Protein 8BC3 (pdb70)

Nearest PDB structures (foldseek):
  8bc3-assembly1_A  TM=1.005E+00  e=1.094E-44  Priestia aryabhattai
  8c4i-assembly1_C  TM=1.002E+00  e=1.422E-41  Priestia aryabhattai
  1vpx-assembly2_Q  TM=9.343E-01  e=5.515E-22  Thermotoga maritima
  1vpx-assembly2_T  TM=9.384E-01  e=2.258E-21  Thermotoga maritima
  3s1w-assembly1_A  TM=9.104E-01  e=4.167E-21  Thermoplasma acidophilum DSM 1728

Radius of gyration: 39.33 Å; Cα contacts (8 Å, |Δi|>4): 4937; chains: 10; bounding box: 100×106×69 Å

Solvent-accessible surface area: 70096 Å² total; per-residue (Å²): 38,62,4,0,0,22,8,5,60,28,71,61,2,118,82,0,84,67,31,8,32,6,43,0,2,2,1,18,7,108,26,6,58,86,32,75,33,52,21,124,68,6,3,67,44,6,21,78,65,3,73,72,41,86,101,5,20,2,0,0,8,2,32,5,76,41,84,51,19,82,43,2,41,69,33,0,65,59,17,21,88,92,17,117,14,10,4,0,10,0,10,1,23,41,33,0,9,37,0,0,45,47,1,42,93,82,65,30,34,0,0,0,0,0,0,0,0,7,0,0,0,2,2,0,6,36,16,43,2,74,4,0,3,0,11,9,2,34,17,11,44,6,2,19,86,47,39,16,73,62,1,2,76,2,3,103,72,30,130,44,142,4,42,0,0,3,7,9,8,109,21,0,36,16,0,15,66,2,7,68,18,4,3,44,1,9,3,1,26,38,97,20,1,17,78,0,2,84,9,6,7,2,80,102,0,15,80,40,4,71,72,4,78,87,103,34,150,38,60,4,0,0,23,8,5,60,26,69,61,2,118,83,0,83,66,32,8,31,6,43,0,1,2,1,16,7,110,26,7,59,82,31,74,34,53,22,125,67,6,3,64,44,4,23,80,63,3,74,71,41,87,100,6,20,1,0,0,9,2,32,6,77,42,85,51,18,80,43,2,42,67,31,0,64,58,17,22,87,92,17,116,13,9,4,0,10,0,10,0,23,42,33,0,7,37,0,0,48,46,1,41,93,82,65,31,34,0,0,0,0,0,0,0,0,7,0,0,0,1,4,0,5,35,15,42,2,74,4,0,2,0,11,9,2,35,17,11,46,6,3,19,86,48,39,15,72,61,0,2,76,3,3,100,73,29,130,42,144,4,42,0,0,3,7,9,7,111,20,0,36,16,0,14,66,2,6,68,18,4,4,41,1,9,3,1,26,39,96,21,1,17,77,0,2,84,8,6,8,2,79,100,0,14,80,39,5,72,70,4,78,88,104,34,149,37,63,3,1,0,22,8,5,62,27,70,61,1,119,82,0,84,66,31,7,32,7,43,0,1,2,2,17,7,109,27,6,59,83,32,73,33,53,24,124,67,7,2,65,45,5,23,78,65,2,74,71,41,88,101,6,19,1,0,0,7,2,31,5,75,39,84,51,18,81,43,2,43,68,32,0,64,59,17,22,88,93,16,116,14,10,4,0,11,0,10,1,22,42,32,0,8,37,0,0,47,45,1,41,92,82,65,30,34,0,0,0,0,0,0,0,0,8,0,0,0,1,4,0,5,34,16,42,2,75,4,0,3,0,11,8,2,34,17,11,45,6,3,20,86,47,38,16,71,61,0,2,76,3,3,100,72,29,130,43,143,5,43,0,0,2,7,9,7,112,20,0,35,15,1,13,66,2,6,69,18,3,3,45,1,9,4,1,26,39,96,20,0,16,76,1,2,82,8,6,8,2,78,100,0,16,80,39,5,71,70,4,78,88,103,35,150,38,62,4,0,0,23,7,5,60,27,69,60,1,119,83,0,86,68,32,8,33,7,43,0,2,2,1,18,6,107,26,6,61,84,32,74,33,53,25,122,66,6,2,67,44,6,22,79,66,2,73,70,43,86,100,6,20,1,0,0,7,2,31,6,75,43,84,52,18,81,43,3,42,69,33,0,64,58,16,23,88,93,16,116,13,10,4,0,11,0,10,0,23,42,33,0,9,38,0,0,47,46,1,43,93,82,65,31,34,0,0,0,0,1,0,0,0,8,1,0,0,2,3,0,5,36,16,42,2,74,4,0,3,0,11,8,1,35,17,10,46,6,3,20,85,48,39,17,71,61,1,1,78,2,3,99,72,30,129,44,143,4,41,0,0,2,7,8,7,111,22,0,34,16,0,14,66,1,6,69,17,4,4,43,0,9,4,1,25,39,97,20,0,17,77,1,2,84,10,5,8,2,80,100,0,15,80,40,5,70,71,4,78,87,103,35,148,38,60,4,0,0,23,8,5,60,27,69,62,2,120,82,0,85,66,32,8,33,6,43,0,2,1,1,17,7,110,27,6,60,83,32,73,33,53,24,124,66,6,3,64,45,5,22,79,66,3,72,70,42,86,100,6,20,1,1,0,8,1,31,6,75,42,85,52,19,80,44,2,42,68,33,0,65,58,17,22,89,92,16,117,12,10,4,0,10,0,10,0,23,41,33,0,7,37,0,0,46,46,1,43,94,83,65,31,33,0,0,0,0,0,0,0,0,8,1,0,0,1,2,0,5,35,16,43,2,73,4,0,3,0,11,8,2,35,17,10,46,6,3,19,86,48,38,16,72,61,0,1,75,3,3,98,71,30,129,43,144,5,43,0,0,2,6,9,7,111,22,0,36,14,0,14,66,2,7,68,17,4,4,43,0,8,4,1,25,38,97,20,1,18,77,1,2,84,9,5,8,2,80,102,0,15,79,39,5,71,71,4,78,88,105,34,152,38,60,4,0,0,23,8,6,60,26,68,61,2,118,82,0,83,66,32,8,32,6,43,0,1,2,1,16,7,111,27,7,59,82,31,73,34,53,22,124,67,6,3,64,44,4,22,80,63,3,73,72,41,87,99,6,20,1,0,0,8,2,32,6,78,42,84,52,18,80,43,2,42,67,31,0,64,58,17,21,87,93,18,116,14,9,4,0,10,0,10,0,23,42,33,0,7,37,0,0,48,46,1,41,93,82,65,32,33,0,0,0,0,0,0,0,0,8,0,0,0,1,4,0,5,36,15,42,2,74,4,0,2,0,11,9,2,35,17,11,46,7,3,19,86,48,39,15,72,61,0,2,76,3,3,100,72,29,130,42,143,4,42,0,0,3,7,9,7,112,20,0,36,16,1,14,66,2,6,68,18,4,4,41,1,9,3,1,26,39,96,20,1,17,77,0,2,83,9,6,8,1,80,100,0,15,80,39,5,71,70,4,78,89,104,34,150,37,62,3,1,0,22,8,5,63,27,69,61,1,120,83,0,83,67,31,7,33,6,43,0,1,2,1,17,7,109,28,7,58,84,32,73,34,53,24,123,68,7,3,66,46,5,23,78,65,2,74,71,41,87,100,6,19,1,0,0,7,2,31,5,75,40,85,51,18,81,43,2,42,68,32,0,64,59,17,21,88,92,16,116,14,10,4,0,11,0,11,1,23,42,32,0,9,37,0,0,46,45,1,41,92,83,66,30,33,0,0,0,0,0,0,0,0,8,0,0,0,2,4,0,5,34,16,43,2,76,4,0,3,0,11,8,2,34,17,11,45,6,2,20,86,47,39,16,72,61,0,2,76,3,3,100,72,29,129,42,144,5,43,0,0,2,7,9,7,112,20,0,35,15,1,12,66,2,7,69,18,3,3,45,1,9,4,1,26,39,97,20,0,16,76,1,2,82,8,5,8,2,79,101,0,16,80,39,4,70,71,4,79,87,103,35,150,38,62,4,0,0,22,8,5,61,28,70,61,2,118,82,0,84,67,31,8,32,6,43,0,1,2,1,18,7,109,26,6,59,86,32,75,33,51,22,123,68,6,3,66,45,6,21,78,65,3,72,71,42,86,101,5,20,2,0,0,7,2,32,5,76,41,85,51,19,82,43,2,42,69,32,0,65,58,17,21,88,93,17,117,14,10,4,0,10,0,10,1,22,41,33,0,8,36,0,0,45,47,1,42,94,82,66,31,34,0,0,0,0,0,0,0,0,7,0,0,0,2,2,0,6,36,16,44,2,73,4,0,3,0,10,9,2,34,17,11,44,6,2,19,86,47,39,16,73,61,1,2,77,3,3,102,72,29,130,44,142,4,42,0,0,3,7,9,7,110,21,0,35,16,0,15,65,2,7,67,18,4,3,44,1,9,4,1,26,38,97,20,1,17,78,0,2,83,9,6,7,2,80,102,0,15,79,41,4,71,73,4,78,87,103,34,150,38,62,4,0,0,23,7,5,60,26,69,60,2,118,82,0,86,67,32,8,33,7,43,0,2,2,1,18,7,108,26,6,61,85,32,74,33,52,25,123,66,7,2,67,44,6,22,79,66,2,73,71,42,86,101,6,20,1,1,0,8,2,31,6,75,43,85,52,18,80,44,3,43,69,33,0,64,58,16,22,88,92,16,115,13,10,4,0,10,0,10,0,23,42,32,0,9,37,0,0,48,46,1,43,94,82,66,30,34,0,0,0,0,1,0,0,0,9,1,0,0,2,3,0,5,36,16,42,2,74,4,0,3,0,11,9,1,35,18,10,45,6,2,20,85,48,39,17,70,62,1,1,78,2,3,99,72,30,128,44,143,4,42,0,0,2,7,9,7,112,22,0,34,15,0,14,66,1,6,69,17,4,3,43,0,9,4,1,25,39,98,20,0,17,77,0,2,84,9,5,8,2,80,101,0,15,79,40,4,70,71,4,78,87,103,35,148,38,60,4,0,0,23,8,5,60,28,69,62,2,120,82,0,85,66,32,8,33,7,43,0,2,1,1,17,7,110,27,6,60,84,32,73,33,53,24,124,66,7,3,64,45,6,23,79,66,2,72,71,42,86,99,6,20,1,1,0,8,1,31,6,75,42,85,52,18,80,43,2,42,68,32,0,65,58,17,22,88,92,17,117,12,10,4,0,10,0,10,0,23,41,33,0,7,37,0,0,46,45,1,43,94,83,66,31,33,0,0,0,0,0,0,0,0,8,1,0,0,1,2,0,5,35,16,42,2,73,4,0,3,0,11,8,2,35,17,10,46,6,3,19,86,49,39,16,72,62,0,2,75,2,3,98,72,30,130,43,144,5,42,0,0,2,7,9,7,111,21,0,36,15,0,14,66,2,6,68,17,4,4,43,0,8,4,1,25,38,96,20,1,18,77,1,2,83,9,5,8,2,80,102,0,15,79,38,5,71,71,4,78,88,104,34,151

Foldseek 3Di:
DAEAAAALAVVLVVCCCVPVVHQEYEYDPVRCVVNVDDLVVSLLCVCVVCVPPPSHAYEDEFDPVDDALVVLLVRLVVSCVSHVNYAYEFELDPSRLVNQLVCVVVVRAYEHEPAAALVSLVSCQVSQHQEYEHEAQVCVVVVHHGNLLVNLVVCVVVVGNHAYEHENDDALVVVVVNVVSPHRYYYYHSVRVVVNVDDVVVVVVVVVVVVVVVVDD/DAEAAAALAVVLVVCCCVPVVHQEYEYDPVRCVVNVDDLVVSLLCVCVVCVPPPSHAYEDEFDPVDDALVVLLVRLVVSCVSHVNYAYEFELDPSRLVNQLVCVVVVRAYEHEPAAALVSLVSCQVSQHQEYEHEAQVCVVVVHHGNLLVNLVVCVVVVGNHAYEHENDDALVVVVVNVVSPHRYYYYHSVRVVVNVDDVVVVVVVVVVVVVVVVDD/DAEAAAALAVVLVVCCCVPVVHQEYEYDPVRCVVNVDDLVVSLLCVCVVCVPPPSHAYEDEFDPVDDALVVLLVRLVVSCVSHVNYAYEFELDPSRLVNQLVCVVVVRAYEHEPAAALVSLVSCQVSQHQEYEHEAQVCVVVVHHGNLLVNLVVCVVVVGNHAYEHENDDALVVVVVNVVSPHRYYYYHSVRVVVNVDDVVVVVVVVVVVVVVVVDD/DAEAAAALAVVLVVCCCVPVVHQEYEYDPVRCVVNVDDLVVSLLCVCVVCVPPPSHAYEDEFDPVDDALVVLLVRLVVSCVSHVNYAYEFELDPSRLVNQLVCVVVVRAYEHEPAAALVSLVSCQVSQHQEYEHEAQVCVVVVHHGNLLVNLVVCVVVVGNHAYEHENDDALVVVVVNVVSPHRYYYYHSVRVVVNVDDVVVVVVVVVVVVVVVVDD/DAEAAAALAVVLVVCCCVPVVHQEYEYDPVRCVVNVDDLVVSLLCVCVVCVPPPSHAYEDEFDPVDDALVVLLVRLVVSCVSHVNYAYEFELDPSRLVNQLVCVVVVRAYEHEPAAALVSLVSCQVSQHQEYEHEAQVCVVVVHHGNLLVNLVVCVVVVGNHAYEHENDDALVVVVVNVVSPHRYYYYHSVRVVVNVDDVVVVVVVVVVVVVVVVDD/DAEAAAALAVVLVVCCCVPVVHQEYEYDPVRCVVNVDDLVVSLLCVCVVCVPPPSHAYEDEFDPVDDALVVLLVRLVVSCVSHVNYAYEFELDPSRLVNQLVCVVVVRAYEHEPAAALVSLVSCQVSQHQEYEHEAQVCVVVVHHGNLLVNLVVCVVVVGNHAYEHENDDALVVVVVNVVSPHRYYYYHSVRVVVNVDDVVVVVVVVVVVVVVVVDD/DAEAAAALAVVLVVCCCVPVVHQEYEYDPVRCVVNVDDLVVSLLCVCVVCVPPPSHAYEDEFDPVDDALVVLLVRLVVSCVSHVNYAYEFELDPSRLVNQLVCVVVVRAYEHEPAAALVSLVSCQVSQHQEYEHEAQVCVVVVHHGNLLVNLVVCVVVVGNHAYEHENDDALVVVVVNVVSPHRYYYYHSVRVVVNVDDVVVVVVVVVVVVVVVVDD/DAEAAAALAVVLVVCCCVPVVHQEYEYDPVRCVVNVDDLVVSLLCVCVVCVPPPSHAYEDEFDPVDDALVVLLVRLVVSCVSHVNYAYEFELDPSRLVNQLVCVVVVRAYEHEPAAALVSLVSCQVSQHQEYEHEAQVCVVVVHHGNLLVNLVVCVVVVGNHAYEHENDDALVVVVVNVVSPHRYYYYHSVRVVVNVDDVVVVVVVVVVVVVVVVDD/DAEAAAALAVVLVVCCCVPVVHQEYEYDPVRCVVNVDDLVVSLLCVCVVCVPPPSHAYEDEFDPVDDALVVLLVRLVVSCVSHVNYAYEFELDPSRLVNQLVCVVVVRAYEHEPAAALVSLVSCQVSQHQEYEHEAQVCVVVVHHGNLLVNLVVCVVVVGNHAYEHENDDALVVVVVNVVSPHRYYYYHSVRVVVNVDDVVVVVVVVVVVVVVVVDD/DAEAAAALAVVLVVCCCVPVVHQEYEYDPVRCVVNVDDLVVSLLCVCVVCVPPPSHAYEDEFDPVDDALVVLLVRLVVSCVSHVNYAYEFELDPSRLVNQLVCVVVVRAYEHEPAAALVSLVSCQVSQHQEYEHEAQVCVVVVHHGNLLVNLVVCVVVVGNHAYEHENDDALVVVVVNVVSPHRYYYYHSVRVVVNVDDVVVVVVVVVVVVVVVVDD

InterPro domains:
  IPR001585 Transaldolase/Fructose-6-phosphate aldolase [PF00923] (4-204)
  IPR001585 Transaldolase/Fructose-6-phosphate aldolase [PTHR10683] (17-210)
  IPR013785 Aldolase-type TIM barrel [G3DSA:3.20.20.70] (1-223)
  IPR033919 Transaldolase/Fructose-6-phosphate aldolase, archaeal/bacterial [cd00956] (2-215)

Sequence (2170 aa):
MKYFLDSAILEEIRYAYENWAIDGVTTNPRHIMNSGKPFLTVLDEFASEFKGVENFPISVEINPHLDNAKDMVEEGTKIAKLSSNFVIKIPCTEPGLIAAKEFEKQGISTNVTLVFSPSQALQPARIGAKFVSPFVGWKENSGDDTYIQDIVNIYKNYNYNTEIIVAALRNGKQIVDAAKAGAHIVTCGFDVYKESFQHAFTDYGLNKFRNAWDNTVMKYFLDSAILEEIRYAYENWAIDGVTTNPRHIMNSGKPFLTVLDEFASEFKGVENFPISVEINPHLDNAKDMVEEGTKIAKLSSNFVIKIPCTEPGLIAAKEFEKQGISTNVTLVFSPSQALQPARIGAKFVSPFVGWKENSGDDTYIQDIVNIYKNYNYNTEIIVAALRNGKQIVDAAKAGAHIVTCGFDVYKESFQHAFTDYGLNKFRNAWDNTVMKYFLDSAILEEIRYAYENWAIDGVTTNPRHIMNSGKPFLTVLDEFASEFKGVENFPISVEINPHLDNAKDMVEEGTKIAKLSSNFVIKIPCTEPGLIAAKEFEKQGISTNVTLVFSPSQALQPARIGAKFVSPFVGWKENSGDDTYIQDIVNIYKNYNYNTEIIVAALRNGKQIVDAAKAGAHIVTCGFDVYKESFQHAFTDYGLNKFRNAWDNTVMKYFLDSAILEEIRYAYENWAIDGVTTNPRHIMNSGKPFLTVLDEFASEFKGVENFPISVEINPHLDNAKDMVEEGTKIAKLSSNFVIKIPCTEPGLIAAKEFEKQGISTNVTLVFSPSQALQPARIGAKFVSPFVGWKENSGDDTYIQDIVNIYKNYNYNTEIIVAALRNGKQIVDAAKAGAHIVTCGFDVYKESFQHAFTDYGLNKFRNAWDNTVMKYFLDSAILEEIRYAYENWAIDGVTTNPRHIMNSGKPFLTVLDEFASEFKGVENFPISVEINPHLDNAKDMVEEGTKIAKLSSNFVIKIPCTEPGLIAAKEFEKQGISTNVTLVFSPSQALQPARIGAKFVSPFVGWKENSGDDTYIQDIVNIYKNYNYNTEIIVAALRNGKQIVDAAKAGAHIVTCGFDVYKESFQHAFTDYGLNKFRNAWDNTVMKYFLDSAILEEIRYAYENWAIDGVTTNPRHIMNSGKPFLTVLDEFASEFKGVENFPISVEINPHLDNAKDMVEEGTKIAKLSSNFVIKIPCTEPGLIAAKEFEKQGISTNVTLVFSPSQALQPARIGAKFVSPFVGWKENSGDDTYIQDIVNIYKNYNYNTEIIVAALRNGKQIVDAAKAGAHIVTCGFDVYKESFQHAFTDYGLNKFRNAWDNTVMKYFLDSAILEEIRYAYENWAIDGVTTNPRHIMNSGKPFLTVLDEFASEFKGVENFPISVEINPHLDNAKDMVEEGTKIAKLSSNFVIKIPCTEPGLIAAKEFEKQGISTNVTLVFSPSQALQPARIGAKFVSPFVGWKENSGDDTYIQDIVNIYKNYNYNTEIIVAALRNGKQIVDAAKAGAHIVTCGFDVYKESFQHAFTDYGLNKFRNAWDNTVMKYFLDSAILEEIRYAYENWAIDGVTTNPRHIMNSGKPFLTVLDEFASEFKGVENFPISVEINPHLDNAKDMVEEGTKIAKLSSNFVIKIPCTEPGLIAAKEFEKQGISTNVTLVFSPSQALQPARIGAKFVSPFVGWKENSGDDTYIQDIVNIYKNYNYNTEIIVAALRNGKQIVDAAKAGAHIVTCGFDVYKESFQHAFTDYGLNKFRNAWDNTVMKYFLDSAILEEIRYAYENWAIDGVTTNPRHIMNSGKPFLTVLDEFASEFKGVENFPISVEINPHLDNAKDMVEEGTKIAKLSSNFVIKIPCTEPGLIAAKEFEKQGISTNVTLVFSPSQALQPARIGAKFVSPFVGWKENSGDDTYIQDIVNIYKNYNYNTEIIVAALRNGKQIVDAAKAGAHIVTCGFDVYKESFQHAFTDYGLNKFRNAWDNTVMKYFLDSAILEEIRYAYENWAIDGVTTNPRHIMNSGKPFLTVLDEFASEFKGVENFPISVEINPHLDNAKDMVEEGTKIAKLSSNFVIKIPCTEPGLIAAKEFEKQGISTNVTLVFSPSQALQPARIGAKFVSPFVGWKENSGDDTYIQDIVNIYKNYNYNTEIIVAALRNGKQIVDAAKAGAHIVTCGFDVYKESFQHAFTDYGLNKFRNAWDNTV

Secondary structure (DSSP, 8-state):
-EEEEE---HHHHHHHHHHS---EEE--HHHHHHH-S-HHHHHHHHHHHTSS--S--EEEE--TT--SHHHHHHHHHHHHTT-TTEEEEEESSHHHHHHHHHHHHTT--EEEEEE-SHHHHHHHHHTT-SEEEEB-HHHHHTT----HHHHHHHHHHTT--PEEEEBS--SHHHHHHHHHHT-SEEEE-HHHHHHHT--HHHHHHHHHHHHHHHT--/-EEEEE---HHHHHHHHHHS---EEE--HHHHHHH-S-HHHHHHHHHHHTSS--S--EEEE--TT--SHHHHHHHHHHHHTT-TTEEEEEESSHHHHHHHHHHHHTT--EEEEEE-SHHHHHHHHHTT-SEEEEB-HHHHHTT----HHHHHHHHHHTT--PEEEEBS--SHHHHHHHHHHT-SEEEE-HHHHHHHT--HHHHHHHHHHHHHHHT--/-EEEEE---HHHHHHHHHHS---EEE--HHHHHHH-S-HHHHHHHHHHHTSS--S--EEEE--TT--SHHHHHHHHHHHHTT-TTEEEEEESSHHHHHHHHHHHHTT--EEEEEE-SHHHHHHHHHTT-SEEEEB-HHHHHTT----HHHHHHHHHHTT--PEEEEBS--SHHHHHHHHHHT-SEEEE-HHHHHHHT--HHHHHHHHHHHHHHHT--/-EEEEE---HHHHHHHHHHS---EEE--HHHHHHH-S-HHHHHHHHHHHTSS--S--EEEE--TT--SHHHHHHHHHHHHTT-TTEEEEEESSHHHHHHHHHHHHTT--EEEEEE-SHHHHHHHHHTT-SEEEEB-HHHHHTT----HHHHHHHHHHTT--PEEEEBS--SHHHHHHHHHHT-SEEEE-HHHHHHHT--HHHHHHHHHHHHHHHT--/-EEEEE---HHHHHHHHHHS---EEE--HHHHHHH-S-HHHHHHHHHHHTSS--S--EEEE--TT--SHHHHHHHHHHHHTT-TTEEEEEESSHHHHHHHHHHHHTT--EEEEEE-SHHHHHHHHHTT-SEEEEB-HHHHHTT----HHHHHHHHHHTT--PEEEEBS--SHHHHHHHHHHT-SEEEE-HHHHHHHT--HHHHHHHHHHHHHHHT--/-EEEEE---HHHHHHHHHHS---EEE--HHHHHHH-S-HHHHHHHHHHHTSS--S--EEEE--TT--SHHHHHHHHHHHHTT-TTEEEEEESSHHHHHHHHHHHHTT--EEEEEE-SHHHHHHHHHTT-SEEEEB-HHHHHTT----HHHHHHHHHHTT--PEEEEBS--SHHHHHHHHHHT-SEEEE-HHHHHHHT--HHHHHHHHHHHHHHHT--/-EEEEE---HHHHHHHHHHS---EEE--HHHHHHH-S-HHHHHHHHHHHTSS--S--EEEE--TT--SHHHHHHHHHHHHTT-TTEEEEEESSHHHHHHHHHHHHTT--EEEEEE-SHHHHHHHHHTT-SEEEEB-HHHHHTT----HHHHHHHHHHTT--PEEEEBS--SHHHHHHHHHHT-SEEEE-HHHHHHHT--HHHHHHHHHHHHHHHT--/-EEEEE---HHHHHHHHHHS---EEE--HHHHHHH-S-HHHHHHHHHHHTSS--S--EEEE--TT--SHHHHHHHHHHHHTT-TTEEEEEESSHHHHHHHHHHHHTT--EEEEEE-SHHHHHHHHHTT-SEEEEB-HHHHHTT----HHHHHHHHHHTT--PEEEEBS--SHHHHHHHHHHT-SEEEE-HHHHHHHT--HHHHHHHHHHHHHHHT--/-EEEEE---HHHHHHHHHHS---EEE--HHHHHHH-S-HHHHHHHHHHHTSS--S--EEEE--TT--SHHHHHHHHHHHHTT-TTEEEEEESSHHHHHHHHHHHHTT--EEEEEE-SHHHHHHHHHTT-SEEEEB-HHHHHTT----HHHHHHHHHHTT--PEEEEBS--SHHHHHHHHHHT-SEEEE-HHHHHHHT--HHHHHHHHHHHHHHHT--/-EEEEE---HHHHHHHHHHS---EEE--HHHHHHH-S-HHHHHHHHHHHTSS--S--EEEE--TT--SHHHHHHHHHHHHTT-TTEEEEEESSHHHHHHHHHHHHTT--EEEEEE-SHHHHHHHHHTT-SEEEEB-HHHHHTT----HHHHHHHHHHTT--PEEEEBS--SHHHHHHHHHHT-SEEEE-HHHHHHHT--HHHHHHHHHHHHHHHT--

CATH classification: 3.20.20.70

Organism: Priestia megaterium (strain ATCC 12872 / QMB1551) (NCBI:txid545693)

Structure (mmCIF, N/CA/C/O backbone):
data_8BC3
#
_entry.id   8BC3
#
_cell.length_a   1.00
_cell.length_b   1.00
_cell.length_c   1.00
_cell.angle_alpha   90.00
_cell.angle_beta   90.00
_cell.angle_gamma   90.00
#
_symmetry.space_group_name_H-M   'P 1'
#
loop_
_entity.id
_entity.type
_entity.pdbx_description
1 polymer BmSF-TAL
2 non-polymer '(2~{R},3~{S},4~{S})-2,3,4,6-tetrakis(oxidanyl)hexane-1-sulfonic acid'
3 water water
#
loop_
_atom_site.group_PDB
_atom_site.id
_atom_site.type_symbol
_atom_site.label_atom_id
_atom_site.label_alt_id
_atom_site.label_comp_id
_atom_site.label_asym_id
_atom_site.label_entity_id
_atom_site.label_seq_id
_atom_site.pdbx_PDB_ins_code
_atom_site.Cartn_x
_atom_site.Cartn_y
_atom_site.Cartn_z
_atom_site.occupancy
_atom_site.B_iso_or_equiv
_atom_site.auth_seq_id
_atom_site.auth_comp_id
_atom_site.auth_asym_id
_atom_site.auth_atom_id
_atom_site.pdbx_PDB_model_num
ATOM 1 N N . MET A 1 1 ? 160.296 169.945 129.938 1.00 62.99 1 MET A N 1
ATOM 2 C CA . MET A 1 1 ? 160.122 170.737 131.187 1.00 62.99 1 MET A CA 1
ATOM 3 C C . MET A 1 1 ? 160.536 172.181 130.913 1.00 62.99 1 MET A C 1
ATOM 4 O O . MET A 1 1 ? 161.719 172.398 130.624 1.00 62.99 1 MET A O 1
ATOM 6 N N . LYS A 1 2 ? 159.603 173.125 130.997 1.00 30.00 2 LYS A N 1
ATOM 7 C CA . LYS A 1 2 ? 159.876 174.550 130.699 1.00 30.00 2 LYS A CA 1
ATOM 8 C C . LYS A 1 2 ? 160.169 175.298 131.995 1.00 30.00 2 LYS A C 1
ATOM 9 O O . LYS A 1 2 ? 159.517 174.979 132.988 1.00 30.00 2 LYS A O 1
ATOM 15 N N . TYR A 1 3 ? 161.124 176.224 131.989 1.00 30.00 3 TYR A N 1
ATOM 16 C CA . TYR A 1 3 ? 161.471 177.065 133.153 1.00 30.00 3 TYR A CA 1
ATOM 17 C C . TYR A 1 3 ? 161.157 178.508 132.774 1.00 30.00 3 TYR A C 1
ATOM 18 O O . TYR A 1 3 ? 161.969 179.099 132.060 1.00 30.00 3 TYR A O 1
ATOM 27 N N . PHE A 1 4 ? 160.029 179.055 133.222 1.00 30.00 4 PHE A N 1
ATOM 28 C CA . PHE A 1 4 ? 159.664 180.466 132.955 1.00 30.00 4 PHE A CA 1
ATOM 29 C C . PHE A 1 4 ? 160.189 181.342 134.089 1.00 30.00 4 PHE A C 1
ATOM 30 O O . PHE A 1 4 ? 160.015 180.985 135.230 1.00 30.00 4 PHE A O 1
ATOM 38 N N . LEU A 1 5 ? 160.777 182.487 133.783 1.00 30.00 5 LEU A N 1
ATOM 39 C CA . LEU A 1 5 ? 161.300 183.428 134.802 1.00 30.00 5 LEU A CA 1
ATOM 40 C C . LEU A 1 5 ? 160.151 184.304 135.296 1.00 30.00 5 LEU A C 1
ATOM 41 O O . LEU A 1 5 ? 159.601 185.054 134.481 1.00 30.00 5 LEU A O 1
ATOM 46 N N . ASP A 1 6 ? 159.817 184.186 136.571 1.00 30.00 6 ASP A N 1
ATOM 47 C CA . ASP A 1 6 ? 158.757 184.994 137.199 1.00 30.00 6 ASP A CA 1
ATOM 48 C C . ASP A 1 6 ? 159.369 186.339 137.574 1.00 30.00 6 ASP A C 1
ATOM 49 O O . ASP A 1 6 ? 159.639 186.536 138.766 1.00 30.00 6 ASP A O 1
ATOM 54 N N . SER A 1 7 ? 159.603 187.222 136.605 1.00 30.00 7 SER A N 1
ATOM 55 C CA . SER A 1 7 ? 160.285 188.517 136.838 1.00 30.00 7 SER A CA 1
ATOM 56 C C . SER A 1 7 ? 159.829 189.549 135.813 1.00 30.00 7 SER A C 1
ATOM 57 O O . SER A 1 7 ? 159.419 189.132 134.719 1.00 30.00 7 SER A O 1
ATOM 60 N N . ALA A 1 8 ? 159.888 190.837 136.152 1.00 30.00 8 ALA A N 1
ATOM 61 C CA . ALA A 1 8 ? 159.553 191.944 135.233 1.00 30.00 8 ALA A CA 1
ATOM 62 C C . ALA A 1 8 ? 160.820 192.774 135.016 1.00 30.00 8 ALA A C 1
ATOM 63 O O . ALA A 1 8 ? 160.706 193.875 134.459 1.00 30.00 8 ALA A O 1
ATOM 65 N N . ILE A 1 9 ? 161.978 192.281 135.458 1.00 30.00 9 ILE A N 1
ATOM 66 C CA . ILE A 1 9 ? 163.286 192.983 135.312 1.00 30.00 9 ILE A CA 1
ATOM 67 C C . ILE A 1 9 ? 163.959 192.423 134.063 1.00 30.00 9 ILE A C 1
ATOM 68 O O . ILE A 1 9 ? 164.172 191.209 134.040 1.00 30.00 9 ILE A O 1
ATOM 73 N N . LEU A 1 10 ? 164.297 193.259 133.080 1.00 30.00 10 LEU A N 1
ATOM 74 C CA . LEU A 1 10 ? 164.835 192.774 131.782 1.00 30.00 10 LEU A CA 1
ATOM 75 C C . LEU A 1 10 ? 166.322 192.439 131.884 1.00 30.00 10 LEU A C 1
ATOM 76 O O . LEU A 1 10 ? 166.814 191.829 130.955 1.00 30.00 10 LEU A O 1
ATOM 78 N N . GLU A 1 11 ? 167.021 192.827 132.943 1.00 30.00 11 GLU A N 1
ATOM 79 C CA . GLU A 1 11 ? 168.439 192.427 133.119 1.00 30.00 11 GLU A CA 1
ATOM 80 C C . GLU A 1 11 ? 168.450 190.948 133.504 1.00 30.00 11 GLU A C 1
ATOM 81 O O . GLU A 1 11 ? 169.376 190.247 133.081 1.00 30.00 11 GLU A O 1
ATOM 83 N N . GLU A 1 12 ? 167.448 190.494 134.254 1.00 30.00 12 GLU A N 1
ATOM 84 C CA . GLU A 1 12 ? 167.354 189.092 134.725 1.00 30.00 12 GLU A CA 1
ATOM 85 C C . GLU A 1 12 ? 166.712 188.243 133.635 1.00 30.00 12 GLU A C 1
ATOM 86 O O . GLU A 1 12 ? 167.016 187.057 133.586 1.00 30.00 12 GLU A O 1
ATOM 92 N N . ILE A 1 13 ? 165.817 188.824 132.838 1.00 30.00 13 ILE A N 1
ATOM 93 C CA . ILE A 1 13 ? 165.138 188.092 131.736 1.00 30.00 13 ILE A CA 1
ATOM 94 C C . ILE A 1 13 ? 166.175 187.861 130.638 1.00 30.00 13 ILE A C 1
ATOM 95 O O . ILE A 1 13 ? 166.168 186.770 130.063 1.00 30.00 13 ILE A O 1
ATOM 100 N N . ARG A 1 14 ? 167.047 188.834 130.382 1.00 30.00 14 ARG A N 1
ATOM 101 C CA . ARG A 1 14 ? 168.064 188.729 129.306 1.00 30.00 14 ARG A CA 1
ATOM 102 C C . ARG A 1 14 ? 169.095 187.681 129.708 1.00 30.00 14 ARG A C 1
ATOM 103 O O . ARG A 1 14 ? 169.396 186.821 128.873 1.00 30.00 14 ARG A O 1
ATOM 111 N N . TYR A 1 15 ? 169.599 187.745 130.938 1.00 30.00 15 TYR A N 1
ATOM 112 C CA . TYR A 1 15 ? 170.601 186.784 131.451 1.00 30.00 15 TYR A CA 1
ATOM 113 C C . TYR A 1 15 ? 170.032 185.369 131.397 1.00 30.00 15 TYR A C 1
ATOM 114 O O . TYR A 1 15 ? 170.660 184.525 130.784 1.00 30.00 15 TYR A O 1
ATOM 123 N N . ALA A 1 16 ? 168.883 185.116 132.014 1.00 30.00 16 ALA A N 1
ATOM 124 C CA . ALA A 1 16 ? 168.285 183.765 132.095 1.00 30.00 16 ALA A CA 1
ATOM 125 C C . ALA A 1 16 ? 168.031 183.200 130.697 1.00 30.00 16 ALA A C 1
ATOM 126 O O . ALA A 1 16 ? 168.069 181.983 130.558 1.00 30.00 16 ALA A O 1
ATOM 128 N N . TYR A 1 17 ? 167.713 184.033 129.711 1.00 30.00 17 TYR A N 1
ATOM 129 C CA . TYR A 1 17 ? 167.417 183.595 128.327 1.00 30.00 17 TYR A CA 1
ATOM 130 C C . TYR A 1 17 ? 168.710 183.181 127.626 1.00 30.00 17 TYR A C 1
ATOM 131 O O . TYR A 1 17 ? 168.674 182.226 126.837 1.00 30.00 17 TYR A O 1
ATOM 140 N N . GLU A 1 18 ? 169.817 183.861 127.916 1.00 30.00 18 GLU A N 1
ATOM 141 C CA . GLU A 1 18 ? 171.086 183.581 127.197 1.00 30.00 18 GLU A CA 1
ATOM 142 C C . GLU A 1 18 ? 171.921 182.524 127.920 1.00 30.00 18 GLU A C 1
ATOM 143 O O . GLU A 1 18 ? 172.768 181.911 127.257 1.00 30.00 18 GLU A O 1
ATOM 145 N N . ASN A 1 19 ? 171.698 182.308 129.213 1.00 30.00 19 ASN A N 1
ATOM 146 C CA . ASN A 1 19 ? 172.588 181.394 129.973 1.00 30.00 19 ASN A CA 1
ATOM 147 C C . ASN A 1 19 ? 171.814 180.189 130.512 1.00 30.00 19 ASN A C 1
ATOM 148 O O . ASN A 1 19 ? 172.417 179.112 130.601 1.00 30.00 19 ASN A O 1
ATOM 153 N N . TRP A 1 20 ? 170.538 180.357 130.854 1.00 30.00 20 TRP A N 1
ATOM 154 C CA . TRP A 1 20 ? 169.778 179.247 131.487 1.00 30.00 20 TRP A CA 1
ATOM 155 C C . TRP A 1 20 ? 168.777 178.668 130.489 1.00 30.00 20 TRP A C 1
ATOM 156 O O . TRP A 1 20 ? 168.133 177.667 130.828 1.00 30.00 20 TRP A O 1
ATOM 167 N N . ALA A 1 21 ? 168.642 179.294 129.323 1.00 30.00 21 ALA A N 1
ATOM 168 C CA . ALA A 1 21 ? 167.672 178.838 128.303 1.00 30.00 21 ALA A CA 1
ATOM 169 C C . ALA A 1 21 ? 166.253 178.852 128.875 1.00 30.00 21 ALA A C 1
ATOM 170 O O . ALA A 1 21 ? 165.567 177.829 128.746 1.00 30.00 21 ALA A O 1
ATOM 172 N N . ILE A 1 22 ? 165.824 179.968 129.469 1.00 30.00 22 ILE A N 1
ATOM 173 C CA . ILE A 1 22 ? 164.414 180.057 129.949 1.00 30.00 22 ILE A CA 1
ATOM 174 C C . ILE A 1 22 ? 163.488 179.925 128.740 1.00 30.00 22 ILE A C 1
ATOM 175 O O . ILE A 1 22 ? 163.884 180.352 127.647 1.00 30.00 22 ILE A O 1
ATOM 180 N N . ASP A 1 23 ? 162.298 179.363 128.936 1.00 30.00 23 ASP A N 1
ATOM 181 C CA . ASP A 1 23 ? 161.396 179.088 127.792 1.00 30.00 23 ASP A CA 1
ATOM 182 C C . ASP A 1 23 ? 160.256 180.107 127.762 1.00 30.00 23 ASP A C 1
ATOM 183 O O . ASP A 1 23 ? 159.411 180.010 126.863 1.00 30.00 23 ASP A O 1
ATOM 188 N N . GLY A 1 24 ? 160.246 181.045 128.705 1.00 30.00 24 GLY A N 1
ATOM 189 C CA . GLY A 1 24 ? 159.155 182.030 128.774 1.00 30.00 24 GLY A CA 1
ATOM 190 C C . GLY A 1 24 ? 159.292 182.935 129.978 1.00 30.00 24 GLY A C 1
ATOM 191 O O . GLY A 1 24 ? 160.232 182.730 130.755 1.00 30.00 24 GLY A O 1
ATOM 192 N N . VAL A 1 25 ? 158.399 183.908 130.145 1.00 30.00 25 VAL A N 1
ATOM 193 C CA . VAL A 1 25 ? 158.460 184.885 131.269 1.00 30.00 25 VAL A CA 1
ATOM 194 C C . VAL A 1 25 ? 157.040 185.152 131.760 1.00 30.00 25 VAL A C 1
ATOM 195 O O . VAL A 1 25 ? 156.179 185.421 130.921 1.00 30.00 25 VAL A O 1
ATOM 199 N N . THR A 1 26 ? 156.805 185.062 133.064 1.00 30.00 26 THR A N 1
ATOM 200 C CA . THR A 1 26 ? 155.486 185.353 133.675 1.00 30.00 26 THR A CA 1
ATOM 201 C C . THR A 1 26 ? 155.654 186.591 134.551 1.00 30.00 26 THR A C 1
ATOM 202 O O . THR A 1 26 ? 156.717 186.718 135.172 1.00 30.00 26 THR A O 1
ATOM 206 N N . THR A 1 27 ? 154.671 187.483 134.564 1.00 30.00 27 THR A N 1
ATOM 207 C CA . THR A 1 27 ? 154.704 188.724 135.374 1.00 30.00 27 THR A CA 1
ATOM 208 C C . THR A 1 27 ? 153.355 188.901 136.060 1.00 30.00 27 THR A C 1
ATOM 209 O O . THR A 1 27 ? 152.370 188.357 135.543 1.00 30.00 27 THR A O 1
ATOM 213 N N . ASN A 1 28 ? 153.314 189.609 137.182 1.00 30.00 28 ASN A N 1
ATOM 214 C CA . ASN A 1 28 ? 152.049 189.912 137.894 1.00 30.00 28 ASN A CA 1
ATOM 215 C C . ASN A 1 28 ? 152.111 191.382 138.305 1.00 30.00 28 ASN A C 1
ATOM 216 O O . ASN A 1 28 ? 153.211 191.949 138.277 1.00 30.00 28 ASN A O 1
ATOM 221 N N . PRO A 1 29 ? 150.981 192.025 138.651 1.00 30.00 29 PRO A N 1
ATOM 222 C CA . PRO A 1 29 ? 150.988 193.444 138.987 1.00 30.00 29 PRO A CA 1
ATOM 223 C C . PRO A 1 29 ? 152.040 193.807 140.046 1.00 30.00 29 PRO A C 1
ATOM 224 O O . PRO A 1 29 ? 152.458 194.934 140.050 1.00 30.00 29 PRO A O 1
ATOM 228 N N . ARG A 1 30 ? 152.443 192.862 140.895 1.00 30.00 30 ARG A N 1
ATOM 229 C CA . ARG A 1 30 ? 153.427 193.111 141.979 1.00 30.00 30 ARG A CA 1
ATOM 230 C C . ARG A 1 30 ? 154.843 193.096 141.411 1.00 30.00 30 ARG A C 1
ATOM 231 O O . ARG A 1 30 ? 155.672 193.829 141.946 1.00 30.00 30 ARG A O 1
ATOM 239 N N . HIS A 1 31 ? 155.120 192.286 140.391 1.00 30.00 31 HIS A N 1
ATOM 240 C CA . HIS A 1 31 ? 156.451 192.213 139.740 1.00 30.00 31 HIS A CA 1
ATOM 241 C C . HIS A 1 31 ? 156.678 193.491 138.935 1.00 30.00 31 HIS A C 1
ATOM 242 O O . HIS A 1 31 ? 157.833 193.930 138.857 1.00 30.00 31 HIS A O 1
ATOM 249 N N . ILE A 1 32 ? 155.617 194.067 138.373 1.00 30.00 32 ILE A N 1
ATOM 250 C CA . ILE A 1 32 ? 155.713 195.306 137.551 1.00 30.00 32 ILE A CA 1
ATOM 251 C C . ILE A 1 32 ? 155.890 196.482 138.508 1.00 30.00 32 ILE A C 1
ATOM 252 O O . ILE A 1 32 ? 156.633 197.406 138.158 1.00 30.00 32 ILE A O 1
ATOM 257 N N . MET A 1 33 ? 155.225 196.460 139.660 1.00 30.00 33 MET A N 1
ATOM 258 C CA . MET A 1 33 ? 155.392 197.507 140.695 1.00 30.00 33 MET A CA 1
ATOM 259 C C . MET A 1 33 ? 156.848 197.489 141.150 1.00 30.00 33 MET A C 1
ATOM 260 O O . MET A 1 33 ? 157.428 198.574 141.279 1.00 30.00 33 MET A O 1
ATOM 265 N N . ASN A 1 34 ? 157.416 196.307 141.380 1.00 30.00 34 ASN A N 1
ATOM 266 C CA . ASN A 1 34 ? 158.806 196.190 141.889 1.00 30.00 34 ASN A CA 1
ATOM 267 C C . ASN A 1 34 ? 159.791 196.539 140.769 1.00 30.00 34 ASN A C 1
ATOM 268 O O . ASN A 1 34 ? 160.953 196.828 141.091 1.00 30.00 34 ASN A O 1
ATOM 273 N N . SER A 1 35 ? 159.341 196.518 139.512 1.00 30.00 35 SER A N 1
ATOM 274 C CA . SER A 1 35 ? 160.213 196.916 138.376 1.00 30.00 35 SER A CA 1
ATOM 275 C C . SER A 1 35 ? 160.629 198.376 138.547 1.00 30.00 35 SER A C 1
ATOM 276 O O . SER A 1 35 ? 161.772 198.707 138.196 1.00 30.00 35 SER A O 1
ATOM 279 N N . GLY A 1 36 ? 159.732 199.228 139.042 1.00 30.00 36 GLY A N 1
ATOM 280 C CA . GLY A 1 36 ? 160.008 200.667 139.200 1.00 30.00 36 GLY A CA 1
ATOM 281 C C . GLY A 1 36 ? 159.684 201.435 137.934 1.00 30.00 36 GLY A C 1
ATOM 282 O O . GLY A 1 36 ? 159.713 202.673 137.989 1.00 30.00 36 GLY A O 1
ATOM 283 N N . LYS A 1 37 ? 159.386 200.739 136.836 1.00 30.00 37 LYS A N 1
ATOM 284 C CA . LYS A 1 37 ? 159.042 201.370 135.536 1.00 30.00 37 LYS A CA 1
ATOM 285 C C . LYS A 1 37 ? 157.521 201.325 135.377 1.00 30.00 37 LYS A C 1
ATOM 286 O O . LYS A 1 37 ? 156.896 200.464 136.014 1.00 30.00 37 LYS A O 1
ATOM 288 N N . PRO A 1 38 ? 156.897 202.194 134.556 1.00 30.00 38 PRO A N 1
ATOM 289 C CA . PRO A 1 38 ? 155.456 202.130 134.343 1.00 30.00 38 PRO A CA 1
ATOM 290 C C . PRO A 1 38 ? 155.095 200.848 133.583 1.00 30.00 38 PRO A C 1
ATOM 291 O O . PRO A 1 38 ? 155.932 200.361 132.889 1.00 30.00 38 PRO A O 1
ATOM 295 N N . PHE A 1 39 ? 153.882 200.328 133.748 1.00 30.00 39 PHE A N 1
ATOM 296 C CA . PHE A 1 39 ? 153.448 199.054 133.125 1.00 30.00 39 PHE A CA 1
ATOM 297 C C . PHE A 1 39 ? 153.689 199.095 131.621 1.00 30.00 39 PHE A C 1
ATOM 298 O O . PHE A 1 39 ? 154.336 198.179 131.136 1.00 30.00 39 PHE A O 1
ATOM 306 N N . LEU A 1 40 ? 153.204 200.121 130.927 1.00 30.00 40 LEU A N 1
ATOM 307 C CA . LEU A 1 40 ? 153.302 200.217 129.451 1.00 30.00 40 LEU A CA 1
ATOM 308 C C . LEU A 1 40 ? 154.774 200.229 129.032 1.00 30.00 40 LEU A C 1
ATOM 309 O O . LEU A 1 40 ? 155.082 199.673 127.964 1.00 30.00 40 LEU A O 1
ATOM 314 N N . THR A 1 41 ? 155.642 200.822 129.849 1.00 30.00 41 THR A N 1
ATOM 315 C CA . THR A 1 41 ? 157.094 200.848 129.538 1.00 30.00 41 THR A CA 1
ATOM 316 C C . THR A 1 41 ? 157.640 199.422 129.586 1.00 30.00 41 THR A C 1
ATOM 317 O O . THR A 1 41 ? 158.270 198.997 128.604 1.00 30.00 41 THR A O 1
ATOM 321 N N . VAL A 1 42 ? 157.401 198.720 130.692 1.00 30.00 42 VAL A N 1
ATOM 322 C CA . VAL A 1 42 ? 157.857 197.309 130.823 1.00 30.00 42 VAL A CA 1
ATOM 323 C C . VAL A 1 42 ? 157.385 196.533 129.591 1.00 30.00 42 VAL A C 1
ATOM 324 O O . VAL A 1 42 ? 158.187 195.764 129.042 1.00 30.00 42 VAL A O 1
ATOM 328 N N . LEU A 1 43 ? 156.147 196.761 129.155 1.00 30.00 43 LEU A N 1
ATOM 329 C CA . LEU A 1 43 ? 155.585 195.999 128.010 1.00 30.00 43 LEU A CA 1
ATOM 330 C C . LEU A 1 43 ? 156.344 196.344 126.726 1.00 30.00 43 LEU A C 1
ATOM 331 O O . LEU A 1 43 ? 156.700 195.410 125.992 1.00 30.00 43 LEU A O 1
ATOM 336 N N . ASP A 1 44 ? 156.573 197.632 126.469 1.00 30.00 44 ASP A N 1
ATOM 337 C CA . ASP A 1 44 ? 157.293 198.064 125.243 1.00 30.00 44 ASP A CA 1
ATOM 338 C C . ASP A 1 44 ? 158.672 197.405 125.209 1.00 30.00 44 ASP A C 1
ATOM 339 O O . ASP A 1 44 ? 159.067 196.921 124.137 1.00 30.00 44 ASP A O 1
ATOM 341 N N . GLU A 1 45 ? 159.368 197.393 126.345 1.00 30.00 45 GLU A N 1
ATOM 342 C CA . GLU A 1 45 ? 160.724 196.793 126.412 1.00 30.00 45 GLU A CA 1
ATOM 343 C C . GLU A 1 45 ? 160.625 195.295 126.120 1.00 30.00 45 GLU A C 1
ATOM 344 O O . GLU A 1 45 ? 161.438 194.797 125.328 1.00 30.00 45 GLU A O 1
ATOM 346 N N . PHE A 1 46 ? 159.659 194.613 126.734 1.00 30.00 46 PHE A N 1
ATOM 347 C CA . PHE A 1 46 ? 159.504 193.149 126.545 1.00 30.00 46 PHE A CA 1
ATOM 348 C C . PHE A 1 46 ? 159.137 192.864 125.088 1.00 30.00 46 PHE A C 1
ATOM 349 O O . PHE A 1 46 ? 159.578 191.837 124.550 1.00 30.00 46 PHE A O 1
ATOM 357 N N . ALA A 1 47 ? 158.350 193.749 124.476 1.00 30.00 47 ALA A N 1
ATOM 358 C CA . ALA A 1 47 ? 157.903 193.538 123.082 1.00 30.00 47 ALA A CA 1
ATOM 359 C C . ALA A 1 47 ? 159.096 193.656 122.133 1.00 30.00 47 ALA A C 1
ATOM 360 O O . ALA A 1 47 ? 159.159 192.876 121.171 1.00 30.00 47 ALA A O 1
ATOM 362 N N . SER A 1 48 ? 159.999 194.600 122.397 1.00 30.00 48 SER A N 1
ATOM 363 C CA . SER A 1 48 ? 161.166 194.817 121.507 1.00 30.00 48 SER A CA 1
ATOM 364 C C . SER A 1 48 ? 162.232 193.753 121.776 1.00 30.00 48 SER A C 1
ATOM 365 O O . SER A 1 48 ? 162.791 193.222 120.805 1.00 30.00 48 SER A O 1
ATOM 368 N N . GLU A 1 49 ? 162.503 193.468 123.047 1.00 30.00 49 GLU A N 1
ATOM 369 C CA . GLU A 1 49 ? 163.533 192.480 123.445 1.00 30.00 49 GLU A CA 1
ATOM 370 C C . GLU A 1 49 ? 163.277 191.166 122.719 1.00 30.00 49 GLU A C 1
ATOM 371 O O . GLU A 1 49 ? 164.261 190.545 122.293 1.00 30.00 49 GLU A O 1
ATOM 377 N N . PHE A 1 50 ? 162.018 190.753 122.592 1.00 30.00 50 PHE A N 1
ATOM 378 C CA . PHE A 1 50 ? 161.702 189.429 122.005 1.00 30.00 50 PHE A CA 1
ATOM 379 C C . PHE A 1 50 ? 160.848 189.618 120.752 1.00 30.00 50 PHE A C 1
ATOM 380 O O . PHE A 1 50 ? 160.038 188.730 120.447 1.00 30.00 50 PHE A O 1
ATOM 388 N N . LYS A 1 51 ? 161.041 190.733 120.047 1.00 30.00 51 LYS A N 1
ATOM 389 C CA . LYS A 1 51 ? 160.242 191.024 118.828 1.00 30.00 51 LYS A CA 1
ATOM 390 C C . LYS A 1 51 ? 160.153 189.769 117.956 1.00 30.00 51 LYS A C 1
ATOM 391 O O . LYS A 1 51 ? 159.027 189.295 117.729 1.00 30.00 51 LYS A O 1
ATOM 393 N N . GLY A 1 52 ? 161.290 189.254 117.488 1.00 30.00 52 GLY A N 1
ATOM 394 C CA . GLY A 1 52 ? 161.263 188.097 116.573 1.00 30.00 52 GLY A CA 1
ATOM 395 C C . GLY A 1 52 ? 161.168 186.771 117.305 1.00 30.00 52 GLY A C 1
ATOM 396 O O . GLY A 1 52 ? 160.545 185.847 116.755 1.00 30.00 52 GLY A O 1
ATOM 397 N N . VAL A 1 53 ? 161.759 186.677 118.498 1.00 30.00 53 VAL A N 1
ATOM 398 C CA . VAL A 1 53 ? 161.781 185.391 119.253 1.00 30.00 53 VAL A CA 1
ATOM 399 C C . VAL A 1 53 ? 160.408 184.726 119.146 1.00 30.00 53 VAL A C 1
ATOM 400 O O . VAL A 1 53 ? 159.410 185.377 119.490 1.00 30.00 53 VAL A O 1
ATOM 404 N N . GLU A 1 54 ? 160.375 183.481 118.675 1.00 30.00 54 GLU A N 1
ATOM 405 C CA . GLU A 1 54 ? 159.099 182.728 118.598 1.00 30.00 54 GLU A CA 1
ATOM 406 C C . GLU A 1 54 ? 159.066 181.716 119.743 1.00 30.00 54 GLU A C 1
ATOM 407 O O . GLU A 1 54 ? 160.141 181.418 120.293 1.00 30.00 54 GLU A O 1
ATOM 409 N N . ASN A 1 55 ? 157.877 181.226 120.091 1.00 30.00 55 ASN A N 1
ATOM 410 C CA . ASN A 1 55 ? 157.732 180.241 121.194 1.00 30.00 55 ASN A CA 1
ATOM 411 C C . ASN A 1 55 ? 158.319 180.805 122.494 1.00 30.00 55 ASN A C 1
ATOM 412 O O . ASN A 1 55 ? 158.863 180.007 123.274 1.00 30.00 55 ASN A O 1
ATOM 414 N N . PHE A 1 56 ? 158.230 182.118 122.715 1.00 30.00 56 PHE A N 1
ATOM 415 C CA . PHE A 1 56 ? 158.664 182.691 124.015 1.00 30.00 56 PHE A CA 1
ATOM 416 C C . PHE A 1 56 ? 157.464 183.398 124.640 1.00 30.00 56 PHE A C 1
ATOM 417 O O . PHE A 1 56 ? 157.317 184.615 124.466 1.00 30.00 56 PHE A O 1
ATOM 425 N N . PRO A 1 57 ? 156.594 182.664 125.360 1.00 30.00 57 PRO A N 1
ATOM 426 C CA . PRO A 1 57 ? 155.400 183.255 125.955 1.00 30.00 57 PRO A CA 1
ATOM 427 C C . PRO A 1 57 ? 155.729 184.305 127.022 1.00 30.00 57 PRO A C 1
ATOM 428 O O . PRO A 1 57 ? 156.584 184.047 127.835 1.00 30.00 57 PRO A O 1
ATOM 432 N N . ILE A 1 58 ? 155.066 185.460 127.021 1.00 30.00 58 ILE A N 1
ATOM 433 C CA . ILE A 1 58 ? 155.282 186.524 128.046 1.00 30.00 58 ILE A CA 1
ATOM 434 C C . ILE A 1 58 ? 153.940 186.828 128.713 1.00 30.00 58 ILE A C 1
ATOM 435 O O . ILE A 1 58 ? 153.251 187.731 128.232 1.00 30.00 58 ILE A O 1
ATOM 440 N N . SER A 1 59 ? 153.597 186.127 129.795 1.00 30.00 59 SER A N 1
ATOM 441 C CA . SER A 1 59 ? 152.302 186.286 130.505 1.00 30.00 59 SER A CA 1
ATOM 442 C C . SER A 1 59 ? 152.210 187.678 131.127 1.00 30.00 59 SER A C 1
ATOM 443 O O . SER A 1 59 ? 153.115 188.034 131.892 1.00 30.00 59 SER A O 1
ATOM 446 N N . VAL A 1 60 ? 151.153 188.422 130.814 1.00 30.00 60 VAL A N 1
ATOM 447 C CA . VAL A 1 60 ? 150.962 189.817 131.299 1.00 30.00 60 VAL A CA 1
ATOM 448 C C . VAL A 1 60 ? 149.548 189.929 131.868 1.00 30.00 60 VAL A C 1
ATOM 449 O O . VAL A 1 60 ? 148.599 189.734 131.099 1.00 30.00 60 VAL A O 1
ATOM 453 N N . GLU A 1 61 ? 149.409 190.202 133.164 1.00 30.00 61 GLU A N 1
ATOM 454 C CA . GLU A 1 61 ? 148.086 190.304 133.833 1.00 30.00 61 GLU A CA 1
ATOM 455 C C . GLU A 1 61 ? 147.401 191.628 133.498 1.00 30.00 61 GLU A C 1
ATOM 456 O O . GLU A 1 61 ? 148.084 192.659 133.521 1.00 30.00 61 GLU A O 1
ATOM 462 N N . ILE A 1 62 ? 146.100 191.592 133.213 1.00 30.00 62 ILE A N 1
ATOM 463 C CA . ILE A 1 62 ? 145.291 192.805 132.899 1.00 30.00 62 ILE A CA 1
ATOM 464 C C . ILE A 1 62 ? 144.943 193.508 134.210 1.00 30.00 62 ILE A C 1
ATOM 465 O O . ILE A 1 62 ? 145.292 192.966 135.270 1.00 30.00 62 ILE A O 1
ATOM 470 N N . ASN A 1 63 ? 144.260 194.652 134.143 1.00 30.00 63 ASN A N 1
ATOM 471 C CA . ASN A 1 63 ? 143.861 195.444 135.334 1.00 30.00 63 ASN A CA 1
ATOM 472 C C . ASN A 1 63 ? 143.190 194.523 136.352 1.00 30.00 63 ASN A C 1
ATOM 473 O O . ASN A 1 63 ? 142.205 193.873 135.985 1.00 30.00 63 ASN A O 1
ATOM 478 N N . PRO A 1 64 ? 143.680 194.428 137.606 1.00 30.00 64 PRO A N 1
ATOM 479 C CA . PRO A 1 64 ? 143.112 193.499 138.578 1.00 30.00 64 PRO A CA 1
ATOM 480 C C . PRO A 1 64 ? 141.780 194.017 139.133 1.00 30.00 64 PRO A C 1
ATOM 481 O O . PRO A 1 64 ? 141.125 193.273 139.818 1.00 30.00 64 PRO A O 1
ATOM 485 N N . HIS A 1 65 ? 141.413 195.258 138.821 1.00 30.00 65 HIS A N 1
ATOM 486 C CA . HIS A 1 65 ? 140.145 195.873 139.288 1.00 30.00 65 HIS A CA 1
ATOM 487 C C . HIS A 1 65 ? 139.004 195.512 138.335 1.00 30.00 65 HIS A C 1
ATOM 488 O O . HIS A 1 65 ? 137.846 195.650 138.751 1.00 30.00 65 HIS A O 1
ATOM 495 N N . LEU A 1 66 ? 139.309 195.083 137.109 1.00 30.00 66 LEU A N 1
ATOM 496 C CA . LEU A 1 66 ? 138.290 194.654 136.114 1.00 30.00 66 LEU A CA 1
ATOM 497 C C . LEU A 1 66 ? 137.345 193.654 136.778 1.00 30.00 66 LEU A C 1
ATOM 498 O O . LEU A 1 66 ? 137.852 192.653 137.306 1.00 30.00 66 LEU A O 1
ATOM 503 N N . ASP A 1 67 ? 136.033 193.900 136.746 1.00 30.00 67 ASP A N 1
ATOM 504 C CA . ASP A 1 67 ? 135.032 193.011 137.393 1.00 30.00 67 ASP A CA 1
ATOM 505 C C . ASP A 1 67 ? 134.095 192.394 136.354 1.00 30.00 67 ASP A C 1
ATOM 506 O O . ASP A 1 67 ? 133.349 191.481 136.736 1.00 30.00 67 ASP A O 1
ATOM 508 N N . ASN A 1 68 ? 134.110 192.868 135.107 1.00 30.00 68 ASN A N 1
ATOM 509 C CA . ASN A 1 68 ? 133.197 192.385 134.038 1.00 30.00 68 ASN A CA 1
ATOM 510 C C . ASN A 1 68 ? 134.023 191.662 132.978 1.00 30.00 68 ASN A C 1
ATOM 511 O O . ASN A 1 68 ? 135.118 192.155 132.658 1.00 30.00 68 ASN A O 1
ATOM 513 N N . ALA A 1 69 ? 133.514 190.554 132.446 1.00 30.00 69 ALA A N 1
ATOM 514 C CA . ALA A 1 69 ? 134.213 189.754 131.422 1.00 30.00 69 ALA A CA 1
ATOM 515 C C . ALA A 1 69 ? 134.319 190.561 130.129 1.00 30.00 69 ALA A C 1
ATOM 516 O O . ALA A 1 69 ? 135.207 190.245 129.331 1.00 30.00 69 ALA A O 1
ATOM 518 N N . LYS A 1 70 ? 133.458 191.558 129.932 1.00 30.00 70 LYS A N 1
ATOM 519 C CA . LYS A 1 70 ? 133.467 192.413 128.716 1.00 30.00 70 LYS A CA 1
ATOM 520 C C . LYS A 1 70 ? 134.601 193.428 128.834 1.00 30.00 70 LYS A C 1
ATOM 521 O O . LYS A 1 70 ? 135.274 193.671 127.820 1.00 30.00 70 LYS A O 1
ATOM 523 N N . ASP A 1 71 ? 134.808 193.987 130.023 1.00 30.00 71 ASP A N 1
ATOM 524 C CA . ASP A 1 71 ? 135.868 194.995 130.264 1.00 30.00 71 ASP A CA 1
ATOM 525 C C . ASP A 1 71 ? 137.223 194.294 130.202 1.00 30.00 71 ASP A C 1
ATOM 526 O O . ASP A 1 71 ? 138.171 194.927 129.732 1.00 30.00 71 ASP A O 1
ATOM 528 N N . MET A 1 72 ? 137.315 193.048 130.663 1.00 30.00 72 MET A N 1
ATOM 529 C CA . MET A 1 72 ? 138.573 192.260 130.655 1.00 30.00 72 MET A CA 1
ATOM 530 C C . MET A 1 72 ? 138.944 191.921 129.213 1.00 30.00 72 MET A C 1
ATOM 531 O O . MET A 1 72 ? 140.134 192.006 128.890 1.00 30.00 72 MET A O 1
ATOM 536 N N . VAL A 1 73 ? 137.963 191.580 128.381 1.00 30.00 73 VAL A N 1
ATOM 537 C CA . VAL A 1 73 ? 138.212 191.159 126.974 1.00 30.00 73 VAL A CA 1
ATOM 538 C C . VAL A 1 73 ? 138.653 192.377 126.160 1.00 30.00 73 VAL A C 1
ATOM 539 O O . VAL A 1 73 ? 139.426 192.186 125.213 1.00 30.00 73 VAL A O 1
ATOM 543 N N . GLU A 1 74 ? 138.214 193.581 126.522 1.00 30.00 74 GLU A N 1
ATOM 544 C CA . GLU A 1 74 ? 138.575 194.829 125.802 1.00 30.00 74 GLU A CA 1
ATOM 545 C C . GLU A 1 74 ? 139.989 195.238 126.208 1.00 30.00 74 GLU A C 1
ATOM 546 O O . GLU A 1 74 ? 140.751 195.649 125.321 1.00 30.00 74 GLU A O 1
ATOM 548 N N . GLU A 1 75 ? 140.330 195.113 127.489 1.00 30.00 75 GLU A N 1
ATOM 549 C CA . GLU A 1 75 ? 141.661 195.511 128.009 1.00 30.00 75 GLU A CA 1
ATOM 550 C C . GLU A 1 75 ? 142.713 194.501 127.549 1.00 30.00 75 GLU A C 1
ATOM 551 O O . GLU A 1 75 ? 143.788 194.944 127.127 1.00 30.00 75 GLU A O 1
ATOM 553 N N . GLY A 1 76 ? 142.414 193.204 127.615 1.00 30.00 76 GLY A N 1
ATOM 554 C CA . GLY A 1 76 ? 143.369 192.148 127.239 1.00 30.00 76 GLY A CA 1
ATOM 555 C C . GLY A 1 76 ? 143.560 192.069 125.741 1.00 30.00 76 GLY A C 1
ATOM 556 O O . GLY A 1 76 ? 144.596 191.565 125.327 1.00 30.00 76 GLY A O 1
ATOM 557 N N . THR A 1 77 ? 142.594 192.502 124.942 1.00 30.00 77 THR A N 1
ATOM 558 C CA . THR A 1 77 ? 142.713 192.548 123.464 1.00 30.00 77 THR A CA 1
ATOM 559 C C . THR A 1 77 ? 143.733 193.626 123.105 1.00 30.00 77 THR A C 1
ATOM 560 O O . THR A 1 77 ? 144.572 193.371 122.227 1.00 30.00 77 THR A O 1
ATOM 564 N N . LYS A 1 78 ? 143.682 194.769 123.782 1.00 30.00 78 LYS A N 1
ATOM 565 C CA . LYS A 1 78 ? 144.633 195.885 123.549 1.00 30.00 78 LYS A CA 1
ATOM 566 C C . LYS A 1 78 ? 146.050 195.425 123.902 1.00 30.00 78 LYS A C 1
ATOM 567 O O . LYS A 1 78 ? 146.939 195.627 123.067 1.00 30.00 78 LYS A O 1
ATOM 569 N N . ILE A 1 79 ? 146.252 194.823 125.074 1.00 30.00 79 ILE A N 1
ATOM 570 C CA . ILE A 1 79 ? 147.597 194.374 125.541 1.00 30.00 79 ILE A CA 1
ATOM 571 C C . ILE A 1 79 ? 148.125 193.326 124.567 1.00 30.00 79 ILE A C 1
ATOM 572 O O . ILE A 1 79 ? 149.320 193.359 124.287 1.00 30.00 79 ILE A O 1
ATOM 577 N N . ALA A 1 80 ? 147.275 192.417 124.098 1.00 30.00 80 ALA A N 1
ATOM 578 C CA . ALA A 1 80 ? 147.673 191.309 123.203 1.00 30.00 80 ALA A CA 1
ATOM 579 C C . ALA A 1 80 ? 148.087 191.855 121.838 1.00 30.00 80 ALA A C 1
ATOM 580 O O . ALA A 1 80 ? 148.879 191.184 121.160 1.00 30.00 80 ALA A O 1
ATOM 582 N N . LYS A 1 81 ? 147.586 193.027 121.454 1.00 30.00 81 LYS A N 1
ATOM 583 C CA . LYS A 1 81 ? 147.902 193.646 120.140 1.00 30.00 81 LYS A CA 1
ATOM 584 C C . LYS A 1 81 ? 149.279 194.313 120.201 1.00 30.00 81 LYS A C 1
ATOM 585 O O . LYS A 1 81 ? 149.740 194.769 119.148 1.00 30.00 81 LYS A O 1
ATOM 587 N N . LEU A 1 82 ? 149.918 194.361 121.371 1.00 30.00 82 LEU A N 1
ATOM 588 C CA . LEU A 1 82 ? 151.235 195.029 121.542 1.00 30.00 82 LEU A CA 1
ATOM 589 C C . LEU A 1 82 ? 152.367 194.070 121.157 1.00 30.00 82 LEU A C 1
ATOM 590 O O . LEU A 1 82 ? 153.424 194.563 120.733 1.00 30.00 82 LEU A O 1
ATOM 595 N N . SER A 1 83 ? 152.151 192.759 121.288 1.00 30.00 83 SER A N 1
ATOM 596 C CA . SER A 1 83 ? 153.182 191.767 120.883 1.00 30.00 83 SER A CA 1
ATOM 597 C C . SER A 1 83 ? 152.561 190.379 120.714 1.00 30.00 83 SER A C 1
ATOM 598 O O . SER A 1 83 ? 151.640 190.048 121.477 1.00 30.00 83 SER A O 1
ATOM 601 N N . SER A 1 84 ? 153.076 189.593 119.769 1.00 30.00 84 SER A N 1
ATOM 602 C CA . SER A 1 84 ? 152.558 188.225 119.523 1.00 30.00 84 SER A CA 1
ATOM 603 C C . SER A 1 84 ? 153.070 187.265 120.598 1.00 30.00 84 SER A C 1
ATOM 604 O O . SER A 1 84 ? 152.608 186.116 120.628 1.00 30.00 84 SER A O 1
ATOM 607 N N . ASN A 1 85 ? 154.001 187.721 121.433 1.00 30.00 85 ASN A N 1
ATOM 608 C CA . ASN A 1 85 ? 154.569 186.871 122.506 1.00 30.00 85 ASN A CA 1
ATOM 609 C C . ASN A 1 85 ? 153.742 187.055 123.779 1.00 30.00 85 ASN A C 1
ATOM 610 O O . ASN A 1 85 ? 153.906 186.239 124.697 1.00 30.00 85 ASN A O 1
ATOM 615 N N . PHE A 1 86 ? 152.865 188.059 123.814 1.00 30.00 86 PHE A N 1
ATOM 616 C CA . PHE A 1 86 ? 152.111 188.369 125.056 1.00 30.00 86 PHE A CA 1
ATOM 617 C C . PHE A 1 86 ? 150.958 187.387 125.266 1.00 30.00 86 PHE A C 1
ATOM 618 O O . PHE A 1 86 ? 150.199 187.148 124.319 1.00 30.00 86 PHE A O 1
ATOM 626 N N . VAL A 1 87 ? 150.800 186.833 126.472 1.00 30.00 87 VAL A N 1
ATOM 627 C CA . VAL A 1 87 ? 149.680 185.907 126.828 1.00 30.00 87 VAL A CA 1
ATOM 628 C C . VAL A 1 87 ? 148.873 186.564 127.949 1.00 30.00 87 VAL A C 1
ATOM 629 O O . VAL A 1 87 ? 149.391 186.617 129.052 1.00 30.00 87 VAL A O 1
ATOM 633 N N . ILE A 1 88 ? 147.628 186.968 127.712 1.00 30.00 88 ILE A N 1
ATOM 634 C CA . ILE A 1 88 ? 146.796 187.696 128.717 1.00 30.00 88 ILE A CA 1
ATOM 635 C C . ILE A 1 88 ? 146.590 186.827 129.961 1.00 30.00 88 ILE A C 1
ATOM 636 O O . ILE A 1 88 ? 146.013 185.749 129.820 1.00 30.00 88 ILE A O 1
ATOM 641 N N . LYS A 1 89 ? 147.027 187.285 131.138 1.00 30.00 89 LYS A N 1
ATOM 642 C CA . LYS A 1 89 ? 146.857 186.546 132.417 1.00 30.00 89 LYS A CA 1
ATOM 643 C C . LYS A 1 89 ? 145.561 187.022 133.079 1.00 30.00 89 LYS A C 1
ATOM 644 O O . LYS A 1 89 ? 145.470 188.223 133.355 1.00 30.00 89 LYS A O 1
ATOM 650 N N . ILE A 1 90 ? 144.593 186.132 133.311 1.00 30.00 90 ILE A N 1
ATOM 651 C CA . ILE A 1 90 ? 143.251 186.477 133.863 1.00 30.00 90 ILE A CA 1
ATOM 652 C C . ILE A 1 90 ? 143.037 185.705 135.171 1.00 30.00 90 ILE A C 1
ATOM 653 O O . ILE A 1 90 ? 143.352 184.515 135.205 1.00 30.00 90 ILE A O 1
ATOM 658 N N . PRO A 1 91 ? 142.499 186.326 136.242 1.00 30.00 91 PRO A N 1
ATOM 659 C CA . PRO A 1 91 ? 142.251 185.625 137.503 1.00 30.00 91 PRO A CA 1
ATOM 660 C C . PRO A 1 91 ? 141.141 184.572 137.383 1.00 30.00 91 PRO A C 1
ATOM 661 O O . PRO A 1 91 ? 140.225 184.783 136.625 1.00 30.00 91 PRO A O 1
ATOM 665 N N . CYS A 1 92 ? 141.251 183.475 138.135 1.00 30.00 92 CYS A N 1
ATOM 666 C CA . CYS A 1 92 ? 140.207 182.416 138.106 1.00 30.00 92 CYS A CA 1
ATOM 667 C C . CYS A 1 92 ? 138.956 182.895 138.845 1.00 30.00 92 CYS A C 1
ATOM 668 O O . CYS A 1 92 ? 138.724 182.439 139.971 1.00 30.00 92 CYS A O 1
ATOM 671 N N . THR A 1 93 ? 138.177 183.784 138.238 1.00 30.00 93 THR A N 1
ATOM 672 C CA . THR A 1 93 ? 136.912 184.302 138.809 1.00 30.00 93 THR A CA 1
ATOM 673 C C . THR A 1 93 ? 135.802 183.970 137.821 1.00 30.00 93 THR A C 1
ATOM 674 O O . THR A 1 93 ? 136.136 183.595 136.691 1.00 30.00 93 THR A O 1
ATOM 678 N N . GLU A 1 94 ? 134.546 184.112 138.226 1.00 30.00 94 GLU A N 1
ATOM 679 C CA . GLU A 1 94 ? 133.400 183.922 137.308 1.00 30.00 94 GLU A CA 1
ATOM 680 C C . GLU A 1 94 ? 133.649 184.754 136.051 1.00 30.00 94 GLU A C 1
ATOM 681 O O . GLU A 1 94 ? 133.698 184.161 134.974 1.00 30.00 94 GLU A O 1
ATOM 687 N N . PRO A 1 95 ? 133.837 186.088 136.148 1.00 30.00 95 PRO A N 1
ATOM 688 C CA . PRO A 1 95 ? 133.997 186.931 134.965 1.00 30.00 95 PRO A CA 1
ATOM 689 C C . PRO A 1 95 ? 135.349 186.711 134.280 1.00 30.00 95 PRO A C 1
ATOM 690 O O . PRO A 1 95 ? 135.445 187.068 133.140 1.00 30.00 95 PRO A O 1
ATOM 694 N N . GLY A 1 96 ? 136.360 186.211 134.989 1.00 30.00 96 GLY A N 1
ATOM 695 C CA . GLY A 1 96 ? 137.675 185.878 134.418 1.00 30.00 96 GLY A CA 1
ATOM 696 C C . GLY A 1 96 ? 137.588 184.637 133.559 1.00 30.00 96 GLY A C 1
ATOM 697 O O . GLY A 1 96 ? 138.204 184.626 132.489 1.00 30.00 96 GLY A O 1
ATOM 698 N N . LEU A 1 97 ? 136.830 183.635 133.996 1.00 30.00 97 LEU A N 1
ATOM 699 C CA . LEU A 1 97 ? 136.672 182.364 133.248 1.00 30.00 97 LEU A CA 1
ATOM 700 C C . LEU A 1 97 ? 135.742 182.610 132.063 1.00 30.00 97 LEU A C 1
ATOM 701 O O . LEU A 1 97 ? 135.907 181.922 131.050 1.00 30.00 97 LEU A O 1
ATOM 706 N N . ILE A 1 98 ? 134.812 183.555 132.181 1.00 30.00 98 ILE A N 1
ATOM 707 C CA . ILE A 1 98 ? 133.900 183.925 131.064 1.00 30.00 98 ILE A CA 1
ATOM 708 C C . ILE A 1 98 ? 134.731 184.718 130.059 1.00 30.00 98 ILE A C 1
ATOM 709 O O . ILE A 1 98 ? 134.537 184.512 128.856 1.00 30.00 98 ILE A O 1
ATOM 714 N N . ALA A 1 99 ? 135.631 185.572 130.539 1.00 30.00 99 ALA A N 1
ATOM 715 C CA . ALA A 1 99 ? 136.481 186.420 129.681 1.00 30.00 99 ALA A CA 1
ATOM 716 C C . ALA A 1 99 ? 137.570 185.570 129.038 1.00 30.00 99 ALA A C 1
ATOM 717 O O . ALA A 1 99 ? 137.988 185.942 127.957 1.00 30.00 99 ALA A O 1
ATOM 719 N N . ALA A 1 100 ? 138.016 184.499 129.691 1.00 30.00 100 ALA A N 1
ATOM 720 C CA . ALA A 1 100 ? 139.094 183.621 129.188 1.00 30.00 100 ALA A CA 1
ATOM 721 C C . ALA A 1 100 ? 138.527 182.723 128.097 1.00 30.00 100 ALA A C 1
ATOM 722 O O . ALA A 1 100 ? 139.304 182.293 127.245 1.00 30.00 100 ALA A O 1
ATOM 724 N N . LYS A 1 101 ? 137.231 182.431 128.148 1.00 30.00 101 LYS A N 1
ATOM 725 C CA . LYS A 1 101 ? 136.560 181.579 127.140 1.00 30.00 101 LYS A CA 1
ATOM 726 C C . LYS A 1 101 ? 136.360 182.412 125.877 1.00 30.00 101 LYS A C 1
ATOM 727 O O . LYS A 1 101 ? 136.605 181.876 124.791 1.00 30.00 101 LYS A O 1
ATOM 733 N N . GLU A 1 102 ? 135.954 183.673 126.020 1.00 30.00 102 GLU A N 1
ATOM 734 C CA . GLU A 1 102 ? 135.755 184.584 124.866 1.00 30.00 102 GLU A CA 1
ATOM 735 C C . GLU A 1 102 ? 137.109 184.852 124.215 1.00 30.00 102 GLU A C 1
ATOM 736 O O . GLU A 1 102 ? 137.175 184.806 122.981 1.00 30.00 102 GLU A O 1
ATOM 738 N N . PHE A 1 103 ? 138.136 185.137 125.016 1.00 30.00 103 PHE A N 1
ATOM 739 C CA . PHE A 1 103 ? 139.507 185.399 124.522 1.00 30.00 103 PHE A CA 1
ATOM 740 C C . PHE A 1 103 ? 139.988 184.208 123.706 1.00 30.00 103 PHE A C 1
ATOM 741 O O . PHE A 1 103 ? 140.439 184.422 122.593 1.00 30.00 103 PHE A O 1
ATOM 749 N N . GLU A 1 104 ? 139.883 182.997 124.240 1.00 30.00 104 GLU A N 1
ATOM 750 C CA . GLU A 1 104 ? 140.383 181.763 123.583 1.00 30.00 104 GLU A CA 1
ATOM 751 C C . GLU A 1 104 ? 139.603 181.508 122.293 1.00 30.00 104 GLU A C 1
ATOM 752 O O . GLU A 1 104 ? 140.180 180.892 121.386 1.00 30.00 104 GLU A O 1
ATOM 758 N N . LYS A 1 105 ? 138.351 181.946 122.207 1.00 30.00 105 LYS A N 1
ATOM 759 C CA . LYS A 1 105 ? 137.482 181.775 121.013 1.00 30.00 105 LYS A CA 1
ATOM 760 C C . LYS A 1 105 ? 137.946 182.747 119.928 1.00 30.00 105 LYS A C 1
ATOM 761 O O . LYS A 1 105 ? 137.756 182.425 118.748 1.00 30.00 105 LYS A O 1
ATOM 763 N N . GLN A 1 106 ? 138.542 183.875 120.311 1.00 30.00 106 GLN A N 1
ATOM 764 C CA . GLN A 1 106 ? 139.033 184.905 119.360 1.00 30.00 106 GLN A CA 1
ATOM 765 C C . GLN A 1 106 ? 140.497 184.613 119.024 1.00 30.00 106 GLN A C 1
ATOM 766 O O . GLN A 1 106 ? 141.066 185.368 118.222 1.00 30.00 106 GLN A O 1
ATOM 768 N N . GLY A 1 107 ? 141.093 183.588 119.631 1.00 30.00 107 GLY A N 1
ATOM 769 C CA . GLY A 1 107 ? 142.474 183.171 119.325 1.00 30.00 107 GLY A CA 1
ATOM 770 C C . GLY A 1 107 ? 143.517 183.900 120.149 1.00 30.00 107 GLY A C 1
ATOM 771 O O . GLY A 1 107 ? 144.698 183.805 119.785 1.00 30.00 107 GLY A O 1
ATOM 772 N N . ILE A 1 108 ? 143.116 184.596 121.216 1.00 30.00 108 ILE A N 1
ATOM 773 C CA . ILE A 1 108 ? 144.061 185.292 122.137 1.00 30.00 108 ILE A CA 1
ATOM 774 C C . ILE A 1 108 ? 144.446 184.309 123.245 1.00 30.00 108 ILE A C 1
ATOM 775 O O . ILE A 1 108 ? 143.548 183.915 124.003 1.00 30.00 108 ILE A O 1
ATOM 780 N N . SER A 1 109 ? 145.718 183.911 123.332 1.00 30.00 109 SER A N 1
ATOM 781 C CA . SER A 1 109 ? 146.208 182.972 124.373 1.00 30.00 109 SER A CA 1
ATOM 782 C C . SER A 1 109 ? 145.956 183.575 125.752 1.00 30.00 109 SER A C 1
ATOM 783 O O . SER A 1 109 ? 146.256 184.764 125.927 1.00 30.00 109 SER A O 1
ATOM 786 N N . THR A 1 110 ? 145.469 182.780 126.702 1.00 30.00 110 THR A N 1
ATOM 787 C CA . THR A 1 110 ? 145.135 183.263 128.062 1.00 30.00 110 THR A CA 1
ATOM 788 C C . THR A 1 110 ? 145.812 182.383 129.107 1.00 30.00 110 THR A C 1
ATOM 789 O O . THR A 1 110 ? 145.966 181.190 128.835 1.00 30.00 110 THR A O 1
ATOM 793 N N . ASN A 1 111 ? 146.227 182.955 130.236 1.00 30.00 111 ASN A N 1
ATOM 794 C CA . ASN A 1 111 ? 146.822 182.204 131.366 1.00 30.00 111 ASN A CA 1
ATOM 795 C C . ASN A 1 111 ? 145.919 182.436 132.577 1.00 30.00 111 ASN A C 1
ATOM 796 O O . ASN A 1 111 ? 146.127 183.439 133.261 1.00 30.00 111 ASN A O 1
ATOM 801 N N . VAL A 1 112 ? 144.951 181.557 132.832 1.00 30.00 112 VAL A N 1
ATOM 802 C CA . VAL A 1 112 ? 144.029 181.671 133.998 1.00 30.00 112 VAL A CA 1
ATOM 803 C C . VAL A 1 112 ? 144.871 181.517 135.264 1.00 30.00 112 VAL A C 1
ATOM 804 O O . VAL A 1 112 ? 145.237 180.383 135.563 1.00 30.00 112 VAL A O 1
ATOM 808 N N . THR A 1 113 ? 145.140 182.598 135.992 1.00 30.00 113 THR A N 1
ATOM 809 C CA . THR A 1 113 ? 146.034 182.584 137.177 1.00 30.00 113 THR A CA 1
ATOM 810 C C . THR A 1 113 ? 145.239 182.540 138.483 1.00 30.00 113 THR A C 1
ATOM 811 O O . THR A 1 113 ? 144.014 182.478 138.408 1.00 30.00 113 THR A O 1
ATOM 815 N N . LEU A 1 114 ? 145.924 182.549 139.626 1.00 30.00 114 LEU A N 1
ATOM 816 C CA . LEU A 1 114 ? 145.294 182.518 140.972 1.00 30.00 114 LEU A CA 1
ATOM 817 C C . LEU A 1 114 ? 144.347 181.322 141.070 1.00 30.00 114 LEU A C 1
ATOM 818 O O . LEU A 1 114 ? 143.186 181.524 141.444 1.00 30.00 114 LEU A O 1
ATOM 823 N N . VAL A 1 115 ? 144.823 180.130 140.721 1.00 30.00 115 VAL A N 1
ATOM 824 C CA . VAL A 1 115 ? 144.044 178.870 140.865 1.00 30.00 115 VAL A CA 1
ATOM 825 C C . VAL A 1 115 ? 144.640 178.176 142.087 1.00 30.00 115 VAL A C 1
ATOM 826 O O . VAL A 1 115 ? 145.854 178.038 142.112 1.00 30.00 115 VAL A O 1
ATOM 830 N N . PHE A 1 116 ? 143.837 177.799 143.077 1.00 30.00 116 PHE A N 1
ATOM 831 C CA . PHE A 1 116 ? 144.330 177.217 144.348 1.00 30.00 116 PHE A CA 1
ATOM 832 C C . PHE A 1 116 ? 143.627 175.891 144.640 1.00 30.00 116 PHE A C 1
ATOM 833 O O . PHE A 1 116 ? 143.806 175.383 145.752 1.00 30.00 116 PHE A O 1
ATOM 841 N N . SER A 1 117 ? 142.883 175.330 143.688 1.00 30.00 117 SER A N 1
ATOM 842 C CA . SER A 1 117 ? 142.219 174.012 143.848 1.00 30.00 117 SER A CA 1
ATOM 843 C C . SER A 1 117 ? 142.145 173.312 142.493 1.00 30.00 117 SER A C 1
ATOM 844 O O . SER A 1 117 ? 142.211 173.997 141.464 1.00 30.00 117 SER A O 1
ATOM 847 N N . PRO A 1 118 ? 142.025 171.972 142.461 1.00 30.00 118 PRO A N 1
ATOM 848 C CA . PRO A 1 118 ? 141.898 171.248 141.203 1.00 30.00 118 PRO A CA 1
ATOM 849 C C . PRO A 1 118 ? 140.525 171.474 140.555 1.00 30.00 118 PRO A C 1
ATOM 850 O O . PRO A 1 118 ? 140.419 171.231 139.379 1.00 30.00 118 PRO A O 1
ATOM 854 N N . SER A 1 119 ? 139.526 171.939 141.306 1.00 30.00 119 SER A N 1
ATOM 855 C CA . SER A 1 119 ? 138.174 172.238 140.768 1.00 30.00 119 SER A CA 1
ATOM 856 C C . SER A 1 119 ? 138.228 173.573 140.032 1.00 30.00 119 SER A C 1
ATOM 857 O O . SER A 1 119 ? 137.506 173.721 139.039 1.00 30.00 119 SER A O 1
ATOM 860 N N . GLN A 1 120 ? 139.060 174.497 140.498 1.00 30.00 120 GLN A N 1
ATOM 861 C CA . GLN A 1 120 ? 139.226 175.828 139.866 1.00 30.00 120 GLN A CA 1
ATOM 862 C C . GLN A 1 120 ? 140.102 175.661 138.627 1.00 30.00 120 GLN A C 1
ATOM 863 O O . GLN A 1 120 ? 140.033 176.533 137.760 1.00 30.00 120 GLN A O 1
ATOM 869 N N . ALA A 1 121 ? 140.890 174.590 138.548 1.00 30.00 121 ALA A N 1
ATOM 870 C CA . ALA A 1 121 ? 141.807 174.325 137.420 1.00 30.00 121 ALA A CA 1
ATOM 871 C C . ALA A 1 121 ? 141.076 173.610 136.285 1.00 30.00 121 ALA A C 1
ATOM 872 O O . ALA A 1 121 ? 141.484 173.797 135.138 1.00 30.00 121 ALA A O 1
ATOM 874 N N . LEU A 1 122 ? 140.024 172.852 136.575 1.00 30.00 122 LEU A N 1
ATOM 875 C CA . LEU A 1 122 ? 139.340 172.032 135.541 1.00 30.00 122 LEU A CA 1
ATOM 876 C C . LEU A 1 122 ? 138.549 172.913 134.571 1.00 30.00 122 LEU A C 1
ATOM 877 O O . LEU A 1 122 ? 138.585 172.605 133.383 1.00 30.00 122 LEU A O 1
ATOM 882 N N . GLN A 1 123 ? 137.864 173.952 135.046 1.00 30.00 123 GLN A N 1
ATOM 883 C CA . GLN A 1 123 ? 137.063 174.860 134.182 1.00 30.00 123 GLN A CA 1
ATOM 884 C C . GLN A 1 123 ? 137.986 175.566 133.187 1.00 30.00 123 GLN A C 1
ATOM 885 O O . GLN A 1 123 ? 137.640 175.584 132.005 1.00 30.00 123 GLN A O 1
ATOM 891 N N . PRO A 1 124 ? 139.112 176.184 133.601 1.00 30.00 124 PRO A N 1
ATOM 892 C CA . PRO A 1 124 ? 140.047 176.768 132.649 1.00 30.00 124 PRO A CA 1
ATOM 893 C C . PRO A 1 124 ? 140.383 175.757 131.546 1.00 30.00 124 PRO A C 1
ATOM 894 O O . PRO A 1 124 ? 140.487 176.166 130.430 1.00 30.00 124 PRO A O 1
ATOM 898 N N . ALA A 1 125 ? 140.505 174.471 131.871 1.00 30.00 125 ALA A N 1
ATOM 899 C CA . ALA A 1 125 ? 140.881 173.412 130.907 1.00 30.00 125 ALA A CA 1
ATOM 900 C C . ALA A 1 125 ? 139.720 173.097 129.968 1.00 30.00 125 ALA A C 1
ATOM 901 O O . ALA A 1 125 ? 139.997 172.765 128.811 1.00 30.00 125 ALA A O 1
ATOM 903 N N . ARG A 1 126 ? 138.495 173.114 130.477 1.00 30.00 126 ARG A N 1
ATOM 904 C CA . ARG A 1 126 ? 137.269 172.866 129.670 1.00 30.00 126 ARG A CA 1
ATOM 905 C C . ARG A 1 126 ? 137.010 173.990 128.655 1.00 30.00 126 ARG A C 1
ATOM 906 O O . ARG A 1 126 ? 136.424 173.669 127.650 1.00 30.00 126 ARG A O 1
ATOM 914 N N . ILE A 1 127 ? 137.516 175.200 128.854 1.00 30.00 127 ILE A N 1
ATOM 915 C CA . ILE A 1 127 ? 137.284 176.377 127.967 1.00 30.00 127 ILE A CA 1
ATOM 916 C C . ILE A 1 127 ? 138.498 176.581 127.056 1.00 30.00 127 ILE A C 1
ATOM 917 O O . ILE A 1 127 ? 138.503 177.587 126.336 1.00 30.00 127 ILE A O 1
ATOM 922 N N . GLY A 1 128 ? 139.494 175.692 127.088 1.00 30.00 128 GLY A N 1
ATOM 923 C CA . GLY A 1 128 ? 140.652 175.780 126.178 1.00 30.00 128 GLY A CA 1
ATOM 924 C C . GLY A 1 128 ? 141.644 176.870 126.532 1.00 30.00 128 GLY A C 1
ATOM 925 O O . GLY A 1 128 ? 142.238 177.427 125.601 1.00 30.00 128 GLY A O 1
ATOM 926 N N . ALA A 1 129 ? 141.837 177.164 127.816 1.00 30.00 129 ALA A N 1
ATOM 927 C CA . ALA A 1 129 ? 142.881 178.136 128.201 1.00 30.00 129 ALA A CA 1
ATOM 928 C C . ALA A 1 129 ? 144.238 177.570 127.783 1.00 30.00 129 ALA A C 1
ATOM 929 O O . ALA A 1 129 ? 144.430 176.354 127.908 1.00 30.00 129 ALA A O 1
ATOM 931 N N . LYS A 1 130 ? 145.132 178.420 127.287 1.00 30.00 130 LYS A N 1
ATOM 932 C CA . LYS A 1 130 ? 146.484 178.001 126.847 1.00 30.00 130 LYS A CA 1
ATOM 933 C C . LYS A 1 130 ? 147.283 177.576 128.075 1.00 30.00 130 LYS A C 1
ATOM 934 O O . LYS A 1 130 ? 148.018 176.595 127.965 1.00 30.00 130 LYS A O 1
ATOM 940 N N . PHE A 1 131 ? 147.151 178.299 129.184 1.00 30.00 131 PHE A N 1
ATOM 941 C CA . PHE A 1 131 ? 147.901 178.020 130.429 1.00 30.00 131 PHE A CA 1
ATOM 942 C C . PHE A 1 131 ? 146.988 178.134 131.647 1.00 30.00 131 PHE A C 1
ATOM 943 O O . PHE A 1 131 ? 146.011 178.888 131.575 1.00 30.00 131 PHE A O 1
ATOM 951 N N . VAL A 1 132 ? 147.282 177.384 132.705 1.00 30.00 132 VAL A N 1
ATOM 952 C CA . VAL A 1 132 ? 146.560 177.459 134.003 1.00 30.00 132 VAL A CA 1
ATOM 953 C C . VAL A 1 132 ? 147.668 177.527 135.052 1.00 30.00 132 VAL A C 1
ATOM 954 O O . VAL A 1 132 ? 148.499 176.647 135.022 1.00 30.00 132 VAL A O 1
ATOM 958 N N . SER A 1 133 ? 147.722 178.544 135.908 1.00 30.00 133 SER A N 1
ATOM 959 C CA . SER A 1 133 ? 148.808 178.713 136.908 1.00 30.00 133 SER A CA 1
ATOM 960 C C . SER A 1 133 ? 148.350 178.345 138.322 1.00 30.00 133 SER A C 1
ATOM 961 O O . SER A 1 133 ? 147.841 179.235 139.014 1.00 30.00 133 SER A O 1
ATOM 964 N N . PRO A 1 134 ? 148.490 177.083 138.781 1.00 30.00 134 PRO A N 1
ATOM 965 C CA . PRO A 1 134 ? 148.188 176.726 140.172 1.00 30.00 134 PRO A CA 1
ATOM 966 C C . PRO A 1 134 ? 149.256 177.244 141.147 1.00 30.00 134 PRO A C 1
ATOM 967 O O . PRO A 1 134 ? 150.378 176.865 140.978 1.00 30.00 134 PRO A O 1
ATOM 971 N N . PHE A 1 135 ? 148.898 178.069 142.135 1.00 30.00 135 PHE A N 1
ATOM 972 C CA . PHE A 1 135 ? 149.856 178.694 143.087 1.00 30.00 135 PHE A CA 1
ATOM 973 C C . PHE A 1 135 ? 150.170 177.743 144.246 1.00 30.00 135 PHE A C 1
ATOM 974 O O . PHE A 1 135 ? 149.234 177.116 144.753 1.00 30.00 135 PHE A O 1
ATOM 982 N N . VAL A 1 136 ? 151.429 177.664 144.680 1.00 30.00 136 VAL A N 1
ATOM 983 C CA . VAL A 1 136 ? 151.871 176.760 145.783 1.00 30.00 136 VAL A CA 1
ATOM 984 C C . VAL A 1 136 ? 152.288 177.571 147.013 1.00 30.00 136 VAL A C 1
ATOM 985 O O . VAL A 1 136 ? 151.691 177.353 148.081 1.00 30.00 136 VAL A O 1
ATOM 989 N N . GLY A 1 137 ? 153.271 178.459 146.882 1.00 30.00 137 GLY A N 1
ATOM 990 C CA . GLY A 1 137 ? 153.828 179.237 148.008 1.00 30.00 137 GLY A CA 1
ATOM 991 C C . GLY A 1 137 ? 152.795 179.831 148.945 1.00 30.00 137 GLY A C 1
ATOM 992 O O . GLY A 1 137 ? 152.948 179.631 150.155 1.00 30.00 137 GLY A O 1
ATOM 993 N N . TRP A 1 138 ? 151.801 180.559 148.440 1.00 30.00 138 TRP A N 1
ATOM 994 C CA . TRP A 1 138 ? 150.792 181.258 149.279 1.00 30.00 138 TRP A CA 1
ATOM 995 C C . TRP A 1 138 ? 150.141 180.297 150.265 1.00 30.00 138 TRP A C 1
ATOM 996 O O . TRP A 1 138 ? 150.092 180.625 151.461 1.00 30.00 138 TRP A O 1
ATOM 1007 N N . LYS A 1 139 ? 149.631 179.175 149.776 1.00 30.00 139 LYS A N 1
ATOM 1008 C CA . LYS A 1 139 ? 148.919 178.185 150.615 1.00 30.00 139 LYS A CA 1
ATOM 1009 C C . LYS A 1 139 ? 149.886 177.655 151.671 1.00 30.00 139 LYS A C 1
ATOM 1010 O O . LYS A 1 139 ? 149.450 177.462 152.812 1.00 30.00 139 LYS A O 1
ATOM 1016 N N . GLU A 1 140 ? 151.150 177.454 151.310 1.00 30.00 140 GLU A N 1
ATOM 1017 C CA . GLU A 1 140 ? 152.179 176.929 152.242 1.00 30.00 140 GLU A CA 1
ATOM 1018 C C . GLU A 1 140 ? 152.445 177.961 153.337 1.00 30.00 140 GLU A C 1
ATOM 1019 O O . GLU A 1 140 ? 152.598 177.547 154.492 1.00 30.00 140 GLU A O 1
ATOM 1025 N N . ASN A 1 141 ? 152.483 179.247 152.996 1.00 30.00 141 ASN A N 1
ATOM 1026 C CA . ASN A 1 141 ? 152.766 180.331 153.971 1.00 30.00 141 ASN A CA 1
ATOM 1027 C C . ASN A 1 141 ? 151.679 180.302 155.041 1.00 30.00 141 ASN A C 1
ATOM 1028 O O . ASN A 1 141 ? 151.978 180.692 156.179 1.00 30.00 141 ASN A O 1
ATOM 1033 N N . SER A 1 142 ? 150.473 179.856 154.694 1.00 30.00 142 SER A N 1
ATOM 1034 C CA . SER A 1 142 ? 149.325 179.771 155.630 1.00 30.00 142 SER A CA 1
ATOM 1035 C C . SER A 1 142 ? 149.210 178.349 156.178 1.00 30.00 142 SER A C 1
ATOM 1036 O O . SER A 1 142 ? 148.104 177.988 156.555 1.00 30.00 142 SER A O 1
ATOM 1039 N N . GLY A 1 143 ? 150.278 177.552 156.141 1.00 30.00 143 GLY A N 1
ATOM 1040 C CA . GLY A 1 143 ? 150.303 176.204 156.737 1.00 30.00 143 GLY A CA 1
ATOM 1041 C C . GLY A 1 143 ? 149.500 175.159 155.989 1.00 30.00 143 GLY A C 1
ATOM 1042 O O . GLY A 1 143 ? 149.133 174.169 156.630 1.00 30.00 143 GLY A O 1
ATOM 1043 N N . ASP A 1 144 ? 149.273 175.322 154.688 1.00 30.00 144 ASP A N 1
ATOM 1044 C CA . ASP A 1 144 ? 148.530 174.334 153.862 1.00 30.00 144 ASP A CA 1
ATOM 1045 C C . ASP A 1 144 ? 149.497 173.507 153.016 1.00 30.00 144 ASP A C 1
ATOM 1046 O O . ASP A 1 144 ? 150.515 174.065 152.586 1.00 30.00 144 ASP A O 1
ATOM 1051 N N . ASP A 1 145 ? 149.195 172.229 152.785 1.00 30.00 145 ASP A N 1
ATOM 1052 C CA . ASP A 1 145 ? 150.019 171.341 151.922 1.00 30.00 145 ASP A CA 1
ATOM 1053 C C . ASP A 1 145 ? 149.540 171.506 150.478 1.00 30.00 145 ASP A C 1
ATOM 1054 O O . ASP A 1 145 ? 148.373 171.753 150.173 1.00 30.00 145 ASP A O 1
ATOM 1056 N N . THR A 1 146 ? 150.455 171.329 149.525 1.00 30.00 146 THR A N 1
ATOM 1057 C CA . THR A 1 146 ? 150.077 171.597 148.109 1.00 30.00 146 THR A CA 1
ATOM 1058 C C . THR A 1 146 ? 150.395 170.381 147.236 1.00 30.00 146 THR A C 1
ATOM 1059 O O . THR A 1 146 ? 151.014 169.445 147.777 1.00 30.00 146 THR A O 1
ATOM 1063 N N . TYR A 1 149 ? 147.454 168.910 145.702 1.00 30.00 148 TYR A N 1
ATOM 1064 C CA . TYR A 1 149 ? 146.429 169.174 144.669 1.00 30.00 148 TYR A CA 1
ATOM 1065 C C . TYR A 1 149 ? 147.140 169.370 143.309 1.00 30.00 148 TYR A C 1
ATOM 1066 O O . TYR A 1 149 ? 146.479 169.287 142.296 1.00 30.00 148 TYR A O 1
ATOM 1075 N N . ILE A 1 150 ? 148.429 169.690 143.301 1.00 30.00 149 ILE A N 1
ATOM 1076 C CA . ILE A 1 150 ? 149.256 169.860 142.062 1.00 30.00 149 ILE A CA 1
ATOM 1077 C C . ILE A 1 150 ? 149.282 168.554 141.253 1.00 30.00 149 ILE A C 1
ATOM 1078 O O . ILE A 1 150 ? 149.079 168.608 140.072 1.00 30.00 149 ILE A O 1
ATOM 1083 N N . GLN A 1 151 ? 149.483 167.433 141.885 1.00 30.00 150 GLN A N 1
ATOM 1084 C CA . GLN A 1 151 ? 149.507 166.106 141.224 1.00 30.00 150 GLN A CA 1
ATOM 1085 C C . GLN A 1 151 ? 148.110 165.787 140.694 1.00 30.00 150 GLN A C 1
ATOM 1086 O O . GLN A 1 151 ? 148.016 165.267 139.575 1.00 30.00 150 GLN A O 1
ATOM 1092 N N . ASP A 1 152 ? 147.075 166.113 141.465 1.00 30.00 151 ASP A N 1
ATOM 1093 C CA . ASP A 1 152 ? 145.675 165.893 141.024 1.00 30.00 151 ASP A CA 1
ATOM 1094 C C . ASP A 1 152 ? 145.429 166.617 139.701 1.00 30.00 151 ASP A C 1
ATOM 1095 O O . ASP A 1 152 ? 144.883 165.993 138.788 1.00 30.00 151 ASP A O 1
ATOM 1100 N N . ILE A 1 153 ? 145.819 167.887 139.614 1.00 30.00 152 ILE A N 1
ATOM 1101 C CA . ILE A 1 153 ? 145.590 168.677 138.371 1.00 30.00 152 ILE A CA 1
ATOM 1102 C C . ILE A 1 153 ? 146.349 168.007 137.222 1.00 30.00 152 ILE A C 1
ATOM 1103 O O . ILE A 1 153 ? 145.755 167.835 136.151 1.00 30.00 152 ILE A O 1
ATOM 1108 N N . VAL A 1 154 ? 147.601 167.622 137.457 1.00 30.00 153 VAL A N 1
ATOM 1109 C CA . VAL A 1 154 ? 148.419 166.994 136.383 1.00 30.00 153 VAL A CA 1
ATOM 1110 C C . VAL A 1 154 ? 147.709 165.712 135.946 1.00 30.00 153 VAL A C 1
ATOM 1111 O O . VAL A 1 154 ? 147.545 165.515 134.735 1.00 30.00 153 VAL A O 1
ATOM 1115 N N . ASN A 1 155 ? 147.273 164.902 136.907 1.00 30.00 154 ASN A N 1
ATOM 1116 C CA . ASN A 1 155 ? 146.624 163.605 136.594 1.00 30.00 154 ASN A CA 1
ATOM 1117 C C . ASN A 1 155 ? 145.297 163.834 135.863 1.00 30.00 154 ASN A C 1
ATOM 1118 O O . ASN A 1 155 ? 145.056 163.137 134.870 1.00 30.00 154 ASN A O 1
ATOM 1123 N N . ILE A 1 156 ? 144.480 164.774 136.336 1.00 30.00 155 ILE A N 1
ATOM 1124 C CA . ILE A 1 156 ? 143.178 165.075 135.679 1.00 30.00 155 ILE A CA 1
ATOM 1125 C C . ILE A 1 156 ? 143.451 165.537 134.248 1.00 30.00 155 ILE A C 1
ATOM 1126 O O . ILE A 1 156 ? 142.840 164.983 133.327 1.00 30.00 155 ILE A O 1
ATOM 1131 N N . TYR A 1 157 ? 144.316 166.529 134.080 1.00 30.00 156 TYR A N 1
ATOM 1132 C CA . TYR A 1 157 ? 144.653 167.076 132.748 1.00 30.00 156 TYR A CA 1
ATOM 1133 C C . TYR A 1 157 ? 145.030 165.901 131.850 1.00 30.00 156 TYR A C 1
ATOM 1134 O O . TYR A 1 157 ? 144.499 165.806 130.763 1.00 30.00 156 TYR A O 1
ATOM 1143 N N . LYS A 1 158 ? 145.840 164.972 132.334 1.00 30.00 157 LYS A N 1
ATOM 1144 C CA . LYS A 1 158 ? 146.346 163.848 131.510 1.00 30.00 157 LYS A CA 1
ATOM 1145 C C . LYS A 1 158 ? 145.198 162.881 131.220 1.00 30.00 157 LYS A C 1
ATOM 1146 O O . LYS A 1 158 ? 145.014 162.531 130.046 1.00 30.00 157 LYS A O 1
ATOM 1152 N N . ASN A 1 159 ? 144.453 162.483 132.249 1.00 30.00 158 ASN A N 1
ATOM 1153 C CA . ASN A 1 159 ? 143.348 161.508 132.073 1.00 30.00 158 ASN A CA 1
ATOM 1154 C C . ASN A 1 159 ? 142.359 161.996 131.014 1.00 30.00 158 ASN A C 1
ATOM 1155 O O . ASN A 1 159 ? 141.826 161.147 130.289 1.00 30.00 158 ASN A O 1
ATOM 1160 N N . TYR A 1 160 ? 142.124 163.302 130.924 1.00 30.00 159 TYR A N 1
ATOM 1161 C CA . TYR A 1 160 ? 141.090 163.809 129.987 1.00 30.00 159 TYR A CA 1
ATOM 1162 C C . TYR A 1 160 ? 141.749 164.450 128.766 1.00 30.00 159 TYR A C 1
ATOM 1163 O O . TYR A 1 160 ? 141.068 165.198 128.054 1.00 30.00 159 TYR A O 1
ATOM 1172 N N . ASN A 1 161 ? 143.028 164.161 128.537 1.00 30.00 160 ASN A N 1
ATOM 1173 C CA . ASN A 1 161 ? 143.733 164.669 127.331 1.00 30.00 160 ASN A CA 1
ATOM 1174 C C . ASN A 1 161 ? 143.445 166.158 127.137 1.00 30.00 160 ASN A C 1
ATOM 1175 O O . ASN A 1 161 ? 142.914 166.519 126.078 1.00 30.00 160 ASN A O 1
ATOM 1180 N N . TYR A 1 162 ? 143.805 166.983 128.116 1.00 30.00 161 TYR A N 1
ATOM 1181 C CA . TYR A 1 162 ? 143.634 168.449 127.975 1.00 30.00 161 TYR A CA 1
ATOM 1182 C C . TYR A 1 162 ? 144.946 169.030 127.452 1.00 30.00 161 TYR A C 1
ATOM 1183 O O . TYR A 1 162 ? 146.007 168.504 127.810 1.00 30.00 161 TYR A O 1
ATOM 1192 N N . ASN A 1 163 ? 144.870 170.073 126.630 1.00 30.00 162 ASN A N 1
ATOM 1193 C CA . ASN A 1 163 ? 146.095 170.655 126.024 1.00 30.00 162 ASN A CA 1
ATOM 1194 C C . ASN A 1 163 ? 146.612 171.790 126.910 1.00 30.00 162 ASN A C 1
ATOM 1195 O O . ASN A 1 163 ? 147.794 172.137 126.780 1.00 30.00 162 ASN A O 1
ATOM 1200 N N . THR A 1 164 ? 145.757 172.334 127.777 1.00 30.00 163 THR A N 1
ATOM 1201 C CA . THR A 1 164 ? 146.179 173.414 128.704 1.00 30.00 163 THR A CA 1
ATOM 1202 C C . THR A 1 164 ? 147.481 172.996 129.391 1.00 30.00 163 THR A C 1
ATOM 1203 O O . THR A 1 164 ? 147.557 171.854 129.865 1.00 30.00 163 THR A O 1
ATOM 1207 N N . GLU A 1 165 ? 148.481 173.875 129.418 1.00 30.00 164 GLU A N 1
ATOM 1208 C CA . GLU A 1 165 ? 149.799 173.584 130.035 1.00 30.00 164 GLU A CA 1
ATOM 1209 C C . GLU A 1 165 ? 149.791 174.138 131.457 1.00 30.00 164 GLU A C 1
ATOM 1210 O O . GLU A 1 165 ? 149.446 175.307 131.608 1.00 30.00 164 GLU A O 1
ATOM 1216 N N . ILE A 1 166 ? 150.190 173.346 132.447 1.00 30.00 165 ILE A N 1
ATOM 1217 C CA . ILE A 1 166 ? 150.141 173.756 133.877 1.00 30.00 165 ILE A CA 1
ATOM 1218 C C . ILE A 1 166 ? 151.415 174.522 134.221 1.00 30.00 165 ILE A C 1
ATOM 1219 O O . ILE A 1 166 ? 152.498 173.972 134.004 1.00 30.00 165 ILE A O 1
ATOM 1224 N N . ILE A 1 167 ? 151.299 175.733 134.760 1.00 30.00 166 ILE A N 1
ATOM 1225 C CA . ILE A 1 167 ? 152.476 176.533 135.203 1.00 30.00 166 ILE A CA 1
ATOM 1226 C C . ILE A 1 167 ? 152.436 176.625 136.727 1.00 30.00 166 ILE A C 1
ATOM 1227 O O . ILE A 1 167 ? 151.788 177.543 137.236 1.00 30.00 166 ILE A O 1
ATOM 1232 N N . VAL A 1 168 ? 153.100 175.707 137.428 1.00 30.00 167 VAL A N 1
ATOM 1233 C CA . VAL A 1 168 ? 153.179 175.750 138.914 1.00 30.00 167 VAL A CA 1
ATOM 1234 C C . VAL A 1 168 ? 153.816 177.093 139.264 1.00 30.00 167 VAL A C 1
ATOM 1235 O O . VAL A 1 168 ? 154.910 177.335 138.764 1.00 30.00 167 VAL A O 1
ATOM 1239 N N . ALA A 1 169 ? 153.156 177.937 140.054 1.00 30.00 168 ALA A N 1
ATOM 1240 C CA . ALA A 1 169 ? 153.627 179.303 140.367 1.00 30.00 168 ALA A CA 1
ATOM 1241 C C . ALA A 1 169 ? 153.920 179.464 141.856 1.00 30.00 168 ALA A C 1
ATOM 1242 O O . ALA A 1 169 ? 153.715 178.492 142.592 1.00 30.00 168 ALA A O 1
ATOM 1244 N N . ALA A 1 170 ? 154.393 180.637 142.276 1.00 30.00 169 ALA A N 1
ATOM 1245 C CA . ALA A 1 170 ? 154.728 180.938 143.686 1.00 30.00 169 ALA A CA 1
ATOM 1246 C C . ALA A 1 170 ? 155.763 179.939 144.213 1.00 30.00 169 ALA A C 1
ATOM 1247 O O . ALA A 1 170 ? 155.745 179.680 145.417 1.00 30.00 169 ALA A O 1
ATOM 1249 N N . LEU A 1 171 ? 156.637 179.402 143.356 1.00 30.00 170 LEU A N 1
ATOM 1250 C CA . LEU A 1 171 ? 157.720 178.472 143.773 1.00 30.00 170 LEU A CA 1
ATOM 1251 C C . LEU A 1 171 ? 158.797 179.284 144.491 1.00 30.00 170 LEU A C 1
ATOM 1252 O O . LEU A 1 171 ? 159.121 180.366 143.984 1.00 30.00 170 LEU A O 1
ATOM 1257 N N . ARG A 1 172 ? 159.348 178.783 145.599 1.00 30.00 171 ARG A N 1
ATOM 1258 C CA . ARG A 1 172 ? 160.320 179.546 146.425 1.00 30.00 171 ARG A CA 1
ATOM 1259 C C . ARG A 1 172 ? 161.652 178.805 146.584 1.00 30.00 171 ARG A C 1
ATOM 1260 O O . ARG A 1 172 ? 162.596 179.444 147.057 1.00 30.00 171 ARG A O 1
ATOM 1268 N N . ASN A 1 173 ? 161.746 177.528 146.215 1.00 30.00 172 ASN A N 1
ATOM 1269 C CA . ASN A 1 173 ? 162.989 176.729 146.369 1.00 30.00 172 ASN A CA 1
ATOM 1270 C C . ASN A 1 173 ? 163.065 175.656 145.285 1.00 30.00 172 ASN A C 1
ATOM 1271 O O . ASN A 1 173 ? 162.027 175.374 144.673 1.00 30.00 172 ASN A O 1
ATOM 1276 N N . GLY A 1 174 ? 164.246 175.076 145.076 1.00 30.00 173 GLY A N 1
ATOM 1277 C CA . GLY A 1 174 ? 164.469 174.058 144.035 1.00 30.00 173 GLY A CA 1
ATOM 1278 C C . GLY A 1 174 ? 163.854 172.722 144.391 1.00 30.00 173 GLY A C 1
ATOM 1279 O O . GLY A 1 174 ? 163.719 171.901 143.483 1.00 30.00 173 GLY A O 1
ATOM 1280 N N . LYS A 1 175 ? 163.518 172.492 145.658 1.00 30.00 174 LYS A N 1
ATOM 1281 C CA . LYS A 1 175 ? 162.845 171.242 146.093 1.00 30.00 174 LYS A CA 1
ATOM 1282 C C . LYS A 1 175 ? 161.400 171.301 145.607 1.00 30.00 174 LYS A C 1
ATOM 1283 O O . LYS A 1 175 ? 160.856 170.239 145.321 1.00 30.00 174 LYS A O 1
ATOM 1289 N N . GLN A 1 176 ? 160.822 172.495 145.512 1.00 30.00 175 GLN A N 1
ATOM 1290 C CA . GLN A 1 176 ? 159.432 172.689 145.032 1.00 30.00 175 GLN A CA 1
ATOM 1291 C C . GLN A 1 176 ? 159.458 172.577 143.510 1.00 30.00 175 GLN A C 1
ATOM 1292 O O . GLN A 1 176 ? 158.422 172.220 142.947 1.00 30.00 175 GLN A O 1
ATOM 1298 N N . ILE A 1 177 ? 160.628 172.821 142.901 1.00 30.00 176 ILE A N 1
ATOM 1299 C CA . ILE A 1 177 ? 160.817 172.602 141.439 1.00 30.00 176 ILE A CA 1
ATOM 1300 C C . ILE A 1 177 ? 160.869 171.088 141.247 1.00 30.00 176 ILE A C 1
ATOM 1301 O O . ILE A 1 177 ? 160.184 170.602 140.372 1.00 30.00 176 ILE A O 1
ATOM 1306 N N . VAL A 1 178 ? 161.620 170.386 142.090 1.00 30.00 177 VAL A N 1
ATOM 1307 C CA . VAL A 1 178 ? 161.678 168.907 142.041 1.00 30.00 177 VAL A CA 1
ATOM 1308 C C . VAL A 1 178 ? 160.268 168.333 142.207 1.00 30.00 177 VAL A C 1
ATOM 1309 O O . VAL A 1 178 ? 159.996 167.418 141.464 1.00 30.00 177 VAL A O 1
ATOM 1311 N N . ASP A 1 179 ? 159.440 168.864 143.116 1.00 30.00 178 ASP A N 1
ATOM 1312 C CA . ASP A 1 179 ? 158.068 168.357 143.409 1.00 30.00 178 ASP A CA 1
ATOM 1313 C C . ASP A 1 179 ? 157.212 168.525 142.146 1.00 30.00 178 ASP A C 1
ATOM 1314 O O . ASP A 1 179 ? 156.518 167.593 141.803 1.00 30.00 178 ASP A O 1
ATOM 1319 N N . ALA A 1 180 ? 157.331 169.662 141.436 1.00 30.00 179 ALA A N 1
ATOM 1320 C CA . ALA A 1 180 ? 156.514 169.949 140.240 1.00 30.00 179 ALA A CA 1
ATOM 1321 C C . ALA A 1 180 ? 156.956 169.018 139.116 1.00 30.00 179 ALA A C 1
ATOM 1322 O O . ALA A 1 180 ? 156.085 168.509 138.425 1.00 30.00 179 ALA A O 1
ATOM 1324 N N . ALA A 1 181 ? 158.257 168.782 138.968 1.00 30.00 180 ALA A N 1
ATOM 1325 C CA . ALA A 1 181 ? 158.813 167.906 137.919 1.00 30.00 180 ALA A CA 1
ATOM 1326 C C . ALA A 1 181 ? 158.422 166.458 138.205 1.00 30.00 180 ALA A C 1
ATOM 1327 O O . ALA A 1 181 ? 158.127 165.734 137.248 1.00 30.00 180 ALA A O 1
ATOM 1329 N N . LYS A 1 182 ? 158.427 166.049 139.470 1.00 30.00 181 LYS A N 1
ATOM 1330 C CA . LYS A 1 182 ? 158.062 164.669 139.873 1.00 30.00 181 LYS A CA 1
ATOM 1331 C C . LYS A 1 182 ? 156.572 164.460 139.606 1.00 30.00 181 LYS A C 1
ATOM 1332 O O . LYS A 1 182 ? 156.192 163.316 139.336 1.00 30.00 181 LYS A O 1
ATOM 1334 N N . ALA A 1 183 ? 155.763 165.515 139.679 1.00 30.00 182 ALA A N 1
ATOM 1335 C CA . ALA A 1 183 ? 154.307 165.441 139.440 1.00 30.00 182 ALA A CA 1
ATOM 1336 C C . ALA A 1 183 ? 154.061 165.320 137.940 1.00 30.00 182 ALA A C 1
ATOM 1337 O O . ALA A 1 183 ? 153.194 164.548 137.558 1.00 30.00 182 ALA A O 1
ATOM 1339 N N . GLY A 1 184 ? 154.848 165.998 137.117 1.00 30.00 183 GLY A N 1
ATOM 1340 C CA . GLY A 1 184 ? 154.654 166.005 135.658 1.00 30.00 183 GLY A CA 1
ATOM 1341 C C . GLY A 1 184 ? 154.156 167.346 135.156 1.00 30.00 183 GLY A C 1
ATOM 1342 O O . GLY A 1 184 ? 153.708 167.407 134.003 1.00 30.00 183 GLY A O 1
ATOM 1343 N N . ALA A 1 185 ? 154.241 168.383 135.987 1.00 30.00 184 ALA A N 1
ATOM 1344 C CA . ALA A 1 185 ? 153.844 169.740 135.556 1.00 30.00 184 ALA A CA 1
ATOM 1345 C C . ALA A 1 185 ? 154.617 170.112 134.293 1.00 30.00 184 ALA A C 1
ATOM 1346 O O . ALA A 1 185 ? 155.795 169.744 134.194 1.00 30.00 184 ALA A O 1
ATOM 1348 N N . HIS A 1 186 ? 153.971 170.844 133.389 1.00 30.00 185 HIS A N 1
ATOM 1349 C CA . HIS A 1 186 ? 154.557 171.225 132.085 1.00 30.00 185 HIS A CA 1
ATOM 1350 C C . HIS A 1 186 ? 155.607 172.301 132.302 1.00 30.00 185 HIS A C 1
ATOM 1351 O O . HIS A 1 186 ? 156.720 172.106 131.827 1.00 30.00 185 HIS A O 1
ATOM 1358 N N . ILE A 1 187 ? 155.253 173.379 132.992 1.00 30.00 186 ILE A N 1
ATOM 1359 C CA . ILE A 1 187 ? 156.163 174.535 133.208 1.00 30.00 186 ILE A CA 1
ATOM 1360 C C . ILE A 1 187 ? 156.260 174.826 134.700 1.00 30.00 186 ILE A C 1
ATOM 1361 O O . ILE A 1 187 ? 155.350 174.425 135.429 1.00 30.00 186 ILE A O 1
ATOM 1366 N N . VAL A 1 188 ? 157.334 175.469 135.134 1.00 30.00 187 VAL A N 1
ATOM 1367 C CA . VAL A 1 188 ? 157.488 175.932 136.537 1.00 30.00 187 VAL A CA 1
ATOM 1368 C C . VAL A 1 188 ? 157.967 177.371 136.409 1.00 30.00 187 VAL A C 1
ATOM 1369 O O . VAL A 1 188 ? 158.942 177.568 135.697 1.00 30.00 187 VAL A O 1
ATOM 1373 N N . THR A 1 189 ? 157.281 178.330 137.017 1.00 30.00 188 THR A N 1
ATOM 1374 C CA . THR A 1 189 ? 157.703 179.752 137.001 1.00 30.00 188 THR A CA 1
ATOM 1375 C C . THR A 1 189 ? 158.345 180.076 138.348 1.00 30.00 188 THR A C 1
ATOM 1376 O O . THR A 1 189 ? 157.713 179.785 139.374 1.00 30.00 188 THR A O 1
ATOM 1380 N N . CYS A 1 190 ? 159.548 180.643 138.348 1.00 30.00 189 CYS A N 1
ATOM 1381 C CA . CYS A 1 190 ? 160.309 180.931 139.590 1.00 30.00 189 CYS A CA 1
ATOM 1382 C C . CYS A 1 190 ? 161.115 182.213 139.412 1.00 30.00 189 CYS A C 1
ATOM 1383 O O . CYS A 1 190 ? 161.407 182.555 138.261 1.00 30.00 189 CYS A O 1
ATOM 1386 N N . GLY A 1 191 ? 161.446 182.902 140.502 1.00 30.00 190 GLY A N 1
ATOM 1387 C CA . GLY A 1 191 ? 162.306 184.095 140.441 1.00 30.00 190 GLY A CA 1
ATOM 1388 C C . GLY A 1 191 ? 163.729 183.731 140.075 1.00 30.00 190 GLY A C 1
ATOM 1389 O O . GLY A 1 191 ? 164.076 182.553 140.224 1.00 30.00 190 GLY A O 1
ATOM 1390 N N . PHE A 1 192 ? 164.531 184.693 139.614 1.00 30.00 191 PHE A N 1
ATOM 1391 C CA . PHE A 1 192 ? 165.926 184.464 139.175 1.00 30.00 191 PHE A CA 1
ATOM 1392 C C . PHE A 1 192 ? 166.730 183.761 140.267 1.00 30.00 191 PHE A C 1
ATOM 1393 O O . PHE A 1 192 ? 167.471 182.841 139.919 1.00 30.00 191 PHE A O 1
ATOM 1401 N N . ASP A 1 193 ? 166.588 184.159 141.527 1.00 30.00 192 ASP A N 1
ATOM 1402 C CA . ASP A 1 193 ? 167.409 183.613 142.637 1.00 30.00 192 ASP A CA 1
ATOM 1403 C C . ASP A 1 193 ? 167.005 182.177 142.966 1.00 30.00 192 ASP A C 1
ATOM 1404 O O . ASP A 1 193 ? 167.888 181.417 143.335 1.00 30.00 192 ASP A O 1
ATOM 1409 N N . VAL A 1 194 ? 165.728 181.827 142.850 1.00 30.00 193 VAL A N 1
ATOM 1410 C CA . VAL A 1 194 ? 165.257 180.438 143.099 1.00 30.00 193 VAL A CA 1
ATOM 1411 C C . VAL A 1 194 ? 165.958 179.527 142.093 1.00 30.00 193 VAL A C 1
ATOM 1412 O O . VAL A 1 194 ? 166.356 178.436 142.501 1.00 30.00 193 VAL A O 1
ATOM 1416 N N . TYR A 1 195 ? 166.132 179.964 140.846 1.00 30.00 194 TYR A N 1
ATOM 1417 C CA . TYR A 1 195 ? 166.747 179.147 139.768 1.00 30.00 194 TYR A CA 1
ATOM 1418 C C . TYR A 1 195 ? 168.257 179.029 139.987 1.00 30.00 194 TYR A C 1
ATOM 1419 O O . TYR A 1 195 ? 168.822 177.987 139.752 1.00 30.00 194 TYR A O 1
ATOM 1428 N N . LYS A 1 196 ? 168.926 180.106 140.354 1.00 30.00 195 LYS A N 1
ATOM 1429 C CA . LYS A 1 196 ? 170.391 180.083 140.594 1.00 30.00 195 LYS A CA 1
ATOM 1430 C C . LYS A 1 196 ? 170.709 179.104 141.727 1.00 30.00 195 LYS A C 1
ATOM 1431 O O . LYS A 1 196 ? 171.560 178.221 141.520 1.00 30.00 195 LYS A O 1
ATOM 1433 N N . GLU A 1 197 ? 170.041 179.246 142.869 1.00 30.00 196 GLU A N 1
ATOM 1434 C CA . GLU A 1 197 ? 170.345 178.393 144.046 1.00 30.00 196 GLU A CA 1
ATOM 1435 C C . GLU A 1 197 ? 170.010 176.935 143.731 1.00 30.00 196 GLU A C 1
ATOM 1436 O O . GLU A 1 197 ? 170.721 176.056 144.229 1.00 30.00 196 GLU A O 1
ATOM 1442 N N . SER A 1 198 ? 168.990 176.681 142.913 1.00 30.00 197 SER A N 1
ATOM 1443 C CA . SER A 1 198 ? 168.557 175.311 142.540 1.00 30.00 197 SER A CA 1
ATOM 1444 C C . SER A 1 198 ? 169.671 174.608 141.770 1.00 30.00 197 SER A C 1
ATOM 1445 O O . SER A 1 198 ? 169.690 173.374 141.788 1.00 30.00 197 SER A O 1
ATOM 1448 N N . PHE A 1 199 ? 170.560 175.359 141.128 1.00 30.00 198 PHE A N 1
ATOM 1449 C CA . PHE A 1 199 ? 171.658 174.796 140.306 1.00 30.00 198 PHE A CA 1
ATOM 1450 C C . PHE A 1 199 ? 172.889 174.565 141.178 1.00 30.00 198 PHE A C 1
ATOM 1451 O O . PHE A 1 199 ? 173.857 173.996 140.660 1.00 30.00 198 PHE A O 1
ATOM 1459 N N . GLN A 1 200 ? 172.856 174.961 142.448 1.00 30.00 199 GLN A N 1
ATOM 1460 C CA . GLN A 1 200 ? 174.044 174.894 143.336 1.00 30.00 199 GLN A CA 1
ATOM 1461 C C . GLN A 1 200 ? 173.830 173.912 144.487 1.00 30.00 199 GLN A C 1
ATOM 1462 O O . GLN A 1 200 ? 172.675 173.716 144.879 1.00 30.00 199 GLN A O 1
ATOM 1468 N N . HIS A 1 201 ? 174.907 173.329 145.005 1.00 30.00 200 HIS A N 1
ATOM 1469 C CA . HIS A 1 201 ? 174.857 172.364 146.130 1.00 30.00 200 HIS A CA 1
ATOM 1470 C C . HIS A 1 201 ? 176.176 172.482 146.891 1.00 30.00 200 HIS A C 1
ATOM 1471 O O . HIS A 1 201 ? 177.197 172.754 146.244 1.00 30.00 200 HIS A O 1
ATOM 1478 N N . ALA A 1 202 ? 176.172 172.303 148.208 1.00 30.00 201 ALA A N 1
ATOM 1479 C CA . ALA A 1 202 ? 177.377 172.388 149.057 1.00 30.00 201 ALA A CA 1
ATOM 1480 C C . ALA A 1 202 ? 178.324 171.243 148.718 1.00 30.00 201 ALA A C 1
ATOM 1481 O O . ALA A 1 202 ? 179.539 171.460 148.756 1.00 30.00 201 ALA A O 1
ATOM 1483 N N . PHE A 1 203 ? 177.784 170.072 148.407 1.00 30.00 202 PHE A N 1
ATOM 1484 C CA . PHE A 1 203 ? 178.589 168.868 148.102 1.00 30.00 202 PHE A CA 1
ATOM 1485 C C . PHE A 1 203 ? 179.310 169.055 146.770 1.00 30.00 202 PHE A C 1
ATOM 1486 O O . PHE A 1 203 ? 180.267 168.319 146.551 1.00 30.00 202 PHE A O 1
ATOM 1494 N N . THR A 1 204 ? 178.872 169.982 145.920 1.00 30.00 203 THR A N 1
ATOM 1495 C CA . THR A 1 204 ? 179.552 170.293 144.638 1.00 30.00 203 THR A CA 1
ATOM 1496 C C . THR A 1 204 ? 180.793 171.116 144.964 1.00 30.00 203 THR A C 1
ATOM 1497 O O . THR A 1 204 ? 181.792 170.959 144.263 1.00 30.00 203 THR A O 1
ATOM 1501 N N . ASP A 1 205 ? 180.725 171.948 145.997 1.00 30.00 204 ASP A N 1
ATOM 1502 C CA . ASP A 1 205 ? 181.858 172.803 146.429 1.00 30.00 204 ASP A CA 1
ATOM 1503 C C . ASP A 1 205 ? 182.832 171.934 147.216 1.00 30.00 204 ASP A C 1
ATOM 1504 O O . ASP A 1 205 ? 184.034 172.195 147.140 1.00 30.00 204 ASP A O 1
ATOM 1509 N N . TYR A 1 206 ? 182.336 170.936 147.935 1.00 30.00 205 TYR A N 1
ATOM 1510 C CA . TYR A 1 206 ? 183.174 169.989 148.701 1.00 30.00 205 TYR A CA 1
ATOM 1511 C C . TYR A 1 206 ? 184.006 169.175 147.714 1.00 30.00 205 TYR A C 1
ATOM 1512 O O . TYR A 1 206 ? 185.237 169.144 147.858 1.00 30.00 205 TYR A O 1
ATOM 1521 N N . GLY A 1 207 ? 183.354 168.543 146.741 1.00 30.00 206 GLY A N 1
ATOM 1522 C CA . GLY A 1 207 ? 184.040 167.726 145.728 1.00 30.00 206 GLY A CA 1
ATOM 1523 C C . GLY A 1 207 ? 185.006 168.561 144.921 1.00 30.00 206 GLY A C 1
ATOM 1524 O O . GLY A 1 207 ? 186.069 168.045 144.575 1.00 30.00 206 GLY A O 1
ATOM 1525 N N . LEU A 1 208 ? 184.617 169.793 144.610 1.00 30.00 207 LEU A N 1
ATOM 1526 C CA . LEU A 1 208 ? 185.460 170.716 143.818 1.00 30.00 207 LEU A CA 1
ATOM 1527 C C . LEU A 1 208 ? 186.757 170.957 144.572 1.00 30.00 207 LEU A C 1
ATOM 1528 O O . LEU A 1 208 ? 187.775 171.046 143.917 1.00 30.00 207 LEU A O 1
ATOM 1533 N N . ASN A 1 209 ? 186.697 171.074 145.893 1.00 30.00 208 ASN A N 1
ATOM 1534 C CA . ASN A 1 209 ? 187.893 171.319 146.732 1.00 30.00 208 ASN A CA 1
ATOM 1535 C C . ASN A 1 209 ? 188.742 170.052 146.753 1.00 30.00 208 ASN A C 1
ATOM 1536 O O . ASN A 1 209 ? 189.958 170.185 146.712 1.00 30.00 208 ASN A O 1
ATOM 1541 N N . LYS A 1 210 ? 188.116 168.881 146.817 1.00 30.00 209 LYS A N 1
ATOM 1542 C CA . LYS A 1 210 ? 188.834 167.585 146.838 1.00 30.00 209 LYS A CA 1
ATOM 1543 C C . LYS A 1 210 ? 189.511 167.388 145.485 1.00 30.00 209 LYS A C 1
ATOM 1544 O O . LYS A 1 210 ? 190.646 166.897 145.476 1.00 30.00 209 LYS A O 1
ATOM 1546 N N . PHE A 1 211 ? 188.850 167.756 144.392 1.00 30.00 210 PHE A N 1
ATOM 1547 C CA . PHE A 1 211 ? 189.377 167.623 143.014 1.00 30.00 210 PHE A CA 1
ATOM 1548 C C . PHE A 1 211 ? 190.428 168.699 142.751 1.00 30.00 210 PHE A C 1
ATOM 1549 O O . PHE A 1 211 ? 191.285 168.461 141.910 1.00 30.00 210 PHE A O 1
ATOM 1557 N N . ARG A 1 212 ? 190.341 169.853 143.403 1.00 30.00 211 ARG A N 1
ATOM 1558 C CA . ARG A 1 212 ? 191.320 170.947 143.202 1.00 30.00 211 ARG A CA 1
ATOM 1559 C C . ARG A 1 212 ? 192.593 170.576 143.960 1.00 30.00 211 ARG A C 1
ATOM 1560 O O . ARG A 1 212 ? 193.670 170.923 143.466 1.00 30.00 211 ARG A O 1
ATOM 1568 N N . ASN A 1 213 ? 192.486 169.874 145.089 1.00 30.00 212 ASN A N 1
ATOM 1569 C CA . ASN A 1 213 ? 193.662 169.416 145.867 1.00 30.00 212 ASN A CA 1
ATOM 1570 C C . ASN A 1 213 ? 194.374 168.330 145.067 1.00 30.00 212 ASN A C 1
ATOM 1571 O O . ASN A 1 213 ? 195.600 168.371 145.023 1.00 30.00 212 ASN A O 1
ATOM 1576 N N . ALA A 1 214 ? 193.635 167.414 144.448 1.00 30.00 213 ALA A N 1
ATOM 1577 C CA . ALA A 1 214 ? 194.204 166.301 143.658 1.00 30.00 213 ALA A CA 1
ATOM 1578 C C . ALA A 1 214 ? 194.925 166.851 142.430 1.00 30.00 213 ALA A C 1
ATOM 1579 O O . ALA A 1 214 ? 196.080 166.468 142.217 1.00 30.00 213 ALA A O 1
ATOM 1581 N N . TRP A 1 215 ? 194.264 167.692 141.640 1.00 30.00 214 TRP A N 1
ATOM 1582 C CA . TRP A 1 215 ? 194.874 168.340 140.454 1.00 30.00 214 TRP A CA 1
ATOM 1583 C C . TRP A 1 215 ? 196.223 168.941 140.844 1.00 30.00 214 TRP A C 1
ATOM 1584 O O . TRP A 1 215 ? 197.181 168.779 140.077 1.00 30.00 214 TRP A O 1
ATOM 1595 N N . ASP A 1 216 ? 196.284 169.600 141.998 1.00 30.00 215 ASP A N 1
ATOM 1596 C CA . ASP A 1 216 ? 197.536 170.265 142.441 1.00 30.00 215 ASP A CA 1
ATOM 1597 C C . ASP A 1 216 ? 198.608 169.218 142.761 1.00 30.00 215 ASP A C 1
ATOM 1598 O O . ASP A 1 216 ? 199.775 169.450 142.413 1.00 30.00 215 ASP A O 1
ATOM 1603 N N . ASN A 1 217 ? 198.223 168.108 143.389 1.00 30.00 216 ASN A N 1
ATOM 1604 C CA . ASN A 1 217 ? 199.192 167.040 143.743 1.00 30.00 216 ASN A CA 1
ATOM 1605 C C . ASN A 1 217 ? 199.347 166.097 142.549 1.00 30.00 216 ASN A C 1
ATOM 1606 O O . ASN A 1 217 ? 199.459 164.883 142.769 1.00 30.00 216 ASN A O 1
ATOM 1611 N N . THR A 1 218 ? 199.359 166.646 141.336 1.00 30.00 217 THR A N 1
ATOM 1612 C CA . THR A 1 218 ? 199.466 165.821 140.108 1.00 30.00 217 THR A CA 1
ATOM 1613 C C . THR A 1 218 ? 200.245 166.605 139.053 1.00 30.00 217 THR A C 1
ATOM 1614 O O . THR A 1 218 ? 200.081 167.836 139.009 1.00 30.00 217 THR A O 1
ATOM 1618 N N . VAL A 1 219 ? 201.062 165.914 138.258 1.00 30.00 218 VAL A N 1
ATOM 1619 C CA . VAL A 1 219 ? 201.775 166.518 137.097 1.00 30.00 218 VAL A CA 1
ATOM 1620 C C . VAL A 1 219 ? 200.902 166.328 135.851 1.00 30.00 218 VAL A C 1
ATOM 1621 O O . VAL A 1 219 ? 199.728 166.672 135.901 1.00 30.00 218 VAL A O 1
ATOM 1625 N N . MET B 1 1 ? 171.855 154.088 172.499 1.00 62.99 1 MET H N 1
ATOM 1626 C CA . MET B 1 1 ? 172.553 153.676 171.249 1.00 62.99 1 MET H CA 1
ATOM 1627 C C . MET B 1 1 ? 174.054 153.624 171.520 1.00 62.99 1 MET H C 1
ATOM 1628 O O . MET B 1 1 ? 174.627 154.683 171.807 1.00 62.99 1 MET H O 1
ATOM 1630 N N . LYS B 1 2 ? 174.664 152.445 171.437 1.00 30.00 2 LYS H N 1
ATOM 1631 C CA . LYS B 1 2 ? 176.104 152.265 171.732 1.00 30.00 2 LYS H CA 1
ATOM 1632 C C . LYS B 1 2 ? 176.904 152.311 170.435 1.00 30.00 2 LYS H C 1
ATOM 1633 O O . LYS B 1 2 ? 176.397 151.789 169.443 1.00 30.00 2 LYS H O 1
ATOM 1639 N N . TYR B 1 3 ? 178.079 152.933 170.438 1.00 30.00 3 TYR H N 1
ATOM 1640 C CA . TYR B 1 3 ? 178.984 153.002 169.273 1.00 30.00 3 TYR H CA 1
ATOM 1641 C C . TYR B 1 3 ? 180.260 152.258 169.650 1.00 30.00 3 TYR H C 1
ATOM 1642 O O . TYR B 1 3 ? 181.075 152.849 170.362 1.00 30.00 3 TYR H O 1
ATOM 1651 N N . PHE B 1 4 ? 180.431 151.016 169.203 1.00 30.00 4 PHE H N 1
ATOM 1652 C CA . PHE B 1 4 ? 181.661 150.233 169.469 1.00 30.00 4 PHE H CA 1
ATOM 1653 C C . PHE B 1 4 ? 182.654 150.461 168.333 1.00 30.00 4 PHE H C 1
ATOM 1654 O O . PHE B 1 4 ? 182.259 150.404 167.193 1.00 30.00 4 PHE H O 1
ATOM 1662 N N . LEU B 1 5 ? 183.926 150.666 168.637 1.00 30.00 5 LEU H N 1
ATOM 1663 C CA . LEU B 1 5 ? 184.980 150.872 167.616 1.00 30.00 5 LEU H CA 1
ATOM 1664 C C . LEU B 1 5 ? 185.458 149.508 167.122 1.00 30.00 5 LEU H C 1
ATOM 1665 O O . LEU B 1 5 ? 186.003 148.754 167.937 1.00 30.00 5 LEU H O 1
ATOM 1670 N N . ASP B 1 6 ? 185.240 149.226 165.848 1.00 30.00 6 ASP H N 1
ATOM 1671 C CA . ASP B 1 6 ? 185.680 147.967 165.221 1.00 30.00 6 ASP H CA 1
ATOM 1672 C C . ASP B 1 6 ? 187.148 148.133 164.843 1.00 30.00 6 ASP H C 1
ATOM 1673 O O . ASP B 1 6 ? 187.417 148.328 163.650 1.00 30.00 6 ASP H O 1
ATOM 1678 N N . SER B 1 7 ? 188.062 148.084 165.811 1.00 30.00 7 SER H N 1
ATOM 1679 C CA . SER B 1 7 ? 189.503 148.332 165.575 1.00 30.00 7 SER H CA 1
ATOM 1680 C C . SER B 1 7 ? 190.346 147.581 166.599 1.00 30.00 7 SER H C 1
ATOM 1681 O O . SER B 1 7 ? 189.824 147.321 167.694 1.00 30.00 7 SER H O 1
ATOM 1684 N N . ALA B 1 8 ? 191.588 147.239 166.258 1.00 30.00 8 ALA H N 1
ATOM 1685 C CA . ALA B 1 8 ? 192.539 146.579 167.177 1.00 30.00 8 ALA H CA 1
ATOM 1686 C C . ALA B 1 8 ? 193.721 147.528 167.391 1.00 30.00 8 ALA H C 1
ATOM 1687 O O . ALA B 1 8 ? 194.733 147.080 167.946 1.00 30.00 8 ALA H O 1
ATOM 1689 N N . ILE B 1 9 ? 193.609 148.781 166.947 1.00 30.00 9 ILE H N 1
ATOM 1690 C CA . ILE B 1 9 ? 194.681 149.808 167.091 1.00 30.00 9 ILE H CA 1
ATOM 1691 C C . ILE B 1 9 ? 194.358 150.623 168.339 1.00 30.00 9 ILE H C 1
ATOM 1692 O O . ILE B 1 9 ? 193.269 151.200 168.364 1.00 30.00 9 ILE H O 1
ATOM 1697 N N . LEU B 1 10 ? 195.259 150.687 169.321 1.00 30.00 10 LEU H N 1
ATOM 1698 C CA . LEU B 1 10 ? 194.966 151.350 170.618 1.00 30.00 10 LEU H CA 1
ATOM 1699 C C . LEU B 1 10 ? 195.107 152.867 170.515 1.00 30.00 10 LEU H C 1
ATOM 1700 O O . LEU B 1 10 ? 194.681 153.525 171.444 1.00 30.00 10 LEU H O 1
ATOM 1702 N N . GLU B 1 11 ? 195.690 153.411 169.454 1.00 30.00 11 GLU H N 1
ATOM 1703 C CA . GLU B 1 11 ? 195.748 154.883 169.276 1.00 30.00 11 GLU H CA 1
ATOM 1704 C C . GLU B 1 11 ? 194.344 155.350 168.893 1.00 30.00 11 GLU H C 1
ATOM 1705 O O . GLU B 1 11 ? 193.964 156.448 169.316 1.00 30.00 11 GLU H O 1
ATOM 1707 N N . GLU B 1 12 ? 193.601 154.537 168.145 1.00 30.00 12 GLU H N 1
ATOM 1708 C CA . GLU B 1 12 ? 192.238 154.880 167.676 1.00 30.00 12 GLU H CA 1
ATOM 1709 C C . GLU B 1 12 ? 191.234 154.533 168.768 1.00 30.00 12 GLU H C 1
ATOM 1710 O O . GLU B 1 12 ? 190.200 155.189 168.819 1.00 30.00 12 GLU H O 1
ATOM 1716 N N . ILE B 1 13 ? 191.511 153.503 169.566 1.00 30.00 13 ILE H N 1
ATOM 1717 C CA . ILE B 1 13 ? 190.607 153.085 170.670 1.00 30.00 13 ILE H CA 1
ATOM 1718 C C . ILE B 1 13 ? 190.710 154.143 171.767 1.00 30.00 13 ILE H C 1
ATOM 1719 O O . ILE B 1 13 ? 189.671 154.474 172.343 1.00 30.00 13 ILE H O 1
ATOM 1724 N N . ARG B 1 14 ? 191.905 154.672 172.020 1.00 30.00 14 ARG H N 1
ATOM 1725 C CA . ARG B 1 14 ? 192.121 155.673 173.095 1.00 30.00 14 ARG H CA 1
ATOM 1726 C C . ARG B 1 14 ? 191.442 156.977 172.693 1.00 30.00 14 ARG H C 1
ATOM 1727 O O . ARG B 1 14 ? 190.719 157.530 173.528 1.00 30.00 14 ARG H O 1
ATOM 1735 N N . TYR B 1 15 ? 191.657 157.435 171.462 1.00 30.00 15 TYR H N 1
ATOM 1736 C CA . TYR B 1 15 ? 191.052 158.685 170.948 1.00 30.00 15 TYR H CA 1
ATOM 1737 C C . TYR B 1 15 ? 189.530 158.581 171.005 1.00 30.00 15 TYR H C 1
ATOM 1738 O O . TYR B 1 15 ? 188.922 159.439 171.618 1.00 30.00 15 TYR H O 1
ATOM 1747 N N . ALA B 1 16 ? 188.933 157.566 170.390 1.00 30.00 16 ALA H N 1
ATOM 1748 C CA . ALA B 1 16 ? 187.464 157.414 170.312 1.00 30.00 16 ALA H CA 1
ATOM 1749 C C . ALA B 1 16 ? 186.850 157.349 171.711 1.00 30.00 16 ALA H C 1
ATOM 1750 O O . ALA B 1 16 ? 185.705 157.761 171.851 1.00 30.00 16 ALA H O 1
ATOM 1752 N N . TYR B 1 17 ? 187.546 156.790 172.696 1.00 30.00 17 TYR H N 1
ATOM 1753 C CA . TYR B 1 17 ? 187.040 156.645 174.081 1.00 30.00 17 TYR H CA 1
ATOM 1754 C C . TYR B 1 17 ? 187.047 158.003 174.781 1.00 30.00 17 TYR H C 1
ATOM 1755 O O . TYR B 1 17 ? 186.129 158.265 175.571 1.00 30.00 17 TYR H O 1
ATOM 1764 N N . GLU B 1 18 ? 188.035 158.846 174.488 1.00 30.00 18 GLU H N 1
ATOM 1765 C CA . GLU B 1 18 ? 188.162 160.140 175.206 1.00 30.00 18 GLU H CA 1
ATOM 1766 C C . GLU B 1 18 ? 187.414 161.260 174.483 1.00 30.00 18 GLU H C 1
ATOM 1767 O O . GLU B 1 18 ? 187.094 162.256 175.145 1.00 30.00 18 GLU H O 1
ATOM 1769 N N . ASN B 1 19 ? 187.137 161.113 173.191 1.00 30.00 19 ASN H N 1
ATOM 1770 C CA . ASN B 1 19 ? 186.542 162.241 172.430 1.00 30.00 19 ASN H CA 1
ATOM 1771 C C . ASN B 1 19 ? 185.156 161.877 171.894 1.00 30.00 19 ASN H C 1
ATOM 1772 O O . ASN B 1 19 ? 184.317 162.783 171.806 1.00 30.00 19 ASN H O 1
ATOM 1777 N N . TRP B 1 20 ? 184.920 160.611 171.554 1.00 30.00 20 TRP H N 1
ATOM 1778 C CA . TRP B 1 20 ? 183.629 160.231 170.923 1.00 30.00 20 TRP H CA 1
ATOM 1779 C C . TRP B 1 20 ? 182.771 159.458 171.924 1.00 30.00 20 TRP H C 1
ATOM 1780 O O . TRP B 1 20 ? 181.619 159.155 171.587 1.00 30.00 20 TRP H O 1
ATOM 1791 N N . ALA B 1 21 ? 183.326 159.138 173.089 1.00 30.00 21 ALA H N 1
ATOM 1792 C CA . ALA B 1 21 ? 182.595 158.357 174.111 1.00 30.00 21 ALA H CA 1
ATOM 1793 C C . ALA B 1 21 ? 182.169 157.003 173.541 1.00 30.00 21 ALA H C 1
ATOM 1794 O O . ALA B 1 21 ? 180.984 156.667 173.673 1.00 30.00 21 ALA H O 1
ATOM 1796 N N . ILE B 1 22 ? 183.096 156.249 172.946 1.00 30.00 22 ILE H N 1
ATOM 1797 C CA . ILE B 1 22 ? 182.745 154.880 172.468 1.00 30.00 22 ILE H CA 1
ATOM 1798 C C . ILE B 1 22 ? 182.335 154.042 173.679 1.00 30.00 22 ILE H C 1
ATOM 1799 O O . ILE B 1 22 ? 182.865 154.287 174.771 1.00 30.00 22 ILE H O 1
ATOM 1804 N N . ASP B 1 23 ? 181.433 153.083 173.486 1.00 30.00 23 ASP H N 1
ATOM 1805 C CA . ASP B 1 23 ? 180.894 152.312 174.631 1.00 30.00 23 ASP H CA 1
ATOM 1806 C C . ASP B 1 23 ? 181.511 150.913 174.662 1.00 30.00 23 ASP H C 1
ATOM 1807 O O . ASP B 1 23 ? 181.160 150.140 175.562 1.00 30.00 23 ASP H O 1
ATOM 1812 N N . GLY B 1 24 ? 182.399 150.612 173.718 1.00 30.00 24 GLY H N 1
ATOM 1813 C CA . GLY B 1 24 ? 182.998 149.270 173.649 1.00 30.00 24 GLY H CA 1
ATOM 1814 C C . GLY B 1 24 ? 183.899 149.120 172.444 1.00 30.00 24 GLY H C 1
ATOM 1815 O O . GLY B 1 24 ? 183.994 150.076 171.665 1.00 30.00 24 GLY H O 1
ATOM 1816 N N . VAL B 1 25 ? 184.549 147.970 172.277 1.00 30.00 25 VAL H N 1
ATOM 1817 C CA . VAL B 1 25 ? 185.495 147.725 171.151 1.00 30.00 25 VAL H CA 1
ATOM 1818 C C . VAL B 1 25 ? 185.309 146.291 170.662 1.00 30.00 25 VAL H C 1
ATOM 1819 O O . VAL B 1 25 ? 185.300 145.390 171.502 1.00 30.00 25 VAL H O 1
ATOM 1823 N N . THR B 1 26 ? 185.149 146.094 169.359 1.00 30.00 26 THR H N 1
ATOM 1824 C CA . THR B 1 26 ? 185.017 144.749 168.749 1.00 30.00 26 THR H CA 1
ATOM 1825 C C . THR B 1 26 ? 186.245 144.525 167.871 1.00 30.00 26 THR H C 1
ATOM 1826 O O . THR B 1 26 ? 186.693 145.496 167.249 1.00 30.00 26 THR H O 1
ATOM 1830 N N . THR B 1 27 ? 186.789 143.315 167.859 1.00 30.00 27 THR H N 1
ATOM 1831 C CA . THR B 1 27 ? 187.979 142.962 167.047 1.00 30.00 27 THR H CA 1
ATOM 1832 C C . THR B 1 27 ? 187.729 141.624 166.363 1.00 30.00 27 THR H C 1
ATOM 1833 O O . THR B 1 27 ? 186.908 140.855 166.882 1.00 30.00 27 THR H O 1
ATOM 1837 N N . ASN B 1 28 ? 188.388 141.365 165.240 1.00 30.00 28 ASN H N 1
ATOM 1838 C CA . ASN B 1 28 ? 188.284 140.067 164.530 1.00 30.00 28 ASN H CA 1
ATOM 1839 C C . ASN B 1 28 ? 189.700 139.672 164.117 1.00 30.00 28 ASN H C 1
ATOM 1840 O O . ASN B 1 28 ? 190.580 140.543 164.142 1.00 30.00 28 ASN H O 1
ATOM 1845 N N . PRO B 1 29 ? 189.962 138.398 163.771 1.00 30.00 29 PRO H N 1
ATOM 1846 C CA . PRO B 1 29 ? 191.313 137.966 163.434 1.00 30.00 29 PRO H CA 1
ATOM 1847 C C . PRO B 1 29 ? 191.982 138.853 162.373 1.00 30.00 29 PRO H C 1
ATOM 1848 O O . PRO B 1 29 ? 193.183 138.902 162.366 1.00 30.00 29 PRO H O 1
ATOM 1852 N N . ARG B 1 30 ? 191.206 139.527 161.524 1.00 30.00 30 ARG H N 1
ATOM 1853 C CA . ARG B 1 30 ? 191.745 140.385 160.438 1.00 30.00 30 ARG H CA 1
ATOM 1854 C C . ARG B 1 30 ? 192.169 141.737 161.004 1.00 30.00 30 ARG H C 1
ATOM 1855 O O . ARG B 1 30 ? 193.122 142.299 160.467 1.00 30.00 30 ARG H O 1
ATOM 1863 N N . HIS B 1 31 ? 191.486 142.252 162.025 1.00 30.00 31 HIS H N 1
ATOM 1864 C CA . HIS B 1 31 ? 191.829 143.541 162.674 1.00 30.00 31 HIS H CA 1
ATOM 1865 C C . HIS B 1 31 ? 193.116 143.363 163.477 1.00 30.00 31 HIS H C 1
ATOM 1866 O O . HIS B 1 31 ? 193.891 144.326 163.553 1.00 30.00 31 HIS H O 1
ATOM 1873 N N . ILE B 1 32 ? 193.337 142.176 164.040 1.00 30.00 32 ILE H N 1
ATOM 1874 C CA . ILE B 1 32 ? 194.547 141.886 164.860 1.00 30.00 32 ILE H CA 1
ATOM 1875 C C . ILE B 1 32 ? 195.718 141.690 163.901 1.00 30.00 32 ILE H C 1
ATOM 1876 O O . ILE B 1 32 ? 196.827 142.111 164.249 1.00 30.00 32 ILE H O 1
ATOM 1881 N N . MET B 1 33 ? 195.490 141.063 162.750 1.00 30.00 33 MET H N 1
ATOM 1882 C CA . MET B 1 33 ? 196.535 140.897 161.714 1.00 30.00 33 MET H CA 1
ATOM 1883 C C . MET B 1 33 ? 196.967 142.287 161.257 1.00 30.00 33 MET H C 1
ATOM 1884 O O . MET B 1 33 ? 198.178 142.503 161.125 1.00 30.00 33 MET H O 1
ATOM 1889 N N . ASN B 1 34 ? 196.018 143.192 161.027 1.00 30.00 34 ASN H N 1
ATOM 1890 C CA . ASN B 1 34 ? 196.336 144.550 160.516 1.00 30.00 34 ASN H CA 1
ATOM 1891 C C . ASN B 1 34 ? 196.974 145.380 161.634 1.00 30.00 34 ASN H C 1
ATOM 1892 O O . ASN B 1 34 ? 197.607 146.396 161.310 1.00 30.00 34 ASN H O 1
ATOM 1897 N N . SER B 1 35 ? 196.817 144.960 162.892 1.00 30.00 35 SER H N 1
ATOM 1898 C CA . SER B 1 35 ? 197.467 145.667 164.026 1.00 30.00 35 SER H CA 1
ATOM 1899 C C . SER B 1 35 ? 198.984 145.612 163.853 1.00 30.00 35 SER H C 1
ATOM 1900 O O . SER B 1 35 ? 199.652 146.597 164.202 1.00 30.00 35 SER H O 1
ATOM 1903 N N . GLY B 1 36 ? 199.516 144.495 163.358 1.00 30.00 36 GLY H N 1
ATOM 1904 C CA . GLY B 1 36 ? 200.969 144.313 163.198 1.00 30.00 36 GLY H CA 1
ATOM 1905 C C . GLY B 1 36 ? 201.602 143.769 164.463 1.00 30.00 36 GLY H C 1
ATOM 1906 O O . GLY B 1 36 ? 202.788 143.414 164.407 1.00 30.00 36 GLY H O 1
ATOM 1907 N N . LYS B 1 37 ? 200.850 143.701 165.563 1.00 30.00 37 LYS H N 1
ATOM 1908 C CA . LYS B 1 37 ? 201.346 143.181 166.862 1.00 30.00 37 LYS H CA 1
ATOM 1909 C C . LYS B 1 37 ? 200.833 141.748 167.024 1.00 30.00 37 LYS H C 1
ATOM 1910 O O . LYS B 1 37 ? 199.820 141.419 166.389 1.00 30.00 37 LYS H O 1
ATOM 1912 N N . PRO B 1 38 ? 201.468 140.887 167.844 1.00 30.00 38 PRO H N 1
ATOM 1913 C CA . PRO B 1 38 ? 200.963 139.536 168.060 1.00 30.00 38 PRO H CA 1
ATOM 1914 C C . PRO B 1 38 ? 199.633 139.590 168.822 1.00 30.00 38 PRO H C 1
ATOM 1915 O O . PRO B 1 38 ? 199.430 140.537 169.515 1.00 30.00 38 PRO H O 1
ATOM 1919 N N . PHE B 1 39 ? 198.764 138.597 168.659 1.00 30.00 39 PHE H N 1
ATOM 1920 C CA . PHE B 1 39 ? 197.419 138.578 169.285 1.00 30.00 39 PHE H CA 1
ATOM 1921 C C . PHE B 1 39 ? 197.535 138.796 170.788 1.00 30.00 39 PHE H C 1
ATOM 1922 O O . PHE B 1 39 ? 196.864 139.695 171.273 1.00 30.00 39 PHE H O 1
ATOM 1930 N N . LEU B 1 40 ? 198.362 138.019 171.482 1.00 30.00 40 LEU H N 1
ATOM 1931 C CA . LEU B 1 40 ? 198.486 138.084 172.957 1.00 30.00 40 LEU H CA 1
ATOM 1932 C C . LEU B 1 40 ? 198.953 139.481 173.374 1.00 30.00 40 LEU H C 1
ATOM 1933 O O . LEU B 1 40 ? 198.521 139.946 174.442 1.00 30.00 40 LEU H O 1
ATOM 1938 N N . THR B 1 41 ? 199.784 140.122 172.555 1.00 30.00 41 THR H N 1
ATOM 1939 C CA . THR B 1 41 ? 200.258 141.495 172.864 1.00 30.00 41 THR H CA 1
ATOM 1940 C C . THR B 1 41 ? 199.070 142.455 172.817 1.00 30.00 41 THR H C 1
ATOM 1941 O O . THR B 1 41 ? 198.862 143.187 173.798 1.00 30.00 41 THR H O 1
ATOM 1945 N N . VAL B 1 42 ? 198.327 142.444 171.712 1.00 30.00 42 VAL H N 1
ATOM 1946 C CA . VAL B 1 42 ? 197.125 143.313 171.582 1.00 30.00 42 VAL H CA 1
ATOM 1947 C C . VAL B 1 42 ? 196.244 143.105 172.816 1.00 30.00 42 VAL H C 1
ATOM 1948 O O . VAL B 1 42 ? 195.761 144.106 173.365 1.00 30.00 42 VAL H O 1
ATOM 1952 N N . LEU B 1 43 ? 196.079 141.858 173.254 1.00 30.00 43 LEU H N 1
ATOM 1953 C CA . LEU B 1 43 ? 195.182 141.560 174.400 1.00 30.00 43 LEU H CA 1
ATOM 1954 C C . LEU B 1 43 ? 195.747 142.177 175.683 1.00 30.00 43 LEU H C 1
ATOM 1955 O O . LEU B 1 43 ? 194.970 142.804 176.417 1.00 30.00 43 LEU H O 1
ATOM 1960 N N . ASP B 1 44 ? 197.043 141.997 175.938 1.00 30.00 44 ASP H N 1
ATOM 1961 C CA . ASP B 1 44 ? 197.679 142.549 177.162 1.00 30.00 44 ASP H CA 1
ATOM 1962 C C . ASP B 1 44 ? 197.478 144.064 177.195 1.00 30.00 44 ASP H C 1
ATOM 1963 O O . ASP B 1 44 ? 197.141 144.591 178.267 1.00 30.00 44 ASP H O 1
ATOM 1965 N N . GLU B 1 45 ? 197.680 144.729 176.058 1.00 30.00 45 GLU H N 1
ATOM 1966 C CA . GLU B 1 45 ? 197.528 146.204 175.990 1.00 30.00 45 GLU H CA 1
ATOM 1967 C C . GLU B 1 45 ? 196.073 146.573 176.284 1.00 30.00 45 GLU H C 1
ATOM 1968 O O . GLU B 1 45 ? 195.852 147.501 177.075 1.00 30.00 45 GLU H O 1
ATOM 1970 N N . PHE B 1 46 ? 195.125 145.864 175.672 1.00 30.00 46 PHE H N 1
ATOM 1971 C CA . PHE B 1 46 ? 193.685 146.169 175.863 1.00 30.00 46 PHE H CA 1
ATOM 1972 C C . PHE B 1 46 ? 193.303 145.910 177.321 1.00 30.00 46 PHE H C 1
ATOM 1973 O O . PHE B 1 46 ? 192.463 146.647 177.860 1.00 30.00 46 PHE H O 1
ATOM 1981 N N . ALA B 1 47 ? 193.903 144.888 177.933 1.00 30.00 47 ALA H N 1
ATOM 1982 C CA . ALA B 1 47 ? 193.566 144.530 179.328 1.00 30.00 47 ALA H CA 1
ATOM 1983 C C . ALA B 1 47 ? 194.049 145.629 180.275 1.00 30.00 47 ALA H C 1
ATOM 1984 O O . ALA B 1 47 ? 193.328 145.931 181.238 1.00 30.00 47 ALA H O 1
ATOM 1986 N N . SER B 1 48 ? 195.225 146.196 180.008 1.00 30.00 48 SER H N 1
ATOM 1987 C CA . SER B 1 48 ? 195.793 147.240 180.896 1.00 30.00 48 SER H CA 1
ATOM 1988 C C . SER B 1 48 ? 195.110 148.582 180.627 1.00 30.00 48 SER H C 1
ATOM 1989 O O . SER B 1 48 ? 194.780 149.279 181.598 1.00 30.00 48 SER H O 1
ATOM 1992 N N . GLU B 1 49 ? 194.921 148.927 179.356 1.00 30.00 49 GLU H N 1
ATOM 1993 C CA . GLU B 1 49 ? 194.299 150.211 178.958 1.00 30.00 49 GLU H CA 1
ATOM 1994 C C . GLU B 1 49 ? 192.971 150.374 179.686 1.00 30.00 49 GLU H C 1
ATOM 1995 O O . GLU B 1 49 ? 192.685 151.502 180.111 1.00 30.00 49 GLU H O 1
ATOM 2001 N N . PHE B 1 50 ? 192.190 149.305 179.815 1.00 30.00 50 PHE H N 1
ATOM 2002 C CA . PHE B 1 50 ? 190.834 149.414 180.405 1.00 30.00 50 PHE H CA 1
ATOM 2003 C C . PHE B 1 50 ? 190.752 148.544 181.659 1.00 30.00 50 PHE H C 1
ATOM 2004 O O . PHE B 1 50 ? 189.657 148.049 181.966 1.00 30.00 50 PHE H O 1
ATOM 2012 N N . LYS B 1 51 ? 191.873 148.384 182.362 1.00 30.00 51 LYS H N 1
ATOM 2013 C CA . LYS B 1 51 ? 191.905 147.536 183.582 1.00 30.00 51 LYS H CA 1
ATOM 2014 C C . LYS B 1 51 ? 190.685 147.840 184.455 1.00 30.00 51 LYS H C 1
ATOM 2015 O O . LYS B 1 51 ? 189.887 146.915 184.685 1.00 30.00 51 LYS H O 1
ATOM 2017 N N . GLY B 1 52 ? 190.548 149.081 184.922 1.00 30.00 52 GLY H N 1
ATOM 2018 C CA . GLY B 1 52 ? 189.440 149.413 185.839 1.00 30.00 52 GLY H CA 1
ATOM 2019 C C . GLY B 1 52 ? 188.149 149.732 185.109 1.00 30.00 52 GLY H C 1
ATOM 2020 O O . GLY B 1 52 ? 187.078 149.426 185.661 1.00 30.00 52 GLY H O 1
ATOM 2021 N N . VAL B 1 53 ? 188.240 150.322 183.915 1.00 30.00 53 VAL H N 1
ATOM 2022 C CA . VAL B 1 53 ? 187.022 150.739 183.162 1.00 30.00 53 VAL H CA 1
ATOM 2023 C C . VAL B 1 53 ? 185.966 149.639 183.272 1.00 30.00 53 VAL H C 1
ATOM 2024 O O . VAL B 1 53 ? 186.276 148.488 182.928 1.00 30.00 53 VAL H O 1
ATOM 2028 N N . GLU B 1 54 ? 184.772 149.993 183.744 1.00 30.00 54 GLU H N 1
ATOM 2029 C CA . GLU B 1 54 ? 183.662 149.012 183.824 1.00 30.00 54 GLU H CA 1
ATOM 2030 C C . GLU B 1 54 ? 182.687 149.292 182.680 1.00 30.00 54 GLU H C 1
ATOM 2031 O O . GLU B 1 54 ? 182.735 150.406 182.129 1.00 30.00 54 GLU H O 1
ATOM 2033 N N . ASN B 1 55 ? 181.854 148.312 182.335 1.00 30.00 55 ASN H N 1
ATOM 2034 C CA . ASN B 1 55 ? 180.870 148.478 181.233 1.00 30.00 55 ASN H CA 1
ATOM 2035 C C . ASN B 1 55 ? 181.586 148.860 179.932 1.00 30.00 55 ASN H C 1
ATOM 2036 O O . ASN B 1 55 ? 180.993 149.623 179.152 1.00 30.00 55 ASN H O 1
ATOM 2038 N N . PHE B 1 56 ? 182.807 148.370 179.709 1.00 30.00 56 PHE H N 1
ATOM 2039 C CA . PHE B 1 56 ? 183.483 148.604 178.408 1.00 30.00 56 PHE H CA 1
ATOM 2040 C C . PHE B 1 56 ? 183.784 147.244 177.784 1.00 30.00 56 PHE H C 1
ATOM 2041 O O . PHE B 1 56 ? 184.896 146.728 177.956 1.00 30.00 56 PHE H O 1
ATOM 2049 N N . PRO B 1 57 ? 182.816 146.642 177.066 1.00 30.00 57 PRO H N 1
ATOM 2050 C CA . PRO B 1 57 ? 183.008 145.323 176.472 1.00 30.00 57 PRO H CA 1
ATOM 2051 C C . PRO B 1 57 ? 184.107 145.311 175.403 1.00 30.00 57 PRO H C 1
ATOM 2052 O O . PRO B 1 57 ? 184.124 146.203 174.589 1.00 30.00 57 PRO H O 1
ATOM 2056 N N . ILE B 1 58 ? 185.000 144.323 175.404 1.00 30.00 58 ILE H N 1
ATOM 2057 C CA . ILE B 1 58 ? 186.077 144.199 174.377 1.00 30.00 58 ILE H CA 1
ATOM 2058 C C . ILE B 1 58 ? 185.951 142.828 173.712 1.00 30.00 58 ILE H C 1
ATOM 2059 O O . ILE B 1 58 ? 186.597 141.894 174.193 1.00 30.00 58 ILE H O 1
ATOM 2064 N N . SER B 1 59 ? 185.176 142.717 172.631 1.00 30.00 59 SER H N 1
ATOM 2065 C CA . SER B 1 59 ? 184.926 141.436 171.923 1.00 30.00 59 SER H CA 1
ATOM 2066 C C . SER B 1 59 ? 186.220 140.918 171.299 1.00 30.00 59 SER H C 1
ATOM 2067 O O . SER B 1 59 ? 186.837 141.668 170.532 1.00 30.00 59 SER H O 1
ATOM 2070 N N . VAL B 1 60 ? 186.602 139.683 171.613 1.00 30.00 60 VAL H N 1
ATOM 2071 C CA . VAL B 1 60 ? 187.869 139.070 171.126 1.00 30.00 60 VAL H CA 1
ATOM 2072 C C . VAL B 1 60 ? 187.538 137.690 170.559 1.00 30.00 60 VAL H C 1
ATOM 2073 O O . VAL B 1 60 ? 187.060 136.848 171.330 1.00 30.00 60 VAL H O 1
ATOM 2077 N N . GLU B 1 61 ? 187.752 137.472 169.263 1.00 30.00 61 GLU H N 1
ATOM 2078 C CA . GLU B 1 61 ? 187.439 136.181 168.596 1.00 30.00 61 GLU H CA 1
ATOM 2079 C C . GLU B 1 61 ? 188.487 135.121 168.930 1.00 30.00 61 GLU H C 1
ATOM 2080 O O . GLU B 1 61 ? 189.679 135.452 168.905 1.00 30.00 61 GLU H O 1
ATOM 2086 N N . ILE B 1 62 ? 188.052 133.895 169.217 1.00 30.00 62 ILE H N 1
ATOM 2087 C CA . ILE B 1 62 ? 188.956 132.751 169.531 1.00 30.00 62 ILE H CA 1
ATOM 2088 C C . ILE B 1 62 ? 189.515 132.202 168.220 1.00 30.00 62 ILE H C 1
ATOM 2089 O O . ILE B 1 62 ? 189.105 132.700 167.160 1.00 30.00 62 ILE H O 1
ATOM 2094 N N . ASN B 1 63 ? 190.392 131.199 168.286 1.00 30.00 63 ASN H N 1
ATOM 2095 C CA . ASN B 1 63 ? 191.020 130.573 167.095 1.00 30.00 63 ASN H CA 1
ATOM 2096 C C . ASN B 1 63 ? 189.935 130.219 166.079 1.00 30.00 63 ASN H C 1
ATOM 2097 O O . ASN B 1 63 ? 189.013 129.483 166.448 1.00 30.00 63 ASN H O 1
ATOM 2102 N N . PRO B 1 64 ? 189.994 130.713 164.824 1.00 30.00 64 PRO H N 1
ATOM 2103 C CA . PRO B 1 64 ? 188.933 130.459 163.854 1.00 30.00 64 PRO H CA 1
ATOM 2104 C C . PRO B 1 64 ? 189.013 129.031 163.301 1.00 30.00 64 PRO H C 1
ATOM 2105 O O . PRO B 1 64 ? 188.102 128.637 162.618 1.00 30.00 64 PRO H O 1
ATOM 2109 N N . HIS B 1 65 ? 190.081 128.299 163.612 1.00 30.00 65 HIS H N 1
ATOM 2110 C CA . HIS B 1 65 ? 190.273 126.902 163.146 1.00 30.00 65 HIS H CA 1
ATOM 2111 C C . HIS B 1 65 ? 189.579 125.930 164.101 1.00 30.00 65 HIS H C 1
ATOM 2112 O O . HIS B 1 65 ? 189.352 124.785 163.687 1.00 30.00 65 HIS H O 1
ATOM 2119 N N . LEU B 1 66 ? 189.267 126.354 165.327 1.00 30.00 66 LEU H N 1
ATOM 2120 C CA . LEU B 1 66 ? 188.546 125.518 166.324 1.00 30.00 66 LEU H CA 1
ATOM 2121 C C . LEU B 1 66 ? 187.302 124.928 165.663 1.00 30.00 66 LEU H C 1
ATOM 2122 O O . LEU B 1 66 ? 186.506 125.719 165.136 1.00 30.00 66 LEU H O 1
ATOM 2127 N N . ASP B 1 67 ? 187.131 123.604 165.697 1.00 30.00 67 ASP H N 1
ATOM 2128 C CA . ASP B 1 67 ? 185.975 122.926 165.052 1.00 30.00 67 ASP H CA 1
ATOM 2129 C C . ASP B 1 67 ? 185.100 122.226 166.094 1.00 30.00 67 ASP H C 1
ATOM 2130 O O . ASP B 1 67 ? 184.001 121.799 165.714 1.00 30.00 67 ASP H O 1
ATOM 2132 N N . ASN B 1 68 ? 185.558 122.095 167.340 1.00 30.00 68 ASN H N 1
ATOM 2133 C CA . ASN B 1 68 ? 184.818 121.378 168.411 1.00 30.00 68 ASN H CA 1
ATOM 2134 C C . ASN B 1 68 ? 184.387 122.388 169.471 1.00 30.00 68 ASN H C 1
ATOM 2135 O O . ASN B 1 68 ? 185.195 123.277 169.788 1.00 30.00 68 ASN H O 1
ATOM 2137 N N . ALA B 1 69 ? 183.177 122.246 170.005 1.00 30.00 69 ALA H N 1
ATOM 2138 C CA . ALA B 1 69 ? 182.634 123.159 171.029 1.00 30.00 69 ALA H CA 1
ATOM 2139 C C . ALA B 1 69 ? 183.437 123.012 172.321 1.00 30.00 69 ALA H C 1
ATOM 2140 O O . ALA B 1 69 ? 183.412 123.955 173.118 1.00 30.00 69 ALA H O 1
ATOM 2142 N N . LYS B 1 70 ? 184.119 121.886 172.518 1.00 30.00 70 LYS H N 1
ATOM 2143 C CA . LYS B 1 70 ? 184.937 121.631 173.732 1.00 30.00 70 LYS H CA 1
ATOM 2144 C C . LYS B 1 70 ? 186.253 122.396 173.611 1.00 30.00 70 LYS H C 1
ATOM 2145 O O . LYS B 1 70 ? 186.693 122.962 174.624 1.00 30.00 70 LYS H O 1
ATOM 2147 N N . ASP B 1 71 ? 186.846 122.419 172.421 1.00 30.00 71 ASP H N 1
ATOM 2148 C CA . ASP B 1 71 ? 188.132 123.115 172.178 1.00 30.00 71 ASP H CA 1
ATOM 2149 C C . ASP B 1 71 ? 187.884 124.621 172.238 1.00 30.00 71 ASP H C 1
ATOM 2150 O O . ASP B 1 71 ? 188.780 125.327 172.706 1.00 30.00 71 ASP H O 1
ATOM 2152 N N . MET B 1 72 ? 186.727 125.093 171.779 1.00 30.00 72 MET H N 1
ATOM 2153 C CA . MET B 1 72 ? 186.366 126.533 171.786 1.00 30.00 72 MET H CA 1
ATOM 2154 C C . MET B 1 72 ? 186.160 126.992 173.228 1.00 30.00 72 MET H C 1
ATOM 2155 O O . MET B 1 72 ? 186.610 128.098 173.549 1.00 30.00 72 MET H O 1
ATOM 2160 N N . VAL B 1 73 ? 185.534 126.165 174.062 1.00 30.00 73 VAL H N 1
ATOM 2161 C CA . VAL B 1 73 ? 185.213 126.533 175.469 1.00 30.00 73 VAL H CA 1
ATOM 2162 C C . VAL B 1 73 ? 186.509 126.577 176.281 1.00 30.00 73 VAL H C 1
ATOM 2163 O O . VAL B 1 73 ? 186.568 127.372 177.227 1.00 30.00 73 VAL H O 1
ATOM 2167 N N . GLU B 1 74 ? 187.518 125.787 175.918 1.00 30.00 74 GLU H N 1
ATOM 2168 C CA . GLU B 1 74 ? 188.818 125.746 176.636 1.00 30.00 74 GLU H CA 1
ATOM 2169 C C . GLU B 1 74 ? 189.643 126.964 176.227 1.00 30.00 74 GLU H C 1
ATOM 2170 O O . GLU B 1 74 ? 190.271 127.563 177.112 1.00 30.00 74 GLU H O 1
ATOM 2172 N N . GLU B 1 75 ? 189.627 127.326 174.946 1.00 30.00 75 GLU H N 1
ATOM 2173 C CA . GLU B 1 75 ? 190.416 128.468 174.423 1.00 30.00 75 GLU H CA 1
ATOM 2174 C C . GLU B 1 75 ? 189.782 129.781 174.883 1.00 30.00 75 GLU H C 1
ATOM 2175 O O . GLU B 1 75 ? 190.536 130.667 175.303 1.00 30.00 75 GLU H O 1
ATOM 2177 N N . GLY B 1 76 ? 188.455 129.897 174.819 1.00 30.00 76 GLY H N 1
ATOM 2178 C CA . GLY B 1 76 ? 187.747 131.132 175.195 1.00 30.00 76 GLY H CA 1
ATOM 2179 C C . GLY B 1 76 ? 187.733 131.340 176.693 1.00 30.00 76 GLY H C 1
ATOM 2180 O O . GLY B 1 76 ? 187.575 132.481 177.106 1.00 30.00 76 GLY H O 1
ATOM 2181 N N . THR B 1 77 ? 187.848 130.288 177.493 1.00 30.00 77 THR H N 1
ATOM 2182 C CA . THR B 1 77 ? 187.931 130.389 178.970 1.00 30.00 77 THR H CA 1
ATOM 2183 C C . THR B 1 77 ? 189.272 131.026 179.326 1.00 30.00 77 THR H C 1
ATOM 2184 O O . THR B 1 77 ? 189.290 131.904 180.203 1.00 30.00 77 THR H O 1
ATOM 2188 N N . LYS B 1 78 ? 190.342 130.624 178.648 1.00 30.00 78 LYS H N 1
ATOM 2189 C CA . LYS B 1 78 ? 191.698 131.184 178.878 1.00 30.00 78 LYS H CA 1
ATOM 2190 C C . LYS B 1 78 ? 191.697 132.673 178.524 1.00 30.00 78 LYS H C 1
ATOM 2191 O O . LYS B 1 78 ? 192.166 133.457 179.357 1.00 30.00 78 LYS H O 1
ATOM 2193 N N . ILE B 1 79 ? 191.185 133.050 177.352 1.00 30.00 79 ILE H N 1
ATOM 2194 C CA . ILE B 1 79 ? 191.173 134.467 176.884 1.00 30.00 79 ILE H CA 1
ATOM 2195 C C . ILE B 1 79 ? 190.341 135.294 177.858 1.00 30.00 79 ILE H C 1
ATOM 2196 O O . ILE B 1 79 ? 190.742 136.421 178.136 1.00 30.00 79 ILE H O 1
ATOM 2201 N N . ALA B 1 80 ? 189.215 134.767 178.330 1.00 30.00 80 ALA H N 1
ATOM 2202 C CA . ALA B 1 80 ? 188.285 135.489 179.225 1.00 30.00 80 ALA H CA 1
ATOM 2203 C C . ALA B 1 80 ? 188.935 135.716 180.589 1.00 30.00 80 ALA H C 1
ATOM 2204 O O . ALA B 1 80 ? 188.543 136.677 181.267 1.00 30.00 80 ALA H O 1
ATOM 2206 N N . LYS B 1 81 ? 189.895 134.877 180.972 1.00 30.00 81 LYS H N 1
ATOM 2207 C CA . LYS B 1 81 ? 190.584 134.988 182.285 1.00 30.00 81 LYS H CA 1
ATOM 2208 C C . LYS B 1 81 ? 191.644 136.091 182.221 1.00 30.00 81 LYS H C 1
ATOM 2209 O O . LYS B 1 81 ? 192.222 136.390 183.273 1.00 30.00 81 LYS H O 1
ATOM 2211 N N . LEU B 1 82 ? 191.885 136.683 181.050 1.00 30.00 82 LEU H N 1
ATOM 2212 C CA . LEU B 1 82 ? 192.927 137.729 180.876 1.00 30.00 82 LEU H CA 1
ATOM 2213 C C . LEU B 1 82 ? 192.365 139.102 181.261 1.00 30.00 82 LEU H C 1
ATOM 2214 O O . LEU B 1 82 ? 193.161 139.956 181.682 1.00 30.00 82 LEU H O 1
ATOM 2219 N N . SER B 1 83 ? 191.051 139.302 181.132 1.00 30.00 83 SER H N 1
ATOM 2220 C CA . SER B 1 83 ? 190.427 140.589 181.536 1.00 30.00 83 SER H CA 1
ATOM 2221 C C . SER B 1 83 ? 188.915 140.428 181.708 1.00 30.00 83 SER H C 1
ATOM 2222 O O . SER B 1 83 ? 188.315 139.653 180.947 1.00 30.00 83 SER H O 1
ATOM 2225 N N . SER B 1 84 ? 188.328 141.161 182.653 1.00 30.00 84 SER H N 1
ATOM 2226 C CA . SER B 1 84 ? 186.868 141.092 182.902 1.00 30.00 84 SER H CA 1
ATOM 2227 C C . SER B 1 84 ? 186.111 141.874 181.827 1.00 30.00 84 SER H C 1
ATOM 2228 O O . SER B 1 84 ? 184.876 141.790 181.800 1.00 30.00 84 SER H O 1
ATOM 2231 N N . ASN B 1 85 ? 186.831 142.618 180.990 1.00 30.00 85 ASN H N 1
ATOM 2232 C CA . ASN B 1 85 ? 186.196 143.420 179.918 1.00 30.00 85 ASN H CA 1
ATOM 2233 C C . ASN B 1 85 ? 186.114 142.575 178.646 1.00 30.00 85 ASN H C 1
ATOM 2234 O O . ASN B 1 85 ? 185.387 142.982 177.728 1.00 30.00 85 ASN H O 1
ATOM 2239 N N . PHE B 1 86 ? 186.797 141.430 178.611 1.00 30.00 86 PHE H N 1
ATOM 2240 C CA . PHE B 1 86 ? 186.857 140.616 177.369 1.00 30.00 86 PHE H CA 1
ATOM 2241 C C . PHE B 1 86 ? 185.567 139.823 177.162 1.00 30.00 86 PHE H C 1
ATOM 2242 O O . PHE B 1 86 ? 185.107 139.176 178.111 1.00 30.00 86 PHE H O 1
ATOM 2250 N N . VAL B 1 87 ? 184.989 139.843 175.957 1.00 30.00 87 VAL H N 1
ATOM 2251 C CA . VAL B 1 87 ? 183.762 139.063 175.604 1.00 30.00 87 VAL H CA 1
ATOM 2252 C C . VAL B 1 87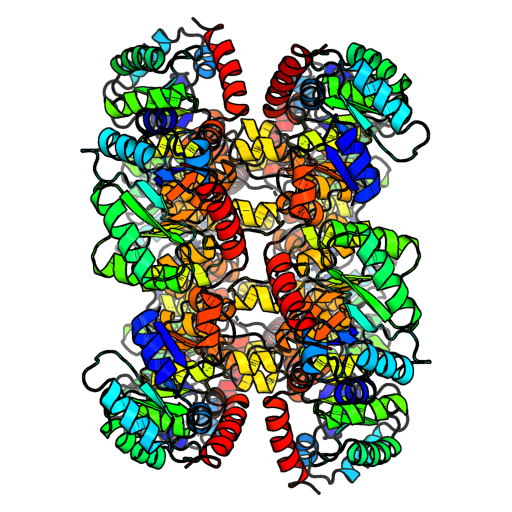 ? 184.135 138.091 174.484 1.00 30.00 87 VAL H C 1
ATOM 2253 O O . VAL B 1 87 ? 184.344 138.566 173.380 1.00 30.00 87 VAL H O 1
ATOM 2257 N N . ILE B 1 88 ? 184.135 136.783 174.722 1.00 30.00 88 ILE H N 1
ATOM 2258 C CA . ILE B 1 88 ? 184.569 135.765 173.717 1.00 30.00 88 ILE H CA 1
ATOM 2259 C C . ILE B 1 88 ? 183.677 135.837 172.475 1.00 30.00 88 ILE H C 1
ATOM 2260 O O . ILE B 1 88 ? 182.473 135.621 172.618 1.00 30.00 88 ILE H O 1
ATOM 2265 N N . LYS B 1 89 ? 184.245 136.110 171.297 1.00 30.00 89 LYS H N 1
ATOM 2266 C CA . LYS B 1 89 ? 183.488 136.175 170.019 1.00 30.00 89 LYS H CA 1
ATOM 2267 C C . LYS B 1 89 ? 183.539 134.795 169.358 1.00 30.00 89 LYS H C 1
ATOM 2268 O O . LYS B 1 89 ? 184.653 134.337 169.081 1.00 30.00 89 LYS H O 1
ATOM 2274 N N . ILE B 1 90 ? 182.393 134.149 169.129 1.00 30.00 90 ILE H N 1
ATOM 2275 C CA . ILE B 1 90 ? 182.306 132.765 168.578 1.00 30.00 90 ILE H CA 1
ATOM 2276 C C . ILE B 1 90 ? 181.503 132.799 167.272 1.00 30.00 90 ILE H C 1
ATOM 2277 O O . ILE B 1 90 ? 180.469 133.466 167.239 1.00 30.00 90 ILE H O 1
ATOM 2282 N N . PRO B 1 91 ? 181.926 132.094 166.201 1.00 30.00 91 PRO H N 1
ATOM 2283 C CA . PRO B 1 91 ? 181.180 132.073 164.941 1.00 30.00 91 PRO H CA 1
ATOM 2284 C C . PRO B 1 91 ? 179.836 131.343 165.064 1.00 30.00 91 PRO H C 1
ATOM 2285 O O . PRO B 1 91 ? 179.755 130.408 165.823 1.00 30.00 91 PRO H O 1
ATOM 2289 N N . CYS B 1 92 ? 178.825 131.786 164.313 1.00 30.00 92 CYS H N 1
ATOM 2290 C CA . CYS B 1 92 ? 177.496 131.120 164.345 1.00 30.00 92 CYS H CA 1
ATOM 2291 C C . CYS B 1 92 ? 177.563 129.782 163.607 1.00 30.00 92 CYS H C 1
ATOM 2292 O O . CYS B 1 92 ? 177.056 129.701 162.482 1.00 30.00 92 CYS H O 1
ATOM 2295 N N . THR B 1 93 ? 178.169 128.767 164.214 1.00 30.00 93 THR H N 1
ATOM 2296 C CA . THR B 1 93 ? 178.270 127.403 163.645 1.00 30.00 93 THR H CA 1
ATOM 2297 C C . THR B 1 93 ? 177.613 126.451 164.635 1.00 30.00 93 THR H C 1
ATOM 2298 O O . THR B 1 93 ? 177.362 126.886 165.765 1.00 30.00 93 THR H O 1
ATOM 2302 N N . GLU B 1 94 ? 177.360 125.212 164.232 1.00 30.00 94 GLU H N 1
ATOM 2303 C CA . GLU B 1 94 ? 176.826 124.182 165.151 1.00 30.00 94 GLU H CA 1
ATOM 2304 C C . GLU B 1 94 ? 177.697 124.163 166.407 1.00 30.00 94 GLU H C 1
ATOM 2305 O O . GLU B 1 94 ? 177.150 124.394 167.485 1.00 30.00 94 GLU H O 1
ATOM 2311 N N . PRO B 1 95 ? 179.023 123.929 166.308 1.00 30.00 95 PRO H N 1
ATOM 2312 C CA . PRO B 1 95 ? 179.876 123.822 167.490 1.00 30.00 95 PRO H CA 1
ATOM 2313 C C . PRO B 1 95 ? 180.086 125.177 168.173 1.00 30.00 95 PRO H C 1
ATOM 2314 O O . PRO B 1 95 ? 180.457 125.159 169.312 1.00 30.00 95 PRO H O 1
ATOM 2318 N N . GLY B 1 96 ? 179.922 126.292 167.463 1.00 30.00 96 GLY H N 1
ATOM 2319 C CA . GLY B 1 96 ? 180.012 127.646 168.033 1.00 30.00 96 GLY H CA 1
ATOM 2320 C C . GLY B 1 96 ? 178.807 127.948 168.893 1.00 30.00 96 GLY H C 1
ATOM 2321 O O . GLY B 1 96 ? 178.988 128.538 169.962 1.00 30.00 96 GLY H O 1
ATOM 2322 N N . LEU B 1 97 ? 177.619 127.536 168.459 1.00 30.00 97 LEU H N 1
ATOM 2323 C CA . LEU B 1 97 ? 176.362 127.779 169.209 1.00 30.00 97 LEU H CA 1
ATOM 2324 C C . LEU B 1 97 ? 176.311 126.820 170.395 1.00 30.00 97 LEU H C 1
ATOM 2325 O O . LEU B 1 97 ? 175.709 127.191 171.408 1.00 30.00 97 LEU H O 1
ATOM 2330 N N . ILE B 1 98 ? 176.922 125.643 170.277 1.00 30.00 98 ILE H N 1
ATOM 2331 C CA . ILE B 1 98 ? 176.994 124.663 171.395 1.00 30.00 98 ILE H CA 1
ATOM 2332 C C . ILE B 1 98 ? 178.007 125.209 172.397 1.00 30.00 98 ILE H C 1
ATOM 2333 O O . ILE B 1 98 ? 177.753 125.090 173.601 1.00 30.00 98 ILE H O 1
ATOM 2338 N N . ALA B 1 99 ? 179.096 125.801 171.915 1.00 30.00 99 ALA H N 1
ATOM 2339 C CA . ALA B 1 99 ? 180.167 126.348 172.771 1.00 30.00 99 ALA H CA 1
ATOM 2340 C C . ALA B 1 99 ? 179.696 127.647 173.413 1.00 30.00 99 ALA H C 1
ATOM 2341 O O . ALA B 1 99 ? 180.181 127.931 174.493 1.00 30.00 99 ALA H O 1
ATOM 2343 N N . ALA B 1 100 ? 178.814 128.402 172.761 1.00 30.00 100 ALA H N 1
ATOM 2344 C CA . ALA B 1 100 ? 178.313 129.699 173.263 1.00 30.00 100 ALA H CA 1
ATOM 2345 C C . ALA B 1 100 ? 177.286 129.438 174.356 1.00 30.00 100 ALA H C 1
ATOM 2346 O O . ALA B 1 100 ? 177.118 130.311 175.208 1.00 30.00 100 ALA H O 1
ATOM 2348 N N . LYS B 1 101 ? 176.607 128.296 174.308 1.00 30.00 101 LYS H N 1
ATOM 2349 C CA . LYS B 1 101 ? 175.591 127.922 175.318 1.00 30.00 101 LYS H CA 1
ATOM 2350 C C . LYS B 1 101 ? 176.324 127.475 176.580 1.00 30.00 101 LYS H C 1
ATOM 2351 O O . LYS B 1 101 ? 175.892 127.875 177.666 1.00 30.00 101 LYS H O 1
ATOM 2357 N N . GLU B 1 102 ? 177.398 126.700 176.436 1.00 30.00 102 GLU H N 1
ATOM 2358 C CA . GLU B 1 102 ? 178.205 126.230 177.589 1.00 30.00 102 GLU H CA 1
ATOM 2359 C C . GLU B 1 102 ? 178.879 127.436 178.238 1.00 30.00 102 GLU H C 1
ATOM 2360 O O . GLU B 1 102 ? 178.858 127.514 179.472 1.00 30.00 102 GLU H O 1
ATOM 2362 N N . PHE B 1 103 ? 179.466 128.324 177.435 1.00 30.00 103 PHE H N 1
ATOM 2363 C CA . PHE B 1 103 ? 180.139 129.547 177.926 1.00 30.00 103 PHE H CA 1
ATOM 2364 C C . PHE B 1 103 ? 179.157 130.373 178.743 1.00 30.00 103 PHE H C 1
ATOM 2365 O O . PHE B 1 103 ? 179.501 130.737 179.855 1.00 30.00 103 PHE H O 1
ATOM 2373 N N . GLU B 1 104 ? 177.972 130.647 178.211 1.00 30.00 104 GLU H N 1
ATOM 2374 C CA . GLU B 1 104 ? 176.954 131.505 178.869 1.00 30.00 104 GLU H CA 1
ATOM 2375 C C . GLU B 1 104 ? 176.472 130.843 180.160 1.00 30.00 104 GLU H C 1
ATOM 2376 O O . GLU B 1 104 ? 176.066 131.583 181.067 1.00 30.00 104 GLU H O 1
ATOM 2382 N N . LYS B 1 105 ? 176.502 129.517 180.248 1.00 30.00 105 LYS H N 1
ATOM 2383 C CA . LYS B 1 105 ? 176.073 128.744 181.443 1.00 30.00 105 LYS H CA 1
ATOM 2384 C C . LYS B 1 105 ? 177.143 128.887 182.526 1.00 30.00 105 LYS H C 1
ATOM 2385 O O . LYS B 1 105 ? 176.780 128.807 183.707 1.00 30.00 105 LYS H O 1
ATOM 2387 N N . GLN B 1 106 ? 178.399 129.105 182.141 1.00 30.00 106 GLN H N 1
ATOM 2388 C CA . GLN B 1 106 ? 179.532 129.254 183.090 1.00 30.00 106 GLN H CA 1
ATOM 2389 C C . GLN B 1 106 ? 179.707 130.737 183.424 1.00 30.00 106 GLN H C 1
ATOM 2390 O O . GLN B 1 106 ? 180.602 131.046 184.224 1.00 30.00 106 GLN H O 1
ATOM 2392 N N . GLY B 1 107 ? 178.915 131.620 182.817 1.00 30.00 107 GLY H N 1
ATOM 2393 C CA . GLY B 1 107 ? 178.946 133.063 183.122 1.00 30.00 107 GLY H CA 1
ATOM 2394 C C . GLY B 1 107 ? 179.960 133.829 182.295 1.00 30.00 107 GLY H C 1
ATOM 2395 O O . GLY B 1 107 ? 180.235 134.982 182.657 1.00 30.00 107 GLY H O 1
ATOM 2396 N N . ILE B 1 108 ? 180.496 133.231 181.228 1.00 30.00 108 ILE H N 1
ATOM 2397 C CA . ILE B 1 108 ? 181.449 133.914 180.305 1.00 30.00 108 ILE H CA 1
ATOM 2398 C C . ILE B 1 108 ? 180.631 134.583 179.197 1.00 30.00 108 ILE H C 1
ATOM 2399 O O . ILE B 1 108 ? 179.977 133.849 178.441 1.00 30.00 108 ILE H O 1
ATOM 2404 N N . SER B 1 109 ? 180.645 135.915 179.109 1.00 30.00 109 SER H N 1
ATOM 2405 C CA . SER B 1 109 ? 179.902 136.670 178.068 1.00 30.00 109 SER H CA 1
ATOM 2406 C C . SER B 1 109 ? 180.395 136.243 176.689 1.00 30.00 109 SER H C 1
ATOM 2407 O O . SER B 1 109 ? 181.618 136.161 176.512 1.00 30.00 109 SER H O 1
ATOM 2410 N N . THR B 1 110 ? 179.487 136.024 175.741 1.00 30.00 110 THR H N 1
ATOM 2411 C CA . THR B 1 110 ? 179.841 135.556 174.381 1.00 30.00 110 THR H CA 1
ATOM 2412 C C . THR B 1 110 ? 179.211 136.471 173.336 1.00 30.00 110 THR H C 1
ATOM 2413 O O . THR B 1 110 ? 178.125 136.986 173.609 1.00 30.00 110 THR H O 1
ATOM 2417 N N . ASN B 1 111 ? 179.881 136.687 172.205 1.00 30.00 111 ASN H N 1
ATOM 2418 C CA . ASN B 1 111 ? 179.349 137.484 171.075 1.00 30.00 111 ASN H CA 1
ATOM 2419 C C . ASN B 1 111 ? 179.289 136.552 169.865 1.00 30.00 111 ASN H C 1
ATOM 2420 O O . ASN B 1 111 ? 180.306 136.440 169.180 1.00 30.00 111 ASN H O 1
ATOM 2425 N N . VAL B 1 112 ? 178.153 135.903 169.613 1.00 30.00 112 VAL H N 1
ATOM 2426 C CA . VAL B 1 112 ? 177.975 134.990 168.448 1.00 30.00 112 VAL H CA 1
ATOM 2427 C C . VAL B 1 112 ? 178.086 135.837 167.181 1.00 30.00 112 VAL H C 1
ATOM 2428 O O . VAL B 1 112 ? 177.120 136.535 166.883 1.00 30.00 112 VAL H O 1
ATOM 2432 N N . THR B 1 113 ? 179.196 135.758 166.451 1.00 30.00 113 THR H N 1
ATOM 2433 C CA . THR B 1 113 ? 179.457 136.611 165.265 1.00 30.00 113 THR H CA 1
ATOM 2434 C C . THR B 1 113 ? 179.168 135.867 163.960 1.00 30.00 113 THR H C 1
ATOM 2435 O O . THR B 1 113 ? 178.730 134.722 164.037 1.00 30.00 113 THR H O 1
ATOM 2439 N N . LEU B 1 114 ? 179.386 136.515 162.816 1.00 30.00 114 LEU H N 1
ATOM 2440 C CA . LEU B 1 114 ? 179.159 135.924 161.471 1.00 30.00 114 LEU H CA 1
ATOM 2441 C C . LEU B 1 114 ? 177.729 135.393 161.376 1.00 30.00 114 LEU H C 1
ATOM 2442 O O . LEU B 1 114 ? 177.562 134.226 161.004 1.00 30.00 114 LEU H O 1
ATOM 2447 N N . VAL B 1 115 ? 176.743 136.214 161.726 1.00 30.00 115 VAL H N 1
ATOM 2448 C CA . VAL B 1 115 ? 175.304 135.862 161.585 1.00 30.00 115 VAL H CA 1
ATOM 2449 C C . VAL B 1 115 ? 174.826 136.642 160.363 1.00 30.00 115 VAL H C 1
ATOM 2450 O O . VAL B 1 115 ? 175.070 137.839 160.336 1.00 30.00 115 VAL H O 1
ATOM 2454 N N . PHE B 1 116 ? 174.218 135.994 159.375 1.00 30.00 116 PHE H N 1
ATOM 2455 C CA . PHE B 1 116 ? 173.814 136.641 158.104 1.00 30.00 116 PHE H CA 1
ATOM 2456 C C . PHE B 1 116 ? 172.335 136.382 157.814 1.00 30.00 116 PHE H C 1
ATOM 2457 O O . PHE B 1 116 ? 171.906 136.708 156.703 1.00 30.00 116 PHE H O 1
ATOM 2465 N N . SER B 1 117 ? 171.574 135.849 158.768 1.00 30.00 117 SER H N 1
ATOM 2466 C CA . SER B 1 117 ? 170.115 135.624 158.611 1.00 30.00 117 SER H CA 1
ATOM 2467 C C . SER B 1 117 ? 169.428 135.772 159.967 1.00 30.00 117 SER H C 1
ATOM 2468 O O . SER B 1 117 ? 170.102 135.624 160.995 1.00 30.00 117 SER H O 1
ATOM 2471 N N . PRO B 1 118 ? 168.117 136.072 160.001 1.00 30.00 118 PRO H N 1
ATOM 2472 C CA . PRO B 1 118 ? 167.391 136.176 161.260 1.00 30.00 118 PRO H CA 1
ATOM 2473 C C . PRO B 1 118 ? 167.183 134.801 161.910 1.00 30.00 118 PRO H C 1
ATOM 2474 O O . PRO B 1 118 ? 166.921 134.776 163.086 1.00 30.00 118 PRO H O 1
ATOM 2478 N N . SER B 1 119 ? 167.315 133.706 161.160 1.00 30.00 119 SER H N 1
ATOM 2479 C CA . SER B 1 119 ? 167.183 132.328 161.699 1.00 30.00 119 SER H CA 1
ATOM 2480 C C . SER B 1 119 ? 168.471 131.968 162.433 1.00 30.00 119 SER H C 1
ATOM 2481 O O . SER B 1 119 ? 168.390 131.237 163.427 1.00 30.00 119 SER H O 1
ATOM 2484 N N . GLN B 1 120 ? 169.606 132.473 161.965 1.00 30.00 120 GLN H N 1
ATOM 2485 C CA . GLN B 1 120 ? 170.924 132.221 162.595 1.00 30.00 120 GLN H CA 1
ATOM 2486 C C . GLN B 1 120 ? 171.038 133.107 163.833 1.00 30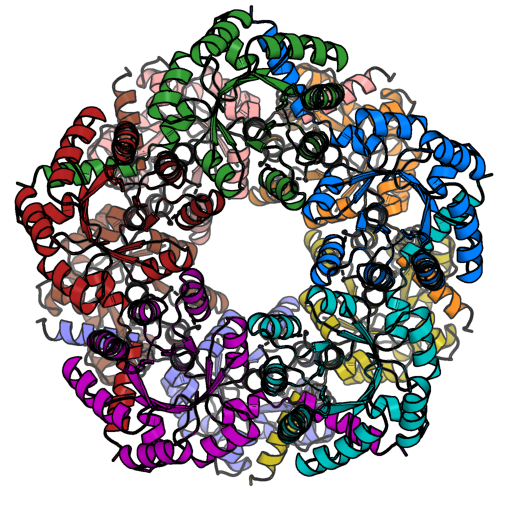.00 120 GLN H C 1
ATOM 2487 O O . GLN B 1 120 ? 171.847 132.773 164.699 1.00 30.00 120 GLN H O 1
ATOM 2493 N N . ALA B 1 121 ? 170.263 134.187 163.912 1.00 30.00 121 ALA H N 1
ATOM 2494 C CA . ALA B 1 121 ? 170.296 135.142 165.039 1.00 30.00 121 ALA H CA 1
ATOM 2495 C C . ALA B 1 121 ? 169.392 134.669 166.176 1.00 30.00 121 ALA H C 1
ATOM 2496 O O . ALA B 1 121 ? 169.698 135.001 167.322 1.00 30.00 121 ALA H O 1
ATOM 2498 N N . LEU B 1 122 ? 168.346 133.903 165.889 1.00 30.00 122 LEU H N 1
ATOM 2499 C CA . LEU B 1 122 ? 167.356 133.507 166.925 1.00 30.00 122 LEU H CA 1
ATOM 2500 C C . LEU B 1 122 ? 167.951 132.483 167.895 1.00 30.00 122 LEU H C 1
ATOM 2501 O O . LEU B 1 122 ? 167.672 132.614 169.083 1.00 30.00 122 LEU H O 1
ATOM 2506 N N . GLN B 1 123 ? 168.727 131.510 167.420 1.00 30.00 123 GLN H N 1
ATOM 2507 C CA . GLN B 1 123 ? 169.345 130.469 168.284 1.00 30.00 123 GLN H CA 1
ATOM 2508 C C . GLN B 1 123 ? 170.303 131.129 169.276 1.00 30.00 123 GLN H C 1
ATOM 2509 O O . GLN B 1 123 ? 170.215 130.796 170.459 1.00 30.00 123 GLN H O 1
ATOM 2515 N N . PRO B 1 124 ? 171.238 132.009 168.860 1.00 30.00 124 PRO H N 1
ATOM 2516 C CA . PRO B 1 124 ? 172.084 132.719 169.810 1.00 30.00 124 PRO H CA 1
ATOM 2517 C C . PRO B 1 124 ? 171.228 133.352 170.913 1.00 30.00 124 PRO H C 1
ATOM 2518 O O . PRO B 1 124 ? 171.651 133.326 172.029 1.00 30.00 124 PRO H O 1
ATOM 2522 N N . ALA B 1 125 ? 170.042 133.865 170.590 1.00 30.00 125 ALA H N 1
ATOM 2523 C CA . ALA B 1 125 ? 169.153 134.551 171.555 1.00 30.00 125 ALA H CA 1
ATOM 2524 C C . ALA B 1 125 ? 168.496 133.545 172.496 1.00 30.00 125 ALA H C 1
ATOM 2525 O O . ALA B 1 125 ? 168.268 133.912 173.653 1.00 30.00 125 ALA H O 1
ATOM 2527 N N . ARG B 1 126 ? 168.133 132.374 171.989 1.00 30.00 126 ARG H N 1
ATOM 2528 C CA . ARG B 1 126 ? 167.519 131.285 172.798 1.00 30.00 126 ARG H CA 1
ATOM 2529 C C . ARG B 1 126 ? 168.510 130.693 173.812 1.00 30.00 126 ARG H C 1
ATOM 2530 O O . ARG B 1 126 ? 168.026 130.236 174.818 1.00 30.00 126 ARG H O 1
ATOM 2538 N N . ILE B 1 127 ? 169.817 130.800 173.610 1.00 30.00 127 ILE H N 1
ATOM 2539 C CA . ILE B 1 127 ? 170.866 130.217 174.496 1.00 30.00 127 ILE H CA 1
ATOM 2540 C C . ILE B 1 127 ? 171.437 131.309 175.405 1.00 30.00 127 ILE H C 1
ATOM 2541 O O . ILE B 1 127 ? 172.396 131.004 176.124 1.00 30.00 127 ILE H O 1
ATOM 2546 N N . GLY B 1 128 ? 170.899 132.531 175.373 1.00 30.00 128 GLY H N 1
ATOM 2547 C CA . GLY B 1 128 ? 171.342 133.606 176.281 1.00 30.00 128 GLY H CA 1
ATOM 2548 C C . GLY B 1 128 ? 172.685 134.213 175.924 1.00 30.00 128 GLY H C 1
ATOM 2549 O O . GLY B 1 128 ? 173.399 134.606 176.853 1.00 30.00 128 GLY H O 1
ATOM 2550 N N . ALA B 1 129 ? 173.022 134.304 174.639 1.00 30.00 129 ALA H N 1
ATOM 2551 C CA . ALA B 1 129 ? 174.268 134.996 174.252 1.00 30.00 129 ALA H CA 1
ATOM 2552 C C . ALA B 1 129 ? 174.150 136.462 174.668 1.00 30.00 129 ALA H C 1
ATOM 2553 O O . ALA B 1 129 ? 173.052 137.020 174.544 1.00 30.00 129 ALA H O 1
ATOM 2555 N N . LYS B 1 130 ? 175.235 137.050 175.162 1.00 30.00 130 LYS H N 1
ATOM 2556 C CA . LYS B 1 130 ? 175.255 138.466 175.600 1.00 30.00 130 LYS H CA 1
ATOM 2557 C C . LYS B 1 130 ? 175.096 139.356 174.372 1.00 30.00 130 LYS H C 1
ATOM 2558 O O . LYS B 1 130 ? 174.390 140.358 174.482 1.00 30.00 130 LYS H O 1
ATOM 2564 N N . PHE B 1 131 ? 175.741 139.006 173.262 1.00 30.00 131 PHE H N 1
ATOM 2565 C CA . PHE B 1 131 ? 175.705 139.804 172.016 1.00 30.00 131 PHE H CA 1
ATOM 2566 C C . PHE B 1 131 ? 175.529 138.899 170.799 1.00 30.00 131 PHE H C 1
ATOM 2567 O O . PHE B 1 131 ? 175.944 137.737 170.872 1.00 30.00 131 PHE H O 1
ATOM 2575 N N . VAL B 1 132 ? 174.905 139.409 169.742 1.00 30.00 132 VAL H N 1
ATOM 2576 C CA . VAL B 1 132 ? 174.751 138.698 168.445 1.00 30.00 132 VAL H CA 1
ATOM 2577 C C . VAL B 1 132 ? 175.156 139.730 167.394 1.00 30.00 132 VAL H C 1
ATOM 2578 O O . VAL B 1 132 ? 174.576 140.792 167.424 1.00 30.00 132 VAL H O 1
ATOM 2582 N N . SER B 1 133 ? 176.139 139.466 166.537 1.00 30.00 133 SER H N 1
ATOM 2583 C CA . SER B 1 133 ? 176.633 140.446 165.535 1.00 30.00 133 SER H CA 1
ATOM 2584 C C . SER B 1 133 ? 176.139 140.122 164.122 1.00 30.00 133 SER H C 1
ATOM 2585 O O . SER B 1 133 ? 176.827 139.363 163.430 1.00 30.00 133 SER H O 1
ATOM 2588 N N . PRO B 1 134 ? 174.981 140.645 163.664 1.00 30.00 134 PRO H N 1
ATOM 2589 C CA . PRO B 1 134 ? 174.546 140.467 162.274 1.00 30.00 134 PRO H CA 1
ATOM 2590 C C . PRO B 1 134 ? 175.367 141.321 161.297 1.00 30.00 134 PRO H C 1
ATOM 2591 O O . PRO B 1 134 ? 175.354 142.506 161.465 1.00 30.00 134 PRO H O 1
ATOM 2595 N N . PHE B 1 135 ? 176.040 140.725 160.309 1.00 30.00 135 PHE H N 1
ATOM 2596 C CA . PHE B 1 135 ? 176.928 141.442 159.354 1.00 30.00 135 PHE H CA 1
ATOM 2597 C C . PHE B 1 135 ? 176.119 142.033 158.196 1.00 30.00 135 PHE H C 1
ATOM 2598 O O . PHE B 1 135 ? 175.233 141.336 157.691 1.00 30.00 135 PHE H O 1
ATOM 2606 N N . VAL B 1 136 ? 176.432 143.255 157.760 1.00 30.00 136 VAL H N 1
ATOM 2607 C CA . VAL B 1 136 ? 175.707 143.953 156.658 1.00 30.00 136 VAL H CA 1
ATOM 2608 C C . VAL B 1 136 ? 176.605 144.098 155.426 1.00 30.00 136 VAL H C 1
ATOM 2609 O O . VAL B 1 136 ? 176.212 143.596 154.359 1.00 30.00 136 VAL H O 1
ATOM 2613 N N . GLY B 1 137 ? 177.754 144.759 155.554 1.00 30.00 137 GLY H N 1
ATOM 2614 C CA . GLY B 1 137 ? 178.664 145.047 154.427 1.00 30.00 137 GLY H CA 1
ATOM 2615 C C . GLY B 1 137 ? 178.908 143.880 153.490 1.00 30.00 137 GLY H C 1
ATOM 2616 O O . GLY B 1 137 ? 178.763 144.086 152.280 1.00 30.00 137 GLY H O 1
ATOM 2617 N N . TRP B 1 138 ? 179.294 142.710 153.996 1.00 30.00 138 TRP H N 1
ATOM 2618 C CA . TRP B 1 138 ? 179.646 141.534 153.158 1.00 30.00 138 TRP H CA 1
ATOM 2619 C C . TRP B 1 138 ? 178.529 141.210 152.174 1.00 30.00 138 TRP H C 1
ATOM 2620 O O . TRP B 1 138 ? 178.824 141.061 150.977 1.00 30.00 138 TRP H O 1
ATOM 2631 N N . LYS B 1 139 ? 177.305 141.072 152.665 1.00 30.00 139 LYS H N 1
ATOM 2632 C CA . LYS B 1 139 ? 176.142 140.700 151.828 1.00 30.00 139 LYS H CA 1
ATOM 2633 C C . LYS B 1 139 ? 175.935 141.783 150.772 1.00 30.00 139 LYS H C 1
ATOM 2634 O O . LYS B 1 139 ? 175.615 141.426 149.632 1.00 30.00 139 LYS H O 1
ATOM 2640 N N . GLU B 1 140 ? 176.135 143.047 151.131 1.00 30.00 140 GLU H N 1
ATOM 2641 C CA . GLU B 1 140 ? 175.952 144.187 150.198 1.00 30.00 140 GLU H CA 1
ATOM 2642 C C . GLU B 1 140 ? 177.014 144.120 149.101 1.00 30.00 140 GLU H C 1
ATOM 2643 O O . GLU B 1 140 ? 176.665 144.392 147.947 1.00 30.00 140 GLU H O 1
ATOM 2649 N N . ASN B 1 141 ? 178.249 143.759 149.441 1.00 30.00 141 ASN H N 1
ATOM 2650 C CA . ASN B 1 141 ? 179.366 143.692 148.464 1.00 30.00 141 ASN H CA 1
ATOM 2651 C C . ASN B 1 141 ? 179.001 142.666 147.395 1.00 30.00 141 ASN H C 1
ATOM 2652 O O . ASN B 1 141 ? 179.462 142.829 146.257 1.00 30.00 141 ASN H O 1
ATOM 2657 N N . SER B 1 142 ? 178.205 141.658 147.745 1.00 30.00 142 SER H N 1
ATOM 2658 C CA . SER B 1 142 ? 177.767 140.591 146.811 1.00 30.00 142 SER H CA 1
ATOM 2659 C C . SER B 1 142 ? 176.379 140.920 146.265 1.00 30.00 142 SER H C 1
ATOM 2660 O O . SER B 1 142 ? 175.693 139.980 145.890 1.00 30.00 142 SER H O 1
ATOM 2663 N N . GLY B 1 143 ? 175.951 142.182 146.301 1.00 30.00 143 GLY H N 1
ATOM 2664 C CA . GLY B 1 143 ? 174.675 142.622 145.707 1.00 30.00 143 GLY H CA 1
ATOM 2665 C C . GLY B 1 143 ? 173.435 142.182 146.457 1.00 30.00 143 GLY H C 1
ATOM 2666 O O . GLY B 1 143 ? 172.379 142.138 145.818 1.00 30.00 143 GLY H O 1
ATOM 2667 N N . ASP B 1 144 ? 173.522 141.917 147.759 1.00 30.00 144 ASP H N 1
ATOM 2668 C CA . ASP B 1 144 ? 172.354 141.517 148.587 1.00 30.00 144 ASP H CA 1
ATOM 2669 C C . ASP B 1 144 ? 171.867 142.693 149.433 1.00 30.00 144 ASP H C 1
ATOM 2670 O O . ASP B 1 144 ? 172.713 143.489 149.860 1.00 30.00 144 ASP H O 1
ATOM 2675 N N . ASP B 1 145 ? 170.559 142.801 149.666 1.00 30.00 145 ASP H N 1
ATOM 2676 C CA . ASP B 1 145 ? 169.971 143.859 150.529 1.00 30.00 145 ASP H CA 1
ATOM 2677 C C . ASP B 1 145 ? 169.982 143.354 151.973 1.00 30.00 145 ASP H C 1
ATOM 2678 O O . ASP B 1 145 ? 169.857 142.169 152.279 1.00 30.00 145 ASP H O 1
ATOM 2680 N N . THR B 1 146 ? 170.098 144.280 152.925 1.00 30.00 146 THR H N 1
ATOM 2681 C CA . THR B 1 146 ? 170.238 143.840 154.341 1.00 30.00 146 THR H CA 1
ATOM 2682 C C . THR B 1 146 ? 169.181 144.518 155.215 1.00 30.00 146 THR H C 1
ATOM 2683 O O . THR B 1 146 ? 168.481 145.396 154.675 1.00 30.00 146 THR H O 1
ATOM 2687 N N . TYR B 1 149 ? 166.877 142.178 156.756 1.00 30.00 148 TYR H N 1
ATOM 2688 C CA . TYR B 1 149 ? 166.813 141.122 157.790 1.00 30.00 148 TYR H CA 1
ATOM 2689 C C . TYR B 1 149 ? 167.221 141.739 159.148 1.00 30.00 148 TYR H C 1
ATOM 2690 O O . TYR B 1 149 ? 166.940 141.137 160.163 1.00 30.00 148 TYR H O 1
ATOM 2699 N N . ILE B 1 150 ? 167.924 142.866 159.154 1.00 30.00 149 ILE H N 1
ATOM 2700 C CA . ILE B 1 150 ? 168.343 143.602 160.392 1.00 30.00 149 ILE H CA 1
ATOM 2701 C C . ILE B 1 150 ? 167.110 144.031 161.202 1.00 30.00 149 ILE H C 1
ATOM 2702 O O . ILE B 1 150 ? 167.101 143.822 162.383 1.00 30.00 149 ILE H O 1
ATOM 2707 N N . GLN B 1 151 ? 166.105 144.568 160.571 1.00 30.00 150 GLN H N 1
ATOM 2708 C CA . GLN B 1 151 ? 164.852 145.001 161.234 1.00 30.00 150 GLN H CA 1
ATOM 2709 C C . GLN B 1 151 ? 164.118 143.772 161.767 1.00 30.00 150 GLN H C 1
ATOM 2710 O O . GLN B 1 151 ? 163.596 143.844 162.886 1.00 30.00 150 GLN H O 1
ATOM 2716 N N . ASP B 1 152 ? 164.106 142.686 160.997 1.00 30.00 151 ASP H N 1
ATOM 2717 C CA . ASP B 1 152 ? 163.465 141.423 161.440 1.00 30.00 151 ASP H CA 1
ATOM 2718 C C . ASP B 1 152 ? 164.080 140.966 162.763 1.00 30.00 151 ASP H C 1
ATOM 2719 O O . ASP B 1 152 ? 163.320 140.641 163.677 1.00 30.00 151 ASP H O 1
ATOM 2724 N N . ILE B 1 153 ? 165.409 140.945 162.847 1.00 30.00 152 ILE H N 1
ATOM 2725 C CA . ILE B 1 153 ? 166.091 140.484 164.090 1.00 30.00 152 ILE H CA 1
ATOM 2726 C C . ILE B 1 153 ? 165.691 141.414 165.238 1.00 30.00 152 ILE H C 1
ATOM 2727 O O . ILE B 1 153 ? 165.345 140.904 166.310 1.00 30.00 152 ILE H O 1
ATOM 2732 N N . VAL B 1 154 ? 165.711 142.724 165.002 1.00 30.00 153 VAL H N 1
ATOM 2733 C CA . VAL B 1 154 ? 165.368 143.697 166.076 1.00 30.00 153 VAL H CA 1
ATOM 2734 C C . VAL B 1 154 ? 163.930 143.418 166.515 1.00 30.00 153 VAL H C 1
ATOM 2735 O O . VAL B 1 154 ? 163.694 143.324 167.727 1.00 30.00 153 VAL H O 1
ATOM 2739 N N . ASN B 1 155 ? 163.024 143.253 165.556 1.00 30.00 154 ASN H N 1
ATOM 2740 C CA . ASN B 1 155 ? 161.590 143.037 165.872 1.00 30.00 154 ASN H CA 1
ATOM 2741 C C . ASN B 1 155 ? 161.399 141.705 166.604 1.00 30.00 154 ASN H C 1
ATOM 2742 O O . ASN B 1 155 ? 160.663 141.692 167.599 1.00 30.00 154 ASN H O 1
ATOM 2747 N N . ILE B 1 156 ? 162.040 140.637 166.131 1.00 30.00 155 ILE H N 1
ATOM 2748 C CA . ILE B 1 156 ? 161.925 139.306 166.790 1.00 30.00 155 ILE H CA 1
ATOM 2749 C C . ILE B 1 156 ? 162.451 139.424 168.220 1.00 30.00 155 ILE H C 1
ATOM 2750 O O . ILE B 1 156 ? 161.737 139.015 169.143 1.00 30.00 155 ILE H O 1
ATOM 2755 N N . TYR B 1 157 ? 163.662 139.941 168.385 1.00 30.00 156 TYR H N 1
ATOM 2756 C CA . TYR B 1 157 ? 164.289 140.094 169.716 1.00 30.00 156 TYR H CA 1
ATOM 2757 C C . TYR B 1 157 ? 163.289 140.816 170.615 1.00 30.00 156 TYR H C 1
ATOM 2758 O O . TYR B 1 157 ? 163.037 140.342 171.703 1.00 30.00 156 TYR H O 1
ATOM 2767 N N . LYS B 1 158 ? 162.655 141.873 170.131 1.00 30.00 157 LYS H N 1
ATOM 2768 C CA . LYS B 1 158 ? 161.744 142.702 170.956 1.00 30.00 157 LYS H CA 1
ATOM 2769 C C . LYS B 1 158 ? 160.470 141.910 171.249 1.00 30.00 157 LYS H C 1
ATOM 2770 O O . LYS B 1 158 ? 160.082 141.844 172.423 1.00 30.00 157 LYS H O 1
ATOM 2776 N N . ASN B 1 159 ? 159.860 141.323 170.221 1.00 30.00 158 ASN H N 1
ATOM 2777 C CA . ASN B 1 159 ? 158.591 140.574 170.400 1.00 30.00 158 ASN H CA 1
ATOM 2778 C C . ASN B 1 159 ? 158.752 139.483 171.460 1.00 30.00 158 ASN H C 1
ATOM 2779 O O . ASN B 1 159 ? 157.781 139.239 172.187 1.00 30.00 158 ASN H O 1
ATOM 2784 N N . TYR B 1 160 ? 159.921 138.856 171.549 1.00 30.00 159 TYR H N 1
ATOM 2785 C CA . TYR B 1 160 ? 160.086 137.717 172.487 1.00 30.00 159 TYR H CA 1
ATOM 2786 C C . TYR B 1 160 ? 160.901 138.147 173.706 1.00 30.00 159 TYR H C 1
ATOM 2787 O O . TYR B 1 160 ? 161.403 137.269 174.418 1.00 30.00 159 TYR H O 1
ATOM 2796 N N . ASN B 1 161 ? 161.022 139.453 173.933 1.00 30.00 160 ASN H N 1
ATOM 2797 C CA . ASN B 1 161 ? 161.725 139.968 175.138 1.00 30.00 160 ASN H CA 1
ATOM 2798 C C . ASN B 1 161 ? 163.052 139.234 175.330 1.00 30.00 160 ASN H C 1
ATOM 2799 O O . ASN B 1 161 ? 163.233 138.619 176.389 1.00 30.00 160 ASN H O 1
ATOM 2804 N N . TYR B 1 162 ? 163.946 139.321 174.349 1.00 30.00 161 TYR H N 1
ATOM 2805 C CA . TYR B 1 162 ? 165.288 138.705 174.489 1.00 30.00 161 TYR H CA 1
ATOM 2806 C C . TYR B 1 162 ? 166.247 139.774 175.009 1.00 30.00 161 TYR H C 1
ATOM 2807 O O . TYR B 1 162 ? 166.074 140.945 174.650 1.00 30.00 161 TYR H O 1
ATOM 2816 N N . ASN B 1 163 ? 167.217 139.381 175.830 1.00 30.00 162 ASN H N 1
ATOM 2817 C CA . ASN B 1 163 ? 168.150 140.366 176.433 1.00 30.00 162 ASN H CA 1
ATOM 2818 C C . ASN B 1 163 ? 169.387 140.507 175.545 1.00 30.00 162 ASN H C 1
ATOM 2819 O O . ASN B 1 163 ? 170.083 141.524 175.673 1.00 30.00 162 ASN H O 1
ATOM 2824 N N . THR B 1 164 ? 169.639 139.524 174.679 1.00 30.00 163 THR H N 1
ATOM 2825 C CA . THR B 1 164 ? 170.795 139.591 173.750 1.00 30.00 163 THR H CA 1
ATOM 2826 C C . THR B 1 164 ? 170.799 140.958 173.061 1.00 30.00 163 THR H C 1
ATOM 2827 O O . THR B 1 164 ? 169.735 141.382 172.589 1.00 30.00 163 THR H O 1
ATOM 2831 N N . GLU B 1 165 ? 171.943 141.637 173.032 1.00 30.00 164 GLU H N 1
ATOM 2832 C CA . GLU B 1 165 ? 172.073 142.980 172.413 1.00 30.00 164 GLU H CA 1
ATOM 2833 C C . GLU B 1 165 ? 172.595 142.800 170.990 1.00 30.00 164 GLU H C 1
ATOM 2834 O O . GLU B 1 165 ? 173.600 142.110 170.838 1.00 30.00 164 GLU H O 1
ATOM 2840 N N . ILE B 1 166 ? 171.963 143.423 170.001 1.00 30.00 165 ILE H N 1
ATOM 2841 C CA . ILE B 1 166 ? 172.336 143.248 168.570 1.00 30.00 165 ILE H CA 1
ATOM 2842 C C . ILE B 1 166 ? 173.457 144.223 168.223 1.00 30.00 165 ILE H C 1
ATOM 2843 O O . ILE B 1 166 ? 173.269 145.423 168.439 1.00 30.00 165 ILE H O 1
ATOM 2848 N N . ILE B 1 167 ? 174.572 143.738 167.683 1.00 30.00 166 ILE H N 1
ATOM 2849 C CA . ILE B 1 167 ? 175.696 144.610 167.237 1.00 30.00 166 ILE H CA 1
ATOM 2850 C C . ILE B 1 167 ? 175.769 144.542 165.713 1.00 30.00 166 ILE H C 1
ATOM 2851 O O . ILE B 1 167 ? 176.441 143.641 165.204 1.00 30.00 166 ILE H O 1
ATOM 2856 N N . VAL B 1 168 ? 175.099 145.456 165.012 1.00 30.00 167 VAL H N 1
ATOM 2857 C CA . VAL B 1 168 ? 175.162 145.516 163.526 1.00 30.00 167 VAL H CA 1
ATOM 2858 C C . VAL B 1 168 ? 176.636 145.707 163.173 1.00 30.00 167 VAL H C 1
ATOM 2859 O O . VAL B 1 168 ? 177.205 146.673 163.671 1.00 30.00 167 VAL H O 1
ATOM 2863 N N . ALA B 1 169 ? 177.233 144.818 162.383 1.00 30.00 168 ALA H N 1
ATOM 2864 C CA . ALA B 1 169 ? 178.677 144.843 162.068 1.00 30.00 168 ALA H CA 1
ATOM 2865 C C . ALA B 1 169 ? 178.918 145.070 160.578 1.00 30.00 168 ALA H C 1
ATOM 2866 O O . ALA B 1 169 ? 177.929 145.175 159.844 1.00 30.00 168 ALA H O 1
ATOM 2868 N N . ALA B 1 170 ? 180.179 145.158 160.156 1.00 30.00 169 ALA H N 1
ATOM 2869 C CA . ALA B 1 170 ? 180.567 145.382 158.745 1.00 30.00 169 ALA H CA 1
ATOM 2870 C C . ALA B 1 170 ? 179.936 146.674 158.218 1.00 30.00 169 ALA H C 1
ATOM 2871 O O . ALA B 1 170 ? 179.682 146.736 157.014 1.00 30.00 169 ALA H O 1
ATOM 2873 N N . LEU B 1 171 ? 179.696 147.672 159.074 1.00 30.00 170 LEU H N 1
ATOM 2874 C CA . LEU B 1 171 ? 179.146 148.989 158.657 1.00 30.00 170 LEU H CA 1
ATOM 2875 C C . LEU B 1 171 ? 180.250 149.762 157.936 1.00 30.00 170 LEU H C 1
ATOM 2876 O O . LEU B 1 171 ? 181.380 149.736 158.441 1.00 30.00 170 LEU H O 1
ATOM 2881 N N . ARG B 1 172 ? 179.941 150.439 156.828 1.00 30.00 171 ARG H N 1
ATOM 2882 C CA . ARG B 1 172 ? 180.966 151.127 155.999 1.00 30.00 171 ARG H CA 1
ATOM 2883 C C . ARG B 1 172 ? 180.672 152.623 155.839 1.00 30.00 171 ARG H C 1
ATOM 2884 O O . ARG B 1 172 ? 181.571 153.323 155.364 1.00 30.00 171 ARG H O 1
ATOM 2892 N N . ASN B 1 173 ? 179.488 153.107 156.210 1.00 30.00 172 ASN H N 1
ATOM 2893 C CA . ASN B 1 173 ? 179.111 154.536 156.055 1.00 30.00 172 ASN H CA 1
ATOM 2894 C C . ASN B 1 173 ? 178.116 154.941 157.140 1.00 30.00 172 ASN H C 1
ATOM 2895 O O . ASN B 1 173 ? 177.528 154.042 157.754 1.00 30.00 172 ASN H O 1
ATOM 2900 N N . GLY B 1 174 ? 177.930 156.244 157.348 1.00 30.00 173 GLY H N 1
ATOM 2901 C CA . GLY B 1 174 ? 177.032 156.771 158.390 1.00 30.00 173 GLY H CA 1
ATOM 2902 C C . GLY B 1 174 ? 175.571 156.599 158.037 1.00 30.00 173 GLY H C 1
ATOM 2903 O O . GLY B 1 174 ? 174.750 156.725 158.946 1.00 30.00 173 GLY H O 1
ATOM 2904 N N . LYS B 1 175 ? 175.246 156.349 156.771 1.00 30.00 174 LYS H N 1
ATOM 2905 C CA . LYS B 1 175 ? 173.849 156.095 156.338 1.00 30.00 174 LYS H CA 1
ATOM 2906 C C . LYS B 1 175 ? 173.459 154.703 156.826 1.00 30.00 174 LYS H C 1
ATOM 2907 O O . LYS B 1 175 ? 172.282 154.514 157.115 1.00 30.00 174 LYS H O 1
ATOM 2913 N N . GLN B 1 176 ? 174.417 153.784 156.921 1.00 30.00 175 GLN H N 1
ATOM 2914 C CA . GLN B 1 176 ? 174.172 152.403 157.403 1.00 30.00 175 GLN H CA 1
ATOM 2915 C C . GLN B 1 176 ? 174.077 152.464 158.925 1.00 30.00 175 GLN H C 1
ATOM 2916 O O . GLN B 1 176 ? 173.418 151.589 159.490 1.00 30.00 175 GLN H O 1
ATOM 2922 N N . ILE B 1 177 ? 174.671 153.502 159.532 1.00 30.00 176 ILE H N 1
ATOM 2923 C CA . ILE B 1 177 ? 174.524 153.751 160.994 1.00 30.00 176 ILE H CA 1
ATOM 2924 C C . ILE B 1 177 ? 173.100 154.268 161.187 1.00 30.00 176 ILE H C 1
ATOM 2925 O O . ILE B 1 177 ? 172.428 153.768 162.064 1.00 30.00 176 ILE H O 1
ATOM 2930 N N . VAL B 1 178 ? 172.663 155.198 160.344 1.00 30.00 177 VAL H N 1
ATOM 2931 C CA . VAL B 1 178 ? 171.274 155.710 160.395 1.00 30.00 177 VAL H CA 1
ATOM 2932 C C . VAL B 1 178 ? 170.293 154.547 160.232 1.00 30.00 177 VAL H C 1
ATOM 2933 O O . VAL B 1 178 ? 169.340 154.571 160.976 1.00 30.00 177 VAL H O 1
ATOM 2935 N N . ASP B 1 179 ? 170.540 153.594 159.323 1.00 30.00 178 ASP H N 1
ATOM 2936 C CA . ASP B 1 179 ? 169.634 152.445 159.033 1.00 30.00 178 ASP H CA 1
ATOM 2937 C C . ASP B 1 179 ? 169.531 151.581 160.297 1.00 30.00 178 ASP H C 1
ATOM 2938 O O . ASP B 1 179 ? 168.431 151.209 160.642 1.00 30.00 178 ASP H O 1
ATOM 2943 N N . ALA B 1 180 ? 170.651 151.343 161.006 1.00 30.00 179 ALA H N 1
ATOM 2944 C CA . ALA B 1 180 ? 170.673 150.479 162.202 1.00 30.00 179 ALA H CA 1
ATOM 2945 C C . ALA B 1 180 ? 169.926 151.188 163.327 1.00 30.00 179 ALA H C 1
ATOM 2946 O O . ALA B 1 180 ? 169.174 150.518 164.020 1.00 30.00 179 ALA H O 1
ATOM 2948 N N . ALA B 1 181 ? 170.104 152.499 163.473 1.00 30.00 180 ALA H N 1
ATOM 2949 C CA . ALA B 1 181 ? 169.444 153.299 164.523 1.00 30.00 180 ALA H CA 1
ATOM 2950 C C . ALA B 1 181 ? 167.946 153.374 164.239 1.00 30.00 180 ALA H C 1
ATOM 2951 O O . ALA B 1 181 ? 167.168 153.318 165.197 1.00 30.00 180 ALA H O 1
ATOM 2953 N N . LYS B 1 182 ? 167.556 153.504 162.975 1.00 30.00 181 LYS H N 1
ATOM 2954 C CA . LYS B 1 182 ? 166.130 153.583 162.574 1.00 30.00 181 LYS H CA 1
ATOM 2955 C C . LYS B 1 182 ? 165.472 152.231 162.843 1.00 30.00 181 LYS H C 1
ATOM 2956 O O . LYS B 1 182 ? 164.267 152.223 163.115 1.00 30.00 181 LYS H O 1
ATOM 2958 N N . ALA B 1 183 ? 166.225 151.135 162.770 1.00 30.00 182 ALA H N 1
ATOM 2959 C CA . ALA B 1 183 ? 165.705 149.774 163.012 1.00 30.00 182 ALA H CA 1
ATOM 2960 C C . ALA B 1 183 ? 165.517 149.579 164.512 1.00 30.00 182 ALA H C 1
ATOM 2961 O O . ALA B 1 183 ? 164.515 148.993 164.896 1.00 30.00 182 ALA H O 1
ATOM 2963 N N . GLY B 1 184 ? 166.406 150.118 165.333 1.00 30.00 183 GLY H N 1
ATOM 2964 C CA . GLY B 1 184 ? 166.355 149.933 166.792 1.00 30.00 183 GLY H CA 1
ATOM 2965 C C . GLY B 1 184 ? 167.478 149.046 167.293 1.00 30.00 183 GLY H C 1
ATOM 2966 O O . GLY B 1 184 ? 167.399 148.602 168.447 1.00 30.00 183 GLY H O 1
ATOM 2967 N N . ALA B 1 185 ? 168.489 148.805 166.461 1.00 30.00 184 ALA H N 1
ATOM 2968 C CA . ALA B 1 185 ? 169.657 148.009 166.891 1.00 30.00 184 ALA H CA 1
ATOM 2969 C C . ALA B 1 185 ? 170.252 148.631 168.152 1.00 30.00 184 ALA H C 1
ATOM 2970 O O . ALA B 1 185 ? 170.266 149.865 168.250 1.00 30.00 184 ALA H O 1
ATOM 2972 N N . HIS B 1 186 ? 170.750 147.791 169.056 1.00 30.00 185 HIS H N 1
ATOM 2973 C CA . HIS B 1 186 ? 171.296 148.232 170.359 1.00 30.00 185 HIS H CA 1
ATOM 2974 C C . HIS B 1 186 ? 172.643 148.898 170.139 1.00 30.00 185 HIS H C 1
ATOM 2975 O O . HIS B 1 186 ? 172.802 150.017 170.612 1.00 30.00 185 HIS H O 1
ATOM 2982 N N . ILE B 1 187 ? 173.558 148.228 169.448 1.00 30.00 186 ILE H N 1
ATOM 2983 C CA . ILE B 1 187 ? 174.938 148.736 169.229 1.00 30.00 186 ILE H CA 1
ATOM 2984 C C . ILE B 1 187 ? 175.242 148.736 167.737 1.00 30.00 186 ILE H C 1
ATOM 2985 O O . ILE B 1 187 ? 174.579 147.994 167.009 1.00 30.00 186 ILE H O 1
ATOM 2990 N N . VAL B 1 188 ? 176.185 149.559 167.300 1.00 30.00 187 VAL H N 1
ATOM 2991 C CA . VAL B 1 188 ? 176.671 149.561 165.896 1.00 30.00 187 VAL H CA 1
ATOM 2992 C C . VAL B 1 188 ? 178.187 149.572 166.022 1.00 30.00 187 VAL H C 1
ATOM 2993 O O . VAL B 1 188 ? 178.677 150.439 166.732 1.00 30.00 187 VAL H O 1
ATOM 2997 N N . THR B 1 189 ? 178.886 148.622 165.414 1.00 30.00 188 THR H N 1
ATOM 2998 C CA . THR B 1 189 ? 180.369 148.585 165.427 1.00 30.00 188 THR H CA 1
ATOM 2999 C C . THR B 1 189 ? 180.874 149.094 164.079 1.00 30.00 188 THR H C 1
ATOM 3000 O O . THR B 1 189 ? 180.400 148.581 163.054 1.00 30.00 188 THR H O 1
ATOM 3004 N N . CYS B 1 190 ? 181.784 150.063 164.076 1.00 30.00 189 CYS H N 1
ATOM 3005 C CA . CYS B 1 190 ? 182.291 150.696 162.833 1.00 30.00 189 CYS H CA 1
ATOM 3006 C C . CYS B 1 190 ? 183.760 151.067 163.008 1.00 30.00 189 CYS H C 1
ATOM 3007 O O . CYS B 1 190 ? 184.177 151.240 164.158 1.00 30.00 189 CYS H O 1
ATOM 3010 N N . GLY B 1 191 ? 184.516 151.168 161.916 1.00 30.00 190 GLY H N 1
ATOM 3011 C CA . GLY B 1 191 ? 185.916 151.617 161.974 1.00 30.00 190 GLY H CA 1
ATOM 3012 C C . GLY B 1 191 ? 186.010 153.083 162.339 1.00 30.00 190 GLY H C 1
ATOM 3013 O O . GLY B 1 191 ? 184.997 153.777 162.191 1.00 30.00 190 GLY H O 1
ATOM 3014 N N . PHE B 1 192 ? 187.174 153.549 162.797 1.00 30.00 191 PHE H N 1
ATOM 3015 C CA . PHE B 1 192 ? 187.388 154.947 163.235 1.00 30.00 191 PHE H CA 1
ATOM 3016 C C . PHE B 1 192 ? 186.966 155.928 162.142 1.00 30.00 191 PHE H C 1
ATOM 3017 O O . PHE B 1 192 ? 186.320 156.917 162.490 1.00 30.00 191 PHE H O 1
ATOM 3025 N N . ASP B 1 193 ? 187.298 155.669 160.882 1.00 30.00 192 ASP H N 1
ATOM 3026 C CA . ASP B 1 193 ? 187.031 156.617 159.771 1.00 30.00 192 ASP H CA 1
ATOM 3027 C C . ASP B 1 193 ? 185.539 156.676 159.445 1.00 30.00 192 ASP H C 1
ATOM 3028 O O . ASP B 1 193 ? 185.089 157.750 159.075 1.00 30.00 192 ASP H O 1
ATOM 3033 N N . VAL B 1 194 ? 184.812 155.570 159.563 1.00 30.00 193 VAL H N 1
ATOM 3034 C CA . VAL B 1 194 ? 183.345 155.551 159.317 1.00 30.00 193 VAL H CA 1
ATOM 3035 C C . VAL B 1 194 ? 182.697 156.500 160.323 1.00 30.00 193 VAL H C 1
ATOM 3036 O O . VAL B 1 194 ? 181.782 157.215 159.916 1.00 30.00 193 VAL H O 1
ATOM 3040 N N . TYR B 1 195 ? 183.169 156.532 161.569 1.00 30.00 194 TYR H N 1
ATOM 3041 C CA . TYR B 1 195 ? 182.583 157.370 162.647 1.00 30.00 194 TYR H CA 1
ATOM 3042 C C . TYR B 1 195 ? 182.937 158.842 162.426 1.00 30.00 194 TYR H C 1
ATOM 3043 O O . TYR B 1 195 ? 182.121 159.702 162.661 1.00 30.00 194 TYR H O 1
ATOM 3052 N N . LYS B 1 196 ? 184.168 159.146 162.057 1.00 30.00 195 LYS H N 1
ATOM 3053 C CA . LYS B 1 196 ? 184.598 160.546 161.814 1.00 30.00 195 LYS H CA 1
ATOM 3054 C C . LYS B 1 196 ? 183.763 161.149 160.682 1.00 30.00 195 LYS H C 1
ATOM 3055 O O . LYS B 1 196 ? 183.187 162.232 160.889 1.00 30.00 195 LYS H O 1
ATOM 3057 N N . GLU B 1 197 ? 183.690 160.469 159.541 1.00 30.00 196 GLU H N 1
ATOM 3058 C CA . GLU B 1 197 ? 182.971 161.021 158.365 1.00 30.00 196 GLU H CA 1
ATOM 3059 C C . GLU B 1 197 ? 181.481 161.153 158.682 1.00 30.00 196 GLU H C 1
ATOM 3060 O O . GLU B 1 197 ? 180.864 162.100 158.184 1.00 30.00 196 GLU H O 1
ATOM 3066 N N . SER B 1 198 ? 180.926 160.262 159.502 1.00 30.00 197 SER H N 1
ATOM 3067 C CA . SER B 1 198 ? 179.490 160.274 159.877 1.00 30.00 197 SER H CA 1
ATOM 3068 C C . SER B 1 198 ? 179.166 161.551 160.647 1.00 30.00 197 SER H C 1
ATOM 3069 O O . SER B 1 198 ? 177.999 161.951 160.630 1.00 30.00 197 SER H O 1
ATOM 3072 N N . PHE B 1 199 ? 180.156 162.165 161.286 1.00 30.00 198 PHE H N 1
ATOM 3073 C CA . PHE B 1 199 ? 179.962 163.385 162.107 1.00 30.00 198 PHE H CA 1
ATOM 3074 C C . PHE B 1 199 ? 180.121 164.626 161.234 1.00 30.00 198 PHE H C 1
ATOM 3075 O O . PHE B 1 199 ? 179.880 165.723 161.751 1.00 30.00 198 PHE H O 1
ATOM 3083 N N . GLN B 1 200 ? 180.485 164.471 159.963 1.00 30.00 199 GLN H N 1
ATOM 3084 C CA . GLN B 1 200 ? 180.787 165.620 159.074 1.00 30.00 199 GLN H CA 1
ATOM 3085 C C . GLN B 1 200 ? 179.785 165.719 157.924 1.00 30.00 199 GLN H C 1
ATOM 3086 O O . GLN B 1 200 ? 179.241 164.681 157.534 1.00 30.00 199 GLN H O 1
ATOM 3092 N N . HIS B 1 201 ? 179.562 166.923 157.405 1.00 30.00 200 HIS H N 1
ATOM 3093 C CA . HIS B 1 201 ? 178.627 167.172 156.282 1.00 30.00 200 HIS H CA 1
ATOM 3094 C C . HIS B 1 201 ? 179.146 168.390 155.518 1.00 30.00 200 HIS H C 1
ATOM 3095 O O . HIS B 1 201 ? 179.721 169.277 156.164 1.00 30.00 200 HIS H O 1
ATOM 3102 N N . ALA B 1 202 ? 178.972 168.440 154.202 1.00 30.00 201 ALA H N 1
ATOM 3103 C CA . ALA B 1 202 ? 179.424 169.559 153.351 1.00 30.00 201 ALA H CA 1
ATOM 3104 C C . ALA B 1 202 ? 178.628 170.813 153.690 1.00 30.00 201 ALA H C 1
ATOM 3105 O O . ALA B 1 202 ? 179.209 171.902 153.650 1.00 30.00 201 ALA H O 1
ATOM 3107 N N . PHE B 1 203 ? 177.348 170.662 154.003 1.00 30.00 202 PHE H N 1
ATOM 3108 C CA . PHE B 1 203 ? 176.452 171.800 154.308 1.00 30.00 202 PHE H CA 1
ATOM 3109 C C . PHE B 1 203 ? 176.855 172.429 155.639 1.00 30.00 202 PHE H C 1
ATOM 3110 O O . PHE B 1 203 ? 176.451 173.567 155.858 1.00 30.00 202 PHE H O 1
ATOM 3118 N N . THR B 1 204 ? 177.602 171.727 156.489 1.00 30.00 203 THR H N 1
ATOM 3119 C CA . THR B 1 204 ? 178.110 172.279 157.769 1.00 30.00 203 THR H CA 1
ATOM 3120 C C . THR B 1 204 ? 179.276 173.205 157.440 1.00 30.00 203 THR H C 1
ATOM 3121 O O . THR B 1 204 ? 179.437 174.204 158.140 1.00 30.00 203 THR H O 1
ATOM 3125 N N . ASP B 1 205 ? 180.045 172.882 156.406 1.00 30.00 204 ASP H N 1
ATOM 3126 C CA . ASP B 1 205 ? 181.207 173.695 155.971 1.00 30.00 204 ASP H CA 1
ATOM 3127 C C . ASP B 1 205 ? 180.680 174.889 155.184 1.00 30.00 204 ASP H C 1
ATOM 3128 O O . ASP B 1 205 ? 181.300 175.951 155.258 1.00 30.00 204 ASP H O 1
ATOM 3133 N N . TYR B 1 206 ? 179.577 174.725 154.467 1.00 30.00 205 TYR H N 1
ATOM 3134 C CA . TYR B 1 206 ? 178.933 175.813 153.701 1.00 30.00 205 TYR H CA 1
ATOM 3135 C C . TYR B 1 206 ? 178.418 176.857 154.688 1.00 30.00 205 TYR H C 1
ATOM 3136 O O . TYR B 1 206 ? 178.769 178.038 154.542 1.00 30.00 205 TYR H O 1
ATOM 3145 N N . GLY B 1 207 ? 177.617 176.433 155.663 1.00 30.00 206 GLY H N 1
ATOM 3146 C CA . GLY B 1 207 ? 177.054 177.339 156.676 1.00 30.00 206 GLY H CA 1
ATOM 3147 C C . GLY B 1 207 ? 178.148 178.001 157.480 1.00 30.00 206 GLY H C 1
ATOM 3148 O O . GLY B 1 207 ? 177.986 179.172 157.825 1.00 30.00 206 GLY H O 1
ATOM 3149 N N . LEU B 1 208 ? 179.200 177.251 157.790 1.00 30.00 207 LEU H N 1
ATOM 3150 C CA . LEU B 1 208 ? 180.339 177.768 158.580 1.00 30.00 207 LEU H CA 1
ATOM 3151 C C . LEU B 1 208 ? 180.968 178.926 157.823 1.00 30.00 207 LEU H C 1
ATOM 3152 O O . LEU B 1 208 ? 181.368 179.868 158.477 1.00 30.00 207 LEU H O 1
ATOM 3157 N N . ASN B 1 209 ? 181.059 178.832 156.502 1.00 30.00 208 ASN H N 1
ATOM 3158 C CA . ASN B 1 209 ? 181.660 179.893 155.661 1.00 30.00 208 ASN H CA 1
ATOM 3159 C C . ASN B 1 209 ? 180.717 181.092 155.641 1.00 30.00 208 ASN H C 1
ATOM 3160 O O . ASN B 1 209 ? 181.219 182.207 155.680 1.00 30.00 208 ASN H O 1
ATOM 3165 N N . LYS B 1 210 ? 179.410 180.858 155.579 1.00 30.00 209 LYS H N 1
ATOM 3166 C CA . LYS B 1 210 ? 178.399 181.941 155.559 1.00 30.00 209 LYS H CA 1
ATOM 3167 C C . LYS B 1 210 ? 178.423 182.647 156.911 1.00 30.00 209 LYS H C 1
ATOM 3168 O O . LYS B 1 210 ? 178.307 183.879 156.919 1.00 30.00 209 LYS H O 1
ATOM 3170 N N . PHE B 1 211 ? 178.571 181.906 158.004 1.00 30.00 210 PHE H N 1
ATOM 3171 C CA . PHE B 1 211 ? 178.609 182.450 159.382 1.00 30.00 210 PHE H CA 1
ATOM 3172 C C . PHE B 1 211 ? 179.958 183.117 159.642 1.00 30.00 210 PHE H C 1
ATOM 3173 O O . PHE B 1 211 ? 179.998 184.007 160.482 1.00 30.00 210 PHE H O 1
ATOM 3181 N N . ARG B 1 212 ? 181.027 182.677 158.988 1.00 30.00 211 ARG H N 1
ATOM 3182 C CA . ARG B 1 212 ? 182.371 183.271 159.186 1.00 30.00 211 ARG H CA 1
ATOM 3183 C C . ARG B 1 212 ? 182.410 184.595 158.427 1.00 30.00 211 ARG H C 1
ATOM 3184 O O . ARG B 1 212 ? 183.073 185.513 158.919 1.00 30.00 211 ARG H O 1
ATOM 3192 N N . ASN B 1 213 ? 181.707 184.709 157.299 1.00 30.00 212 ASN H N 1
ATOM 3193 C CA . ASN B 1 213 ? 181.634 185.968 156.520 1.00 30.00 212 ASN H CA 1
ATOM 3194 C C . ASN B 1 213 ? 180.822 186.982 157.320 1.00 30.00 212 ASN H C 1
ATOM 3195 O O . ASN B 1 213 ? 181.240 188.135 157.362 1.00 30.00 212 ASN H O 1
ATOM 3200 N N . ALA B 1 214 ? 179.724 186.563 157.941 1.00 30.00 213 ALA H N 1
ATOM 3201 C CA . ALA B 1 214 ? 178.842 187.449 158.732 1.00 30.00 213 ALA H CA 1
ATOM 3202 C C . ALA B 1 214 ? 179.590 187.966 159.958 1.00 30.00 213 ALA H C 1
ATOM 3203 O O . ALA B 1 214 ? 179.583 189.183 160.170 1.00 30.00 213 ALA H O 1
ATOM 3205 N N . TRP B 1 215 ? 180.187 187.078 160.748 1.00 30.00 214 TRP H N 1
ATOM 3206 C CA . TRP B 1 215 ? 180.994 187.459 161.932 1.00 30.00 214 TRP H CA 1
ATOM 3207 C C . TRP B 1 215 ? 181.982 188.556 161.540 1.00 30.00 214 TRP H C 1
ATOM 3208 O O . TRP B 1 215 ? 182.125 189.518 162.305 1.00 30.00 214 TRP H O 1
ATOM 3219 N N . ASP B 1 216 ? 182.625 188.409 160.385 1.00 30.00 215 ASP H N 1
ATOM 3220 C CA . ASP B 1 216 ? 183.644 189.394 159.939 1.00 30.00 215 ASP H CA 1
ATOM 3221 C C . ASP B 1 216 ? 182.979 190.737 159.619 1.00 30.00 215 ASP H C 1
ATOM 3222 O O . ASP B 1 216 ? 183.560 191.775 159.965 1.00 30.00 215 ASP H O 1
ATOM 3227 N N . ASN B 1 217 ? 181.803 190.713 158.993 1.00 30.00 216 ASN H N 1
ATOM 3228 C CA . ASN B 1 217 ? 181.086 191.964 158.639 1.00 30.00 216 ASN H CA 1
ATOM 3229 C C . ASN B 1 217 ? 180.239 192.404 159.834 1.00 30.00 216 ASN H C 1
ATOM 3230 O O . ASN B 1 217 ? 179.119 192.885 159.615 1.00 30.00 216 ASN H O 1
ATOM 3235 N N . THR B 1 218 ? 180.767 192.247 161.046 1.00 30.00 217 THR H N 1
ATOM 3236 C CA . THR B 1 218 ? 180.017 192.605 162.275 1.00 30.00 217 THR H CA 1
ATOM 3237 C C . THR B 1 218 ? 181.005 193.105 163.328 1.00 30.00 217 THR H C 1
ATOM 3238 O O . THR B 1 218 ? 182.126 192.569 163.370 1.00 30.00 217 THR H O 1
ATOM 3242 N N . VAL B 1 219 ? 180.602 194.096 164.122 1.00 30.00 218 VAL H N 1
ATOM 3243 C CA . VAL B 1 219 ? 181.399 194.589 165.281 1.00 30.00 218 VAL H CA 1
ATOM 3244 C C . VAL B 1 219 ? 180.950 193.819 166.529 1.00 30.00 218 VAL H C 1
ATOM 3245 O O . VAL B 1 219 ? 180.915 192.596 166.480 1.00 30.00 218 VAL H O 1
ATOM 3249 N N . MET C 1 1 ? 154.828 171.728 172.497 1.00 62.99 1 MET B N 1
ATOM 3250 C CA . MET C 1 1 ? 155.435 172.265 171.248 1.00 62.99 1 MET B CA 1
ATOM 3251 C C . MET C 1 1 ? 155.948 173.677 171.520 1.00 62.99 1 MET B C 1
ATOM 3252 O O . MET C 1 1 ? 155.118 174.548 171.808 1.00 62.99 1 MET B O 1
ATOM 3254 N N . LYS C 1 2 ? 157.258 173.893 171.436 1.00 30.00 2 LYS B N 1
ATOM 3255 C CA . LYS C 1 2 ? 157.874 175.207 171.733 1.00 30.00 2 LYS B CA 1
ATOM 3256 C C . LYS C 1 2 ? 158.077 175.982 170.436 1.00 30.00 2 LYS B C 1
ATOM 3257 O O . LYS C 1 2 ? 158.418 175.340 169.444 1.00 30.00 2 LYS B O 1
ATOM 3263 N N . TYR C 1 3 ? 157.849 177.293 170.440 1.00 30.00 3 TYR B N 1
ATOM 3264 C CA . TYR C 1 3 ? 158.063 178.176 169.275 1.00 30.00 3 TYR B CA 1
ATOM 3265 C C . TYR C 1 3 ? 159.164 179.159 169.654 1.00 30.00 3 TYR B C 1
ATOM 3266 O O . TYR C 1 3 ? 158.854 180.116 170.366 1.00 30.00 3 TYR B O 1
ATOM 3275 N N . PHE C 1 4 ? 160.399 178.939 169.207 1.00 30.00 4 PHE B N 1
ATOM 3276 C CA . PHE C 1 4 ? 161.523 179.866 169.473 1.00 30.00 4 PHE B CA 1
ATOM 3277 C C . PHE C 1 4 ? 161.614 180.882 168.338 1.00 30.00 4 PHE B C 1
ATOM 3278 O O . PHE C 1 4 ? 161.545 180.489 167.197 1.00 30.00 4 PHE B O 1
ATOM 3286 N N . LEU C 1 5 ? 161.810 182.154 168.642 1.00 30.00 5 LEU B N 1
ATOM 3287 C CA . LEU C 1 5 ? 161.941 183.222 167.622 1.00 30.00 5 LEU B CA 1
ATOM 3288 C C . LEU C 1 5 ? 163.385 183.255 167.129 1.00 30.00 5 LEU B C 1
ATOM 3289 O O . LEU C 1 5 ? 164.271 183.540 167.944 1.00 30.00 5 LEU B O 1
ATOM 3294 N N . ASP C 1 6 ? 163.587 182.962 165.854 1.00 30.00 6 ASP B N 1
ATOM 3295 C CA . ASP C 1 6 ? 164.920 182.992 165.227 1.00 30.00 6 ASP B CA 1
ATOM 3296 C C . ASP C 1 6 ? 165.215 184.439 164.850 1.00 30.00 6 ASP B C 1
ATOM 3297 O O . ASP C 1 6 ? 165.113 184.756 163.658 1.00 30.00 6 ASP B O 1
ATOM 3302 N N . SER C 1 7 ? 165.544 185.292 165.818 1.00 30.00 7 SER B N 1
ATOM 3303 C CA . SER C 1 7 ? 165.753 186.741 165.584 1.00 30.00 7 SER B CA 1
ATOM 3304 C C . SER C 1 7 ? 166.728 187.309 166.608 1.00 30.00 7 SER B C 1
ATOM 3305 O O . SER C 1 7 ? 166.814 186.732 167.703 1.00 30.00 7 SER B O 1
ATOM 3308 N N . ALA C 1 8 ? 167.437 188.386 166.268 1.00 30.00 8 ALA B N 1
ATOM 3309 C CA . ALA C 1 8 ? 168.358 189.086 167.187 1.00 30.00 8 ALA B CA 1
ATOM 3310 C C . ALA C 1 8 ? 167.821 190.502 167.402 1.00 30.00 8 ALA B C 1
ATOM 3311 O O . ALA C 1 8 ? 168.560 191.327 167.958 1.00 30.00 8 ALA B O 1
ATOM 3313 N N . ILE C 1 9 ? 166.594 190.783 166.959 1.00 30.00 9 ILE B N 1
ATOM 3314 C CA . ILE C 1 9 ? 165.948 192.120 167.103 1.00 30.00 9 ILE B CA 1
ATOM 3315 C C . ILE C 1 9 ? 165.074 192.064 168.351 1.00 30.00 9 ILE B C 1
ATOM 3316 O O . ILE C 1 9 ? 164.188 191.206 168.375 1.00 30.00 9 ILE B O 1
ATOM 3321 N N . LEU C 1 10 ? 165.291 192.940 169.333 1.00 30.00 10 LEU B N 1
ATOM 3322 C CA . LEU C 1 10 ? 164.570 192.865 170.631 1.00 30.00 10 LEU B CA 1
ATOM 3323 C C . LEU C 1 10 ? 163.170 193.468 170.528 1.00 30.00 10 LEU B C 1
ATOM 3324 O O . LEU C 1 10 ? 162.413 193.264 171.456 1.00 30.00 10 LEU B O 1
ATOM 3326 N N . GLU C 1 11 ? 162.833 194.191 169.467 1.00 30.00 11 GLU B N 1
ATOM 3327 C CA . GLU C 1 11 ? 161.451 194.700 169.290 1.00 30.00 11 GLU B CA 1
ATOM 3328 C C . GLU C 1 11 ? 160.573 193.510 168.906 1.00 30.00 11 GLU B C 1
ATOM 3329 O O . GLU C 1 11 ? 159.412 193.487 169.329 1.00 30.00 11 GLU B O 1
ATOM 3331 N N . GLU C 1 12 ? 161.118 192.553 168.158 1.00 30.00 12 GLU B N 1
ATOM 3332 C CA . GLU C 1 12 ? 160.370 191.362 167.688 1.00 30.00 12 GLU B CA 1
ATOM 3333 C C . GLU C 1 12 ? 160.390 190.299 168.779 1.00 30.00 12 GLU B C 1
ATOM 3334 O O . GLU C 1 12 ? 159.447 189.518 168.829 1.00 30.00 12 GLU B O 1
ATOM 3340 N N . ILE C 1 13 ? 161.455 190.245 169.577 1.00 30.00 13 ILE B N 1
ATOM 3341 C CA . ILE C 1 13 ? 161.574 189.255 170.680 1.00 30.00 13 ILE B CA 1
ATOM 3342 C C . ILE C 1 13 ? 160.599 189.679 171.777 1.00 30.00 13 ILE B C 1
ATOM 3343 O O . ILE C 1 13 ? 159.963 188.792 172.353 1.00 30.00 13 ILE B O 1
ATOM 3348 N N . ARG C 1 14 ? 160.465 190.979 172.031 1.00 30.00 14 ARG B N 1
ATOM 3349 C CA . ARG C 1 14 ? 159.579 191.493 173.106 1.00 30.00 14 ARG B CA 1
ATOM 3350 C C . ARG C 1 14 ? 158.130 191.250 172.704 1.00 30.00 14 ARG B C 1
ATOM 3351 O O . ARG C 1 14 ? 157.380 190.732 173.539 1.00 30.00 14 ARG B O 1
ATOM 3359 N N . TYR C 1 15 ? 157.760 191.596 171.473 1.00 30.00 15 TYR B N 1
ATOM 3360 C CA . TYR C 1 15 ? 156.385 191.407 170.960 1.00 30.00 15 TYR B CA 1
ATOM 3361 C C . TYR C 1 15 ? 156.014 189.928 171.015 1.00 30.00 15 TYR B C 1
ATOM 3362 O O . TYR C 1 15 ? 155.009 189.614 171.628 1.00 30.00 15 TYR B O 1
ATOM 3371 N N . ALA C 1 16 ? 156.795 189.047 170.400 1.00 30.00 16 ALA B N 1
ATOM 3372 C CA . ALA C 1 16 ? 156.485 187.602 170.321 1.00 30.00 16 ALA B CA 1
ATOM 3373 C C . ALA C 1 16 ? 156.358 186.998 171.719 1.00 30.00 16 ALA B C 1
ATOM 3374 O O . ALA C 1 16 ? 155.612 186.035 171.859 1.00 30.00 16 ALA B O 1
ATOM 3376 N N . TYR C 1 17 ? 157.104 187.486 172.705 1.00 30.00 17 TYR B N 1
ATOM 3377 C CA . TYR C 1 17 ? 157.086 186.960 174.090 1.00 30.00 17 TYR B CA 1
ATOM 3378 C C . TYR C 1 17 ? 155.796 187.385 174.789 1.00 30.00 17 TYR B C 1
ATOM 3379 O O . TYR C 1 17 ? 155.263 186.592 175.579 1.00 30.00 17 TYR B O 1
ATOM 3388 N N . GLU C 1 18 ? 155.300 188.585 174.498 1.00 30.00 18 GLU B N 1
ATOM 3389 C CA . GLU C 1 18 ? 154.108 189.105 175.215 1.00 30.00 18 GLU B CA 1
ATOM 3390 C C . GLU C 1 18 ? 152.812 188.740 174.492 1.00 30.00 18 GLU B C 1
ATOM 3391 O O . GLU C 1 18 ? 151.766 188.742 175.155 1.00 30.00 18 GLU B O 1
ATOM 3393 N N . ASN C 1 19 ? 152.866 188.432 173.200 1.00 30.00 19 ASN B N 1
ATOM 3394 C CA . ASN C 1 19 ? 151.609 188.215 172.439 1.00 30.00 19 ASN B CA 1
ATOM 3395 C C . ASN C 1 19 ? 151.528 186.784 171.902 1.00 30.00 19 ASN B C 1
ATOM 3396 O O . ASN C 1 19 ? 150.407 186.267 171.813 1.00 30.00 19 ASN B O 1
ATOM 3401 N N . TRP C 1 20 ? 152.659 186.170 171.561 1.00 30.00 20 TRP B N 1
ATOM 3402 C CA . TRP C 1 20 ? 152.622 184.825 170.930 1.00 30.00 20 TRP B CA 1
ATOM 3403 C C . TRP C 1 20 ? 153.091 183.769 171.930 1.00 30.00 20 TRP B C 1
ATOM 3404 O O . TRP C 1 20 ? 153.025 182.580 171.592 1.00 30.00 20 TRP B O 1
ATOM 3415 N N . ALA C 1 21 ? 153.568 184.198 173.095 1.00 30.00 21 ALA B N 1
ATOM 3416 C CA . ALA C 1 21 ? 154.084 183.260 174.117 1.00 30.00 21 ALA B CA 1
ATOM 3417 C C . ALA C 1 21 ? 155.241 182.437 173.546 1.00 30.00 21 ALA B C 1
ATOM 3418 O O . ALA C 1 21 ? 155.195 181.206 173.677 1.00 30.00 21 ALA B O 1
ATOM 3420 N N . ILE C 1 22 ? 156.244 183.087 172.952 1.00 30.00 22 ILE B N 1
ATOM 3421 C CA . ILE C 1 22 ? 157.438 182.330 172.474 1.00 30.00 22 ILE B CA 1
ATOM 3422 C C . ILE C 1 22 ? 158.109 181.681 173.684 1.00 30.00 22 ILE B C 1
ATOM 3423 O O . ILE C 1 22 ? 158.039 182.260 174.776 1.00 30.00 22 ILE B O 1
ATOM 3428 N N . ASP C 1 23 ? 158.742 180.527 173.490 1.00 30.00 23 ASP B N 1
ATOM 3429 C CA . ASP C 1 23 ? 159.309 179.775 174.635 1.00 30.00 23 ASP B CA 1
ATOM 3430 C C . ASP C 1 23 ? 160.830 179.930 174.666 1.00 30.00 23 ASP B C 1
ATOM 3431 O O . ASP C 1 23 ? 161.457 179.356 175.566 1.00 30.00 23 ASP B O 1
ATOM 3436 N N . GLY C 1 24 ? 161.390 180.682 173.722 1.00 30.00 24 GLY B N 1
ATOM 3437 C CA . GLY C 1 24 ? 162.852 180.838 173.654 1.00 30.00 24 GLY B CA 1
ATOM 3438 C C . GLY C 1 24 ? 163.273 181.649 172.449 1.00 30.00 24 GLY B C 1
ATOM 3439 O O . GLY C 1 24 ? 162.393 182.035 171.671 1.00 30.00 24 GLY B O 1
ATOM 3440 N N . VAL C 1 25 ? 164.568 181.912 172.282 1.00 30.00 25 VAL B N 1
ATOM 3441 C CA . VAL C 1 25 ? 165.093 182.737 171.157 1.00 30.00 25 VAL B CA 1
ATOM 3442 C C . VAL C 1 25 ? 166.399 182.118 170.668 1.00 30.00 25 VAL B C 1
ATOM 3443 O O . VAL C 1 25 ? 167.253 181.830 171.508 1.00 30.00 25 VAL B O 1
ATOM 3447 N N . THR C 1 26 ? 166.537 181.905 169.364 1.00 30.00 26 THR B N 1
ATOM 3448 C CA . THR C 1 26 ? 167.776 181.365 168.754 1.00 30.00 26 THR B CA 1
ATOM 3449 C C . THR C 1 26 ? 168.368 182.464 167.877 1.00 30.00 26 THR B C 1
ATOM 3450 O O . THR C 1 26 ? 167.582 183.191 167.255 1.00 30.00 26 THR B O 1
ATOM 3454 N N . THR C 1 27 ? 169.687 182.608 167.865 1.00 30.00 27 THR B N 1
ATOM 3455 C CA . THR C 1 27 ? 170.390 183.631 167.054 1.00 30.00 27 THR B CA 1
ATOM 3456 C C . THR C 1 27 ? 171.586 182.980 166.369 1.00 30.00 27 THR B C 1
ATOM 3457 O O . THR C 1 27 ? 172.063 181.962 166.888 1.00 30.00 27 THR B O 1
ATOM 3461 N N . ASN C 1 28 ? 172.036 183.528 165.247 1.00 30.00 28 ASN B N 1
ATOM 3462 C CA . ASN C 1 28 ? 173.238 183.029 164.536 1.00 30.00 28 ASN B CA 1
ATOM 3463 C C . ASN C 1 28 ? 174.052 184.254 164.124 1.00 30.00 28 ASN B C 1
ATOM 3464 O O . ASN C 1 28 ? 173.495 185.359 164.150 1.00 30.00 28 ASN B O 1
ATOM 3469 N N . PRO C 1 29 ? 175.344 184.110 163.779 1.00 30.00 29 PRO B N 1
ATOM 3470 C CA . PRO C 1 29 ? 176.172 185.262 163.442 1.00 30.00 29 PRO B CA 1
ATOM 3471 C C . PRO C 1 29 ? 175.535 186.172 162.381 1.00 30.00 29 PRO B C 1
ATOM 3472 O O . PRO C 1 29 ? 175.859 187.330 162.376 1.00 30.00 29 PRO B O 1
ATOM 3476 N N . ARG C 1 30 ? 174.654 185.643 161.533 1.00 30.00 30 ARG B N 1
ATOM 3477 C CA . ARG C 1 30 ? 174.005 186.422 160.447 1.00 30.00 30 ARG B CA 1
ATOM 3478 C C . ARG C 1 30 ? 172.850 187.242 161.014 1.00 30.00 30 ARG B C 1
ATOM 3479 O O . ARG C 1 30 ? 172.610 188.322 160.477 1.00 30.00 30 ARG B O 1
ATOM 3487 N N . HIS C 1 31 ? 172.149 186.751 162.034 1.00 30.00 31 HIS B N 1
ATOM 3488 C CA . HIS C 1 31 ? 171.029 187.475 162.683 1.00 30.00 31 HIS B CA 1
ATOM 3489 C C . HIS C 1 31 ? 171.596 188.643 163.487 1.00 30.00 31 HIS B C 1
ATOM 3490 O O . HIS C 1 31 ? 170.919 189.677 163.563 1.00 30.00 31 HIS B O 1
ATOM 3497 N N . ILE C 1 32 ? 172.792 188.487 164.050 1.00 30.00 32 ILE B N 1
ATOM 3498 C CA . ILE C 1 32 ? 173.442 189.547 164.871 1.00 30.00 32 ILE B CA 1
ATOM 3499 C C . ILE C 1 32 ? 173.991 190.601 163.913 1.00 30.00 32 ILE B C 1
ATOM 3500 O O . ILE C 1 32 ? 173.932 191.786 164.261 1.00 30.00 32 ILE B O 1
ATOM 3505 N N . MET C 1 33 ? 174.516 190.191 162.762 1.00 30.00 33 MET B N 1
ATOM 3506 C CA . MET C 1 33 ? 174.997 191.135 161.726 1.00 30.00 33 MET B CA 1
ATOM 3507 C C . MET C 1 33 ? 173.809 191.975 161.269 1.00 30.00 33 MET B C 1
ATOM 3508 O O . MET C 1 33 ? 173.977 193.194 161.139 1.00 30.00 33 MET B O 1
ATOM 3513 N N . ASN C 1 34 ? 172.655 191.352 161.039 1.00 30.00 34 ASN B N 1
ATOM 3514 C CA . ASN C 1 34 ? 171.461 192.074 160.529 1.00 30.00 34 ASN B CA 1
ATOM 3515 C C . ASN C 1 34 ? 170.869 192.936 161.647 1.00 30.00 34 ASN B C 1
ATOM 3516 O O . ASN C 1 34 ? 170.098 193.853 161.324 1.00 30.00 34 ASN B O 1
ATOM 3521 N N . SER C 1 35 ? 171.220 192.657 162.905 1.00 30.00 35 SER B N 1
ATOM 3522 C CA . SER C 1 35 ? 170.748 193.493 164.040 1.00 30.00 35 SER B CA 1
ATOM 3523 C C . SER C 1 35 ? 171.269 194.918 163.867 1.00 30.00 35 SER B C 1
ATOM 3524 O O . SER C 1 35 ? 170.538 195.858 164.216 1.00 30.00 35 SER B O 1
ATOM 3527 N N . GLY C 1 36 ? 172.496 195.080 163.372 1.00 30.00 36 GLY B N 1
ATOM 3528 C CA . GLY C 1 36 ? 173.118 196.406 163.213 1.00 30.00 36 GLY B CA 1
ATOM 3529 C C . GLY C 1 36 ? 173.831 196.839 164.479 1.00 30.00 36 GLY B C 1
ATOM 3530 O O . GLY C 1 36 ? 174.535 197.858 164.423 1.00 30.00 36 GLY B O 1
ATOM 3531 N N . LYS C 1 37 ? 173.662 196.102 165.578 1.00 30.00 37 LYS B N 1
ATOM 3532 C CA . LYS C 1 37 ? 174.311 196.412 166.878 1.00 30.00 37 LYS B CA 1
ATOM 3533 C C . LYS C 1 37 ? 175.515 195.482 167.038 1.00 30.00 37 LYS B C 1
ATOM 3534 O O . LYS C 1 37 ? 175.515 194.417 166.403 1.00 30.00 37 LYS B O 1
ATOM 3536 N N . PRO C 1 38 ? 176.530 195.820 167.860 1.00 30.00 38 PRO B N 1
ATOM 3537 C CA . PRO C 1 38 ? 177.658 194.922 168.074 1.00 30.00 38 PRO B CA 1
ATOM 3538 C C . PRO C 1 38 ? 177.197 193.673 168.836 1.00 30.00 38 PRO B C 1
ATOM 3539 O O . PRO C 1 38 ? 176.233 193.772 169.529 1.00 30.00 38 PRO B O 1
ATOM 3543 N N . PHE C 1 39 ? 177.873 192.539 168.672 1.00 30.00 39 PHE B N 1
ATOM 3544 C CA . PHE C 1 39 ? 177.475 191.254 169.297 1.00 30.00 39 PHE B CA 1
ATOM 3545 C C . PHE C 1 39 ? 177.303 191.431 170.801 1.00 30.00 39 PHE B C 1
ATOM 3546 O O . PHE C 1 39 ? 176.241 191.071 171.286 1.00 30.00 39 PHE B O 1
ATOM 3554 N N . LEU C 1 40 ? 178.298 191.977 171.494 1.00 30.00 40 LEU B N 1
ATOM 3555 C CA . LEU C 1 40 ? 178.275 192.114 172.970 1.00 30.00 40 LEU B CA 1
ATOM 3556 C C . LEU C 1 40 ? 177.090 192.989 173.387 1.00 30.00 40 LEU B C 1
ATOM 3557 O O . LEU C 1 40 ? 176.514 192.722 174.456 1.00 30.00 40 LEU B O 1
ATOM 3562 N N . THR C 1 41 ? 176.737 193.978 172.569 1.00 30.00 41 THR B N 1
ATOM 3563 C CA . THR C 1 41 ? 175.577 194.853 172.878 1.00 30.00 41 THR B CA 1
ATOM 3564 C C . THR C 1 41 ? 174.297 194.020 172.831 1.00 30.00 41 THR B C 1
ATOM 3565 O O . THR C 1 41 ? 173.537 194.047 173.812 1.00 30.00 41 THR B O 1
ATOM 3569 N N . VAL C 1 42 ? 174.079 193.310 171.725 1.00 30.00 42 VAL B N 1
ATOM 3570 C CA . VAL C 1 42 ? 172.881 192.436 171.595 1.00 30.00 42 VAL B CA 1
ATOM 3571 C C . VAL C 1 42 ? 172.806 191.532 172.828 1.00 30.00 42 VAL B C 1
ATOM 3572 O O . VAL C 1 42 ? 171.705 191.382 173.377 1.00 30.00 42 VAL B O 1
ATOM 3576 N N . LEU C 1 43 ? 173.942 190.990 173.265 1.00 30.00 43 LEU B N 1
ATOM 3577 C CA . LEU C 1 43 ? 173.948 190.044 174.412 1.00 30.00 43 LEU B CA 1
ATOM 3578 C C . LEU C 1 43 ? 173.536 190.771 175.694 1.00 30.00 43 LEU B C 1
ATOM 3579 O O . LEU C 1 43 ? 172.699 190.226 176.429 1.00 30.00 43 LEU B O 1
ATOM 3584 N N . ASP C 1 44 ? 174.107 191.948 175.950 1.00 30.00 44 ASP B N 1
ATOM 3585 C CA . ASP C 1 44 ? 173.778 192.723 177.175 1.00 30.00 44 ASP B CA 1
ATOM 3586 C C . ASP C 1 44 ? 172.275 193.000 177.208 1.00 30.00 44 ASP B C 1
ATOM 3587 O O . ASP C 1 44 ? 171.670 192.841 178.280 1.00 30.00 44 ASP B O 1
ATOM 3589 N N . GLU C 1 45 ? 171.705 193.397 176.071 1.00 30.00 45 GLU B N 1
ATOM 3590 C CA . GLU C 1 45 ? 170.255 193.709 176.003 1.00 30.00 45 GLU B CA 1
ATOM 3591 C C . GLU C 1 45 ? 169.455 192.439 176.296 1.00 30.00 45 GLU B C 1
ATOM 3592 O O . GLU C 1 45 ? 168.504 192.514 177.088 1.00 30.00 45 GLU B O 1
ATOM 3594 N N . PHE C 1 46 ? 169.836 191.318 175.684 1.00 30.00 46 PHE B N 1
ATOM 3595 C CA . PHE C 1 46 ? 169.102 190.043 175.874 1.00 30.00 46 PHE B CA 1
ATOM 3596 C C . PHE C 1 46 ? 169.230 189.599 177.332 1.00 30.00 46 PHE B C 1
ATOM 3597 O O . PHE C 1 46 ? 168.270 189.027 177.870 1.00 30.00 46 PHE B O 1
ATOM 3605 N N . ALA C 1 47 ? 170.387 189.853 177.944 1.00 30.00 47 ALA B N 1
ATOM 3606 C CA . ALA C 1 47 ? 170.624 189.421 179.339 1.00 30.00 47 ALA B CA 1
ATOM 3607 C C . ALA C 1 47 ? 169.727 190.219 180.286 1.00 30.00 47 ALA B C 1
ATOM 3608 O O . ALA C 1 47 ? 169.217 189.626 181.249 1.00 30.00 47 ALA B O 1
ATOM 3610 N N . SER C 1 48 ? 169.551 191.513 180.020 1.00 30.00 48 SER B N 1
ATOM 3611 C CA . SER C 1 48 ? 168.734 192.376 180.909 1.00 30.00 48 SER B CA 1
ATOM 3612 C C . SER C 1 48 ? 167.247 192.141 180.639 1.00 30.00 48 SER B C 1
ATOM 3613 O O . SER C 1 48 ? 166.482 192.041 181.610 1.00 30.00 48 SER B O 1
ATOM 3616 N N . GLU C 1 49 ? 166.860 192.068 179.368 1.00 30.00 49 GLU B N 1
ATOM 3617 C CA . GLU C 1 49 ? 165.447 191.873 178.970 1.00 30.00 49 GLU B CA 1
ATOM 3618 C C . GLU C 1 49 ? 164.881 190.660 179.697 1.00 30.00 49 GLU B C 1
ATOM 3619 O O . GLU C 1 49 ? 163.720 190.736 180.122 1.00 30.00 49 GLU B O 1
ATOM 3625 N N . PHE C 1 50 ? 165.657 189.586 179.826 1.00 30.00 50 PHE B N 1
ATOM 3626 C CA . PHE C 1 50 ? 165.135 188.330 180.414 1.00 30.00 50 PHE B CA 1
ATOM 3627 C C . PHE C 1 50 ? 165.936 187.983 181.668 1.00 30.00 50 PHE B C 1
ATOM 3628 O O . PHE C 1 50 ? 166.070 186.789 181.975 1.00 30.00 50 PHE B O 1
ATOM 3636 N N . LYS C 1 51 ? 166.435 188.999 182.372 1.00 30.00 51 LYS B N 1
ATOM 3637 C CA . LYS C 1 51 ? 167.252 188.767 183.592 1.00 30.00 51 LYS B CA 1
ATOM 3638 C C . LYS C 1 51 ? 166.586 187.700 184.465 1.00 30.00 51 LYS B C 1
ATOM 3639 O O . LYS C 1 51 ? 167.218 186.655 184.693 1.00 30.00 51 LYS B O 1
ATOM 3641 N N . GLY C 1 52 ? 165.363 187.952 184.932 1.00 30.00 52 GLY B N 1
ATOM 3642 C CA . GLY C 1 52 ? 164.705 187.001 185.848 1.00 30.00 52 GLY B CA 1
ATOM 3643 C C . GLY C 1 52 ? 164.003 185.872 185.117 1.00 30.00 52 GLY B C 1
ATOM 3644 O O . GLY C 1 52 ? 163.964 184.759 185.668 1.00 30.00 52 GLY B O 1
ATOM 3645 N N . VAL C 1 53 ? 163.470 186.141 183.923 1.00 30.00 53 VAL B N 1
ATOM 3646 C CA . VAL C 1 53 ? 162.697 185.113 183.169 1.00 30.00 53 VAL B CA 1
ATOM 3647 C C . VAL C 1 53 ? 163.417 183.768 183.278 1.00 30.00 53 VAL B C 1
ATOM 3648 O O . VAL C 1 53 ? 164.607 183.708 182.935 1.00 30.00 53 VAL B O 1
ATOM 3652 N N . GLU C 1 54 ? 162.712 182.742 183.750 1.00 30.00 54 GLU B N 1
ATOM 3653 C CA . GLU C 1 54 ? 163.302 181.383 183.829 1.00 30.00 54 GLU B CA 1
ATOM 3654 C C . GLU C 1 54 ? 162.735 180.543 182.685 1.00 30.00 54 GLU B C 1
ATOM 3655 O O . GLU C 1 54 ? 161.690 180.933 182.134 1.00 30.00 54 GLU B O 1
ATOM 3657 N N . ASN C 1 55 ? 163.409 179.448 182.339 1.00 30.00 55 ASN B N 1
ATOM 3658 C CA . ASN C 1 55 ? 162.948 178.564 181.237 1.00 30.00 55 ASN B CA 1
ATOM 3659 C C . ASN C 1 55 ? 162.805 179.364 179.935 1.00 30.00 55 ASN B C 1
ATOM 3660 O O . ASN C 1 55 ? 161.896 179.037 179.155 1.00 30.00 55 ASN B O 1
ATOM 3662 N N . PHE C 1 56 ? 163.649 180.373 179.714 1.00 30.00 56 PHE B N 1
ATOM 3663 C CA . PHE C 1 56 ? 163.635 181.090 178.413 1.00 30.00 56 PHE B CA 1
ATOM 3664 C C . PHE C 1 56 ? 165.022 180.957 177.789 1.00 30.00 56 PHE B C 1
ATOM 3665 O O . PHE C 1 56 ? 165.856 181.855 177.962 1.00 30.00 56 PHE B O 1
ATOM 3673 N N . PRO C 1 57 ? 165.295 179.851 177.070 1.00 30.00 57 PRO B N 1
ATOM 3674 C CA . PRO C 1 57 ? 166.608 179.626 176.476 1.00 30.00 57 PRO B CA 1
ATOM 3675 C C . PRO C 1 57 ? 166.960 180.668 175.408 1.00 30.00 57 PRO B C 1
ATOM 3676 O O . PRO C 1 57 ? 166.117 180.961 174.594 1.00 30.00 57 PRO B O 1
ATOM 3680 N N . ILE C 1 58 ? 168.175 181.213 175.409 1.00 30.00 58 ILE B N 1
ATOM 3681 C CA . ILE C 1 58 ? 168.626 182.200 174.383 1.00 30.00 58 ILE B CA 1
ATOM 3682 C C . ILE C 1 58 ? 169.891 181.656 173.717 1.00 30.00 58 ILE B C 1
ATOM 3683 O O . ILE C 1 58 ? 170.979 181.983 174.198 1.00 30.00 58 ILE B O 1
ATOM 3688 N N . SER C 1 59 ? 169.757 180.886 172.636 1.00 30.00 59 SER B N 1
ATOM 3689 C CA . SER C 1 59 ? 170.899 180.253 171.928 1.00 30.00 59 SER B CA 1
ATOM 3690 C C . SER C 1 59 ? 171.791 181.324 171.305 1.00 30.00 59 SER B C 1
ATOM 3691 O O . SER C 1 59 ? 171.269 182.143 170.538 1.00 30.00 59 SER B O 1
ATOM 3694 N N . VAL C 1 60 ? 173.084 181.306 171.618 1.00 30.00 60 VAL B N 1
ATOM 3695 C CA . VAL C 1 60 ? 174.058 182.322 171.133 1.00 30.00 60 VAL B CA 1
ATOM 3696 C C . VAL C 1 60 ? 175.268 181.581 170.565 1.00 30.00 60 VAL B C 1
ATOM 3697 O O . VAL C 1 60 ? 175.921 180.866 171.335 1.00 30.00 60 VAL B O 1
ATOM 3701 N N . GLU C 1 61 ? 175.542 181.718 169.269 1.00 30.00 61 GLU B N 1
ATOM 3702 C CA . GLU C 1 61 ? 176.673 181.023 168.602 1.00 30.00 61 GLU B CA 1
ATOM 3703 C C . GLU C 1 61 ? 178.005 181.692 168.936 1.00 30.00 61 GLU B C 1
ATOM 3704 O O . GLU C 1 61 ? 178.058 182.927 168.912 1.00 30.00 61 GLU B O 1
ATOM 3710 N N . ILE C 1 62 ? 179.036 180.899 169.223 1.00 30.00 62 ILE B N 1
ATOM 3711 C CA . ILE C 1 62 ? 180.403 181.405 169.537 1.00 30.00 62 ILE B CA 1
ATOM 3712 C C . ILE C 1 62 ? 181.099 181.768 168.226 1.00 30.00 62 ILE B C 1
ATOM 3713 O O . ILE C 1 62 ? 180.498 181.533 167.166 1.00 30.00 62 ILE B O 1
ATOM 3718 N N . ASN C 1 63 ? 182.324 182.292 168.293 1.00 30.00 63 ASN B N 1
ATOM 3719 C CA . ASN C 1 63 ? 183.112 182.697 167.102 1.00 30.00 63 ASN B CA 1
ATOM 3720 C C . ASN C 1 63 ? 183.115 181.556 166.085 1.00 30.00 63 ASN B C 1
ATOM 3721 O O . ASN C 1 63 ? 183.530 180.452 166.454 1.00 30.00 63 ASN B O 1
ATOM 3726 N N . PRO C 1 64 ? 182.663 181.766 164.831 1.00 30.00 64 PRO B N 1
ATOM 3727 C CA . PRO C 1 64 ? 182.577 180.679 163.860 1.00 30.00 64 PRO B CA 1
ATOM 3728 C C . PRO C 1 64 ? 183.960 180.315 163.306 1.00 30.00 64 PRO B C 1
ATOM 3729 O O . PRO C 1 64 ? 184.053 179.327 162.623 1.00 30.00 64 PRO B O 1
ATOM 3733 N N . HIS C 1 65 ? 184.986 181.104 163.618 1.00 30.00 65 HIS B N 1
ATOM 3734 C CA . HIS C 1 65 ? 186.373 180.856 163.152 1.00 30.00 65 HIS B CA 1
ATOM 3735 C C . HIS C 1 65 ? 187.084 179.894 164.107 1.00 30.00 65 HIS B C 1
ATOM 3736 O O . HIS C 1 65 ? 188.102 179.325 163.692 1.00 30.00 65 HIS B O 1
ATOM 3743 N N . LEU C 1 66 ? 186.585 179.728 165.332 1.00 30.00 66 LEU B N 1
ATOM 3744 C CA . LEU C 1 66 ? 187.156 178.783 166.329 1.00 30.00 66 LEU B CA 1
ATOM 3745 C C . LEU C 1 66 ? 187.334 177.418 165.667 1.00 30.00 66 LEU B C 1
ATOM 3746 O O . LEU C 1 66 ? 186.336 176.905 165.139 1.00 30.00 66 LEU B O 1
ATOM 3751 N N . ASP C 1 67 ? 188.540 176.846 165.700 1.00 30.00 67 ASP B N 1
ATOM 3752 C CA . ASP C 1 67 ? 188.828 175.538 165.055 1.00 30.00 67 ASP B CA 1
ATOM 3753 C C . ASP C 1 67 ? 189.223 174.490 166.096 1.00 30.00 67 ASP B C 1
ATOM 3754 O O . ASP C 1 67 ? 189.290 173.312 165.715 1.00 30.00 67 ASP B O 1
ATOM 3756 N N . ASN C 1 68 ? 189.489 174.884 167.342 1.00 30.00 68 ASN B N 1
ATOM 3757 C CA . ASN C 1 68 ? 189.943 173.958 168.413 1.00 30.00 68 ASN B CA 1
ATOM 3758 C C . ASN C 1 68 ? 188.849 173.859 169.472 1.00 30.00 68 ASN B C 1
ATOM 3759 O O . ASN C 1 68 ? 188.253 174.902 169.791 1.00 30.00 68 ASN B O 1
ATOM 3761 N N . ALA C 1 69 ? 188.610 172.664 170.006 1.00 30.00 69 ALA B N 1
ATOM 3762 C CA . ALA C 1 69 ? 187.574 172.429 171.029 1.00 30.00 69 ALA B CA 1
ATOM 3763 C C . ALA C 1 69 ? 187.962 173.146 172.322 1.00 30.00 69 ALA B C 1
ATOM 3764 O O . ALA C 1 69 ? 187.057 173.413 173.119 1.00 30.00 69 ALA B O 1
ATOM 3766 N N . LYS C 1 70 ? 189.244 173.447 172.519 1.00 30.00 70 LYS B N 1
ATOM 3767 C CA . LYS C 1 70 ? 189.738 174.146 173.734 1.00 30.00 70 LYS B CA 1
ATOM 3768 C C . LYS C 1 70 ? 189.417 175.633 173.614 1.00 30.00 70 LYS B C 1
ATOM 3769 O O . LYS C 1 70 ? 189.015 176.227 174.627 1.00 30.00 70 LYS B O 1
ATOM 3771 N N . ASP C 1 71 ? 189.579 176.206 172.425 1.00 30.00 71 ASP B N 1
ATOM 3772 C CA . ASP C 1 71 ? 189.314 177.644 172.182 1.00 30.00 71 ASP B CA 1
ATOM 3773 C C . ASP C 1 71 ? 187.805 177.873 172.242 1.00 30.00 71 ASP B C 1
ATOM 3774 O O . ASP C 1 71 ? 187.410 178.943 172.711 1.00 30.00 71 ASP B O 1
ATOM 3776 N N . MET C 1 72 ? 186.999 176.918 171.782 1.00 30.00 72 MET B N 1
ATOM 3777 C CA . MET C 1 72 ? 185.518 177.020 171.789 1.00 30.00 72 MET B CA 1
ATOM 3778 C C . MET C 1 72 ? 185.018 176.965 173.231 1.00 30.00 72 MET B C 1
ATOM 3779 O O . MET C 1 72 ? 184.105 177.734 173.553 1.00 30.00 72 MET B O 1
ATOM 3784 N N . VAL C 1 73 ? 185.611 176.114 174.065 1.00 30.00 73 VAL B N 1
ATOM 3785 C CA . VAL C 1 73 ? 185.161 175.921 175.472 1.00 30.00 73 VAL B CA 1
ATOM 3786 C C . VAL C 1 73 ? 185.520 177.167 176.284 1.00 30.00 73 VAL B C 1
ATOM 3787 O O . VAL C 1 73 ? 184.781 177.468 177.230 1.00 30.00 73 VAL B O 1
ATOM 3791 N N . GLU C 1 74 ? 186.582 177.883 175.922 1.00 30.00 74 GLU B N 1
ATOM 3792 C CA . GLU C 1 74 ? 187.023 179.106 176.641 1.00 30.00 74 GLU B CA 1
ATOM 3793 C C . GLU C 1 74 ? 186.120 180.267 176.233 1.00 30.00 74 GLU B C 1
ATOM 3794 O O . GLU C 1 74 ? 185.744 181.048 177.118 1.00 30.00 74 GLU B O 1
ATOM 3796 N N . GLU C 1 75 ? 185.771 180.365 174.951 1.00 30.00 75 GLU B N 1
ATOM 3797 C CA . GLU C 1 75 ? 184.928 181.468 174.429 1.00 30.00 75 GLU B CA 1
ATOM 3798 C C . GLU C 1 75 ? 183.483 181.270 174.889 1.00 30.00 75 GLU B C 1
ATOM 3799 O O . GLU C 1 75 ? 182.873 182.260 175.309 1.00 30.00 75 GLU B O 1
ATOM 3801 N N . GLY C 1 76 ? 182.963 180.044 174.824 1.00 30.00 76 GLY B N 1
ATOM 3802 C CA . GLY C 1 76 ? 181.570 179.751 175.200 1.00 30.00 76 GLY B CA 1
ATOM 3803 C C . GLY C 1 76 ? 181.368 179.802 176.698 1.00 30.00 76 GLY B C 1
ATOM 3804 O O . GLY C 1 76 ? 180.233 180.003 177.111 1.00 30.00 76 GLY B O 1
ATOM 3805 N N . THR C 1 77 ? 182.403 179.585 177.497 1.00 30.00 77 THR B N 1
ATOM 3806 C CA . THR C 1 77 ? 182.333 179.694 178.975 1.00 30.00 77 THR B CA 1
ATOM 3807 C C . THR C 1 77 ? 182.141 181.167 179.332 1.00 30.00 77 THR B C 1
ATOM 3808 O O . THR C 1 77 ? 181.312 181.454 180.209 1.00 30.00 77 THR B O 1
ATOM 3812 N N . LYS C 1 78 ? 182.855 182.061 178.655 1.00 30.00 78 LYS B N 1
ATOM 3813 C CA . LYS C 1 78 ? 182.741 183.523 178.886 1.00 30.00 78 LYS B CA 1
ATOM 3814 C C . LYS C 1 78 ? 181.324 183.983 178.531 1.00 30.00 78 LYS B C 1
ATOM 3815 O O . LYS C 1 78 ? 180.723 184.670 179.365 1.00 30.00 78 LYS B O 1
ATOM 3817 N N . ILE C 1 79 ? 180.807 183.613 177.359 1.00 30.00 79 ILE B N 1
ATOM 3818 C CA . ILE C 1 79 ? 179.456 184.039 176.891 1.00 30.00 79 ILE B CA 1
ATOM 3819 C C . ILE C 1 79 ? 178.412 183.503 177.865 1.00 30.00 79 ILE B C 1
ATOM 3820 O O . ILE C 1 79 ? 177.464 184.232 178.144 1.00 30.00 79 ILE B O 1
ATOM 3825 N N . ALA C 1 80 ? 178.565 182.268 178.336 1.00 30.00 80 ALA B N 1
ATOM 3826 C CA . ALA C 1 80 ? 177.592 181.607 179.231 1.00 30.00 80 ALA B CA 1
ATOM 3827 C C . ALA C 1 80 ? 177.577 182.293 180.595 1.00 30.00 80 ALA B C 1
ATOM 3828 O O . ALA C 1 80 ? 176.541 182.217 181.273 1.00 30.00 80 ALA B O 1
ATOM 3830 N N . LYS C 1 81 ? 178.671 182.948 180.979 1.00 30.00 81 LYS B N 1
ATOM 3831 C CA . LYS C 1 81 ? 178.778 183.636 182.292 1.00 30.00 81 LYS B CA 1
ATOM 3832 C C . LYS C 1 81 ? 178.056 184.985 182.229 1.00 30.00 81 LYS B C 1
ATOM 3833 O O . LYS C 1 81 ? 177.950 185.626 183.281 1.00 30.00 81 LYS B O 1
ATOM 3835 N N . LEU C 1 82 ? 177.568 185.398 181.058 1.00 30.00 82 LEU B N 1
ATOM 3836 C CA . LEU C 1 82 ? 176.895 186.712 180.885 1.00 30.00 82 LEU B CA 1
ATOM 3837 C C . LEU C 1 82 ? 175.415 186.602 181.270 1.00 30.00 82 LEU B C 1
ATOM 3838 O O . LEU C 1 82 ? 174.849 187.622 181.692 1.00 30.00 82 LEU B O 1
ATOM 3843 N N . SER C 1 83 ? 174.819 185.414 181.140 1.00 30.00 83 SER B N 1
ATOM 3844 C CA . SER C 1 83 ? 173.402 185.217 181.545 1.00 30.00 83 SER B CA 1
ATOM 3845 C C . SER C 1 83 ? 173.089 183.729 181.715 1.00 30.00 83 SER B C 1
ATOM 3846 O O . SER C 1 83 ? 173.640 182.919 180.954 1.00 30.00 83 SER B O 1
ATOM 3849 N N . SER C 1 84 ? 172.210 183.397 182.660 1.00 30.00 84 SER B N 1
ATOM 3850 C CA . SER C 1 84 ? 171.825 181.986 182.908 1.00 30.00 84 SER B CA 1
ATOM 3851 C C . SER C 1 84 ? 170.847 181.509 181.833 1.00 30.00 84 SER B C 1
ATOM 3852 O O . SER C 1 84 ? 170.546 180.308 181.804 1.00 30.00 84 SER B O 1
ATOM 3855 N N . ASN C 1 85 ? 170.362 182.424 180.996 1.00 30.00 85 ASN B N 1
ATOM 3856 C CA . ASN C 1 85 ? 169.404 182.068 179.923 1.00 30.00 85 ASN B CA 1
ATOM 3857 C C . ASN C 1 85 ? 170.182 181.730 178.651 1.00 30.00 85 ASN B C 1
ATOM 3858 O O . ASN C 1 85 ? 169.570 181.165 177.734 1.00 30.00 85 ASN B O 1
ATOM 3863 N N . PHE C 1 86 ? 171.481 182.027 178.617 1.00 30.00 86 PHE B N 1
ATOM 3864 C CA . PHE C 1 86 ? 172.274 181.833 177.375 1.00 30.00 86 PHE B CA 1
ATOM 3865 C C . PHE C 1 86 ? 172.630 180.361 177.167 1.00 30.00 86 PHE B C 1
ATOM 3866 O O . PHE C 1 86 ? 173.104 179.723 178.115 1.00 30.00 86 PHE B O 1
ATOM 3874 N N . VAL C 1 87 ? 172.433 179.818 175.962 1.00 30.00 87 VAL B N 1
ATOM 3875 C CA . VAL C 1 87 ? 172.796 178.410 175.608 1.00 30.00 87 VAL B CA 1
ATOM 3876 C C . VAL C 1 87 ? 173.835 178.466 174.487 1.00 30.00 87 VAL B C 1
ATOM 3877 O O . VAL C 1 87 ? 173.448 178.812 173.384 1.00 30.00 87 VAL B O 1
ATOM 3881 N N . ILE C 1 88 ? 175.080 178.062 174.726 1.00 30.00 88 ILE B N 1
ATOM 3882 C CA . ILE C 1 88 ? 176.181 178.161 173.721 1.00 30.00 88 ILE B CA 1
ATOM 3883 C C . ILE C 1 88 ? 175.838 177.335 172.478 1.00 30.00 88 ILE B C 1
ATOM 3884 O O . ILE C 1 88 ? 175.672 176.124 172.620 1.00 30.00 88 ILE B O 1
ATOM 3889 N N . LYS C 1 89 ? 175.754 177.961 171.300 1.00 30.00 89 LYS B N 1
ATOM 3890 C CA . LYS C 1 89 ? 175.458 177.261 170.022 1.00 30.00 89 LYS B CA 1
ATOM 3891 C C . LYS C 1 89 ? 176.787 176.884 169.361 1.00 30.00 89 LYS B C 1
ATOM 3892 O O . LYS C 1 89 ? 177.566 177.802 169.084 1.00 30.00 89 LYS B O 1
ATOM 3898 N N . ILE C 1 90 ? 177.047 175.595 169.131 1.00 30.00 90 ILE B N 1
ATOM 3899 C CA . ILE C 1 90 ? 178.336 175.085 168.580 1.00 30.00 90 ILE B CA 1
ATOM 3900 C C . ILE C 1 90 ? 178.057 174.333 167.273 1.00 30.00 90 ILE B C 1
ATOM 3901 O O . ILE C 1 90 ? 177.102 173.555 167.239 1.00 30.00 90 ILE B O 1
ATOM 3906 N N . PRO C 1 91 ? 178.857 174.518 166.202 1.00 30.00 91 PRO B N 1
ATOM 3907 C CA . PRO C 1 91 ? 178.647 173.803 164.942 1.00 30.00 91 PRO B CA 1
ATOM 3908 C C . PRO C 1 91 ? 178.926 172.299 165.064 1.00 30.00 91 PRO B C 1
ATOM 3909 O O . PRO C 1 91 ? 179.791 171.933 165.823 1.00 30.00 91 PRO B O 1
ATOM 3913 N N . CYS C 1 92 ? 178.193 171.475 164.313 1.00 30.00 92 CYS B N 1
ATOM 3914 C CA . CYS C 1 92 ? 178.415 170.005 164.344 1.00 30.00 92 CYS B CA 1
ATOM 3915 C C . CYS C 1 92 ? 179.710 169.656 163.606 1.00 30.00 92 CYS B C 1
ATOM 3916 O O . CYS C 1 92 ? 179.630 169.150 162.480 1.00 30.00 92 CYS B O 1
ATOM 3919 N N . THR C 1 93 ? 180.862 169.919 164.213 1.00 30.00 93 THR B N 1
ATOM 3920 C CA . THR C 1 93 ? 182.190 169.594 163.643 1.00 30.00 93 THR B CA 1
ATOM 3921 C C . THR C 1 93 ? 182.893 168.674 164.633 1.00 30.00 93 THR B C 1
ATOM 3922 O O . THR C 1 93 ? 182.402 168.569 165.763 1.00 30.00 93 THR B O 1
ATOM 3926 N N . GLU C 1 94 ? 183.993 168.051 164.229 1.00 30.00 94 GLU B N 1
ATOM 3927 C CA . GLU C 1 94 ? 184.808 167.225 165.149 1.00 30.00 94 GLU B CA 1
ATOM 3928 C C . GLU C 1 94 ? 185.095 168.046 166.405 1.00 30.00 94 GLU B C 1
ATOM 3929 O O . GLU C 1 94 ? 184.706 167.596 167.482 1.00 30.00 94 GLU B O 1
ATOM 3935 N N . PRO C 1 95 ? 185.726 169.236 166.306 1.00 30.00 95 PRO B N 1
ATOM 3936 C CA . PRO C 1 95 ? 186.092 170.013 167.489 1.00 30.00 95 PRO B CA 1
ATOM 3937 C C . PRO C 1 95 ? 184.868 170.631 168.172 1.00 30.00 95 PRO B C 1
ATOM 3938 O O . PRO C 1 95 ? 185.000 170.977 169.312 1.00 30.00 95 PRO B O 1
ATOM 3942 N N . GLY C 1 96 ? 183.757 170.819 167.462 1.00 30.00 96 GLY B N 1
ATOM 3943 C CA . GLY C 1 96 ? 182.497 171.323 168.032 1.00 30.00 96 GLY B CA 1
ATOM 3944 C C . GLY C 1 96 ? 181.837 170.269 168.892 1.00 30.00 96 GLY B C 1
ATOM 3945 O O . GLY C 1 96 ? 181.332 170.623 169.961 1.00 30.00 96 GLY B O 1
ATOM 3946 N N . LEU C 1 97 ? 181.862 169.012 168.457 1.00 30.00 97 LEU B N 1
ATOM 3947 C CA . LEU C 1 97 ? 181.243 167.892 169.206 1.00 30.00 97 LEU B CA 1
ATOM 3948 C C . LEU C 1 97 ? 182.139 167.546 170.392 1.00 30.00 97 LEU B C 1
ATOM 3949 O O . LEU C 1 97 ? 181.601 167.088 171.405 1.00 30.00 97 LEU B O 1
ATOM 3954 N N . ILE C 1 98 ? 183.447 167.764 170.274 1.00 30.00 98 ILE B N 1
ATOM 3955 C CA . ILE C 1 98 ? 184.402 167.529 171.392 1.00 30.00 98 ILE B CA 1
ATOM 3956 C C . ILE C 1 98 ? 184.195 168.660 172.395 1.00 30.00 98 ILE B C 1
ATOM 3957 O O . ILE C 1 98 ? 184.230 168.381 173.599 1.00 30.00 98 ILE B O 1
ATOM 3962 N N . ALA C 1 99 ? 183.969 169.879 171.914 1.00 30.00 99 ALA B N 1
ATOM 3963 C CA . ALA C 1 99 ? 183.779 171.066 172.770 1.00 30.00 99 ALA B CA 1
ATOM 3964 C C . ALA C 1 99 ? 182.398 171.019 173.412 1.00 30.00 99 ALA B C 1
ATOM 3965 O O . ALA C 1 99 ? 182.278 171.567 174.493 1.00 30.00 99 ALA B O 1
ATOM 3967 N N . ALA C 1 100 ? 181.408 170.414 172.760 1.00 30.00 100 ALA B N 1
ATOM 3968 C CA . ALA C 1 100 ? 180.019 170.337 173.262 1.00 30.00 100 ALA B CA 1
ATOM 3969 C C . ALA C 1 100 ? 179.950 169.279 174.354 1.00 30.00 100 ALA B C 1
ATOM 3970 O O . ALA C 1 100 ? 179.068 169.389 175.206 1.00 30.00 100 ALA B O 1
ATOM 3972 N N . LYS C 1 101 ? 180.827 168.281 174.305 1.00 30.00 101 LYS B N 1
ATOM 3973 C CA . LYS C 1 101 ? 180.869 167.199 175.314 1.00 30.00 101 LYS B CA 1
ATOM 3974 C C . LYS C 1 101 ? 181.520 167.757 176.577 1.00 30.00 101 LYS B C 1
ATOM 3975 O O . LYS C 1 101 ? 181.006 167.468 177.663 1.00 30.00 101 LYS B O 1
ATOM 3981 N N . GLU C 1 102 ? 182.589 168.538 176.434 1.00 30.00 102 GLU B N 1
ATOM 3982 C CA . GLU C 1 102 ? 183.285 169.160 177.587 1.00 30.00 102 GLU B CA 1
ATOM 3983 C C . GLU C 1 102 ? 182.346 170.173 178.236 1.00 30.00 102 GLU B C 1
ATOM 3984 O O . GLU C 1 102 ? 182.265 170.177 179.470 1.00 30.00 102 GLU B O 1
ATOM 3986 N N . PHE C 1 103 ? 181.683 171.006 177.434 1.00 30.00 103 PHE B N 1
ATOM 3987 C CA . PHE C 1 103 ? 180.728 172.025 177.926 1.00 30.00 103 PHE B CA 1
ATOM 3988 C C . PHE C 1 103 ? 179.638 171.345 178.743 1.00 30.00 103 PHE B C 1
ATOM 3989 O O . PHE C 1 103 ? 179.398 171.784 179.855 1.00 30.00 103 PHE B O 1
ATOM 3997 N N . GLU C 1 104 ? 179.012 170.302 178.210 1.00 30.00 104 GLU B N 1
ATOM 3998 C CA . GLU C 1 104 ? 177.882 169.598 178.867 1.00 30.00 104 GLU B CA 1
ATOM 3999 C C . GLU C 1 104 ? 178.362 168.935 180.158 1.00 30.00 104 GLU B C 1
ATOM 4000 O O . GLU C 1 104 ? 177.533 168.777 181.065 1.00 30.00 104 GLU B O 1
ATOM 4006 N N . LYS C 1 105 ? 179.633 168.554 180.245 1.00 30.00 105 LYS B N 1
ATOM 4007 C CA . LYS C 1 105 ? 180.235 167.907 181.440 1.00 30.00 105 LYS B CA 1
ATOM 4008 C C . LYS C 1 105 ? 180.430 168.967 182.524 1.00 30.00 105 LYS B C 1
ATOM 4009 O O . LYS C 1 105 ? 180.394 168.597 183.704 1.00 30.00 105 LYS B O 1
ATOM 4011 N N . GLN C 1 106 ? 180.611 170.230 182.139 1.00 30.00 106 GLN B N 1
ATOM 4012 C CA . GLN C 1 106 ? 180.818 171.353 183.089 1.00 30.00 106 GLN B CA 1
ATOM 4013 C C . GLN C 1 106 ? 179.462 171.977 183.424 1.00 30.00 106 GLN B C 1
ATOM 4014 O O . GLN C 1 106 ? 179.444 172.924 184.224 1.00 30.00 106 GLN B O 1
ATOM 4016 N N . GLY C 1 107 ? 178.377 171.497 182.817 1.00 30.00 107 GLY B N 1
ATOM 4017 C CA . GLY C 1 107 ? 177.015 171.972 183.121 1.00 30.00 107 GLY B CA 1
ATOM 4018 C C . GLY C 1 107 ? 176.600 173.174 182.296 1.00 30.00 107 GLY B C 1
ATOM 4019 O O . GLY C 1 107 ? 175.588 173.791 182.658 1.00 30.00 107 GLY B O 1
ATOM 4020 N N . ILE C 1 108 ? 177.334 173.500 181.229 1.00 30.00 108 ILE B N 1
ATOM 4021 C CA . ILE C 1 108 ? 176.978 174.617 180.306 1.00 30.00 108 ILE B CA 1
ATOM 4022 C C . ILE C 1 108 ? 176.090 174.046 179.198 1.00 30.00 108 ILE B C 1
ATOM 4023 O O . ILE C 1 108 ? 176.585 173.199 178.442 1.00 30.00 108 ILE B O 1
ATOM 4028 N N . SER C 1 109 ? 174.827 174.472 179.110 1.00 30.00 109 SER B N 1
ATOM 4029 C CA . SER C 1 109 ? 173.879 173.998 178.069 1.00 30.00 109 SER B CA 1
ATOM 4030 C C . SER C 1 109 ? 174.438 174.336 176.690 1.00 30.00 109 SER B C 1
ATOM 4031 O O . SER C 1 109 ? 174.894 175.475 176.514 1.00 30.00 109 SER B O 1
ATOM 4034 N N . THR C 1 110 ? 174.366 173.406 175.741 1.00 30.00 110 THR B N 1
ATOM 4035 C CA . THR C 1 110 ? 174.920 173.599 174.381 1.00 30.00 110 THR B CA 1
ATOM 4036 C C . THR C 1 110 ? 173.856 173.283 173.336 1.00 30.00 110 THR B C 1
ATOM 4037 O O . THR C 1 110 ? 173.030 172.409 173.609 1.00 30.00 110 THR B O 1
ATOM 4041 N N . ASN C 1 111 ? 173.857 173.988 172.206 1.00 30.00 111 ASN B N 1
ATOM 4042 C CA . ASN C 1 111 ? 172.935 173.729 171.076 1.00 30.00 111 ASN B CA 1
ATOM 4043 C C . ASN C 1 111 ? 173.802 173.384 169.866 1.00 30.00 111 ASN B C 1
ATOM 4044 O O . ASN C 1 111 ? 174.224 174.317 169.181 1.00 30.00 111 ASN B O 1
ATOM 4049 N N . VAL C 1 112 ? 174.069 172.104 169.613 1.00 30.00 112 VAL B N 1
ATOM 4050 C CA . VAL C 1 112 ? 174.883 171.653 168.448 1.00 30.00 112 VAL B CA 1
ATOM 4051 C C . VAL C 1 112 ? 174.112 172.022 167.181 1.00 30.00 112 VAL B C 1
ATOM 4052 O O . VAL C 1 112 ? 173.150 171.319 166.882 1.00 30.00 112 VAL B O 1
ATOM 4056 N N . THR C 1 113 ? 174.530 173.053 166.452 1.00 30.00 113 THR B N 1
ATOM 4057 C CA . THR C 1 113 ? 173.799 173.566 165.266 1.00 30.00 113 THR B CA 1
ATOM 4058 C C . THR C 1 113 ? 174.417 173.061 163.961 1.00 30.00 113 THR B C 1
ATOM 4059 O O . THR C 1 113 ? 175.372 172.292 164.037 1.00 30.00 113 THR B O 1
ATOM 4063 N N . LEU C 1 114 ? 173.868 173.470 162.817 1.00 30.00 114 LEU B N 1
ATOM 4064 C CA . LEU C 1 114 ? 174.361 173.073 161.472 1.00 30.00 114 LEU B CA 1
ATOM 4065 C C . LEU C 1 114 ? 174.424 171.548 161.376 1.00 30.00 114 LEU B C 1
ATOM 4066 O O . LEU C 1 114 ? 175.483 171.029 161.003 1.00 30.00 114 LEU B O 1
ATOM 4071 N N . VAL C 1 115 ? 173.339 170.864 161.725 1.00 30.00 115 VAL B N 1
ATOM 4072 C CA . VAL C 1 115 ? 173.229 169.387 161.583 1.00 30.00 115 VAL B CA 1
ATOM 4073 C C . VAL C 1 115 ? 172.339 169.174 160.360 1.00 30.00 115 VAL B C 1
ATOM 4074 O O . VAL C 1 115 ? 171.276 169.775 160.334 1.00 30.00 115 VAL B O 1
ATOM 4078 N N . PHE C 1 116 ? 172.768 168.395 159.372 1.00 30.00 116 PHE B N 1
ATOM 4079 C CA . PHE C 1 116 ? 172.028 168.213 158.101 1.00 30.00 116 PHE B CA 1
ATOM 4080 C C . PHE C 1 116 ? 171.818 166.726 157.810 1.00 30.00 116 PHE B C 1
ATOM 4081 O O . PHE C 1 116 ? 171.375 166.419 156.698 1.00 30.00 116 PHE B O 1
ATOM 4089 N N . SER C 1 117 ? 172.089 165.836 158.764 1.00 30.00 117 SER B N 1
ATOM 4090 C CA . SER C 1 117 ? 171.852 164.380 158.605 1.00 30.00 117 SER B CA 1
ATOM 4091 C C . SER C 1 117 ? 171.500 163.771 159.961 1.00 30.00 117 SER B C 1
ATOM 4092 O O . SER C 1 117 ? 171.849 164.366 160.989 1.00 30.00 117 SER B O 1
ATOM 4095 N N . PRO C 1 118 ? 170.810 162.617 159.994 1.00 30.00 118 PRO B N 1
ATOM 4096 C CA . PRO C 1 118 ? 170.487 161.958 161.253 1.00 30.00 118 PRO B CA 1
ATOM 4097 C C . PRO C 1 118 ? 171.730 161.335 161.902 1.00 30.00 118 PRO B C 1
ATOM 4098 O O . PRO C 1 118 ? 171.672 161.077 163.078 1.00 30.00 118 PRO B O 1
ATOM 4102 N N . SER C 1 119 ? 172.812 161.123 161.152 1.00 30.00 119 SER B N 1
ATOM 4103 C CA . SER C 1 119 ? 174.081 160.571 161.691 1.00 30.00 119 SER B CA 1
ATOM 4104 C C . SER C 1 119 ? 174.822 161.684 162.426 1.00 30.00 119 SER B C 1
ATOM 4105 O O . SER C 1 119 ? 175.492 161.381 163.420 1.00 30.00 119 SER B O 1
ATOM 4108 N N . GLN C 1 120 ? 174.692 162.920 161.959 1.00 30.00 120 GLN B N 1
ATOM 4109 C CA . GLN C 1 120 ? 175.339 164.095 162.590 1.00 30.00 120 GLN B CA 1
ATOM 4110 C C . GLN C 1 120 ? 174.532 164.477 163.828 1.00 30.00 120 GLN B C 1
ATOM 4111 O O . GLN C 1 120 ? 175.099 165.143 164.694 1.00 30.00 120 GLN B O 1
ATOM 4117 N N . ALA C 1 121 ? 173.265 164.073 163.906 1.00 30.00 121 ALA B N 1
ATOM 4118 C CA . ALA C 1 121 ? 172.366 164.399 165.034 1.00 30.00 121 ALA B CA 1
ATOM 4119 C C . ALA C 1 121 ? 172.537 163.392 166.170 1.00 30.00 121 ALA B C 1
ATOM 4120 O O . ALA C 1 121 ? 172.316 163.785 167.316 1.00 30.00 121 ALA B O 1
ATOM 4122 N N . LEU C 1 122 ? 172.943 162.160 165.882 1.00 30.00 122 LEU B N 1
ATOM 4123 C CA . LEU C 1 122 ? 173.014 161.096 166.917 1.00 30.00 122 LEU B CA 1
ATOM 4124 C C . LEU C 1 122 ? 174.171 161.346 167.887 1.00 30.00 122 LEU B C 1
ATOM 4125 O O . LEU C 1 122 ? 173.961 161.119 169.076 1.00 30.00 122 LEU B O 1
ATOM 4130 N N . GLN C 1 123 ? 175.336 161.783 167.412 1.00 30.00 123 GLN B N 1
ATOM 4131 C CA . GLN C 1 123 ? 176.518 162.048 168.277 1.00 30.00 123 GLN B CA 1
ATOM 4132 C C . GLN C 1 123 ? 176.185 163.163 169.270 1.00 30.00 123 GLN B C 1
ATOM 4133 O O . GLN C 1 123 ? 176.475 162.976 170.453 1.00 30.00 123 GLN B O 1
ATOM 4139 N N . PRO C 1 124 ? 175.637 164.324 168.854 1.00 30.00 124 PRO B N 1
ATOM 4140 C CA . PRO C 1 124 ? 175.223 165.348 169.805 1.00 30.00 124 PRO B CA 1
ATOM 4141 C C . PRO C 1 124 ? 174.357 164.728 170.908 1.00 30.00 124 PRO B C 1
ATOM 4142 O O . PRO C 1 124 ? 174.512 165.122 172.024 1.00 30.00 124 PRO B O 1
ATOM 4146 N N . ALA C 1 125 ? 173.503 163.759 170.584 1.00 30.00 125 ALA B N 1
ATOM 4147 C CA . ALA C 1 125 ? 172.576 163.124 171.548 1.00 30.00 125 ALA B CA 1
ATOM 4148 C C . ALA C 1 125 ? 173.330 162.189 172.489 1.00 30.00 125 ALA B C 1
ATOM 4149 O O . ALA C 1 125 ? 172.910 162.084 173.646 1.00 30.00 125 ALA B O 1
ATOM 4151 N N . ARG C 1 126 ? 174.331 161.482 171.981 1.00 30.00 126 ARG B N 1
ATOM 4152 C CA . ARG C 1 126 ? 175.177 160.562 172.790 1.00 30.00 126 ARG B CA 1
ATOM 4153 C C . ARG C 1 126 ? 176.046 161.320 173.804 1.00 30.00 126 ARG B C 1
ATOM 4154 O O . ARG C 1 126 ? 176.331 160.718 174.810 1.00 30.00 126 ARG B O 1
ATOM 4162 N N . ILE C 1 127 ? 176.348 162.597 173.604 1.00 30.00 127 ILE B N 1
ATOM 4163 C CA . ILE C 1 127 ? 177.227 163.414 174.490 1.00 30.00 127 ILE B CA 1
ATOM 4164 C C . ILE C 1 127 ? 176.364 164.293 175.400 1.00 30.00 127 ILE B C 1
ATOM 4165 O O . ILE C 1 127 ? 176.951 165.111 176.119 1.00 30.00 127 ILE B O 1
ATOM 4170 N N . GLY C 1 128 ? 175.036 164.159 175.367 1.00 30.00 128 GLY B N 1
ATOM 4171 C CA . GLY C 1 128 ? 174.150 164.912 176.276 1.00 30.00 128 GLY B CA 1
ATOM 4172 C C . GLY C 1 128 ? 173.988 166.376 175.920 1.00 30.00 128 GLY B C 1
ATOM 4173 O O . GLY C 1 128 ? 173.834 167.177 176.850 1.00 30.00 128 GLY B O 1
ATOM 4174 N N . ALA C 1 129 ? 174.005 166.726 174.635 1.00 30.00 129 ALA B N 1
ATOM 4175 C CA . ALA C 1 129 ? 173.732 168.125 174.249 1.00 30.00 129 ALA B CA 1
ATOM 4176 C C . ALA C 1 129 ? 172.301 168.465 174.665 1.00 30.00 129 ALA B C 1
ATOM 4177 O O . ALA C 1 129 ? 171.431 167.594 174.541 1.00 30.00 129 ALA B O 1
ATOM 4179 N N . LYS C 1 130 ? 172.077 169.679 175.160 1.00 30.00 130 LYS B N 1
ATOM 4180 C CA . LYS C 1 130 ? 170.736 170.135 175.598 1.00 30.00 130 LYS B CA 1
ATOM 4181 C C . LYS C 1 130 ? 169.841 170.259 174.370 1.00 30.00 130 LYS B C 1
ATOM 4182 O O . LYS C 1 130 ? 168.669 169.897 174.480 1.00 30.00 130 LYS B O 1
ATOM 4188 N N . PHE C 1 131 ? 170.373 170.765 173.260 1.00 30.00 131 PHE B N 1
ATOM 4189 C CA . PHE C 1 131 ? 169.603 170.978 172.015 1.00 30.00 131 PHE B CA 1
ATOM 4190 C C . PHE C 1 131 ? 170.409 170.533 170.798 1.00 30.00 131 PHE B C 1
ATOM 4191 O O . PHE C 1 131 ? 171.643 170.569 170.870 1.00 30.00 131 PHE B O 1
ATOM 4199 N N . VAL C 1 132 ? 169.731 170.097 169.740 1.00 30.00 132 VAL B N 1
ATOM 4200 C CA . VAL C 1 132 ? 170.360 169.732 168.443 1.00 30.00 132 VAL B CA 1
ATOM 4201 C C . VAL C 1 132 ? 169.504 170.437 167.392 1.00 30.00 132 VAL B C 1
ATOM 4202 O O . VAL C 1 132 ? 168.315 170.213 167.422 1.00 30.00 132 VAL B O 1
ATOM 4206 N N . SER C 1 133 ? 170.058 171.290 166.536 1.00 30.00 133 SER B N 1
ATOM 4207 C CA . SER C 1 133 ? 169.279 172.064 165.534 1.00 30.00 133 SER B CA 1
ATOM 4208 C C . SER C 1 133 ? 169.435 171.495 164.121 1.00 30.00 133 SER B C 1
ATOM 4209 O O . SER C 1 133 ? 170.370 171.915 163.429 1.00 30.00 133 SER B O 1
ATOM 4212 N N . PRO C 1 134 ? 168.580 170.556 163.663 1.00 30.00 134 PRO B N 1
ATOM 4213 C CA . PRO C 1 134 ? 168.615 170.088 162.272 1.00 30.00 134 PRO B CA 1
ATOM 4214 C C . PRO C 1 134 ? 168.056 171.133 161.296 1.00 30.00 134 PRO B C 1
ATOM 4215 O O . PRO C 1 134 ? 166.925 171.486 161.464 1.00 30.00 134 PRO B O 1
ATOM 4219 N N . PHE C 1 135 ? 168.831 171.589 160.308 1.00 30.00 135 PHE B N 1
ATOM 4220 C CA . PHE C 1 135 ? 168.424 172.656 159.354 1.00 30.00 135 PHE B CA 1
ATOM 4221 C C . PHE C 1 135 ? 167.611 172.070 158.195 1.00 30.00 135 PHE B C 1
ATOM 4222 O O . PHE C 1 135 ? 168.000 171.012 157.690 1.00 30.00 135 PHE B O 1
ATOM 4230 N N . VAL C 1 136 ? 166.546 172.745 157.760 1.00 30.00 136 VAL B N 1
ATOM 4231 C CA . VAL C 1 136 ? 165.658 172.272 156.657 1.00 30.00 136 VAL B CA 1
ATOM 4232 C C . VAL C 1 136 ? 165.798 173.172 155.426 1.00 30.00 136 VAL B C 1
ATOM 4233 O O . VAL C 1 136 ? 166.153 172.643 154.359 1.00 30.00 136 VAL B O 1
ATOM 4237 N N . GLY C 1 137 ? 165.524 174.468 155.555 1.00 30.00 137 GLY B N 1
ATOM 4238 C CA . GLY C 1 137 ? 165.531 175.423 154.428 1.00 30.00 137 GLY B CA 1
ATOM 4239 C C . GLY C 1 137 ? 166.717 175.296 153.492 1.00 30.00 137 GLY B C 1
ATOM 4240 O O . GLY C 1 137 ? 166.476 175.222 152.282 1.00 30.00 137 GLY B O 1
ATOM 4241 N N . TRP C 1 138 ? 167.948 175.301 153.997 1.00 30.00 138 TRP B N 1
ATOM 4242 C CA . TRP C 1 138 ? 169.176 175.273 153.159 1.00 30.00 138 TRP B CA 1
ATOM 4243 C C . TRP C 1 138 ? 169.139 174.112 152.174 1.00 30.00 138 TRP B C 1
ATOM 4244 O O . TRP C 1 138 ? 169.372 174.347 150.978 1.00 30.00 138 TRP B O 1
ATOM 4255 N N . LYS C 1 139 ? 168.892 172.905 152.665 1.00 30.00 139 LYS B N 1
ATOM 4256 C CA . LYS C 1 139 ? 168.887 171.684 151.827 1.00 30.00 139 LYS B CA 1
ATOM 4257 C C . LYS C 1 139 ? 167.793 171.822 150.771 1.00 30.00 139 LYS B C 1
ATOM 4258 O O . LYS C 1 139 ? 168.033 171.408 149.630 1.00 30.00 139 LYS B O 1
ATOM 4264 N N . GLU C 1 140 ? 166.652 172.403 151.130 1.00 30.00 140 GLU B N 1
ATOM 4265 C CA . GLU C 1 140 ? 165.512 172.581 150.197 1.00 30.00 140 GLU B CA 1
ATOM 4266 C C . GLU C 1 140 ? 165.903 173.571 149.101 1.00 30.00 140 GLU B C 1
ATOM 4267 O O . GLU C 1 140 ? 165.537 173.325 147.947 1.00 30.00 140 GLU B O 1
ATOM 4273 N N . ASN C 1 141 ? 166.628 174.635 149.441 1.00 30.00 141 ASN B N 1
ATOM 4274 C CA . ASN C 1 141 ? 167.036 175.677 148.465 1.00 30.00 141 ASN B CA 1
ATOM 4275 C C . ASN C 1 141 ? 167.900 175.013 147.397 1.00 30.00 141 ASN B C 1
ATOM 4276 O O . ASN C 1 141 ? 167.887 175.503 146.258 1.00 30.00 141 ASN B O 1
ATOM 4281 N N . SER C 1 142 ? 168.613 173.944 147.745 1.00 30.00 142 SER B N 1
ATOM 4282 C CA . SER C 1 142 ? 169.493 173.200 146.811 1.00 30.00 142 SER B CA 1
ATOM 4283 C C . SER C 1 142 ? 168.750 171.981 146.264 1.00 30.00 142 SER B C 1
ATOM 4284 O O . SER C 1 142 ? 169.433 171.038 145.889 1.00 30.00 142 SER B O 1
ATOM 4287 N N . GLY C 1 143 ? 167.418 171.964 146.300 1.00 30.00 143 GLY B N 1
ATOM 4288 C CA . GLY C 1 143 ? 166.606 170.887 145.705 1.00 30.00 143 GLY B CA 1
ATOM 4289 C C . GLY C 1 143 ? 166.641 169.570 146.455 1.00 30.00 143 GLY B C 1
ATOM 4290 O O . GLY C 1 143 ? 166.357 168.553 145.815 1.00 30.00 143 GLY B O 1
ATOM 4291 N N . ASP C 1 144 ? 166.920 169.570 147.756 1.00 30.00 144 ASP B N 1
ATOM 4292 C CA . ASP C 1 144 ? 166.940 168.335 148.584 1.00 30.00 144 ASP B CA 1
ATOM 4293 C C . ASP C 1 144 ? 165.671 168.236 149.429 1.00 30.00 144 ASP B C 1
ATOM 4294 O O . ASP C 1 144 ? 165.175 169.286 149.858 1.00 30.00 144 ASP B O 1
ATOM 4299 N N . ASP C 1 145 ? 165.165 167.024 149.661 1.00 30.00 145 ASP B N 1
ATOM 4300 C CA . ASP C 1 145 ? 163.976 166.791 150.524 1.00 30.00 145 ASP B CA 1
ATOM 4301 C C . ASP C 1 145 ? 164.460 166.645 151.969 1.00 30.00 145 ASP B C 1
ATOM 4302 O O . ASP C 1 145 ? 165.549 166.160 152.274 1.00 30.00 145 ASP B O 1
ATOM 4304 N N . THR C 1 146 ? 163.615 167.041 152.920 1.00 30.00 146 THR B N 1
ATOM 4305 C CA . THR C 1 146 ? 164.077 167.037 154.337 1.00 30.00 146 THR B CA 1
ATOM 4306 C C . THR C 1 146 ? 163.105 166.241 155.211 1.00 30.00 146 THR B C 1
ATOM 4307 O O . THR C 1 146 ? 162.054 165.846 154.670 1.00 30.00 146 THR B O 1
ATOM 4311 N N . TYR C 1 149 ? 164.620 163.325 156.749 1.00 30.00 148 TYR B N 1
ATOM 4312 C CA . TYR C 1 149 ? 165.604 162.937 157.783 1.00 30.00 148 TYR B CA 1
ATOM 4313 C C . TYR C 1 149 ? 165.143 163.516 159.142 1.00 30.00 148 TYR B C 1
ATOM 4314 O O . TYR C 1 149 ? 165.628 163.061 160.156 1.00 30.00 148 TYR B O 1
ATOM 4323 N N . ILE C 1 150 ? 164.288 164.532 159.148 1.00 30.00 149 ILE B N 1
ATOM 4324 C CA . ILE C 1 150 ? 163.718 165.157 160.386 1.00 30.00 149 ILE B CA 1
ATOM 4325 C C . ILE C 1 150 ? 162.929 164.117 161.196 1.00 30.00 149 ILE B C 1
ATOM 4326 O O . ILE C 1 150 ? 163.124 164.042 162.377 1.00 30.00 149 ILE B O 1
ATOM 4331 N N . GLN C 1 151 ? 162.108 163.327 160.565 1.00 30.00 150 GLN B N 1
ATOM 4332 C CA . GLN C 1 151 ? 161.308 162.268 161.226 1.00 30.00 150 GLN B CA 1
ATOM 4333 C C . GLN C 1 151 ? 162.251 161.190 161.758 1.00 30.00 150 GLN B C 1
ATOM 4334 O O . GLN C 1 151 ? 162.021 160.715 162.878 1.00 30.00 150 GLN B O 1
ATOM 4340 N N . ASP C 1 152 ? 163.281 160.844 160.988 1.00 30.00 151 ASP B N 1
ATOM 4341 C CA . ASP C 1 152 ? 164.284 159.844 161.431 1.00 30.00 151 ASP B CA 1
ATOM 4342 C C . ASP C 1 152 ? 164.908 160.287 162.754 1.00 30.00 151 ASP B C 1
ATOM 4343 O O . ASP C 1 152 ? 164.982 159.463 163.668 1.00 30.00 151 ASP B O 1
ATOM 4348 N N . ILE C 1 153 ? 165.338 161.544 162.840 1.00 30.00 152 ILE B N 1
ATOM 4349 C CA . ILE C 1 153 ? 165.987 162.050 164.082 1.00 30.00 152 ILE B CA 1
ATOM 4350 C C . ILE C 1 153 ? 164.979 161.956 165.231 1.00 30.00 152 ILE B C 1
ATOM 4351 O O . ILE C 1 153 ? 165.358 161.469 166.303 1.00 30.00 152 ILE B O 1
ATOM 4356 N N . VAL C 1 154 ? 163.739 162.380 164.995 1.00 30.00 153 VAL B N 1
ATOM 4357 C CA . VAL C 1 154 ? 162.708 162.353 166.068 1.00 30.00 153 VAL B CA 1
ATOM 4358 C C . VAL C 1 154 ? 162.529 160.899 166.507 1.00 30.00 153 VAL B C 1
ATOM 4359 O O . VAL C 1 154 ? 162.545 160.645 167.718 1.00 30.00 153 VAL B O 1
ATOM 4363 N N . ASN C 1 155 ? 162.406 159.987 165.547 1.00 30.00 154 ASN B N 1
ATOM 4364 C CA . ASN C 1 155 ? 162.169 158.556 165.862 1.00 30.00 154 ASN B CA 1
ATOM 4365 C C . ASN C 1 155 ? 163.377 157.963 166.594 1.00 30.00 154 ASN B C 1
ATOM 4366 O O . ASN C 1 155 ? 163.162 157.258 167.588 1.00 30.00 154 ASN B O 1
ATOM 4371 N N . ILE C 1 156 ? 164.591 158.243 166.121 1.00 30.00 155 ILE B N 1
ATOM 4372 C CA . ILE C 1 156 ? 165.821 157.722 166.780 1.00 30.00 155 ILE B CA 1
ATOM 4373 C C . ILE C 1 156 ? 165.871 158.258 168.210 1.00 30.00 155 ILE B C 1
ATOM 4374 O O . ILE C 1 156 ? 166.039 157.452 169.132 1.00 30.00 155 ILE B O 1
ATOM 4379 N N . TYR C 1 157 ? 165.754 159.569 168.376 1.00 30.00 156 TYR B N 1
ATOM 4380 C CA . TYR C 1 157 ? 165.802 160.212 169.707 1.00 30.00 156 TYR B CA 1
ATOM 4381 C C . TYR C 1 157 ? 164.806 159.483 170.606 1.00 30.00 156 TYR B C 1
ATOM 4382 O O . TYR C 1 157 ? 165.179 159.096 171.694 1.00 30.00 156 TYR B O 1
ATOM 4391 N N . LYS C 1 158 ? 163.605 159.207 170.122 1.00 30.00 157 LYS B N 1
ATOM 4392 C CA . LYS C 1 158 ? 162.534 158.596 170.946 1.00 30.00 157 LYS B CA 1
ATOM 4393 C C . LYS C 1 158 ? 162.895 157.139 171.238 1.00 30.00 157 LYS B C 1
ATOM 4394 O O . LYS C 1 158 ? 162.837 156.749 172.412 1.00 30.00 157 LYS B O 1
ATOM 4400 N N . ASN C 1 159 ? 163.264 156.378 170.210 1.00 30.00 158 ASN B N 1
ATOM 4401 C CA . ASN C 1 159 ? 163.585 154.940 170.388 1.00 30.00 158 ASN B CA 1
ATOM 4402 C C . ASN C 1 159 ? 164.672 154.755 171.448 1.00 30.00 158 ASN B C 1
ATOM 4403 O O . ASN C 1 159 ? 164.604 153.756 172.174 1.00 30.00 158 ASN B O 1
ATOM 4408 N N . TYR C 1 160 ? 165.629 155.674 171.537 1.00 30.00 159 TYR B N 1
ATOM 4409 C CA . TYR C 1 160 ? 166.764 155.478 172.475 1.00 30.00 159 TYR B CA 1
ATOM 4410 C C . TYR C 1 160 ? 166.606 156.385 173.695 1.00 30.00 159 TYR B C 1
ATOM 4411 O O . TYR C 1 160 ? 167.596 156.591 174.407 1.00 30.00 159 TYR B O 1
ATOM 4420 N N . ASN C 1 161 ? 165.401 156.903 173.923 1.00 30.00 160 ASN B N 1
ATOM 4421 C CA . ASN C 1 161 ? 165.129 157.730 175.127 1.00 30.00 160 ASN B CA 1
ATOM 4422 C C . ASN C 1 161 ? 166.237 158.766 175.321 1.00 30.00 160 ASN B C 1
ATOM 4423 O O . ASN C 1 161 ? 166.878 158.748 176.380 1.00 30.00 160 ASN B O 1
ATOM 4428 N N . TYR C 1 162 ? 166.431 159.644 174.341 1.00 30.00 161 TYR B N 1
ATOM 4429 C CA . TYR C 1 162 ? 167.430 160.730 174.481 1.00 30.00 161 TYR B CA 1
ATOM 4430 C C . TYR C 1 162 ? 166.710 161.972 175.002 1.00 30.00 161 TYR B C 1
ATOM 4431 O O . TYR C 1 162 ? 165.542 162.169 174.643 1.00 30.00 161 TYR B O 1
ATOM 4440 N N . ASN C 1 163 ? 167.384 162.772 175.823 1.00 30.00 162 ASN B N 1
ATOM 4441 C CA . ASN C 1 163 ? 166.734 163.963 176.427 1.00 30.00 162 ASN B CA 1
ATOM 4442 C C . ASN C 1 163 ? 166.983 165.184 175.540 1.00 30.00 162 ASN B C 1
ATOM 4443 O O . ASN C 1 163 ? 166.231 166.160 175.668 1.00 30.00 162 ASN B O 1
ATOM 4448 N N . THR C 1 164 ? 167.995 165.121 174.673 1.00 30.00 163 THR B N 1
ATOM 4449 C CA . THR C 1 164 ? 168.289 166.242 173.745 1.00 30.00 163 THR B CA 1
ATOM 4450 C C . THR C 1 164 ? 166.990 166.668 173.057 1.00 30.00 163 THR B C 1
ATOM 4451 O O . THR C 1 164 ? 166.258 165.788 172.584 1.00 30.00 163 THR B O 1
ATOM 4455 N N . GLU C 1 165 ? 166.697 167.967 173.028 1.00 30.00 164 GLU B N 1
ATOM 4456 C CA . GLU C 1 165 ? 165.460 168.505 172.410 1.00 30.00 164 GLU B CA 1
ATOM 4457 C C . GLU C 1 165 ? 165.793 168.947 170.987 1.00 30.00 164 GLU B C 1
ATOM 4458 O O . GLU C 1 165 ? 166.759 169.690 170.836 1.00 30.00 164 GLU B O 1
ATOM 4464 N N . ILE C 1 166 ? 165.005 168.539 169.997 1.00 30.00 165 ILE B N 1
ATOM 4465 C CA . ILE C 1 166 ? 165.287 168.840 168.567 1.00 30.00 165 ILE B CA 1
ATOM 4466 C C . ILE C 1 166 ? 164.706 170.208 168.221 1.00 30.00 165 ILE B C 1
ATOM 4467 O O . ILE C 1 166 ? 163.506 170.400 168.437 1.00 30.00 165 ILE B O 1
ATOM 4472 N N . ILE C 1 167 ? 165.512 171.119 167.681 1.00 30.00 166 ILE B N 1
ATOM 4473 C CA . ILE C 1 167 ? 165.030 172.457 167.236 1.00 30.00 166 ILE B CA 1
ATOM 4474 C C . ILE C 1 167 ? 165.117 172.506 165.712 1.00 30.00 166 ILE B C 1
ATOM 4475 O O . ILE C 1 167 ? 166.181 172.868 165.203 1.00 30.00 166 ILE B O 1
ATOM 4480 N N . VAL C 1 168 ? 164.041 172.153 165.011 1.00 30.00 167 VAL B N 1
ATOM 4481 C CA . VAL C 1 168 ? 164.003 172.232 163.525 1.00 30.00 167 VAL B CA 1
ATOM 4482 C C . VAL C 1 168 ? 164.277 173.693 163.173 1.00 30.00 167 VAL B C 1
ATOM 4483 O O . VAL C 1 168 ? 163.533 174.532 163.672 1.00 30.00 167 VAL B O 1
ATOM 4487 N N . ALA C 1 169 ? 165.307 173.987 162.384 1.00 30.00 168 ALA B N 1
ATOM 4488 C CA . ALA C 1 169 ? 165.729 175.368 162.069 1.00 30.00 168 ALA B CA 1
ATOM 4489 C C . ALA C 1 169 ? 165.587 175.669 160.580 1.00 30.00 168 ALA B C 1
ATOM 4490 O O . ALA C 1 169 ? 165.182 174.761 159.845 1.00 30.00 168 ALA B O 1
ATOM 4492 N N . ALA C 1 170 ? 165.894 176.895 160.158 1.00 30.00 169 ALA B N 1
ATOM 4493 C CA . ALA C 1 170 ? 165.800 177.334 158.748 1.00 30.00 169 ALA B CA 1
ATOM 4494 C C . ALA C 1 170 ? 164.376 177.133 158.220 1.00 30.00 169 ALA B C 1
ATOM 4495 O O . ALA C 1 170 ? 164.239 176.911 157.016 1.00 30.00 169 ALA B O 1
ATOM 4497 N N . LEU C 1 171 ? 163.353 177.213 159.076 1.00 30.00 170 LEU B N 1
ATOM 4498 C CA . LEU C 1 171 ? 161.930 177.097 158.659 1.00 30.00 170 LEU B CA 1
ATOM 4499 C C . LEU C 1 171 ? 161.536 178.386 157.939 1.00 30.00 170 LEU B C 1
ATOM 4500 O O . LEU C 1 171 ? 161.910 179.452 158.445 1.00 30.00 170 LEU B O 1
ATOM 4505 N N . ARG C 1 172 ? 160.797 178.303 156.831 1.00 30.00 171 ARG B N 1
ATOM 4506 C CA . ARG C 1 172 ? 160.459 179.490 156.003 1.00 30.00 171 ARG B CA 1
ATOM 4507 C C . ARG C 1 172 ? 158.946 179.673 155.843 1.00 30.00 171 ARG B C 1
ATOM 4508 O O . ARG C 1 172 ? 158.558 180.744 155.368 1.00 30.00 171 ARG B O 1
ATOM 4516 N N . ASN C 1 173 ? 158.119 178.695 156.213 1.00 30.00 172 ASN B N 1
ATOM 4517 C CA . ASN C 1 173 ? 156.644 178.779 156.058 1.00 30.00 172 ASN B CA 1
ATOM 4518 C C . ASN C 1 173 ? 155.951 177.957 157.143 1.00 30.00 172 ASN B C 1
ATOM 4519 O O . ASN C 1 173 ? 156.625 177.119 157.756 1.00 30.00 172 ASN B O 1
ATOM 4524 N N . GLY C 1 174 ? 154.655 178.182 157.351 1.00 30.00 173 GLY B N 1
ATOM 4525 C CA . GLY C 1 174 ? 153.876 177.490 158.392 1.00 30.00 173 GLY B CA 1
ATOM 4526 C C . GLY C 1 174 ? 153.589 176.047 158.038 1.00 30.00 173 GLY B C 1
ATOM 4527 O O . GLY C 1 174 ? 153.215 175.305 158.947 1.00 30.00 173 GLY B O 1
ATOM 4528 N N . LYS C 1 175 ? 153.726 175.662 156.771 1.00 30.00 174 LYS B N 1
ATOM 4529 C CA . LYS C 1 175 ? 153.536 174.255 156.338 1.00 30.00 174 LYS B CA 1
ATOM 4530 C C . LYS C 1 175 ? 154.740 173.454 156.826 1.00 30.00 174 LYS B C 1
ATOM 4531 O O . LYS C 1 175 ? 154.556 172.275 157.113 1.00 30.00 174 LYS B O 1
ATOM 4537 N N . GLN C 1 176 ? 155.909 174.081 156.921 1.00 30.00 175 GLN B N 1
ATOM 4538 C CA . GLN C 1 176 ? 157.148 173.422 157.402 1.00 30.00 175 GLN B CA 1
ATOM 4539 C C . GLN C 1 176 ? 157.060 173.348 158.924 1.00 30.00 175 GLN B C 1
ATOM 4540 O O . GLN C 1 176 ? 157.688 172.451 159.489 1.00 30.00 175 GLN B O 1
ATOM 4546 N N . ILE C 1 177 ? 156.256 174.234 159.532 1.00 30.00 176 ILE B N 1
ATOM 4547 C CA . ILE C 1 177 ? 155.974 174.170 160.993 1.00 30.00 176 ILE B CA 1
ATOM 4548 C C . ILE C 1 177 ? 155.042 172.975 161.186 1.00 30.00 176 ILE B C 1
ATOM 4549 O O . ILE C 1 177 ? 155.310 172.181 162.063 1.00 30.00 176 ILE B O 1
ATOM 4554 N N . VAL C 1 178 ? 154.022 172.847 160.343 1.00 30.00 177 VAL B N 1
ATOM 4555 C CA . VAL C 1 178 ? 153.106 171.685 160.393 1.00 30.00 177 VAL B CA 1
ATOM 4556 C C . VAL C 1 178 ? 153.910 170.392 160.229 1.00 30.00 177 VAL B C 1
ATOM 4557 O O . VAL C 1 178 ? 153.592 169.492 160.973 1.00 30.00 177 VAL B O 1
ATOM 4559 N N . ASP C 1 179 ? 154.893 170.334 159.321 1.00 30.00 178 ASP B N 1
ATOM 4560 C CA . ASP C 1 179 ? 155.705 169.117 159.030 1.00 30.00 178 ASP B CA 1
ATOM 4561 C C . ASP C 1 179 ? 156.496 168.751 160.294 1.00 30.00 178 ASP B C 1
ATOM 4562 O O . ASP C 1 179 ? 156.509 167.590 160.638 1.00 30.00 178 ASP B O 1
ATOM 4567 N N . ALA C 1 180 ? 157.067 169.742 161.003 1.00 30.00 179 ALA B N 1
ATOM 4568 C CA . ALA C 1 180 ? 157.896 169.496 162.199 1.00 30.00 179 ALA B CA 1
ATOM 4569 C C . ALA C 1 180 ? 156.991 169.004 163.324 1.00 30.00 179 ALA B C 1
ATOM 4570 O O . ALA C 1 180 ? 157.396 168.081 164.016 1.00 30.00 179 ALA B O 1
ATOM 4572 N N . ALA C 1 181 ? 155.799 169.578 163.470 1.00 30.00 180 ALA B N 1
ATOM 4573 C CA . ALA C 1 181 ? 154.834 169.197 164.519 1.00 30.00 180 ALA B CA 1
ATOM 4574 C C . ALA C 1 181 ? 154.300 167.795 164.235 1.00 30.00 180 ALA B C 1
ATOM 4575 O O . ALA C 1 181 ? 154.113 167.037 165.193 1.00 30.00 180 ALA B O 1
ATOM 4577 N N . LYS C 1 182 ? 154.056 167.465 162.970 1.00 30.00 181 LYS B N 1
ATOM 4578 C CA . LYS C 1 182 ? 153.541 166.134 162.568 1.00 30.00 181 LYS B CA 1
ATOM 4579 C C . LYS C 1 182 ? 154.624 165.089 162.837 1.00 30.00 181 LYS B C 1
ATOM 4580 O O . LYS C 1 182 ? 154.259 163.941 163.109 1.00 30.00 181 LYS B O 1
ATOM 4582 N N . ALA C 1 183 ? 155.898 165.468 162.765 1.00 30.00 182 ALA B N 1
ATOM 4583 C CA . ALA C 1 183 ? 157.033 164.553 163.005 1.00 30.00 182 ALA B CA 1
ATOM 4584 C C . ALA C 1 183 ? 157.160 164.312 164.506 1.00 30.00 182 ALA B C 1
ATOM 4585 O O . ALA C 1 183 ? 157.408 163.178 164.889 1.00 30.00 182 ALA B O 1
ATOM 4587 N N . GLY C 1 184 ? 156.921 165.324 165.327 1.00 30.00 183 GLY B N 1
ATOM 4588 C CA . GLY C 1 184 ? 157.081 165.218 166.786 1.00 30.00 183 GLY B CA 1
ATOM 4589 C C . GLY C 1 184 ? 158.272 166.011 167.288 1.00 30.00 183 GLY B C 1
ATOM 4590 O O . GLY C 1 184 ? 158.670 165.798 168.442 1.00 30.00 183 GLY B O 1
ATOM 4591 N N . ALA C 1 185 ? 158.813 166.899 166.456 1.00 30.00 184 ALA B N 1
ATOM 4592 C CA . ALA C 1 185 ? 159.931 167.764 166.887 1.00 30.00 184 ALA B CA 1
ATOM 4593 C C . ALA C 1 185 ? 159.524 168.521 168.149 1.00 30.00 184 ALA B C 1
ATOM 4594 O O . ALA C 1 185 ? 158.354 168.915 168.246 1.00 30.00 184 ALA B O 1
ATOM 4596 N N . HIS C 1 186 ? 160.476 168.735 169.053 1.00 30.00 185 HIS B N 1
ATOM 4597 C CA . HIS C 1 186 ? 160.225 169.389 170.356 1.00 30.00 185 HIS B CA 1
ATOM 4598 C C . HIS C 1 186 ? 160.008 170.876 170.137 1.00 30.00 185 HIS B C 1
ATOM 4599 O O . HIS C 1 186 ? 158.992 171.373 170.611 1.00 30.00 185 HIS B O 1
ATOM 4606 N N . ILE C 1 187 ? 160.928 171.540 169.446 1.00 30.00 186 ILE B N 1
ATOM 4607 C CA . ILE C 1 187 ? 160.871 173.010 169.229 1.00 30.00 186 ILE B CA 1
ATOM 4608 C C . ILE C 1 187 ? 160.964 173.300 167.736 1.00 30.00 186 ILE B C 1
ATOM 4609 O O . ILE C 1 187 ? 161.466 172.440 167.009 1.00 30.00 186 ILE B O 1
ATOM 4614 N N . VAL C 1 188 ? 160.473 174.451 167.300 1.00 30.00 187 VAL B N 1
ATOM 4615 C CA . VAL C 1 188 ? 160.622 174.914 165.897 1.00 30.00 187 VAL B CA 1
ATOM 4616 C C . VAL C 1 188 ? 161.080 176.360 166.023 1.00 30.00 187 VAL B C 1
ATOM 4617 O O . VAL C 1 188 ? 160.406 177.093 166.734 1.00 30.00 187 VAL B O 1
ATOM 4621 N N . THR C 1 189 ? 162.198 176.732 165.415 1.00 30.00 188 THR B N 1
ATOM 4622 C CA . THR C 1 189 ? 162.692 178.131 165.430 1.00 30.00 188 THR B CA 1
ATOM 4623 C C . THR C 1 189 ? 162.364 178.769 164.082 1.00 30.00 188 THR B C 1
ATOM 4624 O O . THR C 1 189 ? 162.705 178.161 163.057 1.00 30.00 188 THR B O 1
ATOM 4628 N N . CYS C 1 190 ? 161.724 179.934 164.080 1.00 30.00 189 CYS B N 1
ATOM 4629 C CA . CYS C 1 190 ? 161.278 180.613 162.837 1.00 30.00 189 CYS B CA 1
ATOM 4630 C C . CYS C 1 190 ? 161.379 182.124 163.013 1.00 30.00 189 CYS B C 1
ATOM 4631 O O . CYS C 1 190 ? 161.343 182.574 164.164 1.00 30.00 189 CYS B O 1
ATOM 4634 N N . GLY C 1 191 ? 161.517 182.875 161.922 1.00 30.00 190 GLY B N 1
ATOM 4635 C CA . GLY C 1 191 ? 161.522 184.345 161.981 1.00 30.00 190 GLY B CA 1
ATOM 4636 C C . GLY C 1 191 ? 160.156 184.888 162.346 1.00 30.00 190 GLY B C 1
ATOM 4637 O O . GLY C 1 191 ? 159.183 184.138 162.197 1.00 30.00 190 GLY B O 1
ATOM 4638 N N . PHE C 1 192 ? 160.072 186.138 162.805 1.00 30.00 191 PHE B N 1
ATOM 4639 C CA . PHE C 1 192 ? 158.809 186.773 163.243 1.00 30.00 191 PHE B CA 1
ATOM 4640 C C . PHE C 1 192 ? 157.746 186.675 162.150 1.00 30.00 191 PHE B C 1
ATOM 4641 O O . PHE C 1 192 ? 156.605 186.366 162.498 1.00 30.00 191 PHE B O 1
ATOM 4649 N N . ASP C 1 193 ? 158.095 186.912 160.890 1.00 30.00 192 ASP B N 1
ATOM 4650 C CA . ASP C 1 193 ? 157.110 186.951 159.780 1.00 30.00 192 ASP B CA 1
ATOM 4651 C C . ASP C 1 193 ? 156.594 185.551 159.452 1.00 30.00 192 ASP B C 1
ATOM 4652 O O . ASP C 1 193 ? 155.433 185.455 159.083 1.00 30.00 192 ASP B O 1
ATOM 4657 N N . VAL C 1 194 ? 157.421 184.518 159.570 1.00 30.00 193 VAL B N 1
ATOM 4658 C CA . VAL C 1 194 ? 156.986 183.117 159.323 1.00 30.00 193 VAL B CA 1
ATOM 4659 C C . VAL C 1 194 ? 155.883 182.793 160.328 1.00 30.00 193 VAL B C 1
ATOM 4660 O O . VAL C 1 194 ? 154.920 182.143 159.921 1.00 30.00 193 VAL B O 1
ATOM 4664 N N . TYR C 1 195 ? 155.999 183.250 161.575 1.00 30.00 194 TYR B N 1
ATOM 4665 C CA . TYR C 1 195 ? 155.020 182.952 162.653 1.00 30.00 194 TYR B CA 1
ATOM 4666 C C . TYR C 1 195 ? 153.729 183.744 162.432 1.00 30.00 194 TYR B C 1
ATOM 4667 O O . TYR C 1 195 ? 152.660 183.233 162.667 1.00 30.00 194 TYR B O 1
ATOM 4676 N N . LYS C 1 196 ? 153.821 185.008 162.063 1.00 30.00 195 LYS B N 1
ATOM 4677 C CA . LYS C 1 196 ? 152.622 185.850 161.822 1.00 30.00 195 LYS B CA 1
ATOM 4678 C C . LYS C 1 196 ? 151.790 185.243 160.689 1.00 30.00 195 LYS B C 1
ATOM 4679 O O . LYS C 1 196 ? 150.583 185.029 160.896 1.00 30.00 195 LYS B O 1
ATOM 4681 N N . GLU C 1 197 ? 152.415 184.964 159.548 1.00 30.00 196 GLU B N 1
ATOM 4682 C CA . GLU C 1 197 ? 151.668 184.451 158.371 1.00 30.00 196 GLU B CA 1
ATOM 4683 C C . GLU C 1 197 ? 151.082 183.074 158.687 1.00 30.00 196 GLU B C 1
ATOM 4684 O O . GLU C 1 197 ? 149.991 182.780 158.189 1.00 30.00 196 GLU B O 1
ATOM 4690 N N . SER C 1 198 ? 151.758 182.271 159.507 1.00 30.00 197 SER B N 1
ATOM 4691 C CA . SER C 1 198 ? 151.303 180.908 159.881 1.00 30.00 197 SER B CA 1
ATOM 4692 C C . SER C 1 198 ? 149.988 180.995 160.651 1.00 30.00 197 SER B C 1
ATOM 4693 O O . SER C 1 198 ? 149.248 180.007 160.633 1.00 30.00 197 SER B O 1
ATOM 4696 N N . PHE C 1 199 ? 149.710 182.126 161.291 1.00 30.00 198 PHE B N 1
ATOM 4697 C CA . PHE C 1 199 ? 148.490 182.316 162.112 1.00 30.00 198 PHE B CA 1
ATOM 4698 C C . PHE C 1 199 ? 147.359 182.852 161.239 1.00 30.00 198 PHE B C 1
ATOM 4699 O O . PHE C 1 199 ? 146.241 182.961 161.756 1.00 30.00 198 PHE B O 1
ATOM 4707 N N . GLN C 1 200 ? 147.619 183.151 159.969 1.00 30.00 199 GLN B N 1
ATOM 4708 C CA . GLN C 1 200 ? 146.619 183.794 159.079 1.00 30.00 199 GLN B CA 1
ATOM 4709 C C . GLN C 1 200 ? 146.216 182.872 157.929 1.00 30.00 199 GLN B C 1
ATOM 4710 O O . GLN C 1 200 ? 147.035 182.034 157.539 1.00 30.00 199 GLN B O 1
ATOM 4716 N N . HIS C 1 201 ? 145.002 183.032 157.410 1.00 30.00 200 HIS B N 1
ATOM 4717 C CA . HIS C 1 201 ? 144.476 182.221 156.286 1.00 30.00 200 HIS B CA 1
ATOM 4718 C C . HIS C 1 201 ? 143.478 183.090 155.523 1.00 30.00 200 HIS B C 1
ATOM 4719 O O . HIS C 1 201 ? 142.812 183.911 156.169 1.00 30.00 200 HIS B O 1
ATOM 4726 N N . ALA C 1 202 ? 143.377 182.941 154.207 1.00 30.00 201 ALA B N 1
ATOM 4727 C CA . ALA C 1 202 ? 142.452 183.717 153.356 1.00 30.00 201 ALA B CA 1
ATOM 4728 C C . ALA C 1 202 ? 141.013 183.347 153.695 1.00 30.00 201 ALA B C 1
ATOM 4729 O O . ALA C 1 202 ? 140.158 184.237 153.655 1.00 30.00 201 ALA B O 1
ATOM 4731 N N . PHE C 1 203 ? 140.762 182.083 154.007 1.00 30.00 202 PHE B N 1
ATOM 4732 C CA . PHE C 1 203 ? 139.403 181.582 154.312 1.00 30.00 202 PHE B CA 1
ATOM 4733 C C . PHE C 1 203 ? 138.929 182.159 155.643 1.00 30.00 202 PHE B C 1
ATOM 4734 O O . PHE C 1 203 ? 137.722 182.126 155.862 1.00 30.00 202 PHE B O 1
ATOM 4742 N N . THR C 1 204 ? 139.827 182.653 156.493 1.00 30.00 203 THR B N 1
ATOM 4743 C CA . THR C 1 204 ? 139.459 183.306 157.774 1.00 30.00 203 THR B CA 1
ATOM 4744 C C . THR C 1 204 ? 138.939 184.700 157.446 1.00 30.00 203 THR B C 1
ATOM 4745 O O . THR C 1 204 ? 138.038 185.161 158.146 1.00 30.00 203 THR B O 1
ATOM 4749 N N . ASP C 1 205 ? 139.483 185.332 156.412 1.00 30.00 204 ASP B N 1
ATOM 4750 C CA . ASP C 1 205 ? 139.069 186.689 155.978 1.00 30.00 204 ASP B CA 1
ATOM 4751 C C . ASP C 1 205 ? 137.771 186.557 155.191 1.00 30.00 204 ASP B C 1
ATOM 4752 O O . ASP C 1 205 ? 136.951 187.475 155.265 1.00 30.00 204 ASP B O 1
ATOM 4757 N N . TYR C 1 206 ? 137.586 185.457 154.473 1.00 30.00 205 TYR B N 1
ATOM 4758 C CA . TYR C 1 206 ? 136.352 185.183 153.707 1.00 30.00 205 TYR B CA 1
ATOM 4759 C C . TYR C 1 206 ? 135.200 185.014 154.694 1.00 30.00 205 TYR B C 1
ATOM 4760 O O . TYR C 1 206 ? 134.186 185.712 154.548 1.00 30.00 205 TYR B O 1
ATOM 4769 N N . GLY C 1 207 ? 135.356 184.121 155.668 1.00 30.00 206 GLY B N 1
ATOM 4770 C CA . GLY C 1 207 ? 134.320 183.864 156.681 1.00 30.00 206 GLY B CA 1
ATOM 4771 C C . GLY C 1 207 ? 134.028 185.108 157.486 1.00 30.00 206 GLY B C 1
ATOM 4772 O O . GLY C 1 207 ? 132.865 185.316 157.831 1.00 30.00 206 GLY B O 1
ATOM 4773 N N . LEU C 1 208 ? 135.067 185.877 157.796 1.00 30.00 207 LEU B N 1
ATOM 4774 C CA . LEU C 1 208 ? 134.927 187.120 158.587 1.00 30.00 207 LEU B CA 1
ATOM 4775 C C . LEU C 1 208 ? 134.019 188.076 157.831 1.00 30.00 207 LEU B C 1
ATOM 4776 O O . LEU C 1 208 ? 133.247 188.747 158.485 1.00 30.00 207 LEU B O 1
ATOM 4781 N N . ASN C 1 209 ? 134.137 188.134 156.510 1.00 30.00 208 ASN B N 1
ATOM 4782 C CA . ASN C 1 209 ? 133.314 189.034 155.669 1.00 30.00 208 ASN B CA 1
ATOM 4783 C C . ASN C 1 209 ? 131.882 188.508 155.648 1.00 30.00 208 ASN B C 1
ATOM 4784 O O . ASN C 1 209 ? 130.977 189.330 155.688 1.00 30.00 208 ASN B O 1
ATOM 4789 N N . LYS C 1 210 ? 131.701 187.192 155.586 1.00 30.00 209 LYS B N 1
ATOM 4790 C CA . LYS C 1 210 ? 130.358 186.565 155.565 1.00 30.00 209 LYS B CA 1
ATOM 4791 C C . LYS C 1 210 ? 129.694 186.806 156.917 1.00 30.00 209 LYS B C 1
ATOM 4792 O O . LYS C 1 210 ? 128.487 187.075 156.925 1.00 30.00 209 LYS B O 1
ATOM 4794 N N . PHE C 1 211 ? 130.445 186.716 158.011 1.00 30.00 210 PHE B N 1
ATOM 4795 C CA . PHE C 1 211 ? 129.939 186.920 159.388 1.00 30.00 210 PHE B CA 1
ATOM 4796 C C . PHE C 1 211 ? 129.721 188.409 159.649 1.00 30.00 210 PHE B C 1
ATOM 4797 O O . PHE C 1 211 ? 128.887 188.721 160.490 1.00 30.00 210 PHE B O 1
ATOM 4805 N N . ARG C 1 212 ? 130.470 189.291 158.997 1.00 30.00 211 ARG B N 1
ATOM 4806 C CA . ARG C 1 212 ? 130.320 190.751 159.196 1.00 30.00 211 ARG B CA 1
ATOM 4807 C C . ARG C 1 212 ? 129.073 191.198 158.436 1.00 30.00 211 ARG B C 1
ATOM 4808 O O . ARG C 1 212 ? 128.405 192.112 158.929 1.00 30.00 211 ARG B O 1
ATOM 4816 N N . ASN C 1 213 ? 128.748 190.566 157.308 1.00 30.00 212 ASN B N 1
ATOM 4817 C CA . ASN C 1 213 ? 127.527 190.885 156.529 1.00 30.00 212 ASN B CA 1
ATOM 4818 C C . ASN C 1 213 ? 126.313 190.426 157.329 1.00 30.00 212 ASN B C 1
ATOM 4819 O O . ASN C 1 213 ? 125.345 191.179 157.372 1.00 30.00 212 ASN B O 1
ATOM 4824 N N . ALA C 1 214 ? 126.372 189.251 157.950 1.00 30.00 213 ALA B N 1
ATOM 4825 C CA . ALA C 1 214 ? 125.257 188.686 158.740 1.00 30.00 213 ALA B CA 1
ATOM 4826 C C . ALA C 1 214 ? 124.996 189.556 159.966 1.00 30.00 213 ALA B C 1
ATOM 4827 O O . ALA C 1 214 ? 123.837 189.925 160.178 1.00 30.00 213 ALA B O 1
ATOM 4829 N N . TRP C 1 215 ? 126.025 189.849 160.757 1.00 30.00 214 TRP B N 1
ATOM 4830 C CA . TRP C 1 215 ? 125.911 190.734 161.941 1.00 30.00 214 TRP B CA 1
ATOM 4831 C C . TRP C 1 215 ? 125.173 192.012 161.549 1.00 30.00 214 TRP B C 1
ATOM 4832 O O . TRP C 1 215 ? 124.302 192.445 162.315 1.00 30.00 214 TRP B O 1
ATOM 4843 N N . ASP C 1 216 ? 125.512 192.580 160.395 1.00 30.00 215 ASP B N 1
ATOM 4844 C CA . ASP C 1 216 ? 124.890 193.853 159.950 1.00 30.00 215 ASP B CA 1
ATOM 4845 C C . ASP C 1 216 ? 123.407 193.635 159.629 1.00 30.00 215 ASP B C 1
ATOM 4846 O O . ASP C 1 216 ? 122.599 194.509 159.976 1.00 30.00 215 ASP B O 1
ATOM 4851 N N . ASN C 1 217 ? 123.067 192.510 159.003 1.00 30.00 216 ASN B N 1
ATOM 4852 C CA . ASN C 1 217 ? 121.655 192.215 158.648 1.00 30.00 216 ASN B CA 1
ATOM 4853 C C . ASN C 1 217 ? 120.975 191.544 159.843 1.00 30.00 216 ASN B C 1
ATOM 4854 O O . ASN C 1 217 ? 120.171 190.627 159.624 1.00 30.00 216 ASN B O 1
ATOM 4859 N N . THR C 1 218 ? 121.287 191.997 161.055 1.00 30.00 217 THR B N 1
ATOM 4860 C CA . THR C 1 218 ? 120.715 191.394 162.284 1.00 30.00 217 THR B CA 1
ATOM 4861 C C . THR C 1 218 ? 120.545 192.487 163.337 1.00 30.00 217 THR B C 1
ATOM 4862 O O . THR C 1 218 ? 121.401 193.387 163.381 1.00 30.00 217 THR B O 1
ATOM 4866 N N . VAL C 1 219 ? 119.478 192.409 164.132 1.00 30.00 218 VAL B N 1
ATOM 4867 C CA . VAL C 1 219 ? 119.255 193.318 165.292 1.00 30.00 218 VAL B CA 1
ATOM 4868 C C . VAL C 1 219 ? 119.849 192.653 166.539 1.00 30.00 218 VAL B C 1
ATOM 4869 O O . VAL C 1 219 ? 121.001 192.242 166.490 1.00 30.00 218 VAL B O 1
ATOM 4873 N N . MET D 1 1 ? 171.863 148.299 129.897 1.00 62.99 1 MET C N 1
ATOM 4874 C CA . MET D 1 1 ? 172.560 148.711 131.146 1.00 62.99 1 MET C CA 1
ATOM 4875 C C . MET D 1 1 ? 174.062 148.764 130.874 1.00 62.99 1 MET C C 1
ATOM 4876 O O . MET D 1 1 ? 174.635 147.706 130.587 1.00 62.99 1 MET C O 1
ATOM 4878 N N . LYS D 1 2 ? 174.671 149.943 130.958 1.00 30.00 2 LYS C N 1
ATOM 4879 C CA . LYS D 1 2 ? 176.111 150.124 130.662 1.00 30.00 2 LYS C CA 1
ATOM 4880 C C . LYS D 1 2 ? 176.911 150.078 131.959 1.00 30.00 2 LYS C C 1
ATOM 4881 O O . LYS D 1 2 ? 176.404 150.600 132.951 1.00 30.00 2 LYS C O 1
ATOM 4887 N N . TYR D 1 3 ? 178.087 149.456 131.956 1.00 30.00 3 TYR C N 1
ATOM 4888 C CA . TYR D 1 3 ? 178.992 149.388 133.121 1.00 30.00 3 TYR C CA 1
ATOM 4889 C C . TYR D 1 3 ? 180.268 150.132 132.743 1.00 30.00 3 TYR C C 1
ATOM 4890 O O . TYR D 1 3 ? 181.082 149.542 132.031 1.00 30.00 3 TYR C O 1
ATOM 4899 N N . PHE D 1 4 ? 180.438 151.375 133.190 1.00 30.00 4 PHE C N 1
ATOM 4900 C CA . PHE D 1 4 ? 181.668 152.158 132.924 1.00 30.00 4 PHE C CA 1
ATOM 4901 C C . PHE D 1 4 ? 182.661 151.931 134.060 1.00 30.00 4 PHE C C 1
ATOM 4902 O O . PHE D 1 4 ? 182.266 151.987 135.200 1.00 30.00 4 PHE C O 1
ATOM 4910 N N . LEU D 1 5 ? 183.933 151.726 133.756 1.00 30.00 5 LEU C N 1
ATOM 4911 C CA . LEU D 1 5 ? 184.988 151.521 134.777 1.00 30.00 5 LEU C CA 1
ATOM 4912 C C . LEU D 1 5 ? 185.465 152.885 135.270 1.00 30.00 5 LEU C C 1
ATOM 4913 O O . LEU D 1 5 ? 186.009 153.639 134.455 1.00 30.00 5 LEU C O 1
ATOM 4918 N N . ASP D 1 6 ? 185.247 153.167 136.545 1.00 30.00 6 ASP C N 1
ATOM 4919 C CA . ASP D 1 6 ? 185.687 154.426 137.172 1.00 30.00 6 ASP C CA 1
ATOM 4920 C C . ASP D 1 6 ? 187.154 154.260 137.549 1.00 30.00 6 ASP C C 1
ATOM 4921 O O . ASP D 1 6 ? 187.423 154.066 138.742 1.00 30.00 6 ASP C O 1
ATOM 4926 N N . SER D 1 7 ? 188.068 154.310 136.582 1.00 30.00 7 SER C N 1
ATOM 4927 C CA . SER D 1 7 ? 189.510 154.062 136.817 1.00 30.00 7 SER C CA 1
ATOM 4928 C C . SER D 1 7 ? 190.352 154.814 135.792 1.00 30.00 7 SER C C 1
ATOM 4929 O O . SER D 1 7 ? 189.830 155.074 134.697 1.00 30.00 7 SER C O 1
ATOM 4932 N N . ALA D 1 8 ? 191.594 155.157 136.133 1.00 30.00 8 ALA C N 1
ATOM 4933 C CA . ALA D 1 8 ? 192.545 155.817 135.215 1.00 30.00 8 ALA C CA 1
ATOM 4934 C C . ALA D 1 8 ? 193.726 154.869 135.000 1.00 30.00 8 ALA C C 1
ATOM 4935 O O . ALA D 1 8 ? 194.739 155.317 134.444 1.00 30.00 8 ALA C O 1
ATOM 4937 N N . ILE D 1 9 ? 193.615 153.615 135.444 1.00 30.00 9 ILE C N 1
ATOM 4938 C CA . ILE D 1 9 ? 194.688 152.588 135.300 1.00 30.00 9 ILE C CA 1
ATOM 4939 C C . ILE D 1 9 ? 194.365 151.774 134.052 1.00 30.00 9 ILE C C 1
ATOM 4940 O O . ILE D 1 9 ? 193.277 151.196 134.028 1.00 30.00 9 ILE C O 1
ATOM 4945 N N . LEU D 1 10 ? 195.266 151.710 133.070 1.00 30.00 10 LEU C N 1
ATOM 4946 C CA . LEU D 1 10 ? 194.973 151.047 131.772 1.00 30.00 10 LEU C CA 1
ATOM 4947 C C . LEU D 1 10 ? 195.115 149.530 131.876 1.00 30.00 10 LEU C C 1
ATOM 4948 O O . LEU D 1 10 ? 194.688 148.872 130.947 1.00 30.00 10 LEU C O 1
ATOM 4950 N N . GLU D 1 11 ? 195.698 148.986 132.937 1.00 30.00 11 GLU C N 1
ATOM 4951 C CA . GLU D 1 11 ? 195.756 147.514 133.114 1.00 30.00 11 GLU C CA 1
ATOM 4952 C C . GLU D 1 11 ? 194.353 147.046 133.498 1.00 30.00 11 GLU C C 1
ATOM 4953 O O . GLU D 1 11 ? 193.973 145.948 133.075 1.00 30.00 11 GLU C O 1
ATOM 4955 N N . GLU D 1 12 ? 193.610 147.860 134.246 1.00 30.00 12 GLU C N 1
ATOM 4956 C CA . GLU D 1 12 ? 192.247 147.516 134.715 1.00 30.00 12 GLU C CA 1
ATOM 4957 C C . GLU D 1 12 ? 191.242 147.862 133.623 1.00 30.00 12 GLU C C 1
ATOM 4958 O O . GLU D 1 12 ? 190.209 147.206 133.573 1.00 30.00 12 GLU C O 1
ATOM 4964 N N . ILE D 1 13 ? 191.519 148.892 132.825 1.00 30.00 13 ILE C N 1
ATOM 4965 C CA . ILE D 1 13 ? 190.615 149.311 131.722 1.00 30.00 13 ILE C CA 1
ATOM 4966 C C . ILE D 1 13 ? 190.718 148.252 130.625 1.00 30.00 13 ILE C C 1
ATOM 4967 O O . ILE D 1 13 ? 189.679 147.920 130.049 1.00 30.00 13 ILE C O 1
ATOM 4972 N N . ARG D 1 14 ? 191.913 147.723 130.371 1.00 30.00 14 ARG C N 1
ATOM 4973 C CA . ARG D 1 14 ? 192.129 146.723 129.297 1.00 30.00 14 ARG C CA 1
ATOM 4974 C C . ARG D 1 14 ? 191.451 145.418 129.699 1.00 30.00 14 ARG C C 1
ATOM 4975 O O . ARG D 1 14 ? 190.728 144.865 128.863 1.00 30.00 14 ARG C O 1
ATOM 4983 N N . TYR D 1 15 ? 191.666 144.960 130.930 1.00 30.00 15 TYR C N 1
ATOM 4984 C CA . TYR D 1 15 ? 191.061 143.711 131.443 1.00 30.00 15 TYR C CA 1
ATOM 4985 C C . TYR D 1 15 ? 189.540 143.814 131.387 1.00 30.00 15 TYR C C 1
ATOM 4986 O O . TYR D 1 15 ? 188.932 142.955 130.774 1.00 30.00 15 TYR C O 1
ATOM 4995 N N . ALA D 1 16 ? 188.943 144.829 132.002 1.00 30.00 16 ALA C N 1
ATOM 4996 C CA . ALA D 1 16 ? 187.473 144.980 132.080 1.00 30.00 16 ALA C CA 1
ATOM 4997 C C . ALA D 1 16 ? 186.859 145.045 130.681 1.00 30.00 16 ALA C C 1
ATOM 4998 O O . ALA D 1 16 ? 185.714 144.632 130.541 1.00 30.00 16 ALA C O 1
ATOM 5000 N N . TYR D 1 17 ? 187.555 145.604 129.696 1.00 30.00 17 TYR C N 1
ATOM 5001 C CA . TYR D 1 17 ? 187.049 145.749 128.311 1.00 30.00 17 TYR C CA 1
ATOM 5002 C C . TYR D 1 17 ? 187.056 144.390 127.611 1.00 30.00 17 TYR C C 1
ATOM 5003 O O . TYR D 1 17 ? 186.138 144.128 126.821 1.00 30.00 17 TYR C O 1
ATOM 5012 N N . GLU D 1 18 ? 188.045 143.548 127.904 1.00 30.00 18 GLU C N 1
ATOM 5013 C CA . GLU D 1 18 ? 188.172 142.254 127.186 1.00 30.00 18 GLU C CA 1
ATOM 5014 C C . GLU D 1 18 ? 187.424 141.134 127.909 1.00 30.00 18 GLU C C 1
ATOM 5015 O O . GLU D 1 18 ? 187.104 140.138 127.247 1.00 30.00 18 GLU C O 1
ATOM 5017 N N . ASN D 1 19 ? 187.148 141.280 129.202 1.00 30.00 19 ASN C N 1
ATOM 5018 C CA . ASN D 1 19 ? 186.553 140.152 129.962 1.00 30.00 19 ASN C CA 1
ATOM 5019 C C . ASN D 1 19 ? 185.167 140.516 130.499 1.00 30.00 19 ASN C C 1
ATOM 5020 O O . ASN D 1 19 ? 184.329 139.609 130.587 1.00 30.00 19 ASN C O 1
ATOM 5025 N N . TRP D 1 20 ? 184.931 141.782 130.839 1.00 30.00 20 TRP C N 1
ATOM 5026 C CA . TRP D 1 20 ? 183.639 142.162 131.470 1.00 30.00 20 TRP C CA 1
ATOM 5027 C C . TRP D 1 20 ? 182.781 142.933 130.470 1.00 30.00 20 TRP C C 1
ATOM 5028 O O . TRP D 1 20 ? 181.629 143.236 130.807 1.00 30.00 20 TRP C O 1
ATOM 5039 N N . ALA D 1 21 ? 183.336 143.254 129.304 1.00 30.00 21 ALA C N 1
ATOM 5040 C CA . ALA D 1 21 ? 182.604 144.034 128.282 1.00 30.00 21 ALA C CA 1
ATOM 5041 C C . ALA D 1 21 ? 182.177 145.389 128.852 1.00 30.00 21 ALA C C 1
ATOM 5042 O O . ALA D 1 21 ? 180.992 145.724 128.721 1.00 30.00 21 ALA C O 1
ATOM 5044 N N . ILE D 1 22 ? 183.105 146.143 129.447 1.00 30.00 22 ILE C N 1
ATOM 5045 C CA . ILE D 1 22 ? 182.753 147.511 129.925 1.00 30.00 22 ILE C CA 1
ATOM 5046 C C . ILE D 1 22 ? 182.342 148.350 128.714 1.00 30.00 22 ILE C C 1
ATOM 5047 O O . ILE D 1 22 ? 182.873 148.104 127.622 1.00 30.00 22 ILE C O 1
ATOM 5052 N N . ASP D 1 23 ? 181.440 149.308 128.908 1.00 30.00 23 ASP C N 1
ATOM 5053 C CA . ASP D 1 23 ? 180.901 150.079 127.762 1.00 30.00 23 ASP C CA 1
ATOM 5054 C C . ASP D 1 23 ? 181.517 151.479 127.732 1.00 30.00 23 ASP C C 1
ATOM 5055 O O . ASP D 1 23 ? 181.165 152.251 126.831 1.00 30.00 23 ASP C O 1
ATOM 5060 N N . GLY D 1 24 ? 182.405 151.779 128.676 1.00 30.00 24 GLY C N 1
ATOM 5061 C CA . GLY D 1 24 ? 183.004 153.122 128.744 1.00 30.00 24 GLY C CA 1
ATOM 5062 C C . GLY D 1 24 ? 183.905 153.273 129.949 1.00 30.00 24 GLY C C 1
ATOM 5063 O O . GLY D 1 24 ? 184.000 152.316 130.728 1.00 30.00 24 GLY C O 1
ATOM 5064 N N . VAL D 1 25 ? 184.554 154.423 130.116 1.00 30.00 25 VAL C N 1
ATOM 5065 C CA . VAL D 1 25 ? 185.500 154.668 131.241 1.00 30.00 25 VAL C CA 1
ATOM 5066 C C . VAL D 1 25 ? 185.314 156.102 131.731 1.00 30.00 25 VAL C C 1
ATOM 5067 O O . VAL D 1 25 ? 185.305 157.003 130.891 1.00 30.00 25 VAL C O 1
ATOM 5071 N N . THR D 1 26 ? 185.154 156.299 133.034 1.00 30.00 26 THR C N 1
ATOM 5072 C CA . THR D 1 26 ? 185.021 157.644 133.643 1.00 30.00 26 THR C CA 1
ATOM 5073 C C . THR D 1 26 ? 186.249 157.868 134.521 1.00 30.00 26 THR C C 1
ATOM 5074 O O . THR D 1 26 ? 186.698 156.897 135.144 1.00 30.00 26 THR C O 1
ATOM 5078 N N . THR D 1 27 ? 186.793 159.079 134.534 1.00 30.00 27 THR C N 1
ATOM 5079 C CA . THR D 1 27 ? 187.983 159.432 135.345 1.00 30.00 27 THR C CA 1
ATOM 5080 C C . THR D 1 27 ? 187.732 160.770 136.029 1.00 30.00 27 THR C C 1
ATOM 5081 O O . THR D 1 27 ? 186.911 161.538 135.510 1.00 30.00 27 THR C O 1
ATOM 5085 N N . ASN D 1 28 ? 188.391 161.030 137.152 1.00 30.00 28 ASN C N 1
ATOM 5086 C CA . ASN D 1 28 ? 188.287 162.327 137.862 1.00 30.00 28 ASN C CA 1
ATOM 5087 C C . ASN D 1 28 ? 189.704 162.723 138.275 1.00 30.00 28 ASN C C 1
ATOM 5088 O O . ASN D 1 28 ? 190.583 161.853 138.249 1.00 30.00 28 ASN C O 1
ATOM 5093 N N . PRO D 1 29 ? 189.965 163.997 138.620 1.00 30.00 29 PRO C N 1
ATOM 5094 C CA . PRO D 1 29 ? 191.316 164.430 138.958 1.00 30.00 29 PRO C CA 1
ATOM 5095 C C . PRO D 1 29 ? 191.985 163.543 140.019 1.00 30.00 29 PRO C C 1
ATOM 5096 O O . PRO D 1 29 ? 193.186 163.494 140.025 1.00 30.00 29 PRO C O 1
ATOM 5100 N N . ARG D 1 30 ? 191.210 162.868 140.867 1.00 30.00 30 ARG C N 1
ATOM 5101 C CA . ARG D 1 30 ? 191.749 162.010 141.953 1.00 30.00 30 ARG C CA 1
ATOM 5102 C C . ARG D 1 30 ? 192.174 160.659 141.387 1.00 30.00 30 ARG C C 1
ATOM 5103 O O . ARG D 1 30 ? 193.127 160.098 141.924 1.00 30.00 30 ARG C O 1
ATOM 5111 N N . HIS D 1 31 ? 191.491 160.144 140.367 1.00 30.00 31 HIS C N 1
ATOM 5112 C CA . HIS D 1 31 ? 191.834 158.855 139.717 1.00 30.00 31 HIS C CA 1
ATOM 5113 C C . HIS D 1 31 ? 193.121 159.033 138.914 1.00 30.00 31 HIS C C 1
ATOM 5114 O O . HIS D 1 31 ? 193.896 158.071 138.838 1.00 30.00 31 HIS C O 1
ATOM 5121 N N . ILE D 1 32 ? 193.341 160.220 138.351 1.00 30.00 32 ILE C N 1
ATOM 5122 C CA . ILE D 1 32 ? 194.551 160.511 137.531 1.00 30.00 32 ILE C CA 1
ATOM 5123 C C . ILE D 1 32 ? 195.722 160.707 138.489 1.00 30.00 32 ILE C C 1
ATOM 5124 O O . ILE D 1 32 ? 196.831 160.286 138.141 1.00 30.00 32 ILE C O 1
ATOM 5129 N N . MET D 1 33 ? 195.494 161.334 139.640 1.00 30.00 33 MET C N 1
ATOM 5130 C CA . MET D 1 33 ? 196.540 161.500 140.677 1.00 30.00 33 MET C CA 1
ATOM 5131 C C . MET D 1 33 ? 196.972 160.111 141.134 1.00 30.00 33 MET C C 1
ATOM 5132 O O . MET D 1 33 ? 198.183 159.895 141.265 1.00 30.00 33 MET C O 1
ATOM 5137 N N . ASN D 1 34 ? 196.024 159.205 141.363 1.00 30.00 34 ASN C N 1
ATOM 5138 C CA . ASN D 1 34 ? 196.342 157.848 141.874 1.00 30.00 34 ASN C CA 1
ATOM 5139 C C . ASN D 1 34 ? 196.980 157.018 140.756 1.00 30.00 34 ASN C C 1
ATOM 5140 O O . ASN D 1 34 ? 197.614 156.003 141.080 1.00 30.00 34 ASN C O 1
ATOM 5145 N N . SER D 1 35 ? 196.822 157.438 139.498 1.00 30.00 35 SER C N 1
ATOM 5146 C CA . SER D 1 35 ? 197.472 156.731 138.364 1.00 30.00 35 SER C CA 1
ATOM 5147 C C . SER D 1 35 ? 198.989 156.787 138.537 1.00 30.00 35 SER C C 1
ATOM 5148 O O . SER D 1 35 ? 199.658 155.802 138.188 1.00 30.00 35 SER C O 1
ATOM 5151 N N . GLY D 1 36 ? 199.521 157.904 139.032 1.00 30.00 36 GLY C N 1
ATOM 5152 C CA . GLY D 1 36 ? 200.975 158.087 139.192 1.00 30.00 36 GLY C CA 1
ATOM 5153 C C . GLY D 1 36 ? 201.607 158.631 137.926 1.00 30.00 36 GLY C C 1
ATOM 5154 O O . GLY D 1 36 ? 202.793 158.987 137.983 1.00 30.00 36 GLY C O 1
ATOM 5155 N N . LYS D 1 37 ? 200.854 158.698 136.827 1.00 30.00 37 LYS C N 1
ATOM 5156 C CA . LYS D 1 37 ? 201.350 159.219 135.527 1.00 30.00 37 LYS C CA 1
ATOM 5157 C C . LYS D 1 37 ? 200.837 160.651 135.366 1.00 30.00 37 LYS C C 1
ATOM 5158 O O . LYS D 1 37 ? 199.824 160.980 136.001 1.00 30.00 37 LYS C O 1
ATOM 5160 N N . PRO D 1 38 ? 201.471 161.513 134.545 1.00 30.00 38 PRO C N 1
ATOM 5161 C CA . PRO D 1 38 ? 200.965 162.863 134.330 1.00 30.00 38 PRO C CA 1
ATOM 5162 C C . PRO D 1 38 ? 199.635 162.809 133.568 1.00 30.00 38 PRO C C 1
ATOM 5163 O O . PRO D 1 38 ? 199.432 161.862 132.875 1.00 30.00 38 PRO C O 1
ATOM 5167 N N . PHE D 1 39 ? 198.765 163.802 133.731 1.00 30.00 39 PHE C N 1
ATOM 5168 C CA . PHE D 1 39 ? 197.421 163.820 133.106 1.00 30.00 39 PHE C CA 1
ATOM 5169 C C . PHE D 1 39 ? 197.536 163.602 131.602 1.00 30.00 39 PHE C C 1
ATOM 5170 O O . PHE D 1 39 ? 196.866 162.702 131.117 1.00 30.00 39 PHE C O 1
ATOM 5178 N N . LEU D 1 40 ? 198.363 164.380 130.908 1.00 30.00 40 LEU C N 1
ATOM 5179 C CA . LEU D 1 40 ? 198.487 164.314 129.433 1.00 30.00 40 LEU C CA 1
ATOM 5180 C C . LEU D 1 40 ? 198.954 162.918 129.016 1.00 30.00 40 LEU C C 1
ATOM 5181 O O . LEU D 1 40 ? 198.522 162.452 127.948 1.00 30.00 40 LEU C O 1
ATOM 5186 N N . THR D 1 41 ? 199.785 162.277 129.835 1.00 30.00 41 THR C N 1
ATOM 5187 C CA . THR D 1 41 ? 200.260 160.904 129.526 1.00 30.00 41 THR C CA 1
ATOM 5188 C C . THR D 1 41 ? 199.073 159.943 129.573 1.00 30.00 41 THR C C 1
ATOM 5189 O O . THR D 1 41 ? 198.865 159.212 128.592 1.00 30.00 41 THR C O 1
ATOM 5193 N N . VAL D 1 42 ? 198.329 159.955 130.678 1.00 30.00 42 VAL C N 1
ATOM 5194 C CA . VAL D 1 42 ? 197.129 159.085 130.808 1.00 30.00 42 VAL C CA 1
ATOM 5195 C C . VAL D 1 42 ? 196.246 159.292 129.575 1.00 30.00 42 VAL C C 1
ATOM 5196 O O . VAL D 1 42 ? 195.764 158.291 129.026 1.00 30.00 42 VAL C O 1
ATOM 5200 N N . LEU D 1 43 ? 196.081 160.540 129.137 1.00 30.00 43 LEU C N 1
ATOM 5201 C CA . LEU D 1 43 ? 195.184 160.837 127.990 1.00 30.00 43 LEU C CA 1
ATOM 5202 C C . LEU D 1 43 ? 195.749 160.221 126.708 1.00 30.00 43 LEU C C 1
ATOM 5203 O O . LEU D 1 43 ? 194.972 159.592 125.973 1.00 30.00 43 LEU C O 1
ATOM 5208 N N . ASP D 1 44 ? 197.045 160.401 126.453 1.00 30.00 44 ASP C N 1
ATOM 5209 C CA . ASP D 1 44 ? 197.680 159.849 125.228 1.00 30.00 44 ASP C CA 1
ATOM 5210 C C . ASP D 1 44 ? 197.480 158.334 125.195 1.00 30.00 44 ASP C C 1
ATOM 5211 O O . ASP D 1 44 ? 197.144 157.807 124.123 1.00 30.00 44 ASP C O 1
ATOM 5213 N N . GLU D 1 45 ? 197.683 157.669 126.332 1.00 30.00 45 GLU C N 1
ATOM 5214 C CA . GLU D 1 45 ? 197.531 156.194 126.401 1.00 30.00 45 GLU C CA 1
ATOM 5215 C C . GLU D 1 45 ? 196.077 155.825 126.107 1.00 30.00 45 GLU C C 1
ATOM 5216 O O . GLU D 1 45 ? 195.856 154.897 125.316 1.00 30.00 45 GLU C O 1
ATOM 5218 N N . PHE D 1 46 ? 195.128 156.533 126.719 1.00 30.00 46 PHE C N 1
ATOM 5219 C CA . PHE D 1 46 ? 193.689 156.227 126.528 1.00 30.00 46 PHE C CA 1
ATOM 5220 C C . PHE D 1 46 ? 193.306 156.486 125.070 1.00 30.00 46 PHE C C 1
ATOM 5221 O O . PHE D 1 46 ? 192.467 155.749 124.532 1.00 30.00 46 PHE C O 1
ATOM 5229 N N . ALA D 1 47 ? 193.905 157.508 124.458 1.00 30.00 47 ALA C N 1
ATOM 5230 C CA . ALA D 1 47 ? 193.568 157.866 123.063 1.00 30.00 47 ALA C CA 1
ATOM 5231 C C . ALA D 1 47 ? 194.051 156.767 122.116 1.00 30.00 47 ALA C C 1
ATOM 5232 O O . ALA D 1 47 ? 193.330 156.465 121.153 1.00 30.00 47 ALA C O 1
ATOM 5234 N N . SER D 1 48 ? 195.228 156.201 122.382 1.00 30.00 48 SER C N 1
ATOM 5235 C CA . SER D 1 48 ? 195.796 155.157 121.494 1.00 30.00 48 SER C CA 1
ATOM 5236 C C . SER D 1 48 ? 195.114 153.815 121.764 1.00 30.00 48 SER C C 1
ATOM 5237 O O . SER D 1 48 ? 194.783 153.118 120.793 1.00 30.00 48 SER C O 1
ATOM 5240 N N . GLU D 1 49 ? 194.925 153.470 123.035 1.00 30.00 49 GLU C N 1
ATOM 5241 C CA . GLU D 1 49 ? 194.303 152.186 123.433 1.00 30.00 49 GLU C CA 1
ATOM 5242 C C . GLU D 1 49 ? 192.976 152.022 122.705 1.00 30.00 49 GLU C C 1
ATOM 5243 O O . GLU D 1 49 ? 192.690 150.893 122.280 1.00 30.00 49 GLU C O 1
ATOM 5249 N N . PHE D 1 50 ? 192.194 153.091 122.576 1.00 30.00 50 PHE C N 1
ATOM 5250 C CA . PHE D 1 50 ? 190.838 152.981 121.987 1.00 30.00 50 PHE C CA 1
ATOM 5251 C C . PHE D 1 50 ? 190.755 153.851 120.733 1.00 30.00 50 PHE C C 1
ATOM 5252 O O . PHE D 1 50 ? 189.661 154.346 120.426 1.00 30.00 50 PHE C O 1
ATOM 5260 N N . LYS D 1 51 ? 191.876 154.011 120.030 1.00 30.00 51 LYS C N 1
ATOM 5261 C CA . LYS D 1 51 ? 191.908 154.860 118.810 1.00 30.00 51 LYS C CA 1
ATOM 5262 C C . LYS D 1 51 ? 190.688 154.555 117.936 1.00 30.00 51 LYS C C 1
ATOM 5263 O O . LYS D 1 51 ? 189.889 155.479 117.707 1.00 30.00 51 LYS C O 1
ATOM 5265 N N . GLY D 1 52 ? 190.551 153.314 117.469 1.00 30.00 52 GLY C N 1
ATOM 5266 C CA . GLY D 1 52 ? 189.443 152.981 116.553 1.00 30.00 52 GLY C CA 1
ATOM 5267 C C . GLY D 1 52 ? 188.152 152.662 117.283 1.00 30.00 52 GLY C C 1
ATOM 5268 O O . GLY D 1 52 ? 187.081 152.968 116.731 1.00 30.00 52 GLY C O 1
ATOM 5269 N N . VAL D 1 53 ? 188.244 152.072 118.477 1.00 30.00 53 VAL C N 1
ATOM 5270 C CA . VAL D 1 53 ? 187.026 151.654 119.231 1.00 30.00 53 VAL C CA 1
ATOM 5271 C C . VAL D 1 53 ? 185.969 152.754 119.121 1.00 30.00 53 VAL C C 1
ATOM 5272 O O . VAL D 1 53 ? 186.279 153.905 119.464 1.00 30.00 53 VAL C O 1
ATOM 5276 N N . GLU D 1 54 ? 184.776 152.400 118.649 1.00 30.00 54 GLU C N 1
ATOM 5277 C CA . GLU D 1 54 ? 183.665 153.380 118.569 1.00 30.00 54 GLU C CA 1
ATOM 5278 C C . GLU D 1 54 ? 182.691 153.100 119.713 1.00 30.00 54 GLU C C 1
ATOM 5279 O O . GLU D 1 54 ? 182.739 151.986 120.264 1.00 30.00 54 GLU C O 1
ATOM 5281 N N . ASN D 1 55 ? 181.857 154.079 120.058 1.00 30.00 55 ASN C N 1
ATOM 5282 C CA . ASN D 1 55 ? 180.874 153.913 121.160 1.00 30.00 55 ASN C CA 1
ATOM 5283 C C . ASN D 1 55 ? 181.590 153.531 122.462 1.00 30.00 55 ASN C C 1
ATOM 5284 O O . ASN D 1 55 ? 180.998 152.768 123.242 1.00 30.00 55 ASN C O 1
ATOM 5286 N N . PHE D 1 56 ? 182.810 154.022 122.684 1.00 30.00 56 PHE C N 1
ATOM 5287 C CA . PHE D 1 56 ? 183.488 153.788 123.985 1.00 30.00 56 PHE C CA 1
ATOM 5288 C C . PHE D 1 56 ? 183.788 155.148 124.609 1.00 30.00 56 PHE C C 1
ATOM 5289 O O . PHE D 1 56 ? 184.900 155.665 124.436 1.00 30.00 56 PHE C O 1
ATOM 5297 N N . PRO D 1 57 ? 182.819 155.749 125.327 1.00 30.00 57 PRO C N 1
ATOM 5298 C CA . PRO D 1 57 ? 183.011 157.068 125.921 1.00 30.00 57 PRO C CA 1
ATOM 5299 C C . PRO D 1 57 ? 184.110 157.081 126.990 1.00 30.00 57 PRO C C 1
ATOM 5300 O O . PRO D 1 57 ? 184.128 156.189 127.804 1.00 30.00 57 PRO C O 1
ATOM 5304 N N . ILE D 1 58 ? 185.003 158.069 126.989 1.00 30.00 58 ILE C N 1
ATOM 5305 C CA . ILE D 1 58 ? 186.080 158.194 128.015 1.00 30.00 58 ILE C CA 1
ATOM 5306 C C . ILE D 1 58 ? 185.953 159.565 128.681 1.00 30.00 58 ILE C C 1
ATOM 5307 O O . ILE D 1 58 ? 186.599 160.499 128.200 1.00 30.00 58 ILE C O 1
ATOM 5312 N N . SER D 1 59 ? 185.179 159.675 129.762 1.00 30.00 59 SER C N 1
ATOM 5313 C CA . SER D 1 59 ? 184.928 160.957 130.470 1.00 30.00 59 SER C CA 1
ATOM 5314 C C . SER D 1 59 ? 186.223 161.476 131.093 1.00 30.00 59 SER C C 1
ATOM 5315 O O . SER D 1 59 ? 186.840 160.726 131.860 1.00 30.00 59 SER C O 1
ATOM 5318 N N . VAL D 1 60 ? 186.604 162.711 130.780 1.00 30.00 60 VAL C N 1
ATOM 5319 C CA . VAL D 1 60 ? 187.870 163.324 131.266 1.00 30.00 60 VAL C CA 1
ATOM 5320 C C . VAL D 1 60 ? 187.539 164.704 131.833 1.00 30.00 60 VAL C C 1
ATOM 5321 O O . VAL D 1 60 ? 187.061 165.545 131.062 1.00 30.00 60 VAL C O 1
ATOM 5325 N N . GLU D 1 61 ? 187.753 164.922 133.129 1.00 30.00 61 GLU C N 1
ATOM 5326 C CA . GLU D 1 61 ? 187.440 166.213 133.796 1.00 30.00 61 GLU C CA 1
ATOM 5327 C C . GLU D 1 61 ? 188.488 167.273 133.462 1.00 30.00 61 GLU C C 1
ATOM 5328 O O . GLU D 1 61 ? 189.679 166.943 133.487 1.00 30.00 61 GLU C O 1
ATOM 5334 N N . ILE D 1 62 ? 188.051 168.499 133.175 1.00 30.00 62 ILE C N 1
ATOM 5335 C CA . ILE D 1 62 ? 188.955 169.643 132.861 1.00 30.00 62 ILE C CA 1
ATOM 5336 C C . ILE D 1 62 ? 189.514 170.193 134.172 1.00 30.00 62 ILE C C 1
ATOM 5337 O O . ILE D 1 62 ? 189.105 169.694 135.232 1.00 30.00 62 ILE C O 1
ATOM 5342 N N . ASN D 1 63 ? 190.391 171.196 134.105 1.00 30.00 63 ASN C N 1
ATOM 5343 C CA . ASN D 1 63 ? 191.019 171.822 135.297 1.00 30.00 63 ASN C CA 1
ATOM 5344 C C . ASN D 1 63 ? 189.934 172.176 136.313 1.00 30.00 63 ASN C C 1
ATOM 5345 O O . ASN D 1 63 ? 189.011 172.911 135.943 1.00 30.00 63 ASN C O 1
ATOM 5350 N N . PRO D 1 64 ? 189.993 171.682 137.567 1.00 30.00 64 PRO C N 1
ATOM 5351 C CA . PRO D 1 64 ? 188.932 171.936 138.537 1.00 30.00 64 PRO C CA 1
ATOM 5352 C C . PRO D 1 64 ? 189.012 173.363 139.091 1.00 30.00 64 PRO C C 1
ATOM 5353 O O . PRO D 1 64 ? 188.101 173.757 139.774 1.00 30.00 64 PRO C O 1
ATOM 5357 N N . HIS D 1 65 ? 190.079 174.096 138.780 1.00 30.00 65 HIS C N 1
ATOM 5358 C CA . HIS D 1 65 ? 190.271 175.493 139.246 1.00 30.00 65 HIS C CA 1
ATOM 5359 C C . HIS D 1 65 ? 189.576 176.465 138.291 1.00 30.00 65 HIS C C 1
ATOM 5360 O O . HIS D 1 65 ? 189.349 177.609 138.705 1.00 30.00 65 HIS C O 1
ATOM 5367 N N . LEU D 1 66 ? 189.264 176.041 137.064 1.00 30.00 66 LEU C N 1
ATOM 5368 C CA . LEU D 1 66 ? 188.543 176.876 136.068 1.00 30.00 66 LEU C CA 1
ATOM 5369 C C . LEU D 1 66 ? 187.298 177.466 136.729 1.00 30.00 66 LEU C C 1
ATOM 5370 O O . LEU D 1 66 ? 186.503 176.675 137.257 1.00 30.00 66 LEU C O 1
ATOM 5375 N N . ASP D 1 67 ? 187.127 178.790 136.695 1.00 30.00 67 ASP C N 1
ATOM 5376 C CA . ASP D 1 67 ? 185.971 179.467 137.340 1.00 30.00 67 ASP C CA 1
ATOM 5377 C C . ASP D 1 67 ? 185.095 180.166 136.299 1.00 30.00 67 ASP C C 1
ATOM 5378 O O . ASP D 1 67 ? 183.996 180.594 136.679 1.00 30.00 67 ASP C O 1
ATOM 5380 N N . ASN D 1 68 ? 185.553 180.297 135.052 1.00 30.00 68 ASN C N 1
ATOM 5381 C CA . ASN D 1 68 ? 184.813 181.015 133.982 1.00 30.00 68 ASN C CA 1
ATOM 5382 C C . ASN D 1 68 ? 184.382 180.005 132.922 1.00 30.00 68 ASN C C 1
ATOM 5383 O O . ASN D 1 68 ? 185.190 179.116 132.604 1.00 30.00 68 ASN C O 1
ATOM 5385 N N . ALA D 1 69 ? 183.172 180.146 132.388 1.00 30.00 69 ALA C N 1
ATOM 5386 C CA . ALA D 1 69 ? 182.629 179.232 131.364 1.00 30.00 69 ALA C CA 1
ATOM 5387 C C . ALA D 1 69 ? 183.431 179.380 130.072 1.00 30.00 69 ALA C C 1
ATOM 5388 O O . ALA D 1 69 ? 183.406 178.437 129.275 1.00 30.00 69 ALA C O 1
ATOM 5390 N N . LYS D 1 70 ? 184.113 180.507 129.875 1.00 30.00 70 LYS C N 1
ATOM 5391 C CA . LYS D 1 70 ? 184.931 180.761 128.660 1.00 30.00 70 LYS C CA 1
ATOM 5392 C C . LYS D 1 70 ? 186.247 179.997 128.781 1.00 30.00 70 LYS C C 1
ATOM 5393 O O . LYS D 1 70 ? 186.687 179.431 127.768 1.00 30.00 70 LYS C O 1
ATOM 5395 N N . ASP D 1 71 ? 186.840 179.975 129.971 1.00 30.00 71 ASP C N 1
ATOM 5396 C CA . ASP D 1 71 ? 188.126 179.279 130.214 1.00 30.00 71 ASP C CA 1
ATOM 5397 C C . ASP D 1 71 ? 187.879 177.773 130.154 1.00 30.00 71 ASP C C 1
ATOM 5398 O O . ASP D 1 71 ? 188.775 177.067 129.686 1.00 30.00 71 ASP C O 1
ATOM 5400 N N . MET D 1 72 ? 186.722 177.301 130.613 1.00 30.00 72 MET C N 1
ATOM 5401 C CA . MET D 1 72 ? 186.362 175.861 130.606 1.00 30.00 72 MET C CA 1
ATOM 5402 C C . MET D 1 72 ? 186.156 175.401 129.164 1.00 30.00 72 MET C C 1
ATOM 5403 O O . MET D 1 72 ? 186.606 174.296 128.843 1.00 30.00 72 MET C O 1
ATOM 5408 N N . VAL D 1 73 ? 185.530 176.228 128.331 1.00 30.00 73 VAL C N 1
ATOM 5409 C CA . VAL D 1 73 ? 185.209 175.859 126.924 1.00 30.00 73 VAL C CA 1
ATOM 5410 C C . VAL D 1 73 ? 186.505 175.816 126.112 1.00 30.00 73 VAL C C 1
ATOM 5411 O O . VAL D 1 73 ? 186.564 175.021 125.165 1.00 30.00 73 VAL C O 1
ATOM 5415 N N . GLU D 1 74 ? 187.513 176.606 126.474 1.00 30.00 74 GLU C N 1
ATOM 5416 C CA . GLU D 1 74 ? 188.813 176.648 125.756 1.00 30.00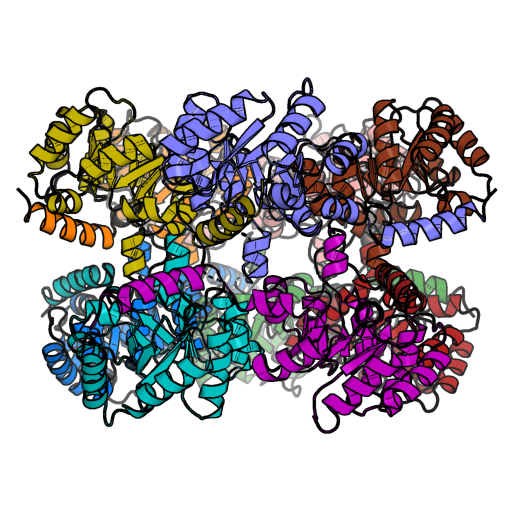 74 GLU C CA 1
ATOM 5417 C C . GLU D 1 74 ? 189.638 175.431 126.165 1.00 30.00 74 GLU C C 1
ATOM 5418 O O . GLU D 1 74 ? 190.266 174.832 125.279 1.00 30.00 74 GLU C O 1
ATOM 5420 N N . GLU D 1 75 ? 189.623 175.069 127.446 1.00 30.00 75 GLU C N 1
ATOM 5421 C CA . GLU D 1 75 ? 190.413 173.927 127.968 1.00 30.00 75 GLU C CA 1
ATOM 5422 C C . GLU D 1 75 ? 189.778 172.614 127.509 1.00 30.00 75 GLU C C 1
ATOM 5423 O O . GLU D 1 75 ? 190.533 171.728 127.089 1.00 30.00 75 GLU C O 1
ATOM 5425 N N . GLY D 1 76 ? 188.452 172.497 127.573 1.00 30.00 76 GLY C N 1
ATOM 5426 C CA . GLY D 1 76 ? 187.744 171.262 127.197 1.00 30.00 76 GLY C CA 1
ATOM 5427 C C . GLY D 1 76 ? 187.730 171.054 125.699 1.00 30.00 76 GLY C C 1
ATOM 5428 O O . GLY D 1 76 ? 187.572 169.912 125.286 1.00 30.00 76 GLY C O 1
ATOM 5429 N N . THR D 1 77 ? 187.844 172.106 124.899 1.00 30.00 77 THR C N 1
ATOM 5430 C CA . THR D 1 77 ? 187.927 172.005 123.422 1.00 30.00 77 THR C CA 1
ATOM 5431 C C . THR D 1 77 ? 189.268 171.368 123.065 1.00 30.00 77 THR C C 1
ATOM 5432 O O . THR D 1 77 ? 189.287 170.491 122.188 1.00 30.00 77 THR C O 1
ATOM 5436 N N . LYS D 1 78 ? 190.339 171.771 123.744 1.00 30.00 78 LYS C N 1
ATOM 5437 C CA . LYS D 1 78 ? 191.694 171.212 123.513 1.00 30.00 78 LYS C CA 1
ATOM 5438 C C . LYS D 1 78 ? 191.695 169.722 123.868 1.00 30.00 78 LYS C C 1
ATOM 5439 O O . LYS D 1 78 ? 192.163 168.939 123.034 1.00 30.00 78 LYS C O 1
ATOM 5441 N N . ILE D 1 79 ? 191.183 169.345 125.039 1.00 30.00 79 ILE C N 1
ATOM 5442 C CA . ILE D 1 79 ? 191.171 167.928 125.508 1.00 30.00 79 ILE C CA 1
ATOM 5443 C C . ILE D 1 79 ? 190.340 167.101 124.533 1.00 30.00 79 ILE C C 1
ATOM 5444 O O . ILE D 1 79 ? 190.741 165.974 124.255 1.00 30.00 79 ILE C O 1
ATOM 5449 N N . ALA D 1 80 ? 189.213 167.627 124.062 1.00 30.00 80 ALA C N 1
ATOM 5450 C CA . ALA D 1 80 ? 188.284 166.905 123.167 1.00 30.00 80 ALA C CA 1
ATOM 5451 C C . ALA D 1 80 ? 188.933 166.679 121.803 1.00 30.00 80 ALA C C 1
ATOM 5452 O O . ALA D 1 80 ? 188.541 165.717 121.125 1.00 30.00 80 ALA C O 1
ATOM 5454 N N . LYS D 1 81 ? 189.893 167.517 121.419 1.00 30.00 81 LYS C N 1
ATOM 5455 C CA . LYS D 1 81 ? 190.582 167.407 120.107 1.00 30.00 81 LYS C CA 1
ATOM 5456 C C . LYS D 1 81 ? 191.642 166.304 120.170 1.00 30.00 81 LYS C C 1
ATOM 5457 O O . LYS D 1 81 ? 192.220 166.005 119.118 1.00 30.00 81 LYS C O 1
ATOM 5459 N N . LEU D 1 82 ? 191.883 165.712 121.341 1.00 30.00 82 LEU C N 1
ATOM 5460 C CA . LEU D 1 82 ? 192.926 164.667 121.515 1.00 30.00 82 LEU C CA 1
ATOM 5461 C C . LEU D 1 82 ? 192.365 163.293 121.130 1.00 30.00 82 LEU C C 1
ATOM 5462 O O . LEU D 1 82 ? 193.161 162.440 120.709 1.00 30.00 82 LEU C O 1
ATOM 5467 N N . SER D 1 83 ? 191.051 163.093 121.260 1.00 30.00 83 SER C N 1
ATOM 5468 C CA . SER D 1 83 ? 190.427 161.805 120.855 1.00 30.00 83 SER C CA 1
ATOM 5469 C C . SER D 1 83 ? 188.915 161.966 120.684 1.00 30.00 83 SER C C 1
ATOM 5470 O O . SER D 1 83 ? 188.314 162.741 121.445 1.00 30.00 83 SER C O 1
ATOM 5473 N N . SER D 1 84 ? 188.329 161.233 119.739 1.00 30.00 84 SER C N 1
ATOM 5474 C CA . SER D 1 84 ? 186.868 161.302 119.490 1.00 30.00 84 SER C CA 1
ATOM 5475 C C . SER D 1 84 ? 186.112 160.519 120.565 1.00 30.00 84 SER C C 1
ATOM 5476 O O . SER D 1 84 ? 184.876 160.603 120.593 1.00 30.00 84 SER C O 1
ATOM 5479 N N . ASN D 1 85 ? 186.832 159.776 121.402 1.00 30.00 85 ASN C N 1
ATOM 5480 C CA . ASN D 1 85 ? 186.198 158.974 122.475 1.00 30.00 85 ASN C CA 1
ATOM 5481 C C . ASN D 1 85 ? 186.115 159.818 123.747 1.00 30.00 85 ASN C C 1
ATOM 5482 O O . ASN D 1 85 ? 185.389 159.411 124.664 1.00 30.00 85 ASN C O 1
ATOM 5487 N N . PHE D 1 86 ? 186.799 160.963 123.782 1.00 30.00 86 PHE C N 1
ATOM 5488 C CA . PHE D 1 86 ? 186.858 161.777 125.023 1.00 30.00 86 PHE C CA 1
ATOM 5489 C C . PHE D 1 86 ? 185.567 162.570 125.230 1.00 30.00 86 PHE C C 1
ATOM 5490 O O . PHE D 1 86 ? 185.107 163.217 124.282 1.00 30.00 86 PHE C O 1
ATOM 5498 N N . VAL D 1 87 ? 184.990 162.550 126.435 1.00 30.00 87 VAL C N 1
ATOM 5499 C CA . VAL D 1 87 ? 183.762 163.329 126.789 1.00 30.00 87 VAL C CA 1
ATOM 5500 C C . VAL D 1 87 ? 184.136 164.301 127.909 1.00 30.00 87 VAL C C 1
ATOM 5501 O O . VAL D 1 87 ? 184.345 163.826 129.013 1.00 30.00 87 VAL C O 1
ATOM 5505 N N . ILE D 1 88 ? 184.135 165.610 127.671 1.00 30.00 88 ILE C N 1
ATOM 5506 C CA . ILE D 1 88 ? 184.569 166.627 128.675 1.00 30.00 88 ILE C CA 1
ATOM 5507 C C . ILE D 1 88 ? 183.677 166.555 129.918 1.00 30.00 88 ILE C C 1
ATOM 5508 O O . ILE D 1 88 ? 182.473 166.770 129.775 1.00 30.00 88 ILE C O 1
ATOM 5513 N N . LYS D 1 89 ? 184.246 166.283 131.096 1.00 30.00 89 LYS C N 1
ATOM 5514 C CA . LYS D 1 89 ? 183.488 166.217 132.374 1.00 30.00 89 LYS C CA 1
ATOM 5515 C C . LYS D 1 89 ? 183.539 167.598 133.035 1.00 30.00 89 LYS C C 1
ATOM 5516 O O . LYS D 1 89 ? 184.653 168.056 133.312 1.00 30.00 89 LYS C O 1
ATOM 5522 N N . ILE D 1 90 ? 182.393 168.243 133.264 1.00 30.00 90 ILE C N 1
ATOM 5523 C CA . ILE D 1 90 ? 182.305 169.626 133.815 1.00 30.00 90 ILE C CA 1
ATOM 5524 C C . ILE D 1 90 ? 181.503 169.593 135.122 1.00 30.00 90 ILE C C 1
ATOM 5525 O O . ILE D 1 90 ? 180.468 168.925 135.155 1.00 30.00 90 ILE C O 1
ATOM 5530 N N . PRO D 1 91 ? 181.925 170.297 136.193 1.00 30.00 91 PRO C N 1
ATOM 5531 C CA . PRO D 1 91 ? 181.180 170.318 137.452 1.00 30.00 91 PRO C CA 1
ATOM 5532 C C . PRO D 1 91 ? 179.835 171.047 137.330 1.00 30.00 91 PRO C C 1
ATOM 5533 O O . PRO D 1 91 ? 179.754 171.983 136.571 1.00 30.00 91 PRO C O 1
ATOM 5537 N N . CYS D 1 92 ? 178.825 170.604 138.081 1.00 30.00 92 CYS C N 1
ATOM 5538 C CA . CYS D 1 92 ? 177.495 171.269 138.049 1.00 30.00 92 CYS C CA 1
ATOM 5539 C C . CYS D 1 92 ? 177.563 172.608 138.787 1.00 30.00 92 CYS C C 1
ATOM 5540 O O . CYS D 1 92 ? 177.055 172.689 139.912 1.00 30.00 92 CYS C O 1
ATOM 5543 N N . THR D 1 93 ? 178.168 173.623 138.179 1.00 30.00 93 THR C N 1
ATOM 5544 C CA . THR D 1 93 ? 178.268 174.987 138.749 1.00 30.00 93 THR C CA 1
ATOM 5545 C C . THR D 1 93 ? 177.611 175.939 137.759 1.00 30.00 93 THR C C 1
ATOM 5546 O O . THR D 1 93 ? 177.359 175.504 136.629 1.00 30.00 93 THR C O 1
ATOM 5550 N N . GLU D 1 94 ? 177.356 177.177 138.162 1.00 30.00 94 GLU C N 1
ATOM 5551 C CA . GLU D 1 94 ? 176.823 178.207 137.243 1.00 30.00 94 GLU C CA 1
ATOM 5552 C C . GLU D 1 94 ? 177.693 178.227 135.987 1.00 30.00 94 GLU C C 1
ATOM 5553 O O . GLU D 1 94 ? 177.146 177.996 134.909 1.00 30.00 94 GLU C O 1
ATOM 5559 N N . PRO D 1 95 ? 179.019 178.461 136.086 1.00 30.00 95 PRO C N 1
ATOM 5560 C CA . PRO D 1 95 ? 179.872 178.568 134.904 1.00 30.00 95 PRO C CA 1
ATOM 5561 C C . PRO D 1 95 ? 180.082 177.214 134.221 1.00 30.00 95 PRO C C 1
ATOM 5562 O O . PRO D 1 95 ? 180.453 177.232 133.081 1.00 30.00 95 PRO C O 1
ATOM 5566 N N . GLY D 1 96 ? 179.919 176.098 134.930 1.00 30.00 96 GLY C N 1
ATOM 5567 C CA . GLY D 1 96 ? 180.010 174.744 134.361 1.00 30.00 96 GLY C CA 1
ATOM 5568 C C . GLY D 1 96 ? 178.804 174.442 133.501 1.00 30.00 96 GLY C C 1
ATOM 5569 O O . GLY D 1 96 ? 178.985 173.852 132.431 1.00 30.00 96 GLY C O 1
ATOM 5570 N N . LEU D 1 97 ? 177.616 174.853 133.935 1.00 30.00 97 LEU C N 1
ATOM 5571 C CA . LEU D 1 97 ? 176.359 174.610 133.186 1.00 30.00 97 LEU C CA 1
ATOM 5572 C C . LEU D 1 97 ? 176.307 175.569 132.000 1.00 30.00 97 LEU C C 1
ATOM 5573 O O . LEU D 1 97 ? 175.706 175.198 130.986 1.00 30.00 97 LEU C O 1
ATOM 5578 N N . ILE D 1 98 ? 176.918 176.746 132.117 1.00 30.00 98 ILE C N 1
ATOM 5579 C CA . ILE D 1 98 ? 176.990 177.726 130.999 1.00 30.00 98 ILE C CA 1
ATOM 5580 C C . ILE D 1 98 ? 178.002 177.180 129.996 1.00 30.00 98 ILE C C 1
ATOM 5581 O O . ILE D 1 98 ? 177.748 177.300 128.793 1.00 30.00 98 ILE C O 1
ATOM 5586 N N . ALA D 1 99 ? 179.092 176.589 130.479 1.00 30.00 99 ALA C N 1
ATOM 5587 C CA . ALA D 1 99 ? 180.163 176.042 129.623 1.00 30.00 99 ALA C CA 1
ATOM 5588 C C . ALA D 1 99 ? 179.692 174.743 128.981 1.00 30.00 99 ALA C C 1
ATOM 5589 O O . ALA D 1 99 ? 180.177 174.460 127.901 1.00 30.00 99 ALA C O 1
ATOM 5591 N N . ALA D 1 100 ? 178.811 173.988 129.633 1.00 30.00 100 ALA C N 1
ATOM 5592 C CA . ALA D 1 100 ? 178.310 172.691 129.131 1.00 30.00 100 ALA C CA 1
ATOM 5593 C C . ALA D 1 100 ? 177.282 172.951 128.038 1.00 30.00 100 ALA C C 1
ATOM 5594 O O . ALA D 1 100 ? 177.115 172.079 127.186 1.00 30.00 100 ALA C O 1
ATOM 5596 N N . LYS D 1 101 ? 176.604 174.093 128.087 1.00 30.00 101 LYS C N 1
ATOM 5597 C CA . LYS D 1 101 ? 175.587 174.467 127.077 1.00 30.00 101 LYS C CA 1
ATOM 5598 C C . LYS D 1 101 ? 176.320 174.913 125.814 1.00 30.00 101 LYS C C 1
ATOM 5599 O O . LYS D 1 101 ? 175.887 174.514 124.728 1.00 30.00 101 LYS C O 1
ATOM 5605 N N . GLU D 1 102 ? 177.393 175.690 125.958 1.00 30.00 102 GLU C N 1
ATOM 5606 C CA . GLU D 1 102 ? 178.199 176.160 124.805 1.00 30.00 102 GLU C CA 1
ATOM 5607 C C . GLU D 1 102 ? 178.874 174.954 124.156 1.00 30.00 102 GLU C C 1
ATOM 5608 O O . GLU D 1 102 ? 178.853 174.876 122.922 1.00 30.00 102 GLU C O 1
ATOM 5610 N N . PHE D 1 103 ? 179.462 174.067 124.959 1.00 30.00 103 PHE C N 1
ATOM 5611 C CA . PHE D 1 103 ? 180.136 172.843 124.467 1.00 30.00 103 PHE C CA 1
ATOM 5612 C C . PHE D 1 103 ? 179.153 172.017 123.651 1.00 30.00 103 PHE C C 1
ATOM 5613 O O . PHE D 1 103 ? 179.498 171.653 122.538 1.00 30.00 103 PHE C O 1
ATOM 5621 N N . GLU D 1 104 ? 177.968 171.743 124.183 1.00 30.00 104 GLU C N 1
ATOM 5622 C CA . GLU D 1 104 ? 176.950 170.885 123.525 1.00 30.00 104 GLU C CA 1
ATOM 5623 C C . GLU D 1 104 ? 176.468 171.546 122.234 1.00 30.00 104 GLU C C 1
ATOM 5624 O O . GLU D 1 104 ? 176.063 170.806 121.327 1.00 30.00 104 GLU C O 1
ATOM 5630 N N . LYS D 1 105 ? 176.498 172.872 122.147 1.00 30.00 105 LYS C N 1
ATOM 5631 C CA . LYS D 1 105 ? 176.068 173.644 120.951 1.00 30.00 105 LYS C CA 1
ATOM 5632 C C . LYS D 1 105 ? 177.138 173.503 119.868 1.00 30.00 105 LYS C C 1
ATOM 5633 O O . LYS D 1 105 ? 176.774 173.582 118.687 1.00 30.00 105 LYS C O 1
ATOM 5635 N N . GLN D 1 106 ? 178.394 173.285 120.253 1.00 30.00 106 GLN C N 1
ATOM 5636 C CA . GLN D 1 106 ? 179.527 173.136 119.304 1.00 30.00 106 GLN C CA 1
ATOM 5637 C C . GLN D 1 106 ? 179.703 171.653 118.970 1.00 30.00 106 GLN C C 1
ATOM 5638 O O . GLN D 1 106 ? 180.598 171.345 118.169 1.00 30.00 106 GLN C O 1
ATOM 5640 N N . GLY D 1 107 ? 178.911 170.770 119.577 1.00 30.00 107 GLY C N 1
ATOM 5641 C CA . GLY D 1 107 ? 178.942 169.327 119.272 1.00 30.00 107 GLY C CA 1
ATOM 5642 C C . GLY D 1 107 ? 179.957 168.562 120.098 1.00 30.00 107 GLY C C 1
ATOM 5643 O O . GLY D 1 107 ? 180.233 167.409 119.736 1.00 30.00 107 GLY C O 1
ATOM 5644 N N . ILE D 1 108 ? 180.493 169.160 121.166 1.00 30.00 108 ILE C N 1
ATOM 5645 C CA . ILE D 1 108 ? 181.446 168.477 122.089 1.00 30.00 108 ILE C CA 1
ATOM 5646 C C . ILE D 1 108 ? 180.629 167.808 123.196 1.00 30.00 108 ILE C C 1
ATOM 5647 O O . ILE D 1 108 ? 179.975 168.541 123.952 1.00 30.00 108 ILE C O 1
ATOM 5652 N N . SER D 1 109 ? 180.644 166.476 123.285 1.00 30.00 109 SER C N 1
ATOM 5653 C CA . SER D 1 109 ? 179.901 165.720 124.325 1.00 30.00 109 SER C CA 1
ATOM 5654 C C . SER D 1 109 ? 180.394 166.148 125.705 1.00 30.00 109 SER C C 1
ATOM 5655 O O . SER D 1 109 ? 181.617 166.231 125.881 1.00 30.00 109 SER C O 1
ATOM 5658 N N . THR D 1 110 ? 179.486 166.366 126.653 1.00 30.00 110 THR C N 1
ATOM 5659 C CA . THR D 1 110 ? 179.840 166.834 128.013 1.00 30.00 110 THR C CA 1
ATOM 5660 C C . THR D 1 110 ? 179.211 165.920 129.058 1.00 30.00 110 THR C C 1
ATOM 5661 O O . THR D 1 110 ? 178.125 165.404 128.785 1.00 30.00 110 THR C O 1
ATOM 5665 N N . ASN D 1 111 ? 179.882 165.703 130.188 1.00 30.00 111 ASN C N 1
ATOM 5666 C CA . ASN D 1 111 ? 179.350 164.906 131.318 1.00 30.00 111 ASN C CA 1
ATOM 5667 C C . ASN D 1 111 ? 179.289 165.838 132.528 1.00 30.00 111 ASN C C 1
ATOM 5668 O O . ASN D 1 111 ? 180.307 165.951 133.214 1.00 30.00 111 ASN C O 1
ATOM 5673 N N . VAL D 1 112 ? 178.154 166.487 132.781 1.00 30.00 112 VAL C N 1
ATOM 5674 C CA . VAL D 1 112 ? 177.975 167.400 133.946 1.00 30.00 112 VAL C CA 1
ATOM 5675 C C . VAL D 1 112 ? 178.087 166.553 135.213 1.00 30.00 112 VAL C C 1
ATOM 5676 O O . VAL D 1 112 ? 177.122 165.854 135.511 1.00 30.00 112 VAL C O 1
ATOM 5680 N N . THR D 1 113 ? 179.197 166.632 135.942 1.00 30.00 113 THR C N 1
ATOM 5681 C CA . THR D 1 113 ? 179.459 165.779 137.129 1.00 30.00 113 THR C CA 1
ATOM 5682 C C . THR D 1 113 ? 179.169 166.523 138.433 1.00 30.00 113 THR C C 1
ATOM 5683 O O . THR D 1 113 ? 178.731 167.669 138.357 1.00 30.00 113 THR C O 1
ATOM 5687 N N . LEU D 1 114 ? 179.388 165.875 139.577 1.00 30.00 114 LEU C N 1
ATOM 5688 C CA . LEU D 1 114 ? 179.162 166.466 140.922 1.00 30.00 114 LEU C CA 1
ATOM 5689 C C . LEU D 1 114 ? 177.731 166.997 141.018 1.00 30.00 114 LEU C C 1
ATOM 5690 O O . LEU D 1 114 ? 177.563 168.164 141.390 1.00 30.00 114 LEU C O 1
ATOM 5695 N N . VAL D 1 115 ? 176.745 166.175 140.668 1.00 30.00 115 VAL C N 1
ATOM 5696 C CA . VAL D 1 115 ? 175.306 166.526 140.810 1.00 30.00 115 VAL C CA 1
ATOM 5697 C C . VAL D 1 115 ? 174.829 165.746 142.032 1.00 30.00 115 VAL C C 1
ATOM 5698 O O . VAL D 1 115 ? 175.073 164.549 142.058 1.00 30.00 115 VAL C O 1
ATOM 5702 N N . PHE D 1 116 ? 174.220 166.394 143.020 1.00 30.00 116 PHE C N 1
ATOM 5703 C CA . PHE D 1 116 ? 173.817 165.747 144.291 1.00 30.00 116 PHE C CA 1
ATOM 5704 C C . PHE D 1 116 ? 172.338 166.005 144.581 1.00 30.00 116 PHE C C 1
ATOM 5705 O O . PHE D 1 116 ? 171.909 165.679 145.692 1.00 30.00 116 PHE C O 1
ATOM 5713 N N . SER D 1 117 ? 171.576 166.538 143.627 1.00 30.00 117 SER C N 1
ATOM 5714 C CA . SER D 1 117 ? 170.117 166.762 143.785 1.00 30.00 117 SER C CA 1
ATOM 5715 C C . SER D 1 117 ? 169.431 166.615 142.429 1.00 30.00 117 SER C C 1
ATOM 5716 O O . SER D 1 117 ? 170.104 166.763 141.401 1.00 30.00 117 SER C O 1
ATOM 5719 N N . PRO D 1 118 ? 168.119 166.314 142.395 1.00 30.00 118 PRO C N 1
ATOM 5720 C CA . PRO D 1 118 ? 167.393 166.210 141.136 1.00 30.00 118 PRO C CA 1
ATOM 5721 C C . PRO D 1 118 ? 167.185 167.584 140.486 1.00 30.00 118 PRO C C 1
ATOM 5722 O O . PRO D 1 118 ? 166.922 167.609 139.310 1.00 30.00 118 PRO C O 1
ATOM 5726 N N . SER D 1 119 ? 167.317 168.679 141.236 1.00 30.00 119 SER C N 1
ATOM 5727 C CA . SER D 1 119 ? 167.184 170.057 140.697 1.00 30.00 119 SER C CA 1
ATOM 5728 C C . SER D 1 119 ? 168.471 170.418 139.962 1.00 30.00 119 SER C C 1
ATOM 5729 O O . SER D 1 119 ? 168.390 171.149 138.968 1.00 30.00 119 SER C O 1
ATOM 5732 N N . GLN D 1 120 ? 169.606 169.913 140.431 1.00 30.00 120 GLN C N 1
ATOM 5733 C CA . GLN D 1 120 ? 170.924 170.166 139.800 1.00 30.00 120 GLN C CA 1
ATOM 5734 C C . GLN D 1 120 ? 171.038 169.280 138.562 1.00 30.00 120 GLN C C 1
ATOM 5735 O O . GLN D 1 120 ? 171.847 169.614 137.696 1.00 30.00 120 GLN C O 1
ATOM 5741 N N . ALA D 1 121 ? 170.264 168.199 138.483 1.00 30.00 121 ALA C N 1
ATOM 5742 C CA . ALA D 1 121 ? 170.297 167.244 137.356 1.00 30.00 121 ALA C CA 1
ATOM 5743 C C . ALA D 1 121 ? 169.393 167.717 136.220 1.00 30.00 121 ALA C C 1
ATOM 5744 O O . ALA D 1 121 ? 169.698 167.385 135.073 1.00 30.00 121 ALA C O 1
ATOM 5746 N N . LEU D 1 122 ? 168.346 168.483 136.507 1.00 30.00 122 LEU C N 1
ATOM 5747 C CA . LEU D 1 122 ? 167.356 168.879 135.471 1.00 30.00 122 LEU C CA 1
ATOM 5748 C C . LEU D 1 122 ? 167.951 169.902 134.501 1.00 30.00 122 LEU C C 1
ATOM 5749 O O . LEU D 1 122 ? 167.671 169.772 133.313 1.00 30.00 122 LEU C O 1
ATOM 5754 N N . GLN D 1 123 ? 168.726 170.876 134.976 1.00 30.00 123 GLN C N 1
ATOM 5755 C CA . GLN D 1 123 ? 169.343 171.917 134.112 1.00 30.00 123 GLN C CA 1
ATOM 5756 C C . GLN D 1 123 ? 170.301 171.257 133.119 1.00 30.00 123 GLN C C 1
ATOM 5757 O O . GLN D 1 123 ? 170.213 171.590 131.937 1.00 30.00 123 GLN C O 1
ATOM 5763 N N . PRO D 1 124 ? 171.237 170.378 133.535 1.00 30.00 124 PRO C N 1
ATOM 5764 C CA . PRO D 1 124 ? 172.083 169.668 132.586 1.00 30.00 124 PRO C CA 1
ATOM 5765 C C . PRO D 1 124 ? 171.227 169.035 131.482 1.00 30.00 124 PRO C C 1
ATOM 5766 O O . PRO D 1 124 ? 171.650 169.061 130.366 1.00 30.00 124 PRO C O 1
ATOM 5770 N N . ALA D 1 125 ? 170.041 168.521 131.806 1.00 30.00 125 ALA C N 1
ATOM 5771 C CA . ALA D 1 125 ? 169.152 167.835 130.841 1.00 30.00 125 ALA C CA 1
ATOM 5772 C C . ALA D 1 125 ? 168.495 168.841 129.900 1.00 30.00 125 ALA C C 1
ATOM 5773 O O . ALA D 1 125 ? 168.266 168.474 128.743 1.00 30.00 125 ALA C O 1
ATOM 5775 N N . ARG D 1 126 ? 168.131 170.012 130.407 1.00 30.00 126 ARG C N 1
ATOM 5776 C CA . ARG D 1 126 ? 167.517 171.100 129.598 1.00 30.00 126 ARG C CA 1
ATOM 5777 C C . ARG D 1 126 ? 168.508 171.693 128.584 1.00 30.00 126 ARG C C 1
ATOM 5778 O O . ARG D 1 126 ? 168.023 172.150 127.578 1.00 30.00 126 ARG C O 1
ATOM 5786 N N . ILE D 1 127 ? 169.814 171.586 128.785 1.00 30.00 127 ILE C N 1
ATOM 5787 C CA . ILE D 1 127 ? 170.863 172.170 127.899 1.00 30.00 127 ILE C CA 1
ATOM 5788 C C . ILE D 1 127 ? 171.434 171.078 126.990 1.00 30.00 127 ILE C C 1
ATOM 5789 O O . ILE D 1 127 ? 172.393 171.383 126.271 1.00 30.00 127 ILE C O 1
ATOM 5794 N N . GLY D 1 128 ? 170.897 169.856 127.023 1.00 30.00 128 GLY C N 1
ATOM 5795 C CA . GLY D 1 128 ? 171.340 168.781 126.114 1.00 30.00 128 GLY C CA 1
ATOM 5796 C C . GLY D 1 128 ? 172.683 168.175 126.471 1.00 30.00 128 GLY C C 1
ATOM 5797 O O . GLY D 1 128 ? 173.398 167.781 125.541 1.00 30.00 128 GLY C O 1
ATOM 5798 N N . ALA D 1 129 ? 173.020 168.084 127.756 1.00 30.00 129 ALA C N 1
ATOM 5799 C CA . ALA D 1 129 ? 174.267 167.392 128.143 1.00 30.00 129 ALA C CA 1
ATOM 5800 C C . ALA D 1 129 ? 174.149 165.926 127.727 1.00 30.00 129 ALA C C 1
ATOM 5801 O O . ALA D 1 129 ? 173.052 165.367 127.850 1.00 30.00 129 ALA C O 1
ATOM 5803 N N . LYS D 1 130 ? 175.235 165.338 127.233 1.00 30.00 130 LYS C N 1
ATOM 5804 C CA . LYS D 1 130 ? 175.255 163.923 126.794 1.00 30.00 130 LYS C CA 1
ATOM 5805 C C . LYS D 1 130 ? 175.097 163.033 128.023 1.00 30.00 130 LYS C C 1
ATOM 5806 O O . LYS D 1 130 ? 174.391 162.030 127.913 1.00 30.00 130 LYS C O 1
ATOM 5812 N N . PHE D 1 131 ? 175.742 163.383 129.133 1.00 30.00 131 PHE C N 1
ATOM 5813 C CA . PHE D 1 131 ? 175.706 162.585 130.378 1.00 30.00 131 PHE C CA 1
ATOM 5814 C C . PHE D 1 131 ? 175.531 163.489 131.595 1.00 30.00 131 PHE C C 1
ATOM 5815 O O . PHE D 1 131 ? 175.945 164.652 131.523 1.00 30.00 131 PHE C O 1
ATOM 5823 N N . VAL D 1 132 ? 174.907 162.979 132.653 1.00 30.00 132 VAL C N 1
ATOM 5824 C CA . VAL D 1 132 ? 174.753 163.690 133.950 1.00 30.00 132 VAL C CA 1
ATOM 5825 C C . VAL D 1 132 ? 175.159 162.659 135.000 1.00 30.00 132 VAL C C 1
ATOM 5826 O O . VAL D 1 132 ? 174.579 161.596 134.971 1.00 30.00 132 VAL C O 1
ATOM 5830 N N . SER D 1 133 ? 176.141 162.923 135.858 1.00 30.00 133 SER C N 1
ATOM 5831 C CA . SER D 1 133 ? 176.636 161.943 136.859 1.00 30.00 133 SER C CA 1
ATOM 5832 C C . SER D 1 133 ? 176.143 162.267 138.272 1.00 30.00 133 SER C C 1
ATOM 5833 O O . SER D 1 133 ? 176.830 163.027 138.965 1.00 30.00 133 SER C O 1
ATOM 5836 N N . PRO D 1 134 ? 174.985 161.744 138.730 1.00 30.00 134 PRO C N 1
ATOM 5837 C CA . PRO D 1 134 ? 174.550 161.922 140.120 1.00 30.00 134 PRO C CA 1
ATOM 5838 C C . PRO D 1 134 ? 175.372 161.067 141.097 1.00 30.00 134 PRO C C 1
ATOM 5839 O O . PRO D 1 134 ? 175.359 159.883 140.930 1.00 30.00 134 PRO C O 1
ATOM 5843 N N . PHE D 1 135 ? 176.044 161.664 142.086 1.00 30.00 135 PHE C N 1
ATOM 5844 C CA . PHE D 1 135 ? 176.933 160.947 143.040 1.00 30.00 135 PHE C CA 1
ATOM 5845 C C . PHE D 1 135 ? 176.124 160.356 144.198 1.00 30.00 135 PHE C C 1
ATOM 5846 O O . PHE D 1 135 ? 175.238 161.052 144.703 1.00 30.00 135 PHE C O 1
ATOM 5854 N N . VAL D 1 136 ? 176.438 159.135 144.634 1.00 30.00 136 VAL C N 1
ATOM 5855 C CA . VAL D 1 136 ? 175.713 158.436 145.737 1.00 30.00 136 VAL C CA 1
ATOM 5856 C C . VAL D 1 136 ? 176.612 158.291 146.968 1.00 30.00 136 VAL C C 1
ATOM 5857 O O . VAL D 1 136 ? 176.218 158.793 148.035 1.00 30.00 136 VAL C O 1
ATOM 5861 N N . GLY D 1 137 ? 177.761 157.631 146.840 1.00 30.00 137 GLY C N 1
ATOM 5862 C CA . GLY D 1 137 ? 178.671 157.343 147.967 1.00 30.00 137 GLY C CA 1
ATOM 5863 C C . GLY D 1 137 ? 178.915 158.511 148.903 1.00 30.00 137 GLY C C 1
ATOM 5864 O O . GLY D 1 137 ? 178.770 158.304 150.113 1.00 30.00 137 GLY C O 1
ATOM 5865 N N . TRP D 1 138 ? 179.300 159.680 148.398 1.00 30.00 138 TRP C N 1
ATOM 5866 C CA . TRP D 1 138 ? 179.652 160.857 149.236 1.00 30.00 138 TRP C CA 1
ATOM 5867 C C . TRP D 1 138 ? 178.535 161.180 150.220 1.00 30.00 138 TRP C C 1
ATOM 5868 O O . TRP D 1 138 ? 178.830 161.329 151.416 1.00 30.00 138 TRP C O 1
ATOM 5879 N N . LYS D 1 139 ? 177.311 161.317 149.729 1.00 30.00 139 LYS C N 1
ATOM 5880 C CA . LYS D 1 139 ? 176.148 161.689 150.566 1.00 30.00 139 LYS C CA 1
ATOM 5881 C C . LYS D 1 139 ? 175.942 160.607 151.623 1.00 30.00 139 LYS C C 1
ATOM 5882 O O . LYS D 1 139 ? 175.622 160.963 152.763 1.00 30.00 139 LYS C O 1
ATOM 5888 N N . GLU D 1 140 ? 176.142 159.342 151.263 1.00 30.00 140 GLU C N 1
ATOM 5889 C CA . GLU D 1 140 ? 175.960 158.202 152.196 1.00 30.00 140 GLU C CA 1
ATOM 5890 C C . GLU D 1 140 ? 177.022 158.269 153.293 1.00 30.00 140 GLU C C 1
ATOM 5891 O O . GLU D 1 140 ? 176.674 157.997 154.448 1.00 30.00 140 GLU C O 1
ATOM 5897 N N . ASN D 1 141 ? 178.257 158.631 152.953 1.00 30.00 141 ASN C N 1
ATOM 5898 C CA . ASN D 1 141 ? 179.374 158.698 153.930 1.00 30.00 141 ASN C CA 1
ATOM 5899 C C . ASN D 1 141 ? 179.008 159.724 154.998 1.00 30.00 141 ASN C C 1
ATOM 5900 O O . ASN D 1 141 ? 179.470 159.561 156.137 1.00 30.00 141 ASN C O 1
ATOM 5905 N N . SER D 1 142 ? 178.212 160.732 154.649 1.00 30.00 142 SER C N 1
ATOM 5906 C CA . SER D 1 142 ? 177.774 161.799 155.583 1.00 30.00 142 SER C CA 1
ATOM 5907 C C . SER D 1 142 ? 176.386 161.469 156.130 1.00 30.00 142 SER C C 1
ATOM 5908 O O . SER D 1 142 ? 175.700 162.409 156.505 1.00 30.00 142 SER C O 1
ATOM 5911 N N . GLY D 1 143 ? 175.958 160.207 156.093 1.00 30.00 143 GLY C N 1
ATOM 5912 C CA . GLY D 1 143 ? 174.683 159.766 156.688 1.00 30.00 143 GLY C CA 1
ATOM 5913 C C . GLY D 1 143 ? 173.442 160.206 155.938 1.00 30.00 143 GLY C C 1
ATOM 5914 O O . GLY D 1 143 ? 172.386 160.249 156.577 1.00 30.00 143 GLY C O 1
ATOM 5915 N N . ASP D 1 144 ? 173.529 160.471 154.636 1.00 30.00 144 ASP C N 1
ATOM 5916 C CA . ASP D 1 144 ? 172.361 160.871 153.808 1.00 30.00 144 ASP C CA 1
ATOM 5917 C C . ASP D 1 144 ? 171.875 159.695 152.963 1.00 30.00 144 ASP C C 1
ATOM 5918 O O . ASP D 1 144 ? 172.721 158.899 152.535 1.00 30.00 144 ASP C O 1
ATOM 5923 N N . ASP D 1 145 ? 170.566 159.586 152.730 1.00 30.00 145 ASP C N 1
ATOM 5924 C CA . ASP D 1 145 ? 169.978 158.527 151.867 1.00 30.00 145 ASP C CA 1
ATOM 5925 C C . ASP D 1 145 ? 169.989 159.032 150.423 1.00 30.00 145 ASP C C 1
ATOM 5926 O O . ASP D 1 145 ? 169.864 160.218 150.117 1.00 30.00 145 ASP C O 1
ATOM 5928 N N . THR D 1 146 ? 170.179 158.126 149.468 1.00 30.00 146 THR C N 1
ATOM 5929 C CA . THR D 1 146 ? 170.341 158.612 148.069 1.00 30.00 146 THR C CA 1
ATOM 5930 C C . THR D 1 146 ? 169.216 158.078 147.177 1.00 30.00 146 THR C C 1
ATOM 5931 O O . THR D 1 146 ? 168.483 157.203 147.666 1.00 30.00 146 THR C O 1
ATOM 5935 N N . TYR D 1 149 ? 166.665 160.267 145.558 1.00 30.00 148 TYR C N 1
ATOM 5936 C CA . TYR D 1 149 ? 166.792 161.310 144.508 1.00 30.00 148 TYR C CA 1
ATOM 5937 C C . TYR D 1 149 ? 167.271 160.680 143.190 1.00 30.00 148 TYR C C 1
ATOM 5938 O O . TYR D 1 149 ? 167.020 161.280 142.137 1.00 30.00 148 TYR C O 1
ATOM 5947 N N . ILE D 1 150 ? 167.929 159.519 143.242 1.00 30.00 149 ILE C N 1
ATOM 5948 C CA . ILE D 1 150 ? 168.349 158.784 142.004 1.00 30.00 149 ILE C CA 1
ATOM 5949 C C . ILE D 1 150 ? 167.116 158.354 141.194 1.00 30.00 149 ILE C C 1
ATOM 5950 O O . ILE D 1 150 ? 167.106 158.563 140.013 1.00 30.00 149 ILE C O 1
ATOM 5955 N N . GLN D 1 151 ? 166.111 157.817 141.825 1.00 30.00 150 GLN C N 1
ATOM 5956 C CA . GLN D 1 151 ? 164.858 157.383 141.163 1.00 30.00 150 GLN C CA 1
ATOM 5957 C C . GLN D 1 151 ? 164.123 158.612 140.630 1.00 30.00 150 GLN C C 1
ATOM 5958 O O . GLN D 1 151 ? 163.601 158.540 139.511 1.00 30.00 150 GLN C O 1
ATOM 5964 N N . ASP D 1 152 ? 164.112 159.698 141.400 1.00 30.00 151 ASP C N 1
ATOM 5965 C CA . ASP D 1 152 ? 163.470 160.961 140.957 1.00 30.00 151 ASP C CA 1
ATOM 5966 C C . ASP D 1 152 ? 164.084 161.418 139.634 1.00 30.00 151 ASP C C 1
ATOM 5967 O O . ASP D 1 152 ? 163.323 161.743 138.720 1.00 30.00 151 ASP C O 1
ATOM 5972 N N . ILE D 1 153 ? 165.413 161.439 139.549 1.00 30.00 152 ILE C N 1
ATOM 5973 C CA . ILE D 1 153 ? 166.095 161.900 138.307 1.00 30.00 152 ILE C CA 1
ATOM 5974 C C . ILE D 1 153 ? 165.694 160.970 137.158 1.00 30.00 152 ILE C C 1
ATOM 5975 O O . ILE D 1 153 ? 165.349 161.481 136.086 1.00 30.00 152 ILE C O 1
ATOM 5980 N N . VAL D 1 154 ? 165.715 159.661 137.395 1.00 30.00 153 VAL C N 1
ATOM 5981 C CA . VAL D 1 154 ? 165.373 158.687 136.321 1.00 30.00 153 VAL C CA 1
ATOM 5982 C C . VAL D 1 154 ? 163.935 158.965 135.882 1.00 30.00 153 VAL C C 1
ATOM 5983 O O . VAL D 1 154 ? 163.698 159.059 134.670 1.00 30.00 153 VAL C O 1
ATOM 5987 N N . ASN D 1 155 ? 163.028 159.131 136.841 1.00 30.00 154 ASN C N 1
ATOM 5988 C CA . ASN D 1 155 ? 161.594 159.346 136.526 1.00 30.00 154 ASN C CA 1
ATOM 5989 C C . ASN D 1 155 ? 161.403 160.678 135.793 1.00 30.00 154 ASN C C 1
ATOM 5990 O O . ASN D 1 155 ? 160.667 160.691 134.799 1.00 30.00 154 ASN C O 1
ATOM 5995 N N . ILE D 1 156 ? 162.043 161.746 136.266 1.00 30.00 155 ILE C N 1
ATOM 5996 C CA . ILE D 1 156 ? 161.928 163.077 135.607 1.00 30.00 155 ILE C CA 1
ATOM 5997 C C . ILE D 1 156 ? 162.453 162.959 134.177 1.00 30.00 155 ILE C C 1
ATOM 5998 O O . ILE D 1 156 ? 161.739 163.367 133.255 1.00 30.00 155 ILE C O 1
ATOM 6003 N N . TYR D 1 157 ? 163.665 162.443 134.012 1.00 30.00 156 TYR C N 1
ATOM 6004 C CA . TYR D 1 157 ? 164.291 162.290 132.681 1.00 30.00 156 TYR C CA 1
ATOM 6005 C C . TYR D 1 157 ? 163.292 161.567 131.782 1.00 30.00 156 TYR C C 1
ATOM 6006 O O . TYR D 1 157 ? 163.039 162.042 130.694 1.00 30.00 156 TYR C O 1
ATOM 6015 N N . LYS D 1 158 ? 162.658 160.510 132.266 1.00 30.00 157 LYS C N 1
ATOM 6016 C CA . LYS D 1 158 ? 161.747 159.680 131.442 1.00 30.00 157 LYS C CA 1
ATOM 6017 C C . LYS D 1 158 ? 160.473 160.473 131.149 1.00 30.00 157 LYS C C 1
ATOM 6018 O O . LYS D 1 158 ? 160.085 160.538 129.974 1.00 30.00 157 LYS C O 1
ATOM 6024 N N . ASN D 1 159 ? 159.862 161.059 132.176 1.00 30.00 158 ASN C N 1
ATOM 6025 C CA . ASN D 1 159 ? 158.593 161.808 131.998 1.00 30.00 158 ASN C CA 1
ATOM 6026 C C . ASN D 1 159 ? 158.753 162.898 130.938 1.00 30.00 158 ASN C C 1
ATOM 6027 O O . ASN D 1 159 ? 157.782 163.142 130.211 1.00 30.00 158 ASN C O 1
ATOM 6032 N N . TYR D 1 160 ? 159.923 163.526 130.849 1.00 30.00 159 TYR C N 1
ATOM 6033 C CA . TYR D 1 160 ? 160.086 164.665 129.911 1.00 30.00 159 TYR C CA 1
ATOM 6034 C C . TYR D 1 160 ? 160.901 164.235 128.692 1.00 30.00 159 TYR C C 1
ATOM 6035 O O . TYR D 1 160 ? 161.403 165.113 127.979 1.00 30.00 159 TYR C O 1
ATOM 6044 N N . ASN D 1 161 ? 161.023 162.929 128.464 1.00 30.00 160 ASN C N 1
ATOM 6045 C CA . ASN D 1 161 ? 161.726 162.415 127.260 1.00 30.00 160 ASN C CA 1
ATOM 6046 C C . ASN D 1 161 ? 163.053 163.149 127.067 1.00 30.00 160 ASN C C 1
ATOM 6047 O O . ASN D 1 161 ? 163.233 163.765 126.007 1.00 30.00 160 ASN C O 1
ATOM 6052 N N . TYR D 1 162 ? 163.947 163.063 128.047 1.00 30.00 161 TYR C N 1
ATOM 6053 C CA . TYR D 1 162 ? 165.289 163.679 127.908 1.00 30.00 161 TYR C CA 1
ATOM 6054 C C . TYR D 1 162 ? 166.248 162.610 127.387 1.00 30.00 161 TYR C C 1
ATOM 6055 O O . TYR D 1 162 ? 166.075 161.439 127.746 1.00 30.00 161 TYR C O 1
ATOM 6064 N N . ASN D 1 163 ? 167.217 163.005 126.566 1.00 30.00 162 ASN C N 1
ATOM 6065 C CA . ASN D 1 163 ? 168.151 162.019 125.963 1.00 30.00 162 ASN C CA 1
ATOM 6066 C C . ASN D 1 163 ? 169.389 161.879 126.851 1.00 30.00 162 ASN C C 1
ATOM 6067 O O . ASN D 1 163 ? 170.084 160.863 126.723 1.00 30.00 162 ASN C O 1
ATOM 6072 N N . THR D 1 164 ? 169.640 162.862 127.717 1.00 30.00 163 THR C N 1
ATOM 6073 C CA . THR D 1 164 ? 170.796 162.796 128.646 1.00 30.00 163 THR C CA 1
ATOM 6074 C C . THR D 1 164 ? 170.801 161.429 129.334 1.00 30.00 163 THR C C 1
ATOM 6075 O O . THR D 1 164 ? 169.737 161.004 129.807 1.00 30.00 163 THR C O 1
ATOM 6079 N N . GLU D 1 165 ? 171.946 160.750 129.364 1.00 30.00 164 GLU C N 1
ATOM 6080 C CA . GLU D 1 165 ? 172.076 159.407 129.982 1.00 30.00 164 GLU C CA 1
ATOM 6081 C C . GLU D 1 165 ? 172.598 159.588 131.405 1.00 30.00 164 GLU C C 1
ATOM 6082 O O . GLU D 1 165 ? 173.603 160.277 131.557 1.00 30.00 164 GLU C O 1
ATOM 6088 N N . ILE D 1 166 ? 171.967 158.964 132.395 1.00 30.00 165 ILE C N 1
ATOM 6089 C CA . ILE D 1 166 ? 172.339 159.139 133.825 1.00 30.00 165 ILE C CA 1
ATOM 6090 C C . ILE D 1 166 ? 173.461 158.165 134.172 1.00 30.00 165 ILE C C 1
ATOM 6091 O O . ILE D 1 166 ? 173.274 156.965 133.956 1.00 30.00 165 ILE C O 1
ATOM 6096 N N . ILE D 1 167 ? 174.576 158.650 134.712 1.00 30.00 166 ILE C N 1
ATOM 6097 C CA . ILE D 1 167 ? 175.701 157.779 135.157 1.00 30.00 166 ILE C CA 1
ATOM 6098 C C . ILE D 1 167 ? 175.773 157.847 136.681 1.00 30.00 166 ILE C C 1
ATOM 6099 O O . ILE D 1 167 ? 176.445 158.748 137.191 1.00 30.00 166 ILE C O 1
ATOM 6104 N N . VAL D 1 168 ? 175.105 156.933 137.382 1.00 30.00 167 VAL C N 1
ATOM 6105 C CA . VAL D 1 168 ? 175.168 156.872 138.869 1.00 30.00 167 VAL C CA 1
ATOM 6106 C C . VAL D 1 168 ? 176.642 156.682 139.221 1.00 30.00 167 VAL C C 1
ATOM 6107 O O . VAL D 1 168 ? 177.211 155.716 138.723 1.00 30.00 167 VAL C O 1
ATOM 6111 N N . ALA D 1 169 ? 177.239 157.572 140.011 1.00 30.00 168 ALA C N 1
ATOM 6112 C CA . ALA D 1 169 ? 178.683 157.547 140.326 1.00 30.00 168 ALA C CA 1
ATOM 6113 C C . ALA D 1 169 ? 178.925 157.320 141.816 1.00 30.00 168 ALA C C 1
ATOM 6114 O O . ALA D 1 169 ? 177.936 157.215 142.550 1.00 30.00 168 ALA C O 1
ATOM 6116 N N . ALA D 1 170 ? 180.186 157.233 142.238 1.00 30.00 169 ALA C N 1
ATOM 6117 C CA . ALA D 1 170 ? 180.573 157.009 143.649 1.00 30.00 169 ALA C CA 1
ATOM 6118 C C . ALA D 1 170 ? 179.943 155.717 144.176 1.00 30.00 169 ALA C C 1
ATOM 6119 O O . ALA D 1 170 ? 179.689 155.655 145.380 1.00 30.00 169 ALA C O 1
ATOM 6121 N N . LEU D 1 171 ? 179.704 154.718 143.320 1.00 30.00 170 LEU C N 1
ATOM 6122 C CA . LEU D 1 171 ? 179.154 153.401 143.737 1.00 30.00 170 LEU C CA 1
ATOM 6123 C C . LEU D 1 171 ? 180.258 152.629 144.458 1.00 30.00 170 LEU C C 1
ATOM 6124 O O . LEU D 1 171 ? 181.388 152.655 143.952 1.00 30.00 170 LEU C O 1
ATOM 6129 N N . ARG D 1 172 ? 179.951 151.951 145.566 1.00 30.00 171 ARG C N 1
ATOM 6130 C CA . ARG D 1 172 ? 180.976 151.264 146.394 1.00 30.00 171 ARG C CA 1
ATOM 6131 C C . ARG D 1 172 ? 180.683 149.768 146.554 1.00 30.00 171 ARG C C 1
ATOM 6132 O O . ARG D 1 172 ? 181.582 149.069 147.029 1.00 30.00 171 ARG C O 1
ATOM 6140 N N . ASN D 1 173 ? 179.498 149.283 146.184 1.00 30.00 172 ASN C N 1
ATOM 6141 C CA . ASN D 1 173 ? 179.123 147.854 146.339 1.00 30.00 172 ASN C CA 1
ATOM 6142 C C . ASN D 1 173 ? 178.127 147.449 145.254 1.00 30.00 172 ASN C C 1
ATOM 6143 O O . ASN D 1 173 ? 177.539 148.348 144.640 1.00 30.00 172 ASN C O 1
ATOM 6148 N N . GLY D 1 174 ? 177.941 146.146 145.046 1.00 30.00 173 GLY C N 1
ATOM 6149 C CA . GLY D 1 174 ? 177.044 145.618 144.004 1.00 30.00 173 GLY C CA 1
ATOM 6150 C C . GLY D 1 174 ? 175.583 145.790 144.358 1.00 30.00 173 GLY C C 1
ATOM 6151 O O . GLY D 1 174 ? 174.762 145.663 143.449 1.00 30.00 173 GLY C O 1
ATOM 6152 N N . LYS D 1 175 ? 175.258 146.040 145.624 1.00 30.00 174 LYS C N 1
ATOM 6153 C CA . LYS D 1 175 ? 173.861 146.293 146.057 1.00 30.00 174 LYS C CA 1
ATOM 6154 C C . LYS D 1 175 ? 173.470 147.685 145.569 1.00 30.00 174 LYS C C 1
ATOM 6155 O O . LYS D 1 175 ? 172.293 147.874 145.281 1.00 30.00 174 LYS C O 1
ATOM 6161 N N . GLN D 1 176 ? 174.427 148.604 145.474 1.00 30.00 175 GLN C N 1
ATOM 6162 C CA . GLN D 1 176 ? 174.182 149.986 144.992 1.00 30.00 175 GLN C CA 1
ATOM 6163 C C . GLN D 1 176 ? 174.086 149.925 143.470 1.00 30.00 175 GLN C C 1
ATOM 6164 O O . GLN D 1 176 ? 173.427 150.799 142.905 1.00 30.00 175 GLN C O 1
ATOM 6170 N N . ILE D 1 177 ? 174.681 148.887 142.863 1.00 30.00 176 ILE C N 1
ATOM 6171 C CA . ILE D 1 177 ? 174.533 148.638 141.401 1.00 30.00 176 ILE C CA 1
ATOM 6172 C C . ILE D 1 177 ? 173.110 148.120 141.208 1.00 30.00 176 ILE C C 1
ATOM 6173 O O . ILE D 1 177 ? 172.437 148.620 140.331 1.00 30.00 176 ILE C O 1
ATOM 6178 N N . VAL D 1 178 ? 172.674 147.189 142.051 1.00 30.00 177 VAL C N 1
ATOM 6179 C CA . VAL D 1 178 ? 171.285 146.677 142.001 1.00 30.00 177 VAL C CA 1
ATOM 6180 C C . VAL D 1 178 ? 170.303 147.840 142.164 1.00 30.00 177 VAL C C 1
ATOM 6181 O O . VAL D 1 178 ? 169.350 147.815 141.419 1.00 30.00 177 VAL C O 1
ATOM 6183 N N . ASP D 1 179 ? 170.550 148.793 143.072 1.00 30.00 178 ASP C N 1
ATOM 6184 C CA . ASP D 1 179 ? 169.643 149.941 143.363 1.00 30.00 178 ASP C CA 1
ATOM 6185 C C . ASP D 1 179 ? 169.540 150.805 142.099 1.00 30.00 178 ASP C C 1
ATOM 6186 O O . ASP D 1 179 ? 168.440 151.177 141.754 1.00 30.00 178 ASP C O 1
ATOM 6191 N N . ALA D 1 180 ? 170.659 151.043 141.390 1.00 30.00 179 ALA C N 1
ATOM 6192 C CA . ALA D 1 180 ? 170.681 151.908 140.193 1.00 30.00 179 ALA C CA 1
ATOM 6193 C C . ALA D 1 180 ? 169.934 151.198 139.069 1.00 30.00 179 ALA C C 1
ATOM 6194 O O . ALA D 1 180 ? 169.182 151.868 138.376 1.00 30.00 179 ALA C O 1
ATOM 6196 N N . ALA D 1 181 ? 170.113 149.888 138.922 1.00 30.00 180 ALA C N 1
ATOM 6197 C CA . ALA D 1 181 ? 169.453 149.087 137.873 1.00 30.00 180 ALA C CA 1
ATOM 6198 C C . ALA D 1 181 ? 167.955 149.011 138.157 1.00 30.00 180 ALA C C 1
ATOM 6199 O O . ALA D 1 181 ? 167.176 149.067 137.199 1.00 30.00 180 ALA C O 1
ATOM 6201 N N . LYS D 1 182 ? 167.565 148.881 139.422 1.00 30.00 181 LYS C N 1
ATOM 6202 C CA . LYS D 1 182 ? 166.140 148.802 139.823 1.00 30.00 181 LYS C CA 1
ATOM 6203 C C . LYS D 1 182 ? 165.480 150.154 139.553 1.00 30.00 181 LYS C C 1
ATOM 6204 O O . LYS D 1 182 ? 164.275 150.161 139.281 1.00 30.00 181 LYS C O 1
ATOM 6206 N N . ALA D 1 183 ? 166.233 151.250 139.626 1.00 30.00 182 ALA C N 1
ATOM 6207 C CA . ALA D 1 183 ? 165.713 152.611 139.385 1.00 30.00 182 ALA C CA 1
ATOM 6208 C C . ALA D 1 183 ? 165.524 152.806 137.884 1.00 30.00 182 ALA C C 1
ATOM 6209 O O . ALA D 1 183 ? 164.522 153.391 137.500 1.00 30.00 182 ALA C O 1
ATOM 6211 N N . GLY D 1 184 ? 166.413 152.266 137.063 1.00 30.00 183 GLY C N 1
ATOM 6212 C CA . GLY D 1 184 ? 166.362 152.452 135.604 1.00 30.00 183 GLY C CA 1
ATOM 6213 C C . GLY D 1 184 ? 167.484 153.339 135.103 1.00 30.00 183 GLY C C 1
ATOM 6214 O O . GLY D 1 184 ? 167.405 153.783 133.949 1.00 30.00 183 GLY C O 1
ATOM 6215 N N . ALA D 1 185 ? 168.495 153.580 135.935 1.00 30.00 184 ALA C N 1
ATOM 6216 C CA . ALA D 1 185 ? 169.663 154.377 135.505 1.00 30.00 184 ALA C CA 1
ATOM 6217 C C . ALA D 1 185 ? 170.258 153.756 134.244 1.00 30.00 184 ALA C C 1
ATOM 6218 O O . ALA D 1 185 ? 170.273 152.522 134.146 1.00 30.00 184 ALA C O 1
ATOM 6220 N N . HIS D 1 186 ? 170.756 154.596 133.339 1.00 30.00 185 HIS C N 1
ATOM 6221 C CA . HIS D 1 186 ? 171.301 154.155 132.037 1.00 30.00 185 HIS C CA 1
ATOM 6222 C C . HIS D 1 186 ? 172.649 153.489 132.256 1.00 30.00 185 HIS C C 1
ATOM 6223 O O . HIS D 1 186 ? 172.809 152.370 131.783 1.00 30.00 185 HIS C O 1
ATOM 6230 N N . ILE D 1 187 ? 173.564 154.160 132.947 1.00 30.00 186 ILE C N 1
ATOM 6231 C CA . ILE D 1 187 ? 174.944 153.653 133.166 1.00 30.00 186 ILE C CA 1
ATOM 6232 C C . ILE D 1 187 ? 175.249 153.652 134.658 1.00 30.00 186 ILE C C 1
ATOM 6233 O O . ILE D 1 187 ? 174.585 154.394 135.385 1.00 30.00 186 ILE C O 1
ATOM 6238 N N . VAL D 1 188 ? 176.192 152.830 135.094 1.00 30.00 187 VAL C N 1
ATOM 6239 C CA . VAL D 1 188 ? 176.678 152.828 136.498 1.00 30.00 187 VAL C CA 1
ATOM 6240 C C . VAL D 1 188 ? 178.194 152.818 136.372 1.00 30.00 187 VAL C C 1
ATOM 6241 O O . VAL D 1 188 ? 178.684 151.951 135.662 1.00 30.00 187 VAL C O 1
ATOM 6245 N N . THR D 1 189 ? 178.893 153.768 136.980 1.00 30.00 188 THR C N 1
ATOM 6246 C CA . THR D 1 189 ? 180.376 153.806 136.967 1.00 30.00 188 THR C CA 1
ATOM 6247 C C . THR D 1 189 ? 180.881 153.297 138.315 1.00 30.00 188 THR C C 1
ATOM 6248 O O . THR D 1 189 ? 180.407 153.809 139.340 1.00 30.00 188 THR C O 1
ATOM 6252 N N . CYS D 1 190 ? 181.792 152.329 138.317 1.00 30.00 189 CYS C N 1
ATOM 6253 C CA . CYS D 1 190 ? 182.299 151.696 139.561 1.00 30.00 189 CYS C CA 1
ATOM 6254 C C . CYS D 1 190 ? 183.768 151.326 139.385 1.00 30.00 189 CYS C C 1
ATOM 6255 O O . CYS D 1 190 ? 184.185 151.152 138.235 1.00 30.00 189 CYS C O 1
ATOM 6258 N N . GLY D 1 191 ? 184.524 151.225 140.477 1.00 30.00 190 GLY C N 1
ATOM 6259 C CA . GLY D 1 191 ? 185.925 150.776 140.418 1.00 30.00 190 GLY C CA 1
ATOM 6260 C C . GLY D 1 191 ? 186.019 149.310 140.054 1.00 30.00 190 GLY C C 1
ATOM 6261 O O . GLY D 1 191 ? 185.006 148.616 140.202 1.00 30.00 190 GLY C O 1
ATOM 6262 N N . PHE D 1 192 ? 187.183 148.845 139.595 1.00 30.00 191 PHE C N 1
ATOM 6263 C CA . PHE D 1 192 ? 187.397 147.447 139.158 1.00 30.00 191 PHE C CA 1
ATOM 6264 C C . PHE D 1 192 ? 186.976 146.466 140.250 1.00 30.00 191 PHE C C 1
ATOM 6265 O O . PHE D 1 192 ? 186.331 145.476 139.902 1.00 30.00 191 PHE C O 1
ATOM 6273 N N . ASP D 1 193 ? 187.309 146.725 141.510 1.00 30.00 192 ASP C N 1
ATOM 6274 C CA . ASP D 1 193 ? 187.042 145.777 142.621 1.00 30.00 192 ASP C CA 1
ATOM 6275 C C . ASP D 1 193 ? 185.551 145.717 142.948 1.00 30.00 192 ASP C C 1
ATOM 6276 O O . ASP D 1 193 ? 185.101 144.643 143.317 1.00 30.00 192 ASP C O 1
ATOM 6281 N N . VAL D 1 194 ? 184.823 146.823 142.830 1.00 30.00 193 VAL C N 1
ATOM 6282 C CA . VAL D 1 194 ? 183.356 146.841 143.076 1.00 30.00 193 VAL C CA 1
ATOM 6283 C C . VAL D 1 194 ? 182.708 145.892 142.070 1.00 30.00 193 VAL C C 1
ATOM 6284 O O . VAL D 1 194 ? 181.793 145.176 142.478 1.00 30.00 193 VAL C O 1
ATOM 6288 N N . TYR D 1 195 ? 183.179 145.860 140.824 1.00 30.00 194 TYR C N 1
ATOM 6289 C CA . TYR D 1 195 ? 182.594 145.022 139.746 1.00 30.00 194 TYR C CA 1
ATOM 6290 C C . TYR D 1 195 ? 182.949 143.549 139.967 1.00 30.00 194 TYR C C 1
ATOM 6291 O O . TYR D 1 195 ? 182.133 142.690 139.732 1.00 30.00 194 TYR C O 1
ATOM 6300 N N . LYS D 1 196 ? 184.180 143.247 140.336 1.00 30.00 195 LYS C N 1
ATOM 6301 C CA . LYS D 1 196 ? 184.610 141.847 140.579 1.00 30.00 195 LYS C CA 1
ATOM 6302 C C . LYS D 1 196 ? 183.776 141.243 141.711 1.00 30.00 195 LYS C C 1
ATOM 6303 O O . LYS D 1 196 ? 183.200 140.160 141.504 1.00 30.00 195 LYS C O 1
ATOM 6305 N N . GLU D 1 197 ? 183.703 141.923 142.852 1.00 30.00 196 GLU C N 1
ATOM 6306 C CA . GLU D 1 197 ? 182.984 141.371 144.029 1.00 30.00 196 GLU C CA 1
ATOM 6307 C C . GLU D 1 197 ? 181.494 141.239 143.711 1.00 30.00 196 GLU C C 1
ATOM 6308 O O . GLU D 1 197 ? 180.878 140.291 144.210 1.00 30.00 196 GLU C O 1
ATOM 6314 N N . SER D 1 198 ? 180.939 142.129 142.892 1.00 30.00 197 SER C N 1
ATOM 6315 C CA . SER D 1 198 ? 179.502 142.117 142.517 1.00 30.00 197 SER C CA 1
ATOM 6316 C C . SER D 1 198 ? 179.180 140.839 141.747 1.00 30.00 197 SER C C 1
ATOM 6317 O O . SER D 1 198 ? 178.012 140.439 141.764 1.00 30.00 197 SER C O 1
ATOM 6320 N N . PHE D 1 199 ? 180.170 140.225 141.108 1.00 30.00 198 PHE C N 1
ATOM 6321 C CA . PHE D 1 199 ? 179.975 139.006 140.287 1.00 30.00 198 PHE C CA 1
ATOM 6322 C C . PHE D 1 199 ? 180.135 137.765 141.160 1.00 30.00 198 PHE C C 1
ATOM 6323 O O . PHE D 1 199 ? 179.894 136.668 140.643 1.00 30.00 198 PHE C O 1
ATOM 6331 N N . GLN D 1 200 ? 180.500 137.920 142.430 1.00 30.00 199 GLN C N 1
ATOM 6332 C CA . GLN D 1 200 ? 180.802 136.771 143.320 1.00 30.00 199 GLN C CA 1
ATOM 6333 C C . GLN D 1 200 ? 179.800 136.672 144.470 1.00 30.00 199 GLN C C 1
ATOM 6334 O O . GLN D 1 200 ? 179.256 137.710 144.860 1.00 30.00 199 GLN C O 1
ATOM 6340 N N . HIS D 1 201 ? 179.578 135.468 144.989 1.00 30.00 200 HIS C N 1
ATOM 6341 C CA . HIS D 1 201 ? 178.643 135.218 146.113 1.00 30.00 200 HIS C CA 1
ATOM 6342 C C . HIS D 1 201 ? 179.163 134.001 146.876 1.00 30.00 200 HIS C C 1
ATOM 6343 O O . HIS D 1 201 ? 179.738 133.113 146.230 1.00 30.00 200 HIS C O 1
ATOM 6350 N N . ALA D 1 202 ? 178.989 133.951 148.192 1.00 30.00 201 ALA C N 1
ATOM 6351 C CA . ALA D 1 202 ? 179.442 132.832 149.043 1.00 30.00 201 ALA C CA 1
ATOM 6352 C C . ALA D 1 202 ? 178.646 131.577 148.704 1.00 30.00 201 ALA C C 1
ATOM 6353 O O . ALA D 1 202 ? 179.228 130.489 148.744 1.00 30.00 201 ALA C O 1
ATOM 6355 N N . PHE D 1 203 ? 177.366 131.728 148.391 1.00 30.00 202 PHE C N 1
ATOM 6356 C CA . PHE D 1 203 ? 176.471 130.589 148.086 1.00 30.00 202 PHE C CA 1
ATOM 6357 C C . PHE D 1 203 ? 176.873 129.960 146.755 1.00 30.00 202 PHE C C 1
ATOM 6358 O O . PHE D 1 203 ? 176.470 128.822 146.537 1.00 30.00 202 PHE C O 1
ATOM 6366 N N . THR D 1 204 ? 177.621 130.663 145.906 1.00 30.00 203 THR C N 1
ATOM 6367 C CA . THR D 1 204 ? 178.129 130.111 144.625 1.00 30.00 203 THR C CA 1
ATOM 6368 C C . THR D 1 204 ? 179.295 129.186 144.954 1.00 30.00 203 THR C C 1
ATOM 6369 O O . THR D 1 204 ? 179.456 128.186 144.254 1.00 30.00 203 THR C O 1
ATOM 6373 N N . ASP D 1 205 ? 180.063 129.509 145.988 1.00 30.00 204 ASP C N 1
ATOM 6374 C CA . ASP D 1 205 ? 181.226 128.696 146.422 1.00 30.00 204 ASP C CA 1
ATOM 6375 C C . ASP D 1 205 ? 180.700 127.502 147.210 1.00 30.00 204 ASP C C 1
ATOM 6376 O O . ASP D 1 205 ? 181.320 126.440 147.136 1.00 30.00 204 ASP C O 1
ATOM 6381 N N . TYR D 1 206 ? 179.597 127.666 147.927 1.00 30.00 205 TYR C N 1
ATOM 6382 C CA . TYR D 1 206 ? 178.954 126.577 148.693 1.00 30.00 205 TYR C CA 1
ATOM 6383 C C . TYR D 1 206 ? 178.439 125.533 147.706 1.00 30.00 205 TYR C C 1
ATOM 6384 O O . TYR D 1 206 ? 178.790 124.353 147.852 1.00 30.00 205 TYR C O 1
ATOM 6393 N N . GLY D 1 207 ? 177.638 125.956 146.732 1.00 30.00 206 GLY C N 1
ATOM 6394 C CA . GLY D 1 207 ? 177.074 125.050 145.719 1.00 30.00 206 GLY C CA 1
ATOM 6395 C C . GLY D 1 207 ? 178.169 124.389 144.914 1.00 30.00 206 GLY C C 1
ATOM 6396 O O . GLY D 1 207 ? 178.007 123.218 144.569 1.00 30.00 206 GLY C O 1
ATOM 6397 N N . LEU D 1 208 ? 179.220 125.140 144.604 1.00 30.00 207 LEU C N 1
ATOM 6398 C CA . LEU D 1 208 ? 180.360 124.623 143.814 1.00 30.00 207 LEU C CA 1
ATOM 6399 C C . LEU D 1 208 ? 180.989 123.465 144.570 1.00 30.00 207 LEU C C 1
ATOM 6400 O O . LEU D 1 208 ? 181.390 122.523 143.917 1.00 30.00 207 LEU C O 1
ATOM 6405 N N . ASN D 1 209 ? 181.080 123.559 145.891 1.00 30.00 208 ASN C N 1
ATOM 6406 C CA . ASN D 1 209 ? 181.682 122.499 146.732 1.00 30.00 208 ASN C CA 1
ATOM 6407 C C . ASN D 1 209 ? 180.739 121.299 146.753 1.00 30.00 208 ASN C C 1
ATOM 6408 O O . ASN D 1 209 ? 181.242 120.184 146.714 1.00 30.00 208 ASN C O 1
ATOM 6413 N N . LYS D 1 210 ? 179.432 121.532 146.815 1.00 30.00 209 LYS C N 1
ATOM 6414 C CA . LYS D 1 210 ? 178.422 120.449 146.836 1.00 30.00 209 LYS C CA 1
ATOM 6415 C C . LYS D 1 210 ? 178.446 119.743 145.484 1.00 30.00 209 LYS C C 1
ATOM 6416 O O . LYS D 1 210 ? 178.330 118.511 145.476 1.00 30.00 209 LYS C O 1
ATOM 6418 N N . PHE D 1 211 ? 178.593 120.484 144.390 1.00 30.00 210 PHE C N 1
ATOM 6419 C CA . PHE D 1 211 ? 178.632 119.940 143.013 1.00 30.00 210 PHE C CA 1
ATOM 6420 C C . PHE D 1 211 ? 179.980 119.273 142.752 1.00 30.00 210 PHE C C 1
ATOM 6421 O O . PHE D 1 211 ? 180.020 118.384 141.912 1.00 30.00 210 PHE C O 1
ATOM 6429 N N . ARG D 1 212 ? 181.050 119.714 143.405 1.00 30.00 211 ARG C N 1
ATOM 6430 C CA . ARG D 1 212 ? 182.393 119.121 143.207 1.00 30.00 211 ARG C CA 1
ATOM 6431 C C . ARG D 1 212 ? 182.433 117.796 143.967 1.00 30.00 211 ARG C C 1
ATOM 6432 O O . ARG D 1 212 ? 183.097 116.879 143.475 1.00 30.00 211 ARG C O 1
ATOM 6440 N N . ASN D 1 213 ? 181.731 117.682 145.095 1.00 30.00 212 ASN C N 1
ATOM 6441 C CA . ASN D 1 213 ? 181.658 116.423 145.874 1.00 30.00 212 ASN C CA 1
ATOM 6442 C C . ASN D 1 213 ? 180.847 115.409 145.074 1.00 30.00 212 ASN C C 1
ATOM 6443 O O . ASN D 1 213 ? 181.265 114.256 145.032 1.00 30.00 212 ASN C O 1
ATOM 6448 N N . ALA D 1 214 ? 179.748 115.828 144.453 1.00 30.00 213 ALA C N 1
ATOM 6449 C CA . ALA D 1 214 ? 178.867 114.942 143.662 1.00 30.00 213 ALA C CA 1
ATOM 6450 C C . ALA D 1 214 ? 179.615 114.425 142.436 1.00 30.00 213 ALA C C 1
ATOM 6451 O O . ALA D 1 214 ? 179.608 113.208 142.224 1.00 30.00 213 ALA C O 1
ATOM 6453 N N . TRP D 1 215 ? 180.211 115.313 141.646 1.00 30.00 214 TRP C N 1
ATOM 6454 C CA . TRP D 1 215 ? 181.018 114.932 140.461 1.00 30.00 214 TRP C CA 1
ATOM 6455 C C . TRP D 1 215 ? 182.006 113.835 140.854 1.00 30.00 214 TRP C C 1
ATOM 6456 O O . TRP D 1 215 ? 182.149 112.874 140.088 1.00 30.00 214 TRP C O 1
ATOM 6467 N N . ASP D 1 216 ? 182.650 113.983 142.009 1.00 30.00 215 ASP C N 1
ATOM 6468 C CA . ASP D 1 216 ? 183.669 112.998 142.454 1.00 30.00 215 ASP C CA 1
ATOM 6469 C C . ASP D 1 216 ? 183.004 111.655 142.775 1.00 30.00 215 ASP C C 1
ATOM 6470 O O . ASP D 1 216 ? 183.587 110.617 142.429 1.00 30.00 215 ASP C O 1
ATOM 6475 N N . ASN D 1 217 ? 181.829 111.679 143.401 1.00 30.00 216 ASN C N 1
ATOM 6476 C CA . ASN D 1 217 ? 181.112 110.427 143.755 1.00 30.00 216 ASN C CA 1
ATOM 6477 C C . ASN D 1 217 ? 180.265 109.987 142.561 1.00 30.00 216 ASN C C 1
ATOM 6478 O O . ASN D 1 217 ? 179.145 109.505 142.779 1.00 30.00 216 ASN C O 1
ATOM 6483 N N . THR D 1 218 ? 180.793 110.144 141.348 1.00 30.00 217 THR C N 1
ATOM 6484 C CA . THR D 1 218 ? 180.043 109.786 140.119 1.00 30.00 217 THR C CA 1
ATOM 6485 C C . THR D 1 218 ? 181.032 109.286 139.066 1.00 30.00 217 THR C C 1
ATOM 6486 O O . THR D 1 218 ? 182.151 109.823 139.024 1.00 30.00 217 THR C O 1
ATOM 6490 N N . VAL D 1 219 ? 180.628 108.295 138.272 1.00 30.00 218 VAL C N 1
ATOM 6491 C CA . VAL D 1 219 ? 181.425 107.802 137.113 1.00 30.00 218 VAL C CA 1
ATOM 6492 C C . VAL D 1 219 ? 180.976 108.572 135.865 1.00 30.00 218 VAL C C 1
ATOM 6493 O O . VAL D 1 219 ? 180.940 109.795 135.914 1.00 30.00 218 VAL C O 1
ATOM 6497 N N . MET E 1 1 ? 154.833 130.657 129.898 1.00 62.99 1 MET D N 1
ATOM 6498 C CA . MET E 1 1 ? 155.440 130.121 131.148 1.00 62.99 1 MET D CA 1
ATOM 6499 C C . MET E 1 1 ? 155.953 128.709 130.876 1.00 62.99 1 MET D C 1
ATOM 6500 O O . MET E 1 1 ? 155.123 127.837 130.589 1.00 62.99 1 MET D O 1
ATOM 6502 N N . LYS E 1 2 ? 157.263 128.493 130.960 1.00 30.00 2 LYS D N 1
ATOM 6503 C CA . LYS E 1 2 ? 157.879 127.179 130.664 1.00 30.00 2 LYS D CA 1
ATOM 6504 C C . LYS E 1 2 ? 158.082 126.404 131.961 1.00 30.00 2 LYS D C 1
ATOM 6505 O O . LYS E 1 2 ? 158.423 127.047 132.953 1.00 30.00 2 LYS D O 1
ATOM 6511 N N . TYR E 1 3 ? 157.854 125.094 131.958 1.00 30.00 3 TYR D N 1
ATOM 6512 C CA . TYR E 1 3 ? 158.068 124.212 133.123 1.00 30.00 3 TYR D CA 1
ATOM 6513 C C . TYR E 1 3 ? 159.170 123.228 132.745 1.00 30.00 3 TYR D C 1
ATOM 6514 O O . TYR E 1 3 ? 158.860 122.271 132.033 1.00 30.00 3 TYR D O 1
ATOM 6523 N N . PHE E 1 4 ? 160.404 123.449 133.192 1.00 30.00 4 PHE D N 1
ATOM 6524 C CA . PHE E 1 4 ? 161.529 122.521 132.927 1.00 30.00 4 PHE D CA 1
ATOM 6525 C C . PHE E 1 4 ? 161.619 121.506 134.062 1.00 30.00 4 PHE D C 1
ATOM 6526 O O . PHE E 1 4 ? 161.551 121.899 135.203 1.00 30.00 4 PHE D O 1
ATOM 6534 N N . LEU E 1 5 ? 161.816 120.234 133.759 1.00 30.00 5 LEU D N 1
ATOM 6535 C CA . LEU E 1 5 ? 161.947 119.167 134.779 1.00 30.00 5 LEU D CA 1
ATOM 6536 C C . LEU E 1 5 ? 163.391 119.134 135.273 1.00 30.00 5 LEU D C 1
ATOM 6537 O O . LEU E 1 5 ? 164.277 118.849 134.458 1.00 30.00 5 LEU D O 1
ATOM 6542 N N . ASP E 1 6 ? 163.593 119.428 136.547 1.00 30.00 6 ASP D N 1
ATOM 6543 C CA . ASP E 1 6 ? 164.926 119.399 137.175 1.00 30.00 6 ASP D CA 1
ATOM 6544 C C . ASP E 1 6 ? 165.221 117.951 137.552 1.00 30.00 6 ASP D C 1
ATOM 6545 O O . ASP E 1 6 ? 165.119 117.636 138.745 1.00 30.00 6 ASP D O 1
ATOM 6550 N N . SER E 1 7 ? 165.550 117.098 136.584 1.00 30.00 7 SER D N 1
ATOM 6551 C CA . SER E 1 7 ? 165.759 115.650 136.820 1.00 30.00 7 SER D CA 1
ATOM 6552 C C . SER E 1 7 ? 166.734 115.081 135.796 1.00 30.00 7 SER D C 1
ATOM 6553 O O . SER E 1 7 ? 166.821 115.657 134.700 1.00 30.00 7 SER D O 1
ATOM 6556 N N . ALA E 1 8 ? 167.444 114.005 136.136 1.00 30.00 8 ALA D N 1
ATOM 6557 C CA . ALA E 1 8 ? 168.365 113.304 135.218 1.00 30.00 8 ALA D CA 1
ATOM 6558 C C . ALA E 1 8 ? 167.828 111.888 135.004 1.00 30.00 8 ALA D C 1
ATOM 6559 O O . ALA E 1 8 ? 168.567 111.063 134.448 1.00 30.00 8 ALA D O 1
ATOM 6561 N N . ILE E 1 9 ? 166.601 111.607 135.447 1.00 30.00 9 ILE D N 1
ATOM 6562 C CA . ILE E 1 9 ? 165.955 110.270 135.304 1.00 30.00 9 ILE D CA 1
ATOM 6563 C C . ILE E 1 9 ? 165.081 110.325 134.055 1.00 30.00 9 ILE D C 1
ATOM 6564 O O . ILE E 1 9 ? 164.195 111.182 134.031 1.00 30.00 9 ILE D O 1
ATOM 6569 N N . LEU E 1 10 ? 165.299 109.448 133.073 1.00 30.00 10 LEU D N 1
ATOM 6570 C CA . LEU E 1 10 ? 164.578 109.522 131.776 1.00 30.00 10 LEU D CA 1
ATOM 6571 C C . LEU E 1 10 ? 163.178 108.920 131.879 1.00 30.00 10 LEU D C 1
ATOM 6572 O O . LEU E 1 10 ? 162.421 109.122 130.950 1.00 30.00 10 LEU D O 1
ATOM 6574 N N . GLU E 1 11 ? 162.841 108.197 132.940 1.00 30.00 11 GLU D N 1
ATOM 6575 C CA . GLU E 1 11 ? 161.458 107.687 133.117 1.00 30.00 11 GLU D CA 1
ATOM 6576 C C . GLU E 1 11 ? 160.580 108.878 133.501 1.00 30.00 11 GLU D C 1
ATOM 6577 O O . GLU E 1 11 ? 159.419 108.900 133.078 1.00 30.00 11 GLU D O 1
ATOM 6579 N N . GLU E 1 12 ? 161.125 109.836 134.249 1.00 30.00 12 GLU D N 1
ATOM 6580 C CA . GLU E 1 12 ? 160.377 111.026 134.718 1.00 30.00 12 GLU D CA 1
ATOM 6581 C C . GLU E 1 12 ? 160.397 112.088 133.626 1.00 30.00 12 GLU D C 1
ATOM 6582 O O . GLU E 1 12 ? 159.454 112.869 133.576 1.00 30.00 12 GLU D O 1
ATOM 6588 N N . ILE E 1 13 ? 161.462 112.143 132.828 1.00 30.00 13 ILE D N 1
ATOM 6589 C CA . ILE E 1 13 ? 161.581 113.132 131.724 1.00 30.00 13 ILE D CA 1
ATOM 6590 C C . ILE E 1 13 ? 160.606 112.708 130.628 1.00 30.00 13 ILE D C 1
ATOM 6591 O O . ILE E 1 13 ? 159.970 113.593 130.051 1.00 30.00 13 ILE D O 1
ATOM 6596 N N . ARG E 1 14 ? 160.472 111.408 130.374 1.00 30.00 14 ARG D N 1
ATOM 6597 C CA . ARG E 1 14 ? 159.587 110.893 129.299 1.00 30.00 14 ARG D CA 1
ATOM 6598 C C . ARG E 1 14 ? 158.137 111.136 129.702 1.00 30.00 14 ARG D C 1
ATOM 6599 O O . ARG E 1 14 ? 157.387 111.653 128.866 1.00 30.00 14 ARG D O 1
ATOM 6607 N N . TYR E 1 15 ? 157.767 110.790 130.932 1.00 30.00 15 TYR D N 1
ATOM 6608 C CA . TYR E 1 15 ? 156.392 110.979 131.446 1.00 30.00 15 TYR D CA 1
ATOM 6609 C C . TYR E 1 15 ? 156.021 112.459 131.389 1.00 30.00 15 TYR D C 1
ATOM 6610 O O . TYR E 1 15 ? 155.016 112.771 130.776 1.00 30.00 15 TYR D O 1
ATOM 6619 N N . ALA E 1 16 ? 156.802 113.340 132.004 1.00 30.00 16 ALA D N 1
ATOM 6620 C CA . ALA E 1 16 ? 156.492 114.784 132.083 1.00 30.00 16 ALA D CA 1
ATOM 6621 C C . ALA E 1 16 ? 156.365 115.388 130.684 1.00 30.00 16 ALA D C 1
ATOM 6622 O O . ALA E 1 16 ? 155.619 116.350 130.543 1.00 30.00 16 ALA D O 1
ATOM 6624 N N . TYR E 1 17 ? 157.111 114.899 129.698 1.00 30.00 17 TYR D N 1
ATOM 6625 C CA . TYR E 1 17 ? 157.093 115.425 128.313 1.00 30.00 17 TYR D CA 1
ATOM 6626 C C . TYR E 1 17 ? 155.803 114.999 127.614 1.00 30.00 17 TYR D C 1
ATOM 6627 O O . TYR E 1 17 ? 155.270 115.791 126.824 1.00 30.00 17 TYR D O 1
ATOM 6636 N N . GLU E 1 18 ? 155.307 113.799 127.906 1.00 30.00 18 GLU D N 1
ATOM 6637 C CA . GLU E 1 18 ? 154.115 113.278 127.189 1.00 30.00 18 GLU D CA 1
ATOM 6638 C C . GLU E 1 18 ? 152.819 113.644 127.912 1.00 30.00 18 GLU D C 1
ATOM 6639 O O . GLU E 1 18 ? 151.773 113.641 127.249 1.00 30.00 18 GLU D O 1
ATOM 6641 N N . ASN E 1 19 ? 152.873 113.952 129.204 1.00 30.00 19 ASN D N 1
ATOM 6642 C CA . ASN E 1 19 ? 151.616 114.170 129.964 1.00 30.00 19 ASN D CA 1
ATOM 6643 C C . ASN E 1 19 ? 151.534 115.601 130.501 1.00 30.00 19 ASN D C 1
ATOM 6644 O O . ASN E 1 19 ? 150.414 116.118 130.589 1.00 30.00 19 ASN D O 1
ATOM 6649 N N . TRP E 1 20 ? 152.666 116.215 130.841 1.00 30.00 20 TRP D N 1
ATOM 6650 C CA . TRP E 1 20 ? 152.628 117.561 131.472 1.00 30.00 20 TRP D CA 1
ATOM 6651 C C . TRP E 1 20 ? 153.098 118.616 130.471 1.00 30.00 20 TRP D C 1
ATOM 6652 O O . TRP E 1 20 ? 153.031 119.805 130.808 1.00 30.00 20 TRP D O 1
ATOM 6663 N N . ALA E 1 21 ? 153.574 118.187 129.306 1.00 30.00 21 ALA D N 1
ATOM 6664 C CA . ALA E 1 21 ? 154.091 119.124 128.284 1.00 30.00 21 ALA D CA 1
ATOM 6665 C C . ALA E 1 21 ? 155.247 119.948 128.854 1.00 30.00 21 ALA D C 1
ATOM 6666 O O . ALA E 1 21 ? 155.201 121.178 128.723 1.00 30.00 21 ALA D O 1
ATOM 6668 N N . ILE E 1 22 ? 156.250 119.298 129.449 1.00 30.00 22 ILE D N 1
ATOM 6669 C CA . ILE E 1 22 ? 157.444 120.055 129.927 1.00 30.00 22 ILE D CA 1
ATOM 6670 C C . ILE E 1 22 ? 158.115 120.704 128.716 1.00 30.00 22 ILE D C 1
ATOM 6671 O O . ILE E 1 22 ? 158.045 120.124 127.624 1.00 30.00 22 ILE D O 1
ATOM 6676 N N . ASP E 1 23 ? 158.747 121.859 128.910 1.00 30.00 23 ASP D N 1
ATOM 6677 C CA . ASP E 1 23 ? 159.315 122.609 127.764 1.00 30.00 23 ASP D CA 1
ATOM 6678 C C . ASP E 1 23 ? 160.836 122.455 127.734 1.00 30.00 23 ASP D C 1
ATOM 6679 O O . ASP E 1 23 ? 161.463 123.028 126.834 1.00 30.00 23 ASP D O 1
ATOM 6684 N N . GLY E 1 24 ? 161.396 121.703 128.678 1.00 30.00 24 GLY D N 1
ATOM 6685 C CA . GLY E 1 24 ? 162.858 121.548 128.747 1.00 30.00 24 GLY D CA 1
ATOM 6686 C C . GLY E 1 24 ? 163.279 120.737 129.952 1.00 30.00 24 GLY D C 1
ATOM 6687 O O . GLY E 1 24 ? 162.399 120.352 130.730 1.00 30.00 24 GLY D O 1
ATOM 6688 N N . VAL E 1 25 ? 164.574 120.475 130.119 1.00 30.00 25 VAL D N 1
ATOM 6689 C CA . VAL E 1 25 ? 165.099 119.651 131.244 1.00 30.00 25 VAL D CA 1
ATOM 6690 C C . VAL E 1 25 ? 166.405 120.270 131.733 1.00 30.00 25 VAL D C 1
ATOM 6691 O O . VAL E 1 25 ? 167.259 120.557 130.893 1.00 30.00 25 VAL D O 1
ATOM 6695 N N . THR E 1 26 ? 166.543 120.483 133.037 1.00 30.00 26 THR D N 1
ATOM 6696 C CA . THR E 1 26 ? 167.781 121.024 133.646 1.00 30.00 26 THR D CA 1
ATOM 6697 C C . THR E 1 26 ? 168.373 119.925 134.524 1.00 30.00 26 THR D C 1
ATOM 6698 O O . THR E 1 26 ? 167.588 119.199 135.147 1.00 30.00 26 THR D O 1
ATOM 6702 N N . THR E 1 27 ? 169.693 119.781 134.537 1.00 30.00 27 THR D N 1
ATOM 6703 C CA . THR E 1 27 ? 170.396 118.759 135.348 1.00 30.00 27 THR D CA 1
ATOM 6704 C C . THR E 1 27 ? 171.592 119.410 136.032 1.00 30.00 27 THR D C 1
ATOM 6705 O O . THR E 1 27 ? 172.069 120.428 135.513 1.00 30.00 27 THR D O 1
ATOM 6709 N N . ASN E 1 28 ? 172.042 118.863 137.155 1.00 30.00 28 ASN D N 1
ATOM 6710 C CA . ASN E 1 28 ? 173.243 119.363 137.866 1.00 30.00 28 ASN D CA 1
ATOM 6711 C C . ASN E 1 28 ? 174.057 118.138 138.279 1.00 30.00 28 ASN D C 1
ATOM 6712 O O . ASN E 1 28 ? 173.501 117.033 138.253 1.00 30.00 28 ASN D O 1
ATOM 6717 N N . PRO E 1 29 ? 175.350 118.282 138.624 1.00 30.00 29 PRO D N 1
ATOM 6718 C CA . PRO E 1 29 ? 176.178 117.131 138.962 1.00 30.00 29 PRO D CA 1
ATOM 6719 C C . PRO E 1 29 ? 175.541 116.221 140.022 1.00 30.00 29 PRO D C 1
ATOM 6720 O O . PRO E 1 29 ? 175.865 115.063 140.028 1.00 30.00 29 PRO D O 1
ATOM 6724 N N . ARG E 1 30 ? 174.660 116.750 140.871 1.00 30.00 30 ARG D N 1
ATOM 6725 C CA . ARG E 1 30 ? 174.010 115.972 141.957 1.00 30.00 30 ARG D CA 1
ATOM 6726 C C . ARG E 1 30 ? 172.856 115.151 141.391 1.00 30.00 30 ARG D C 1
ATOM 6727 O O . ARG E 1 30 ? 172.616 114.072 141.928 1.00 30.00 30 ARG D O 1
ATOM 6735 N N . HIS E 1 31 ? 172.155 115.642 140.370 1.00 30.00 31 HIS D N 1
ATOM 6736 C CA . HIS E 1 31 ? 171.035 114.918 139.721 1.00 30.00 31 HIS D CA 1
ATOM 6737 C C . HIS E 1 31 ? 171.602 113.749 138.918 1.00 30.00 31 HIS D C 1
ATOM 6738 O O . HIS E 1 31 ? 170.925 112.715 138.842 1.00 30.00 31 HIS D O 1
ATOM 6745 N N . ILE E 1 32 ? 172.799 113.905 138.355 1.00 30.00 32 ILE D N 1
ATOM 6746 C CA . ILE E 1 32 ? 173.449 112.845 137.534 1.00 30.00 32 ILE D CA 1
ATOM 6747 C C . ILE E 1 32 ? 173.997 111.791 138.493 1.00 30.00 32 ILE D C 1
ATOM 6748 O O . ILE E 1 32 ? 173.939 110.606 138.145 1.00 30.00 32 ILE D O 1
ATOM 6753 N N . MET E 1 33 ? 174.523 112.202 139.644 1.00 30.00 33 MET D N 1
ATOM 6754 C CA . MET E 1 33 ? 175.003 111.258 140.681 1.00 30.00 33 MET D CA 1
ATOM 6755 C C . MET E 1 33 ? 173.815 110.418 141.138 1.00 30.00 33 MET D C 1
ATOM 6756 O O . MET E 1 33 ? 173.983 109.200 141.269 1.00 30.00 33 MET D O 1
ATOM 6761 N N . ASN E 1 34 ? 172.661 111.041 141.367 1.00 30.00 34 ASN D N 1
ATOM 6762 C CA . ASN E 1 34 ? 171.468 110.320 141.878 1.00 30.00 34 ASN D CA 1
ATOM 6763 C C . ASN E 1 34 ? 170.875 109.457 140.760 1.00 30.00 34 ASN D C 1
ATOM 6764 O O . ASN E 1 34 ? 170.105 108.540 141.084 1.00 30.00 34 ASN D O 1
ATOM 6769 N N . SER E 1 35 ? 171.227 109.736 139.502 1.00 30.00 35 SER D N 1
ATOM 6770 C CA . SER E 1 35 ? 170.754 108.899 138.368 1.00 30.00 35 SER D CA 1
ATOM 6771 C C . SER E 1 35 ? 171.276 107.474 138.541 1.00 30.00 35 SER D C 1
ATOM 6772 O O . SER E 1 35 ? 170.546 106.534 138.192 1.00 30.00 35 SER D O 1
ATOM 6775 N N . GLY E 1 36 ? 172.503 107.312 139.036 1.00 30.00 36 GLY D N 1
ATOM 6776 C CA . GLY E 1 36 ? 173.125 105.986 139.196 1.00 30.00 36 GLY D CA 1
ATOM 6777 C C . GLY E 1 36 ? 173.838 105.553 137.930 1.00 30.00 36 GLY D C 1
ATOM 6778 O O . GLY E 1 36 ? 174.542 104.534 137.987 1.00 30.00 36 GLY D O 1
ATOM 6779 N N . LYS E 1 37 ? 173.670 106.289 136.831 1.00 30.00 37 LYS D N 1
ATOM 6780 C CA . LYS E 1 37 ? 174.318 105.979 135.531 1.00 30.00 37 LYS D CA 1
ATOM 6781 C C . LYS E 1 37 ? 175.522 106.909 135.370 1.00 30.00 37 LYS D C 1
ATOM 6782 O O . LYS E 1 37 ? 175.522 107.974 136.005 1.00 30.00 37 LYS D O 1
ATOM 6784 N N . PRO E 1 38 ? 176.537 106.571 134.549 1.00 30.00 38 PRO D N 1
ATOM 6785 C CA . PRO E 1 38 ? 177.666 107.469 134.334 1.00 30.00 38 PRO D CA 1
ATOM 6786 C C . PRO E 1 38 ? 177.204 108.717 133.572 1.00 30.00 38 PRO D C 1
ATOM 6787 O O . PRO E 1 38 ? 176.240 108.618 132.879 1.00 30.00 38 PRO D O 1
ATOM 6791 N N . PHE E 1 39 ? 177.880 109.851 133.735 1.00 30.00 39 PHE D N 1
ATOM 6792 C CA . PHE E 1 39 ? 177.482 111.136 133.110 1.00 30.00 39 PHE D CA 1
ATOM 6793 C C . PHE E 1 39 ? 177.310 110.958 131.606 1.00 30.00 39 PHE D C 1
ATOM 6794 O O . PHE E 1 39 ? 176.248 111.318 131.121 1.00 30.00 39 PHE D O 1
ATOM 6802 N N . LEU E 1 40 ? 178.305 110.412 130.913 1.00 30.00 40 LEU D N 1
ATOM 6803 C CA . LEU E 1 40 ? 178.282 110.274 129.437 1.00 30.00 40 LEU D CA 1
ATOM 6804 C C . LEU E 1 40 ? 177.098 109.398 129.020 1.00 30.00 40 LEU D C 1
ATOM 6805 O O . LEU E 1 40 ? 176.521 109.665 127.952 1.00 30.00 40 LEU D O 1
ATOM 6810 N N . THR E 1 41 ? 176.744 108.410 129.839 1.00 30.00 41 THR D N 1
ATOM 6811 C CA . THR E 1 41 ? 175.585 107.535 129.530 1.00 30.00 41 THR D CA 1
ATOM 6812 C C . THR E 1 41 ? 174.305 108.368 129.577 1.00 30.00 41 THR D C 1
ATOM 6813 O O . THR E 1 41 ? 173.545 108.340 128.596 1.00 30.00 41 THR D O 1
ATOM 6817 N N . VAL E 1 42 ? 174.086 109.078 130.682 1.00 30.00 42 VAL D N 1
ATOM 6818 C CA . VAL E 1 42 ? 172.888 109.952 130.812 1.00 30.00 42 VAL D CA 1
ATOM 6819 C C . VAL E 1 42 ? 172.813 110.855 129.578 1.00 30.00 42 VAL D C 1
ATOM 6820 O O . VAL E 1 42 ? 171.712 111.005 129.030 1.00 30.00 42 VAL D O 1
ATOM 6824 N N . LEU E 1 43 ? 173.949 111.397 129.141 1.00 30.00 43 LEU D N 1
ATOM 6825 C CA . LEU E 1 43 ? 173.955 112.342 127.994 1.00 30.00 43 LEU D CA 1
ATOM 6826 C C . LEU E 1 43 ? 173.543 111.615 126.712 1.00 30.00 43 LEU D C 1
ATOM 6827 O O . LEU E 1 43 ? 172.706 112.160 125.977 1.00 30.00 43 LEU D O 1
ATOM 6832 N N . ASP E 1 44 ? 174.115 110.438 126.457 1.00 30.00 44 ASP D N 1
ATOM 6833 C CA . ASP E 1 44 ? 173.786 109.663 125.232 1.00 30.00 44 ASP D CA 1
ATOM 6834 C C . ASP E 1 44 ? 172.283 109.385 125.199 1.00 30.00 44 ASP D C 1
ATOM 6835 O O . ASP E 1 44 ? 171.678 109.543 124.127 1.00 30.00 44 ASP D O 1
ATOM 6837 N N . GLU E 1 45 ? 171.713 108.988 126.336 1.00 30.00 45 GLU D N 1
ATOM 6838 C CA . GLU E 1 45 ? 170.263 108.677 126.404 1.00 30.00 45 GLU D CA 1
ATOM 6839 C C . GLU E 1 45 ? 169.463 109.946 126.111 1.00 30.00 45 GLU D C 1
ATOM 6840 O O . GLU E 1 45 ? 168.512 109.870 125.319 1.00 30.00 45 GLU D O 1
ATOM 6842 N N . PHE E 1 46 ? 169.844 111.067 126.722 1.00 30.00 46 PHE D N 1
ATOM 6843 C CA . PHE E 1 46 ? 169.109 112.342 126.531 1.00 30.00 46 PHE D CA 1
ATOM 6844 C C . PHE E 1 46 ? 169.238 112.786 125.074 1.00 30.00 46 PHE D C 1
ATOM 6845 O O . PHE E 1 46 ? 168.277 113.357 124.535 1.00 30.00 46 PHE D O 1
ATOM 6853 N N . ALA E 1 47 ? 170.394 112.531 124.461 1.00 30.00 47 ALA D N 1
ATOM 6854 C CA . ALA E 1 47 ? 170.631 112.962 123.067 1.00 30.00 47 ALA D CA 1
ATOM 6855 C C . ALA E 1 47 ? 169.735 112.164 122.119 1.00 30.00 47 ALA D C 1
ATOM 6856 O O . ALA E 1 47 ? 169.225 112.756 121.157 1.00 30.00 47 ALA D O 1
ATOM 6858 N N . SER E 1 48 ? 169.559 110.870 122.386 1.00 30.00 48 SER D N 1
ATOM 6859 C CA . SER E 1 48 ? 168.742 110.007 121.498 1.00 30.00 48 SER D CA 1
ATOM 6860 C C . SER E 1 48 ? 167.254 110.242 121.767 1.00 30.00 48 SER D C 1
ATOM 6861 O O . SER E 1 48 ? 166.490 110.341 120.796 1.00 30.00 48 SER D O 1
ATOM 6864 N N . GLU E 1 49 ? 166.868 110.315 123.038 1.00 30.00 49 GLU D N 1
ATOM 6865 C CA . GLU E 1 49 ? 165.454 110.510 123.436 1.00 30.00 49 GLU D CA 1
ATOM 6866 C C . GLU E 1 49 ? 164.889 111.722 122.708 1.00 30.00 49 GLU D C 1
ATOM 6867 O O . GLU E 1 49 ? 163.728 111.646 122.283 1.00 30.00 49 GLU D O 1
ATOM 6873 N N . PHE E 1 50 ? 165.665 112.796 122.579 1.00 30.00 50 PHE D N 1
ATOM 6874 C CA . PHE E 1 50 ? 165.142 114.052 121.990 1.00 30.00 50 PHE D CA 1
ATOM 6875 C C . PHE E 1 50 ? 165.944 114.399 120.736 1.00 30.00 50 PHE D C 1
ATOM 6876 O O . PHE E 1 50 ? 166.077 115.593 120.429 1.00 30.00 50 PHE D O 1
ATOM 6884 N N . LYS E 1 51 ? 166.442 113.382 120.033 1.00 30.00 51 LYS D N 1
ATOM 6885 C CA . LYS E 1 51 ? 167.259 113.614 118.813 1.00 30.00 51 LYS D CA 1
ATOM 6886 C C . LYS E 1 51 ? 166.593 114.680 117.939 1.00 30.00 51 LYS D C 1
ATOM 6887 O O . LYS E 1 51 ? 167.226 115.725 117.710 1.00 30.00 51 LYS D O 1
ATOM 6889 N N . GLY E 1 52 ? 165.371 114.428 117.472 1.00 30.00 52 GLY D N 1
ATOM 6890 C CA . GLY E 1 52 ? 164.712 115.378 116.556 1.00 30.00 52 GLY D CA 1
ATOM 6891 C C . GLY E 1 52 ? 164.010 116.508 117.286 1.00 30.00 52 GLY D C 1
ATOM 6892 O O . GLY E 1 52 ? 163.971 117.621 116.734 1.00 30.00 52 GLY D O 1
ATOM 6893 N N . VAL E 1 53 ? 163.477 116.239 118.480 1.00 30.00 53 VAL D N 1
ATOM 6894 C CA . VAL E 1 53 ? 162.704 117.268 119.233 1.00 30.00 53 VAL D CA 1
ATOM 6895 C C . VAL E 1 53 ? 163.424 118.613 119.124 1.00 30.00 53 VAL D C 1
ATOM 6896 O O . VAL E 1 53 ? 164.614 118.673 119.467 1.00 30.00 53 VAL D O 1
ATOM 6900 N N . GLU E 1 54 ? 162.719 119.638 118.651 1.00 30.00 54 GLU D N 1
ATOM 6901 C CA . GLU E 1 54 ? 163.309 120.997 118.571 1.00 30.00 54 GLU D CA 1
ATOM 6902 C C . GLU E 1 54 ? 162.741 121.838 119.715 1.00 30.00 54 GLU D C 1
ATOM 6903 O O . GLU E 1 54 ? 161.696 121.448 120.266 1.00 30.00 54 GLU D O 1
ATOM 6905 N N . ASN E 1 55 ? 163.415 122.934 120.061 1.00 30.00 55 ASN D N 1
ATOM 6906 C CA . ASN E 1 55 ? 162.954 123.818 121.163 1.00 30.00 55 ASN D CA 1
ATOM 6907 C C . ASN E 1 55 ? 162.811 123.019 122.464 1.00 30.00 55 ASN D C 1
ATOM 6908 O O . ASN E 1 55 ? 161.903 123.346 123.244 1.00 30.00 55 ASN D O 1
ATOM 6910 N N . PHE E 1 56 ? 163.655 122.009 122.686 1.00 30.00 56 PHE D N 1
ATOM 6911 C CA . PHE E 1 56 ? 163.641 121.293 123.988 1.00 30.00 56 PHE D CA 1
ATOM 6912 C C . PHE E 1 56 ? 165.028 121.427 124.612 1.00 30.00 56 PHE D C 1
ATOM 6913 O O . PHE E 1 56 ? 165.862 120.529 124.439 1.00 30.00 56 PHE D O 1
ATOM 6921 N N . PRO E 1 57 ? 165.301 122.534 125.330 1.00 30.00 57 PRO D N 1
ATOM 6922 C CA . PRO E 1 57 ? 166.614 122.758 125.924 1.00 30.00 57 PRO D CA 1
ATOM 6923 C C . PRO E 1 57 ? 166.966 121.717 126.992 1.00 30.00 57 PRO D C 1
ATOM 6924 O O . PRO E 1 57 ? 166.123 121.425 127.806 1.00 30.00 57 PRO D O 1
ATOM 6928 N N . ILE E 1 58 ? 168.181 121.172 126.992 1.00 30.00 58 ILE D N 1
ATOM 6929 C CA . ILE E 1 58 ? 168.632 120.186 128.018 1.00 30.00 58 ILE D CA 1
ATOM 6930 C C . ILE E 1 58 ? 169.897 120.730 128.684 1.00 30.00 58 ILE D C 1
ATOM 6931 O O . ILE E 1 58 ? 170.985 120.404 128.203 1.00 30.00 58 ILE D O 1
ATOM 6936 N N . SER E 1 59 ? 169.763 121.501 129.765 1.00 30.00 59 SER D N 1
ATOM 6937 C CA . SER E 1 59 ? 170.904 122.135 130.473 1.00 30.00 59 SER D CA 1
ATOM 6938 C C . SER E 1 59 ? 171.797 121.064 131.096 1.00 30.00 59 SER D C 1
ATOM 6939 O O . SER E 1 59 ? 171.274 120.245 131.863 1.00 30.00 59 SER D O 1
ATOM 6942 N N . VAL E 1 60 ? 173.089 121.082 130.783 1.00 30.00 60 VAL D N 1
ATOM 6943 C CA . VAL E 1 60 ? 174.064 120.067 131.269 1.00 30.00 60 VAL D CA 1
ATOM 6944 C C . VAL E 1 60 ? 175.274 120.808 131.836 1.00 30.00 60 VAL D C 1
ATOM 6945 O O . VAL E 1 60 ? 175.927 121.522 131.066 1.00 30.00 60 VAL D O 1
ATOM 6949 N N . GLU E 1 61 ? 175.548 120.671 133.132 1.00 30.00 61 GLU D N 1
ATOM 6950 C CA . GLU E 1 61 ? 176.678 121.368 133.800 1.00 30.00 61 GLU D CA 1
ATOM 6951 C C . GLU E 1 61 ? 178.011 120.698 133.465 1.00 30.00 61 GLU D C 1
ATOM 6952 O O . GLU E 1 61 ? 178.064 119.463 133.490 1.00 30.00 61 GLU D O 1
ATOM 6958 N N . ILE E 1 62 ? 179.042 121.491 133.178 1.00 30.00 62 ILE D N 1
ATOM 6959 C CA . ILE E 1 62 ? 180.409 120.985 132.865 1.00 30.00 62 ILE D CA 1
ATOM 6960 C C . ILE E 1 62 ? 181.104 120.623 134.176 1.00 30.00 62 ILE D C 1
ATOM 6961 O O . ILE E 1 62 ? 180.504 120.858 135.236 1.00 30.00 62 ILE D O 1
ATOM 6966 N N . ASN E 1 63 ? 182.329 120.099 134.109 1.00 30.00 63 ASN D N 1
ATOM 6967 C CA . ASN E 1 63 ? 183.118 119.695 135.301 1.00 30.00 63 ASN D CA 1
ATOM 6968 C C . ASN E 1 63 ? 183.120 120.836 136.317 1.00 30.00 63 ASN D C 1
ATOM 6969 O O . ASN E 1 63 ? 183.535 121.940 135.947 1.00 30.00 63 ASN D O 1
ATOM 6974 N N . PRO E 1 64 ? 182.669 120.627 137.571 1.00 30.00 64 PRO D N 1
ATOM 6975 C CA . PRO E 1 64 ? 182.583 121.714 138.541 1.00 30.00 64 PRO D CA 1
ATOM 6976 C C . PRO E 1 64 ? 183.965 122.079 139.095 1.00 30.00 64 PRO D C 1
ATOM 6977 O O . PRO E 1 64 ? 184.058 123.067 139.778 1.00 30.00 64 PRO D O 1
ATOM 6981 N N . HIS E 1 65 ? 184.991 121.290 138.784 1.00 30.00 65 HIS D N 1
ATOM 6982 C CA . HIS E 1 65 ? 186.379 121.538 139.250 1.00 30.00 65 HIS D CA 1
ATOM 6983 C C . HIS E 1 65 ? 187.089 122.499 138.295 1.00 30.00 65 HIS D C 1
ATOM 6984 O O . HIS E 1 65 ? 188.107 123.069 138.709 1.00 30.00 65 HIS D O 1
ATOM 6991 N N . LEU E 1 66 ? 186.590 122.665 137.069 1.00 30.00 66 LEU D N 1
ATOM 6992 C CA . LEU E 1 66 ? 187.162 123.609 136.072 1.00 30.00 66 LEU D CA 1
ATOM 6993 C C . LEU E 1 66 ? 187.339 124.975 136.733 1.00 30.00 66 LEU D C 1
ATOM 6994 O O . LEU E 1 66 ? 186.341 125.488 137.261 1.00 30.00 66 LEU D O 1
ATOM 6999 N N . ASP E 1 67 ? 188.545 125.547 136.700 1.00 30.00 67 ASP D N 1
ATOM 7000 C CA . ASP E 1 67 ? 188.833 126.855 137.344 1.00 30.00 67 ASP D CA 1
ATOM 7001 C C . ASP E 1 67 ? 189.228 127.903 136.303 1.00 30.00 67 ASP D C 1
ATOM 7002 O O . ASP E 1 67 ? 189.295 129.081 136.683 1.00 30.00 67 ASP D O 1
ATOM 7004 N N . ASN E 1 68 ? 189.494 127.509 135.057 1.00 30.00 68 ASN D N 1
ATOM 7005 C CA . ASN E 1 68 ? 189.948 128.434 133.986 1.00 30.00 68 ASN D CA 1
ATOM 7006 C C . ASN E 1 68 ? 188.854 128.532 132.926 1.00 30.00 68 ASN D C 1
ATOM 7007 O O . ASN E 1 68 ? 188.258 127.489 132.608 1.00 30.00 68 ASN D O 1
ATOM 7009 N N . ALA E 1 69 ? 188.615 129.727 132.392 1.00 30.00 69 ALA D N 1
ATOM 7010 C CA . ALA E 1 69 ? 187.578 129.961 131.368 1.00 30.00 69 ALA D CA 1
ATOM 7011 C C . ALA E 1 69 ? 187.966 129.244 130.076 1.00 30.00 69 ALA D C 1
ATOM 7012 O O . ALA E 1 69 ? 187.062 128.976 129.279 1.00 30.00 69 ALA D O 1
ATOM 7014 N N . LYS E 1 70 ? 189.249 128.943 129.879 1.00 30.00 70 LYS D N 1
ATOM 7015 C CA . LYS E 1 70 ? 189.743 128.243 128.664 1.00 30.00 70 LYS D CA 1
ATOM 7016 C C . LYS E 1 70 ? 189.423 126.756 128.785 1.00 30.00 70 LYS D C 1
ATOM 7017 O O . LYS E 1 70 ? 189.020 126.162 127.772 1.00 30.00 70 LYS D O 1
ATOM 7019 N N . ASP E 1 71 ? 189.584 126.184 129.975 1.00 30.00 71 ASP D N 1
ATOM 7020 C CA . ASP E 1 71 ? 189.319 124.746 130.219 1.00 30.00 71 ASP D CA 1
ATOM 7021 C C . ASP E 1 71 ? 187.811 124.517 130.158 1.00 30.00 71 ASP D C 1
ATOM 7022 O O . ASP E 1 71 ? 187.415 123.447 129.690 1.00 30.00 71 ASP D O 1
ATOM 7024 N N . MET E 1 72 ? 187.004 125.472 130.617 1.00 30.00 72 MET D N 1
ATOM 7025 C CA . MET E 1 72 ? 185.523 125.370 130.610 1.00 30.00 72 MET D CA 1
ATOM 7026 C C . MET E 1 72 ? 185.023 125.424 129.168 1.00 30.00 72 MET D C 1
ATOM 7027 O O . MET E 1 72 ? 184.110 124.655 128.847 1.00 30.00 72 MET D O 1
ATOM 7032 N N . VAL E 1 73 ? 185.616 126.274 128.335 1.00 30.00 73 VAL D N 1
ATOM 7033 C CA . VAL E 1 73 ? 185.167 126.466 126.927 1.00 30.00 73 VAL D CA 1
ATOM 7034 C C . VAL E 1 73 ? 185.525 125.220 126.116 1.00 30.00 73 VAL D C 1
ATOM 7035 O O . VAL E 1 73 ? 184.787 124.919 125.169 1.00 30.00 73 VAL D O 1
ATOM 7039 N N . GLU E 1 74 ? 186.588 124.505 126.478 1.00 30.00 74 GLU D N 1
ATOM 7040 C CA . GLU E 1 74 ? 187.029 123.281 125.760 1.00 30.00 74 GLU D CA 1
ATOM 7041 C C . GLU E 1 74 ? 186.126 122.120 126.169 1.00 30.00 74 GLU D C 1
ATOM 7042 O O . GLU E 1 74 ? 185.750 121.338 125.283 1.00 30.00 74 GLU D O 1
ATOM 7044 N N . GLU E 1 75 ? 185.777 122.023 127.450 1.00 30.00 75 GLU D N 1
ATOM 7045 C CA . GLU E 1 75 ? 184.934 120.920 127.973 1.00 30.00 75 GLU D CA 1
ATOM 7046 C C . GLU E 1 75 ? 183.489 121.118 127.513 1.00 30.00 75 GLU D C 1
ATOM 7047 O O . GLU E 1 75 ? 182.880 120.127 127.093 1.00 30.00 75 GLU D O 1
ATOM 7049 N N . GLY E 1 76 ? 182.969 122.343 127.577 1.00 30.00 76 GLY D N 1
ATOM 7050 C CA . GLY E 1 76 ? 181.575 122.636 127.201 1.00 30.00 76 GLY D CA 1
ATOM 7051 C C . GLY E 1 76 ? 181.374 122.585 125.703 1.00 30.00 76 GLY D C 1
ATOM 7052 O O . GLY E 1 76 ? 180.239 122.383 125.290 1.00 30.00 76 GLY D O 1
ATOM 7053 N N . THR E 1 77 ? 182.409 122.801 124.903 1.00 30.00 77 THR D N 1
ATOM 7054 C CA . THR E 1 77 ? 182.340 122.691 123.426 1.00 30.00 77 THR D CA 1
ATOM 7055 C C . THR E 1 77 ? 182.148 121.219 123.069 1.00 30.00 77 THR D C 1
ATOM 7056 O O . THR E 1 77 ? 181.319 120.930 122.192 1.00 30.00 77 THR D O 1
ATOM 7060 N N . LYS E 1 78 ? 182.861 120.325 123.748 1.00 30.00 78 LYS D N 1
ATOM 7061 C CA . LYS E 1 78 ? 182.747 118.863 123.517 1.00 30.00 78 LYS D CA 1
ATOM 7062 C C . LYS E 1 78 ? 181.331 118.403 123.872 1.00 30.00 78 LYS D C 1
ATOM 7063 O O . LYS E 1 78 ? 180.730 117.715 123.038 1.00 30.00 78 LYS D O 1
ATOM 7065 N N . ILE E 1 79 ? 180.814 118.773 125.043 1.00 30.00 79 ILE D N 1
ATOM 7066 C CA . ILE E 1 79 ? 179.462 118.347 125.512 1.00 30.00 79 ILE D CA 1
ATOM 7067 C C . ILE E 1 79 ? 178.419 118.883 124.537 1.00 30.00 79 ILE D C 1
ATOM 7068 O O . ILE E 1 79 ? 177.471 118.153 124.259 1.00 30.00 79 ILE D O 1
ATOM 7073 N N . ALA E 1 80 ? 178.572 120.117 124.066 1.00 30.00 80 ALA D N 1
ATOM 7074 C CA . ALA E 1 80 ? 177.598 120.778 123.170 1.00 30.00 80 ALA D CA 1
ATOM 7075 C C . ALA E 1 80 ? 177.584 120.090 121.806 1.00 30.00 80 ALA D C 1
ATOM 7076 O O . ALA E 1 80 ? 176.548 120.167 121.129 1.00 30.00 80 ALA D O 1
ATOM 7078 N N . LYS E 1 81 ? 178.677 119.436 121.423 1.00 30.00 81 LYS D N 1
ATOM 7079 C CA . LYS E 1 81 ? 178.785 118.747 120.110 1.00 30.00 81 LYS D CA 1
ATOM 7080 C C . LYS E 1 81 ? 178.063 117.398 120.174 1.00 30.00 81 LYS D C 1
ATOM 7081 O O . LYS E 1 81 ? 177.957 116.756 119.122 1.00 30.00 81 LYS D O 1
ATOM 7083 N N . LEU E 1 82 ? 177.575 116.986 121.345 1.00 30.00 82 LEU D N 1
ATOM 7084 C CA . LEU E 1 82 ? 176.902 115.672 121.519 1.00 30.00 82 LEU D CA 1
ATOM 7085 C C . LEU E 1 82 ? 175.422 115.782 121.134 1.00 30.00 82 LEU D C 1
ATOM 7086 O O . LEU E 1 82 ? 174.856 114.761 120.712 1.00 30.00 82 LEU D O 1
ATOM 7091 N N . SER E 1 83 ? 174.826 116.970 121.263 1.00 30.00 83 SER D N 1
ATOM 7092 C CA . SER E 1 83 ? 173.409 117.166 120.859 1.00 30.00 83 SER D CA 1
ATOM 7093 C C . SER E 1 83 ? 173.096 118.653 120.687 1.00 30.00 83 SER D C 1
ATOM 7094 O O . SER E 1 83 ? 173.647 119.464 121.448 1.00 30.00 83 SER D O 1
ATOM 7097 N N . SER E 1 84 ? 172.217 118.985 119.742 1.00 30.00 84 SER D N 1
ATOM 7098 C CA . SER E 1 84 ? 171.832 120.396 119.494 1.00 30.00 84 SER D CA 1
ATOM 7099 C C . SER E 1 84 ? 170.854 120.873 120.568 1.00 30.00 84 SER D C 1
ATOM 7100 O O . SER E 1 84 ? 170.552 122.075 120.596 1.00 30.00 84 SER D O 1
ATOM 7103 N N . ASN E 1 85 ? 170.369 119.959 121.405 1.00 30.00 85 ASN D N 1
ATOM 7104 C CA . ASN E 1 85 ? 169.410 120.315 122.478 1.00 30.00 85 ASN D CA 1
ATOM 7105 C C . ASN E 1 85 ? 170.188 120.654 123.750 1.00 30.00 85 ASN D C 1
ATOM 7106 O O . ASN E 1 85 ? 169.576 121.220 124.667 1.00 30.00 85 ASN D O 1
ATOM 7111 N N . PHE E 1 86 ? 171.488 120.357 123.785 1.00 30.00 86 PHE D N 1
ATOM 7112 C CA . PHE E 1 86 ? 172.281 120.552 125.026 1.00 30.00 86 PHE D CA 1
ATOM 7113 C C . PHE E 1 86 ? 172.636 122.024 125.233 1.00 30.00 86 PHE D C 1
ATOM 7114 O O . PHE E 1 86 ? 173.110 122.662 124.285 1.00 30.00 86 PHE D O 1
ATOM 7122 N N . VAL E 1 87 ? 172.439 122.568 126.438 1.00 30.00 87 VAL D N 1
ATOM 7123 C CA . VAL E 1 87 ? 172.801 123.976 126.792 1.00 30.00 87 VAL D CA 1
ATOM 7124 C C . VAL E 1 87 ? 173.841 123.920 127.912 1.00 30.00 87 VAL D C 1
ATOM 7125 O O . VAL E 1 87 ? 173.453 123.575 129.016 1.00 30.00 87 VAL D O 1
ATOM 7129 N N . ILE E 1 88 ? 175.086 124.325 127.674 1.00 30.00 88 ILE D N 1
ATOM 7130 C CA . ILE E 1 88 ? 176.187 124.227 128.679 1.00 30.00 88 ILE D CA 1
ATOM 7131 C C . ILE E 1 88 ? 175.844 125.053 129.921 1.00 30.00 88 ILE D C 1
ATOM 7132 O O . ILE E 1 88 ? 175.677 126.264 129.778 1.00 30.00 88 ILE D O 1
ATOM 7137 N N . LYS E 1 89 ? 175.760 124.428 131.100 1.00 30.00 89 LYS D N 1
ATOM 7138 C CA . LYS E 1 89 ? 175.464 125.128 132.377 1.00 30.00 89 LYS D CA 1
ATOM 7139 C C . LYS E 1 89 ? 176.792 125.505 133.038 1.00 30.00 89 LYS D C 1
ATOM 7140 O O . LYS E 1 89 ? 177.572 124.588 133.315 1.00 30.00 89 LYS D O 1
ATOM 7146 N N . ILE E 1 90 ? 177.052 126.795 133.268 1.00 30.00 90 ILE D N 1
ATOM 7147 C CA . ILE E 1 90 ? 178.341 127.305 133.818 1.00 30.00 90 ILE D CA 1
ATOM 7148 C C . ILE E 1 90 ? 178.061 128.058 135.125 1.00 30.00 90 ILE D C 1
ATOM 7149 O O . ILE E 1 90 ? 177.107 128.836 135.158 1.00 30.00 90 ILE D O 1
ATOM 7154 N N . PRO E 1 91 ? 178.862 127.874 136.196 1.00 30.00 91 PRO D N 1
ATOM 7155 C CA . PRO E 1 91 ? 178.651 128.589 137.456 1.00 30.00 91 PRO D CA 1
ATOM 7156 C C . PRO E 1 91 ? 178.930 130.093 137.333 1.00 30.00 91 PRO D C 1
ATOM 7157 O O . PRO E 1 91 ? 179.795 130.459 136.574 1.00 30.00 91 PRO D O 1
ATOM 7161 N N . CYS E 1 92 ? 178.197 130.917 138.084 1.00 30.00 92 CYS D N 1
ATOM 7162 C CA . CYS E 1 92 ? 178.419 132.388 138.052 1.00 30.00 92 CYS D CA 1
ATOM 7163 C C . CYS E 1 92 ? 179.713 132.737 138.790 1.00 30.00 92 CYS D C 1
ATOM 7164 O O . CYS E 1 92 ? 179.634 133.244 139.915 1.00 30.00 92 CYS D O 1
ATOM 7167 N N . THR E 1 93 ? 180.866 132.474 138.183 1.00 30.00 93 THR D N 1
ATOM 7168 C CA . THR E 1 93 ? 182.194 132.799 138.752 1.00 30.00 93 THR D CA 1
ATOM 7169 C C . THR E 1 93 ? 182.897 133.719 137.762 1.00 30.00 93 THR D C 1
ATOM 7170 O O . THR E 1 93 ? 182.405 133.824 136.632 1.00 30.00 93 THR D O 1
ATOM 7174 N N . GLU E 1 94 ? 183.996 134.343 138.166 1.00 30.00 94 GLU D N 1
ATOM 7175 C CA . GLU E 1 94 ? 184.812 135.168 137.246 1.00 30.00 94 GLU D CA 1
ATOM 7176 C C . GLU E 1 94 ? 185.098 134.346 135.990 1.00 30.00 94 GLU D C 1
ATOM 7177 O O . GLU E 1 94 ? 184.710 134.795 134.913 1.00 30.00 94 GLU D O 1
ATOM 7183 N N . PRO E 1 95 ? 185.730 133.157 136.089 1.00 30.00 95 PRO D N 1
ATOM 7184 C CA . PRO E 1 95 ? 186.096 132.379 134.907 1.00 30.00 95 PRO D CA 1
ATOM 7185 C C . PRO E 1 95 ? 184.872 131.761 134.224 1.00 30.00 95 PRO D C 1
ATOM 7186 O O . PRO E 1 95 ? 185.004 131.413 133.085 1.00 30.00 95 PRO D O 1
ATOM 7190 N N . GLY E 1 96 ? 183.761 131.572 134.934 1.00 30.00 96 GLY D N 1
ATOM 7191 C CA . GLY E 1 96 ? 182.501 131.068 134.364 1.00 30.00 96 GLY D CA 1
ATOM 7192 C C . GLY E 1 96 ? 181.842 132.122 133.504 1.00 30.00 96 GLY D C 1
ATOM 7193 O O . GLY E 1 96 ? 181.336 131.767 132.435 1.00 30.00 96 GLY D O 1
ATOM 7194 N N . LEU E 1 97 ? 181.866 133.379 133.939 1.00 30.00 97 LEU D N 1
ATOM 7195 C CA . LEU E 1 97 ? 181.247 134.498 133.189 1.00 30.00 97 LEU D CA 1
ATOM 7196 C C . LEU E 1 97 ? 182.143 134.844 132.003 1.00 30.00 97 LEU D C 1
ATOM 7197 O O . LEU E 1 97 ? 181.605 135.302 130.989 1.00 30.00 97 LEU D O 1
ATOM 7202 N N . ILE E 1 98 ? 183.451 134.626 132.121 1.00 30.00 98 ILE D N 1
ATOM 7203 C CA . ILE E 1 98 ? 184.406 134.861 131.003 1.00 30.00 98 ILE D CA 1
ATOM 7204 C C . ILE E 1 98 ? 184.199 133.729 130.000 1.00 30.00 98 ILE D C 1
ATOM 7205 O O . ILE E 1 98 ? 184.234 134.007 128.796 1.00 30.00 98 ILE D O 1
ATOM 7210 N N . ALA E 1 99 ? 183.973 132.510 130.482 1.00 30.00 99 ALA D N 1
ATOM 7211 C CA . ALA E 1 99 ? 183.783 131.323 129.626 1.00 30.00 99 ALA D CA 1
ATOM 7212 C C . ALA E 1 99 ? 182.402 131.369 128.984 1.00 30.00 99 ALA D C 1
ATOM 7213 O O . ALA E 1 99 ? 182.282 130.821 127.904 1.00 30.00 99 ALA D O 1
ATOM 7215 N N . ALA E 1 100 ? 181.412 131.975 129.636 1.00 30.00 100 ALA D N 1
ATOM 7216 C CA . ALA E 1 100 ? 180.024 132.051 129.134 1.00 30.00 100 ALA D CA 1
ATOM 7217 C C . ALA E 1 100 ? 179.954 133.109 128.041 1.00 30.00 100 ALA D C 1
ATOM 7218 O O . ALA E 1 100 ? 179.073 132.998 127.189 1.00 30.00 100 ALA D O 1
ATOM 7220 N N . LYS E 1 101 ? 180.831 134.107 128.090 1.00 30.00 101 LYS D N 1
ATOM 7221 C CA . LYS E 1 101 ? 180.873 135.188 127.080 1.00 30.00 101 LYS D CA 1
ATOM 7222 C C . LYS E 1 101 ? 181.524 134.630 125.817 1.00 30.00 101 LYS D C 1
ATOM 7223 O O . LYS E 1 101 ? 181.010 134.917 124.731 1.00 30.00 101 LYS D O 1
ATOM 7229 N N . GLU E 1 102 ? 182.594 133.848 125.961 1.00 30.00 102 GLU D N 1
ATOM 7230 C CA . GLU E 1 102 ? 183.289 133.226 124.808 1.00 30.00 102 GLU D CA 1
ATOM 7231 C C . GLU E 1 102 ? 182.351 132.212 124.159 1.00 30.00 102 GLU D C 1
ATOM 7232 O O . GLU E 1 102 ? 182.270 132.209 122.925 1.00 30.00 102 GLU D O 1
ATOM 7234 N N . PHE E 1 103 ? 181.688 131.380 124.962 1.00 30.00 103 PHE D N 1
ATOM 7235 C CA . PHE E 1 103 ? 180.733 130.361 124.470 1.00 30.00 103 PHE D CA 1
ATOM 7236 C C . PHE E 1 103 ? 179.643 131.041 123.654 1.00 30.00 103 PHE D C 1
ATOM 7237 O O . PHE E 1 103 ? 179.403 130.600 122.542 1.00 30.00 103 PHE D O 1
ATOM 7245 N N . GLU E 1 104 ? 179.017 132.083 124.186 1.00 30.00 104 GLU D N 1
ATOM 7246 C CA . GLU E 1 104 ? 177.887 132.786 123.528 1.00 30.00 104 GLU D CA 1
ATOM 7247 C C . GLU E 1 104 ? 178.367 133.449 122.237 1.00 30.00 104 GLU D C 1
ATOM 7248 O O . GLU E 1 104 ? 177.538 133.606 121.330 1.00 30.00 104 GLU D O 1
ATOM 7254 N N . LYS E 1 105 ? 179.638 133.830 122.150 1.00 30.00 105 LYS D N 1
ATOM 7255 C CA . LYS E 1 105 ? 180.240 134.477 120.954 1.00 30.00 105 LYS D CA 1
ATOM 7256 C C . LYS E 1 105 ? 180.435 133.416 119.871 1.00 30.00 105 LYS D C 1
ATOM 7257 O O . LYS E 1 105 ? 180.399 133.786 118.690 1.00 30.00 105 LYS D O 1
ATOM 7259 N N . GLN E 1 106 ? 180.616 132.154 120.256 1.00 30.00 106 GLN D N 1
ATOM 7260 C CA . GLN E 1 106 ? 180.823 131.030 119.307 1.00 30.00 106 GLN D CA 1
ATOM 7261 C C . GLN E 1 106 ? 179.467 130.405 118.973 1.00 30.00 106 GLN D C 1
ATOM 7262 O O . GLN E 1 106 ? 179.450 129.459 118.173 1.00 30.00 106 GLN D O 1
ATOM 7264 N N . GLY E 1 107 ? 178.383 130.885 119.580 1.00 30.00 107 GLY D N 1
ATOM 7265 C CA . GLY E 1 107 ? 177.020 130.411 119.275 1.00 30.00 107 GLY D CA 1
ATOM 7266 C C . GLY E 1 107 ? 176.605 129.209 120.101 1.00 30.00 107 GLY D C 1
ATOM 7267 O O . GLY E 1 107 ? 175.594 128.591 119.739 1.00 30.00 107 GLY D O 1
ATOM 7268 N N . ILE E 1 108 ? 177.339 128.884 121.169 1.00 30.00 108 ILE D N 1
ATOM 7269 C CA . ILE E 1 108 ? 176.984 127.767 122.092 1.00 30.00 108 ILE D CA 1
ATOM 7270 C C . ILE E 1 108 ? 176.095 128.338 123.199 1.00 30.00 108 ILE D C 1
ATOM 7271 O O . ILE E 1 108 ? 176.591 129.186 123.956 1.00 30.00 108 ILE D O 1
ATOM 7276 N N . SER E 1 109 ? 174.832 127.913 123.288 1.00 30.00 109 SER D N 1
ATOM 7277 C CA . SER E 1 109 ? 173.885 128.386 124.328 1.00 30.00 109 SER D CA 1
ATOM 7278 C C . SER E 1 109 ? 174.443 128.049 125.708 1.00 30.00 109 SER D C 1
ATOM 7279 O O . SER E 1 109 ? 174.900 126.911 125.884 1.00 30.00 109 SER D O 1
ATOM 7282 N N . THR E 1 110 ? 174.371 128.980 126.656 1.00 30.00 110 THR D N 1
ATOM 7283 C CA . THR E 1 110 ? 174.925 128.788 128.016 1.00 30.00 110 THR D CA 1
ATOM 7284 C C . THR E 1 110 ? 173.861 129.104 129.061 1.00 30.00 110 THR D C 1
ATOM 7285 O O . THR E 1 110 ? 173.035 129.978 128.788 1.00 30.00 110 THR D O 1
ATOM 7289 N N . ASN E 1 111 ? 173.862 128.400 130.191 1.00 30.00 111 ASN D N 1
ATOM 7290 C CA . ASN E 1 111 ? 172.940 128.660 131.321 1.00 30.00 111 ASN D CA 1
ATOM 7291 C C . ASN E 1 111 ? 173.807 129.005 132.531 1.00 30.00 111 ASN D C 1
ATOM 7292 O O . ASN E 1 111 ? 174.229 128.072 133.217 1.00 30.00 111 ASN D O 1
ATOM 7297 N N . VAL E 1 112 ? 174.074 130.285 132.784 1.00 30.00 112 VAL D N 1
ATOM 7298 C CA . VAL E 1 112 ? 174.887 130.737 133.949 1.00 30.00 112 VAL D CA 1
ATOM 7299 C C . VAL E 1 112 ? 174.116 130.369 135.216 1.00 30.00 112 VAL D C 1
ATOM 7300 O O . VAL E 1 112 ? 173.154 131.072 135.514 1.00 30.00 112 VAL D O 1
ATOM 7304 N N . THR E 1 113 ? 174.534 129.338 135.945 1.00 30.00 113 THR D N 1
ATOM 7305 C CA . THR E 1 113 ? 173.803 128.826 137.131 1.00 30.00 113 THR D CA 1
ATOM 7306 C C . THR E 1 113 ? 174.421 129.331 138.436 1.00 30.00 113 THR D C 1
ATOM 7307 O O . THR E 1 113 ? 175.376 130.101 138.359 1.00 30.00 113 THR D O 1
ATOM 7311 N N . LEU E 1 114 ? 173.873 128.923 139.580 1.00 30.00 114 LEU D N 1
ATOM 7312 C CA . LEU E 1 114 ? 174.365 129.321 140.925 1.00 30.00 114 LEU D CA 1
ATOM 7313 C C . LEU E 1 114 ? 174.428 130.845 141.021 1.00 30.00 114 LEU D C 1
ATOM 7314 O O . LEU E 1 114 ? 175.486 131.365 141.393 1.00 30.00 114 LEU D O 1
ATOM 7319 N N . VAL E 1 115 ? 173.342 131.529 140.671 1.00 30.00 115 VAL D N 1
ATOM 7320 C CA . VAL E 1 115 ? 173.232 133.007 140.812 1.00 30.00 115 VAL D CA 1
ATOM 7321 C C . VAL E 1 115 ? 172.343 133.220 142.034 1.00 30.00 115 VAL D C 1
ATOM 7322 O O . VAL E 1 115 ? 171.279 132.618 142.061 1.00 30.00 115 VAL D O 1
ATOM 7326 N N . PHE E 1 116 ? 172.771 133.999 143.023 1.00 30.00 116 PHE D N 1
ATOM 7327 C CA . PHE E 1 116 ? 172.031 134.182 144.294 1.00 30.00 116 PHE D CA 1
ATOM 7328 C C . PHE E 1 116 ? 171.821 135.669 144.583 1.00 30.00 116 PHE D C 1
ATOM 7329 O O . PHE E 1 116 ? 171.378 135.977 145.695 1.00 30.00 116 PHE D O 1
ATOM 7337 N N . SER E 1 117 ? 172.093 136.558 143.629 1.00 30.00 117 SER D N 1
ATOM 7338 C CA . SER E 1 117 ? 171.855 138.015 143.787 1.00 30.00 117 SER D CA 1
ATOM 7339 C C . SER E 1 117 ? 171.503 138.623 142.431 1.00 30.00 117 SER D C 1
ATOM 7340 O O . SER E 1 117 ? 171.852 138.028 141.403 1.00 30.00 117 SER D O 1
ATOM 7343 N N . PRO E 1 118 ? 170.813 139.777 142.397 1.00 30.00 118 PRO D N 1
ATOM 7344 C CA . PRO E 1 118 ? 170.489 140.435 141.138 1.00 30.00 118 PRO D CA 1
ATOM 7345 C C . PRO E 1 118 ? 171.733 141.058 140.488 1.00 30.00 118 PRO D C 1
ATOM 7346 O O . PRO E 1 118 ? 171.675 141.315 139.312 1.00 30.00 118 PRO D O 1
ATOM 7350 N N . SER E 1 119 ? 172.815 141.270 141.238 1.00 30.00 119 SER D N 1
ATOM 7351 C CA . SER E 1 119 ? 174.084 141.822 140.699 1.00 30.00 119 SER D CA 1
ATOM 7352 C C . SER E 1 119 ? 174.825 140.709 139.965 1.00 30.00 119 SER D C 1
ATOM 7353 O O . SER E 1 119 ? 175.495 141.012 138.971 1.00 30.00 119 SER D O 1
ATOM 7356 N N . GLN E 1 120 ? 174.695 139.473 140.433 1.00 30.00 120 GLN D N 1
ATOM 7357 C CA . GLN E 1 120 ? 175.342 138.298 139.803 1.00 30.00 120 GLN D CA 1
ATOM 7358 C C . GLN E 1 120 ? 174.535 137.916 138.565 1.00 30.00 120 GLN D C 1
ATOM 7359 O O . GLN E 1 120 ? 175.103 137.249 137.699 1.00 30.00 120 GLN D O 1
ATOM 7365 N N . ALA E 1 121 ? 173.268 138.319 138.486 1.00 30.00 121 ALA D N 1
ATOM 7366 C CA . ALA E 1 121 ? 172.370 137.992 137.359 1.00 30.00 121 ALA D CA 1
ATOM 7367 C C . ALA E 1 121 ? 172.540 138.999 136.222 1.00 30.00 121 ALA D C 1
ATOM 7368 O O . ALA E 1 121 ? 172.320 138.605 135.076 1.00 30.00 121 ALA D O 1
ATOM 7370 N N . LEU E 1 122 ? 172.946 140.231 136.509 1.00 30.00 122 LEU D N 1
ATOM 7371 C CA . LEU E 1 122 ? 173.017 141.294 135.473 1.00 30.00 122 LEU D CA 1
ATOM 7372 C C . LEU E 1 122 ? 174.174 141.044 134.503 1.00 30.00 122 LEU D C 1
ATOM 7373 O O . LEU E 1 122 ? 173.964 141.270 133.315 1.00 30.00 122 LEU D O 1
ATOM 7378 N N . GLN E 1 123 ? 175.340 140.607 134.978 1.00 30.00 123 GLN D N 1
ATOM 7379 C CA . GLN E 1 123 ? 176.521 140.342 134.114 1.00 30.00 123 GLN D CA 1
ATOM 7380 C C . GLN E 1 123 ? 176.188 139.226 133.122 1.00 30.00 123 GLN D C 1
ATOM 7381 O O . GLN E 1 123 ? 176.478 139.413 131.939 1.00 30.00 123 GLN D O 1
ATOM 7387 N N . PRO E 1 124 ? 175.641 138.065 133.538 1.00 30.00 124 PRO D N 1
ATOM 7388 C CA . PRO E 1 124 ? 175.227 137.042 132.588 1.00 30.00 124 PRO D CA 1
ATOM 7389 C C . PRO E 1 124 ? 174.361 137.660 131.484 1.00 30.00 124 PRO D C 1
ATOM 7390 O O . PRO E 1 124 ? 174.516 137.266 130.369 1.00 30.00 124 PRO D O 1
ATOM 7394 N N . ALA E 1 125 ? 173.506 138.630 131.808 1.00 30.00 125 ALA D N 1
ATOM 7395 C CA . ALA E 1 125 ? 172.579 139.264 130.843 1.00 30.00 125 ALA D CA 1
ATOM 7396 C C . ALA E 1 125 ? 173.333 140.199 129.902 1.00 30.00 125 ALA D C 1
ATOM 7397 O O . ALA E 1 125 ? 172.913 140.303 128.745 1.00 30.00 125 ALA D O 1
ATOM 7399 N N . ARG E 1 126 ? 174.334 140.906 130.409 1.00 30.00 126 ARG D N 1
ATOM 7400 C CA . ARG E 1 126 ? 175.180 141.826 129.600 1.00 30.00 126 ARG D CA 1
ATOM 7401 C C . ARG E 1 126 ? 176.050 141.067 128.586 1.00 30.00 126 ARG D C 1
ATOM 7402 O O . ARG E 1 126 ? 176.335 141.669 127.580 1.00 30.00 126 ARG D O 1
ATOM 7410 N N . ILE E 1 127 ? 176.352 139.791 128.787 1.00 30.00 127 ILE D N 1
ATOM 7411 C CA . ILE E 1 127 ? 177.231 138.973 127.902 1.00 30.00 127 ILE D CA 1
ATOM 7412 C C . ILE E 1 127 ? 176.368 138.093 126.993 1.00 30.00 127 ILE D C 1
ATOM 7413 O O . ILE E 1 127 ? 176.955 137.275 126.274 1.00 30.00 127 ILE D O 1
ATOM 7418 N N . GLY E 1 128 ? 175.040 138.227 127.025 1.00 30.00 128 GLY D N 1
ATOM 7419 C CA . GLY E 1 128 ? 174.154 137.474 126.117 1.00 30.00 128 GLY D CA 1
ATOM 7420 C C . GLY E 1 128 ? 173.992 136.009 126.473 1.00 30.00 128 GLY D C 1
ATOM 7421 O O . GLY E 1 128 ? 173.838 135.208 125.544 1.00 30.00 128 GLY D O 1
ATOM 7422 N N . ALA E 1 129 ? 174.009 135.661 127.758 1.00 30.00 129 ALA D N 1
ATOM 7423 C CA . ALA E 1 129 ? 173.736 134.261 128.146 1.00 30.00 129 ALA D CA 1
ATOM 7424 C C . ALA E 1 129 ? 172.305 133.921 127.729 1.00 30.00 129 ALA D C 1
ATOM 7425 O O . ALA E 1 129 ? 171.435 134.792 127.853 1.00 30.00 129 ALA D O 1
ATOM 7427 N N . LYS E 1 130 ? 172.081 132.707 127.235 1.00 30.00 130 LYS D N 1
ATOM 7428 C CA . LYS E 1 130 ? 170.741 132.251 126.797 1.00 30.00 130 LYS D CA 1
ATOM 7429 C C . LYS E 1 130 ? 169.845 132.127 128.025 1.00 30.00 130 LYS D C 1
ATOM 7430 O O . LYS E 1 130 ? 168.674 132.489 127.915 1.00 30.00 130 LYS D O 1
ATOM 7436 N N . PHE E 1 131 ? 170.377 131.622 129.135 1.00 30.00 131 PHE D N 1
ATOM 7437 C CA . PHE E 1 131 ? 169.607 131.409 130.381 1.00 30.00 131 PHE D CA 1
ATOM 7438 C C . PHE E 1 131 ? 170.414 131.855 131.598 1.00 30.00 131 PHE D C 1
ATOM 7439 O O . PHE E 1 131 ? 171.647 131.819 131.525 1.00 30.00 131 PHE D O 1
ATOM 7447 N N . VAL E 1 132 ? 169.735 132.291 132.655 1.00 30.00 132 VAL D N 1
ATOM 7448 C CA . VAL E 1 132 ? 170.364 132.657 133.952 1.00 30.00 132 VAL D CA 1
ATOM 7449 C C . VAL E 1 132 ? 169.508 131.953 135.003 1.00 30.00 132 VAL D C 1
ATOM 7450 O O . VAL E 1 132 ? 168.319 132.177 134.973 1.00 30.00 132 VAL D O 1
ATOM 7454 N N . SER E 1 133 ? 170.063 131.100 135.860 1.00 30.00 133 SER D N 1
ATOM 7455 C CA . SER E 1 133 ? 169.284 130.327 136.862 1.00 30.00 133 SER D CA 1
ATOM 7456 C C . SER E 1 133 ? 169.439 130.896 138.275 1.00 30.00 133 SER D C 1
ATOM 7457 O O . SER E 1 133 ? 170.374 130.477 138.967 1.00 30.00 133 SER D O 1
ATOM 7460 N N . PRO E 1 134 ? 168.584 131.836 138.732 1.00 30.00 134 PRO D N 1
ATOM 7461 C CA . PRO E 1 134 ? 168.619 132.305 140.123 1.00 30.00 134 PRO D CA 1
ATOM 7462 C C . PRO E 1 134 ? 168.060 131.260 141.100 1.00 30.00 134 PRO D C 1
ATOM 7463 O O . PRO E 1 134 ? 166.929 130.907 140.932 1.00 30.00 134 PRO D O 1
ATOM 7467 N N . PHE E 1 135 ? 168.835 130.804 142.088 1.00 30.00 135 PHE D N 1
ATOM 7468 C CA . PHE E 1 135 ? 168.427 129.738 143.042 1.00 30.00 135 PHE D CA 1
ATOM 7469 C C . PHE E 1 135 ? 167.615 130.325 144.201 1.00 30.00 135 PHE D C 1
ATOM 7470 O O . PHE E 1 135 ? 168.004 131.383 144.706 1.00 30.00 135 PHE D O 1
ATOM 7478 N N . VAL E 1 136 ? 166.550 129.649 144.636 1.00 30.00 136 VAL D N 1
ATOM 7479 C CA . VAL E 1 136 ? 165.662 130.123 145.739 1.00 30.00 136 VAL D CA 1
ATOM 7480 C C . VAL E 1 136 ? 165.802 129.224 146.970 1.00 30.00 136 VAL D C 1
ATOM 7481 O O . VAL E 1 136 ? 166.157 129.753 148.037 1.00 30.00 136 VAL D O 1
ATOM 7485 N N . GLY E 1 137 ? 165.528 127.928 146.842 1.00 30.00 137 GLY D N 1
ATOM 7486 C CA . GLY E 1 137 ? 165.535 126.973 147.970 1.00 30.00 137 GLY D CA 1
ATOM 7487 C C . GLY E 1 137 ? 166.720 127.101 148.906 1.00 30.00 137 GLY D C 1
ATOM 7488 O O . GLY E 1 137 ? 166.480 127.175 150.116 1.00 30.00 137 GLY D O 1
ATOM 7489 N N . TRP E 1 138 ? 167.952 127.095 148.400 1.00 30.00 138 TRP D N 1
ATOM 7490 C CA . TRP E 1 138 ? 169.180 127.124 149.239 1.00 30.00 138 TRP D CA 1
ATOM 7491 C C . TRP E 1 138 ? 169.142 128.286 150.223 1.00 30.00 138 TRP D C 1
ATOM 7492 O O . TRP E 1 138 ? 169.375 128.052 151.419 1.00 30.00 138 TRP D O 1
ATOM 7503 N N . LYS E 1 139 ? 168.895 129.493 149.732 1.00 30.00 139 LYS D N 1
ATOM 7504 C CA . LYS E 1 139 ? 168.890 130.714 150.568 1.00 30.00 139 LYS D CA 1
ATOM 7505 C C . LYS E 1 139 ? 167.797 130.576 151.625 1.00 30.00 139 LYS D C 1
ATOM 7506 O O . LYS E 1 139 ? 168.036 130.990 152.765 1.00 30.00 139 LYS D O 1
ATOM 7512 N N . GLU E 1 140 ? 166.656 129.995 151.266 1.00 30.00 140 GLU D N 1
ATOM 7513 C CA . GLU E 1 140 ? 165.515 129.817 152.199 1.00 30.00 140 GLU D CA 1
ATOM 7514 C C . GLU E 1 140 ? 165.907 128.828 153.295 1.00 30.00 140 GLU D C 1
ATOM 7515 O O . GLU E 1 140 ? 165.540 129.075 154.450 1.00 30.00 140 GLU D O 1
ATOM 7521 N N . ASN E 1 141 ? 166.632 127.764 152.956 1.00 30.00 141 ASN D N 1
ATOM 7522 C CA . ASN E 1 141 ? 167.040 126.723 153.932 1.00 30.00 141 ASN D CA 1
ATOM 7523 C C . ASN E 1 141 ? 167.903 127.387 155.001 1.00 30.00 141 ASN D C 1
ATOM 7524 O O . ASN E 1 141 ? 167.891 126.898 156.140 1.00 30.00 141 ASN D O 1
ATOM 7529 N N . SER E 1 142 ? 168.617 128.456 154.652 1.00 30.00 142 SER D N 1
ATOM 7530 C CA . SER E 1 142 ? 169.496 129.201 155.586 1.00 30.00 142 SER D CA 1
ATOM 7531 C C . SER E 1 142 ? 168.753 130.420 156.132 1.00 30.00 142 SER D C 1
ATOM 7532 O O . SER E 1 142 ? 169.436 131.363 156.507 1.00 30.00 142 SER D O 1
ATOM 7535 N N . GLY E 1 143 ? 167.421 130.437 156.096 1.00 30.00 143 GLY D N 1
ATOM 7536 C CA . GLY E 1 143 ? 166.609 131.514 156.690 1.00 30.00 143 GLY D CA 1
ATOM 7537 C C . GLY E 1 143 ? 166.644 132.830 155.940 1.00 30.00 143 GLY D C 1
ATOM 7538 O O . GLY E 1 143 ? 166.359 133.848 156.579 1.00 30.00 143 GLY D O 1
ATOM 7539 N N . ASP E 1 144 ? 166.923 132.829 154.638 1.00 30.00 144 ASP D N 1
ATOM 7540 C CA . ASP E 1 144 ? 166.943 134.064 153.810 1.00 30.00 144 ASP D CA 1
ATOM 7541 C C . ASP E 1 144 ? 165.674 134.163 152.965 1.00 30.00 144 ASP D C 1
ATOM 7542 O O . ASP E 1 144 ? 165.178 133.113 152.537 1.00 30.00 144 ASP D O 1
ATOM 7547 N N . ASP E 1 145 ? 165.167 135.374 152.732 1.00 30.00 145 ASP D N 1
ATOM 7548 C CA . ASP E 1 145 ? 163.978 135.607 151.869 1.00 30.00 145 ASP D CA 1
ATOM 7549 C C . ASP E 1 145 ? 164.462 135.752 150.424 1.00 30.00 145 ASP D C 1
ATOM 7550 O O . ASP E 1 145 ? 165.551 136.237 150.118 1.00 30.00 145 ASP D O 1
ATOM 7552 N N . THR E 1 146 ? 163.641 135.316 149.473 1.00 30.00 146 THR D N 1
ATOM 7553 C CA . THR E 1 146 ? 164.132 135.317 148.067 1.00 30.00 146 THR D CA 1
ATOM 7554 C C . THR E 1 146 ? 163.197 136.139 147.178 1.00 30.00 146 THR D C 1
ATOM 7555 O O . THR E 1 146 ? 162.253 136.719 147.739 1.00 30.00 146 THR D O 1
ATOM 7559 N N . TYR E 1 149 ? 164.649 139.242 145.572 1.00 30.00 148 TYR D N 1
ATOM 7560 C CA . TYR E 1 149 ? 165.659 139.483 144.509 1.00 30.00 148 TYR D CA 1
ATOM 7561 C C . TYR E 1 149 ? 165.198 138.842 143.190 1.00 30.00 148 TYR D C 1
ATOM 7562 O O . TYR E 1 149 ? 165.685 139.274 142.135 1.00 30.00 148 TYR D O 1
ATOM 7571 N N . ILE E 1 150 ? 164.291 137.862 143.244 1.00 30.00 149 ILE D N 1
ATOM 7572 C CA . ILE E 1 150 ? 163.721 137.236 142.006 1.00 30.00 149 ILE D CA 1
ATOM 7573 C C . ILE E 1 150 ? 162.932 138.276 141.195 1.00 30.00 149 ILE D C 1
ATOM 7574 O O . ILE E 1 150 ? 163.127 138.349 140.014 1.00 30.00 149 ILE D O 1
ATOM 7579 N N . GLN E 1 151 ? 162.111 139.066 141.826 1.00 30.00 150 GLN D N 1
ATOM 7580 C CA . GLN E 1 151 ? 161.311 140.124 141.164 1.00 30.00 150 GLN D CA 1
ATOM 7581 C C . GLN E 1 151 ? 162.254 141.202 140.631 1.00 30.00 150 GLN D C 1
ATOM 7582 O O . GLN E 1 151 ? 162.024 141.676 139.512 1.00 30.00 150 GLN D O 1
ATOM 7588 N N . ASP E 1 152 ? 163.283 141.548 141.401 1.00 30.00 151 ASP D N 1
ATOM 7589 C CA . ASP E 1 152 ? 164.286 142.548 140.958 1.00 30.00 151 ASP D CA 1
ATOM 7590 C C . ASP E 1 152 ? 164.910 142.104 139.636 1.00 30.00 151 ASP D C 1
ATOM 7591 O O . ASP E 1 152 ? 164.985 142.929 138.721 1.00 30.00 151 ASP D O 1
ATOM 7596 N N . ILE E 1 153 ? 165.341 140.848 139.551 1.00 30.00 152 ILE D N 1
ATOM 7597 C CA . ILE E 1 153 ? 165.990 140.341 138.308 1.00 30.00 152 ILE D CA 1
ATOM 7598 C C . ILE E 1 153 ? 164.982 140.435 137.160 1.00 30.00 152 ILE D C 1
ATOM 7599 O O . ILE E 1 153 ? 165.361 140.921 136.088 1.00 30.00 152 ILE D O 1
ATOM 7604 N N . VAL E 1 154 ? 163.742 140.011 137.396 1.00 30.00 153 VAL D N 1
ATOM 7605 C CA . VAL E 1 154 ? 162.711 140.036 136.322 1.00 30.00 153 VAL D CA 1
ATOM 7606 C C . VAL E 1 154 ? 162.532 141.490 135.883 1.00 30.00 153 VAL D C 1
ATOM 7607 O O . VAL E 1 154 ? 162.548 141.744 134.671 1.00 30.00 153 VAL D O 1
ATOM 7611 N N . ASN E 1 155 ? 162.409 142.403 136.842 1.00 30.00 154 ASN D N 1
ATOM 7612 C CA . ASN E 1 155 ? 162.172 143.834 136.527 1.00 30.00 154 ASN D CA 1
ATOM 7613 C C . ASN E 1 155 ? 163.380 144.427 135.794 1.00 30.00 154 ASN D C 1
ATOM 7614 O O . ASN E 1 155 ? 163.165 145.131 134.800 1.00 30.00 154 ASN D O 1
ATOM 7619 N N . ILE E 1 156 ? 164.593 144.147 136.267 1.00 30.00 155 ILE D N 1
ATOM 7620 C CA . ILE E 1 156 ? 165.823 144.668 135.609 1.00 30.00 155 ILE D CA 1
ATOM 7621 C C . ILE E 1 156 ? 165.873 144.131 134.179 1.00 30.00 155 ILE D C 1
ATOM 7622 O O . ILE E 1 156 ? 166.042 144.936 133.256 1.00 30.00 155 ILE D O 1
ATOM 7627 N N . TYR E 1 157 ? 165.756 142.820 134.013 1.00 30.00 156 TYR D N 1
ATOM 7628 C CA . TYR E 1 157 ? 165.805 142.177 132.682 1.00 30.00 156 TYR D CA 1
ATOM 7629 C C . TYR E 1 157 ? 164.809 142.904 131.783 1.00 30.00 156 TYR D C 1
ATOM 7630 O O . TYR E 1 157 ? 165.182 143.291 130.695 1.00 30.00 156 TYR D O 1
ATOM 7639 N N . LYS E 1 158 ? 163.608 143.181 132.267 1.00 30.00 157 LYS D N 1
ATOM 7640 C CA . LYS E 1 158 ? 162.537 143.791 131.443 1.00 30.00 157 LYS D CA 1
ATOM 7641 C C . LYS E 1 158 ? 162.898 145.248 131.150 1.00 30.00 157 LYS D C 1
ATOM 7642 O O . LYS E 1 158 ? 162.840 145.637 129.975 1.00 30.00 157 LYS D O 1
ATOM 7648 N N . ASN E 1 159 ? 163.267 146.009 132.177 1.00 30.00 158 ASN D N 1
ATOM 7649 C CA . ASN E 1 159 ? 163.588 147.447 131.999 1.00 30.00 158 ASN D CA 1
ATOM 7650 C C . ASN E 1 159 ? 164.674 147.632 130.939 1.00 30.00 158 ASN D C 1
ATOM 7651 O O . ASN E 1 159 ? 164.606 148.631 130.212 1.00 30.00 158 ASN D O 1
ATOM 7656 N N . TYR E 1 160 ? 165.632 146.713 130.850 1.00 30.00 159 TYR D N 1
ATOM 7657 C CA . TYR E 1 160 ? 166.766 146.909 129.912 1.00 30.00 159 TYR D CA 1
ATOM 7658 C C . TYR E 1 160 ? 166.609 146.001 128.693 1.00 30.00 159 TYR D C 1
ATOM 7659 O O . TYR E 1 160 ? 167.599 145.794 127.981 1.00 30.00 159 TYR D O 1
ATOM 7668 N N . ASN E 1 161 ? 165.404 145.482 128.465 1.00 30.00 160 ASN D N 1
ATOM 7669 C CA . ASN E 1 161 ? 165.132 144.655 127.261 1.00 30.00 160 ASN D CA 1
ATOM 7670 C C . ASN E 1 161 ? 166.240 143.619 127.068 1.00 30.00 160 ASN D C 1
ATOM 7671 O O . ASN E 1 161 ? 166.881 143.637 126.009 1.00 30.00 160 ASN D O 1
ATOM 7676 N N . TYR E 1 162 ? 166.434 142.742 128.049 1.00 30.00 161 TYR D N 1
ATOM 7677 C CA . TYR E 1 162 ? 167.434 141.656 127.909 1.00 30.00 161 TYR D CA 1
ATOM 7678 C C . TYR E 1 162 ? 166.713 140.414 127.389 1.00 30.00 161 TYR D C 1
ATOM 7679 O O . TYR E 1 162 ? 165.546 140.217 127.748 1.00 30.00 161 TYR D O 1
ATOM 7688 N N . ASN E 1 163 ? 167.388 139.613 126.568 1.00 30.00 162 ASN D N 1
ATOM 7689 C CA . ASN E 1 163 ? 166.738 138.421 125.964 1.00 30.00 162 ASN D CA 1
ATOM 7690 C C . ASN E 1 163 ? 166.987 137.201 126.852 1.00 30.00 162 ASN D C 1
ATOM 7691 O O . ASN E 1 163 ? 166.235 136.225 126.725 1.00 30.00 162 ASN D O 1
ATOM 7696 N N . THR E 1 164 ? 167.999 137.265 127.719 1.00 30.00 163 THR D N 1
ATOM 7697 C CA . THR E 1 164 ? 168.293 136.144 128.648 1.00 30.00 163 THR D CA 1
ATOM 7698 C C . THR E 1 164 ? 166.994 135.719 129.336 1.00 30.00 163 THR D C 1
ATOM 7699 O O . THR E 1 164 ? 166.262 136.599 129.809 1.00 30.00 163 THR D O 1
ATOM 7703 N N . GLU E 1 165 ? 166.702 134.420 129.366 1.00 30.00 164 GLU D N 1
ATOM 7704 C CA . GLU E 1 165 ? 165.464 133.882 129.984 1.00 30.00 164 GLU D CA 1
ATOM 7705 C C . GLU E 1 165 ? 165.797 133.441 131.407 1.00 30.00 164 GLU D C 1
ATOM 7706 O O . GLU E 1 165 ? 166.763 132.698 131.559 1.00 30.00 164 GLU D O 1
ATOM 7712 N N . ILE E 1 166 ? 165.009 133.849 132.396 1.00 30.00 165 ILE D N 1
ATOM 7713 C CA . ILE E 1 166 ? 165.291 133.549 133.827 1.00 30.00 165 ILE D CA 1
ATOM 7714 C C . ILE E 1 166 ? 164.710 132.181 134.174 1.00 30.00 165 ILE D C 1
ATOM 7715 O O . ILE E 1 166 ? 163.511 131.989 133.958 1.00 30.00 165 ILE D O 1
ATOM 7720 N N . ILE E 1 167 ? 165.516 131.270 134.714 1.00 30.00 166 ILE D N 1
ATOM 7721 C CA . ILE E 1 167 ? 165.034 129.932 135.160 1.00 30.00 166 ILE D CA 1
ATOM 7722 C C . ILE E 1 167 ? 165.121 129.884 136.684 1.00 30.00 166 ILE D C 1
ATOM 7723 O O . ILE E 1 167 ? 166.185 129.523 137.193 1.00 30.00 166 ILE D O 1
ATOM 7728 N N . VAL E 1 168 ? 164.045 130.238 137.384 1.00 30.00 167 VAL D N 1
ATOM 7729 C CA . VAL E 1 168 ? 164.007 130.159 138.871 1.00 30.00 167 VAL D CA 1
ATOM 7730 C C . VAL E 1 168 ? 164.281 128.699 139.223 1.00 30.00 167 VAL D C 1
ATOM 7731 O O . VAL E 1 168 ? 163.538 127.859 138.725 1.00 30.00 167 VAL D O 1
ATOM 7735 N N . ALA E 1 169 ? 165.311 128.405 140.013 1.00 30.00 168 ALA D N 1
ATOM 7736 C CA . ALA E 1 169 ? 165.733 127.024 140.328 1.00 30.00 168 ALA D CA 1
ATOM 7737 C C . ALA E 1 169 ? 165.591 126.724 141.818 1.00 30.00 168 ALA D C 1
ATOM 7738 O O . ALA E 1 169 ? 165.186 127.632 142.553 1.00 30.00 168 ALA D O 1
ATOM 7740 N N . ALA E 1 170 ? 165.898 125.498 142.240 1.00 30.00 169 ALA D N 1
ATOM 7741 C CA . ALA E 1 170 ? 165.805 125.060 143.651 1.00 30.00 169 ALA D CA 1
ATOM 7742 C C . ALA E 1 170 ? 164.380 125.261 144.178 1.00 30.00 169 ALA D C 1
ATOM 7743 O O . ALA E 1 170 ? 164.243 125.483 145.382 1.00 30.00 169 ALA D O 1
ATOM 7745 N N . LEU E 1 171 ? 163.357 125.180 143.322 1.00 30.00 170 LEU D N 1
ATOM 7746 C CA . LEU E 1 171 ? 161.935 125.297 143.739 1.00 30.00 170 LEU D CA 1
ATOM 7747 C C . LEU E 1 171 ? 161.541 124.008 144.460 1.00 30.00 170 LEU D C 1
ATOM 7748 O O . LEU E 1 171 ? 161.914 122.941 143.955 1.00 30.00 170 LEU D O 1
ATOM 7753 N N . ARG E 1 172 ? 160.801 124.092 145.568 1.00 30.00 171 ARG D N 1
ATOM 7754 C CA . ARG E 1 172 ? 160.463 122.905 146.396 1.00 30.00 171 ARG D CA 1
ATOM 7755 C C . ARG E 1 172 ? 158.950 122.722 146.556 1.00 30.00 171 ARG D C 1
ATOM 7756 O O . ARG E 1 172 ? 158.562 121.651 147.031 1.00 30.00 171 ARG D O 1
ATOM 7764 N N . ASN E 1 173 ? 158.124 123.699 146.186 1.00 30.00 172 ASN D N 1
ATOM 7765 C CA . ASN E 1 173 ? 156.648 123.615 146.341 1.00 30.00 172 ASN D CA 1
ATOM 7766 C C . ASN E 1 173 ? 155.956 124.437 145.256 1.00 30.00 172 ASN D C 1
ATOM 7767 O O . ASN E 1 173 ? 156.630 125.274 144.642 1.00 30.00 172 ASN D O 1
ATOM 7772 N N . GLY E 1 174 ? 154.659 124.212 145.048 1.00 30.00 173 GLY D N 1
ATOM 7773 C CA . GLY E 1 174 ? 153.880 124.902 144.006 1.00 30.00 173 GLY D CA 1
ATOM 7774 C C . GLY E 1 174 ? 153.593 126.345 144.359 1.00 30.00 173 GLY D C 1
ATOM 7775 O O . GLY E 1 174 ? 153.219 127.087 143.450 1.00 30.00 173 GLY D O 1
ATOM 7776 N N . LYS E 1 175 ? 153.730 126.731 145.626 1.00 30.00 174 LYS D N 1
ATOM 7777 C CA . LYS E 1 175 ? 153.540 128.139 146.058 1.00 30.00 174 LYS D CA 1
ATOM 7778 C C . LYS E 1 175 ? 154.744 128.939 145.570 1.00 30.00 174 LYS D C 1
ATOM 7779 O O . LYS E 1 175 ? 154.560 130.118 145.282 1.00 30.00 174 LYS D O 1
ATOM 7785 N N . GLN E 1 176 ? 155.913 128.313 145.476 1.00 30.00 175 GLN D N 1
ATOM 7786 C CA . GLN E 1 176 ? 157.151 128.972 144.994 1.00 30.00 175 GLN D CA 1
ATOM 7787 C C . GLN E 1 176 ? 157.064 129.044 143.472 1.00 30.00 175 GLN D C 1
ATOM 7788 O O . GLN E 1 176 ? 157.692 129.941 142.907 1.00 30.00 175 GLN D O 1
ATOM 7794 N N . ILE E 1 177 ? 156.260 128.158 142.865 1.00 30.00 176 ILE D N 1
ATOM 7795 C CA . ILE E 1 177 ? 155.978 128.222 141.403 1.00 30.00 176 ILE D CA 1
ATOM 7796 C C . ILE E 1 177 ? 155.046 129.416 141.209 1.00 30.00 176 ILE D C 1
ATOM 7797 O O . ILE E 1 177 ? 155.314 130.210 140.333 1.00 30.00 176 ILE D O 1
ATOM 7802 N N . VAL E 1 178 ? 154.026 129.544 142.052 1.00 30.00 177 VAL D N 1
ATOM 7803 C CA . VAL E 1 178 ? 153.110 130.707 142.002 1.00 30.00 177 VAL D CA 1
ATOM 7804 C C . VAL E 1 178 ? 153.914 132.000 142.165 1.00 30.00 177 VAL D C 1
ATOM 7805 O O . VAL E 1 178 ? 153.596 132.899 141.420 1.00 30.00 177 VAL D O 1
ATOM 7807 N N . ASP E 1 179 ? 154.896 132.058 143.073 1.00 30.00 178 ASP D N 1
ATOM 7808 C CA . ASP E 1 179 ? 155.708 133.276 143.364 1.00 30.00 178 ASP D CA 1
ATOM 7809 C C . ASP E 1 179 ? 156.499 133.640 142.100 1.00 30.00 178 ASP D C 1
ATOM 7810 O O . ASP E 1 179 ? 156.513 134.802 141.755 1.00 30.00 178 ASP D O 1
ATOM 7815 N N . ALA E 1 180 ? 157.071 132.649 141.391 1.00 30.00 179 ALA D N 1
ATOM 7816 C CA . ALA E 1 180 ? 157.900 132.895 140.194 1.00 30.00 179 ALA D CA 1
ATOM 7817 C C . ALA E 1 180 ? 156.995 133.386 139.070 1.00 30.00 179 ALA D C 1
ATOM 7818 O O . ALA E 1 180 ? 157.400 134.309 138.377 1.00 30.00 179 ALA D O 1
ATOM 7820 N N . ALA E 1 181 ? 155.803 132.813 138.924 1.00 30.00 180 ALA D N 1
ATOM 7821 C CA . ALA E 1 181 ? 154.838 133.193 137.874 1.00 30.00 180 ALA D CA 1
ATOM 7822 C C . ALA E 1 181 ? 154.304 134.595 138.158 1.00 30.00 180 ALA D C 1
ATOM 7823 O O . ALA E 1 181 ? 154.116 135.352 137.200 1.00 30.00 180 ALA D O 1
ATOM 7825 N N . LYS E 1 182 ? 154.060 134.925 139.423 1.00 30.00 181 LYS D N 1
ATOM 7826 C CA . LYS E 1 182 ? 153.544 136.257 139.823 1.00 30.00 181 LYS D CA 1
ATOM 7827 C C . LYS E 1 182 ? 154.627 137.301 139.554 1.00 30.00 181 LYS D C 1
ATOM 7828 O O . LYS E 1 182 ? 154.262 138.449 139.282 1.00 30.00 181 LYS D O 1
ATOM 7830 N N . ALA E 1 183 ? 155.901 136.923 139.627 1.00 30.00 182 ALA D N 1
ATOM 7831 C CA . ALA E 1 183 ? 157.036 137.838 139.386 1.00 30.00 182 ALA D CA 1
ATOM 7832 C C . ALA E 1 183 ? 157.163 138.078 137.885 1.00 30.00 182 ALA D C 1
ATOM 7833 O O . ALA E 1 183 ? 157.411 139.211 137.501 1.00 30.00 182 ALA D O 1
ATOM 7835 N N . GLY E 1 184 ? 156.924 137.065 137.064 1.00 30.00 183 GLY D N 1
ATOM 7836 C CA . GLY E 1 184 ? 157.085 137.171 135.605 1.00 30.00 183 GLY D CA 1
ATOM 7837 C C . GLY E 1 184 ? 158.276 136.378 135.104 1.00 30.00 183 GLY D C 1
ATOM 7838 O O . GLY E 1 184 ? 158.673 136.590 133.950 1.00 30.00 183 GLY D O 1
ATOM 7839 N N . ALA E 1 185 ? 158.817 135.490 135.936 1.00 30.00 184 ALA D N 1
ATOM 7840 C CA . ALA E 1 185 ? 159.935 134.625 135.506 1.00 30.00 184 ALA D CA 1
ATOM 7841 C C . ALA E 1 185 ? 159.528 133.867 134.245 1.00 30.00 184 ALA D C 1
ATOM 7842 O O . ALA E 1 185 ? 158.358 133.473 134.147 1.00 30.00 184 ALA D O 1
ATOM 7844 N N . HIS E 1 186 ? 160.480 133.653 133.341 1.00 30.00 185 HIS D N 1
ATOM 7845 C CA . HIS E 1 186 ? 160.229 132.998 132.038 1.00 30.00 185 HIS D CA 1
ATOM 7846 C C . HIS E 1 186 ? 160.012 131.511 132.258 1.00 30.00 185 HIS D C 1
ATOM 7847 O O . HIS E 1 186 ? 158.997 131.014 131.784 1.00 30.00 185 HIS D O 1
ATOM 7854 N N . ILE E 1 187 ? 160.933 130.848 132.949 1.00 30.00 186 ILE D N 1
ATOM 7855 C CA . ILE E 1 187 ? 160.876 129.378 133.167 1.00 30.00 186 ILE D CA 1
ATOM 7856 C C . ILE E 1 187 ? 160.969 129.088 134.660 1.00 30.00 186 ILE D C 1
ATOM 7857 O O . ILE E 1 187 ? 161.470 129.949 135.387 1.00 30.00 186 ILE D O 1
ATOM 7862 N N . VAL E 1 188 ? 160.478 127.938 135.096 1.00 30.00 187 VAL D N 1
ATOM 7863 C CA . VAL E 1 188 ? 160.626 127.475 136.500 1.00 30.00 187 VAL D CA 1
ATOM 7864 C C . VAL E 1 188 ? 161.084 126.029 136.374 1.00 30.00 187 VAL D C 1
ATOM 7865 O O . VAL E 1 188 ? 160.411 125.295 135.664 1.00 30.00 187 VAL D O 1
ATOM 7869 N N . THR E 1 189 ? 162.203 125.657 136.983 1.00 30.00 188 THR D N 1
ATOM 7870 C CA . THR E 1 189 ? 162.698 124.259 136.969 1.00 30.00 188 THR D CA 1
ATOM 7871 C C . THR E 1 189 ? 162.369 123.622 138.317 1.00 30.00 188 THR D C 1
ATOM 7872 O O . THR E 1 189 ? 162.710 124.231 139.342 1.00 30.00 188 THR D O 1
ATOM 7876 N N . CYS E 1 190 ? 161.729 122.456 138.320 1.00 30.00 189 CYS D N 1
ATOM 7877 C CA . CYS E 1 190 ? 161.283 121.778 139.563 1.00 30.00 189 CYS D CA 1
ATOM 7878 C C . CYS E 1 190 ? 161.384 120.267 139.388 1.00 30.00 189 CYS D C 1
ATOM 7879 O O . CYS E 1 190 ? 161.349 119.817 138.237 1.00 30.00 189 CYS D O 1
ATOM 7882 N N . GLY E 1 191 ? 161.522 119.517 140.479 1.00 30.00 190 GLY D N 1
ATOM 7883 C CA . GLY E 1 191 ? 161.527 118.046 140.421 1.00 30.00 190 GLY D CA 1
ATOM 7884 C C . GLY E 1 191 ? 160.162 117.504 140.056 1.00 30.00 190 GLY D C 1
ATOM 7885 O O . GLY E 1 191 ? 159.189 118.253 140.204 1.00 30.00 190 GLY D O 1
ATOM 7886 N N . PHE E 1 192 ? 160.078 116.253 139.598 1.00 30.00 191 PHE D N 1
ATOM 7887 C CA . PHE E 1 192 ? 158.815 115.618 139.160 1.00 30.00 191 PHE D CA 1
ATOM 7888 C C . PHE E 1 192 ? 157.751 115.716 140.253 1.00 30.00 191 PHE D C 1
ATOM 7889 O O . PHE E 1 192 ? 156.611 116.024 139.905 1.00 30.00 191 PHE D O 1
ATOM 7897 N N . ASP E 1 193 ? 158.101 115.480 141.513 1.00 30.00 192 ASP D N 1
ATOM 7898 C CA . ASP E 1 193 ? 157.116 115.441 142.623 1.00 30.00 192 ASP D CA 1
ATOM 7899 C C . ASP E 1 193 ? 156.599 116.841 142.950 1.00 30.00 192 ASP D C 1
ATOM 7900 O O . ASP E 1 193 ? 155.438 116.938 143.319 1.00 30.00 192 ASP D O 1
ATOM 7905 N N . VAL E 1 194 ? 157.427 117.874 142.832 1.00 30.00 193 VAL D N 1
ATOM 7906 C CA . VAL E 1 194 ? 156.992 119.276 143.078 1.00 30.00 193 VAL D CA 1
ATOM 7907 C C . VAL E 1 194 ? 155.889 119.599 142.072 1.00 30.00 193 VAL D C 1
ATOM 7908 O O . VAL E 1 194 ? 154.926 120.248 142.480 1.00 30.00 193 VAL D O 1
ATOM 7912 N N . TYR E 1 195 ? 156.004 119.141 140.826 1.00 30.00 194 TYR D N 1
ATOM 7913 C CA . TYR E 1 195 ? 155.026 119.438 139.748 1.00 30.00 194 TYR D CA 1
ATOM 7914 C C . TYR E 1 195 ? 153.735 118.647 139.969 1.00 30.00 194 TYR D C 1
ATOM 7915 O O . TYR E 1 195 ? 152.665 119.157 139.734 1.00 30.00 194 TYR D O 1
ATOM 7924 N N . LYS E 1 196 ? 153.827 117.383 140.338 1.00 30.00 195 LYS D N 1
ATOM 7925 C CA . LYS E 1 196 ? 152.628 116.541 140.580 1.00 30.00 195 LYS D CA 1
ATOM 7926 C C . LYS E 1 196 ? 151.796 117.148 141.713 1.00 30.00 195 LYS D C 1
ATOM 7927 O O . LYS E 1 196 ? 150.588 117.362 141.506 1.00 30.00 195 LYS D O 1
ATOM 7929 N N . GLU E 1 197 ? 152.420 117.428 142.854 1.00 30.00 196 GLU D N 1
ATOM 7930 C CA . GLU E 1 197 ? 151.674 117.942 144.030 1.00 30.00 196 GLU D CA 1
ATOM 7931 C C . GLU E 1 197 ? 151.088 119.318 143.713 1.00 30.00 196 GLU D C 1
ATOM 7932 O O . GLU E 1 197 ? 149.996 119.612 144.211 1.00 30.00 196 GLU D O 1
ATOM 7938 N N . SER E 1 198 ? 151.763 120.121 142.893 1.00 30.00 197 SER D N 1
ATOM 7939 C CA . SER E 1 198 ? 151.308 121.483 142.518 1.00 30.00 197 SER D CA 1
ATOM 7940 C C . SER E 1 198 ? 149.994 121.396 141.749 1.00 30.00 197 SER D C 1
ATOM 7941 O O . SER E 1 198 ? 149.253 122.383 141.765 1.00 30.00 197 SER D O 1
ATOM 7944 N N . PHE E 1 199 ? 149.715 120.265 141.109 1.00 30.00 198 PHE D N 1
ATOM 7945 C CA . PHE E 1 199 ? 148.496 120.074 140.288 1.00 30.00 198 PHE D CA 1
ATOM 7946 C C . PHE E 1 199 ? 147.364 119.539 141.161 1.00 30.00 198 PHE D C 1
ATOM 7947 O O . PHE E 1 199 ? 146.246 119.429 140.644 1.00 30.00 198 PHE D O 1
ATOM 7955 N N . GLN E 1 200 ? 147.624 119.240 142.432 1.00 30.00 199 GLN D N 1
ATOM 7956 C CA . GLN E 1 200 ? 146.624 118.598 143.321 1.00 30.00 199 GLN D CA 1
ATOM 7957 C C . GLN E 1 200 ? 146.221 119.520 144.471 1.00 30.00 199 GLN D C 1
ATOM 7958 O O . GLN E 1 200 ? 147.040 120.358 144.861 1.00 30.00 199 GLN D O 1
ATOM 7964 N N . HIS E 1 201 ? 145.007 119.360 144.990 1.00 30.00 200 HIS D N 1
ATOM 7965 C CA . HIS E 1 201 ? 144.481 120.172 146.114 1.00 30.00 200 HIS D CA 1
ATOM 7966 C C . HIS E 1 201 ? 143.483 119.303 146.877 1.00 30.00 200 HIS D C 1
ATOM 7967 O O . HIS E 1 201 ? 142.817 118.481 146.231 1.00 30.00 200 HIS D O 1
ATOM 7974 N N . ALA E 1 202 ? 143.382 119.452 148.193 1.00 30.00 201 ALA D N 1
ATOM 7975 C CA . ALA E 1 202 ? 142.457 118.677 149.044 1.00 30.00 201 ALA D CA 1
ATOM 7976 C C . ALA E 1 202 ? 141.018 119.046 148.705 1.00 30.00 201 ALA D C 1
ATOM 7977 O O . ALA E 1 202 ? 140.163 118.156 148.745 1.00 30.00 201 ALA D O 1
ATOM 7979 N N . PHE E 1 203 ? 140.767 120.310 148.392 1.00 30.00 202 PHE D N 1
ATOM 7980 C CA . PHE E 1 203 ? 139.408 120.811 148.087 1.00 30.00 202 PHE D CA 1
ATOM 7981 C C . PHE E 1 203 ? 138.934 120.233 146.756 1.00 30.00 202 PHE D C 1
ATOM 7982 O O . PHE E 1 203 ? 137.727 120.266 146.538 1.00 30.00 202 PHE D O 1
ATOM 7990 N N . THR E 1 204 ? 139.832 119.739 145.907 1.00 30.00 203 THR D N 1
ATOM 7991 C CA . THR E 1 204 ? 139.464 119.085 144.626 1.00 30.00 203 THR D CA 1
ATOM 7992 C C . THR E 1 204 ? 138.944 117.691 144.955 1.00 30.00 203 THR D C 1
ATOM 7993 O O . THR E 1 204 ? 138.043 117.230 144.255 1.00 30.00 203 THR D O 1
ATOM 7997 N N . ASP E 1 205 ? 139.489 117.060 145.989 1.00 30.00 204 ASP D N 1
ATOM 7998 C CA . ASP E 1 205 ? 139.075 115.703 146.423 1.00 30.00 204 ASP D CA 1
ATOM 7999 C C . ASP E 1 205 ? 137.776 115.835 147.211 1.00 30.00 204 ASP D C 1
ATOM 8000 O O . ASP E 1 205 ? 136.957 114.917 147.137 1.00 30.00 204 ASP D O 1
ATOM 8005 N N . TYR E 1 206 ? 137.591 116.935 147.928 1.00 30.00 205 TYR D N 1
ATOM 8006 C CA . TYR E 1 206 ? 136.357 117.210 148.694 1.00 30.00 205 TYR D CA 1
ATOM 8007 C C . TYR E 1 206 ? 135.205 117.378 147.707 1.00 30.00 205 TYR D C 1
ATOM 8008 O O . TYR E 1 206 ? 134.191 116.680 147.853 1.00 30.00 205 TYR D O 1
ATOM 8017 N N . GLY E 1 207 ? 135.361 118.271 146.732 1.00 30.00 206 GLY D N 1
ATOM 8018 C CA . GLY E 1 207 ? 134.325 118.527 145.719 1.00 30.00 206 GLY D CA 1
ATOM 8019 C C . GLY E 1 207 ? 134.034 117.282 144.915 1.00 30.00 206 GLY D C 1
ATOM 8020 O O . GLY E 1 207 ? 132.870 117.074 144.570 1.00 30.00 206 GLY D O 1
ATOM 8021 N N . LEU E 1 208 ? 135.072 116.513 144.605 1.00 30.00 207 LEU D N 1
ATOM 8022 C CA . LEU E 1 208 ? 134.932 115.270 143.815 1.00 30.00 207 LEU D CA 1
ATOM 8023 C C . LEU E 1 208 ? 134.025 114.314 144.571 1.00 30.00 207 LEU D C 1
ATOM 8024 O O . LEU E 1 208 ? 133.253 113.642 143.918 1.00 30.00 207 LEU D O 1
ATOM 8029 N N . ASN E 1 209 ? 134.143 114.257 145.892 1.00 30.00 208 ASN D N 1
ATOM 8030 C CA . ASN E 1 209 ? 133.320 113.357 146.733 1.00 30.00 208 ASN D CA 1
ATOM 8031 C C . ASN E 1 209 ? 131.888 113.883 146.754 1.00 30.00 208 ASN D C 1
ATOM 8032 O O . ASN E 1 209 ? 130.982 113.061 146.715 1.00 30.00 208 ASN D O 1
ATOM 8037 N N . LYS E 1 210 ? 131.707 115.199 146.816 1.00 30.00 209 LYS D N 1
ATOM 8038 C CA . LYS E 1 210 ? 130.364 115.826 146.836 1.00 30.00 209 LYS D CA 1
ATOM 8039 C C . LYS E 1 210 ? 129.700 115.585 145.484 1.00 30.00 209 LYS D C 1
ATOM 8040 O O . LYS E 1 210 ? 128.493 115.315 145.476 1.00 30.00 209 LYS D O 1
ATOM 8042 N N . PHE E 1 211 ? 130.450 115.673 144.390 1.00 30.00 210 PHE D N 1
ATOM 8043 C CA . PHE E 1 211 ? 129.945 115.469 143.013 1.00 30.00 210 PHE D CA 1
ATOM 8044 C C . PHE E 1 211 ? 129.727 113.980 142.753 1.00 30.00 210 PHE D C 1
ATOM 8045 O O . PHE E 1 211 ? 128.893 113.667 141.913 1.00 30.00 210 PHE D O 1
ATOM 8053 N N . ARG E 1 212 ? 130.476 113.099 143.406 1.00 30.00 211 ARG D N 1
ATOM 8054 C CA . ARG E 1 212 ? 130.327 111.638 143.208 1.00 30.00 211 ARG D CA 1
ATOM 8055 C C . ARG E 1 212 ? 129.079 111.191 143.967 1.00 30.00 211 ARG D C 1
ATOM 8056 O O . ARG E 1 212 ? 128.411 110.277 143.475 1.00 30.00 211 ARG D O 1
ATOM 8064 N N . ASN E 1 213 ? 128.754 111.824 145.095 1.00 30.00 212 ASN D N 1
ATOM 8065 C CA . ASN E 1 213 ? 127.533 111.505 145.874 1.00 30.00 212 ASN D CA 1
ATOM 8066 C C . ASN E 1 213 ? 126.319 111.964 145.074 1.00 30.00 212 ASN D C 1
ATOM 8067 O O . ASN E 1 213 ? 125.351 111.210 145.032 1.00 30.00 212 ASN D O 1
ATOM 8072 N N . ALA E 1 214 ? 126.378 113.138 144.453 1.00 30.00 213 ALA D N 1
ATOM 8073 C CA . ALA E 1 214 ? 125.263 113.703 143.662 1.00 30.00 213 ALA D CA 1
ATOM 8074 C C . ALA E 1 214 ? 125.002 112.832 142.436 1.00 30.00 213 ALA D C 1
ATOM 8075 O O . ALA E 1 214 ? 123.843 112.463 142.224 1.00 30.00 213 ALA D O 1
ATOM 8077 N N . TRP E 1 215 ? 126.031 112.538 141.646 1.00 30.00 214 TRP D N 1
ATOM 8078 C CA . TRP E 1 215 ? 125.918 111.654 140.462 1.00 30.00 214 TRP D CA 1
ATOM 8079 C C . TRP E 1 215 ? 125.180 110.375 140.854 1.00 30.00 214 TRP D C 1
ATOM 8080 O O . TRP E 1 215 ? 124.309 109.942 140.088 1.00 30.00 214 TRP D O 1
ATOM 8091 N N . ASP E 1 216 ? 125.518 109.808 142.009 1.00 30.00 215 ASP D N 1
ATOM 8092 C CA . ASP E 1 216 ? 124.896 108.535 142.455 1.00 30.00 215 ASP D CA 1
ATOM 8093 C C . ASP E 1 216 ? 123.414 108.753 142.775 1.00 30.00 215 ASP D C 1
ATOM 8094 O O . ASP E 1 216 ? 122.606 107.879 142.429 1.00 30.00 215 ASP D O 1
ATOM 8099 N N . ASN E 1 217 ? 123.073 109.878 143.401 1.00 30.00 216 ASN D N 1
ATOM 8100 C CA . ASN E 1 217 ? 121.662 110.174 143.755 1.00 30.00 216 ASN D CA 1
ATOM 8101 C C . ASN E 1 217 ? 120.982 110.843 142.560 1.00 30.00 216 ASN D C 1
ATOM 8102 O O . ASN E 1 217 ? 120.178 111.760 142.779 1.00 30.00 216 ASN D O 1
ATOM 8107 N N . THR E 1 218 ? 121.294 110.390 141.348 1.00 30.00 217 THR D N 1
ATOM 8108 C CA . THR E 1 218 ? 120.722 110.992 140.119 1.00 30.00 217 THR D CA 1
ATOM 8109 C C . THR E 1 218 ? 120.552 109.898 139.066 1.00 30.00 217 THR D C 1
ATOM 8110 O O . THR E 1 218 ? 121.408 108.999 139.023 1.00 30.00 217 THR D O 1
ATOM 8114 N N . VAL E 1 219 ? 119.484 109.976 138.272 1.00 30.00 218 VAL D N 1
ATOM 8115 C CA . VAL E 1 219 ? 119.262 109.066 137.112 1.00 30.00 218 VAL D CA 1
ATOM 8116 C C . VAL E 1 219 ? 119.856 109.731 135.865 1.00 30.00 218 VAL D C 1
ATOM 8117 O O . VAL E 1 219 ? 121.008 110.142 135.914 1.00 30.00 218 VAL D O 1
ATOM 8121 N N . MET F 1 1 ? 132.779 141.400 129.897 1.00 62.99 1 MET E N 1
ATOM 8122 C CA . MET F 1 1 ? 132.457 140.657 131.147 1.00 62.99 1 MET E CA 1
ATOM 8123 C C . MET F 1 1 ? 131.272 139.732 130.875 1.00 62.99 1 MET E C 1
ATOM 8124 O O . MET F 1 1 ? 130.187 140.252 130.588 1.00 62.99 1 MET E O 1
ATOM 8126 N N . LYS F 1 2 ? 131.472 138.420 130.958 1.00 30.00 2 LYS E N 1
ATOM 8127 C CA . LYS F 1 2 ? 130.413 137.428 130.662 1.00 30.00 2 LYS E CA 1
ATOM 8128 C C . LYS F 1 2 ? 129.739 136.995 131.960 1.00 30.00 2 LYS E C 1
ATOM 8129 O O . LYS F 1 2 ? 130.456 136.869 132.951 1.00 30.00 2 LYS E O 1
ATOM 8135 N N . TYR F 1 3 ? 128.422 136.807 131.956 1.00 30.00 3 TYR E N 1
ATOM 8136 C CA . TYR F 1 3 ? 127.650 136.330 133.122 1.00 30.00 3 TYR E CA 1
ATOM 8137 C C . TYR F 1 3 ? 127.055 134.979 132.744 1.00 30.00 3 TYR E C 1
ATOM 8138 O O . TYR F 1 3 ? 126.049 134.978 132.032 1.00 30.00 3 TYR E O 1
ATOM 8147 N N . PHE F 1 4 ? 127.646 133.873 133.190 1.00 30.00 4 PHE E N 1
ATOM 8148 C CA . PHE F 1 4 ? 127.112 132.517 132.924 1.00 30.00 4 PHE E CA 1
ATOM 8149 C C . PHE F 1 4 ? 126.174 132.117 134.060 1.00 30.00 4 PHE E C 1
ATOM 8150 O O . PHE F 1 4 ? 126.527 132.303 135.200 1.00 30.00 4 PHE E O 1
ATOM 8158 N N . LEU F 1 5 ? 125.025 131.536 133.756 1.00 30.00 5 LEU E N 1
ATOM 8159 C CA . LEU F 1 5 ? 124.051 131.082 134.777 1.00 30.00 5 LEU E CA 1
ATOM 8160 C C . LEU F 1 5 ? 124.466 129.698 135.270 1.00 30.00 5 LEU E C 1
ATOM 8161 O O . LEU F 1 5 ? 124.469 128.768 134.455 1.00 30.00 5 LEU E O 1
ATOM 8166 N N . ASP F 1 6 ? 124.809 129.597 136.544 1.00 30.00 6 ASP E N 1
ATOM 8167 C CA . ASP F 1 6 ? 125.192 128.320 137.171 1.00 30.00 6 ASP E CA 1
ATOM 8168 C C . ASP F 1 6 ? 123.907 127.592 137.549 1.00 30.00 6 ASP E C 1
ATOM 8169 O O . ASP F 1 6 ? 123.576 127.591 138.742 1.00 30.00 6 ASP E O 1
ATOM 8174 N N . SER F 1 7 ? 123.197 127.015 136.581 1.00 30.00 7 SER E N 1
ATOM 8175 C CA . SER F 1 7 ? 121.884 126.368 136.817 1.00 30.00 7 SER E CA 1
ATOM 8176 C C . SER F 1 7 ? 121.644 125.266 135.792 1.00 30.00 7 SER E C 1
ATOM 8177 O O . SER F 1 7 ? 122.219 125.362 134.697 1.00 30.00 7 SER E O 1
ATOM 8180 N N . ALA F 1 8 ? 120.840 124.258 136.133 1.00 30.00 8 ALA E N 1
ATOM 8181 C CA . ALA F 1 8 ? 120.459 123.166 135.214 1.00 30.00 8 ALA E CA 1
ATOM 8182 C C . ALA F 1 8 ? 118.945 123.240 135.000 1.00 30.00 8 ALA E C 1
ATOM 8183 O O . ALA F 1 8 ? 118.389 122.282 134.444 1.00 30.00 8 ALA E O 1
ATOM 8185 N N . ILE F 1 9 ? 118.299 124.319 135.444 1.00 30.00 9 ILE E N 1
ATOM 8186 C CA . ILE F 1 9 ? 116.828 124.520 135.301 1.00 30.00 9 ILE E CA 1
ATOM 8187 C C . ILE F 1 9 ? 116.610 125.369 134.053 1.00 30.00 9 ILE E C 1
ATOM 8188 O O . ILE F 1 9 ? 117.152 126.476 134.029 1.00 30.00 9 ILE E O 1
ATOM 8193 N N . LEU F 1 10 ? 115.843 124.892 133.071 1.00 30.00 10 LEU E N 1
ATOM 8194 C CA . LEU F 1 10 ? 115.690 125.601 131.774 1.00 30.00 10 LEU E CA 1
ATOM 8195 C C . LEU F 1 10 ? 114.685 126.746 131.878 1.00 30.00 10 LEU E C 1
ATOM 8196 O O . LEU F 1 10 ? 114.643 127.529 130.949 1.00 30.00 10 LEU E O 1
ATOM 8198 N N . GLU F 1 11 ? 113.893 126.843 132.939 1.00 30.00 11 GLU E N 1
ATOM 8199 C CA . GLU F 1 11 ? 112.982 128.000 133.117 1.00 30.00 11 GLU E CA 1
ATOM 8200 C C . GLU F 1 11 ? 113.843 129.203 133.500 1.00 30.00 11 GLU E C 1
ATOM 8201 O O . GLU F 1 11 ? 113.505 130.314 133.078 1.00 30.00 11 GLU E O 1
ATOM 8203 N N . GLU F 1 12 ? 114.922 128.981 134.248 1.00 30.00 12 GLU E N 1
ATOM 8204 C CA . GLU F 1 12 ? 115.823 130.059 134.717 1.00 30.00 12 GLU E CA 1
ATOM 8205 C C . GLU F 1 12 ? 116.840 130.369 133.625 1.00 30.00 12 GLU E C 1
ATOM 8206 O O . GLU F 1 12 ? 117.291 131.507 133.576 1.00 30.00 12 GLU E O 1
ATOM 8212 N N . ILE F 1 13 ? 117.220 129.373 132.827 1.00 30.00 13 ILE E N 1
ATOM 8213 C CA . ILE F 1 13 ? 118.198 129.566 131.723 1.00 30.00 13 ILE E CA 1
ATOM 8214 C C . ILE F 1 13 ? 117.492 130.363 130.627 1.00 30.00 13 ILE E C 1
ATOM 8215 O O . ILE F 1 13 ? 118.138 131.242 130.051 1.00 30.00 13 ILE E O 1
ATOM 8220 N N . ARG F 1 14 ? 116.214 130.089 130.374 1.00 30.00 14 ARG E N 1
ATOM 8221 C CA . ARG F 1 14 ? 115.451 130.772 129.299 1.00 30.00 14 ARG E CA 1
ATOM 8222 C C . ARG F 1 14 ? 115.234 132.225 129.702 1.00 30.00 14 ARG E C 1
ATOM 8223 O O . ARG F 1 14 ? 115.494 133.098 128.867 1.00 30.00 14 ARG E O 1
ATOM 8231 N N . TYR F 1 15 ? 114.791 132.470 130.933 1.00 30.00 15 TYR E N 1
ATOM 8232 C CA . TYR F 1 15 ? 114.547 133.836 131.447 1.00 30.00 15 TYR E CA 1
ATOM 8233 C C . TYR F 1 15 ? 115.839 134.646 131.390 1.00 30.00 15 TYR E C 1
ATOM 8234 O O . TYR F 1 15 ? 115.826 135.698 130.778 1.00 30.00 15 TYR E O 1
ATOM 8243 N N . ALA F 1 16 ? 116.918 134.175 132.005 1.00 30.00 16 ALA E N 1
ATOM 8244 C CA . ALA F 1 16 ? 118.196 134.917 132.084 1.00 30.00 16 ALA E CA 1
ATOM 8245 C C . ALA F 1 16 ? 118.731 135.225 130.684 1.00 30.00 16 ALA E C 1
ATOM 8246 O O . ALA F 1 16 ? 119.416 136.231 130.544 1.00 30.00 16 ALA E O 1
ATOM 8248 N N . TYR F 1 17 ? 118.497 134.364 129.699 1.00 30.00 17 TYR E N 1
ATOM 8249 C CA . TYR F 1 17 ? 118.991 134.545 128.314 1.00 30.00 17 TYR E CA 1
ATOM 8250 C C . TYR F 1 17 ? 118.187 135.640 127.615 1.00 30.00 17 TYR E C 1
ATOM 8251 O O . TYR F 1 17 ? 118.775 136.391 126.825 1.00 30.00 17 TYR E O 1
ATOM 8260 N N . GLU F 1 18 ? 116.892 135.740 127.907 1.00 30.00 18 GLU E N 1
ATOM 8261 C CA . GLU F 1 18 ? 116.028 136.713 127.190 1.00 30.00 18 GLU E CA 1
ATOM 8262 C C . GLU F 1 18 ? 115.976 138.059 127.914 1.00 30.00 18 GLU E C 1
ATOM 8263 O O . GLU F 1 18 ? 115.650 139.053 127.252 1.00 30.00 18 GLU E O 1
ATOM 8265 N N . ASN F 1 19 ? 116.286 138.102 129.206 1.00 30.00 19 ASN E N 1
ATOM 8266 C CA . ASN F 1 19 ? 116.105 139.365 129.967 1.00 30.00 19 ASN E CA 1
ATOM 8267 C C . ASN F 1 19 ? 117.441 139.884 130.503 1.00 30.00 19 ASN E C 1
ATOM 8268 O O . ASN F 1 19 ? 117.586 141.110 130.592 1.00 30.00 19 ASN E O 1
ATOM 8273 N N . TRP F 1 20 ? 118.375 138.998 130.843 1.00 30.00 20 TRP E N 1
ATOM 8274 C CA . TRP F 1 20 ? 119.643 139.449 131.473 1.00 30.00 20 TRP E CA 1
ATOM 8275 C C . TRP F 1 20 ? 120.791 139.329 130.473 1.00 30.00 20 TRP E C 1
ATOM 8276 O O . TRP F 1 20 ? 121.902 139.760 130.810 1.00 30.00 20 TRP E O 1
ATOM 8287 N N . ALA F 1 21 ? 120.530 138.744 129.307 1.00 30.00 21 ALA E N 1
ATOM 8288 C CA . ALA F 1 21 ? 121.581 138.543 128.285 1.00 30.00 21 ALA E CA 1
ATOM 8289 C C . ALA F 1 21 ? 122.722 137.697 128.855 1.00 30.00 21 ALA E C 1
ATOM 8290 O O . ALA F 1 21 ? 123.878 138.121 128.723 1.00 30.00 21 ALA E O 1
ATOM 8292 N N . ILE F 1 22 ? 122.414 136.542 129.449 1.00 30.00 22 ILE E N 1
ATOM 8293 C CA . ILE F 1 22 ? 123.503 135.641 129.926 1.00 30.00 22 ILE E CA 1
ATOM 8294 C C . ILE F 1 22 ? 124.327 135.204 128.716 1.00 30.00 22 ILE E C 1
ATOM 8295 O O . ILE F 1 22 ? 123.754 135.091 127.624 1.00 30.00 22 ILE E O 1
ATOM 8300 N N . ASP F 1 23 ? 125.621 134.959 128.909 1.00 30.00 23 ASP E N 1
ATOM 8301 C CA . ASP F 1 23 ? 126.510 134.651 127.763 1.00 30.00 23 ASP E CA 1
ATOM 8302 C C . ASP F 1 23 ? 126.833 133.157 127.732 1.00 30.00 23 ASP E C 1
ATOM 8303 O O . ASP F 1 23 ? 127.572 132.739 126.831 1.00 30.00 23 ASP E O 1
ATOM 8308 N N . GLY F 1 24 ? 126.291 132.392 128.676 1.00 30.00 24 GLY E N 1
ATOM 8309 C CA . GLY F 1 24 ? 126.595 130.954 128.744 1.00 30.00 24 GLY E CA 1
ATOM 8310 C C . GLY F 1 24 ? 125.955 130.302 129.949 1.00 30.00 24 GLY E C 1
ATOM 8311 O O . GLY F 1 24 ? 125.317 131.020 130.728 1.00 30.00 24 GLY E O 1
ATOM 8312 N N . VAL F 1 25 ? 126.106 128.990 130.116 1.00 30.00 25 VAL E N 1
ATOM 8313 C CA . VAL F 1 25 ? 125.484 128.235 131.241 1.00 30.00 25 VAL E CA 1
ATOM 8314 C C . VAL F 1 25 ? 126.477 127.184 131.729 1.00 30.00 25 VAL E C 1
ATOM 8315 O O . VAL F 1 25 ? 127.014 126.460 130.889 1.00 30.00 25 VAL E O 1
ATOM 8319 N N . THR F 1 26 ? 126.723 127.118 133.033 1.00 30.00 26 THR E N 1
ATOM 8320 C CA . THR F 1 26 ? 127.620 126.107 133.642 1.00 30.00 26 THR E CA 1
ATOM 8321 C C . THR F 1 26 ? 126.758 125.204 134.519 1.00 30.00 26 THR E C 1
ATOM 8322 O O . THR F 1 26 ? 125.825 125.726 135.142 1.00 30.00 26 THR E O 1
ATOM 8326 N N . THR F 1 27 ? 127.029 123.905 134.531 1.00 30.00 27 THR E N 1
ATOM 8327 C CA . THR F 1 27 ? 126.274 122.920 135.343 1.00 30.00 27 THR E CA 1
ATOM 8328 C C . THR F 1 27 ? 127.263 121.984 136.027 1.00 30.00 27 THR E C 1
ATOM 8329 O O . THR F 1 27 ? 128.379 121.845 135.507 1.00 30.00 27 THR E O 1
ATOM 8333 N N . ASN F 1 28 ? 126.882 121.387 137.149 1.00 30.00 28 ASN E N 1
ATOM 8334 C CA . ASN F 1 28 ? 127.729 120.398 137.859 1.00 30.00 28 ASN E CA 1
ATOM 8335 C C . ASN F 1 28 ? 126.816 119.245 138.272 1.00 30.00 28 ASN E C 1
ATOM 8336 O O . ASN F 1 28 ? 125.592 119.433 138.246 1.00 30.00 28 ASN E O 1
ATOM 8341 N N . PRO F 1 29 ? 127.352 118.061 138.616 1.00 30.00 29 PRO E N 1
ATOM 8342 C CA . PRO F 1 29 ? 126.513 116.917 138.954 1.00 30.00 29 PRO E CA 1
ATOM 8343 C C . PRO F 1 29 ? 125.451 117.241 140.015 1.00 30.00 29 PRO E C 1
ATOM 8344 O O . PRO F 1 29 ? 124.450 116.575 140.021 1.00 30.00 29 PRO E O 1
ATOM 8348 N N . ARG F 1 30 ? 125.682 118.242 140.864 1.00 30.00 30 ARG E N 1
ATOM 8349 C CA . ARG F 1 30 ? 124.742 118.619 141.950 1.00 30.00 30 ARG E CA 1
ATOM 8350 C C . ARG F 1 30 ? 123.604 119.464 141.385 1.00 30.00 30 ARG E C 1
ATOM 8351 O O . ARG F 1 30 ? 122.504 119.358 141.922 1.00 30.00 30 ARG E O 1
ATOM 8359 N N . HIS F 1 31 ? 123.854 120.282 140.364 1.00 30.00 31 HIS E N 1
ATOM 8360 C CA . HIS F 1 31 ? 122.819 121.124 139.716 1.00 30.00 31 HIS E CA 1
ATOM 8361 C C . HIS F 1 31 ? 121.883 120.224 138.912 1.00 30.00 31 HIS E C 1
ATOM 8362 O O . HIS F 1 31 ? 120.690 120.548 138.837 1.00 30.00 31 HIS E O 1
ATOM 8369 N N . ILE F 1 32 ? 122.401 119.134 138.349 1.00 30.00 32 ILE E N 1
ATOM 8370 C CA . ILE F 1 32 ? 121.593 118.188 137.529 1.00 30.00 32 ILE E CA 1
ATOM 8371 C C . ILE F 1 32 ? 120.761 117.341 138.487 1.00 30.00 32 ILE E C 1
ATOM 8372 O O . ILE F 1 32 ? 119.616 117.030 138.140 1.00 30.00 32 ILE E O 1
ATOM 8377 N N . MET F 1 33 ? 121.314 116.968 139.638 1.00 30.00 33 MET E N 1
ATOM 8378 C CA . MET F 1 33 ? 120.566 116.219 140.674 1.00 30.00 33 MET E CA 1
ATOM 8379 C C . MET F 1 33 ? 119.399 117.089 141.132 1.00 30.00 33 MET E C 1
ATOM 8380 O O . MET F 1 33 ? 118.293 116.552 141.263 1.00 30.00 33 MET E O 1
ATOM 8385 N N . ASN F 1 34 ? 119.635 118.379 141.362 1.00 30.00 34 ASN E N 1
ATOM 8386 C CA . ASN F 1 34 ? 118.581 119.291 141.873 1.00 30.00 34 ASN E CA 1
ATOM 8387 C C . ASN F 1 34 ? 117.576 119.588 140.755 1.00 30.00 34 ASN E C 1
ATOM 8388 O O . ASN F 1 34 ? 116.467 120.037 141.080 1.00 30.00 34 ASN E O 1
ATOM 8393 N N . SER F 1 35 ? 117.950 119.340 139.498 1.00 30.00 35 SER E N 1
ATOM 8394 C CA . SER F 1 35 ? 117.008 119.531 138.364 1.00 30.00 35 SER E CA 1
ATOM 8395 C C . SER F 1 35 ? 115.814 118.595 138.537 1.00 30.00 35 SER E C 1
ATOM 8396 O O . SER F 1 35 ? 114.694 118.999 138.188 1.00 30.00 35 SER E O 1
ATOM 8399 N N . GLY F 1 36 ? 116.040 117.378 139.031 1.00 30.00 36 GLY E N 1
ATOM 8400 C CA . GLY F 1 36 ? 114.971 116.376 139.191 1.00 30.00 36 GLY E CA 1
ATOM 8401 C C . GLY F 1 36 ? 114.779 115.565 137.925 1.00 30.00 36 GLY E C 1
ATOM 8402 O O . GLY F 1 36 ? 114.028 114.580 137.982 1.00 30.00 36 GLY E O 1
ATOM 8403 N N . LYS F 1 37 ? 115.427 115.953 136.826 1.00 30.00 37 LYS E N 1
ATOM 8404 C CA . LYS F 1 37 ? 115.331 115.241 135.526 1.00 30.00 37 LYS E CA 1
ATOM 8405 C C . LYS F 1 37 ? 116.588 114.383 135.364 1.00 30.00 37 LYS E C 1
ATOM 8406 O O . LYS F 1 37 ? 117.601 114.712 135.999 1.00 30.00 37 LYS E O 1
ATOM 8408 N N . PRO F 1 38 ? 116.580 113.313 134.543 1.00 30.00 38 PRO E N 1
ATOM 8409 C CA . PRO F 1 38 ? 117.783 112.518 134.327 1.00 30.00 38 PRO E CA 1
ATOM 8410 C C . PRO F 1 38 ? 118.827 113.343 133.565 1.00 30.00 38 PRO E C 1
ATOM 8411 O O . PRO F 1 38 ? 118.435 114.229 132.872 1.00 30.00 38 PRO E O 1
ATOM 8415 N N . PHE F 1 39 ? 120.114 113.050 133.728 1.00 30.00 39 PHE E N 1
ATOM 8416 C CA . PHE F 1 39 ? 121.213 113.826 133.102 1.00 30.00 39 PHE E CA 1
ATOM 8417 C C . PHE F 1 39 ? 120.991 113.935 131.599 1.00 30.00 39 PHE E C 1
ATOM 8418 O O . PHE F 1 39 ? 121.005 115.056 131.114 1.00 30.00 39 PHE E O 1
ATOM 8426 N N . LEU F 1 40 ? 120.778 112.820 130.905 1.00 30.00 40 LEU E N 1
ATOM 8427 C CA . LEU F 1 40 ? 120.640 112.800 129.429 1.00 30.00 40 LEU E CA 1
ATOM 8428 C C . LEU F 1 40 ? 119.441 113.656 129.013 1.00 30.00 40 LEU E C 1
ATOM 8429 O O . LEU F 1 40 ? 119.516 114.287 127.945 1.00 30.00 40 LEU E O 1
ATOM 8434 N N . THR F 1 41 ? 118.392 113.686 129.832 1.00 30.00 41 THR E N 1
ATOM 8435 C CA . THR F 1 41 ? 117.201 114.519 129.524 1.00 30.00 41 THR E CA 1
ATOM 8436 C C . THR F 1 41 ? 117.598 115.993 129.572 1.00 30.00 41 THR E C 1
ATOM 8437 O O . THR F 1 41 ? 117.336 116.708 128.590 1.00 30.00 41 THR E O 1
ATOM 8441 N N . VAL F 1 42 ? 118.206 116.421 130.676 1.00 30.00 42 VAL E N 1
ATOM 8442 C CA . VAL F 1 42 ? 118.667 117.830 130.807 1.00 30.00 42 VAL E CA 1
ATOM 8443 C C . VAL F 1 42 ? 119.503 118.181 129.573 1.00 30.00 42 VAL E C 1
ATOM 8444 O O . VAL F 1 42 ? 119.305 119.274 129.025 1.00 30.00 42 VAL E O 1
ATOM 8448 N N . LEU F 1 43 ? 120.369 117.268 129.135 1.00 30.00 43 LEU E N 1
ATOM 8449 C CA . LEU F 1 43 ? 121.269 117.555 127.988 1.00 30.00 43 LEU E CA 1
ATOM 8450 C C . LEU F 1 43 ? 120.450 117.722 126.706 1.00 30.00 43 LEU E C 1
ATOM 8451 O O . LEU F 1 43 ? 120.709 118.687 125.972 1.00 30.00 43 LEU E O 1
ATOM 8456 N N . ASP F 1 44 ? 119.507 116.815 126.451 1.00 30.00 44 ASP E N 1
ATOM 8457 C CA . ASP F 1 44 ? 118.668 116.889 125.226 1.00 30.00 44 ASP E CA 1
ATOM 8458 C C . ASP F 1 44 ? 117.940 118.233 125.194 1.00 30.00 44 ASP E C 1
ATOM 8459 O O . ASP F 1 44 ? 117.902 118.857 124.123 1.00 30.00 44 ASP E O 1
ATOM 8461 N N . GLU F 1 45 ? 117.386 118.651 126.332 1.00 30.00 45 GLU E N 1
ATOM 8462 C CA . GLU F 1 45 ? 116.642 119.934 126.400 1.00 30.00 45 GLU E CA 1
ATOM 8463 C C . GLU F 1 45 ? 117.602 121.088 126.107 1.00 30.00 45 GLU E C 1
ATOM 8464 O O . GLU F 1 45 ? 117.236 121.969 125.316 1.00 30.00 45 GLU E O 1
ATOM 8466 N N . PHE F 1 46 ? 118.786 121.071 126.718 1.00 30.00 46 PHE E N 1
ATOM 8467 C CA . PHE F 1 46 ? 119.771 122.164 126.527 1.00 30.00 46 PHE E CA 1
ATOM 8468 C C . PHE F 1 46 ? 120.233 122.180 125.069 1.00 30.00 46 PHE E C 1
ATOM 8469 O O . PHE F 1 46 ? 120.479 123.270 124.531 1.00 30.00 46 PHE E O 1
ATOM 8477 N N . ALA F 1 47 ? 120.348 121.001 124.457 1.00 30.00 47 ALA E N 1
ATOM 8478 C CA . ALA F 1 47 ? 120.831 120.909 123.062 1.00 30.00 47 ALA E CA 1
ATOM 8479 C C . ALA F 1 47 ? 119.794 121.515 122.115 1.00 30.00 47 ALA E C 1
ATOM 8480 O O . ALA F 1 47 ? 120.200 122.184 121.152 1.00 30.00 47 ALA E O 1
ATOM 8482 N N . SER F 1 48 ? 118.509 121.283 122.382 1.00 30.00 48 SER E N 1
ATOM 8483 C CA . SER F 1 48 ? 117.436 121.793 121.494 1.00 30.00 48 SER E CA 1
ATOM 8484 C C . SER F 1 48 ? 117.200 123.281 121.764 1.00 30.00 48 SER E C 1
ATOM 8485 O O . SER F 1 48 ? 117.057 124.039 120.793 1.00 30.00 48 SER E O 1
ATOM 8488 N N . GLU F 1 49 ? 117.151 123.670 123.035 1.00 30.00 49 GLU E N 1
ATOM 8489 C CA . GLU F 1 49 ? 116.899 125.075 123.434 1.00 30.00 49 GLU E CA 1
ATOM 8490 C C . GLU F 1 49 ? 117.877 125.988 122.706 1.00 30.00 49 GLU E C 1
ATOM 8491 O O . GLU F 1 49 ? 117.445 127.068 122.281 1.00 30.00 49 GLU E O 1
ATOM 8497 N N . PHE F 1 50 ? 119.138 125.582 122.576 1.00 30.00 50 PHE E N 1
ATOM 8498 C CA . PHE F 1 50 ? 120.171 126.467 121.987 1.00 30.00 50 PHE E CA 1
ATOM 8499 C C . PHE F 1 50 ? 120.748 125.812 120.733 1.00 30.00 50 PHE E C 1
ATOM 8500 O O . PHE F 1 50 ? 121.924 126.055 120.426 1.00 30.00 50 PHE E O 1
ATOM 8508 N N . LYS F 1 51 ? 119.935 125.024 120.030 1.00 30.00 51 LYS E N 1
ATOM 8509 C CA . LYS F 1 51 ? 120.407 124.319 118.809 1.00 30.00 51 LYS E CA 1
ATOM 8510 C C . LYS F 1 51 ? 121.215 125.282 117.936 1.00 30.00 51 LYS E C 1
ATOM 8511 O O . LYS F 1 51 ? 122.404 125.004 117.706 1.00 30.00 51 LYS E O 1
ATOM 8513 N N . GLY F 1 52 ? 120.597 126.367 117.470 1.00 30.00 52 GLY E N 1
ATOM 8514 C CA . GLY F 1 52 ? 121.297 127.288 116.553 1.00 30.00 52 GLY E CA 1
ATOM 8515 C C . GLY F 1 52 ? 122.155 128.304 117.284 1.00 30.00 52 GLY E C 1
ATOM 8516 O O . GLY F 1 52 ? 123.201 128.686 116.732 1.00 30.00 52 GLY E O 1
ATOM 8517 N N . VAL F 1 53 ? 121.735 128.727 118.478 1.00 30.00 53 VAL E N 1
ATOM 8518 C CA . VAL F 1 53 ? 122.475 129.781 119.231 1.00 30.00 53 VAL E CA 1
ATOM 8519 C C . VAL F 1 53 ? 123.976 129.511 119.121 1.00 30.00 53 VAL E C 1
ATOM 8520 O O . VAL F 1 53 ? 124.402 128.398 119.464 1.00 30.00 53 VAL E O 1
ATOM 8524 N N . GLU F 1 54 ? 124.734 130.499 118.649 1.00 30.00 54 GLU E N 1
ATOM 8525 C CA . GLU F 1 54 ? 126.209 130.358 118.569 1.00 30.00 54 GLU E CA 1
ATOM 8526 C C . GLU F 1 54 ? 126.833 131.157 119.712 1.00 30.00 54 GLU E C 1
ATOM 8527 O O . GLU F 1 54 ? 126.139 132.030 120.264 1.00 30.00 54 GLU E O 1
ATOM 8529 N N . ASN F 1 55 ? 128.083 130.855 120.058 1.00 30.00 55 ASN E N 1
ATOM 8530 C CA . ASN F 1 55 ? 128.782 131.566 121.159 1.00 30.00 55 ASN E CA 1
ATOM 8531 C C . ASN F 1 55 ? 127.978 131.454 122.461 1.00 30.00 55 ASN E C 1
ATOM 8532 O O . ASN F 1 55 ? 128.009 132.420 123.241 1.00 30.00 55 ASN E O 1
ATOM 8534 N N . PHE F 1 56 ? 127.279 130.340 122.683 1.00 30.00 56 PHE E N 1
ATOM 8535 C CA . PHE F 1 56 ? 126.594 130.131 123.985 1.00 30.00 56 PHE E CA 1
ATOM 8536 C C . PHE F 1 56 ? 127.150 128.854 124.608 1.00 30.00 56 PHE E C 1
ATOM 8537 O O . PHE F 1 56 ? 126.553 127.783 124.435 1.00 30.00 56 PHE E O 1
ATOM 8545 N N . PRO F 1 57 ? 128.287 128.936 125.326 1.00 30.00 57 PRO E N 1
ATOM 8546 C CA . PRO F 1 57 ? 128.907 127.756 125.919 1.00 30.00 57 PRO E CA 1
ATOM 8547 C C . PRO F 1 57 ? 128.025 127.099 126.988 1.00 30.00 57 PRO E C 1
ATOM 8548 O O . PRO F 1 57 ? 127.487 127.811 127.802 1.00 30.00 57 PRO E O 1
ATOM 8552 N N . ILE F 1 58 ? 127.883 125.775 126.987 1.00 30.00 58 ILE E N 1
ATOM 8553 C CA . ILE F 1 58 ? 127.085 125.041 128.014 1.00 30.00 58 ILE E CA 1
ATOM 8554 C C . ILE F 1 58 ? 127.993 124.006 128.678 1.00 30.00 58 ILE E C 1
ATOM 8555 O O . ILE F 1 58 ? 128.018 122.871 128.197 1.00 30.00 58 ILE E O 1
ATOM 8560 N N . SER F 1 59 ? 128.685 124.372 129.759 1.00 30.00 59 SER E N 1
ATOM 8561 C CA . SER F 1 59 ? 129.640 123.481 130.467 1.00 30.00 59 SER E CA 1
ATOM 8562 C C . SER F 1 59 ? 128.898 122.301 131.090 1.00 30.00 59 SER E C 1
ATOM 8563 O O . SER F 1 59 ? 127.958 122.545 131.857 1.00 30.00 59 SER E O 1
ATOM 8566 N N . VAL F 1 60 ? 129.315 121.078 130.776 1.00 30.00 60 VAL E N 1
ATOM 8567 C CA . VAL F 1 60 ? 128.650 119.837 131.262 1.00 30.00 60 VAL E CA 1
ATOM 8568 C C . VAL F 1 60 ? 129.730 118.915 131.829 1.00 30.00 60 VAL E C 1
ATOM 8569 O O . VAL F 1 60 ? 130.610 118.515 131.058 1.00 30.00 60 VAL E O 1
ATOM 8573 N N . GLU F 1 61 ? 129.684 118.612 133.125 1.00 30.00 61 GLU E N 1
ATOM 8574 C CA . GLU F 1 61 ? 130.696 117.752 133.791 1.00 30.00 61 GLU E CA 1
ATOM 8575 C C . GLU F 1 61 ? 130.471 116.278 133.456 1.00 30.00 61 GLU E C 1
ATOM 8576 O O . GLU F 1 61 ? 129.312 115.846 133.482 1.00 30.00 61 GLU E O 1
ATOM 8582 N N . ILE F 1 62 ? 131.544 115.543 133.169 1.00 30.00 62 ILE E N 1
ATOM 8583 C CA . ILE F 1 62 ? 131.485 114.086 132.855 1.00 30.00 62 ILE E CA 1
ATOM 8584 C C . ILE F 1 62 ? 131.356 113.312 134.166 1.00 30.00 62 ILE E C 1
ATOM 8585 O O . ILE F 1 62 ? 131.394 113.956 135.226 1.00 30.00 62 ILE E O 1
ATOM 8590 N N . ASN F 1 63 ? 131.235 111.985 134.099 1.00 30.00 63 ASN E N 1
ATOM 8591 C CA . ASN F 1 63 ? 131.095 111.110 135.290 1.00 30.00 63 ASN E CA 1
ATOM 8592 C C . ASN F 1 63 ? 132.182 111.460 136.306 1.00 30.00 63 ASN E C 1
ATOM 8593 O O . ASN F 1 63 ? 133.360 111.407 135.936 1.00 30.00 63 ASN E O 1
ATOM 8598 N N . PRO F 1 64 ? 131.844 111.825 137.561 1.00 30.00 64 PRO E N 1
ATOM 8599 C CA . PRO F 1 64 ? 132.851 112.242 138.531 1.00 30.00 64 PRO E CA 1
ATOM 8600 C C . PRO F 1 64 ? 133.625 111.040 139.084 1.00 30.00 64 PRO E C 1
ATOM 8601 O O . PRO F 1 64 ? 134.594 111.257 139.767 1.00 30.00 64 PRO E O 1
ATOM 8605 N N . HIS F 1 65 ? 133.192 109.820 138.772 1.00 30.00 65 HIS E N 1
ATOM 8606 C CA . HIS F 1 65 ? 133.857 108.577 139.238 1.00 30.00 65 HIS E CA 1
ATOM 8607 C C . HIS F 1 65 ? 134.991 108.199 138.282 1.00 30.00 65 HIS E C 1
ATOM 8608 O O . HIS F 1 65 ? 135.847 107.406 138.696 1.00 30.00 65 HIS E O 1
ATOM 8615 N N . LEU F 1 66 ? 134.993 108.725 137.056 1.00 30.00 66 LEU E N 1
ATOM 8616 C CA . LEU F 1 66 ? 136.068 108.474 136.059 1.00 30.00 66 LEU E CA 1
ATOM 8617 C C . LEU F 1 66 ? 137.422 108.727 136.720 1.00 30.00 66 LEU E C 1
ATOM 8618 O O . LEU F 1 66 ? 137.601 109.835 137.248 1.00 30.00 66 LEU E O 1
ATOM 8623 N N . ASP F 1 67 ? 138.338 107.757 136.686 1.00 30.00 67 ASP E N 1
ATOM 8624 C CA . ASP F 1 67 ? 139.672 107.887 137.330 1.00 30.00 67 ASP E CA 1
ATOM 8625 C C . ASP F 1 67 ? 140.790 107.836 136.289 1.00 30.00 67 ASP E C 1
ATOM 8626 O O . ASP F 1 67 ? 141.931 108.136 136.669 1.00 30.00 67 ASP E O 1
ATOM 8628 N N . ASN F 1 68 ? 140.497 107.461 135.042 1.00 30.00 68 ASN E N 1
ATOM 8629 C CA . ASN F 1 68 ? 141.517 107.315 133.971 1.00 30.00 68 ASN E CA 1
ATOM 8630 C C . ASN F 1 68 ? 141.272 108.386 132.912 1.00 30.00 68 ASN E C 1
ATOM 8631 O O . ASN F 1 68 ? 140.096 108.631 132.595 1.00 30.00 68 ASN E O 1
ATOM 8633 N N . ALA F 1 69 ? 142.334 108.983 132.378 1.00 30.00 69 ALA E N 1
ATOM 8634 C CA . ALA F 1 69 ? 142.237 110.042 131.354 1.00 30.00 69 ALA E CA 1
ATOM 8635 C C . ALA F 1 69 ? 141.674 109.451 130.062 1.00 30.00 69 ALA E C 1
ATOM 8636 O O . ALA F 1 69 ? 141.139 110.229 129.266 1.00 30.00 69 ALA E O 1
ATOM 8638 N N . LYS F 1 70 ? 141.784 108.139 129.865 1.00 30.00 70 LYS E N 1
ATOM 8639 C CA . LYS F 1 70 ? 141.271 107.453 128.650 1.00 30.00 70 LYS E CA 1
ATOM 8640 C C . LYS F 1 70 ? 139.757 107.298 128.771 1.00 30.00 70 LYS E C 1
ATOM 8641 O O . LYS F 1 70 ? 139.068 107.498 127.758 1.00 30.00 70 LYS E O 1
ATOM 8643 N N . ASP F 1 71 ? 139.264 106.968 129.961 1.00 30.00 71 ASP E N 1
ATOM 8644 C CA . ASP F 1 71 ? 137.814 106.775 130.205 1.00 30.00 71 ASP E CA 1
ATOM 8645 C C . ASP F 1 71 ? 137.130 108.139 130.145 1.00 30.00 71 ASP E C 1
ATOM 8646 O O . ASP F 1 71 ? 135.990 108.184 129.677 1.00 30.00 71 ASP E O 1
ATOM 8648 N N . MET F 1 72 ? 137.789 109.201 130.604 1.00 30.00 72 MET E N 1
ATOM 8649 C CA . MET F 1 72 ? 137.235 110.578 130.598 1.00 30.00 72 MET E CA 1
ATOM 8650 C C . MET F 1 72 ? 137.131 111.070 129.156 1.00 30.00 72 MET E C 1
ATOM 8651 O O . MET F 1 72 ? 136.118 111.701 128.836 1.00 30.00 72 MET E O 1
ATOM 8656 N N . VAL F 1 73 ? 138.123 110.770 128.322 1.00 30.00 73 VAL E N 1
ATOM 8657 C CA . VAL F 1 73 ? 138.166 111.257 126.915 1.00 30.00 73 VAL E CA 1
ATOM 8658 C C . VAL F 1 73 ? 137.092 110.531 126.103 1.00 30.00 73 VAL E C 1
ATOM 8659 O O . VAL F 1 73 ? 136.577 111.140 125.157 1.00 30.00 73 VAL E O 1
ATOM 8663 N N . GLU F 1 74 ? 136.740 109.299 126.466 1.00 30.00 74 GLU E N 1
ATOM 8664 C CA . GLU F 1 74 ? 135.713 108.502 125.748 1.00 30.00 74 GLU E CA 1
ATOM 8665 C C . GLU F 1 74 ? 134.329 109.002 126.157 1.00 30.00 74 GLU E C 1
ATOM 8666 O O . GLU F 1 74 ? 133.469 109.118 125.272 1.00 30.00 74 GLU E O 1
ATOM 8668 N N . GLU F 1 75 ? 134.130 109.303 127.438 1.00 30.00 75 GLU E N 1
ATOM 8669 C CA . GLU F 1 75 ? 132.820 109.764 127.961 1.00 30.00 75 GLU E CA 1
ATOM 8670 C C . GLU F 1 75 ? 132.562 111.199 127.502 1.00 30.00 75 GLU E C 1
ATOM 8671 O O . GLU F 1 75 ? 131.431 111.473 127.082 1.00 30.00 75 GLU E O 1
ATOM 8673 N N . GLY F 1 76 ? 133.566 112.073 127.566 1.00 30.00 76 GLY E N 1
ATOM 8674 C CA . GLY F 1 76 ? 133.414 113.489 127.191 1.00 30.00 76 GLY E CA 1
ATOM 8675 C C . GLY F 1 76 ? 133.303 113.665 125.693 1.00 30.00 76 GLY E C 1
ATOM 8676 O O . GLY F 1 76 ? 132.760 114.682 125.280 1.00 30.00 76 GLY E O 1
ATOM 8677 N N . THR F 1 77 ? 133.828 112.747 124.893 1.00 30.00 77 THR E N 1
ATOM 8678 C CA . THR F 1 77 ? 133.701 112.780 123.415 1.00 30.00 77 THR E CA 1
ATOM 8679 C C . THR F 1 77 ? 132.242 112.508 123.059 1.00 30.00 77 THR E C 1
ATOM 8680 O O . THR F 1 77 ? 131.711 113.208 122.182 1.00 30.00 77 THR E O 1
ATOM 8684 N N . LYS F 1 78 ? 131.612 111.553 123.737 1.00 30.00 78 LYS E N 1
ATOM 8685 C CA . LYS F 1 78 ? 130.187 111.210 123.507 1.00 30.00 78 LYS E CA 1
ATOM 8686 C C . LYS F 1 78 ? 129.311 112.415 123.862 1.00 30.00 78 LYS E C 1
ATOM 8687 O O . LYS F 1 78 ? 128.472 112.774 123.029 1.00 30.00 78 LYS E O 1
ATOM 8689 N N . ILE F 1 79 ? 129.504 113.020 125.034 1.00 30.00 79 ILE E N 1
ATOM 8690 C CA . ILE F 1 79 ? 128.681 114.174 125.503 1.00 30.00 79 ILE E CA 1
ATOM 8691 C C . ILE F 1 79 ? 128.868 115.332 124.529 1.00 30.00 79 ILE E C 1
ATOM 8692 O O . ILE F 1 79 ? 127.882 116.008 124.251 1.00 30.00 79 ILE E O 1
ATOM 8697 N N . ALA F 1 80 ? 130.089 115.568 124.057 1.00 30.00 80 ALA E N 1
ATOM 8698 C CA . ALA F 1 80 ? 130.417 116.698 123.162 1.00 30.00 80 ALA E CA 1
ATOM 8699 C C . ALA F 1 80 ? 129.758 116.500 121.798 1.00 30.00 80 ALA E C 1
ATOM 8700 O O . ALA F 1 80 ? 129.510 117.509 121.121 1.00 30.00 80 ALA E O 1
ATOM 8702 N N . LYS F 1 81 ? 129.473 115.258 121.414 1.00 30.00 81 LYS E N 1
ATOM 8703 C CA . LYS F 1 81 ? 128.851 114.943 120.102 1.00 30.00 81 LYS E CA 1
ATOM 8704 C C . LYS F 1 81 ? 127.345 115.213 120.166 1.00 30.00 81 LYS E C 1
ATOM 8705 O O . LYS F 1 81 ? 126.702 115.116 119.114 1.00 30.00 81 LYS E O 1
ATOM 8707 N N . LEU F 1 82 ? 126.803 115.550 121.337 1.00 30.00 82 LEU E N 1
ATOM 8708 C CA . LEU F 1 82 ? 125.345 115.784 121.511 1.00 30.00 82 LEU E CA 1
ATOM 8709 C C . LEU F 1 82 ? 124.992 117.225 121.127 1.00 30.00 82 LEU E C 1
ATOM 8710 O O . LEU F 1 82 ? 123.846 117.448 120.706 1.00 30.00 82 LEU E O 1
ATOM 8715 N N . SER F 1 83 ? 125.938 118.158 121.256 1.00 30.00 83 SER E N 1
ATOM 8716 C CA . SER F 1 83 ? 125.686 119.567 120.852 1.00 30.00 83 SER E CA 1
ATOM 8717 C C . SER F 1 83 ? 127.004 120.325 120.681 1.00 30.00 83 SER E C 1
ATOM 8718 O O . SER F 1 83 ? 127.945 120.051 121.442 1.00 30.00 83 SER E O 1
ATOM 8721 N N . SER F 1 84 ? 127.048 121.264 119.736 1.00 30.00 84 SER E N 1
ATOM 8722 C CA . SER F 1 84 ? 128.270 122.066 119.487 1.00 30.00 84 SER E CA 1
ATOM 8723 C C . SER F 1 84 ? 128.423 123.143 120.562 1.00 30.00 84 SER E C 1
ATOM 8724 O O . SER F 1 84 ? 129.472 123.801 120.590 1.00 30.00 84 SER E O 1
ATOM 8727 N N . ASN F 1 85 ? 127.403 123.321 121.400 1.00 30.00 85 ASN E N 1
ATOM 8728 C CA . ASN F 1 85 ? 127.446 124.343 122.473 1.00 30.00 85 ASN E CA 1
ATOM 8729 C C . ASN F 1 85 ? 128.009 123.707 123.744 1.00 30.00 85 ASN E C 1
ATOM 8730 O O . ASN F 1 85 ? 128.358 124.464 124.662 1.00 30.00 85 ASN E O 1
ATOM 8735 N N . PHE F 1 86 ? 128.129 122.380 123.779 1.00 30.00 86 PHE E N 1
ATOM 8736 C CA . PHE F 1 86 ? 128.559 121.685 125.020 1.00 30.00 86 PHE E CA 1
ATOM 8737 C C . PHE F 1 86 ? 130.069 121.802 125.227 1.00 30.00 86 PHE E C 1
ATOM 8738 O O . PHE F 1 86 ? 130.822 121.549 124.278 1.00 30.00 86 PHE E O 1
ATOM 8746 N N . VAL F 1 87 ? 130.525 122.157 126.432 1.00 30.00 87 VAL E N 1
ATOM 8747 C CA . VAL F 1 87 ? 131.977 122.247 126.785 1.00 30.00 87 VAL E CA 1
ATOM 8748 C C . VAL F 1 87 ? 132.246 121.241 127.905 1.00 30.00 87 VAL E C 1
ATOM 8749 O O . VAL F 1 87 ? 131.798 121.503 129.009 1.00 30.00 87 VAL E O 1
ATOM 8753 N N . ILE F 1 88 ? 133.015 120.183 127.666 1.00 30.00 88 ILE E N 1
ATOM 8754 C CA . ILE F 1 88 ? 133.262 119.104 128.670 1.00 30.00 88 ILE E CA 1
ATOM 8755 C C . ILE F 1 88 ? 133.942 119.686 129.913 1.00 30.00 88 ILE E C 1
ATOM 8756 O O . ILE F 1 88 ? 135.042 120.219 129.770 1.00 30.00 88 ILE E O 1
ATOM 8761 N N . LYS F 1 89 ? 133.322 119.572 131.091 1.00 30.00 89 LYS E N 1
ATOM 8762 C CA . LYS F 1 89 ? 133.896 120.070 132.369 1.00 30.00 89 LYS E CA 1
ATOM 8763 C C . LYS F 1 89 ? 134.666 118.923 133.029 1.00 30.00 89 LYS E C 1
ATOM 8764 O O . LYS F 1 89 ? 134.034 117.898 133.306 1.00 30.00 89 LYS E O 1
ATOM 8770 N N . ILE F 1 90 ? 135.973 119.073 133.259 1.00 30.00 90 ILE E N 1
ATOM 8771 C CA . ILE F 1 90 ? 136.857 118.005 133.808 1.00 30.00 90 ILE E CA 1
ATOM 8772 C C . ILE F 1 90 ? 137.487 118.504 135.115 1.00 30.00 90 ILE E C 1
ATOM 8773 O O . ILE F 1 90 ? 137.932 119.652 135.149 1.00 30.00 90 ILE E O 1
ATOM 8778 N N . PRO F 1 91 ? 137.559 117.685 136.186 1.00 30.00 91 PRO E N 1
ATOM 8779 C CA . PRO F 1 91 ? 138.174 118.106 137.446 1.00 30.00 91 PRO E CA 1
ATOM 8780 C C . PRO F 1 91 ? 139.691 118.305 137.323 1.00 30.00 91 PRO E C 1
ATOM 8781 O O . PRO F 1 91 ? 140.307 117.596 136.563 1.00 30.00 91 PRO E O 1
ATOM 8785 N N . CYS F 1 92 ? 140.249 119.257 138.074 1.00 30.00 92 CYS E N 1
ATOM 8786 C CA . CYS F 1 92 ? 141.716 119.500 138.042 1.00 30.00 92 CYS E CA 1
ATOM 8787 C C . CYS F 1 92 ? 142.448 118.377 138.779 1.00 30.00 92 CYS E C 1
ATOM 8788 O O . CYS F 1 92 ? 142.906 118.609 139.904 1.00 30.00 92 CYS E O 1
ATOM 8791 N N . THR F 1 93 ? 142.554 117.200 138.171 1.00 30.00 93 THR E N 1
ATOM 8792 C CA . THR F 1 93 ? 143.274 116.037 138.740 1.00 30.00 93 THR E CA 1
ATOM 8793 C C . THR F 1 93 ? 144.365 115.653 137.750 1.00 30.00 93 THR E C 1
ATOM 8794 O O . THR F 1 93 ? 144.313 116.153 136.620 1.00 30.00 93 THR E O 1
ATOM 8798 N N . GLU F 1 94 ? 145.298 114.800 138.153 1.00 30.00 94 GLU E N 1
ATOM 8799 C CA . GLU F 1 94 ? 146.335 114.280 137.233 1.00 30.00 94 GLU E CA 1
ATOM 8800 C C . GLU F 1 94 ? 145.642 113.754 135.977 1.00 30.00 94 GLU E C 1
ATOM 8801 O O . GLU F 1 94 ? 145.949 114.263 134.899 1.00 30.00 94 GLU E O 1
ATOM 8807 N N . PRO F 1 95 ? 144.706 112.785 136.076 1.00 30.00 95 PRO E N 1
ATOM 8808 C CA . PRO F 1 95 ? 144.078 112.198 134.894 1.00 30.00 95 PRO E CA 1
ATOM 8809 C C . PRO F 1 95 ? 143.113 113.171 134.211 1.00 30.00 95 PRO E C 1
ATOM 8810 O O . PRO F 1 95 ? 142.823 112.938 133.072 1.00 30.00 95 PRO E O 1
ATOM 8814 N N . GLY F 1 96 ? 142.590 114.169 134.922 1.00 30.00 96 GLY E N 1
ATOM 8815 C CA . GLY F 1 96 ? 141.721 115.212 134.353 1.00 30.00 96 GLY E CA 1
ATOM 8816 C C . GLY F 1 96 ? 142.519 116.165 133.492 1.00 30.00 96 GLY E C 1
ATOM 8817 O O . GLY F 1 96 ? 142.025 116.536 132.423 1.00 30.00 96 GLY E O 1
ATOM 8818 N N . LEU F 1 97 ? 143.722 116.530 133.927 1.00 30.00 97 LEU E N 1
ATOM 8819 C CA . LEU F 1 97 ? 144.596 117.465 133.177 1.00 30.00 97 LEU E CA 1
ATOM 8820 C C . LEU F 1 97 ? 145.201 116.720 131.991 1.00 30.00 97 LEU E C 1
ATOM 8821 O O . LEU F 1 97 ? 145.470 117.373 130.977 1.00 30.00 97 LEU E O 1
ATOM 8826 N N . ILE F 1 98 ? 145.398 115.408 132.108 1.00 30.00 98 ILE E N 1
ATOM 8827 C CA . ILE F 1 98 ? 145.916 114.573 130.990 1.00 30.00 98 ILE E CA 1
ATOM 8828 C C . ILE F 1 98 ? 144.775 114.420 129.987 1.00 30.00 98 ILE E C 1
ATOM 8829 O O . ILE F 1 98 ? 145.051 114.473 128.783 1.00 30.00 98 ILE E O 1
ATOM 8834 N N . ALA F 1 99 ? 143.546 114.259 130.469 1.00 30.00 99 ALA E N 1
ATOM 8835 C CA . ALA F 1 99 ? 142.358 114.072 129.614 1.00 30.00 99 ALA E CA 1
ATOM 8836 C C . ALA F 1 99 ? 141.976 115.400 128.972 1.00 30.00 99 ALA E C 1
ATOM 8837 O O . ALA F 1 99 ? 141.417 115.345 127.892 1.00 30.00 99 ALA E O 1
ATOM 8839 N N . ALA F 1 100 ? 142.246 116.529 129.625 1.00 30.00 100 ALA E N 1
ATOM 8840 C CA . ALA F 1 100 ? 141.889 117.873 129.123 1.00 30.00 100 ALA E CA 1
ATOM 8841 C C . ALA F 1 100 ? 142.873 118.266 128.030 1.00 30.00 100 ALA E C 1
ATOM 8842 O O . ALA F 1 100 ? 142.496 119.071 127.179 1.00 30.00 100 ALA E O 1
ATOM 8844 N N . LYS F 1 101 ? 144.093 117.741 128.078 1.00 30.00 101 LYS E N 1
ATOM 8845 C CA . LYS F 1 101 ? 145.135 118.036 127.068 1.00 30.00 101 LYS E CA 1
ATOM 8846 C C . LYS F 1 101 ? 144.804 117.244 125.806 1.00 30.00 101 LYS E C 1
ATOM 8847 O O . LYS F 1 101 ? 144.919 117.822 124.719 1.00 30.00 101 LYS E O 1
ATOM 8853 N N . GLU F 1 102 ? 144.392 115.986 125.949 1.00 30.00 102 GLU E N 1
ATOM 8854 C CA . GLU F 1 102 ? 144.015 115.132 124.796 1.00 30.00 102 GLU E CA 1
ATOM 8855 C C . GLU F 1 102 ? 142.761 115.711 124.147 1.00 30.00 102 GLU E C 1
ATOM 8856 O O . GLU F 1 102 ? 142.732 115.788 122.914 1.00 30.00 102 GLU E O 1
ATOM 8858 N N . PHE F 1 103 ? 141.764 116.084 124.951 1.00 30.00 103 PHE E N 1
ATOM 8859 C CA . PHE F 1 103 ? 140.500 116.678 124.459 1.00 30.00 103 PHE E CA 1
ATOM 8860 C C . PHE F 1 103 ? 140.809 117.925 123.643 1.00 30.00 103 PHE E C 1
ATOM 8861 O O . PHE F 1 103 ? 140.316 118.017 122.531 1.00 30.00 103 PHE E O 1
ATOM 8869 N N . GLU F 1 104 ? 141.607 118.843 124.176 1.00 30.00 104 GLU E N 1
ATOM 8870 C CA . GLU F 1 104 ? 141.927 120.135 123.518 1.00 30.00 104 GLU E CA 1
ATOM 8871 C C . GLU F 1 104 ? 142.705 119.883 122.227 1.00 30.00 104 GLU E C 1
ATOM 8872 O O . GLU F 1 104 ? 142.598 120.721 121.320 1.00 30.00 104 GLU E O 1
ATOM 8878 N N . LYS F 1 105 ? 143.460 118.793 122.139 1.00 30.00 105 LYS E N 1
ATOM 8879 C CA . LYS F 1 105 ? 144.261 118.420 120.943 1.00 30.00 105 LYS E CA 1
ATOM 8880 C C . LYS F 1 105 ? 143.312 117.907 119.860 1.00 30.00 105 LYS E C 1
ATOM 8881 O O . LYS F 1 105 ? 143.652 118.056 118.679 1.00 30.00 105 LYS E O 1
ATOM 8883 N N . GLN F 1 106 ? 142.167 117.345 120.245 1.00 30.00 106 GLN E N 1
ATOM 8884 C CA . GLN F 1 106 ? 141.163 116.801 119.296 1.00 30.00 106 GLN E CA 1
ATOM 8885 C C . GLN F 1 106 ? 140.149 117.897 118.962 1.00 30.00 106 GLN E C 1
ATOM 8886 O O . GLN F 1 106 ? 139.244 117.621 118.162 1.00 30.00 106 GLN E O 1
ATOM 8888 N N . GLY F 1 107 ? 140.271 119.077 119.569 1.00 30.00 107 GLY E N 1
ATOM 8889 C CA . GLY F 1 107 ? 139.398 120.226 119.266 1.00 30.00 107 GLY E CA 1
ATOM 8890 C C . GLY F 1 107 ? 138.128 120.249 120.092 1.00 30.00 107 GLY E C 1
ATOM 8891 O O . GLY F 1 107 ? 137.228 121.021 119.730 1.00 30.00 107 GLY E O 1
ATOM 8892 N N . ILE F 1 108 ? 138.045 119.450 121.159 1.00 30.00 108 ILE E N 1
ATOM 8893 C CA . ILE F 1 108 ? 136.874 119.443 122.083 1.00 30.00 108 ILE E CA 1
ATOM 8894 C C . ILE F 1 108 ? 137.142 120.464 123.190 1.00 30.00 108 ILE E C 1
ATOM 8895 O O . ILE F 1 108 ? 138.102 120.255 123.946 1.00 30.00 108 ILE E O 1
ATOM 8900 N N . SER F 1 109 ? 136.348 121.534 123.279 1.00 30.00 109 SER E N 1
ATOM 8901 C CA . SER F 1 109 ? 136.505 122.581 124.320 1.00 30.00 109 SER E CA 1
ATOM 8902 C C . SER F 1 109 ? 136.358 121.945 125.699 1.00 30.00 109 SER E C 1
ATOM 8903 O O . SER F 1 109 ? 135.416 121.159 125.876 1.00 30.00 109 SER E O 1
ATOM 8906 N N . THR F 1 110 ? 137.221 122.302 126.648 1.00 30.00 110 THR E N 1
ATOM 8907 C CA . THR F 1 110 ? 137.210 121.714 128.008 1.00 30.00 110 THR E CA 1
ATOM 8908 C C . THR F 1 110 ? 137.182 122.824 129.053 1.00 30.00 110 THR E C 1
ATOM 8909 O O . THR F 1 110 ? 137.758 123.879 128.780 1.00 30.00 110 THR E O 1
ATOM 8913 N N . ASN F 1 111 ? 136.512 122.605 130.183 1.00 30.00 111 ASN E N 1
ATOM 8914 C CA . ASN F 1 111 ? 136.475 123.562 131.313 1.00 30.00 111 ASN E CA 1
ATOM 8915 C C . ASN F 1 111 ? 137.072 122.843 132.523 1.00 30.00 111 ASN E C 1
ATOM 8916 O O . ASN F 1 111 ? 136.315 122.154 133.208 1.00 30.00 111 ASN E O 1
ATOM 8921 N N . VAL F 1 112 ? 138.372 122.985 132.775 1.00 30.00 112 VAL E N 1
ATOM 8922 C CA . VAL F 1 112 ? 139.053 122.350 133.940 1.00 30.00 112 VAL E CA 1
ATOM 8923 C C . VAL F 1 112 ? 138.465 122.970 135.207 1.00 30.00 112 VAL E C 1
ATOM 8924 O O . VAL F 1 112 ? 138.837 124.102 135.506 1.00 30.00 112 VAL E O 1
ATOM 8928 N N . THR F 1 113 ? 137.614 122.253 135.937 1.00 30.00 113 THR E N 1
ATOM 8929 C CA . THR F 1 113 ? 136.901 122.790 137.123 1.00 30.00 113 THR E CA 1
ATOM 8930 C C . THR F 1 113 ? 137.573 122.358 138.428 1.00 30.00 113 THR E C 1
ATOM 8931 O O . THR F 1 113 ? 138.600 121.688 138.351 1.00 30.00 113 THR E O 1
ATOM 8935 N N . LEU F 1 114 ? 137.016 122.753 139.572 1.00 30.00 114 LEU E N 1
ATOM 8936 C CA . LEU F 1 114 ? 137.547 122.407 140.917 1.00 30.00 114 LEU E CA 1
ATOM 8937 C C . LEU F 1 114 ? 139.016 122.818 141.012 1.00 30.00 114 LEU E C 1
ATOM 8938 O O . LEU F 1 114 ? 139.837 121.972 141.384 1.00 30.00 114 LEU E O 1
ATOM 8943 N N . VAL F 1 115 ? 139.331 124.062 140.663 1.00 30.00 115 VAL E N 1
ATOM 8944 C CA . VAL F 1 115 ? 140.702 124.624 140.804 1.00 30.00 115 VAL E CA 1
ATOM 8945 C C . VAL F 1 115 ? 140.631 125.535 142.026 1.00 30.00 115 VAL E C 1
ATOM 8946 O O . VAL F 1 115 ? 139.730 126.360 142.053 1.00 30.00 115 VAL E O 1
ATOM 8950 N N . PHE F 1 116 ? 141.504 125.368 143.014 1.00 30.00 116 PHE E N 1
ATOM 8951 C CA . PHE F 1 116 ? 141.450 126.128 144.286 1.00 30.00 116 PHE E CA 1
ATOM 8952 C C . PHE F 1 116 ? 142.799 126.787 144.575 1.00 30.00 116 PHE E C 1
ATOM 8953 O O . PHE F 1 116 ? 142.955 127.303 145.687 1.00 30.00 116 PHE E O 1
ATOM 8961 N N . SER F 1 117 ? 143.728 126.804 143.621 1.00 30.00 117 SER E N 1
ATOM 8962 C CA . SER F 1 117 ? 145.041 127.480 143.778 1.00 30.00 117 SER E CA 1
ATOM 8963 C C . SER F 1 117 ? 145.509 128.003 142.422 1.00 30.00 117 SER E C 1
ATOM 8964 O O . SER F 1 117 ? 145.051 127.488 141.394 1.00 30.00 117 SER E O 1
ATOM 8967 N N . PRO F 1 118 ? 146.394 129.016 142.389 1.00 30.00 118 PRO E N 1
ATOM 8968 C CA . PRO F 1 118 ? 146.920 129.528 141.130 1.00 30.00 118 PRO E CA 1
ATOM 8969 C C . PRO F 1 118 ? 147.896 128.538 140.480 1.00 30.00 118 PRO E C 1
ATOM 8970 O O . PRO F 1 118 ? 148.122 128.672 139.303 1.00 30.00 118 PRO E O 1
ATOM 8974 N N . SER F 1 119 ? 148.433 127.574 141.229 1.00 30.00 119 SER E N 1
ATOM 8975 C CA . SER F 1 119 ? 149.349 126.538 140.689 1.00 30.00 119 SER E CA 1
ATOM 8976 C C . SER F 1 119 ? 148.519 125.490 139.955 1.00 30.00 119 SER E C 1
ATOM 8977 O O . SER F 1 119 ? 149.014 124.946 138.960 1.00 30.00 119 SER E O 1
ATOM 8980 N N . GLN F 1 120 ? 147.304 125.231 140.423 1.00 30.00 120 GLN E N 1
ATOM 8981 C CA . GLN F 1 120 ? 146.386 124.252 139.793 1.00 30.00 120 GLN E CA 1
ATOM 8982 C C . GLN F 1 120 ? 145.773 124.903 138.555 1.00 30.00 120 GLN E C 1
ATOM 8983 O O . GLN F 1 120 ? 145.314 124.157 137.689 1.00 30.00 120 GLN E O 1
ATOM 8989 N N . ALA F 1 121 ? 145.765 126.232 138.477 1.00 30.00 121 ALA E N 1
ATOM 8990 C CA . ALA F 1 121 ? 145.177 126.986 137.350 1.00 30.00 121 ALA E CA 1
ATOM 8991 C C . ALA F 1 121 ? 146.186 127.135 136.213 1.00 30.00 121 ALA E C 1
ATOM 8992 O O . ALA F 1 121 ? 145.743 127.224 135.067 1.00 30.00 121 ALA E O 1
ATOM 8994 N N . LEU F 1 122 ? 147.483 127.130 136.500 1.00 30.00 122 LEU E N 1
ATOM 8995 C CA . LEU F 1 122 ? 148.516 127.391 135.464 1.00 30.00 122 LEU E CA 1
ATOM 8996 C C . LEU F 1 122 ? 148.636 126.214 134.493 1.00 30.00 122 LEU E C 1
ATOM 8997 O O . LEU F 1 122 ? 148.786 126.484 133.305 1.00 30.00 122 LEU E O 1
ATOM 9002 N N . GLN F 1 123 ? 148.580 124.970 134.968 1.00 30.00 123 GLN E N 1
ATOM 9003 C CA . GLN F 1 123 ? 148.693 123.765 134.104 1.00 30.00 123 GLN E CA 1
ATOM 9004 C C . GLN F 1 123 ? 147.529 123.737 133.111 1.00 30.00 123 GLN E C 1
ATOM 9005 O O . GLN F 1 123 ? 147.796 123.519 131.929 1.00 30.00 123 GLN E O 1
ATOM 9011 N N . PRO F 1 124 ? 146.256 123.899 133.528 1.00 30.00 124 PRO E N 1
ATOM 9012 C CA . PRO F 1 124 ? 145.154 123.976 132.578 1.00 30.00 124 PRO E CA 1
ATOM 9013 C C . PRO F 1 124 ? 145.474 124.992 131.475 1.00 30.00 124 PRO E C 1
ATOM 9014 O O . PRO F 1 124 ? 145.147 124.722 130.359 1.00 30.00 124 PRO E O 1
ATOM 9018 N N . ALA F 1 125 ? 146.132 126.104 131.799 1.00 30.00 125 ALA E N 1
ATOM 9019 C CA . ALA F 1 125 ? 146.449 127.182 130.834 1.00 30.00 125 ALA E CA 1
ATOM 9020 C C . ALA F 1 125 ? 147.571 126.754 129.893 1.00 30.00 125 ALA E C 1
ATOM 9021 O O . ALA F 1 125 ? 147.540 127.186 128.736 1.00 30.00 125 ALA E O 1
ATOM 9023 N N . ARG F 1 126 ? 148.553 126.020 130.400 1.00 30.00 126 ARG E N 1
ATOM 9024 C CA . ARG F 1 126 ? 149.689 125.500 129.590 1.00 30.00 126 ARG E CA 1
ATOM 9025 C C . ARG F 1 126 ? 149.236 124.439 128.576 1.00 30.00 126 ARG E C 1
ATOM 9026 O O . ARG F 1 126 ? 149.896 124.354 127.569 1.00 30.00 126 ARG E O 1
ATOM 9034 N N . ILE F 1 127 ? 148.115 123.757 128.777 1.00 30.00 127 ILE E N 1
ATOM 9035 C CA . ILE F 1 127 ? 147.609 122.669 127.891 1.00 30.00 127 ILE E CA 1
ATOM 9036 C C . ILE F 1 127 ? 146.505 123.218 126.982 1.00 30.00 127 ILE E C 1
ATOM 9037 O O . ILE F 1 127 ? 145.908 122.407 126.263 1.00 30.00 127 ILE E O 1
ATOM 9042 N N . GLY F 1 128 ? 146.222 124.523 127.015 1.00 30.00 128 GLY E N 1
ATOM 9043 C CA . GLY F 1 128 ? 145.232 125.132 126.107 1.00 30.00 128 GLY E CA 1
ATOM 9044 C C . GLY F 1 128 ? 143.789 124.834 126.464 1.00 30.00 128 GLY E C 1
ATOM 9045 O O . GLY F 1 128 ? 142.979 124.733 125.535 1.00 30.00 128 GLY E O 1
ATOM 9046 N N . ALA F 1 129 ? 143.463 124.709 127.749 1.00 30.00 129 ALA E N 1
ATOM 9047 C CA . ALA F 1 129 ? 142.048 124.537 128.137 1.00 30.00 129 ALA E CA 1
ATOM 9048 C C . ALA F 1 129 ? 141.282 125.792 127.721 1.00 30.00 129 ALA E C 1
ATOM 9049 O O . ALA F 1 129 ? 141.842 126.889 127.845 1.00 30.00 129 ALA E O 1
ATOM 9051 N N . LYS F 1 130 ? 140.058 125.630 127.227 1.00 30.00 130 LYS E N 1
ATOM 9052 C CA . LYS F 1 130 ? 139.210 126.764 126.789 1.00 30.00 130 LYS E CA 1
ATOM 9053 C C . LYS F 1 130 ? 138.816 127.577 128.018 1.00 30.00 130 LYS E C 1
ATOM 9054 O O . LYS F 1 130 ? 138.798 128.803 127.909 1.00 30.00 130 LYS E O 1
ATOM 9060 N N . PHE F 1 131 ? 138.500 126.915 129.128 1.00 30.00 131 PHE E N 1
ATOM 9061 C CA . PHE F 1 131 ? 138.060 127.581 130.374 1.00 30.00 131 PHE E CA 1
ATOM 9062 C C . PHE F 1 131 ? 138.734 126.952 131.590 1.00 30.00 131 PHE E C 1
ATOM 9063 O O . PHE F 1 131 ? 139.081 125.767 131.517 1.00 30.00 131 PHE E O 1
ATOM 9071 N N . VAL F 1 132 ? 138.939 127.731 132.648 1.00 30.00 132 VAL E N 1
ATOM 9072 C CA . VAL F 1 132 ? 139.482 127.246 133.945 1.00 30.00 132 VAL E CA 1
ATOM 9073 C C . VAL F 1 132 ? 138.548 127.842 134.996 1.00 30.00 132 VAL E C 1
ATOM 9074 O O . VAL F 1 132 ? 138.393 129.042 134.967 1.00 30.00 132 VAL E O 1
ATOM 9078 N N . SER F 1 133 ? 137.908 127.051 135.853 1.00 30.00 133 SER E N 1
ATOM 9079 C CA . SER F 1 133 ? 136.932 127.552 136.855 1.00 30.00 133 SER E CA 1
ATOM 9080 C C . SER F 1 133 ? 137.522 127.580 138.268 1.00 30.00 133 SER E C 1
ATOM 9081 O O . SER F 1 133 ? 137.412 126.561 138.960 1.00 30.00 133 SER E O 1
ATOM 9084 N N . PRO F 1 134 ? 138.152 128.683 138.726 1.00 30.00 134 PRO E N 1
ATOM 9085 C CA . PRO F 1 134 ? 138.609 128.794 140.116 1.00 30.00 134 PRO E CA 1
ATOM 9086 C C . PRO F 1 134 ? 137.443 129.003 141.094 1.00 30.00 134 PRO E C 1
ATOM 9087 O O . PRO F 1 134 ? 136.757 129.969 140.926 1.00 30.00 134 PRO E O 1
ATOM 9091 N N . PHE F 1 135 ? 137.249 128.125 142.082 1.00 30.00 135 PHE E N 1
ATOM 9092 C CA . PHE F 1 135 ? 136.109 128.182 143.036 1.00 30.00 135 PHE E CA 1
ATOM 9093 C C . PHE F 1 135 ? 136.416 129.136 144.195 1.00 30.00 135 PHE E C 1
ATOM 9094 O O . PHE F 1 135 ? 137.543 129.093 144.699 1.00 30.00 135 PHE E O 1
ATOM 9102 N N . VAL F 1 136 ? 135.445 129.940 144.631 1.00 30.00 136 VAL E N 1
ATOM 9103 C CA . VAL F 1 136 ? 135.621 130.931 145.734 1.00 30.00 136 VAL E CA 1
ATOM 9104 C C . VAL F 1 136 ? 134.810 130.520 146.966 1.00 30.00 136 VAL E C 1
ATOM 9105 O O . VAL F 1 136 ? 135.423 130.345 148.032 1.00 30.00 136 VAL E O 1
ATOM 9109 N N . GLY F 1 137 ? 133.492 130.379 146.837 1.00 30.00 137 GLY E N 1
ATOM 9110 C CA . GLY F 1 137 ? 132.587 130.077 147.965 1.00 30.00 137 GLY E CA 1
ATOM 9111 C C . GLY F 1 137 ? 133.075 128.989 148.901 1.00 30.00 137 GLY E C 1
ATOM 9112 O O . GLY F 1 137 ? 133.072 129.240 150.111 1.00 30.00 137 GLY E O 1
ATOM 9113 N N . TRP F 1 138 ? 133.450 127.816 148.395 1.00 30.00 138 TRP E N 1
ATOM 9114 C CA . TRP F 1 138 ? 133.857 126.657 149.233 1.00 30.00 138 TRP E CA 1
ATOM 9115 C C . TRP F 1 138 ? 134.951 127.051 150.217 1.00 30.00 138 TRP E C 1
ATOM 9116 O O . TRP F 1 138 ? 134.800 126.757 151.413 1.00 30.00 138 TRP E O 1
ATOM 9127 N N . LYS F 1 139 ? 136.022 127.659 149.725 1.00 30.00 139 LYS E N 1
ATOM 9128 C CA . LYS F 1 139 ? 137.182 128.041 150.562 1.00 30.00 139 LYS E CA 1
ATOM 9129 C C . LYS F 1 139 ? 136.713 129.038 151.619 1.00 30.00 139 LYS E C 1
ATOM 9130 O O . LYS F 1 139 ? 137.182 128.938 152.759 1.00 30.00 139 LYS E O 1
ATOM 9136 N N . GLU F 1 140 ? 135.808 129.944 151.260 1.00 30.00 140 GLU E N 1
ATOM 9137 C CA . GLU F 1 140 ? 135.287 130.974 152.194 1.00 30.00 140 GLU E CA 1
ATOM 9138 C C . GLU F 1 140 ? 134.467 130.295 153.290 1.00 30.00 140 GLU E C 1
ATOM 9139 O O . GLU F 1 140 ? 134.589 130.720 154.445 1.00 30.00 140 GLU E O 1
ATOM 9145 N N . ASN F 1 141 ? 133.679 129.277 152.951 1.00 30.00 141 ASN E N 1
ATOM 9146 C CA . ASN F 1 141 ? 132.815 128.566 153.927 1.00 30.00 141 ASN E CA 1
ATOM 9147 C C . ASN F 1 141 ? 133.714 127.951 154.995 1.00 30.00 141 ASN E C 1
ATOM 9148 O O . ASN F 1 141 ? 133.245 127.811 156.134 1.00 30.00 141 ASN E O 1
ATOM 9153 N N . SER F 1 142 ? 134.951 127.602 154.646 1.00 30.00 142 SER E N 1
ATOM 9154 C CA . SER F 1 142 ? 135.932 126.996 155.579 1.00 30.00 142 SER E CA 1
ATOM 9155 C C . SER F 1 142 ? 136.862 128.079 156.126 1.00 30.00 142 SER E C 1
ATOM 9156 O O . SER F 1 142 ? 137.969 127.720 156.500 1.00 30.00 142 SER E O 1
ATOM 9159 N N . GLY F 1 143 ? 136.466 129.351 156.090 1.00 30.00 143 GLY E N 1
ATOM 9160 C CA . GLY F 1 143 ? 137.240 130.456 156.684 1.00 30.00 143 GLY E CA 1
ATOM 9161 C C . GLY F 1 143 ? 138.502 130.830 155.934 1.00 30.00 143 GLY E C 1
ATOM 9162 O O . GLY F 1 143 ? 139.382 131.415 156.573 1.00 30.00 143 GLY E O 1
ATOM 9163 N N . ASP F 1 144 ? 138.587 130.565 154.633 1.00 30.00 144 ASP E N 1
ATOM 9164 C CA . ASP F 1 144 ? 139.767 130.927 153.804 1.00 30.00 144 ASP E CA 1
ATOM 9165 C C . ASP F 1 144 ? 139.469 132.165 152.959 1.00 30.00 144 ASP E C 1
ATOM 9166 O O . ASP F 1 144 ? 138.317 132.312 152.532 1.00 30.00 144 ASP E O 1
ATOM 9171 N N . ASP F 1 145 ? 140.465 133.021 152.726 1.00 30.00 145 ASP E N 1
ATOM 9172 C CA . ASP F 1 145 ? 140.318 134.224 151.864 1.00 30.00 145 ASP E CA 1
ATOM 9173 C C . ASP F 1 145 ? 140.606 133.810 150.419 1.00 30.00 145 ASP E C 1
ATOM 9174 O O . ASP F 1 145 ? 141.404 132.924 150.113 1.00 30.00 145 ASP E O 1
ATOM 9176 N N . THR F 1 146 ? 139.968 134.490 149.468 1.00 30.00 146 THR E N 1
ATOM 9177 C CA . THR F 1 146 ? 140.113 134.053 148.051 1.00 30.00 146 THR E CA 1
ATOM 9178 C C . THR F 1 146 ? 140.569 135.223 147.177 1.00 30.00 146 THR E C 1
ATOM 9179 O O . THR F 1 146 ? 140.620 136.344 147.718 1.00 30.00 146 THR E O 1
ATOM 9183 N N . TYR F 1 149 ? 143.809 134.684 145.637 1.00 30.00 148 TYR E N 1
ATOM 9184 C CA . TYR F 1 149 ? 144.481 133.868 144.602 1.00 30.00 148 TYR E CA 1
ATOM 9185 C C . TYR F 1 149 ? 143.788 134.128 143.243 1.00 30.00 148 TYR E C 1
ATOM 9186 O O . TYR F 1 149 ? 144.369 133.807 142.229 1.00 30.00 148 TYR E O 1
ATOM 9195 N N . ILE F 1 150 ? 142.557 134.627 143.238 1.00 30.00 149 ILE E N 1
ATOM 9196 C CA . ILE F 1 150 ? 141.785 134.976 142.001 1.00 30.00 149 ILE E CA 1
ATOM 9197 C C . ILE F 1 150 ? 142.530 136.048 141.191 1.00 30.00 149 ILE E C 1
ATOM 9198 O O . ILE F 1 150 ? 142.660 135.885 140.009 1.00 30.00 149 ILE E O 1
ATOM 9203 N N . GLN F 1 151 ? 143.028 137.073 141.822 1.00 30.00 150 GLN E N 1
ATOM 9204 C CA . GLN F 1 151 ? 143.787 138.161 141.159 1.00 30.00 150 GLN E CA 1
ATOM 9205 C C . GLN F 1 151 ? 145.104 137.597 140.626 1.00 30.00 150 GLN E C 1
ATOM 9206 O O . GLN F 1 151 ? 145.483 137.963 139.507 1.00 30.00 150 GLN E O 1
ATOM 9212 N N . ASP F 1 152 ? 145.751 136.725 141.396 1.00 30.00 151 ASP E N 1
ATOM 9213 C CA . ASP F 1 152 ? 147.012 136.080 140.952 1.00 30.00 151 ASP E CA 1
ATOM 9214 C C . ASP F 1 152 ? 146.783 135.350 139.629 1.00 30.00 151 ASP E C 1
ATOM 9215 O O . ASP F 1 152 ? 147.589 135.534 138.715 1.00 30.00 151 ASP E O 1
ATOM 9220 N N . ILE F 1 153 ? 145.720 134.552 139.544 1.00 30.00 152 ILE E N 1
ATOM 9221 C CA . ILE F 1 153 ? 145.439 133.779 138.302 1.00 30.00 152 ILE E CA 1
ATOM 9222 C C . ILE F 1 153 ? 145.216 134.767 137.154 1.00 30.00 152 ILE E C 1
ATOM 9223 O O . ILE F 1 153 ? 145.795 134.557 136.081 1.00 30.00 152 ILE E O 1
ATOM 9228 N N . VAL F 1 154 ? 144.430 135.815 137.390 1.00 30.00 153 VAL E N 1
ATOM 9229 C CA . VAL F 1 154 ? 144.135 136.804 136.317 1.00 30.00 153 VAL E CA 1
ATOM 9230 C C . VAL F 1 154 ? 145.462 137.423 135.878 1.00 30.00 153 VAL E C 1
ATOM 9231 O O . VAL F 1 154 ? 145.708 137.487 134.666 1.00 30.00 153 VAL E O 1
ATOM 9235 N N . ASN F 1 155 ? 146.293 137.822 136.837 1.00 30.00 154 ASN E N 1
ATOM 9236 C CA . ASN F 1 155 ? 147.580 138.490 136.521 1.00 30.00 154 ASN E CA 1
ATOM 9237 C C . ASN F 1 155 ? 148.517 137.525 135.788 1.00 30.00 154 ASN E C 1
ATOM 9238 O O . ASN F 1 155 ? 149.120 137.947 134.794 1.00 30.00 154 ASN E O 1
ATOM 9243 N N . ILE F 1 156 ? 148.627 136.284 136.261 1.00 30.00 155 ILE E N 1
ATOM 9244 C CA . ILE F 1 156 ? 149.502 135.275 135.602 1.00 30.00 155 ILE E CA 1
ATOM 9245 C C . ILE F 1 156 ? 149.006 135.062 134.172 1.00 30.00 155 ILE E C 1
ATOM 9246 O O . ILE F 1 156 ? 149.824 135.151 133.249 1.00 30.00 155 ILE E O 1
ATOM 9251 N N . TYR F 1 157 ? 147.723 134.768 134.006 1.00 30.00 156 TYR E N 1
ATOM 9252 C CA . TYR F 1 157 ? 147.126 134.524 132.675 1.00 30.00 156 TYR E CA 1
ATOM 9253 C C . TYR F 1 157 ? 147.510 135.697 131.777 1.00 30.00 156 TYR E C 1
ATOM 9254 O O . TYR F 1 157 ? 147.993 135.461 130.689 1.00 30.00 156 TYR E O 1
ATOM 9263 N N . LYS F 1 158 ? 147.402 136.924 132.261 1.00 30.00 157 LYS E N 1
ATOM 9264 C CA . LYS F 1 158 ? 147.651 138.131 131.437 1.00 30.00 157 LYS E CA 1
ATOM 9265 C C . LYS F 1 158 ? 149.148 138.238 131.144 1.00 30.00 157 LYS E C 1
ATOM 9266 O O . LYS F 1 158 ? 149.500 138.414 129.969 1.00 30.00 157 LYS E O 1
ATOM 9272 N N . ASN F 1 159 ? 149.987 138.122 132.171 1.00 30.00 158 ASN E N 1
ATOM 9273 C CA . ASN F 1 159 ? 151.454 138.261 131.992 1.00 30.00 158 ASN E CA 1
ATOM 9274 C C . ASN F 1 159 ? 151.964 137.285 130.932 1.00 30.00 158 ASN E C 1
ATOM 9275 O O . ASN F 1 159 ? 152.893 137.659 130.205 1.00 30.00 158 ASN E O 1
ATOM 9280 N N . TYR F 1 160 ? 151.387 136.091 130.843 1.00 30.00 159 TYR E N 1
ATOM 9281 C CA . TYR F 1 160 ? 151.923 135.073 129.904 1.00 30.00 159 TYR E CA 1
ATOM 9282 C C . TYR F 1 160 ? 151.011 134.942 128.685 1.00 30.00 159 TYR E C 1
ATOM 9283 O O . TYR F 1 160 ? 151.120 133.937 127.973 1.00 30.00 159 TYR E O 1
ATOM 9292 N N . ASN F 1 161 ? 150.145 135.928 128.458 1.00 30.00 160 ASN E N 1
ATOM 9293 C CA . ASN F 1 161 ? 149.274 135.932 127.254 1.00 30.00 160 ASN E CA 1
ATOM 9294 C C . ASN F 1 161 ? 148.631 134.558 127.061 1.00 30.00 160 ASN E C 1
ATOM 9295 O O . ASN F 1 161 ? 148.846 133.954 126.002 1.00 30.00 160 ASN E O 1
ATOM 9300 N N . TYR F 1 162 ? 147.857 134.102 128.042 1.00 30.00 161 TYR E N 1
ATOM 9301 C CA . TYR F 1 162 ? 147.133 132.816 127.902 1.00 30.00 161 TYR E CA 1
ATOM 9302 C C . TYR F 1 162 ? 145.729 133.117 127.382 1.00 30.00 161 TYR E C 1
ATOM 9303 O O . TYR F 1 162 ? 145.181 134.166 127.741 1.00 30.00 161 TYR E O 1
ATOM 9312 N N . ASN F 1 163 ? 145.176 132.229 126.561 1.00 30.00 162 ASN E N 1
ATOM 9313 C CA . ASN F 1 163 ? 143.841 132.478 125.958 1.00 30.00 162 ASN E CA 1
ATOM 9314 C C . ASN F 1 163 ? 142.758 131.864 126.846 1.00 30.00 162 ASN E C 1
ATOM 9315 O O . ASN F 1 163 ? 141.597 132.278 126.719 1.00 30.00 162 ASN E O 1
ATOM 9320 N N . THR F 1 164 ? 143.131 130.921 127.712 1.00 30.00 163 THR E N 1
ATOM 9321 C CA . THR F 1 164 ? 142.157 130.295 128.641 1.00 30.00 163 THR E CA 1
ATOM 9322 C C . THR F 1 164 ? 141.351 131.398 129.330 1.00 30.00 163 THR E C 1
ATOM 9323 O O . THR F 1 164 ? 141.962 132.367 129.803 1.00 30.00 163 THR E O 1
ATOM 9327 N N . GLU F 1 165 ? 140.025 131.275 129.360 1.00 30.00 164 GLU E N 1
ATOM 9328 C CA . GLU F 1 165 ? 139.131 132.285 129.979 1.00 30.00 164 GLU E CA 1
ATOM 9329 C C . GLU F 1 165 ? 138.815 131.832 131.401 1.00 30.00 164 GLU E C 1
ATOM 9330 O O . GLU F 1 165 ? 138.407 130.684 131.553 1.00 30.00 164 GLU E O 1
ATOM 9336 N N . ILE F 1 166 ? 138.960 132.707 132.391 1.00 30.00 165 ILE E N 1
ATOM 9337 C CA . ILE F 1 166 ? 138.762 132.346 133.822 1.00 30.00 165 ILE E CA 1
ATOM 9338 C C . ILE F 1 166 ? 137.282 132.476 134.169 1.00 30.00 165 ILE E C 1
ATOM 9339 O O . ILE F 1 166 ? 136.728 133.557 133.953 1.00 30.00 165 ILE E O 1
ATOM 9344 N N . ILE F 1 167 ? 136.665 131.428 134.709 1.00 30.00 166 ILE E N 1
ATOM 9345 C CA . ILE F 1 167 ? 135.243 131.472 135.155 1.00 30.00 166 ILE E CA 1
ATOM 9346 C C . ILE F 1 167 ? 135.225 131.374 136.679 1.00 30.00 166 ILE E C 1
ATOM 9347 O O . ILE F 1 167 ? 135.210 130.250 137.188 1.00 30.00 166 ILE E O 1
ATOM 9352 N N . VAL F 1 168 ? 135.229 132.507 137.380 1.00 30.00 167 VAL E N 1
ATOM 9353 C CA . VAL F 1 168 ? 135.143 132.518 138.866 1.00 30.00 167 VAL E CA 1
ATOM 9354 C C . VAL F 1 168 ? 133.839 131.806 139.219 1.00 30.00 167 VAL E C 1
ATOM 9355 O O . VAL F 1 168 ? 132.810 132.254 138.721 1.00 30.00 167 VAL E O 1
ATOM 9359 N N . ALA F 1 169 ? 133.878 130.735 140.009 1.00 30.00 168 ALA E N 1
ATOM 9360 C CA . ALA F 1 169 ? 132.695 129.907 140.324 1.00 30.00 168 ALA E CA 1
ATOM 9361 C C . ALA F 1 169 ? 132.366 129.949 141.814 1.00 30.00 168 ALA E C 1
ATOM 9362 O O . ALA F 1 169 ? 133.105 130.614 142.548 1.00 30.00 168 ALA E O 1
ATOM 9364 N N . ALA F 1 170 ? 131.295 129.278 142.236 1.00 30.00 169 ALA E N 1
ATOM 9365 C CA . ALA F 1 170 ? 130.850 129.231 143.647 1.00 30.00 169 ALA E CA 1
ATOM 9366 C C . ALA F 1 170 ? 130.601 130.647 144.174 1.00 30.00 169 ALA E C 1
ATOM 9367 O O . ALA F 1 170 ? 130.770 130.846 145.378 1.00 30.00 169 ALA E O 1
ATOM 9369 N N . LEU F 1 171 ? 130.208 131.596 143.318 1.00 30.00 170 LEU E N 1
ATOM 9370 C CA . LEU F 1 171 ? 129.879 132.985 143.736 1.00 30.00 170 LEU E CA 1
ATOM 9371 C C . LEU F 1 171 ? 128.532 132.961 144.457 1.00 30.00 170 LEU E C 1
ATOM 9372 O O . LEU F 1 171 ? 127.633 132.276 143.952 1.00 30.00 170 LEU E O 1
ATOM 9377 N N . ARG F 1 172 ? 128.383 133.690 145.566 1.00 30.00 171 ARG E N 1
ATOM 9378 C CA . ARG F 1 172 ? 127.150 133.644 146.394 1.00 30.00 171 ARG E CA 1
ATOM 9379 C C . ARG F 1 172 ? 126.509 135.026 146.555 1.00 30.00 171 ARG E C 1
ATOM 9380 O O . ARG F 1 172 ? 125.370 135.064 147.030 1.00 30.00 171 ARG E O 1
ATOM 9388 N N . ASN F 1 173 ? 127.183 136.115 146.185 1.00 30.00 172 ASN E N 1
ATOM 9389 C CA . ASN F 1 173 ? 126.647 137.492 146.340 1.00 30.00 172 ASN E CA 1
ATOM 9390 C C . ASN F 1 173 ? 127.214 138.405 145.255 1.00 30.00 172 ASN E C 1
ATOM 9391 O O . ASN F 1 173 ? 128.218 138.023 144.641 1.00 30.00 172 ASN E O 1
ATOM 9396 N N . GLY F 1 174 ? 126.599 139.568 145.048 1.00 30.00 173 GLY E N 1
ATOM 9397 C CA . GLY F 1 174 ? 127.015 140.523 144.006 1.00 30.00 173 GLY E CA 1
ATOM 9398 C C . GLY F 1 174 ? 128.299 141.242 144.360 1.00 30.00 173 GLY E C 1
ATOM 9399 O O . GLY F 1 174 ? 128.889 141.827 143.451 1.00 30.00 173 GLY E O 1
ATOM 9400 N N . LYS F 1 175 ? 128.708 141.230 145.626 1.00 30.00 174 LYS E N 1
ATOM 9401 C CA . LYS F 1 175 ? 129.989 141.846 146.058 1.00 30.00 174 LYS E CA 1
ATOM 9402 C C . LYS F 1 175 ? 131.122 140.949 145.570 1.00 30.00 174 LYS E C 1
ATOM 9403 O O . LYS F 1 175 ? 132.186 141.488 145.282 1.00 30.00 174 LYS E O 1
ATOM 9409 N N . GLN F 1 176 ? 130.887 139.643 145.475 1.00 30.00 175 GLN E N 1
ATOM 9410 C CA . GLN F 1 176 ? 131.897 138.669 144.993 1.00 30.00 175 GLN E CA 1
ATOM 9411 C C . GLN F 1 176 ? 131.938 138.775 143.470 1.00 30.00 175 GLN E C 1
ATOM 9412 O O . GLN F 1 176 ? 132.985 138.455 142.905 1.00 30.00 175 GLN E O 1
ATOM 9418 N N . ILE F 1 177 ? 130.847 139.266 142.864 1.00 30.00 176 ILE E N 1
ATOM 9419 C CA . ILE F 1 177 ? 130.820 139.554 141.402 1.00 30.00 176 ILE E CA 1
ATOM 9420 C C . ILE F 1 177 ? 131.667 140.810 141.208 1.00 30.00 176 ILE E C 1
ATOM 9421 O O . ILE F 1 177 ? 132.505 140.801 140.332 1.00 30.00 176 ILE E O 1
ATOM 9426 N N . VAL F 1 178 ? 131.474 141.819 142.052 1.00 30.00 177 VAL E N 1
ATOM 9427 C CA . VAL F 1 178 ? 132.297 143.050 142.002 1.00 30.00 177 VAL E CA 1
ATOM 9428 C C . VAL F 1 178 ? 133.775 142.685 142.164 1.00 30.00 177 VAL E C 1
ATOM 9429 O O . VAL F 1 178 ? 134.532 143.265 141.420 1.00 30.00 177 VAL E O 1
ATOM 9431 N N . ASP F 1 179 ? 134.135 141.768 143.072 1.00 30.00 178 ASP E N 1
ATOM 9432 C CA . ASP F 1 179 ? 135.543 141.372 143.362 1.00 30.00 178 ASP E CA 1
ATOM 9433 C C . ASP F 1 179 ? 136.134 140.733 142.098 1.00 30.00 178 ASP E C 1
ATOM 9434 O O . ASP F 1 179 ? 137.243 141.079 141.753 1.00 30.00 178 ASP E O 1
ATOM 9439 N N . ALA F 1 180 ? 135.368 139.883 141.389 1.00 30.00 179 ALA E N 1
ATOM 9440 C CA . ALA F 1 180 ? 135.858 139.171 140.192 1.00 30.00 179 ALA E CA 1
ATOM 9441 C C . ALA F 1 180 ? 136.045 140.184 139.068 1.00 30.00 179 ALA E C 1
ATOM 9442 O O . ALA F 1 180 ? 137.048 140.084 138.375 1.00 30.00 179 ALA E O 1
ATOM 9444 N N . ALA F 1 181 ? 135.131 141.140 138.922 1.00 30.00 180 ALA E N 1
ATOM 9445 C CA . ALA F 1 181 ? 135.194 142.176 137.873 1.00 30.00 180 ALA E CA 1
ATOM 9446 C C . ALA F 1 181 ? 136.362 143.117 138.157 1.00 30.00 180 ALA E C 1
ATOM 9447 O O . ALA F 1 181 ? 137.025 143.530 137.199 1.00 30.00 180 ALA E O 1
ATOM 9449 N N . LYS F 1 182 ? 136.601 143.451 139.422 1.00 30.00 181 LYS E N 1
ATOM 9450 C CA . LYS F 1 182 ? 137.709 144.353 139.823 1.00 30.00 181 LYS E CA 1
ATOM 9451 C C . LYS F 1 182 ? 139.036 143.646 139.553 1.00 30.00 181 LYS E C 1
ATOM 9452 O O . LYS F 1 182 ? 140.016 144.348 139.281 1.00 30.00 181 LYS E O 1
ATOM 9454 N N . ALA F 1 183 ? 139.071 142.317 139.625 1.00 30.00 182 ALA E N 1
ATOM 9455 C CA . ALA F 1 183 ? 140.292 141.521 139.383 1.00 30.00 182 ALA E CA 1
ATOM 9456 C C . ALA F 1 183 ? 140.559 141.474 137.883 1.00 30.00 182 ALA E C 1
ATOM 9457 O O . ALA F 1 183 ? 141.713 141.589 137.498 1.00 30.00 182 ALA E O 1
ATOM 9459 N N . GLY F 1 184 ? 139.522 141.389 137.062 1.00 30.00 183 GLY E N 1
ATOM 9460 C CA . GLY F 1 184 ? 139.671 141.269 135.603 1.00 30.00 183 GLY E CA 1
ATOM 9461 C C . GLY F 1 184 ? 139.285 139.892 135.101 1.00 30.00 183 GLY E C 1
ATOM 9462 O O . GLY F 1 184 ? 139.609 139.579 133.947 1.00 30.00 183 GLY E O 1
ATOM 9463 N N . ALA F 1 185 ? 138.608 139.103 135.933 1.00 30.00 184 ALA E N 1
ATOM 9464 C CA . ALA F 1 185 ? 138.131 137.772 135.503 1.00 30.00 184 ALA E CA 1
ATOM 9465 C C . ALA F 1 185 ? 137.284 137.926 134.242 1.00 30.00 184 ALA E C 1
ATOM 9466 O O . ALA F 1 185 ? 136.547 138.916 134.145 1.00 30.00 184 ALA E O 1
ATOM 9468 N N . HIS F 1 186 ? 137.374 136.954 133.338 1.00 30.00 185 HIS E N 1
ATOM 9469 C CA . HIS F 1 186 ? 136.674 136.990 132.035 1.00 30.00 185 HIS E CA 1
ATOM 9470 C C . HIS F 1 186 ? 135.192 136.737 132.255 1.00 30.00 185 HIS E C 1
ATOM 9471 O O . HIS F 1 186 ? 134.405 137.549 131.782 1.00 30.00 185 HIS E O 1
ATOM 9478 N N . ILE F 1 187 ? 134.846 135.657 132.946 1.00 30.00 186 ILE E N 1
ATOM 9479 C CA . ILE F 1 187 ? 133.431 135.257 133.164 1.00 30.00 186 ILE E CA 1
ATOM 9480 C C . ILE F 1 187 ? 133.185 135.078 134.657 1.00 30.00 186 ILE E C 1
ATOM 9481 O O . ILE F 1 187 ? 134.158 134.867 135.384 1.00 30.00 186 ILE E O 1
ATOM 9486 N N . VAL F 1 188 ? 131.939 135.189 135.094 1.00 30.00 187 VAL E N 1
ATOM 9487 C CA . VAL F 1 188 ? 131.545 134.905 136.497 1.00 30.00 187 VAL E CA 1
ATOM 9488 C C . VAL F 1 188 ? 130.311 134.022 136.372 1.00 30.00 187 VAL E C 1
ATOM 9489 O O . VAL F 1 188 ? 129.405 134.436 135.662 1.00 30.00 187 VAL E O 1
ATOM 9493 N N . THR F 1 189 ? 130.304 132.843 136.980 1.00 30.00 188 THR E N 1
ATOM 9494 C CA . THR F 1 189 ? 129.126 131.941 136.966 1.00 30.00 188 THR E CA 1
ATOM 9495 C C . THR F 1 189 ? 128.419 132.056 138.314 1.00 30.00 188 THR E C 1
ATOM 9496 O O . THR F 1 189 ? 129.104 131.920 139.339 1.00 30.00 188 THR E O 1
ATOM 9500 N N . CYS F 1 190 ? 127.113 132.304 138.317 1.00 30.00 189 CYS E N 1
ATOM 9501 C CA . CYS F 1 190 ? 126.330 132.519 139.561 1.00 30.00 189 CYS E CA 1
ATOM 9502 C C . CYS F 1 190 ? 124.924 131.955 139.386 1.00 30.00 189 CYS E C 1
ATOM 9503 O O . CYS F 1 190 ? 124.485 131.851 138.236 1.00 30.00 189 CYS E O 1
ATOM 9506 N N . GLY F 1 191 ? 124.254 131.592 140.477 1.00 30.00 190 GLY E N 1
ATOM 9507 C CA . GLY F 1 191 ? 122.857 131.133 140.419 1.00 30.00 190 GLY E CA 1
ATOM 9508 C C . GLY F 1 191 ? 121.919 132.264 140.055 1.00 30.00 190 GLY E C 1
ATOM 9509 O O . GLY F 1 191 ? 122.331 133.421 140.203 1.00 30.00 190 GLY E O 1
ATOM 9510 N N . PHE F 1 192 ? 120.704 131.957 139.597 1.00 30.00 191 PHE E N 1
ATOM 9511 C CA . PHE F 1 192 ? 119.709 132.963 139.160 1.00 30.00 191 PHE E CA 1
ATOM 9512 C C . PHE F 1 192 ? 119.474 134.004 140.253 1.00 30.00 191 PHE E C 1
ATOM 9513 O O . PHE F 1 192 ? 119.415 135.184 139.905 1.00 30.00 191 PHE E O 1
ATOM 9521 N N 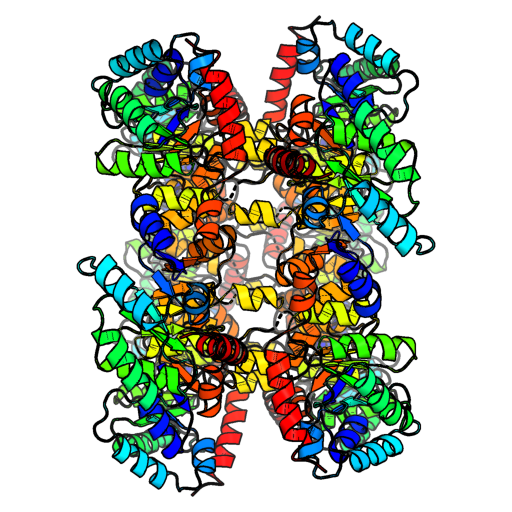. ASP F 1 193 ? 119.357 133.598 141.513 1.00 30.00 192 ASP E N 1
ATOM 9522 C CA . ASP F 1 193 ? 119.017 134.522 142.624 1.00 30.00 192 ASP E CA 1
ATOM 9523 C C . ASP F 1 193 ? 120.188 135.446 142.950 1.00 30.00 192 ASP E C 1
ATOM 9524 O O . ASP F 1 193 ? 119.922 136.580 143.320 1.00 30.00 192 ASP E O 1
ATOM 9529 N N . VAL F 1 194 ? 121.427 134.979 142.832 1.00 30.00 193 VAL E N 1
ATOM 9530 C CA . VAL F 1 194 ? 122.625 135.825 143.078 1.00 30.00 193 VAL E CA 1
ATOM 9531 C C . VAL F 1 194 ? 122.591 136.975 142.073 1.00 30.00 193 VAL E C 1
ATOM 9532 O O . VAL F 1 194 ? 122.912 138.091 142.480 1.00 30.00 193 VAL E O 1
ATOM 9536 N N . TYR F 1 195 ? 122.191 136.724 140.827 1.00 30.00 194 TYR E N 1
ATOM 9537 C CA . TYR F 1 195 ? 122.172 137.746 139.749 1.00 30.00 194 TYR E CA 1
ATOM 9538 C C . TYR F 1 195 ? 121.020 138.730 139.970 1.00 30.00 194 TYR E C 1
ATOM 9539 O O . TYR F 1 195 ? 121.175 139.905 139.735 1.00 30.00 194 TYR E O 1
ATOM 9548 N N . LYS F 1 196 ? 119.846 138.252 140.340 1.00 30.00 195 LYS E N 1
ATOM 9549 C CA . LYS F 1 196 ? 118.675 139.131 140.582 1.00 30.00 195 LYS E CA 1
ATOM 9550 C C . LYS F 1 196 ? 118.996 140.110 141.715 1.00 30.00 195 LYS E C 1
ATOM 9551 O O . LYS F 1 196 ? 118.826 141.325 141.509 1.00 30.00 195 LYS E O 1
ATOM 9553 N N . GLU F 1 197 ? 119.455 139.602 142.856 1.00 30.00 196 GLU E N 1
ATOM 9554 C CA . GLU F 1 197 ? 119.713 140.471 144.033 1.00 30.00 196 GLU E CA 1
ATOM 9555 C C . GLU F 1 197 ? 120.841 141.453 143.715 1.00 30.00 196 GLU E C 1
ATOM 9556 O O . GLU F 1 197 ? 120.783 142.582 144.214 1.00 30.00 196 GLU E O 1
ATOM 9562 N N . SER F 1 198 ? 121.813 141.059 142.895 1.00 30.00 197 SER E N 1
ATOM 9563 C CA . SER F 1 198 ? 122.968 141.913 142.520 1.00 30.00 197 SER E CA 1
ATOM 9564 C C . SER F 1 198 ? 122.479 143.137 141.751 1.00 30.00 197 SER E C 1
ATOM 9565 O O . SER F 1 198 ? 123.189 144.146 141.768 1.00 30.00 197 SER E O 1
ATOM 9568 N N . PHE F 1 199 ? 121.317 143.052 141.112 1.00 30.00 198 PHE E N 1
ATOM 9569 C CA . PHE F 1 199 ? 120.758 144.153 140.291 1.00 30.00 198 PHE E CA 1
ATOM 9570 C C . PHE F 1 199 ? 119.900 145.063 141.165 1.00 30.00 198 PHE E C 1
ATOM 9571 O O . PHE F 1 199 ? 119.450 146.093 140.648 1.00 30.00 198 PHE E O 1
ATOM 9579 N N . GLN F 1 200 ? 119.696 144.723 142.436 1.00 30.00 199 GLN E N 1
ATOM 9580 C CA . GLN F 1 200 ? 118.776 145.476 143.326 1.00 30.00 199 GLN E CA 1
ATOM 9581 C C . GLN F 1 200 ? 119.529 146.144 144.475 1.00 30.00 199 GLN E C 1
ATOM 9582 O O . GLN F 1 200 ? 120.580 145.624 144.865 1.00 30.00 199 GLN E O 1
ATOM 9588 N N . HIS F 1 201 ? 119.002 147.249 144.995 1.00 30.00 200 HIS E N 1
ATOM 9589 C CA . HIS F 1 201 ? 119.612 148.000 146.118 1.00 30.00 200 HIS E CA 1
ATOM 9590 C C . HIS F 1 201 ? 118.477 148.680 146.882 1.00 30.00 200 HIS E C 1
ATOM 9591 O O . HIS F 1 201 ? 117.490 149.060 146.237 1.00 30.00 200 HIS E O 1
ATOM 9598 N N . ALA F 1 202 ? 118.589 148.822 148.199 1.00 30.00 201 ALA E N 1
ATOM 9599 C CA . ALA F 1 202 ? 117.566 149.461 149.050 1.00 30.00 201 ALA E CA 1
ATOM 9600 C C . ALA F 1 202 ? 117.472 150.944 148.712 1.00 30.00 201 ALA E C 1
ATOM 9601 O O . ALA F 1 202 ? 116.362 151.483 148.752 1.00 30.00 201 ALA E O 1
ATOM 9603 N N . PHE F 1 203 ? 118.596 151.574 148.398 1.00 30.00 202 PHE E N 1
ATOM 9604 C CA . PHE F 1 203 ? 118.652 153.021 148.094 1.00 30.00 202 PHE E CA 1
ATOM 9605 C C . PHE F 1 203 ? 117.956 153.294 146.763 1.00 30.00 202 PHE E C 1
ATOM 9606 O O . PHE F 1 203 ? 117.615 154.452 146.545 1.00 30.00 202 PHE E O 1
ATOM 9614 N N . THR F 1 204 ? 117.764 152.287 145.913 1.00 30.00 203 THR E N 1
ATOM 9615 C CA . THR F 1 204 ? 117.028 152.436 144.633 1.00 30.00 203 THR E CA 1
ATOM 9616 C C . THR F 1 204 ? 115.541 152.499 144.962 1.00 30.00 203 THR E C 1
ATOM 9617 O O . THR F 1 204 ? 114.824 153.214 144.263 1.00 30.00 203 THR E O 1
ATOM 9621 N N . ASP F 1 205 ? 115.109 151.786 145.996 1.00 30.00 204 ASP E N 1
ATOM 9622 C CA . ASP F 1 205 ? 113.691 151.760 146.431 1.00 30.00 204 ASP E CA 1
ATOM 9623 C C . ASP F 1 205 ? 113.416 153.036 147.219 1.00 30.00 204 ASP E C 1
ATOM 9624 O O . ASP F 1 205 ? 112.290 153.531 147.145 1.00 30.00 204 ASP E O 1
ATOM 9629 N N . TYR F 1 206 ? 114.405 153.551 147.936 1.00 30.00 205 TYR E N 1
ATOM 9630 C CA . TYR F 1 206 ? 114.286 154.810 148.702 1.00 30.00 205 TYR E CA 1
ATOM 9631 C C . TYR F 1 206 ? 114.089 155.958 147.716 1.00 30.00 205 TYR E C 1
ATOM 9632 O O . TYR F 1 206 ? 113.112 156.706 147.862 1.00 30.00 205 TYR E O 1
ATOM 9641 N N . GLY F 1 207 ? 114.986 156.086 146.741 1.00 30.00 206 GLY E N 1
ATOM 9642 C CA . GLY F 1 207 ? 114.909 157.150 145.728 1.00 30.00 206 GLY E CA 1
ATOM 9643 C C . GLY F 1 207 ? 113.635 157.043 144.924 1.00 30.00 206 GLY E C 1
ATOM 9644 O O . GLY F 1 207 ? 113.078 158.085 144.579 1.00 30.00 206 GLY E O 1
ATOM 9645 N N . LEU F 1 208 ? 113.225 155.818 144.614 1.00 30.00 207 LEU E N 1
ATOM 9646 C CA . LEU F 1 208 ? 111.999 155.567 143.824 1.00 30.00 207 LEU E CA 1
ATOM 9647 C C . LEU F 1 208 ? 110.809 156.134 144.581 1.00 30.00 207 LEU E C 1
ATOM 9648 O O . LEU F 1 208 ? 109.932 156.661 143.928 1.00 30.00 207 LEU E O 1
ATOM 9653 N N . ASN F 1 209 ? 110.792 156.004 145.902 1.00 30.00 208 ASN E N 1
ATOM 9654 C CA . ASN F 1 209 ? 109.682 156.509 146.743 1.00 30.00 208 ASN E CA 1
ATOM 9655 C C . ASN F 1 209 ? 109.740 158.033 146.765 1.00 30.00 208 ASN E C 1
ATOM 9656 O O . ASN F 1 209 ? 108.678 158.640 146.726 1.00 30.00 208 ASN E O 1
ATOM 9661 N N . LYS F 1 210 ? 110.935 158.612 146.826 1.00 30.00 209 LYS E N 1
ATOM 9662 C CA . LYS F 1 210 ? 111.116 160.082 146.847 1.00 30.00 209 LYS E CA 1
ATOM 9663 C C . LYS F 1 210 ? 110.682 160.640 145.495 1.00 30.00 209 LYS E C 1
ATOM 9664 O O . LYS F 1 210 ? 110.052 161.705 145.488 1.00 30.00 209 LYS E O 1
ATOM 9666 N N . PHE F 1 211 ? 110.998 159.954 144.401 1.00 30.00 210 PHE E N 1
ATOM 9667 C CA . PHE F 1 211 ? 110.647 160.372 143.024 1.00 30.00 210 PHE E CA 1
ATOM 9668 C C . PHE F 1 211 ? 109.163 160.119 142.764 1.00 30.00 210 PHE E C 1
ATOM 9669 O O . PHE F 1 211 ? 108.608 160.816 141.925 1.00 30.00 210 PHE E O 1
ATOM 9677 N N . ARG F 1 212 ? 108.557 159.134 143.417 1.00 30.00 211 ARG E N 1
ATOM 9678 C CA . ARG F 1 212 ? 107.121 158.825 143.219 1.00 30.00 211 ARG E CA 1
ATOM 9679 C C . ARG F 1 212 ? 106.311 159.873 143.979 1.00 30.00 211 ARG E C 1
ATOM 9680 O O . ARG F 1 212 ? 105.235 160.226 143.487 1.00 30.00 211 ARG E O 1
ATOM 9688 N N . ASN F 1 213 ? 106.813 160.378 145.107 1.00 30.00 212 ASN E N 1
ATOM 9689 C CA . ASN F 1 213 ? 106.132 161.440 145.887 1.00 30.00 212 ASN E CA 1
ATOM 9690 C C . ASN F 1 213 ? 106.193 162.737 145.087 1.00 30.00 212 ASN E C 1
ATOM 9691 O O . ASN F 1 213 ? 105.177 163.425 145.045 1.00 30.00 212 ASN E O 1
ATOM 9696 N N . ALA F 1 214 ? 107.328 163.044 144.466 1.00 30.00 213 ALA E N 1
ATOM 9697 C CA . ALA F 1 214 ? 107.520 164.279 143.676 1.00 30.00 213 ALA E CA 1
ATOM 9698 C C . ALA F 1 214 ? 106.611 164.258 142.449 1.00 30.00 213 ALA E C 1
ATOM 9699 O O . ALA F 1 214 ? 105.902 165.247 142.238 1.00 30.00 213 ALA E O 1
ATOM 9701 N N . TRP F 1 215 ? 106.650 163.189 141.659 1.00 30.00 214 TRP E N 1
ATOM 9702 C CA . TRP F 1 215 ? 105.773 163.024 140.475 1.00 30.00 214 TRP E CA 1
ATOM 9703 C C . TRP F 1 215 ? 104.329 163.331 140.868 1.00 30.00 214 TRP E C 1
ATOM 9704 O O . TRP F 1 215 ? 103.648 164.025 140.103 1.00 30.00 214 TRP E O 1
ATOM 9715 N N . ASP F 1 216 ? 103.895 162.833 142.023 1.00 30.00 215 ASP E N 1
ATOM 9716 C CA . ASP F 1 216 ? 102.492 163.031 142.469 1.00 30.00 215 ASP E CA 1
ATOM 9717 C C . ASP F 1 216 ? 102.241 164.508 142.790 1.00 30.00 215 ASP E C 1
ATOM 9718 O O . ASP F 1 216 ? 101.160 165.007 142.444 1.00 30.00 215 ASP E O 1
ATOM 9723 N N . ASN F 1 217 ? 103.206 165.180 143.416 1.00 30.00 216 ASN E N 1
ATOM 9724 C CA . ASN F 1 217 ? 103.051 166.613 143.771 1.00 30.00 216 ASN E CA 1
ATOM 9725 C C . ASN F 1 217 ? 103.478 167.467 142.576 1.00 30.00 216 ASN E C 1
ATOM 9726 O O . ASN F 1 217 ? 104.101 168.515 142.795 1.00 30.00 216 ASN E O 1
ATOM 9731 N N . THR F 1 218 ? 103.143 167.031 141.363 1.00 30.00 217 THR E N 1
ATOM 9732 C CA . THR F 1 218 ? 103.539 167.761 140.135 1.00 30.00 217 THR E CA 1
ATOM 9733 C C . THR F 1 218 ? 102.445 167.585 139.082 1.00 30.00 217 THR E C 1
ATOM 9734 O O . THR F 1 218 ? 101.854 166.493 139.039 1.00 30.00 217 THR E O 1
ATOM 9738 N N . VAL F 1 219 ? 102.189 168.625 138.288 1.00 30.00 218 VAL E N 1
ATOM 9739 C CA . VAL F 1 219 ? 101.255 168.556 137.129 1.00 30.00 218 VAL E CA 1
ATOM 9740 C C . VAL F 1 219 ? 102.070 168.196 135.881 1.00 30.00 218 VAL E C 1
ATOM 9741 O O . VAL F 1 219 ? 102.817 167.228 135.929 1.00 30.00 218 VAL E O 1
ATOM 9745 N N . MET G 1 1 ? 136.187 165.679 129.907 1.00 62.99 1 MET F N 1
ATOM 9746 C CA . MET G 1 1 ? 135.381 165.757 131.157 1.00 62.99 1 MET F CA 1
ATOM 9747 C C . MET G 1 1 ? 134.135 166.598 130.885 1.00 62.99 1 MET F C 1
ATOM 9748 O O . MET G 1 1 ? 134.295 167.790 130.598 1.00 62.99 1 MET F O 1
ATOM 9750 N N . LYS G 1 2 ? 132.949 166.002 130.968 1.00 30.00 2 LYS F N 1
ATOM 9751 C CA . LYS G 1 2 ? 131.678 166.703 130.672 1.00 30.00 2 LYS F CA 1
ATOM 9752 C C . LYS G 1 2 ? 131.058 167.211 131.969 1.00 30.00 2 LYS F C 1
ATOM 9753 O O . LYS G 1 2 ? 131.160 166.491 132.961 1.00 30.00 2 LYS F O 1
ATOM 9759 N N . TYR G 1 3 ? 130.473 168.406 131.966 1.00 30.00 3 TYR F N 1
ATOM 9760 C CA . TYR G 1 3 ? 129.781 168.994 133.131 1.00 30.00 3 TYR F CA 1
ATOM 9761 C C . TYR G 1 3 ? 128.312 169.142 132.753 1.00 30.00 3 TYR F C 1
ATOM 9762 O O . TYR G 1 3 ? 128.000 170.098 132.041 1.00 30.00 3 TYR F O 1
ATOM 9771 N N . PHE G 1 4 ? 127.443 168.238 133.200 1.00 30.00 4 PHE F N 1
ATOM 9772 C CA . PHE G 1 4 ? 125.988 168.328 132.934 1.00 30.00 4 PHE F CA 1
ATOM 9773 C C . PHE G 1 4 ? 125.318 169.096 134.069 1.00 30.00 4 PHE F C 1
ATOM 9774 O O . PHE G 1 4 ? 125.604 168.818 135.210 1.00 30.00 4 PHE F O 1
ATOM 9782 N N . LEU G 1 5 ? 124.411 170.010 133.765 1.00 30.00 5 LEU F N 1
ATOM 9783 C CA . LEU G 1 5 ? 123.678 170.796 134.786 1.00 30.00 5 LEU F CA 1
ATOM 9784 C C . LEU G 1 5 ? 122.490 169.974 135.279 1.00 30.00 5 LEU F C 1
ATOM 9785 O O . LEU G 1 5 ? 121.606 169.684 134.464 1.00 30.00 5 LEU F O 1
ATOM 9790 N N . ASP G 1 6 ? 122.499 169.618 136.553 1.00 30.00 6 ASP F N 1
ATOM 9791 C CA . ASP G 1 6 ? 121.403 168.858 137.181 1.00 30.00 6 ASP F CA 1
ATOM 9792 C C . ASP G 1 6 ? 120.314 169.856 137.558 1.00 30.00 6 ASP F C 1
ATOM 9793 O O . ASP G 1 6 ? 120.211 170.171 138.750 1.00 30.00 6 ASP F O 1
ATOM 9798 N N . SER G 1 7 ? 119.546 170.353 136.590 1.00 30.00 7 SER F N 1
ATOM 9799 C CA . SER G 1 7 ? 118.526 171.402 136.825 1.00 30.00 7 SER F CA 1
ATOM 9800 C C . SER G 1 7 ? 117.403 171.289 135.801 1.00 30.00 7 SER F C 1
ATOM 9801 O O . SER G 1 7 ? 117.672 170.772 134.706 1.00 30.00 7 SER F O 1
ATOM 9804 N N . ALA G 1 8 ? 116.196 171.743 136.141 1.00 30.00 8 ALA F N 1
ATOM 9805 C CA . ALA G 1 8 ? 115.040 171.768 135.222 1.00 30.00 8 ALA F CA 1
ATOM 9806 C C . ALA G 1 8 ? 114.642 173.230 135.008 1.00 30.00 8 ALA F C 1
ATOM 9807 O O . ALA G 1 8 ? 113.559 173.463 134.452 1.00 30.00 8 ALA F O 1
ATOM 9809 N N . ILE G 1 9 ? 115.469 174.178 135.451 1.00 30.00 9 ILE F N 1
ATOM 9810 C CA . ILE G 1 9 ? 115.206 175.640 135.308 1.00 30.00 9 ILE F CA 1
ATOM 9811 C C . ILE G 1 9 ? 115.946 176.108 134.059 1.00 30.00 9 ILE F C 1
ATOM 9812 O O . ILE G 1 9 ? 117.167 175.936 134.036 1.00 30.00 9 ILE F O 1
ATOM 9817 N N . LEU G 1 10 ? 115.255 176.690 133.078 1.00 30.00 10 LEU F N 1
ATOM 9818 C CA . LEU G 1 10 ? 115.882 177.054 131.780 1.00 30.00 10 LEU F CA 1
ATOM 9819 C C . LEU G 1 10 ? 116.661 178.364 131.884 1.00 30.00 10 LEU F C 1
ATOM 9820 O O . LEU G 1 10 ? 117.393 178.645 130.955 1.00 30.00 10 LEU F O 1
ATOM 9822 N N . GLU G 1 11 ? 116.509 179.147 132.944 1.00 30.00 11 GLU F N 1
ATOM 9823 C CA . GLU G 1 11 ? 117.328 180.372 133.122 1.00 30.00 11 GLU F CA 1
ATOM 9824 C C . GLU G 1 11 ? 118.738 179.924 133.506 1.00 30.00 11 GLU F C 1
ATOM 9825 O O . GLU G 1 11 ? 119.691 180.588 133.083 1.00 30.00 11 GLU F O 1
ATOM 9827 N N . GLU G 1 12 ? 118.860 178.829 134.254 1.00 30.00 12 GLU F N 1
ATOM 9828 C CA . GLU G 1 12 ? 120.164 178.306 134.723 1.00 30.00 12 GLU F CA 1
ATOM 9829 C C . GLU G 1 12 ? 120.773 177.434 133.632 1.00 30.00 12 GLU F C 1
ATOM 9830 O O . GLU G 1 12 ? 121.994 177.357 133.582 1.00 30.00 12 GLU F O 1
ATOM 9836 N N . ILE G 1 13 ? 119.943 176.764 132.834 1.00 30.00 13 ILE F N 1
ATOM 9837 C CA . ILE G 1 13 ? 120.429 175.894 131.730 1.00 30.00 13 ILE F CA 1
ATOM 9838 C C . ILE G 1 13 ? 120.968 176.811 130.633 1.00 30.00 13 ILE F C 1
ATOM 9839 O O . ILE G 1 13 ? 122.004 176.467 130.057 1.00 30.00 13 ILE F O 1
ATOM 9844 N N . ARG G 1 14 ? 120.313 177.941 130.380 1.00 30.00 14 ARG F N 1
ATOM 9845 C CA . ARG G 1 14 ? 120.727 178.878 129.305 1.00 30.00 14 ARG F CA 1
ATOM 9846 C C . ARG G 1 14 ? 122.042 179.533 129.708 1.00 30.00 14 ARG F C 1
ATOM 9847 O O . ARG G 1 14 ? 122.953 179.555 128.872 1.00 30.00 14 ARG F O 1
ATOM 9855 N N . TYR G 1 15 ? 122.138 180.030 130.938 1.00 30.00 15 TYR F N 1
ATOM 9856 C CA . TYR G 1 15 ? 123.362 180.685 131.452 1.00 30.00 15 TYR F CA 1
ATOM 9857 C C . TYR G 1 15 ? 124.532 179.706 131.396 1.00 30.00 15 TYR F C 1
ATOM 9858 O O . TYR G 1 15 ? 125.528 180.043 130.783 1.00 30.00 15 TYR F O 1
ATOM 9867 N N . ALA G 1 16 ? 124.417 178.534 132.011 1.00 30.00 16 ALA F N 1
ATOM 9868 C CA . ALA G 1 16 ? 125.517 177.548 132.090 1.00 30.00 16 ALA F CA 1
ATOM 9869 C C . ALA G 1 16 ? 125.975 177.134 130.691 1.00 30.00 16 ALA F C 1
ATOM 9870 O O . ALA G 1 16 ? 127.144 176.794 130.551 1.00 30.00 16 ALA F O 1
ATOM 9872 N N . TYR G 1 17 ? 125.084 177.091 129.705 1.00 30.00 17 TYR F N 1
ATOM 9873 C CA . TYR G 1 17 ? 125.408 176.676 128.320 1.00 30.00 17 TYR F CA 1
ATOM 9874 C C . TYR G 1 17 ? 126.202 177.779 127.621 1.00 30.00 17 TYR F C 1
ATOM 9875 O O . TYR G 1 17 ? 127.098 177.451 126.831 1.00 30.00 17 TYR F O 1
ATOM 9884 N N . GLU G 1 18 ? 125.898 179.041 127.913 1.00 30.00 18 GLU F N 1
ATOM 9885 C CA . GLU G 1 18 ? 126.556 180.163 127.196 1.00 30.00 18 GLU F CA 1
ATOM 9886 C C . GLU G 1 18 ? 127.820 180.629 127.919 1.00 30.00 18 GLU F C 1
ATOM 9887 O O . GLU G 1 18 ? 128.664 181.246 127.256 1.00 30.00 18 GLU F O 1
ATOM 9889 N N . ASN G 1 19 ? 127.957 180.348 129.211 1.00 30.00 19 ASN F N 1
ATOM 9890 C CA . ASN G 1 19 ? 129.102 180.910 129.972 1.00 30.00 19 ASN F CA 1
ATOM 9891 C C . ASN G 1 19 ? 130.008 179.800 130.508 1.00 30.00 19 ASN F C 1
ATOM 9892 O O . ASN G 1 19 ? 131.219 180.040 130.597 1.00 30.00 19 ASN F O 1
ATOM 9897 N N . TRP G 1 20 ? 129.454 178.638 130.849 1.00 30.00 20 TRP F N 1
ATOM 9898 C CA . TRP G 1 20 ? 130.275 177.571 131.479 1.00 30.00 20 TRP F CA 1
ATOM 9899 C C . TRP G 1 20 ? 130.515 176.442 130.479 1.00 30.00 20 TRP F C 1
ATOM 9900 O O . TRP G 1 20 ? 131.268 175.519 130.816 1.00 30.00 20 TRP F O 1
ATOM 9911 N N . ALA G 1 21 ? 129.878 176.509 129.314 1.00 30.00 21 ALA F N 1
ATOM 9912 C CA . ALA G 1 21 ? 130.011 175.447 128.292 1.00 30.00 21 ALA F CA 1
ATOM 9913 C C . ALA G 1 21 ? 129.559 174.101 128.862 1.00 30.00 21 ALA F C 1
ATOM 9914 O O . ALA G 1 21 ? 130.320 173.133 128.731 1.00 30.00 21 ALA F O 1
ATOM 9916 N N . ILE G 1 22 ? 128.365 174.037 129.456 1.00 30.00 22 ILE F N 1
ATOM 9917 C CA . ILE G 1 22 ? 127.845 172.723 129.934 1.00 30.00 22 ILE F CA 1
ATOM 9918 C C . ILE G 1 22 ? 127.683 171.804 128.724 1.00 30.00 22 ILE F C 1
ATOM 9919 O O . ILE G 1 22 ? 127.399 172.314 127.632 1.00 30.00 22 ILE F O 1
ATOM 9924 N N . ASP G 1 23 ? 127.850 170.498 128.917 1.00 30.00 23 ASP F N 1
ATOM 9925 C CA . ASP G 1 23 ? 127.832 169.557 127.772 1.00 30.00 23 ASP F CA 1
ATOM 9926 C C . ASP G 1 23 ? 126.510 168.788 127.741 1.00 30.00 23 ASP F C 1
ATOM 9927 O O . ASP G 1 23 ? 126.341 167.956 126.841 1.00 30.00 23 ASP F O 1
ATOM 9932 N N . GLY G 1 24 ? 125.615 169.067 128.685 1.00 30.00 24 GLY F N 1
ATOM 9933 C CA . GLY G 1 24 ? 124.341 168.334 128.753 1.00 30.00 24 GLY F CA 1
ATOM 9934 C C . GLY G 1 24 ? 123.524 168.743 129.958 1.00 30.00 24 GLY F C 1
ATOM 9935 O O . GLY G 1 24 ? 124.010 169.572 130.737 1.00 30.00 24 GLY F O 1
ATOM 9936 N N . VAL G 1 25 ? 122.322 168.194 130.125 1.00 30.00 25 VAL F N 1
ATOM 9937 C CA . VAL G 1 25 ? 121.412 168.552 131.250 1.00 30.00 25 VAL F CA 1
ATOM 9938 C C . VAL G 1 25 ? 120.720 167.284 131.739 1.00 30.00 25 VAL F C 1
ATOM 9939 O O . VAL G 1 25 ? 120.197 166.550 130.899 1.00 30.00 25 VAL F O 1
ATOM 9943 N N . THR G 1 26 ? 120.733 167.030 133.043 1.00 30.00 26 THR F N 1
ATOM 9944 C CA . THR G 1 26 ? 120.049 165.865 133.652 1.00 30.00 26 THR F CA 1
ATOM 9945 C C . THR G 1 26 ? 118.924 166.406 134.530 1.00 30.00 26 THR F C 1
ATOM 9946 O O . THR G 1 26 ? 119.132 167.455 135.152 1.00 30.00 26 THR F O 1
ATOM 9950 N N . THR G 1 27 ? 117.771 165.747 134.542 1.00 30.00 27 THR F N 1
ATOM 9951 C CA . THR G 1 27 ? 116.602 166.161 135.353 1.00 30.00 27 THR F CA 1
ATOM 9952 C C . THR G 1 27 ? 116.017 164.932 136.037 1.00 30.00 27 THR F C 1
ATOM 9953 O O . THR G 1 27 ? 116.229 163.828 135.518 1.00 30.00 27 THR F O 1
ATOM 9957 N N . ASN G 1 28 ? 115.331 165.110 137.160 1.00 30.00 28 ASN F N 1
ATOM 9958 C CA . ASN G 1 28 ? 114.652 163.999 137.870 1.00 30.00 28 ASN F CA 1
ATOM 9959 C C . ASN G 1 28 ? 113.273 164.512 138.283 1.00 30.00 28 ASN F C 1
ATOM 9960 O O . ASN G 1 28 ? 113.075 165.734 138.257 1.00 30.00 28 ASN F O 1
ATOM 9965 N N . PRO G 1 29 ? 112.313 163.636 138.628 1.00 30.00 29 PRO F N 1
ATOM 9966 C CA . PRO G 1 29 ? 110.966 164.081 138.965 1.00 30.00 29 PRO F CA 1
ATOM 9967 C C . PRO G 1 29 ? 110.946 165.192 140.026 1.00 30.00 29 PRO F C 1
ATOM 9968 O O . PRO G 1 29 ? 110.004 165.938 140.032 1.00 30.00 29 PRO F O 1
ATOM 9972 N N . ARG G 1 30 ? 111.970 165.281 140.875 1.00 30.00 30 ARG F N 1
ATOM 9973 C CA . ARG G 1 30 ? 112.038 166.292 141.961 1.00 30.00 30 ARG F CA 1
ATOM 9974 C C . ARG G 1 30 ? 112.490 167.635 141.395 1.00 30.00 30 ARG F C 1
ATOM 9975 O O . ARG G 1 30 ? 112.050 168.649 141.932 1.00 30.00 30 ARG F O 1
ATOM 9983 N N . HIS G 1 31 ? 113.345 167.650 140.374 1.00 30.00 31 HIS F N 1
ATOM 9984 C CA . HIS G 1 31 ? 113.826 168.894 139.725 1.00 30.00 31 HIS F CA 1
ATOM 9985 C C . HIS G 1 31 ? 112.681 169.507 138.922 1.00 30.00 31 HIS F C 1
ATOM 9986 O O . HIS G 1 31 ? 112.621 170.741 138.846 1.00 30.00 31 HIS F O 1
ATOM 9993 N N . ILE G 1 32 ? 111.805 168.677 138.359 1.00 30.00 32 ILE F N 1
ATOM 9994 C CA . ILE G 1 32 ? 110.656 169.153 137.538 1.00 30.00 32 ILE F CA 1
ATOM 9995 C C . ILE G 1 32 ? 109.593 169.683 138.496 1.00 30.00 32 ILE F C 1
ATOM 9996 O O . ILE G 1 32 ? 108.944 170.676 138.148 1.00 30.00 32 ILE F O 1
ATOM 10001 N N . MET G 1 33 ? 109.408 169.042 139.647 1.00 30.00 33 MET F N 1
ATOM 10002 C CA . MET G 1 33 ? 108.465 169.523 140.684 1.00 30.00 33 MET F CA 1
ATOM 10003 C C . MET G 1 33 ? 108.932 170.901 141.141 1.00 30.00 33 MET F C 1
ATOM 10004 O O . MET G 1 33 ? 108.080 171.788 141.272 1.00 30.00 33 MET F O 1
ATOM 10009 N N . ASN G 1 34 ? 110.232 171.075 141.370 1.00 30.00 34 ASN F N 1
ATOM 10010 C CA . ASN G 1 34 ? 110.774 172.360 141.881 1.00 30.00 34 ASN F CA 1
ATOM 10011 C C . ASN G 1 34 ? 110.746 173.407 140.763 1.00 30.00 34 ASN F C 1
ATOM 10012 O O . ASN G 1 34 ? 110.831 174.600 141.087 1.00 30.00 34 ASN F O 1
ATOM 10017 N N . SER G 1 35 ? 110.626 172.974 139.506 1.00 30.00 35 SER F N 1
ATOM 10018 C CA . SER G 1 35 ? 110.517 173.929 138.371 1.00 30.00 35 SER F CA 1
ATOM 10019 C C . SER G 1 35 ? 109.257 174.775 138.544 1.00 30.00 35 SER F C 1
ATOM 10020 O O . SER G 1 35 ? 109.296 175.965 138.195 1.00 30.00 35 SER F O 1
ATOM 10023 N N . GLY G 1 36 ? 108.170 174.185 139.039 1.00 30.00 36 GLY F N 1
ATOM 10024 C CA . GLY G 1 36 ? 106.887 174.892 139.199 1.00 30.00 36 GLY F CA 1
ATOM 10025 C C . GLY G 1 36 ? 106.056 174.824 137.933 1.00 30.00 36 GLY F C 1
ATOM 10026 O O . GLY G 1 36 ? 104.887 175.234 137.989 1.00 30.00 36 GLY F O 1
ATOM 10027 N N . LYS G 1 37 ? 106.625 174.327 136.834 1.00 30.00 37 LYS F N 1
ATOM 10028 C CA . LYS G 1 37 ? 105.918 174.197 135.534 1.00 30.00 37 LYS F CA 1
ATOM 10029 C C . LYS G 1 37 ? 105.490 172.737 135.372 1.00 30.00 37 LYS F C 1
ATOM 10030 O O . LYS G 1 37 ? 106.116 171.876 136.008 1.00 30.00 37 LYS F O 1
ATOM 10032 N N . PRO G 1 38 ? 104.470 172.414 134.551 1.00 30.00 38 PRO F N 1
ATOM 10033 C CA . PRO G 1 38 ? 104.085 171.024 134.336 1.00 30.00 38 PRO F CA 1
ATOM 10034 C C . PRO G 1 38 ? 105.193 170.286 133.574 1.00 30.00 38 PRO F C 1
ATOM 10035 O O . PRO G 1 38 ? 105.914 170.932 132.881 1.00 30.00 38 PRO F O 1
ATOM 10039 N N . PHE G 1 39 ? 105.312 168.971 133.737 1.00 30.00 39 PHE F N 1
ATOM 10040 C CA . PHE G 1 39 ? 106.389 168.166 133.112 1.00 30.00 39 PHE F CA 1
ATOM 10041 C C . PHE G 1 39 ? 106.424 168.410 131.609 1.00 30.00 39 PHE F C 1
ATOM 10042 O O . PHE G 1 39 ? 107.495 168.743 131.124 1.00 30.00 39 PHE F O 1
ATOM 10050 N N . LEU G 1 40 ? 105.298 168.267 130.915 1.00 30.00 40 LEU F N 1
ATOM 10051 C CA . LEU G 1 40 ? 105.236 168.393 129.439 1.00 30.00 40 LEU F CA 1
ATOM 10052 C C . LEU G 1 40 ? 105.680 169.797 129.022 1.00 30.00 40 LEU F C 1
ATOM 10053 O O . LEU G 1 40 ? 106.303 169.920 127.954 1.00 30.00 40 LEU F O 1
ATOM 10058 N N . THR G 1 41 ? 105.385 170.804 129.841 1.00 30.00 41 THR F N 1
ATOM 10059 C CA . THR G 1 41 ? 105.809 172.194 129.532 1.00 30.00 41 THR F CA 1
ATOM 10060 C C . THR G 1 41 ? 107.334 172.272 129.580 1.00 30.00 41 THR F C 1
ATOM 10061 O O . THR G 1 41 ? 107.933 172.741 128.598 1.00 30.00 41 THR F O 1
ATOM 10065 N N . VAL G 1 42 ? 107.928 171.826 130.685 1.00 30.00 42 VAL F N 1
ATOM 10066 C CA . VAL G 1 42 ? 109.411 171.822 130.815 1.00 30.00 42 VAL F CA 1
ATOM 10067 C C . VAL G 1 42 ? 110.002 171.136 129.582 1.00 30.00 42 VAL F C 1
ATOM 10068 O O . VAL G 1 42 ? 110.982 171.661 129.033 1.00 30.00 42 VAL F O 1
ATOM 10072 N N . LEU G 1 43 ? 109.402 170.030 129.144 1.00 30.00 43 LEU F N 1
ATOM 10073 C CA . LEU G 1 43 ? 109.953 169.262 127.998 1.00 30.00 43 LEU F CA 1
ATOM 10074 C C . LEU G 1 43 ? 109.859 170.092 126.715 1.00 30.00 43 LEU F C 1
ATOM 10075 O O . LEU G 1 43 ? 110.857 170.143 125.981 1.00 30.00 43 LEU F O 1
ATOM 10080 N N . ASP G 1 44 ? 108.705 170.709 126.460 1.00 30.00 44 ASP F N 1
ATOM 10081 C CA . ASP G 1 44 ? 108.516 171.529 125.235 1.00 30.00 44 ASP F CA 1
ATOM 10082 C C . ASP G 1 44 ? 109.569 172.637 125.202 1.00 30.00 44 ASP F C 1
ATOM 10083 O O . ASP G 1 44 ? 110.151 172.865 124.131 1.00 30.00 44 ASP F O 1
ATOM 10085 N N . GLU G 1 45 ? 109.796 173.293 126.339 1.00 30.00 45 GLU F N 1
ATOM 10086 C CA . GLU G 1 45 ? 110.786 174.397 126.408 1.00 30.00 45 GLU F CA 1
ATOM 10087 C C . GLU G 1 45 ? 112.180 173.840 126.114 1.00 30.00 45 GLU F C 1
ATOM 10088 O O . GLU G 1 45 ? 112.905 174.460 125.323 1.00 30.00 45 GLU F O 1
ATOM 10090 N N . PHE G 1 46 ? 112.530 172.709 126.726 1.00 30.00 46 PHE F N 1
ATOM 10091 C CA . PHE G 1 46 ? 113.874 172.109 126.536 1.00 30.00 46 PHE F CA 1
ATOM 10092 C C . PHE G 1 46 ? 114.031 171.675 125.078 1.00 30.00 46 PHE F C 1
ATOM 10093 O O . PHE G 1 46 ? 115.144 171.777 124.539 1.00 30.00 46 PHE F O 1
ATOM 10101 N N . ALA G 1 47 ? 112.946 171.201 124.465 1.00 30.00 47 ALA F N 1
ATOM 10102 C CA . ALA G 1 47 ? 113.008 170.713 123.071 1.00 30.00 47 ALA F CA 1
ATOM 10103 C C . ALA G 1 47 ? 113.264 171.886 122.123 1.00 30.00 47 ALA F C 1
ATOM 10104 O O . ALA G 1 47 ? 114.025 171.706 121.161 1.00 30.00 47 ALA F O 1
ATOM 10106 N N . SER G 1 48 ? 112.646 173.036 122.390 1.00 30.00 48 SER F N 1
ATOM 10107 C CA . SER G 1 48 ? 112.800 174.214 121.502 1.00 30.00 48 SER F CA 1
ATOM 10108 C C . SER G 1 48 ? 114.142 174.898 121.771 1.00 30.00 48 SER F C 1
ATOM 10109 O O . SER G 1 48 ? 114.819 175.267 120.801 1.00 30.00 48 SER F O 1
ATOM 10112 N N . GLU G 1 49 ? 114.497 175.066 123.042 1.00 30.00 49 GLU F N 1
ATOM 10113 C CA . GLU G 1 49 ? 115.755 175.739 123.441 1.00 30.00 49 GLU F CA 1
ATOM 10114 C C . GLU G 1 49 ? 116.926 175.090 122.713 1.00 30.00 49 GLU F C 1
ATOM 10115 O O . GLU G 1 49 ? 117.820 175.835 122.288 1.00 30.00 49 GLU F O 1
ATOM 10121 N N . PHE G 1 50 ? 116.929 173.766 122.584 1.00 30.00 50 PHE F N 1
ATOM 10122 C CA . PHE G 1 50 ? 118.090 173.057 121.995 1.00 30.00 50 PHE F CA 1
ATOM 10123 C C . PHE G 1 50 ? 117.645 172.305 120.741 1.00 30.00 50 PHE F C 1
ATOM 10124 O O . PHE G 1 50 ? 118.239 171.261 120.434 1.00 30.00 50 PHE F O 1
ATOM 10132 N N . LYS G 1 51 ? 116.644 172.835 120.038 1.00 30.00 51 LYS F N 1
ATOM 10133 C CA . LYS G 1 51 ? 116.120 172.167 118.818 1.00 30.00 51 LYS F CA 1
ATOM 10134 C C . LYS G 1 51 ? 117.286 171.696 117.944 1.00 30.00 51 LYS F C 1
ATOM 10135 O O . LYS G 1 51 ? 117.388 170.479 117.715 1.00 30.00 51 LYS F O 1
ATOM 10137 N N . GLY G 1 52 ? 118.127 172.618 117.477 1.00 30.00 52 GLY F N 1
ATOM 10138 C CA . GLY G 1 52 ? 119.218 172.236 116.561 1.00 30.00 52 GLY F CA 1
ATOM 10139 C C . GLY G 1 52 ? 120.450 171.735 117.292 1.00 30.00 52 GLY F C 1
ATOM 10140 O O . GLY G 1 52 ? 121.136 170.857 116.740 1.00 30.00 52 GLY F O 1
ATOM 10141 N N . VAL G 1 53 ? 120.723 172.266 118.486 1.00 30.00 53 VAL F N 1
ATOM 10142 C CA . VAL G 1 53 ? 121.953 171.887 119.240 1.00 30.00 53 VAL F CA 1
ATOM 10143 C C . VAL G 1 53 ? 122.161 170.376 119.130 1.00 30.00 53 VAL F C 1
ATOM 10144 O O . VAL G 1 53 ? 121.233 169.628 119.473 1.00 30.00 53 VAL F O 1
ATOM 10148 N N . GLU G 1 54 ? 123.334 169.961 118.658 1.00 30.00 54 GLU F N 1
ATOM 10149 C CA . GLU G 1 54 ? 123.656 168.514 118.578 1.00 30.00 54 GLU F CA 1
ATOM 10150 C C . GLU G 1 54 ? 124.608 168.168 119.722 1.00 30.00 54 GLU F C 1
ATOM 10151 O O . GLU G 1 54 ? 125.224 169.097 120.273 1.00 30.00 54 GLU F O 1
ATOM 10153 N N . ASN G 1 55 ? 124.707 166.885 120.068 1.00 30.00 55 ASN F N 1
ATOM 10154 C CA . ASN G 1 55 ? 125.599 166.441 121.170 1.00 30.00 55 ASN F CA 1
ATOM 10155 C C . ASN G 1 55 ? 125.245 167.171 122.471 1.00 30.00 55 ASN F C 1
ATOM 10156 O O . ASN G 1 55 ? 126.172 167.440 123.251 1.00 30.00 55 ASN F O 1
ATOM 10158 N N . PHE G 1 56 ? 123.969 167.492 122.693 1.00 30.00 56 PHE F N 1
ATOM 10159 C CA . PHE G 1 56 ? 123.559 168.080 123.994 1.00 30.00 56 PHE F CA 1
ATOM 10160 C C . PHE G 1 56 ? 122.515 167.157 124.618 1.00 30.00 56 PHE F C 1
ATOM 10161 O O . PHE G 1 56 ? 121.313 167.393 124.445 1.00 30.00 56 PHE F O 1
ATOM 10169 N N . PRO G 1 57 ? 122.945 166.101 125.336 1.00 30.00 57 PRO F N 1
ATOM 10170 C CA . PRO G 1 57 ? 122.014 165.147 125.930 1.00 30.00 57 PRO F CA 1
ATOM 10171 C C . PRO G 1 57 ? 121.117 165.783 126.998 1.00 30.00 57 PRO F C 1
ATOM 10172 O O . PRO G 1 57 ? 121.628 166.515 127.813 1.00 30.00 57 PRO F O 1
ATOM 10176 N N . ILE G 1 58 ? 119.814 165.510 126.998 1.00 30.00 58 ILE F N 1
ATOM 10177 C CA . ILE G 1 58 ? 118.869 166.043 128.024 1.00 30.00 58 ILE F CA 1
ATOM 10178 C C . ILE G 1 58 ? 118.166 164.859 128.689 1.00 30.00 58 ILE F C 1
ATOM 10179 O O . ILE G 1 58 ? 117.093 164.484 128.208 1.00 30.00 58 ILE F O 1
ATOM 10184 N N . SER G 1 59 ? 118.727 164.314 129.770 1.00 30.00 59 SER F N 1
ATOM 10185 C CA . SER G 1 59 ? 118.175 163.131 130.478 1.00 30.00 59 SER F CA 1
ATOM 10186 C C . SER G 1 59 ? 116.823 163.473 131.102 1.00 30.00 59 SER F C 1
ATOM 10187 O O . SER G 1 59 ? 116.765 164.442 131.868 1.00 30.00 59 SER F O 1
ATOM 10190 N N . VAL G 1 60 ? 115.789 162.698 130.788 1.00 30.00 60 VAL F N 1
ATOM 10191 C CA . VAL G 1 60 ? 114.403 162.947 131.274 1.00 30.00 60 VAL F CA 1
ATOM 10192 C C . VAL G 1 60 ? 113.860 161.636 131.841 1.00 30.00 60 VAL F C 1
ATOM 10193 O O . VAL G 1 60 ? 113.751 160.675 131.070 1.00 30.00 60 VAL F O 1
ATOM 10197 N N . GLU G 1 61 ? 113.558 161.587 133.137 1.00 30.00 61 GLU F N 1
ATOM 10198 C CA . GLU G 1 61 ? 113.052 160.359 133.804 1.00 30.00 61 GLU F CA 1
ATOM 10199 C C . GLU G 1 61 ? 111.580 160.118 133.469 1.00 30.00 61 GLU F C 1
ATOM 10200 O O . GLU G 1 61 ? 110.811 161.086 133.494 1.00 30.00 61 GLU F O 1
ATOM 10206 N N . ILE G 1 62 ? 111.212 158.870 133.182 1.00 30.00 62 ILE F N 1
ATOM 10207 C CA . ILE G 1 62 ? 109.808 158.476 132.868 1.00 30.00 62 ILE F CA 1
ATOM 10208 C C . ILE G 1 62 ? 109.033 158.360 134.179 1.00 30.00 62 ILE F C 1
ATOM 10209 O O . ILE G 1 62 ? 109.657 158.523 135.239 1.00 30.00 62 ILE F O 1
ATOM 10214 N N . ASN G 1 63 ? 107.734 158.065 134.112 1.00 30.00 63 ASN F N 1
ATOM 10215 C CA . ASN G 1 63 ? 106.858 157.928 135.304 1.00 30.00 63 ASN F CA 1
ATOM 10216 C C . ASN G 1 63 ? 107.526 157.004 136.320 1.00 30.00 63 ASN F C 1
ATOM 10217 O O . ASN G 1 63 ? 107.840 155.866 135.951 1.00 30.00 63 ASN F O 1
ATOM 10222 N N . PRO G 1 64 ? 107.769 157.438 137.574 1.00 30.00 64 PRO F N 1
ATOM 10223 C CA . PRO G 1 64 ? 108.477 156.609 138.545 1.00 30.00 64 PRO F CA 1
ATOM 10224 C C . PRO G 1 64 ? 107.573 155.501 139.098 1.00 30.00 64 PRO F C 1
ATOM 10225 O O . PRO G 1 64 ? 108.078 154.647 139.781 1.00 30.00 64 PRO F O 1
ATOM 10229 N N . HIS G 1 65 ? 106.279 155.537 138.787 1.00 30.00 65 HIS F N 1
ATOM 10230 C CA . HIS G 1 65 ? 105.302 154.520 139.253 1.00 30.00 65 HIS F CA 1
ATOM 10231 C C . HIS G 1 65 ? 105.292 153.325 138.297 1.00 30.00 65 HIS F C 1
ATOM 10232 O O . HIS G 1 65 ? 104.803 152.266 138.712 1.00 30.00 65 HIS F O 1
ATOM 10239 N N . LEU G 1 66 ? 105.794 153.485 137.072 1.00 30.00 66 LEU F N 1
ATOM 10240 C CA . LEU G 1 66 ? 105.886 152.385 136.075 1.00 30.00 66 LEU F CA 1
ATOM 10241 C C . LEU G 1 66 ? 106.545 151.176 136.736 1.00 30.00 66 LEU F C 1
ATOM 10242 O O . LEU G 1 66 ? 107.654 151.347 137.264 1.00 30.00 66 LEU F O 1
ATOM 10247 N N . ASP G 1 67 ? 105.905 150.004 136.703 1.00 30.00 67 ASP F N 1
ATOM 10248 C CA . ASP G 1 67 ? 106.441 148.776 137.347 1.00 30.00 67 ASP F CA 1
ATOM 10249 C C . ASP G 1 67 ? 106.738 147.696 136.306 1.00 30.00 67 ASP F C 1
ATOM 10250 O O . ASP G 1 67 ? 107.375 146.704 136.686 1.00 30.00 67 ASP F O 1
ATOM 10252 N N . ASN G 1 68 ? 106.291 147.859 135.060 1.00 30.00 68 ASN F N 1
ATOM 10253 C CA . ASN G 1 68 ? 106.467 146.843 133.989 1.00 30.00 68 ASN F CA 1
ATOM 10254 C C . ASN G 1 68 ? 107.410 147.407 132.929 1.00 30.00 68 ASN F C 1
ATOM 10255 O O . ASN G 1 68 ? 107.280 148.601 132.612 1.00 30.00 68 ASN F O 1
ATOM 10257 N N . ALA G 1 69 ? 108.306 146.581 132.396 1.00 30.00 69 ALA F N 1
ATOM 10258 C CA . ALA G 1 69 ? 109.282 147.000 131.372 1.00 30.00 69 ALA F CA 1
ATOM 10259 C C . ALA G 1 69 ? 108.547 147.353 130.080 1.00 30.00 69 ALA F C 1
ATOM 10260 O O . ALA G 1 69 ? 109.122 148.101 129.283 1.00 30.00 69 ALA F O 1
ATOM 10262 N N . LYS G 1 70 ? 107.333 146.843 129.882 1.00 30.00 70 LYS F N 1
ATOM 10263 C CA . LYS G 1 70 ? 106.522 147.118 128.667 1.00 30.00 70 LYS F CA 1
ATOM 10264 C C . LYS G 1 70 ? 105.907 148.510 128.788 1.00 30.00 70 LYS F C 1
ATOM 10265 O O . LYS G 1 70 ? 105.884 149.227 127.775 1.00 30.00 70 LYS F O 1
ATOM 10267 N N . ASP G 1 71 ? 105.440 148.878 129.978 1.00 30.00 71 ASP F N 1
ATOM 10268 C CA . ASP G 1 71 ? 104.810 150.197 130.221 1.00 30.00 71 ASP F CA 1
ATOM 10269 C C . ASP G 1 71 ? 105.896 151.269 130.161 1.00 30.00 71 ASP F C 1
ATOM 10270 O O . ASP G 1 71 ? 105.587 152.367 129.693 1.00 30.00 71 ASP F O 1
ATOM 10272 N N . MET G 1 72 ? 107.109 150.970 130.621 1.00 30.00 72 MET F N 1
ATOM 10273 C CA . MET G 1 72 ? 108.248 151.923 130.614 1.00 30.00 72 MET F CA 1
ATOM 10274 C C . MET G 1 72 ? 108.684 152.173 129.172 1.00 30.00 72 MET F C 1
ATOM 10275 O O . MET G 1 72 ? 108.971 153.332 128.851 1.00 30.00 72 MET F O 1
ATOM 10280 N N . VAL G 1 73 ? 108.705 151.136 128.338 1.00 30.00 73 VAL F N 1
ATOM 10281 C CA . VAL G 1 73 ? 109.181 151.245 126.931 1.00 30.00 73 VAL F CA 1
ATOM 10282 C C . VAL G 1 73 ? 108.159 152.043 126.119 1.00 30.00 73 VAL F C 1
ATOM 10283 O O . VAL G 1 73 ? 108.579 152.720 125.173 1.00 30.00 73 VAL F O 1
ATOM 10287 N N . GLU G 1 74 ? 106.878 151.997 126.481 1.00 30.00 74 GLU F N 1
ATOM 10288 C CA . GLU G 1 74 ? 105.803 152.728 125.763 1.00 30.00 74 GLU F CA 1
ATOM 10289 C C . GLU G 1 74 ? 105.852 154.198 126.172 1.00 30.00 74 GLU F C 1
ATOM 10290 O O . GLU G 1 74 ? 105.696 155.051 125.286 1.00 30.00 74 GLU F O 1
ATOM 10292 N N . GLU G 1 75 ? 106.077 154.481 127.453 1.00 30.00 75 GLU F N 1
ATOM 10293 C CA . GLU G 1 75 ? 106.110 155.869 127.975 1.00 30.00 75 GLU F CA 1
ATOM 10294 C C . GLU G 1 75 ? 107.396 156.558 127.516 1.00 30.00 75 GLU F C 1
ATOM 10295 O O . GLU G 1 75 ? 107.307 157.718 127.096 1.00 30.00 75 GLU F O 1
ATOM 10297 N N . GLY G 1 76 ? 108.537 155.873 127.580 1.00 30.00 76 GLY F N 1
ATOM 10298 C CA . GLY G 1 76 ? 109.836 156.455 127.205 1.00 30.00 76 GLY F CA 1
ATOM 10299 C C . GLY G 1 76 ? 109.970 156.614 125.707 1.00 30.00 76 GLY F C 1
ATOM 10300 O O . GLY G 1 76 ? 110.769 157.445 125.294 1.00 30.00 76 GLY F O 1
ATOM 10301 N N . THR G 1 77 ? 109.259 155.831 124.907 1.00 30.00 77 THR F N 1
ATOM 10302 C CA . THR G 1 77 ? 109.251 155.961 123.429 1.00 30.00 77 THR F CA 1
ATOM 10303 C C . THR G 1 77 ? 108.541 157.265 123.073 1.00 30.00 77 THR F C 1
ATOM 10304 O O . THR G 1 77 ? 109.043 157.986 122.196 1.00 30.00 77 THR F O 1
ATOM 10308 N N . LYS G 1 78 ? 107.439 157.569 123.751 1.00 30.00 78 LYS F N 1
ATOM 10309 C CA . LYS G 1 78 ? 106.672 158.819 123.520 1.00 30.00 78 LYS F CA 1
ATOM 10310 C C . LYS G 1 78 ? 107.547 160.024 123.875 1.00 30.00 78 LYS F C 1
ATOM 10311 O O . LYS G 1 78 ? 107.630 160.933 123.041 1.00 30.00 78 LYS F O 1
ATOM 10313 N N . ILE G 1 79 ? 108.183 160.027 125.047 1.00 30.00 79 ILE F N 1
ATOM 10314 C CA . ILE G 1 79 ? 109.026 161.167 125.515 1.00 30.00 79 ILE F CA 1
ATOM 10315 C C . ILE G 1 79 ? 110.186 161.346 124.541 1.00 30.00 79 ILE F C 1
ATOM 10316 O O . ILE G 1 79 ? 110.524 162.494 124.263 1.00 30.00 79 ILE F O 1
ATOM 10321 N N . ALA G 1 80 ? 110.787 160.258 124.070 1.00 30.00 80 ALA F N 1
ATOM 10322 C CA . ALA G 1 80 ? 111.963 160.295 123.174 1.00 30.00 80 ALA F CA 1
ATOM 10323 C C . ALA G 1 80 ? 111.572 160.860 121.810 1.00 30.00 80 ALA F C 1
ATOM 10324 O O . ALA G 1 80 ? 112.454 161.407 121.133 1.00 30.00 80 ALA F O 1
ATOM 10326 N N . LYS G 1 81 ? 110.302 160.747 121.427 1.00 30.00 81 LYS F N 1
ATOM 10327 C CA . LYS G 1 81 ? 109.810 161.241 120.114 1.00 30.00 81 LYS F CA 1
ATOM 10328 C C . LYS G 1 81 ? 109.602 162.757 120.178 1.00 30.00 81 LYS F C 1
ATOM 10329 O O . LYS G 1 81 ? 109.310 163.338 119.126 1.00 30.00 81 LYS F O 1
ATOM 10331 N N . LEU G 1 82 ? 109.755 163.377 121.349 1.00 30.00 82 LEU F N 1
ATOM 10332 C CA . LEU G 1 82 ? 109.527 164.836 121.522 1.00 30.00 82 LEU F CA 1
ATOM 10333 C C . LEU G 1 82 ? 110.789 165.616 121.138 1.00 30.00 82 LEU F C 1
ATOM 10334 O O . LEU G 1 82 ? 110.647 166.775 120.716 1.00 30.00 82 LEU F O 1
ATOM 10339 N N . SER G 1 83 ? 111.969 165.005 121.267 1.00 30.00 83 SER F N 1
ATOM 10340 C CA . SER G 1 83 ? 113.231 165.680 120.863 1.00 30.00 83 SER F CA 1
ATOM 10341 C C . SER G 1 83 ? 114.358 164.660 120.692 1.00 30.00 83 SER F C 1
ATOM 10342 O O . SER G 1 83 ? 114.389 163.680 121.453 1.00 30.00 83 SER F O 1
ATOM 10345 N N . SER G 1 84 ? 115.265 164.908 119.747 1.00 30.00 84 SER F N 1
ATOM 10346 C CA . SER G 1 84 ? 116.405 163.993 119.499 1.00 30.00 84 SER F CA 1
ATOM 10347 C C . SER G 1 84 ? 117.477 164.181 120.573 1.00 30.00 84 SER F C 1
ATOM 10348 O O . SER G 1 84 ? 118.427 163.386 120.602 1.00 30.00 84 SER F O 1
ATOM 10351 N N . ASN G 1 85 ? 117.332 165.206 121.410 1.00 30.00 85 ASN F N 1
ATOM 10352 C CA . ASN G 1 85 ? 118.316 165.481 122.483 1.00 30.00 85 ASN F CA 1
ATOM 10353 C C . ASN G 1 85 ? 117.886 164.750 123.755 1.00 30.00 85 ASN F C 1
ATOM 10354 O O . ASN G 1 85 ? 118.713 164.652 124.673 1.00 30.00 85 ASN F O 1
ATOM 10359 N N . PHE G 1 86 ? 116.660 164.226 123.790 1.00 30.00 86 PHE F N 1
ATOM 10360 C CA . PHE G 1 86 ? 116.133 163.603 125.031 1.00 30.00 86 PHE F CA 1
ATOM 10361 C C . PHE G 1 86 ? 116.710 162.202 125.238 1.00 30.00 86 PHE F C 1
ATOM 10362 O O . PHE G 1 86 ? 116.702 161.408 124.290 1.00 30.00 86 PHE F O 1
ATOM 10370 N N . VAL G 1 87 ? 117.188 161.879 126.444 1.00 30.00 87 VAL F N 1
ATOM 10371 C CA . VAL G 1 87 ? 117.723 160.527 126.797 1.00 30.00 87 VAL F CA 1
ATOM 10372 C C . VAL G 1 87 ? 116.849 159.960 127.918 1.00 30.00 87 VAL F C 1
ATOM 10373 O O . VAL G 1 87 ? 116.959 160.468 129.021 1.00 30.00 87 VAL F O 1
ATOM 10377 N N . ILE G 1 88 ? 116.080 158.902 127.679 1.00 30.00 88 ILE F N 1
ATOM 10378 C CA . ILE G 1 88 ? 115.130 158.334 128.684 1.00 30.00 88 ILE F CA 1
ATOM 10379 C C . ILE G 1 88 ? 115.894 157.867 129.926 1.00 30.00 88 ILE F C 1
ATOM 10380 O O . ILE G 1 88 ? 116.740 156.985 129.783 1.00 30.00 88 ILE F O 1
ATOM 10385 N N . LYS G 1 89 ? 115.594 158.423 131.104 1.00 30.00 89 LYS F N 1
ATOM 10386 C CA . LYS G 1 89 ? 116.245 158.030 132.382 1.00 30.00 89 LYS F CA 1
ATOM 10387 C C . LYS G 1 89 ? 115.391 156.944 133.043 1.00 30.00 89 LYS F C 1
ATOM 10388 O O . LYS G 1 89 ? 114.221 157.228 133.320 1.00 30.00 89 LYS F O 1
ATOM 10394 N N . ILE G 1 90 ? 115.938 155.748 133.273 1.00 30.00 90 ILE F N 1
ATOM 10395 C CA . ILE G 1 90 ? 115.195 154.577 133.823 1.00 30.00 90 ILE F CA 1
ATOM 10396 C C . ILE G 1 90 ? 115.864 154.133 135.130 1.00 30.00 90 ILE F C 1
ATOM 10397 O O . ILE G 1 90 ? 117.093 154.064 135.163 1.00 30.00 90 ILE F O 1
ATOM 10402 N N . PRO G 1 91 ? 115.108 153.811 136.201 1.00 30.00 91 PRO F N 1
ATOM 10403 C CA . PRO G 1 91 ? 115.698 153.356 137.461 1.00 30.00 91 PRO F CA 1
ATOM 10404 C C . PRO G 1 91 ? 116.356 151.975 137.338 1.00 30.00 91 PRO F C 1
ATOM 10405 O O . PRO G 1 91 ? 115.872 151.171 136.579 1.00 30.00 91 PRO F O 1
ATOM 10409 N N . CYS G 1 92 ? 117.434 151.739 138.089 1.00 30.00 92 CYS F N 1
ATOM 10410 C CA . CYS G 1 92 ? 118.118 150.419 138.058 1.00 30.00 92 CYS F CA 1
ATOM 10411 C C . CYS G 1 92 ? 117.276 149.376 138.795 1.00 30.00 92 CYS F C 1
ATOM 10412 O O . CYS G 1 92 ? 117.638 149.013 139.921 1.00 30.00 92 CYS F O 1
ATOM 10415 N N . THR G 1 93 ? 116.189 148.912 138.188 1.00 30.00 93 THR F N 1
ATOM 10416 C CA . THR G 1 93 ? 115.305 147.868 138.758 1.00 30.00 93 THR F CA 1
ATOM 10417 C C . THR G 1 93 ? 115.277 146.711 137.768 1.00 30.00 93 THR F C 1
ATOM 10418 O O . THR G 1 93 ? 115.737 146.915 136.638 1.00 30.00 93 THR F O 1
ATOM 10422 N N . GLU G 1 94 ? 114.754 145.560 138.171 1.00 30.00 94 GLU F N 1
ATOM 10423 C CA . GLU G 1 94 ? 114.580 144.413 137.251 1.00 30.00 94 GLU F CA 1
ATOM 10424 C C . GLU G 1 94 ? 113.865 144.909 135.995 1.00 30.00 94 GLU F C 1
ATOM 10425 O O . GLU G 1 94 ? 114.444 144.774 134.918 1.00 30.00 94 GLU F O 1
ATOM 10431 N N . PRO G 1 95 ? 112.655 145.501 136.094 1.00 30.00 95 PRO F N 1
ATOM 10432 C CA . PRO G 1 95 ? 111.902 145.916 134.912 1.00 30.00 95 PRO F CA 1
ATOM 10433 C C . PRO G 1 95 ? 112.529 147.134 134.229 1.00 30.00 95 PRO F C 1
ATOM 10434 O O . PRO G 1 95 ? 112.219 147.338 133.089 1.00 30.00 95 PRO F O 1
ATOM 10438 N N . GLY G 1 96 ? 113.317 147.940 134.939 1.00 30.00 96 GLY F N 1
ATOM 10439 C CA . GLY G 1 96 ? 114.041 149.088 134.369 1.00 30.00 96 GLY F CA 1
ATOM 10440 C C . GLY G 1 96 ? 115.193 148.623 133.509 1.00 30.00 96 GLY F C 1
ATOM 10441 O O . GLY G 1 96 ? 115.394 149.207 132.440 1.00 30.00 96 GLY F O 1
ATOM 10442 N N . LEU G 1 97 ? 115.912 147.592 133.944 1.00 30.00 97 LEU F N 1
ATOM 10443 C CA . LEU G 1 97 ? 117.071 147.050 133.194 1.00 30.00 97 LEU F CA 1
ATOM 10444 C C . LEU G 1 97 ? 116.549 146.243 132.008 1.00 30.00 97 LEU F C 1
ATOM 10445 O O . LEU G 1 97 ? 117.254 146.189 130.995 1.00 30.00 97 LEU F O 1
ATOM 10450 N N . ILE G 1 98 ? 115.363 145.651 132.126 1.00 30.00 98 ILE F N 1
ATOM 10451 C CA . ILE G 1 98 ? 114.729 144.900 131.008 1.00 30.00 98 ILE F CA 1
ATOM 10452 C C . ILE G 1 98 ? 114.231 145.937 130.005 1.00 30.00 98 ILE F C 1
ATOM 10453 O O . ILE G 1 98 ? 114.366 145.691 128.801 1.00 30.00 98 ILE F O 1
ATOM 10458 N N . ALA G 1 99 ? 113.698 147.057 130.487 1.00 30.00 99 ALA F N 1
ATOM 10459 C CA . ALA G 1 99 ? 113.154 148.129 129.631 1.00 30.00 99 ALA F CA 1
ATOM 10460 C C . ALA G 1 99 ? 114.299 148.902 128.989 1.00 30.00 99 ALA F C 1
ATOM 10461 O O . ALA G 1 99 ? 114.074 149.417 127.909 1.00 30.00 99 ALA F O 1
ATOM 10463 N N . ALA G 1 100 ? 115.455 148.994 129.641 1.00 30.00 100 ALA F N 1
ATOM 10464 C CA . ALA G 1 100 ? 116.623 149.749 129.139 1.00 30.00 100 ALA F CA 1
ATOM 10465 C C . ALA G 1 100 ? 117.302 148.933 128.046 1.00 30.00 100 ALA F C 1
ATOM 10466 O O . ALA G 1 100 ? 117.950 149.541 127.195 1.00 30.00 100 ALA F O 1
ATOM 10468 N N . LYS G 1 101 ? 117.178 147.611 128.095 1.00 30.00 101 LYS F N 1
ATOM 10469 C CA . LYS G 1 101 ? 117.781 146.711 127.085 1.00 30.00 101 LYS F CA 1
ATOM 10470 C C . LYS G 1 101 ? 116.926 146.780 125.823 1.00 30.00 101 LYS F C 1
ATOM 10471 O O . LYS G 1 101 ? 117.511 146.849 124.737 1.00 30.00 101 LYS F O 1
ATOM 10477 N N . GLU G 1 102 ? 115.601 146.784 125.967 1.00 30.00 102 GLU F N 1
ATOM 10478 C CA . GLU G 1 102 ? 114.673 146.879 124.813 1.00 30.00 102 GLU F CA 1
ATOM 10479 C C . GLU G 1 102 ? 114.837 148.250 124.164 1.00 30.00 102 GLU F C 1
ATOM 10480 O O . GLU G 1 102 ? 114.900 148.301 122.931 1.00 30.00 102 GLU F O 1
ATOM 10482 N N . PHE G 1 103 ? 114.884 149.314 124.967 1.00 30.00 103 PHE F N 1
ATOM 10483 C CA . PHE G 1 103 ? 115.058 150.699 124.476 1.00 30.00 103 PHE F CA 1
ATOM 10484 C C . PHE G 1 103 ? 116.339 150.790 123.659 1.00 30.00 103 PHE F C 1
ATOM 10485 O O . PHE G 1 103 ? 116.275 151.287 122.547 1.00 30.00 103 PHE F O 1
ATOM 10493 N N . GLU G 1 104 ? 117.459 150.314 124.192 1.00 30.00 104 GLU F N 1
ATOM 10494 C CA . GLU G 1 104 ? 118.786 150.409 123.534 1.00 30.00 104 GLU F CA 1
ATOM 10495 C C . GLU G 1 104 ? 118.787 149.591 122.243 1.00 30.00 104 GLU F C 1
ATOM 10496 O O . GLU G 1 104 ? 119.551 149.951 121.336 1.00 30.00 104 GLU F O 1
ATOM 10502 N N . LYS G 1 105 ? 117.983 148.536 122.156 1.00 30.00 105 LYS F N 1
ATOM 10503 C CA . LYS G 1 105 ? 117.877 147.659 120.960 1.00 30.00 105 LYS F CA 1
ATOM 10504 C C . LYS G 1 105 ? 117.095 148.402 119.877 1.00 30.00 105 LYS F C 1
ATOM 10505 O O . LYS G 1 105 ? 117.342 148.124 118.696 1.00 30.00 105 LYS F O 1
ATOM 10507 N N . GLN G 1 106 ? 116.207 149.317 120.262 1.00 30.00 106 GLN F N 1
ATOM 10508 C CA . GLN G 1 106 ? 115.379 150.104 119.312 1.00 30.00 106 GLN F CA 1
ATOM 10509 C C . GLN G 1 106 ? 116.109 151.407 118.978 1.00 30.00 106 GLN F C 1
ATOM 10510 O O . GLN G 1 106 ? 115.567 152.183 118.178 1.00 30.00 106 GLN F O 1
ATOM 10512 N N . GLY G 1 107 ? 117.269 151.656 119.585 1.00 30.00 107 GLY F N 1
ATOM 10513 C CA . GLY G 1 107 ? 118.092 152.840 119.281 1.00 30.00 107 GLY F CA 1
ATOM 10514 C C . GLY G 1 107 ? 117.722 154.056 120.107 1.00 30.00 107 GLY F C 1
ATOM 10515 O O . GLY G 1 107 ? 118.178 155.151 119.745 1.00 30.00 107 GLY F O 1
ATOM 10516 N N . ILE G 1 108 ? 116.937 153.889 121.174 1.00 30.00 108 ILE F N 1
ATOM 10517 C CA . ILE G 1 108 ? 116.568 155.001 122.097 1.00 30.00 108 ILE F CA 1
ATOM 10518 C C . ILE G 1 108 ? 117.622 155.061 123.205 1.00 30.00 108 ILE F C 1
ATOM 10519 O O . ILE G 1 108 ? 117.719 154.084 123.961 1.00 30.00 108 ILE F O 1
ATOM 10524 N N . SER G 1 109 ? 118.394 156.147 123.293 1.00 30.00 109 SER F N 1
ATOM 10525 C CA . SER G 1 109 ? 119.439 156.321 124.334 1.00 30.00 109 SER F CA 1
ATOM 10526 C C . SER G 1 109 ? 118.788 156.266 125.713 1.00 30.00 109 SER F C 1
ATOM 10527 O O . SER G 1 109 ? 117.750 156.918 125.890 1.00 30.00 109 SER F O 1
ATOM 10530 N N . THR G 1 110 ? 119.394 155.555 126.662 1.00 30.00 110 THR F N 1
ATOM 10531 C CA . THR G 1 110 ? 118.832 155.385 128.022 1.00 30.00 110 THR F CA 1
ATOM 10532 C C . THR G 1 110 ? 119.879 155.754 129.067 1.00 30.00 110 THR F C 1
ATOM 10533 O O . THR G 1 110 ? 121.061 155.532 128.794 1.00 30.00 110 THR F O 1
ATOM 10537 N N . ASN G 1 111 ? 119.464 156.324 130.197 1.00 30.00 111 ASN F N 1
ATOM 10538 C CA . ASN G 1 111 ? 120.362 156.656 131.327 1.00 30.00 111 ASN F CA 1
ATOM 10539 C C . ASN G 1 111 ? 119.863 155.867 132.537 1.00 30.00 111 ASN F C 1
ATOM 10540 O O . ASN G 1 111 ? 118.974 156.373 133.222 1.00 30.00 111 ASN F O 1
ATOM 10545 N N . VAL G 1 112 ? 120.400 154.674 132.790 1.00 30.00 112 VAL F N 1
ATOM 10546 C CA . VAL G 1 112 ? 120.006 153.830 133.955 1.00 30.00 112 VAL F CA 1
ATOM 10547 C C . VAL G 1 112 ? 120.414 154.581 135.222 1.00 30.00 112 VAL F C 1
ATOM 10548 O O . VAL G 1 112 ? 121.606 154.578 135.520 1.00 30.00 112 VAL F O 1
ATOM 10552 N N . THR G 1 113 ? 119.469 155.170 135.951 1.00 30.00 113 THR F N 1
ATOM 10553 C CA . THR G 1 113 ? 119.760 156.014 137.137 1.00 30.00 113 THR F CA 1
ATOM 10554 C C . THR G 1 113 ? 119.556 155.242 138.442 1.00 30.00 113 THR F C 1
ATOM 10555 O O . THR G 1 113 ? 119.236 154.058 138.365 1.00 30.00 113 THR F O 1
ATOM 10559 N N . LEU G 1 114 ? 119.760 155.894 139.586 1.00 30.00 114 LEU F N 1
ATOM 10560 C CA . LEU G 1 114 ? 119.595 155.283 140.931 1.00 30.00 114 LEU F CA 1
ATOM 10561 C C . LEU G 1 114 ? 120.440 154.013 141.027 1.00 30.00 114 LEU F C 1
ATOM 10562 O O . LEU G 1 114 ? 119.889 152.970 141.399 1.00 30.00 114 LEU F O 1
ATOM 10567 N N . VAL G 1 115 ? 121.721 154.097 140.677 1.00 30.00 115 VAL F N 1
ATOM 10568 C CA . VAL G 1 115 ? 122.678 152.966 140.819 1.00 30.00 115 VAL F CA 1
ATOM 10569 C C . VAL G 1 115 ? 123.523 153.316 142.041 1.00 30.00 115 VAL F C 1
ATOM 10570 O O . VAL G 1 115 ? 124.029 154.428 142.068 1.00 30.00 115 VAL F O 1
ATOM 10574 N N . PHE G 1 116 ? 123.633 152.435 143.030 1.00 30.00 116 PHE F N 1
ATOM 10575 C CA . PHE G 1 116 ? 124.340 152.721 144.301 1.00 30.00 116 PHE F CA 1
ATOM 10576 C C . PHE G 1 116 ? 125.384 151.642 144.590 1.00 30.00 116 PHE F C 1
ATOM 10577 O O . PHE G 1 116 ? 125.922 151.653 145.702 1.00 30.00 116 PHE F O 1
ATOM 10585 N N . SER G 1 117 ? 125.686 150.763 143.637 1.00 30.00 117 SER F N 1
ATOM 10586 C CA . SER G 1 117 ? 126.734 149.723 143.795 1.00 30.00 117 SER F CA 1
ATOM 10587 C C . SER G 1 117 ? 127.377 149.439 142.439 1.00 30.00 117 SER F C 1
ATOM 10588 O O . SER G 1 117 ? 126.745 149.715 141.411 1.00 30.00 117 SER F O 1
ATOM 10591 N N . PRO G 1 118 ? 128.614 148.910 142.405 1.00 30.00 118 PRO F N 1
ATOM 10592 C CA . PRO G 1 118 ? 129.262 148.568 141.146 1.00 30.00 118 PRO F CA 1
ATOM 10593 C C . PRO G 1 118 ? 128.623 147.333 140.497 1.00 30.00 118 PRO F C 1
ATOM 10594 O O . PRO G 1 118 ? 128.820 147.159 139.320 1.00 30.00 118 PRO F O 1
ATOM 10598 N N . SER G 1 119 ? 127.872 146.525 141.247 1.00 30.00 119 SER F N 1
ATOM 10599 C CA . SER G 1 119 ? 127.169 145.333 140.707 1.00 30.00 119 SER F CA 1
ATOM 10600 C C . SER G 1 119 ? 125.916 145.799 139.972 1.00 30.00 119 SER F C 1
ATOM 10601 O O . SER G 1 119 ? 125.551 145.160 138.978 1.00 30.00 119 SER F O 1
ATOM 10604 N N . GLN G 1 120 ? 125.295 146.875 140.440 1.00 30.00 120 GLN F N 1
ATOM 10605 C CA . GLN G 1 120 ? 124.080 147.445 139.810 1.00 30.00 120 GLN F CA 1
ATOM 10606 C C . GLN G 1 120 ? 124.509 148.229 138.572 1.00 30.00 120 GLN F C 1
ATOM 10607 O O . GLN G 1 120 ? 123.658 148.435 137.706 1.00 30.00 120 GLN F O 1
ATOM 10613 N N . ALA G 1 121 ? 125.771 148.647 138.493 1.00 30.00 121 ALA F N 1
ATOM 10614 C CA . ALA G 1 121 ? 126.306 149.439 137.366 1.00 30.00 121 ALA F CA 1
ATOM 10615 C C . ALA G 1 121 ? 126.760 148.525 136.230 1.00 30.00 121 ALA F C 1
ATOM 10616 O O . ALA G 1 121 ? 126.708 148.973 135.083 1.00 30.00 121 ALA F O 1
ATOM 10618 N N . LEU G 1 122 ? 127.155 147.289 136.517 1.00 30.00 122 LEU F N 1
ATOM 10619 C CA . LEU G 1 122 ? 127.723 146.387 135.481 1.00 30.00 122 LEU F CA 1
ATOM 10620 C C . LEU G 1 122 ? 126.640 145.909 134.511 1.00 30.00 122 LEU F C 1
ATOM 10621 O O . LEU G 1 122 ? 126.944 145.850 133.323 1.00 30.00 122 LEU F O 1
ATOM 10626 N N . GLN G 1 123 ? 125.441 145.578 134.986 1.00 30.00 123 GLN F N 1
ATOM 10627 C CA . GLN G 1 123 ? 124.329 145.099 134.122 1.00 30.00 123 GLN F CA 1
ATOM 10628 C C . GLN G 1 123 ? 123.943 146.197 133.129 1.00 30.00 123 GLN F C 1
ATOM 10629 O O . GLN G 1 123 ? 123.818 145.875 131.946 1.00 30.00 123 GLN F O 1
ATOM 10635 N N . PRO G 1 124 ? 123.703 147.458 133.545 1.00 30.00 124 PRO F N 1
ATOM 10636 C CA . PRO G 1 124 ? 123.437 148.529 132.595 1.00 30.00 124 PRO F CA 1
ATOM 10637 C C . PRO G 1 124 ? 124.502 148.538 131.492 1.00 30.00 124 PRO F C 1
ATOM 10638 O O . PRO G 1 124 ? 124.144 148.765 130.376 1.00 30.00 124 PRO F O 1
ATOM 10642 N N . ALA G 1 125 ? 125.762 148.256 131.815 1.00 30.00 125 ALA F N 1
ATOM 10643 C CA . ALA G 1 125 ? 126.885 148.287 130.851 1.00 30.00 125 ALA F CA 1
ATOM 10644 C C . ALA G 1 125 ? 126.825 147.087 129.910 1.00 30.00 125 ALA F C 1
ATOM 10645 O O . ALA G 1 125 ? 127.226 147.250 128.753 1.00 30.00 125 ALA F O 1
ATOM 10647 N N . ARG G 1 126 ? 126.431 145.927 130.417 1.00 30.00 126 ARG F N 1
ATOM 10648 C CA . ARG G 1 126 ? 126.287 144.686 129.608 1.00 30.00 126 ARG F CA 1
ATOM 10649 C C . ARG G 1 126 ? 125.137 144.789 128.594 1.00 30.00 126 ARG F C 1
ATOM 10650 O O . ARG G 1 126 ? 125.261 144.134 127.588 1.00 30.00 126 ARG F O 1
ATOM 10658 N N . ILE G 1 127 ? 124.143 145.644 128.795 1.00 30.00 127 ILE F N 1
ATOM 10659 C CA . ILE G 1 127 ? 122.952 145.789 127.909 1.00 30.00 127 ILE F CA 1
ATOM 10660 C C . ILE G 1 127 ? 123.133 147.008 127.000 1.00 30.00 127 ILE F C 1
ATOM 10661 O O . ILE G 1 127 ? 122.177 147.325 126.281 1.00 30.00 127 ILE F O 1
ATOM 10666 N N . GLY G 1 128 ? 124.286 147.680 127.032 1.00 30.00 128 GLY F N 1
ATOM 10667 C CA . GLY G 1 128 ? 124.560 148.810 126.124 1.00 30.00 128 GLY F CA 1
ATOM 10668 C C . GLY G 1 128 ? 123.831 150.090 126.480 1.00 30.00 128 GLY F C 1
ATOM 10669 O O . GLY G 1 128 ? 123.485 150.829 125.551 1.00 30.00 128 GLY F O 1
ATOM 10670 N N . ALA G 1 129 ? 123.612 150.362 127.765 1.00 30.00 129 ALA F N 1
ATOM 10671 C CA . ALA G 1 129 ? 123.010 151.655 128.153 1.00 30.00 129 ALA F CA 1
ATOM 10672 C C . ALA G 1 129 ? 123.968 152.771 127.736 1.00 30.00 129 ALA F C 1
ATOM 10673 O O . ALA G 1 129 ? 125.184 152.577 127.860 1.00 30.00 129 ALA F O 1
ATOM 10675 N N . LYS G 1 130 ? 123.436 153.885 127.242 1.00 30.00 130 LYS F N 1
ATOM 10676 C CA . LYS G 1 130 ? 124.253 155.042 126.804 1.00 30.00 130 LYS F CA 1
ATOM 10677 C C . LYS G 1 130 ? 124.904 155.668 128.033 1.00 30.00 130 LYS F C 1
ATOM 10678 O O . LYS G 1 130 ? 126.065 156.064 127.923 1.00 30.00 130 LYS F O 1
ATOM 10684 N N . PHE G 1 131 ? 124.177 155.764 129.142 1.00 30.00 131 PHE F N 1
ATOM 10685 C CA . PHE G 1 131 ? 124.674 156.389 130.388 1.00 30.00 131 PHE F CA 1
ATOM 10686 C C . PHE G 1 131 ? 124.284 155.554 131.605 1.00 30.00 131 PHE F C 1
ATOM 10687 O O . PHE G 1 131 ? 123.265 154.858 131.532 1.00 30.00 131 PHE F O 1
ATOM 10695 N N . VAL G 1 132 ? 125.089 155.600 132.662 1.00 30.00 132 VAL F N 1
ATOM 10696 C CA . VAL G 1 132 ? 124.795 154.934 133.959 1.00 30.00 132 VAL F CA 1
ATOM 10697 C C . VAL G 1 132 ? 125.073 156.007 135.010 1.00 30.00 132 VAL F C 1
ATOM 10698 O O . VAL G 1 132 ? 126.167 156.525 134.980 1.00 30.00 132 VAL F O 1
ATOM 10702 N N . SER G 1 133 ? 124.123 156.372 135.867 1.00 30.00 133 SER F N 1
ATOM 10703 C CA . SER G 1 133 ? 124.299 157.455 136.869 1.00 30.00 133 SER F CA 1
ATOM 10704 C C . SER G 1 133 ? 124.508 156.903 138.282 1.00 30.00 133 SER F C 1
ATOM 10705 O O . SER G 1 133 ? 123.504 156.693 138.974 1.00 30.00 133 SER F O 1
ATOM 10708 N N . PRO G 1 134 ? 125.751 156.645 138.740 1.00 30.00 134 PRO F N 1
ATOM 10709 C CA . PRO G 1 134 ? 125.998 156.245 140.130 1.00 30.00 134 PRO F CA 1
ATOM 10710 C C . PRO G 1 134 ? 125.836 157.419 141.107 1.00 30.00 134 PRO F C 1
ATOM 10711 O O . PRO G 1 134 ? 126.544 158.369 140.939 1.00 30.00 134 PRO F O 1
ATOM 10715 N N . PHE G 1 135 ? 124.942 157.332 142.095 1.00 30.00 135 PHE F N 1
ATOM 10716 C CA . PHE G 1 135 ? 124.644 158.435 143.049 1.00 30.00 135 PHE F CA 1
ATOM 10717 C C . PHE G 1 135 ? 125.646 158.438 144.208 1.00 30.00 135 PHE F C 1
ATOM 10718 O O . PHE G 1 135 ? 125.953 157.353 144.713 1.00 30.00 135 PHE F O 1
ATOM 10726 N N . VAL G 1 136 ? 126.111 159.610 144.644 1.00 30.00 136 VAL F N 1
ATOM 10727 C CA . VAL G 1 136 ? 127.108 159.749 145.747 1.00 30.00 136 VAL F CA 1
ATOM 10728 C C . VAL G 1 136 ? 126.466 160.394 146.978 1.00 30.00 136 VAL F C 1
ATOM 10729 O O . VAL G 1 136 ? 126.489 159.757 148.045 1.00 30.00 136 VAL F O 1
ATOM 10733 N N . GLY G 1 137 ? 125.925 161.604 146.849 1.00 30.00 137 GLY F N 1
ATOM 10734 C CA . GLY G 1 137 ? 125.358 162.372 147.977 1.00 30.00 137 GLY F CA 1
ATOM 10735 C C . GLY G 1 137 ? 124.474 161.572 148.913 1.00 30.00 137 GLY F C 1
ATOM 10736 O O . GLY G 1 137 ? 124.713 161.653 150.123 1.00 30.00 137 GLY F O 1
ATOM 10737 N N . TRP G 1 138 ? 123.474 160.853 148.407 1.00 30.00 138 TRP F N 1
ATOM 10738 C CA . TRP G 1 138 ? 122.498 160.108 149.245 1.00 30.00 138 TRP F CA 1
ATOM 10739 C C . TRP G 1 138 ? 123.211 159.190 150.229 1.00 30.00 138 TRP F C 1
ATOM 10740 O O . TRP G 1 138 ? 122.884 159.243 151.426 1.00 30.00 138 TRP F O 1
ATOM 10751 N N . LYS G 1 139 ? 124.120 158.359 149.738 1.00 30.00 139 LYS F N 1
ATOM 10752 C CA . LYS G 1 139 ? 124.842 157.374 150.575 1.00 30.00 139 LYS F CA 1
ATOM 10753 C C . LYS G 1 139 ? 125.645 158.128 151.632 1.00 30.00 139 LYS F C 1
ATOM 10754 O O . LYS G 1 139 ? 125.694 157.651 152.773 1.00 30.00 139 LYS F O 1
ATOM 10760 N N . GLU G 1 140 ? 126.227 159.268 151.273 1.00 30.00 140 GLU F N 1
ATOM 10761 C CA . GLU G 1 140 ? 127.045 160.083 152.206 1.00 30.00 140 GLU F CA 1
ATOM 10762 C C . GLU G 1 140 ? 126.146 160.653 153.302 1.00 30.00 140 GLU F C 1
ATOM 10763 O O . GLU G 1 140 ? 126.588 160.668 154.457 1.00 30.00 140 GLU F O 1
ATOM 10769 N N . ASN G 1 141 ? 124.935 161.087 152.963 1.00 30.00 141 ASN F N 1
ATOM 10770 C CA . ASN G 1 141 ? 123.992 161.690 153.939 1.00 30.00 141 ASN F CA 1
ATOM 10771 C C . ASN G 1 141 ? 123.684 160.646 155.008 1.00 30.00 141 ASN F C 1
ATOM 10772 O O . ASN G 1 141 ? 123.406 161.049 156.146 1.00 30.00 141 ASN F O 1
ATOM 10777 N N . SER G 1 142 ? 123.735 159.362 154.658 1.00 30.00 142 SER F N 1
ATOM 10778 C CA . SER G 1 142 ? 123.461 158.242 155.593 1.00 30.00 142 SER F CA 1
ATOM 10779 C C . SER G 1 142 ? 124.778 157.692 156.139 1.00 30.00 142 SER F C 1
ATOM 10780 O O . SER G 1 142 ? 124.780 156.528 156.514 1.00 30.00 142 SER F O 1
ATOM 10783 N N . GLY G 1 143 ? 125.866 158.461 156.103 1.00 30.00 143 GLY F N 1
ATOM 10784 C CA . GLY G 1 143 ? 127.156 158.067 156.698 1.00 30.00 143 GLY F CA 1
ATOM 10785 C C . GLY G 1 143 ? 127.901 156.981 155.947 1.00 30.00 143 GLY F C 1
ATOM 10786 O O . GLY G 1 143 ? 128.730 156.325 156.587 1.00 30.00 143 GLY F O 1
ATOM 10787 N N . ASP G 1 144 ? 127.676 156.818 154.646 1.00 30.00 144 ASP F N 1
ATOM 10788 C CA . ASP G 1 144 ? 128.385 155.807 153.818 1.00 30.00 144 ASP F CA 1
ATOM 10789 C C . ASP G 1 144 ? 129.470 156.472 152.973 1.00 30.00 144 ASP F C 1
ATOM 10790 O O . ASP G 1 144 ? 129.254 157.614 152.545 1.00 30.00 144 ASP F O 1
ATOM 10795 N N . ASP G 1 145 ? 130.592 155.790 152.740 1.00 30.00 145 ASP F N 1
ATOM 10796 C CA . ASP G 1 145 ? 131.691 156.301 151.878 1.00 30.00 145 ASP F CA 1
ATOM 10797 C C . ASP G 1 145 ? 131.385 155.899 150.433 1.00 30.00 145 ASP F C 1
ATOM 10798 O O . ASP G 1 145 ? 130.789 154.866 150.127 1.00 30.00 145 ASP F O 1
ATOM 10800 N N . THR G 1 146 ? 131.835 156.715 149.482 1.00 30.00 146 THR F N 1
ATOM 10801 C CA . THR G 1 146 ? 131.464 156.442 148.065 1.00 30.00 146 THR F CA 1
ATOM 10802 C C . THR G 1 146 ? 132.718 156.369 147.191 1.00 30.00 146 THR F C 1
ATOM 10803 O O . THR G 1 146 ? 133.800 156.667 147.732 1.00 30.00 146 THR F O 1
ATOM 10807 N N . TYR G 1 149 ? 133.206 153.120 145.651 1.00 30.00 148 TYR F N 1
ATOM 10808 C CA . TYR G 1 149 ? 132.638 152.229 144.617 1.00 30.00 148 TYR F CA 1
ATOM 10809 C C . TYR G 1 149 ? 132.671 152.968 143.258 1.00 30.00 148 TYR F C 1
ATOM 10810 O O . TYR G 1 149 ? 132.545 152.315 142.244 1.00 30.00 148 TYR F O 1
ATOM 10819 N N . ILE G 1 150 ? 132.765 154.293 143.253 1.00 30.00 149 ILE F N 1
ATOM 10820 C CA . ILE G 1 150 ? 132.859 155.134 142.015 1.00 30.00 149 ILE F CA 1
ATOM 10821 C C . ILE G 1 150 ? 134.108 154.756 141.205 1.00 30.00 149 ILE F C 1
ATOM 10822 O O . ILE G 1 150 ? 133.994 154.582 140.024 1.00 30.00 149 ILE F O 1
ATOM 10827 N N . GLN G 1 151 ? 135.237 154.599 141.836 1.00 30.00 150 GLN F N 1
ATOM 10828 C CA . GLN G 1 151 ? 136.506 154.213 141.174 1.00 30.00 150 GLN F CA 1
ATOM 10829 C C . GLN G 1 151 ? 136.377 152.787 140.641 1.00 30.00 150 GLN F C 1
ATOM 10830 O O . GLN G 1 151 ? 136.842 152.538 139.522 1.00 30.00 150 GLN F O 1
ATOM 10836 N N . ASP G 1 152 ? 135.747 151.902 141.411 1.00 30.00 151 ASP F N 1
ATOM 10837 C CA . ASP G 1 152 ? 135.523 150.503 140.968 1.00 30.00 151 ASP F CA 1
ATOM 10838 C C . ASP G 1 152 ? 134.758 150.496 139.645 1.00 30.00 151 ASP F C 1
ATOM 10839 O O . ASP G 1 152 ? 135.182 149.785 138.731 1.00 30.00 151 ASP F O 1
ATOM 10844 N N . ILE G 1 153 ? 133.671 151.259 139.560 1.00 30.00 152 ILE F N 1
ATOM 10845 C CA . ILE G 1 153 ? 132.848 151.288 138.317 1.00 30.00 152 ILE F CA 1
ATOM 10846 C C . ILE G 1 153 ? 133.719 151.805 137.169 1.00 30.00 152 ILE F C 1
ATOM 10847 O O . ILE G 1 153 ? 133.699 151.188 136.097 1.00 30.00 152 ILE F O 1
ATOM 10852 N N . VAL G 1 154 ? 134.473 152.876 137.405 1.00 30.00 153 VAL F N 1
ATOM 10853 C CA . VAL G 1 154 ? 135.323 153.461 136.332 1.00 30.00 153 VAL F CA 1
ATOM 10854 C C . VAL G 1 154 ? 136.322 152.390 135.893 1.00 30.00 153 VAL F C 1
ATOM 10855 O O . VAL G 1 154 ? 136.458 152.175 134.681 1.00 30.00 153 VAL F O 1
ATOM 10859 N N . ASN G 1 155 ? 136.958 151.723 136.852 1.00 30.00 154 ASN F N 1
ATOM 10860 C CA . ASN G 1 155 ? 137.990 150.706 136.537 1.00 30.00 154 ASN F CA 1
ATOM 10861 C C . ASN G 1 155 ? 137.362 149.516 135.804 1.00 30.00 154 ASN F C 1
ATOM 10862 O O . ASN G 1 155 ? 137.950 149.073 134.810 1.00 30.00 154 ASN F O 1
ATOM 10867 N N . ILE G 1 156 ? 136.215 149.029 136.277 1.00 30.00 155 ILE F N 1
ATOM 10868 C CA . ILE G 1 156 ? 135.526 147.885 135.618 1.00 30.00 155 ILE F CA 1
ATOM 10869 C C . ILE G 1 156 ? 135.171 148.290 134.188 1.00 30.00 155 ILE F C 1
ATOM 10870 O O . ILE G 1 156 ? 135.508 147.539 133.266 1.00 30.00 155 ILE F O 1
ATOM 10875 N N . TYR G 1 157 ? 134.495 149.419 134.023 1.00 30.00 156 TYR F N 1
ATOM 10876 C CA . TYR G 1 157 ? 134.078 149.911 132.692 1.00 30.00 156 TYR F CA 1
ATOM 10877 C C . TYR G 1 157 ? 135.312 149.908 131.793 1.00 30.00 156 TYR F C 1
ATOM 10878 O O . TYR G 1 157 ? 135.237 149.376 130.705 1.00 30.00 156 TYR F O 1
ATOM 10887 N N . LYS G 1 158 ? 136.446 150.390 132.277 1.00 30.00 157 LYS F N 1
ATOM 10888 C CA . LYS G 1 158 ? 137.671 150.525 131.453 1.00 30.00 157 LYS F CA 1
ATOM 10889 C C . LYS G 1 158 ? 138.235 149.135 131.160 1.00 30.00 157 LYS F C 1
ATOM 10890 O O . LYS G 1 158 ? 138.511 148.853 129.986 1.00 30.00 157 LYS F O 1
ATOM 10896 N N . ASN G 1 159 ? 138.384 148.301 132.188 1.00 30.00 158 ASN F N 1
ATOM 10897 C CA . ASN G 1 159 ? 138.969 146.949 132.009 1.00 30.00 158 ASN F CA 1
ATOM 10898 C C . ASN G 1 159 ? 138.199 146.162 130.949 1.00 30.00 158 ASN F C 1
ATOM 10899 O O . ASN G 1 159 ? 138.841 145.393 130.223 1.00 30.00 158 ASN F O 1
ATOM 10904 N N . TYR G 1 160 ? 136.884 146.342 130.860 1.00 30.00 159 TYR F N 1
ATOM 10905 C CA . TYR G 1 160 ? 136.082 145.517 129.922 1.00 30.00 159 TYR F CA 1
ATOM 10906 C C . TYR G 1 160 ? 135.675 146.344 128.703 1.00 30.00 159 TYR F C 1
ATOM 10907 O O . TYR G 1 160 ? 134.753 145.929 127.990 1.00 30.00 159 TYR F O 1
ATOM 10916 N N . ASN G 1 161 ? 136.346 147.472 128.475 1.00 30.00 160 ASN F N 1
ATOM 10917 C CA . ASN G 1 161 ? 136.080 148.301 127.271 1.00 30.00 160 ASN F CA 1
ATOM 10918 C C . ASN G 1 161 ? 134.575 148.488 127.078 1.00 30.00 160 ASN F C 1
ATOM 10919 O O . ASN G 1 161 ? 134.067 148.097 126.018 1.00 30.00 160 ASN F O 1
ATOM 10924 N N . TYR G 1 162 ? 133.902 149.084 128.058 1.00 30.00 161 TYR F N 1
ATOM 10925 C CA . TYR G 1 162 ? 132.455 149.375 127.918 1.00 30.00 161 TYR F CA 1
ATOM 10926 C C . TYR G 1 162 ? 132.308 150.803 127.398 1.00 30.00 161 TYR F C 1
ATOM 10927 O O . TYR G 1 162 ? 133.137 151.649 127.757 1.00 30.00 161 TYR F O 1
ATOM 10936 N N . ASN G 1 163 ? 131.292 151.055 126.577 1.00 30.00 162 ASN F N 1
ATOM 10937 C CA . ASN G 1 163 ? 131.118 152.401 125.973 1.00 30.00 162 ASN F CA 1
ATOM 10938 C C . ASN G 1 163 ? 130.199 153.242 126.861 1.00 30.00 162 ASN F C 1
ATOM 10939 O O . ASN G 1 163 ? 130.234 154.474 126.733 1.00 30.00 162 ASN F O 1
ATOM 10944 N N . THR G 1 164 ? 129.417 152.596 127.727 1.00 30.00 163 THR F N 1
ATOM 10945 C CA . THR G 1 164 ? 128.521 153.330 128.656 1.00 30.00 163 THR F CA 1
ATOM 10946 C C . THR G 1 164 ? 129.322 154.438 129.344 1.00 30.00 163 THR F C 1
ATOM 10947 O O . THR G 1 164 ? 130.431 154.156 129.817 1.00 30.00 163 THR F O 1
ATOM 10951 N N . GLU G 1 165 ? 128.795 155.660 129.374 1.00 30.00 164 GLU F N 1
ATOM 10952 C CA . GLU G 1 165 ? 129.480 156.823 129.992 1.00 30.00 164 GLU F CA 1
ATOM 10953 C C . GLU G 1 165 ? 128.951 156.984 131.415 1.00 30.00 164 GLU F C 1
ATOM 10954 O O . GLU G 1 165 ? 127.733 157.017 131.567 1.00 30.00 164 GLU F O 1
ATOM 10960 N N . ILE G 1 166 ? 129.828 157.117 132.405 1.00 30.00 165 ILE F N 1
ATOM 10961 C CA . ILE G 1 166 ? 129.424 157.195 133.835 1.00 30.00 165 ILE F CA 1
ATOM 10962 C C . ILE G 1 166 ? 129.090 158.642 134.182 1.00 30.00 165 ILE F C 1
ATOM 10963 O O . ILE G 1 166 ? 129.947 159.503 133.966 1.00 30.00 165 ILE F O 1
ATOM 10968 N N . ILE G 1 167 ? 127.902 158.906 134.722 1.00 30.00 166 ILE F N 1
ATOM 10969 C CA . ILE G 1 167 ? 127.506 160.272 135.167 1.00 30.00 166 ILE F CA 1
ATOM 10970 C C . ILE G 1 167 ? 127.407 160.260 136.691 1.00 30.00 166 ILE F C 1
ATOM 10971 O O . ILE G 1 167 ? 126.333 159.926 137.200 1.00 30.00 166 ILE F O 1
ATOM 10976 N N . VAL G 1 168 ? 128.485 160.606 137.392 1.00 30.00 167 VAL F N 1
ATOM 10977 C CA . VAL G 1 168 ? 128.470 160.692 138.878 1.00 30.00 167 VAL F CA 1
ATOM 10978 C C . VAL G 1 168 ? 127.390 161.712 139.231 1.00 30.00 167 VAL F C 1
ATOM 10979 O O . VAL G 1 168 ? 127.498 162.828 138.733 1.00 30.00 167 VAL F O 1
ATOM 10983 N N . ALA G 1 169 ? 126.383 161.344 140.021 1.00 30.00 168 ALA F N 1
ATOM 10984 C CA . ALA G 1 169 ? 125.230 162.214 140.336 1.00 30.00 168 ALA F CA 1
ATOM 10985 C C . ALA G 1 169 ? 125.168 162.540 141.825 1.00 30.00 168 ALA F C 1
ATOM 10986 O O . ALA G 1 169 ? 126.029 162.043 142.560 1.00 30.00 168 ALA F O 1
ATOM 10988 N N . ALA G 1 170 ? 124.199 163.352 142.247 1.00 30.00 169 ALA F N 1
ATOM 10989 C CA . ALA G 1 170 ? 124.017 163.761 143.658 1.00 30.00 169 ALA F CA 1
ATOM 10990 C C . ALA G 1 170 ? 125.288 164.436 144.185 1.00 30.00 169 ALA F C 1
ATOM 10991 O O . ALA G 1 170 ? 125.529 164.336 145.389 1.00 30.00 169 ALA F O 1
ATOM 10993 N N . LEU G 1 171 ? 126.068 165.102 143.329 1.00 30.00 170 LEU F N 1
ATOM 10994 C CA . LEU G 1 171 ? 127.288 165.844 143.747 1.00 30.00 170 LEU F CA 1
ATOM 10995 C C . LEU G 1 171 ? 126.849 167.118 144.467 1.00 30.00 170 LEU F C 1
ATOM 10996 O O . LEU G 1 171 ? 125.920 167.761 143.962 1.00 30.00 170 LEU F O 1
ATOM 11001 N N . ARG G 1 172 ? 127.496 167.485 145.576 1.00 30.00 171 ARG F N 1
ATOM 11002 C CA . ARG G 1 172 ? 127.072 168.644 146.404 1.00 30.00 171 ARG F CA 1
ATOM 11003 C C . ARG G 1 172 ? 128.189 169.681 146.564 1.00 30.00 171 ARG F C 1
ATOM 11004 O O . ARG G 1 172 ? 127.873 170.776 147.039 1.00 30.00 171 ARG F O 1
ATOM 11012 N N . ASN G 1 173 ? 129.432 169.376 146.194 1.00 30.00 172 ASN F N 1
ATOM 11013 C CA . ASN G 1 173 ? 130.576 170.311 146.349 1.00 30.00 172 ASN F CA 1
ATOM 11014 C C . ASN G 1 173 ? 131.620 170.053 145.264 1.00 30.00 172 ASN F C 1
ATOM 11015 O O . ASN G 1 173 ? 131.566 168.980 144.650 1.00 30.00 172 ASN F O 1
ATOM 11020 N N . GLY G 1 174 ? 132.536 170.997 145.056 1.00 30.00 173 GLY F N 1
ATOM 11021 C CA . GLY G 1 174 ? 133.573 170.896 144.015 1.00 30.00 173 GLY F CA 1
ATOM 11022 C C . GLY G 1 174 ? 134.653 169.897 144.368 1.00 30.00 173 GLY F C 1
ATOM 11023 O O . GLY G 1 174 ? 135.392 169.517 143.459 1.00 30.00 173 GLY F O 1
ATOM 11024 N N . LYS G 1 175 ? 134.769 169.504 145.635 1.00 30.00 174 LYS F N 1
ATOM 11025 C CA . LYS G 1 175 ? 135.750 168.477 146.067 1.00 30.00 174 LYS F CA 1
ATOM 11026 C C . LYS G 1 175 ? 135.246 167.122 145.579 1.00 30.00 174 LYS F C 1
ATOM 11027 O O . LYS G 1 175 ? 136.088 166.277 145.292 1.00 30.00 174 LYS F O 1
ATOM 11033 N N . GLN G 1 176 ? 133.932 166.942 145.485 1.00 30.00 175 GLN F N 1
ATOM 11034 C CA . GLN G 1 176 ? 133.317 165.681 145.003 1.00 30.00 175 GLN F CA 1
ATOM 11035 C C . GLN G 1 176 ? 133.431 165.674 143.481 1.00 30.00 175 GLN F C 1
ATOM 11036 O O . GLN G 1 176 ? 133.450 164.579 142.916 1.00 30.00 175 GLN F O 1
ATOM 11042 N N . ILE G 1 177 ? 133.561 166.863 142.874 1.00 30.00 176 ILE F N 1
ATOM 11043 C CA . ILE G 1 177 ? 133.827 166.977 141.412 1.00 30.00 176 ILE F CA 1
ATOM 11044 C C . ILE G 1 177 ? 135.283 166.559 141.218 1.00 30.00 176 ILE F C 1
ATOM 11045 O O . ILE G 1 177 ? 135.532 165.758 140.342 1.00 30.00 176 ILE F O 1
ATOM 11050 N N . VAL G 1 178 ? 136.183 167.054 142.062 1.00 30.00 177 VAL F N 1
ATOM 11051 C CA . VAL G 1 178 ? 137.607 166.652 142.011 1.00 30.00 177 VAL F CA 1
ATOM 11052 C C . VAL G 1 178 ? 137.717 165.133 142.175 1.00 30.00 177 VAL F C 1
ATOM 11053 O O . VAL G 1 178 ? 138.503 164.593 141.431 1.00 30.00 177 VAL F O 1
ATOM 11055 N N . ASP G 1 179 ? 136.956 164.509 143.083 1.00 30.00 178 ASP F N 1
ATOM 11056 C CA . ASP G 1 179 ? 137.014 163.047 143.374 1.00 30.00 178 ASP F CA 1
ATOM 11057 C C . ASP G 1 179 ? 136.589 162.287 142.110 1.00 30.00 178 ASP F C 1
ATOM 11058 O O . ASP G 1 179 ? 137.261 161.339 141.765 1.00 30.00 178 ASP F O 1
ATOM 11063 N N . ALA G 1 180 ? 135.544 162.753 141.401 1.00 30.00 179 ALA F N 1
ATOM 11064 C CA . ALA G 1 180 ? 135.018 162.067 140.204 1.00 30.00 179 ALA F CA 1
ATOM 11065 C C . ALA G 1 180 ? 136.040 162.201 139.080 1.00 30.00 179 ALA F C 1
ATOM 11066 O O . ALA G 1 180 ? 136.254 161.216 138.387 1.00 30.00 179 ALA F O 1
ATOM 11068 N N . ALA G 1 181 ? 136.667 163.365 138.933 1.00 30.00 180 ALA F N 1
ATOM 11069 C CA . ALA G 1 181 ? 137.671 163.625 137.884 1.00 30.00 180 ALA F CA 1
ATOM 11070 C C . ALA G 1 181 ? 138.927 162.805 138.168 1.00 30.00 180 ALA F C 1
ATOM 11071 O O . ALA G 1 181 ? 139.524 162.302 137.210 1.00 30.00 180 ALA F O 1
ATOM 11073 N N . LYS G 1 182 ? 139.318 162.681 139.433 1.00 30.00 181 LYS F N 1
ATOM 11074 C CA . LYS G 1 182 ? 140.518 161.906 139.834 1.00 30.00 181 LYS F CA 1
ATOM 11075 C C . LYS G 1 182 ? 140.256 160.425 139.565 1.00 30.00 181 LYS F C 1
ATOM 11076 O O . LYS G 1 182 ? 141.226 159.710 139.293 1.00 30.00 181 LYS F O 1
ATOM 11078 N N . ALA G 1 183 ? 139.002 159.982 139.637 1.00 30.00 182 ALA F N 1
ATOM 11079 C CA . ALA G 1 183 ? 138.622 158.575 139.396 1.00 30.00 182 ALA F CA 1
ATOM 11080 C C . ALA G 1 183 ? 138.660 158.306 137.896 1.00 30.00 182 ALA F C 1
ATOM 11081 O O . ALA G 1 183 ? 139.126 157.243 137.512 1.00 30.00 182 ALA F O 1
ATOM 11083 N N . GLY G 1 184 ? 138.259 159.266 137.075 1.00 30.00 183 GLY F N 1
ATOM 11084 C CA . GLY G 1 184 ? 138.191 159.086 135.615 1.00 30.00 183 GLY F CA 1
ATOM 11085 C C . GLY G 1 184 ? 136.762 159.028 135.114 1.00 30.00 183 GLY F C 1
ATOM 11086 O O . GLY G 1 184 ? 136.565 158.623 133.960 1.00 30.00 183 GLY F O 1
ATOM 11087 N N . ALA G 1 185 ? 135.802 159.428 135.946 1.00 30.00 184 ALA F N 1
ATOM 11088 C CA . ALA G 1 185 ? 134.389 159.471 135.516 1.00 30.00 184 ALA F CA 1
ATOM 11089 C C . ALA G 1 185 ? 134.274 160.323 134.254 1.00 30.00 184 ALA F C 1
ATOM 11090 O O . ALA G 1 185 ? 134.988 161.330 134.157 1.00 30.00 184 ALA F O 1
ATOM 11092 N N . HIS G 1 186 ? 133.377 159.937 133.350 1.00 30.00 185 HIS F N 1
ATOM 11093 C CA . HIS G 1 186 ? 133.196 160.614 132.047 1.00 30.00 185 HIS F CA 1
ATOM 11094 C C . HIS G 1 186 ? 132.497 161.945 132.267 1.00 30.00 185 HIS F C 1
ATOM 11095 O O . HIS G 1 186 ? 133.027 162.944 131.793 1.00 30.00 185 HIS F O 1
ATOM 11102 N N . ILE G 1 187 ? 131.363 161.941 132.957 1.00 30.00 186 ILE F N 1
ATOM 11103 C CA . ILE G 1 187 ? 130.545 163.163 133.176 1.00 30.00 186 ILE F CA 1
ATOM 11104 C C . ILE G 1 187 ? 130.299 163.343 134.668 1.00 30.00 186 ILE F C 1
ATOM 11105 O O . ILE G 1 187 ? 130.399 162.352 135.395 1.00 30.00 186 ILE F O 1
ATOM 11110 N N . VAL G 1 188 ? 130.020 164.562 135.104 1.00 30.00 187 VAL F N 1
ATOM 11111 C CA . VAL G 1 188 ? 129.628 164.850 136.508 1.00 30.00 187 VAL F CA 1
ATOM 11112 C C . VAL G 1 188 ? 128.408 165.751 136.382 1.00 30.00 187 VAL F C 1
ATOM 11113 O O . VAL G 1 188 ? 128.522 166.740 135.672 1.00 30.00 187 VAL F O 1
ATOM 11117 N N . THR G 1 189 ? 127.284 165.394 136.990 1.00 30.00 188 THR F N 1
ATOM 11118 C CA . THR G 1 189 ? 126.062 166.235 136.976 1.00 30.00 188 THR F CA 1
ATOM 11119 C C . THR G 1 189 ? 125.953 166.943 138.324 1.00 30.00 188 THR F C 1
ATOM 11120 O O . THR G 1 189 ? 126.035 166.251 139.349 1.00 30.00 188 THR F O 1
ATOM 11124 N N . CYS G 1 190 ? 125.786 168.263 138.327 1.00 30.00 189 CYS F N 1
ATOM 11125 C CA . CYS G 1 190 ? 125.748 169.073 139.570 1.00 30.00 189 CYS F CA 1
ATOM 11126 C C . CYS G 1 190 ? 124.778 170.237 139.394 1.00 30.00 189 CYS F C 1
ATOM 11127 O O . CYS G 1 190 ? 124.543 170.622 138.244 1.00 30.00 189 CYS F O 1
ATOM 11130 N N . GLY G 1 191 ? 124.226 170.763 140.486 1.00 30.00 190 GLY F N 1
ATOM 11131 C CA . GLY G 1 191 ? 123.358 171.950 140.427 1.00 30.00 190 GLY F CA 1
ATOM 11132 C C . GLY G 1 191 ? 124.144 173.191 140.063 1.00 30.00 190 GLY F C 1
ATOM 11133 O O . GLY G 1 191 ? 125.371 173.156 140.211 1.00 30.00 190 GLY F O 1
ATOM 11134 N N . PHE G 1 192 ? 123.477 174.252 139.604 1.00 30.00 191 PHE F N 1
ATOM 11135 C CA . PHE G 1 192 ? 124.126 175.508 139.167 1.00 30.00 191 PHE F CA 1
ATOM 11136 C C . PHE G 1 192 ? 125.043 176.054 140.259 1.00 30.00 191 PHE F C 1
ATOM 11137 O O . PHE G 1 192 ? 126.147 176.474 139.911 1.00 30.00 191 PHE F O 1
ATOM 11145 N N . ASP G 1 193 ? 124.622 176.040 141.519 1.00 30.00 192 ASP F N 1
ATOM 11146 C CA . ASP G 1 193 ? 125.395 176.650 142.630 1.00 30.00 192 ASP F CA 1
ATOM 11147 C C . ASP G 1 193 ? 126.636 175.821 142.957 1.00 30.00 192 ASP F C 1
ATOM 11148 O O . ASP G 1 193 ? 127.632 176.425 143.327 1.00 30.00 192 ASP F O 1
ATOM 11153 N N . VAL G 1 194 ? 126.574 174.498 142.839 1.00 30.00 193 VAL F N 1
ATOM 11154 C CA . VAL G 1 194 ? 127.749 173.620 143.086 1.00 30.00 193 VAL F CA 1
ATOM 11155 C C . VAL G 1 194 ? 128.832 174.007 142.080 1.00 30.00 193 VAL F C 1
ATOM 11156 O O . VAL G 1 194 ? 129.993 174.047 142.488 1.00 30.00 193 VAL F O 1
ATOM 11160 N N . TYR G 1 195 ? 128.470 174.310 140.834 1.00 30.00 194 TYR F N 1
ATOM 11161 C CA . TYR G 1 195 ? 129.436 174.644 139.756 1.00 30.00 194 TYR F CA 1
ATOM 11162 C C . TYR G 1 195 ? 130.016 176.043 139.977 1.00 30.00 194 TYR F C 1
ATOM 11163 O O . TYR G 1 195 ? 131.181 176.258 139.742 1.00 30.00 194 TYR F O 1
ATOM 11172 N N . LYS G 1 196 ? 129.198 177.011 140.346 1.00 30.00 195 LYS F N 1
ATOM 11173 C CA . LYS G 1 196 ? 129.674 178.397 140.588 1.00 30.00 195 LYS F CA 1
ATOM 11174 C C . LYS G 1 196 ? 130.703 178.395 141.721 1.00 30.00 195 LYS F C 1
ATOM 11175 O O . LYS G 1 196 ? 131.806 178.931 141.514 1.00 30.00 195 LYS F O 1
ATOM 11177 N N . GLU G 1 197 ? 130.362 177.801 142.862 1.00 30.00 196 GLU F N 1
ATOM 11178 C CA . GLU G 1 197 ? 131.268 177.825 144.038 1.00 30.00 196 GLU F CA 1
ATOM 11179 C C . GLU G 1 197 ? 132.551 177.056 143.722 1.00 30.00 196 GLU F C 1
ATOM 11180 O O . GLU G 1 197 ? 133.607 177.459 144.220 1.00 30.00 196 GLU F O 1
ATOM 11186 N N . SER G 1 198 ? 132.476 176.008 142.902 1.00 30.00 197 SER F N 1
ATOM 11187 C CA . SER G 1 198 ? 133.645 175.174 142.527 1.00 30.00 197 SER F CA 1
ATOM 11188 C C . SER G 1 198 ? 134.658 176.017 141.758 1.00 30.00 197 SER F C 1
ATOM 11189 O O . SER G 1 198 ? 135.837 175.653 141.775 1.00 30.00 197 SER F O 1
ATOM 11192 N N . PHE G 1 199 ? 134.218 177.096 141.118 1.00 30.00 198 PHE F N 1
ATOM 11193 C CA . PHE G 1 199 ? 135.093 177.967 140.297 1.00 30.00 198 PHE F CA 1
ATOM 11194 C C . PHE G 1 199 ? 135.694 179.065 141.171 1.00 30.00 198 PHE F C 1
ATOM 11195 O O . PHE G 1 199 ? 136.534 179.810 140.653 1.00 30.00 198 PHE F O 1
ATOM 11203 N N . GLN G 1 200 ? 135.308 179.154 142.441 1.00 30.00 199 GLN F N 1
ATOM 11204 C CA . GLN G 1 200 ? 135.739 180.261 143.331 1.00 30.00 199 GLN F CA 1
ATOM 11205 C C . GLN G 1 200 ? 136.607 179.752 144.480 1.00 30.00 199 GLN F C 1
ATOM 11206 O O . GLN G 1 200 ? 136.437 178.592 144.870 1.00 30.00 199 GLN F O 1
ATOM 11212 N N . HIS G 1 201 ? 137.495 180.595 144.999 1.00 30.00 200 HIS F N 1
ATOM 11213 C CA . HIS G 1 201 ? 138.398 180.247 146.123 1.00 30.00 200 HIS F CA 1
ATOM 11214 C C . HIS G 1 201 ? 138.694 181.537 146.886 1.00 30.00 200 HIS F C 1
ATOM 11215 O O . HIS G 1 201 ? 138.751 182.593 146.241 1.00 30.00 200 HIS F O 1
ATOM 11222 N N . ALA G 1 202 ? 138.864 181.475 148.203 1.00 30.00 201 ALA F N 1
ATOM 11223 C CA . ALA G 1 202 ? 139.156 182.646 149.054 1.00 30.00 201 ALA F CA 1
ATOM 11224 C C . ALA G 1 202 ? 140.538 183.193 148.715 1.00 30.00 201 ALA F C 1
ATOM 11225 O O . ALA G 1 202 ? 140.707 184.415 148.755 1.00 30.00 201 ALA F O 1
ATOM 11227 N N . PHE G 1 203 ? 141.484 182.318 148.402 1.00 30.00 202 PHE F N 1
ATOM 11228 C CA . PHE G 1 203 ? 142.878 182.711 148.097 1.00 30.00 202 PHE F CA 1
ATOM 11229 C C . PHE G 1 203 ? 142.922 183.457 146.767 1.00 30.00 202 PHE F C 1
ATOM 11230 O O . PHE G 1 203 ? 143.918 184.140 146.548 1.00 30.00 202 PHE F O 1
ATOM 11238 N N . THR G 1 204 ? 141.905 183.329 145.917 1.00 30.00 203 THR F N 1
ATOM 11239 C CA . THR G 1 204 ? 141.819 184.074 144.636 1.00 30.00 203 THR F CA 1
ATOM 11240 C C . THR G 1 204 ? 141.420 185.508 144.965 1.00 30.00 203 THR F C 1
ATOM 11241 O O . THR G 1 204 ? 141.878 186.411 144.265 1.00 30.00 203 THR F O 1
ATOM 11245 N N . ASP G 1 205 ? 140.609 185.699 145.999 1.00 30.00 204 ASP F N 1
ATOM 11246 C CA . ASP G 1 205 ? 140.146 187.040 146.433 1.00 30.00 204 ASP F CA 1
ATOM 11247 C C . ASP G 1 205 ? 141.274 187.696 147.221 1.00 30.00 204 ASP F C 1
ATOM 11248 O O . ASP G 1 205 ? 141.398 188.920 147.147 1.00 30.00 204 ASP F O 1
ATOM 11253 N N . TYR G 1 206 ? 142.070 186.914 147.938 1.00 30.00 205 TYR F N 1
ATOM 11254 C CA . TYR G 1 206 ? 143.230 187.417 148.704 1.00 30.00 205 TYR F CA 1
ATOM 11255 C C . TYR G 1 206 ? 144.261 187.958 147.718 1.00 30.00 205 TYR F C 1
ATOM 11256 O O . TYR G 1 206 ? 144.671 189.119 147.864 1.00 30.00 205 TYR F O 1
ATOM 11265 N N . GLY G 1 207 ? 144.660 187.144 146.743 1.00 30.00 206 GLY F N 1
ATOM 11266 C CA . GLY G 1 207 ? 145.649 187.546 145.730 1.00 30.00 206 GLY F CA 1
ATOM 11267 C C . GLY G 1 207 ? 145.153 188.724 144.926 1.00 30.00 206 GLY F C 1
ATOM 11268 O O . GLY G 1 207 ? 145.972 189.576 144.581 1.00 30.00 206 GLY F O 1
ATOM 11269 N N . LEU G 1 208 ? 143.861 188.736 144.615 1.00 30.00 207 LEU F N 1
ATOM 11270 C CA . LEU G 1 208 ? 143.244 189.824 143.825 1.00 30.00 207 LEU F CA 1
ATOM 11271 C C . LEU G 1 208 ? 143.416 191.131 144.582 1.00 30.00 207 LEU F C 1
ATOM 11272 O O . LEU G 1 208 ? 143.646 192.128 143.928 1.00 30.00 207 LEU F O 1
ATOM 11277 N N . ASN G 1 209 ? 143.287 191.108 145.903 1.00 30.00 208 ASN F N 1
ATOM 11278 C CA . ASN G 1 209 ? 143.424 192.319 146.744 1.00 30.00 208 ASN F CA 1
ATOM 11279 C C . ASN G 1 209 ? 144.892 192.735 146.765 1.00 30.00 208 ASN F C 1
ATOM 11280 O O . ASN G 1 209 ? 145.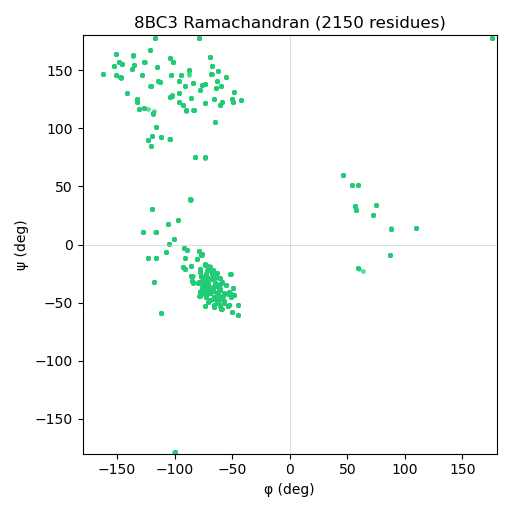141 193.932 146.726 1.00 30.00 208 ASN F O 1
ATOM 11285 N N . LYS G 1 210 ? 145.812 191.777 146.827 1.00 30.00 209 LYS F N 1
ATOM 11286 C CA . LYS G 1 210 ? 147.266 192.059 146.847 1.00 30.00 209 LYS F CA 1
ATOM 11287 C C . LYS G 1 210 ? 147.662 192.644 145.495 1.00 30.00 209 LYS F C 1
ATOM 11288 O O . LYS G 1 210 ? 148.480 193.572 145.487 1.00 30.00 209 LYS F O 1
ATOM 11290 N N . PHE G 1 211 ? 147.107 192.131 144.402 1.00 30.00 210 PHE F N 1
ATOM 11291 C CA . PHE G 1 211 ? 147.396 192.594 143.024 1.00 30.00 210 PHE F CA 1
ATOM 11292 C C . PHE G 1 211 ? 146.698 193.927 142.764 1.00 30.00 210 PHE F C 1
ATOM 11293 O O . PHE G 1 211 ? 147.189 194.669 141.924 1.00 30.00 210 PHE F O 1
ATOM 11301 N N . ARG G 1 212 ? 145.574 194.200 143.417 1.00 30.00 211 ARG F N 1
ATOM 11302 C CA . ARG G 1 212 ? 144.836 195.469 143.218 1.00 30.00 211 ARG F CA 1
ATOM 11303 C C . ARG G 1 212 ? 145.583 196.564 143.978 1.00 30.00 211 ARG F C 1
ATOM 11304 O O . ARG G 1 212 ? 145.586 197.696 143.486 1.00 30.00 211 ARG F O 1
ATOM 11312 N N . ASN G 1 213 ? 146.218 196.243 145.106 1.00 30.00 212 ASN F N 1
ATOM 11313 C CA . ASN G 1 213 ? 147.018 197.218 145.885 1.00 30.00 212 ASN F CA 1
ATOM 11314 C C . ASN G 1 213 ? 148.270 197.561 145.085 1.00 30.00 212 ASN F C 1
ATOM 11315 O O . ASN G 1 213 ? 148.611 198.740 145.043 1.00 30.00 212 ASN F O 1
ATOM 11320 N N . ALA G 1 214 ? 148.913 196.576 144.464 1.00 30.00 213 ALA F N 1
ATOM 11321 C CA . ALA G 1 214 ? 150.147 196.774 143.674 1.00 30.00 213 ALA F CA 1
ATOM 11322 C C . ALA G 1 214 ? 149.846 197.632 142.448 1.00 30.00 213 ALA F C 1
ATOM 11323 O O . ALA G 1 214 ? 150.568 198.612 142.236 1.00 30.00 213 ALA F O 1
ATOM 11325 N N . TRP G 1 215 ? 148.842 197.265 141.658 1.00 30.00 214 TRP F N 1
ATOM 11326 C CA . TRP G 1 215 ? 148.414 198.047 140.473 1.00 30.00 214 TRP F CA 1
ATOM 11327 C C . TRP G 1 215 ? 148.259 199.515 140.866 1.00 30.00 214 TRP F C 1
ATOM 11328 O O . TRP G 1 215 ? 148.709 200.378 140.100 1.00 30.00 214 TRP F O 1
ATOM 11339 N N . ASP G 1 216 ? 147.652 199.775 142.020 1.00 30.00 215 ASP F N 1
ATOM 11340 C CA . ASP G 1 216 ? 147.407 201.171 142.466 1.00 30.00 215 ASP F CA 1
ATOM 11341 C C . ASP G 1 216 ? 148.735 201.866 142.786 1.00 30.00 215 ASP F C 1
ATOM 11342 O O . ASP G 1 216 ? 148.875 203.048 142.440 1.00 30.00 215 ASP F O 1
ATOM 11347 N N . ASN G 1 217 ? 149.671 201.155 143.413 1.00 30.00 216 ASN F N 1
ATOM 11348 C CA . ASN G 1 217 ? 150.987 201.746 143.767 1.00 30.00 216 ASN F CA 1
ATOM 11349 C C . ASN G 1 217 ? 151.931 201.604 142.573 1.00 30.00 216 ASN F C 1
ATOM 11350 O O . ASN G 1 217 ? 153.120 201.334 142.792 1.00 30.00 216 ASN F O 1
ATOM 11355 N N . THR G 1 218 ? 151.412 201.787 141.360 1.00 30.00 217 THR F N 1
ATOM 11356 C CA . THR G 1 218 ? 152.229 201.636 140.131 1.00 30.00 217 THR F CA 1
ATOM 11357 C C . THR G 1 218 ? 151.724 202.621 139.078 1.00 30.00 217 THR F C 1
ATOM 11358 O O . THR G 1 218 ? 150.503 202.846 139.035 1.00 30.00 217 THR F O 1
ATOM 11362 N N . VAL G 1 219 ? 152.634 203.185 138.284 1.00 30.00 218 VAL F N 1
ATOM 11363 C CA . VAL G 1 219 ? 152.279 204.052 137.125 1.00 30.00 218 VAL F CA 1
ATOM 11364 C C . VAL G 1 219 ? 152.189 203.165 135.877 1.00 30.00 218 VAL F C 1
ATOM 11365 O O . VAL G 1 219 ? 151.499 202.155 135.926 1.00 30.00 218 VAL F O 1
ATOM 11369 N N . MET H 1 1 ? 132.814 161.011 172.471 1.00 62.99 1 MET G N 1
ATOM 11370 C CA . MET H 1 1 ? 132.489 161.754 171.222 1.00 62.99 1 MET G CA 1
ATOM 11371 C C . MET H 1 1 ? 131.306 162.679 171.496 1.00 62.99 1 MET G C 1
ATOM 11372 O O . MET H 1 1 ? 130.221 162.159 171.784 1.00 62.99 1 MET G O 1
ATOM 11374 N N . LYS H 1 2 ? 131.506 163.991 171.412 1.00 30.00 2 LYS G N 1
ATOM 11375 C CA . LYS H 1 2 ? 130.448 164.983 171.710 1.00 30.00 2 LYS G CA 1
ATOM 11376 C C . LYS H 1 2 ? 129.771 165.417 170.414 1.00 30.00 2 LYS G C 1
ATOM 11377 O O . LYS H 1 2 ? 130.486 165.542 169.421 1.00 30.00 2 LYS G O 1
ATOM 11383 N N . TYR H 1 3 ? 128.454 165.605 170.420 1.00 30.00 3 TYR G N 1
ATOM 11384 C CA . TYR H 1 3 ? 127.679 166.082 169.256 1.00 30.00 3 TYR G CA 1
ATOM 11385 C C . TYR H 1 3 ? 127.085 167.433 169.635 1.00 30.00 3 TYR G C 1
ATOM 11386 O O . TYR H 1 3 ? 126.081 167.434 170.349 1.00 30.00 3 TYR G O 1
ATOM 11395 N N . PHE H 1 4 ? 127.677 168.539 169.188 1.00 30.00 4 PHE G N 1
ATOM 11396 C CA . PHE H 1 4 ? 127.143 169.895 169.455 1.00 30.00 4 PHE G CA 1
ATOM 11397 C C . PHE H 1 4 ? 126.203 170.296 168.321 1.00 30.00 4 PHE G C 1
ATOM 11398 O O . PHE H 1 4 ? 126.554 170.109 167.180 1.00 30.00 4 PHE G O 1
ATOM 11406 N N . LEU H 1 5 ? 125.055 170.876 168.627 1.00 30.00 5 LEU G N 1
ATOM 11407 C CA . LEU H 1 5 ? 124.079 171.331 167.608 1.00 30.00 5 LEU G CA 1
ATOM 11408 C C . LEU H 1 5 ? 124.494 172.715 167.114 1.00 30.00 5 LEU G C 1
ATOM 11409 O O . LEU H 1 5 ? 124.498 173.645 167.929 1.00 30.00 5 LEU G O 1
ATOM 11414 N N . ASP H 1 6 ? 124.833 172.816 165.839 1.00 30.00 6 ASP G N 1
ATOM 11415 C CA . ASP H 1 6 ? 125.216 174.093 165.211 1.00 30.00 6 ASP G CA 1
ATOM 11416 C C . ASP H 1 6 ? 123.931 174.821 164.836 1.00 30.00 6 ASP G C 1
ATOM 11417 O O . ASP H 1 6 ? 123.597 174.822 163.644 1.00 30.00 6 ASP G O 1
ATOM 11422 N N . SER H 1 7 ? 123.222 175.398 165.805 1.00 30.00 7 SER G N 1
ATOM 11423 C CA . SER H 1 7 ? 121.910 176.045 165.572 1.00 30.00 7 SER G CA 1
ATOM 11424 C C . SER H 1 7 ? 121.672 177.148 166.598 1.00 30.00 7 SER G C 1
ATOM 11425 O O . SER H 1 7 ? 122.248 177.051 167.692 1.00 30.00 7 SER G O 1
ATOM 11428 N N . ALA H 1 8 ? 120.867 178.155 166.259 1.00 30.00 8 ALA G N 1
ATOM 11429 C CA . ALA H 1 8 ? 120.487 179.248 167.178 1.00 30.00 8 ALA G CA 1
ATOM 11430 C C . ALA H 1 8 ? 118.975 179.174 167.395 1.00 30.00 8 ALA G C 1
ATOM 11431 O O . ALA H 1 8 ? 118.420 180.132 167.952 1.00 30.00 8 ALA G O 1
ATOM 11433 N N . ILE H 1 9 ? 118.327 178.095 166.952 1.00 30.00 9 ILE G N 1
ATOM 11434 C CA . ILE H 1 9 ? 116.857 177.894 167.098 1.00 30.00 9 ILE G CA 1
ATOM 11435 C C . ILE H 1 9 ? 116.641 177.045 168.347 1.00 30.00 9 ILE G C 1
ATOM 11436 O O . ILE H 1 9 ? 117.182 175.938 168.369 1.00 30.00 9 ILE G O 1
ATOM 11441 N N . LEU H 1 10 ? 115.876 177.523 169.330 1.00 30.00 10 LEU G N 1
ATOM 11442 C CA . LEU H 1 10 ? 115.725 176.814 170.627 1.00 30.00 10 LEU G CA 1
ATOM 11443 C C . LEU H 1 10 ? 114.719 175.669 170.525 1.00 30.00 10 LEU G C 1
ATOM 11444 O O . LEU H 1 10 ? 114.679 174.886 171.454 1.00 30.00 10 LEU G O 1
ATOM 11446 N N . GLU H 1 11 ? 113.926 175.573 169.466 1.00 30.00 11 GLU G N 1
ATOM 11447 C CA . GLU H 1 11 ? 113.014 174.416 169.289 1.00 30.00 11 GLU G CA 1
ATOM 11448 C C . GLU H 1 11 ? 113.874 173.213 168.904 1.00 30.00 11 GLU G C 1
ATOM 11449 O O . GLU H 1 11 ? 113.537 172.101 169.327 1.00 30.00 11 GLU G O 1
ATOM 11451 N N . GLU H 1 12 ? 114.952 173.434 168.154 1.00 30.00 12 GLU G N 1
ATOM 11452 C CA . GLU H 1 12 ? 115.852 172.355 167.683 1.00 30.00 12 GLU G CA 1
ATOM 11453 C C . GLU H 1 12 ? 116.870 172.046 168.773 1.00 30.00 12 GLU G C 1
ATOM 11454 O O . GLU H 1 12 ? 117.321 170.907 168.822 1.00 30.00 12 GLU G O 1
ATOM 11460 N N . ILE H 1 13 ? 117.252 173.041 169.571 1.00 30.00 13 ILE G N 1
ATOM 11461 C CA . ILE H 1 13 ? 118.232 172.848 170.673 1.00 30.00 13 ILE G CA 1
ATOM 11462 C C . ILE H 1 13 ? 117.528 172.051 171.771 1.00 30.00 13 ILE G C 1
ATOM 11463 O O . ILE H 1 13 ? 118.175 171.173 172.345 1.00 30.00 13 ILE G O 1
ATOM 11468 N N . ARG H 1 14 ? 116.251 172.326 172.026 1.00 30.00 14 ARG G N 1
ATOM 11469 C CA . ARG H 1 14 ? 115.490 171.643 173.102 1.00 30.00 14 ARG G CA 1
ATOM 11470 C C . ARG H 1 14 ? 115.271 170.189 172.700 1.00 30.00 14 ARG G C 1
ATOM 11471 O O . ARG H 1 14 ? 115.533 169.316 173.534 1.00 30.00 14 ARG G O 1
ATOM 11479 N N . TYR H 1 15 ? 114.826 169.945 171.470 1.00 30.00 15 TYR G N 1
ATOM 11480 C CA . TYR H 1 15 ? 114.580 168.579 170.956 1.00 30.00 15 TYR G CA 1
ATOM 11481 C C . TYR H 1 15 ? 115.872 167.769 171.010 1.00 30.00 15 TYR G C 1
ATOM 11482 O O . TYR H 1 15 ? 115.860 166.716 171.623 1.00 30.00 15 TYR G O 1
ATOM 11491 N N . ALA H 1 16 ? 116.951 168.239 170.393 1.00 30.00 16 ALA G N 1
ATOM 11492 C CA . ALA H 1 16 ? 118.229 167.498 170.313 1.00 30.00 16 ALA G CA 1
ATOM 11493 C C . ALA H 1 16 ? 118.766 167.189 171.711 1.00 30.00 16 ALA G C 1
ATOM 11494 O O . ALA H 1 16 ? 119.450 166.182 171.849 1.00 30.00 16 ALA G O 1
ATOM 11496 N N . TYR H 1 17 ? 118.534 168.050 172.697 1.00 30.00 17 TYR G N 1
ATOM 11497 C CA . TYR H 1 17 ? 119.030 167.869 174.081 1.00 30.00 17 TYR G CA 1
ATOM 11498 C C . TYR H 1 17 ? 118.227 166.774 174.781 1.00 30.00 17 TYR G C 1
ATOM 11499 O O . TYR H 1 17 ? 118.817 166.023 175.570 1.00 30.00 17 TYR G O 1
ATOM 11508 N N . GLU H 1 18 ? 116.932 166.674 174.491 1.00 30.00 18 GLU G N 1
ATOM 11509 C CA . GLU H 1 18 ? 116.070 165.701 175.210 1.00 30.00 18 GLU G CA 1
ATOM 11510 C C . GLU H 1 18 ? 116.015 164.356 174.486 1.00 30.00 18 GLU G C 1
ATOM 11511 O O . GLU H 1 18 ? 115.690 163.362 175.149 1.00 30.00 18 GLU G O 1
ATOM 11513 N N . ASN H 1 19 ? 116.323 164.312 173.193 1.00 30.00 19 ASN G N 1
ATOM 11514 C CA . ASN H 1 19 ? 116.140 163.050 172.433 1.00 30.00 19 ASN G CA 1
ATOM 11515 C C . ASN H 1 19 ? 117.475 162.530 171.894 1.00 30.00 19 ASN G C 1
ATOM 11516 O O . ASN H 1 19 ? 117.620 161.304 171.805 1.00 30.00 19 ASN G O 1
ATOM 11521 N N . TRP H 1 20 ? 118.408 163.416 171.553 1.00 30.00 20 TRP G N 1
ATOM 11522 C CA . TRP H 1 20 ? 119.676 162.965 170.920 1.00 30.00 20 TRP G CA 1
ATOM 11523 C C . TRP H 1 20 ? 120.826 163.084 171.918 1.00 30.00 20 TRP G C 1
ATOM 11524 O O . TRP H 1 20 ? 121.935 162.653 171.579 1.00 30.00 20 TRP G O 1
ATOM 11535 N N . ALA H 1 21 ? 120.567 163.670 173.084 1.00 30.00 21 ALA G N 1
ATOM 11536 C CA . ALA H 1 21 ? 121.619 163.871 174.104 1.00 30.00 21 ALA G CA 1
ATOM 11537 C C . ALA H 1 21 ? 122.759 164.716 173.533 1.00 30.00 21 ALA G C 1
ATOM 11538 O O . ALA H 1 21 ? 123.916 164.291 173.662 1.00 30.00 21 ALA G O 1
ATOM 11540 N N . ILE H 1 22 ? 122.451 165.871 172.939 1.00 30.00 22 ILE G N 1
ATOM 11541 C CA . ILE H 1 22 ? 123.539 166.772 172.459 1.00 30.00 22 ILE G CA 1
ATOM 11542 C C . ILE H 1 22 ? 124.366 167.209 173.669 1.00 30.00 22 ILE G C 1
ATOM 11543 O O . ILE H 1 22 ? 123.794 167.322 174.762 1.00 30.00 22 ILE G O 1
ATOM 11548 N N . ASP H 1 23 ? 125.659 167.454 173.473 1.00 30.00 23 ASP G N 1
ATOM 11549 C CA . ASP H 1 23 ? 126.550 167.761 174.617 1.00 30.00 23 ASP G CA 1
ATOM 11550 C C . ASP H 1 23 ? 126.874 169.255 174.648 1.00 30.00 23 ASP G C 1
ATOM 11551 O O . ASP H 1 23 ? 127.614 169.673 175.547 1.00 30.00 23 ASP G O 1
ATOM 11556 N N . GLY H 1 24 ? 126.331 170.020 173.705 1.00 30.00 24 GLY G N 1
ATOM 11557 C CA . GLY H 1 24 ? 126.635 171.459 173.636 1.00 30.00 24 GLY G CA 1
ATOM 11558 C C . GLY H 1 24 ? 125.992 172.111 172.432 1.00 30.00 24 GLY G C 1
ATOM 11559 O O . GLY H 1 24 ? 125.352 171.393 171.655 1.00 30.00 24 GLY G O 1
ATOM 11560 N N . VAL H 1 25 ? 126.143 173.423 172.265 1.00 30.00 25 VAL G N 1
ATOM 11561 C CA . VAL H 1 25 ? 125.520 174.178 171.142 1.00 30.00 25 VAL G CA 1
ATOM 11562 C C . VAL H 1 25 ? 126.512 175.228 170.651 1.00 30.00 25 VAL G C 1
ATOM 11563 O O . VAL H 1 25 ? 127.050 175.952 171.490 1.00 30.00 25 VAL G O 1
ATOM 11567 N N . THR H 1 26 ? 126.755 175.294 169.347 1.00 30.00 26 THR G N 1
ATOM 11568 C CA . THR H 1 26 ? 127.651 176.305 168.736 1.00 30.00 26 THR G CA 1
ATOM 11569 C C . THR H 1 26 ? 126.788 177.208 167.861 1.00 30.00 26 THR G C 1
ATOM 11570 O O . THR H 1 26 ? 125.853 176.686 167.239 1.00 30.00 26 THR G O 1
ATOM 11574 N N . THR H 1 27 ? 127.059 178.507 167.848 1.00 30.00 27 THR G N 1
ATOM 11575 C CA . THR H 1 27 ? 126.303 179.492 167.038 1.00 30.00 27 THR G CA 1
ATOM 11576 C C . THR H 1 27 ? 127.291 180.428 166.352 1.00 30.00 27 THR G C 1
ATOM 11577 O O . THR H 1 27 ? 128.407 180.567 166.870 1.00 30.00 27 THR G O 1
ATOM 11581 N N . ASN H 1 28 ? 126.908 181.025 165.230 1.00 30.00 28 ASN G N 1
ATOM 11582 C CA . ASN H 1 28 ? 127.754 182.014 164.519 1.00 30.00 28 ASN G CA 1
ATOM 11583 C C . ASN H 1 28 ? 126.840 183.167 164.108 1.00 30.00 28 ASN G C 1
ATOM 11584 O O . ASN H 1 28 ? 125.616 182.980 164.136 1.00 30.00 28 ASN G O 1
ATOM 11589 N N . PRO H 1 29 ? 127.376 184.352 163.762 1.00 30.00 29 PRO G N 1
ATOM 11590 C CA . PRO H 1 29 ? 126.536 185.496 163.426 1.00 30.00 29 PRO G CA 1
ATOM 11591 C C . PRO H 1 29 ? 125.472 185.171 162.367 1.00 30.00 29 PRO G C 1
ATOM 11592 O O . PRO H 1 29 ? 124.472 185.838 162.363 1.00 30.00 29 PRO G O 1
ATOM 11596 N N . ARG H 1 30 ? 125.702 184.170 161.518 1.00 30.00 30 ARG G N 1
ATOM 11597 C CA . ARG H 1 30 ? 124.759 183.794 160.434 1.00 30.00 30 ARG G CA 1
ATOM 11598 C C . ARG H 1 30 ? 123.622 182.949 161.001 1.00 30.00 30 ARG G C 1
ATOM 11599 O O . ARG H 1 30 ? 122.521 183.055 160.466 1.00 30.00 30 ARG G O 1
ATOM 11607 N N . HIS H 1 31 ? 123.874 182.131 162.021 1.00 30.00 31 HIS G N 1
ATOM 11608 C CA . HIS H 1 31 ? 122.840 181.289 162.672 1.00 30.00 31 HIS G CA 1
ATOM 11609 C C . HIS H 1 31 ? 121.905 182.190 163.477 1.00 30.00 31 HIS G C 1
ATOM 11610 O O . HIS H 1 31 ? 120.713 181.866 163.555 1.00 30.00 31 HIS G O 1
ATOM 11617 N N . ILE H 1 32 ? 122.425 183.279 164.039 1.00 30.00 32 ILE G N 1
ATOM 11618 C CA . ILE H 1 32 ? 121.619 184.225 164.861 1.00 30.00 32 ILE G CA 1
ATOM 11619 C C . ILE H 1 32 ? 120.785 185.073 163.904 1.00 30.00 32 ILE G C 1
ATOM 11620 O O . ILE H 1 32 ? 119.641 185.384 164.254 1.00 30.00 32 ILE G O 1
ATOM 11625 N N . MET H 1 33 ? 121.336 185.446 162.753 1.00 30.00 33 MET G N 1
ATOM 11626 C CA . MET H 1 33 ? 120.586 186.195 161.718 1.00 30.00 33 MET G CA 1
ATOM 11627 C C . MET H 1 33 ? 119.418 185.325 161.262 1.00 30.00 33 MET G C 1
ATOM 11628 O O . MET H 1 33 ? 118.311 185.862 161.133 1.00 30.00 33 MET G O 1
ATOM 11633 N N . ASN H 1 34 ? 119.654 184.035 161.032 1.00 30.00 34 ASN G N 1
ATOM 11634 C CA . ASN H 1 34 ? 118.598 183.124 160.522 1.00 30.00 34 ASN G CA 1
ATOM 11635 C C . ASN H 1 34 ? 117.595 182.827 161.642 1.00 30.00 34 ASN G C 1
ATOM 11636 O O . ASN H 1 34 ? 116.486 182.378 161.320 1.00 30.00 34 ASN G O 1
ATOM 11641 N N . SER H 1 35 ? 117.972 183.074 162.899 1.00 30.00 35 SER G N 1
ATOM 11642 C CA . SER H 1 35 ? 117.032 182.883 164.035 1.00 30.00 35 SER G CA 1
ATOM 11643 C C . SER H 1 35 ? 115.837 183.820 163.864 1.00 30.00 35 SER G C 1
ATOM 11644 O O . SER H 1 35 ? 114.718 183.416 164.215 1.00 30.00 35 SER G O 1
ATOM 11647 N N . GLY H 1 36 ? 116.063 185.037 163.369 1.00 30.00 36 GLY G N 1
ATOM 11648 C CA . GLY H 1 36 ? 114.994 186.039 163.211 1.00 30.00 36 GLY G CA 1
ATOM 11649 C C . GLY H 1 36 ? 114.804 186.850 164.478 1.00 30.00 36 GLY G C 1
ATOM 11650 O O . GLY H 1 36 ? 114.053 187.835 164.423 1.00 30.00 36 GLY G O 1
ATOM 11651 N N . LYS H 1 37 ? 115.454 186.462 165.576 1.00 30.00 37 LYS G N 1
ATOM 11652 C CA . LYS H 1 37 ? 115.361 187.174 166.876 1.00 30.00 37 LYS G CA 1
ATOM 11653 C C . LYS H 1 37 ? 116.618 188.032 167.035 1.00 30.00 37 LYS G C 1
ATOM 11654 O O . LYS H 1 37 ? 117.630 187.703 166.398 1.00 30.00 37 LYS G O 1
ATOM 11656 N N . PRO H 1 38 ? 116.612 189.101 167.857 1.00 30.00 38 PRO G N 1
ATOM 11657 C CA . PRO H 1 38 ? 117.816 189.896 168.070 1.00 30.00 38 PRO G CA 1
ATOM 11658 C C . PRO H 1 38 ? 118.861 189.071 168.830 1.00 30.00 38 PRO G C 1
ATOM 11659 O O . PRO H 1 38 ? 118.470 188.185 169.524 1.00 30.00 38 PRO G O 1
ATOM 11663 N N . PHE H 1 39 ? 120.148 189.363 168.665 1.00 30.00 39 PHE G N 1
ATOM 11664 C CA . PHE H 1 39 ? 121.248 188.588 169.288 1.00 30.00 39 PHE G CA 1
ATOM 11665 C C . PHE H 1 39 ? 121.029 188.479 170.792 1.00 30.00 39 PHE G C 1
ATOM 11666 O O . PHE H 1 39 ? 121.043 187.357 171.277 1.00 30.00 39 PHE G O 1
ATOM 11674 N N . LEU H 1 40 ? 120.818 189.594 171.486 1.00 30.00 40 LEU G N 1
ATOM 11675 C CA . LEU H 1 40 ? 120.682 189.613 172.962 1.00 30.00 40 LEU G CA 1
ATOM 11676 C C . LEU H 1 40 ? 119.484 188.758 173.381 1.00 30.00 40 LEU G C 1
ATOM 11677 O O . LEU H 1 40 ? 119.561 188.127 174.449 1.00 30.00 40 LEU G O 1
ATOM 11682 N N . THR H 1 41 ? 118.433 188.728 172.564 1.00 30.00 41 THR G N 1
ATOM 11683 C CA . THR H 1 41 ? 117.243 187.895 172.874 1.00 30.00 41 THR G CA 1
ATOM 11684 C C . THR H 1 41 ? 117.639 186.421 172.826 1.00 30.00 41 THR G C 1
ATOM 11685 O O . THR H 1 41 ? 117.379 185.706 173.808 1.00 30.00 41 THR G O 1
ATOM 11689 N N . VAL H 1 42 ? 118.246 185.994 171.720 1.00 30.00 42 VAL G N 1
ATOM 11690 C CA . VAL H 1 42 ? 118.706 184.584 171.589 1.00 30.00 42 VAL G CA 1
ATOM 11691 C C . VAL H 1 42 ? 119.544 184.233 172.821 1.00 30.00 42 VAL G C 1
ATOM 11692 O O . VAL H 1 42 ? 119.347 183.140 173.370 1.00 30.00 42 VAL G O 1
ATOM 11696 N N . LEU H 1 43 ? 120.411 185.145 173.257 1.00 30.00 43 LEU G N 1
ATOM 11697 C CA . LEU H 1 43 ? 121.313 184.859 174.402 1.00 30.00 43 LEU G CA 1
ATOM 11698 C C . LEU H 1 43 ? 120.496 184.691 175.686 1.00 30.00 43 LEU G C 1
ATOM 11699 O O . LEU H 1 43 ? 120.757 183.726 176.420 1.00 30.00 43 LEU G O 1
ATOM 11704 N N . ASP H 1 44 ? 119.554 185.599 175.943 1.00 30.00 44 ASP G N 1
ATOM 11705 C CA . ASP H 1 44 ? 118.717 185.525 177.169 1.00 30.00 44 ASP G CA 1
ATOM 11706 C C . ASP H 1 44 ? 117.989 184.181 177.203 1.00 30.00 44 ASP G C 1
ATOM 11707 O O . ASP H 1 44 ? 117.954 183.557 178.274 1.00 30.00 44 ASP G O 1
ATOM 11709 N N . GLU H 1 45 ? 117.433 183.763 176.066 1.00 30.00 45 GLU G N 1
ATOM 11710 C CA . GLU H 1 45 ? 116.689 182.481 175.999 1.00 30.00 45 GLU G CA 1
ATOM 11711 C C . GLU H 1 45 ? 117.649 181.327 176.291 1.00 30.00 45 GLU G C 1
ATOM 11712 O O . GLU H 1 45 ? 117.284 180.446 177.083 1.00 30.00 45 GLU G O 1
ATOM 11714 N N . PHE H 1 46 ? 118.832 181.343 175.677 1.00 30.00 46 PHE G N 1
ATOM 11715 C CA . PHE H 1 46 ? 119.817 180.249 175.866 1.00 30.00 46 PHE G CA 1
ATOM 11716 C C . PHE H 1 46 ? 120.281 180.234 177.323 1.00 30.00 46 PHE G C 1
ATOM 11717 O O . PHE H 1 46 ? 120.528 179.144 177.861 1.00 30.00 46 PHE G O 1
ATOM 11725 N N . ALA H 1 47 ? 120.398 181.412 177.935 1.00 30.00 47 ALA G N 1
ATOM 11726 C CA . ALA H 1 47 ? 120.883 181.504 179.329 1.00 30.00 47 ALA G CA 1
ATOM 11727 C C . ALA H 1 47 ? 119.849 180.898 180.278 1.00 30.00 47 ALA G C 1
ATOM 11728 O O . ALA H 1 47 ? 120.256 180.230 181.240 1.00 30.00 47 ALA G O 1
ATOM 11730 N N . SER H 1 48 ? 118.563 181.131 180.014 1.00 30.00 48 SER G N 1
ATOM 11731 C CA . SER H 1 48 ? 117.491 180.621 180.904 1.00 30.00 48 SER G CA 1
ATOM 11732 C C . SER H 1 48 ? 117.254 179.134 180.634 1.00 30.00 48 SER G C 1
ATOM 11733 O O . SER H 1 48 ? 117.114 178.375 181.605 1.00 30.00 48 SER G O 1
ATOM 11736 N N . GLU H 1 49 ? 117.203 178.744 179.363 1.00 30.00 49 GLU G N 1
ATOM 11737 C CA . GLU H 1 49 ? 116.950 177.339 178.965 1.00 30.00 49 GLU G CA 1
ATOM 11738 C C . GLU H 1 49 ? 117.929 176.426 179.691 1.00 30.00 49 GLU G C 1
ATOM 11739 O O . GLU H 1 49 ? 117.498 175.346 180.116 1.00 30.00 49 GLU G O 1
ATOM 11745 N N . PHE H 1 50 ? 119.191 176.832 179.818 1.00 30.00 50 PHE G N 1
ATOM 11746 C CA . PHE H 1 50 ? 120.224 175.947 180.405 1.00 30.00 50 PHE G CA 1
ATOM 11747 C C . PHE H 1 50 ? 120.804 176.601 181.658 1.00 30.00 50 PHE G C 1
ATOM 11748 O O . PHE H 1 50 ? 121.981 176.359 181.963 1.00 30.00 50 PHE G O 1
ATOM 11756 N N . LYS H 1 51 ? 119.992 177.390 182.363 1.00 30.00 51 LYS G N 1
ATOM 11757 C CA . LYS H 1 51 ? 120.468 178.094 183.583 1.00 30.00 51 LYS G CA 1
ATOM 11758 C C . LYS H 1 51 ? 121.277 177.131 184.454 1.00 30.00 51 LYS G C 1
ATOM 11759 O O . LYS H 1 51 ? 122.467 177.409 184.682 1.00 30.00 51 LYS G O 1
ATOM 11761 N N . GLY H 1 52 ? 120.660 176.046 184.922 1.00 30.00 52 GLY G N 1
ATOM 11762 C CA . GLY H 1 52 ? 121.361 175.126 185.837 1.00 30.00 52 GLY G CA 1
ATOM 11763 C C . GLY H 1 52 ? 122.218 174.109 185.105 1.00 30.00 52 GLY G C 1
ATOM 11764 O O . GLY H 1 52 ? 123.265 173.727 185.655 1.00 30.00 52 GLY G O 1
ATOM 11765 N N . VAL H 1 53 ? 121.795 173.686 183.912 1.00 30.00 53 VAL G N 1
ATOM 11766 C CA . VAL H 1 53 ? 122.533 172.632 183.157 1.00 30.00 53 VAL G CA 1
ATOM 11767 C C . VAL H 1 53 ? 124.035 172.901 183.264 1.00 30.00 53 VAL G C 1
ATOM 11768 O O . VAL H 1 53 ? 124.460 174.015 182.920 1.00 30.00 53 VAL G O 1
ATOM 11772 N N . GLU H 1 54 ? 124.793 171.913 183.735 1.00 30.00 54 GLU G N 1
ATOM 11773 C CA . GLU H 1 54 ? 126.268 172.054 183.812 1.00 30.00 54 GLU G CA 1
ATOM 11774 C C . GLU H 1 54 ? 126.890 171.255 182.667 1.00 30.00 54 GLU G C 1
ATOM 11775 O O . GLU H 1 54 ? 126.195 170.382 182.117 1.00 30.00 54 GLU G O 1
ATOM 11777 N N . ASN H 1 55 ? 128.140 171.557 182.319 1.00 30.00 55 ASN G N 1
ATOM 11778 C CA . ASN H 1 55 ? 128.836 170.846 181.216 1.00 30.00 55 ASN G CA 1
ATOM 11779 C C . ASN H 1 55 ? 128.030 170.957 179.916 1.00 30.00 55 ASN G C 1
ATOM 11780 O O . ASN H 1 55 ? 128.059 169.992 179.136 1.00 30.00 55 ASN G O 1
ATOM 11782 N N . PHE H 1 56 ? 127.330 172.072 179.695 1.00 30.00 56 PHE G N 1
ATOM 11783 C CA . PHE H 1 56 ? 126.643 172.281 178.395 1.00 30.00 56 PHE G CA 1
ATOM 11784 C C . PHE H 1 56 ? 127.198 173.558 177.771 1.00 30.00 56 PHE G C 1
ATOM 11785 O O . PHE H 1 56 ? 126.602 174.629 177.945 1.00 30.00 56 PHE G O 1
ATOM 11793 N N . PRO H 1 57 ? 128.333 173.476 177.051 1.00 30.00 57 PRO G N 1
ATOM 11794 C CA . PRO H 1 57 ? 128.952 174.656 176.456 1.00 30.00 57 PRO G CA 1
ATOM 11795 C C . PRO H 1 57 ? 128.069 175.312 175.389 1.00 30.00 57 PRO G C 1
ATOM 11796 O O . PRO H 1 57 ? 127.529 174.601 174.576 1.00 30.00 57 PRO G O 1
ATOM 11800 N N . ILE H 1 58 ? 127.927 176.636 175.391 1.00 30.00 58 ILE G N 1
ATOM 11801 C CA . ILE H 1 58 ? 127.127 177.371 174.366 1.00 30.00 58 ILE G CA 1
ATOM 11802 C C . ILE H 1 58 ? 128.034 178.405 173.699 1.00 30.00 58 ILE G C 1
ATOM 11803 O O . ILE H 1 58 ? 128.061 179.541 174.180 1.00 30.00 58 ILE G O 1
ATOM 11808 N N . SER H 1 59 ? 128.724 178.040 172.617 1.00 30.00 59 SER G N 1
ATOM 11809 C CA . SER H 1 59 ? 129.678 178.930 171.907 1.00 30.00 59 SER G CA 1
ATOM 11810 C C . SER H 1 59 ? 128.935 180.110 171.286 1.00 30.00 59 SER G C 1
ATOM 11811 O O . SER H 1 59 ? 127.994 179.867 170.520 1.00 30.00 59 SER G O 1
ATOM 11814 N N . VAL H 1 60 ? 129.353 181.334 171.599 1.00 30.00 60 VAL G N 1
ATOM 11815 C CA . VAL H 1 60 ? 128.688 182.575 171.114 1.00 30.00 60 VAL G CA 1
ATOM 11816 C C . VAL H 1 60 ? 129.766 183.496 170.546 1.00 30.00 60 VAL G C 1
ATOM 11817 O O . VAL H 1 60 ? 130.648 183.896 171.315 1.00 30.00 60 VAL G O 1
ATOM 11821 N N . GLU H 1 61 ? 129.718 183.799 169.250 1.00 30.00 61 GLU G N 1
ATOM 11822 C CA . GLU H 1 61 ? 130.729 184.659 168.581 1.00 30.00 61 GLU G CA 1
ATOM 11823 C C . GLU H 1 61 ? 130.505 186.133 168.916 1.00 30.00 61 GLU G C 1
ATOM 11824 O O . GLU H 1 61 ? 129.346 186.566 168.893 1.00 30.00 61 GLU G O 1
ATOM 11830 N N . ILE H 1 62 ? 131.579 186.868 169.202 1.00 30.00 62 ILE G N 1
ATOM 11831 C CA . ILE H 1 62 ? 131.520 188.325 169.516 1.00 30.00 62 ILE G CA 1
ATOM 11832 C C . ILE H 1 62 ? 131.389 189.099 168.205 1.00 30.00 62 ILE G C 1
ATOM 11833 O O . ILE H 1 62 ? 131.425 188.456 167.145 1.00 30.00 62 ILE G O 1
ATOM 11838 N N . ASN H 1 63 ? 131.269 190.426 168.273 1.00 30.00 63 ASN G N 1
ATOM 11839 C CA . ASN H 1 63 ? 131.127 191.301 167.082 1.00 30.00 63 ASN G CA 1
ATOM 11840 C C . ASN H 1 63 ? 132.211 190.951 166.064 1.00 30.00 63 ASN G C 1
ATOM 11841 O O . ASN H 1 63 ? 133.390 191.004 166.431 1.00 30.00 63 ASN G O 1
ATOM 11846 N N . PRO H 1 64 ? 131.871 190.586 164.810 1.00 30.00 64 PRO G N 1
ATOM 11847 C CA . PRO H 1 64 ? 132.876 190.169 163.838 1.00 30.00 64 PRO G CA 1
ATOM 11848 C C . PRO H 1 64 ? 133.650 191.371 163.283 1.00 30.00 64 PRO G C 1
ATOM 11849 O O . PRO H 1 64 ? 134.617 191.154 162.598 1.00 30.00 64 PRO G O 1
ATOM 11853 N N . HIS H 1 65 ? 133.217 192.590 163.595 1.00 30.00 65 HIS G N 1
ATOM 11854 C CA . HIS H 1 65 ? 133.882 193.833 163.129 1.00 30.00 65 HIS G CA 1
ATOM 11855 C C . HIS H 1 65 ? 135.017 194.212 164.082 1.00 30.00 65 HIS G C 1
ATOM 11856 O O . HIS H 1 65 ? 135.873 195.004 163.667 1.00 30.00 65 HIS G O 1
ATOM 11863 N N . LEU H 1 66 ? 135.022 193.685 165.308 1.00 30.00 66 LEU G N 1
ATOM 11864 C CA . LEU H 1 66 ? 136.099 193.936 166.303 1.00 30.00 66 LEU G CA 1
ATOM 11865 C C . LEU H 1 66 ? 137.451 193.683 165.640 1.00 30.00 66 LEU G C 1
ATOM 11866 O O . LEU H 1 66 ? 137.629 192.575 165.111 1.00 30.00 66 LEU G O 1
ATOM 11871 N N . ASP H 1 67 ? 138.368 194.653 165.672 1.00 30.00 67 ASP G N 1
ATOM 11872 C CA . ASP H 1 67 ? 139.700 194.522 165.025 1.00 30.00 67 ASP G CA 1
ATOM 11873 C C . ASP H 1 67 ? 140.821 194.573 166.064 1.00 30.00 67 ASP G C 1
ATOM 11874 O O . ASP H 1 67 ? 141.961 194.273 165.682 1.00 30.00 67 ASP G O 1
ATOM 11876 N N . ASN H 1 68 ? 140.530 194.948 167.311 1.00 30.00 68 ASN G N 1
ATOM 11877 C CA . ASN H 1 68 ? 141.552 195.093 168.381 1.00 30.00 68 ASN G CA 1
ATOM 11878 C C . ASN H 1 68 ? 141.309 194.023 169.440 1.00 30.00 68 ASN G C 1
ATOM 11879 O O . ASN H 1 68 ? 140.133 193.778 169.760 1.00 30.00 68 ASN G O 1
ATOM 11881 N N . ALA H 1 69 ? 142.372 193.425 169.972 1.00 30.00 69 ALA G N 1
ATOM 11882 C CA . ALA H 1 69 ? 142.276 192.367 170.996 1.00 30.00 69 ALA G CA 1
ATOM 11883 C C . ALA H 1 69 ? 141.716 192.957 172.289 1.00 30.00 69 ALA G C 1
ATOM 11884 O O . ALA H 1 69 ? 141.183 192.179 173.087 1.00 30.00 69 ALA G O 1
ATOM 11886 N N . LYS H 1 70 ? 141.826 194.270 172.486 1.00 30.00 70 LYS G N 1
ATOM 11887 C CA . LYS H 1 70 ? 141.316 194.956 173.703 1.00 30.00 70 LYS G CA 1
ATOM 11888 C C . LYS H 1 70 ? 139.802 195.111 173.584 1.00 30.00 70 LYS G C 1
ATOM 11889 O O . LYS H 1 70 ? 139.115 194.912 174.598 1.00 30.00 70 LYS G O 1
ATOM 11891 N N . ASP H 1 71 ? 139.307 195.442 172.395 1.00 30.00 71 ASP G N 1
ATOM 11892 C CA . ASP H 1 71 ? 137.857 195.634 172.154 1.00 30.00 71 ASP G CA 1
ATOM 11893 C C . ASP H 1 71 ? 137.172 194.271 172.216 1.00 30.00 71 ASP G C 1
ATOM 11894 O O . ASP H 1 71 ? 136.033 194.226 172.685 1.00 30.00 71 ASP G O 1
ATOM 11896 N N . MET H 1 72 ? 137.830 193.209 171.754 1.00 30.00 72 MET G N 1
ATOM 11897 C CA . MET H 1 72 ? 137.276 191.832 171.762 1.00 30.00 72 MET G CA 1
ATOM 11898 C C . MET H 1 72 ? 137.174 191.339 173.204 1.00 30.00 72 MET G C 1
ATOM 11899 O O . MET H 1 72 ? 136.161 190.709 173.527 1.00 30.00 72 MET G O 1
ATOM 11904 N N . VAL H 1 73 ? 138.168 191.640 174.036 1.00 30.00 73 VAL G N 1
ATOM 11905 C CA . VAL H 1 73 ? 138.214 191.152 175.443 1.00 30.00 73 VAL G CA 1
ATOM 11906 C C . VAL H 1 73 ? 137.141 191.878 176.257 1.00 30.00 73 VAL G C 1
ATOM 11907 O O . VAL H 1 73 ? 136.628 191.269 177.204 1.00 30.00 73 VAL G O 1
ATOM 11911 N N . GLU H 1 74 ? 136.789 193.111 175.895 1.00 30.00 74 GLU G N 1
ATOM 11912 C CA . GLU H 1 74 ? 135.763 193.908 176.615 1.00 30.00 74 GLU G CA 1
ATOM 11913 C C . GLU H 1 74 ? 134.379 193.408 176.209 1.00 30.00 74 GLU G C 1
ATOM 11914 O O . GLU H 1 74 ? 133.521 193.293 177.096 1.00 30.00 74 GLU G O 1
ATOM 11916 N N . GLU H 1 75 ? 134.177 193.107 174.928 1.00 30.00 75 GLU G N 1
ATOM 11917 C CA . GLU H 1 75 ? 132.866 192.647 174.407 1.00 30.00 75 GLU G CA 1
ATOM 11918 C C . GLU H 1 75 ? 132.608 191.211 174.867 1.00 30.00 75 GLU G C 1
ATOM 11919 O O . GLU H 1 75 ? 131.478 190.938 175.289 1.00 30.00 75 GLU G O 1
ATOM 11921 N N . GLY H 1 76 ? 133.612 190.338 174.801 1.00 30.00 76 GLY G N 1
ATOM 11922 C CA . GLY H 1 76 ? 133.460 188.922 175.177 1.00 30.00 76 GLY G CA 1
ATOM 11923 C C . GLY H 1 76 ? 133.352 188.745 176.675 1.00 30.00 76 GLY G C 1
ATOM 11924 O O . GLY H 1 76 ? 132.810 187.729 177.088 1.00 30.00 76 GLY G O 1
ATOM 11925 N N . THR H 1 77 ? 133.879 189.663 177.474 1.00 30.00 77 THR G N 1
ATOM 11926 C CA . THR H 1 77 ? 133.755 189.630 178.952 1.00 30.00 77 THR G CA 1
ATOM 11927 C C . THR H 1 77 ? 132.296 189.903 179.311 1.00 30.00 77 THR G C 1
ATOM 11928 O O . THR H 1 77 ? 131.767 189.203 180.188 1.00 30.00 77 THR G O 1
ATOM 11932 N N . LYS H 1 78 ? 131.666 190.858 178.634 1.00 30.00 78 LYS G N 1
ATOM 11933 C CA . LYS H 1 78 ? 130.241 191.202 178.867 1.00 30.00 78 LYS G CA 1
ATOM 11934 C C . LYS H 1 78 ? 129.365 189.997 178.513 1.00 30.00 78 LYS G C 1
ATOM 11935 O O . LYS H 1 78 ? 128.527 189.638 179.348 1.00 30.00 78 LYS G O 1
ATOM 11937 N N . ILE H 1 79 ? 129.555 189.391 177.341 1.00 30.00 79 ILE G N 1
ATOM 11938 C CA . ILE H 1 79 ? 128.731 188.238 176.874 1.00 30.00 79 ILE G CA 1
ATOM 11939 C C . ILE H 1 79 ? 128.920 187.079 177.847 1.00 30.00 79 ILE G C 1
ATOM 11940 O O . ILE H 1 79 ? 127.933 186.404 178.127 1.00 30.00 79 ILE G O 1
ATOM 11945 N N . ALA H 1 80 ? 130.141 186.843 178.316 1.00 30.00 80 ALA G N 1
ATOM 11946 C CA . ALA H 1 80 ? 130.470 185.713 179.211 1.00 30.00 80 ALA G CA 1
ATOM 11947 C C . ALA H 1 80 ? 129.814 185.911 180.576 1.00 30.00 80 ALA G C 1
ATOM 11948 O O . ALA H 1 80 ? 129.568 184.902 181.254 1.00 30.00 80 ALA G O 1
ATOM 11950 N N . LYS H 1 81 ? 129.531 187.153 180.960 1.00 30.00 81 LYS G N 1
ATOM 11951 C CA . LYS H 1 81 ? 128.911 187.468 182.274 1.00 30.00 81 LYS G CA 1
ATOM 11952 C C . LYS H 1 81 ? 127.405 187.199 182.213 1.00 30.00 81 LYS G C 1
ATOM 11953 O O . LYS H 1 81 ? 126.764 187.296 183.266 1.00 30.00 81 LYS G O 1
ATOM 11955 N N . LEU H 1 82 ? 126.860 186.862 181.043 1.00 30.00 82 LEU G N 1
ATOM 11956 C CA . LEU H 1 82 ? 125.402 186.629 180.872 1.00 30.00 82 LEU G CA 1
ATOM 11957 C C . LEU H 1 82 ? 125.050 185.187 181.256 1.00 30.00 82 LEU G C 1
ATOM 11958 O O . LEU H 1 82 ? 123.905 184.965 181.680 1.00 30.00 82 LEU G O 1
ATOM 11963 N N . SER H 1 83 ? 125.995 184.254 181.125 1.00 30.00 83 SER G N 1
ATOM 11964 C CA . SER H 1 83 ? 125.744 182.845 181.530 1.00 30.00 83 SER G CA 1
ATOM 11965 C C . SER H 1 83 ? 127.062 182.087 181.699 1.00 30.00 83 SER G C 1
ATOM 11966 O O . SER H 1 83 ? 128.001 182.361 180.936 1.00 30.00 83 SER G O 1
ATOM 11969 N N . SER H 1 84 ? 127.107 181.148 182.644 1.00 30.00 84 SER G N 1
ATOM 11970 C CA . SER H 1 84 ? 128.330 180.346 182.890 1.00 30.00 84 SER G CA 1
ATOM 11971 C C . SER H 1 84 ? 128.480 179.268 181.814 1.00 30.00 84 SER G C 1
ATOM 11972 O O . SER H 1 84 ? 129.529 178.610 181.784 1.00 30.00 84 SER G O 1
ATOM 11975 N N . ASN H 1 85 ? 127.459 179.090 180.979 1.00 30.00 85 ASN G N 1
ATOM 11976 C CA . ASN H 1 85 ? 127.499 178.069 179.906 1.00 30.00 85 ASN G CA 1
ATOM 11977 C C . ASN H 1 85 ? 128.060 178.704 178.633 1.00 30.00 85 ASN G C 1
ATOM 11978 O O . ASN H 1 85 ? 128.407 177.948 177.715 1.00 30.00 85 ASN G O 1
ATOM 11983 N N . PHE H 1 86 ? 128.180 180.032 178.598 1.00 30.00 86 PHE G N 1
ATOM 11984 C CA . PHE H 1 86 ? 128.608 180.726 177.357 1.00 30.00 86 PHE G CA 1
ATOM 11985 C C . PHE H 1 86 ? 130.118 180.609 177.147 1.00 30.00 86 PHE G C 1
ATOM 11986 O O . PHE H 1 86 ? 130.872 180.862 178.094 1.00 30.00 86 PHE G O 1
ATOM 11994 N N . VAL H 1 87 ? 130.571 180.254 175.941 1.00 30.00 87 VAL G N 1
ATOM 11995 C CA . VAL H 1 87 ? 132.022 180.163 175.585 1.00 30.00 87 VAL G CA 1
ATOM 11996 C C . VAL H 1 87 ? 132.289 181.169 174.464 1.00 30.00 87 VAL G C 1
ATOM 11997 O O . VAL H 1 87 ? 131.839 180.908 173.361 1.00 30.00 87 VAL G O 1
ATOM 12001 N N . ILE H 1 88 ? 133.059 182.228 174.702 1.00 30.00 88 ILE G N 1
ATOM 12002 C CA . ILE H 1 88 ? 133.304 183.306 173.697 1.00 30.00 88 ILE G CA 1
ATOM 12003 C C . ILE H 1 88 ? 133.982 182.724 172.453 1.00 30.00 88 ILE G C 1
ATOM 12004 O O . ILE H 1 88 ? 135.082 182.191 172.594 1.00 30.00 88 ILE G O 1
ATOM 12009 N N . LYS H 1 89 ? 133.359 182.838 171.276 1.00 30.00 89 LYS G N 1
ATOM 12010 C CA . LYS H 1 89 ? 133.931 182.341 169.997 1.00 30.00 89 LYS G CA 1
ATOM 12011 C C . LYS H 1 89 ? 134.700 183.488 169.336 1.00 30.00 89 LYS G C 1
ATOM 12012 O O . LYS H 1 89 ? 134.068 184.513 169.060 1.00 30.00 89 LYS G O 1
ATOM 12018 N N . ILE H 1 90 ? 136.007 183.337 169.104 1.00 30.00 90 ILE G N 1
ATOM 12019 C CA . ILE H 1 90 ? 136.890 184.405 168.552 1.00 30.00 90 ILE G CA 1
ATOM 12020 C C . ILE H 1 90 ? 137.517 183.906 167.244 1.00 30.00 90 ILE G C 1
ATOM 12021 O O . ILE H 1 90 ? 137.961 182.758 167.210 1.00 30.00 90 ILE G O 1
ATOM 12026 N N . PRO H 1 91 ? 137.587 184.725 166.173 1.00 30.00 91 PRO G N 1
ATOM 12027 C CA . PRO H 1 91 ? 138.200 184.304 164.912 1.00 30.00 91 PRO G CA 1
ATOM 12028 C C . PRO H 1 91 ? 139.717 184.104 165.033 1.00 30.00 91 PRO G C 1
ATOM 12029 O O . PRO H 1 91 ? 140.334 184.813 165.791 1.00 30.00 91 PRO G O 1
ATOM 12033 N N . CYS H 1 92 ? 140.273 183.152 164.280 1.00 30.00 92 CYS G N 1
ATOM 12034 C CA . CYS H 1 92 ? 141.740 182.909 164.310 1.00 30.00 92 CYS G CA 1
ATOM 12035 C C . CYS H 1 92 ? 142.471 184.032 163.571 1.00 30.00 92 CYS G C 1
ATOM 12036 O O . CYS H 1 92 ? 142.927 183.799 162.445 1.00 30.00 92 CYS G O 1
ATOM 12039 N N . THR H 1 93 ? 142.579 185.209 164.178 1.00 30.00 93 THR G N 1
ATOM 12040 C CA . THR H 1 93 ? 143.298 186.371 163.608 1.00 30.00 93 THR G CA 1
ATOM 12041 C C . THR H 1 93 ? 144.391 186.755 164.596 1.00 30.00 93 THR G C 1
ATOM 12042 O O . THR H 1 93 ? 144.341 186.255 165.726 1.00 30.00 93 THR G O 1
ATOM 12046 N N . GLU H 1 94 ? 145.324 187.608 164.191 1.00 30.00 94 GLU G N 1
ATOM 12047 C CA . GLU H 1 94 ? 146.362 188.127 165.110 1.00 30.00 94 GLU G CA 1
ATOM 12048 C C . GLU H 1 94 ? 145.672 188.654 166.367 1.00 30.00 94 GLU G C 1
ATOM 12049 O O . GLU H 1 94 ? 145.980 188.145 167.444 1.00 30.00 94 GLU G O 1
ATOM 12055 N N . PRO H 1 95 ? 144.736 189.623 166.270 1.00 30.00 95 PRO G N 1
ATOM 12056 C CA . PRO H 1 95 ? 144.111 190.211 167.453 1.00 30.00 95 PRO G CA 1
ATOM 12057 C C . PRO H 1 95 ? 143.146 189.238 168.137 1.00 30.00 95 PRO G C 1
ATOM 12058 O O . PRO H 1 95 ? 142.858 189.470 169.277 1.00 30.00 95 PRO G O 1
ATOM 12062 N N . GLY H 1 96 ? 142.622 188.239 167.428 1.00 30.00 96 GLY G N 1
ATOM 12063 C CA . GLY H 1 96 ? 141.753 187.197 167.999 1.00 30.00 96 GLY G CA 1
ATOM 12064 C C . GLY H 1 96 ? 142.553 186.244 168.858 1.00 30.00 96 GLY G C 1
ATOM 12065 O O . GLY H 1 96 ? 142.061 185.873 169.927 1.00 30.00 96 GLY G O 1
ATOM 12066 N N . LEU H 1 97 ? 143.755 185.879 168.421 1.00 30.00 97 LEU G N 1
ATOM 12067 C CA . LEU H 1 97 ? 144.630 184.943 169.169 1.00 30.00 97 LEU G CA 1
ATOM 12068 C C . LEU H 1 97 ? 145.238 185.688 170.354 1.00 30.00 97 LEU G C 1
ATOM 12069 O O . LEU H 1 97 ? 145.508 185.034 171.367 1.00 30.00 97 LEU G O 1
ATOM 12074 N N . ILE H 1 98 ? 145.435 186.999 170.236 1.00 30.00 98 ILE G N 1
ATOM 12075 C CA . ILE H 1 98 ? 145.955 187.835 171.354 1.00 30.00 98 ILE G CA 1
ATOM 12076 C C . ILE H 1 98 ? 144.816 187.988 172.358 1.00 30.00 98 ILE G C 1
ATOM 12077 O O . ILE H 1 98 ? 145.094 187.935 173.562 1.00 30.00 98 ILE G O 1
ATOM 12082 N N . ALA H 1 99 ? 143.586 188.150 171.878 1.00 30.00 99 ALA G N 1
ATOM 12083 C CA . ALA H 1 99 ? 142.400 188.336 172.736 1.00 30.00 99 ALA G CA 1
ATOM 12084 C C . ALA H 1 99 ? 142.018 187.008 173.379 1.00 30.00 99 ALA G C 1
ATOM 12085 O O . ALA H 1 99 ? 141.461 187.063 174.460 1.00 30.00 99 ALA G O 1
ATOM 12087 N N . ALA H 1 100 ? 142.287 185.880 172.726 1.00 30.00 100 ALA G N 1
ATOM 12088 C CA . ALA H 1 100 ? 141.931 184.536 173.228 1.00 30.00 100 ALA G CA 1
ATOM 12089 C C . ALA H 1 100 ? 142.917 184.142 174.319 1.00 30.00 100 ALA G C 1
ATOM 12090 O O . ALA H 1 100 ? 142.541 183.337 175.171 1.00 30.00 100 ALA G O 1
ATOM 12092 N N . LYS H 1 101 ? 144.137 184.667 174.269 1.00 30.00 101 LYS G N 1
ATOM 12093 C CA . LYS H 1 101 ? 145.181 184.372 175.277 1.00 30.00 101 LYS G CA 1
ATOM 12094 C C . LYS H 1 101 ? 144.853 185.163 176.540 1.00 30.00 101 LYS G C 1
ATOM 12095 O O . LYS H 1 101 ? 144.969 184.585 177.626 1.00 30.00 101 LYS G O 1
ATOM 12101 N N . GLU H 1 102 ? 144.440 186.422 176.397 1.00 30.00 102 GLU G N 1
ATOM 12102 C CA . GLU H 1 102 ? 144.066 187.276 177.551 1.00 30.00 102 GLU G CA 1
ATOM 12103 C C . GLU H 1 102 ? 142.812 186.697 178.202 1.00 30.00 102 GLU G C 1
ATOM 12104 O O . GLU H 1 102 ? 142.786 186.621 179.436 1.00 30.00 102 GLU G O 1
ATOM 12106 N N . PHE H 1 103 ? 141.814 186.324 177.401 1.00 30.00 103 PHE G N 1
ATOM 12107 C CA . PHE H 1 103 ? 140.551 185.730 177.894 1.00 30.00 103 PHE G CA 1
ATOM 12108 C C . PHE H 1 103 ? 140.861 184.484 178.710 1.00 30.00 103 PHE G C 1
ATOM 12109 O O . PHE H 1 103 ? 140.371 184.392 179.823 1.00 30.00 103 PHE G O 1
ATOM 12117 N N . GLU H 1 104 ? 141.658 183.566 178.176 1.00 30.00 104 GLU G N 1
ATOM 12118 C CA . GLU H 1 104 ? 141.979 182.273 178.833 1.00 30.00 104 GLU G CA 1
ATOM 12119 C C . GLU H 1 104 ? 142.759 182.525 180.123 1.00 30.00 104 GLU G C 1
ATOM 12120 O O . GLU H 1 104 ? 142.654 181.688 181.030 1.00 30.00 104 GLU G O 1
ATOM 12126 N N . LYS H 1 105 ? 143.515 183.615 180.209 1.00 30.00 105 LYS G N 1
ATOM 12127 C CA . LYS H 1 105 ? 144.318 183.987 181.403 1.00 30.00 105 LYS G CA 1
ATOM 12128 C C . LYS H 1 105 ? 143.372 184.501 182.488 1.00 30.00 105 LYS G C 1
ATOM 12129 O O . LYS H 1 105 ? 143.714 184.352 183.668 1.00 30.00 105 LYS G O 1
ATOM 12131 N N . GLN H 1 106 ? 142.226 185.063 182.105 1.00 30.00 106 GLN G N 1
ATOM 12132 C CA . GLN H 1 106 ? 141.224 185.608 183.056 1.00 30.00 106 GLN G CA 1
ATOM 12133 C C . GLN H 1 106 ? 140.211 184.511 183.392 1.00 30.00 106 GLN G C 1
ATOM 12134 O O . GLN H 1 106 ? 139.307 184.788 184.194 1.00 30.00 106 GLN G O 1
ATOM 12136 N N . GLY H 1 107 ? 140.331 183.332 182.785 1.00 30.00 107 GLY G N 1
ATOM 12137 C CA . GLY H 1 107 ? 139.459 182.183 183.090 1.00 30.00 107 GLY G CA 1
ATOM 12138 C C . GLY H 1 107 ? 138.187 182.160 182.266 1.00 30.00 107 GLY G C 1
ATOM 12139 O O . GLY H 1 107 ? 137.287 181.389 182.629 1.00 30.00 107 GLY G O 1
ATOM 12140 N N . ILE H 1 108 ? 138.102 182.959 181.199 1.00 30.00 108 ILE G N 1
ATOM 12141 C CA . ILE H 1 108 ? 136.929 182.967 180.278 1.00 30.00 108 ILE G CA 1
ATOM 12142 C C . ILE H 1 108 ? 137.195 181.946 179.170 1.00 30.00 108 ILE G C 1
ATOM 12143 O O . ILE H 1 108 ? 138.153 182.155 178.412 1.00 30.00 108 ILE G O 1
ATOM 12148 N N . SER H 1 109 ? 136.400 180.876 179.082 1.00 30.00 109 SER G N 1
ATOM 12149 C CA . SER H 1 109 ? 136.555 179.829 178.041 1.00 30.00 109 SER G CA 1
ATOM 12150 C C . SER H 1 109 ? 136.405 180.465 176.662 1.00 30.00 109 SER G C 1
ATOM 12151 O O . SER H 1 109 ? 135.464 181.251 176.487 1.00 30.00 109 SER G O 1
ATOM 12154 N N . THR H 1 110 ? 137.267 180.108 175.712 1.00 30.00 110 THR G N 1
ATOM 12155 C CA . THR H 1 110 ? 137.253 180.695 174.352 1.00 30.00 110 THR G CA 1
ATOM 12156 C C . THR H 1 110 ? 137.223 179.586 173.307 1.00 30.00 110 THR G C 1
ATOM 12157 O O . THR H 1 110 ? 137.799 178.530 173.579 1.00 30.00 110 THR G O 1
ATOM 12161 N N . ASN H 1 111 ? 136.551 179.805 172.178 1.00 30.00 111 ASN G N 1
ATOM 12162 C CA . ASN H 1 111 ? 136.511 178.848 171.048 1.00 30.00 111 ASN G CA 1
ATOM 12163 C C . ASN H 1 111 ? 137.106 179.567 169.837 1.00 30.00 111 ASN G C 1
ATOM 12164 O O . ASN H 1 111 ? 136.348 180.256 169.153 1.00 30.00 111 ASN G O 1
ATOM 12169 N N . VAL H 1 112 ? 138.406 179.424 169.582 1.00 30.00 112 VAL G N 1
ATOM 12170 C CA . VAL H 1 112 ? 139.085 180.059 168.416 1.00 30.00 112 VAL G CA 1
ATOM 12171 C C . VAL H 1 112 ? 138.494 179.440 167.150 1.00 30.00 112 VAL G C 1
ATOM 12172 O O . VAL H 1 112 ? 138.865 178.307 166.851 1.00 30.00 112 VAL G O 1
ATOM 12176 N N . THR H 1 113 ? 137.642 180.156 166.422 1.00 30.00 113 THR G N 1
ATOM 12177 C CA . THR H 1 113 ? 136.927 179.620 165.237 1.00 30.00 113 THR G CA 1
ATOM 12178 C C . THR H 1 113 ? 137.596 180.052 163.931 1.00 30.00 113 THR G C 1
ATOM 12179 O O . THR H 1 113 ? 138.624 180.722 164.007 1.00 30.00 113 THR G O 1
ATOM 12183 N N . LEU H 1 114 ? 137.037 179.657 162.788 1.00 30.00 114 LEU G N 1
ATOM 12184 C CA . LEU H 1 114 ? 137.565 180.002 161.442 1.00 30.00 114 LEU G CA 1
ATOM 12185 C C . LEU H 1 114 ? 139.034 179.591 161.344 1.00 30.00 114 LEU G C 1
ATOM 12186 O O . LEU H 1 114 ? 139.855 180.437 160.971 1.00 30.00 114 LEU G O 1
ATOM 12191 N N . VAL H 1 115 ? 139.349 178.347 161.693 1.00 30.00 115 VAL G N 1
ATOM 12192 C CA . VAL H 1 115 ? 140.720 177.785 161.549 1.00 30.00 115 VAL G CA 1
ATOM 12193 C C . VAL H 1 115 ? 140.646 176.874 160.327 1.00 30.00 115 VAL G C 1
ATOM 12194 O O . VAL H 1 115 ? 139.745 176.049 160.302 1.00 30.00 115 VAL G O 1
ATOM 12198 N N . PHE H 1 116 ? 141.517 177.041 159.337 1.00 30.00 116 PHE G N 1
ATOM 12199 C CA . PHE H 1 116 ? 141.461 176.281 158.066 1.00 30.00 116 PHE G CA 1
ATOM 12200 C C . PHE H 1 116 ? 142.809 175.621 157.774 1.00 30.00 116 PHE G C 1
ATOM 12201 O O . PHE H 1 116 ? 142.963 175.105 156.662 1.00 30.00 116 PHE G O 1
ATOM 12209 N N . SER H 1 117 ? 143.740 175.604 158.726 1.00 30.00 117 SER G N 1
ATOM 12210 C CA . SER H 1 117 ? 145.052 174.928 158.566 1.00 30.00 117 SER G CA 1
ATOM 12211 C C . SER H 1 117 ? 145.523 174.405 159.921 1.00 30.00 117 SER G C 1
ATOM 12212 O O . SER H 1 117 ? 145.067 174.920 160.950 1.00 30.00 117 SER G O 1
ATOM 12215 N N . PRO H 1 118 ? 146.408 173.391 159.953 1.00 30.00 118 PRO G N 1
ATOM 12216 C CA . PRO H 1 118 ? 146.936 172.880 161.211 1.00 30.00 118 PRO G CA 1
ATOM 12217 C C . PRO H 1 118 ? 147.914 173.869 161.860 1.00 30.00 118 PRO G C 1
ATOM 12218 O O . PRO H 1 118 ? 148.142 173.735 163.036 1.00 30.00 118 PRO G O 1
ATOM 12222 N N . SER H 1 119 ? 148.449 174.833 161.109 1.00 30.00 119 SER G N 1
ATOM 12223 C CA . SER H 1 119 ? 149.367 175.869 161.647 1.00 30.00 119 SER G CA 1
ATOM 12224 C C . SER H 1 119 ? 148.539 176.918 162.383 1.00 30.00 119 SER G C 1
ATOM 12225 O O . SER H 1 119 ? 149.036 177.461 163.377 1.00 30.00 119 SER G O 1
ATOM 12228 N N . GLN H 1 120 ? 147.322 177.176 161.917 1.00 30.00 120 GLN G N 1
ATOM 12229 C CA . GLN H 1 120 ? 146.406 178.155 162.549 1.00 30.00 120 GLN G CA 1
ATOM 12230 C C . GLN H 1 120 ? 145.795 177.505 163.788 1.00 30.00 120 GLN G C 1
ATOM 12231 O O . GLN H 1 120 ? 145.338 178.251 164.655 1.00 30.00 120 GLN G O 1
ATOM 12237 N N . ALA H 1 121 ? 145.787 176.176 163.867 1.00 30.00 121 ALA G N 1
ATOM 12238 C CA . ALA H 1 121 ? 145.200 175.422 164.994 1.00 30.00 121 ALA G CA 1
ATOM 12239 C C . ALA H 1 121 ? 146.212 175.273 166.130 1.00 30.00 121 ALA G C 1
ATOM 12240 O O . ALA H 1 121 ? 145.772 175.184 167.277 1.00 30.00 121 ALA G O 1
ATOM 12242 N N . LEU H 1 122 ? 147.509 175.278 165.840 1.00 30.00 122 LEU G N 1
ATOM 12243 C CA . LEU H 1 122 ? 148.544 175.016 166.874 1.00 30.00 122 LEU G CA 1
ATOM 12244 C C . LEU H 1 122 ? 148.666 176.194 167.844 1.00 30.00 122 LEU G C 1
ATOM 12245 O O . LEU H 1 122 ? 148.817 175.923 169.032 1.00 30.00 122 LEU G O 1
ATOM 12250 N N . GLN H 1 123 ? 148.609 177.437 167.370 1.00 30.00 123 GLN G N 1
ATOM 12251 C CA . GLN H 1 123 ? 148.724 178.642 168.234 1.00 30.00 123 GLN G CA 1
ATOM 12252 C C . GLN H 1 123 ? 147.562 178.671 169.229 1.00 30.00 123 GLN G C 1
ATOM 12253 O O . GLN H 1 123 ? 147.831 178.888 170.411 1.00 30.00 123 GLN G O 1
ATOM 12259 N N . PRO H 1 124 ? 146.288 178.509 168.814 1.00 30.00 124 PRO G N 1
ATOM 12260 C CA . PRO H 1 124 ? 145.188 178.432 169.766 1.00 30.00 124 PRO G CA 1
ATOM 12261 C C . PRO H 1 124 ? 145.510 177.416 170.869 1.00 30.00 124 PRO G C 1
ATOM 12262 O O . PRO H 1 124 ? 145.185 177.686 171.985 1.00 30.00 124 PRO G O 1
ATOM 12266 N N . ALA H 1 125 ? 146.167 176.304 170.544 1.00 30.00 125 ALA G N 1
ATOM 12267 C CA . ALA H 1 125 ? 146.485 175.226 171.508 1.00 30.00 125 ALA G CA 1
ATOM 12268 C C . ALA H 1 125 ? 147.609 175.653 172.447 1.00 30.00 125 ALA G C 1
ATOM 12269 O O . ALA H 1 125 ? 147.580 175.221 173.604 1.00 30.00 125 ALA G O 1
ATOM 12271 N N . ARG H 1 126 ? 148.591 176.387 171.938 1.00 30.00 126 ARG G N 1
ATOM 12272 C CA . ARG H 1 126 ? 149.728 176.907 172.746 1.00 30.00 126 ARG G CA 1
ATOM 12273 C C . ARG H 1 126 ? 149.277 177.968 173.761 1.00 30.00 126 ARG G C 1
ATOM 12274 O O . ARG H 1 126 ? 149.939 178.052 174.766 1.00 30.00 126 ARG G O 1
ATOM 12282 N N . ILE H 1 127 ? 148.156 178.650 173.562 1.00 30.00 127 ILE G N 1
ATOM 12283 C CA . ILE H 1 127 ? 147.652 179.738 174.449 1.00 30.00 127 ILE G CA 1
ATOM 12284 C C . ILE H 1 127 ? 146.550 179.189 175.360 1.00 30.00 127 ILE G C 1
ATOM 12285 O O . ILE H 1 127 ? 145.955 180.000 176.080 1.00 30.00 127 ILE G O 1
ATOM 12290 N N . GLY H 1 128 ? 146.267 177.885 175.327 1.00 30.00 128 GLY G N 1
ATOM 12291 C CA . GLY H 1 128 ? 145.278 177.275 176.237 1.00 30.00 128 GLY G CA 1
ATOM 12292 C C . GLY H 1 128 ? 143.835 177.574 175.883 1.00 30.00 128 GLY G C 1
ATOM 12293 O O . GLY H 1 128 ? 143.026 177.676 176.814 1.00 30.00 128 GLY G O 1
ATOM 12294 N N . ALA H 1 129 ? 143.506 177.699 174.599 1.00 30.00 129 ALA G N 1
ATOM 12295 C CA . ALA H 1 129 ? 142.090 177.872 174.214 1.00 30.00 129 ALA G CA 1
ATOM 12296 C C . ALA H 1 129 ? 141.325 176.616 174.631 1.00 30.00 129 ALA G C 1
ATOM 12297 O O . ALA H 1 129 ? 141.884 175.520 174.506 1.00 30.00 129 ALA G O 1
ATOM 12299 N N . LYS H 1 130 ? 140.102 176.779 175.127 1.00 30.00 130 LYS G N 1
ATOM 12300 C CA . LYS H 1 130 ? 139.254 175.645 175.566 1.00 30.00 130 LYS G CA 1
ATOM 12301 C C . LYS H 1 130 ? 138.858 174.832 174.338 1.00 30.00 130 LYS G C 1
ATOM 12302 O O . LYS H 1 130 ? 138.839 173.606 174.448 1.00 30.00 130 LYS G O 1
ATOM 12308 N N . PHE H 1 131 ? 138.540 175.495 173.229 1.00 30.00 131 PHE G N 1
ATOM 12309 C CA . PHE H 1 131 ? 138.097 174.828 171.984 1.00 30.00 131 PHE G CA 1
ATOM 12310 C C . PHE H 1 131 ? 138.769 175.458 170.766 1.00 30.00 131 PHE G C 1
ATOM 12311 O O . PHE H 1 131 ? 139.116 176.642 170.839 1.00 30.00 131 PHE G O 1
ATOM 12319 N N . VAL H 1 132 ? 138.972 174.678 169.708 1.00 30.00 132 VAL G N 1
ATOM 12320 C CA . VAL H 1 132 ? 139.512 175.164 168.410 1.00 30.00 132 VAL G CA 1
ATOM 12321 C C . VAL H 1 132 ? 138.576 174.568 167.361 1.00 30.00 132 VAL G C 1
ATOM 12322 O O . VAL H 1 132 ? 138.421 173.367 167.391 1.00 30.00 132 VAL G O 1
ATOM 12326 N N . SER H 1 133 ? 137.935 175.359 166.505 1.00 30.00 133 SER G N 1
ATOM 12327 C CA . SER H 1 133 ? 136.957 174.858 165.505 1.00 30.00 133 SER G CA 1
ATOM 12328 C C . SER H 1 133 ? 137.544 174.829 164.091 1.00 30.00 133 SER G C 1
ATOM 12329 O O . SER H 1 133 ? 137.433 175.849 163.399 1.00 30.00 133 SER G O 1
ATOM 12332 N N . PRO H 1 134 ? 138.173 173.726 163.632 1.00 30.00 134 PRO G N 1
ATOM 12333 C CA . PRO H 1 134 ? 138.627 173.615 162.241 1.00 30.00 134 PRO G CA 1
ATOM 12334 C C . PRO H 1 134 ? 137.459 173.407 161.266 1.00 30.00 134 PRO G C 1
ATOM 12335 O O . PRO H 1 134 ? 136.774 172.441 161.434 1.00 30.00 134 PRO G O 1
ATOM 12339 N N . PHE H 1 135 ? 137.264 174.285 160.278 1.00 30.00 135 PHE G N 1
ATOM 12340 C CA . PHE H 1 135 ? 136.122 174.228 159.326 1.00 30.00 135 PHE G CA 1
ATOM 12341 C C . PHE H 1 135 ? 136.427 173.274 158.166 1.00 30.00 135 PHE G C 1
ATOM 12342 O O . PHE H 1 135 ? 137.552 173.317 157.660 1.00 30.00 135 PHE G O 1
ATOM 12350 N N . VAL H 1 136 ? 135.454 172.471 157.732 1.00 30.00 136 VAL G N 1
ATOM 12351 C CA . VAL H 1 136 ? 135.628 171.480 156.629 1.00 30.00 136 VAL G CA 1
ATOM 12352 C C . VAL H 1 136 ? 134.815 171.891 155.399 1.00 30.00 136 VAL G C 1
ATOM 12353 O O . VAL H 1 136 ? 135.426 172.066 154.331 1.00 30.00 136 VAL G O 1
ATOM 12357 N N . GLY H 1 137 ? 133.497 172.032 155.529 1.00 30.00 137 GLY G N 1
ATOM 12358 C CA . GLY H 1 137 ? 132.590 172.334 154.403 1.00 30.00 137 GLY G CA 1
ATOM 12359 C C . GLY H 1 137 ? 133.076 173.422 153.467 1.00 30.00 137 GLY G C 1
ATOM 12360 O O . GLY H 1 137 ? 133.070 173.171 152.257 1.00 30.00 137 GLY G O 1
ATOM 12361 N N . TRP H 1 138 ? 133.453 174.595 153.972 1.00 30.00 138 TRP G N 1
ATOM 12362 C CA . TRP H 1 138 ? 133.859 175.754 153.133 1.00 30.00 138 TRP G CA 1
ATOM 12363 C C . TRP H 1 138 ? 134.950 175.359 152.148 1.00 30.00 138 TRP G C 1
ATOM 12364 O O . TRP H 1 138 ? 134.797 175.654 150.952 1.00 30.00 138 TRP G O 1
ATOM 12375 N N . LYS H 1 139 ? 136.022 174.751 152.637 1.00 30.00 139 LYS G N 1
ATOM 12376 C CA . LYS H 1 139 ? 137.180 174.369 151.798 1.00 30.00 139 LYS G CA 1
ATOM 12377 C C . LYS H 1 139 ? 136.709 173.372 150.741 1.00 30.00 139 LYS G C 1
ATOM 12378 O O . LYS H 1 139 ? 137.176 173.472 149.601 1.00 30.00 139 LYS G O 1
ATOM 12384 N N . GLU H 1 140 ? 135.805 172.466 151.102 1.00 30.00 140 GLU G N 1
ATOM 12385 C CA . GLU H 1 140 ? 135.281 171.437 150.170 1.00 30.00 140 GLU G CA 1
ATOM 12386 C C . GLU H 1 140 ? 134.459 172.116 149.075 1.00 30.00 140 GLU G C 1
ATOM 12387 O O . GLU H 1 140 ? 134.579 171.691 147.920 1.00 30.00 140 GLU G O 1
ATOM 12393 N N . ASN H 1 141 ? 133.673 173.134 149.416 1.00 30.00 141 ASN G N 1
ATOM 12394 C CA . ASN H 1 141 ? 132.807 173.845 148.441 1.00 30.00 141 ASN G CA 1
ATOM 12395 C C . ASN H 1 141 ? 133.704 174.461 147.371 1.00 30.00 141 ASN G C 1
ATOM 12396 O O . ASN H 1 141 ? 133.233 174.601 146.233 1.00 30.00 141 ASN G O 1
ATOM 12401 N N . SER H 1 142 ? 134.942 174.808 147.718 1.00 30.00 142 SER G N 1
ATOM 12402 C CA . SER H 1 142 ? 135.921 175.414 146.783 1.00 30.00 142 SER G CA 1
ATOM 12403 C C . SER H 1 142 ? 136.849 174.332 146.235 1.00 30.00 142 SER G C 1
ATOM 12404 O O . SER H 1 142 ? 137.956 174.690 145.858 1.00 30.00 142 SER G O 1
ATOM 12407 N N . GLY H 1 143 ? 136.454 173.059 146.271 1.00 30.00 143 GLY G N 1
ATOM 12408 C CA . GLY H 1 143 ? 137.226 171.954 145.675 1.00 30.00 143 GLY G CA 1
ATOM 12409 C C . GLY H 1 143 ? 138.489 171.580 146.423 1.00 30.00 143 GLY G C 1
ATOM 12410 O O . GLY H 1 143 ? 139.368 170.995 145.782 1.00 30.00 143 GLY G O 1
ATOM 12411 N N . ASP H 1 144 ? 138.577 171.845 147.724 1.00 30.00 144 ASP G N 1
ATOM 12412 C CA . ASP H 1 144 ? 139.759 171.482 148.551 1.00 30.00 144 ASP G CA 1
ATOM 12413 C C . ASP H 1 144 ? 139.462 170.245 149.396 1.00 30.00 144 ASP G C 1
ATOM 12414 O O . ASP H 1 144 ? 138.311 170.098 149.826 1.00 30.00 144 ASP G O 1
ATOM 12419 N N . ASP H 1 145 ? 140.458 169.388 149.627 1.00 30.00 145 ASP G N 1
ATOM 12420 C CA . ASP H 1 145 ? 140.313 168.185 150.490 1.00 30.00 145 ASP G CA 1
ATOM 12421 C C . ASP H 1 145 ? 140.603 168.600 151.934 1.00 30.00 145 ASP G C 1
ATOM 12422 O O . ASP H 1 145 ? 141.402 169.485 152.239 1.00 30.00 145 ASP G O 1
ATOM 12424 N N . THR H 1 146 ? 139.967 167.919 152.886 1.00 30.00 146 THR G N 1
ATOM 12425 C CA . THR H 1 146 ? 140.114 168.357 154.303 1.00 30.00 146 THR G CA 1
ATOM 12426 C C . THR H 1 146 ? 140.572 167.186 155.176 1.00 30.00 146 THR G C 1
ATOM 12427 O O . THR H 1 146 ? 140.622 166.065 154.635 1.00 30.00 146 THR G O 1
ATOM 12431 N N . TYR H 1 149 ? 143.815 167.724 156.710 1.00 30.00 148 TYR G N 1
ATOM 12432 C CA . TYR H 1 149 ? 144.489 168.540 157.744 1.00 30.00 148 TYR G CA 1
ATOM 12433 C C . TYR H 1 149 ? 143.799 168.280 159.103 1.00 30.00 148 TYR G C 1
ATOM 12434 O O . TYR H 1 149 ? 144.382 168.601 160.117 1.00 30.00 148 TYR G O 1
ATOM 12443 N N . ILE H 1 150 ? 142.568 167.782 159.111 1.00 30.00 149 ILE G N 1
ATOM 12444 C CA . ILE H 1 150 ? 141.798 167.433 160.350 1.00 30.00 149 ILE G CA 1
ATOM 12445 C C . ILE H 1 150 ? 142.545 166.361 161.159 1.00 30.00 149 ILE G C 1
ATOM 12446 O O . ILE H 1 150 ? 142.677 166.523 162.340 1.00 30.00 149 ILE G O 1
ATOM 12451 N N . GLN H 1 151 ? 143.041 165.336 160.527 1.00 30.00 150 GLN G N 1
ATOM 12452 C CA . GLN H 1 151 ? 143.801 164.248 161.187 1.00 30.00 150 GLN G CA 1
ATOM 12453 C C . GLN H 1 151 ? 145.119 164.811 161.718 1.00 30.00 150 GLN G C 1
ATOM 12454 O O . GLN H 1 151 ? 145.501 164.445 162.837 1.00 30.00 150 GLN G O 1
ATOM 12460 N N . ASP H 1 152 ? 145.765 165.683 160.947 1.00 30.00 151 ASP G N 1
ATOM 12461 C CA . ASP H 1 152 ? 147.027 166.327 161.389 1.00 30.00 151 ASP G CA 1
ATOM 12462 C C . ASP H 1 152 ? 146.800 167.058 162.712 1.00 30.00 151 ASP G C 1
ATOM 12463 O O . ASP H 1 152 ? 147.609 166.873 163.625 1.00 30.00 151 ASP G O 1
ATOM 12468 N N . ILE H 1 153 ? 145.738 167.856 162.799 1.00 30.00 152 ILE G N 1
ATOM 12469 C CA . ILE H 1 153 ? 145.459 168.629 164.042 1.00 30.00 152 ILE G CA 1
ATOM 12470 C C . ILE H 1 153 ? 145.239 167.641 165.191 1.00 30.00 152 ILE G C 1
ATOM 12471 O O . ILE H 1 153 ? 145.820 167.851 166.262 1.00 30.00 152 ILE G O 1
ATOM 12476 N N . VAL H 1 154 ? 144.452 166.594 164.955 1.00 30.00 153 VAL G N 1
ATOM 12477 C CA . VAL H 1 154 ? 144.159 165.605 166.029 1.00 30.00 153 VAL G CA 1
ATOM 12478 C C . VAL H 1 154 ? 145.487 164.984 166.466 1.00 30.00 153 VAL G C 1
ATOM 12479 O O . VAL H 1 154 ? 145.735 164.921 167.677 1.00 30.00 153 VAL G O 1
ATOM 12483 N N . ASN H 1 155 ? 146.316 164.586 165.505 1.00 30.00 154 ASN G N 1
ATOM 12484 C CA . ASN H 1 155 ? 147.603 163.917 165.818 1.00 30.00 154 ASN G CA 1
ATOM 12485 C C . ASN H 1 155 ? 148.542 164.882 166.550 1.00 30.00 154 ASN G C 1
ATOM 12486 O O . ASN H 1 155 ? 149.146 164.460 167.543 1.00 30.00 154 ASN G O 1
ATOM 12491 N N . ILE H 1 156 ? 148.651 166.123 166.077 1.00 30.00 155 ILE G N 1
ATOM 12492 C CA . ILE H 1 156 ? 149.527 167.132 166.734 1.00 30.00 155 ILE G CA 1
ATOM 12493 C C . ILE H 1 156 ? 149.034 167.345 168.165 1.00 30.00 155 ILE G C 1
ATOM 12494 O O . ILE H 1 156 ? 149.854 167.255 169.086 1.00 30.00 155 ILE G O 1
ATOM 12499 N N . TYR H 1 157 ? 147.751 167.639 168.333 1.00 30.00 156 TYR G N 1
ATOM 12500 C CA . TYR H 1 157 ? 147.157 167.883 169.665 1.00 30.00 156 TYR G CA 1
ATOM 12501 C C . TYR H 1 157 ? 147.542 166.711 170.563 1.00 30.00 156 TYR G C 1
ATOM 12502 O O . TYR H 1 157 ? 148.028 166.946 171.650 1.00 30.00 156 TYR G O 1
ATOM 12511 N N . LYS H 1 158 ? 147.433 165.483 170.078 1.00 30.00 157 LYS G N 1
ATOM 12512 C CA . LYS H 1 158 ? 147.684 164.276 170.902 1.00 30.00 157 LYS G CA 1
ATOM 12513 C C . LYS H 1 158 ? 149.181 164.168 171.192 1.00 30.00 157 LYS G C 1
ATOM 12514 O O . LYS H 1 158 ? 149.536 163.993 172.366 1.00 30.00 157 LYS G O 1
ATOM 12520 N N . ASN H 1 159 ? 150.018 164.285 170.164 1.00 30.00 158 ASN G N 1
ATOM 12521 C CA . ASN H 1 159 ? 151.485 164.145 170.340 1.00 30.00 158 ASN G CA 1
ATOM 12522 C C . ASN H 1 159 ? 151.998 165.121 171.399 1.00 30.00 158 ASN G C 1
ATOM 12523 O O . ASN H 1 159 ? 152.928 164.747 172.124 1.00 30.00 158 ASN G O 1
ATOM 12528 N N . TYR H 1 160 ? 151.421 166.316 171.489 1.00 30.00 159 TYR G N 1
ATOM 12529 C CA . TYR H 1 160 ? 151.959 167.333 172.427 1.00 30.00 159 TYR G CA 1
ATOM 12530 C C . TYR H 1 160 ? 151.049 167.464 173.648 1.00 30.00 159 TYR G C 1
ATOM 12531 O O . TYR H 1 160 ? 151.160 168.469 174.360 1.00 30.00 159 TYR G O 1
ATOM 12540 N N . ASN H 1 161 ? 150.184 166.479 173.876 1.00 30.00 160 ASN G N 1
ATOM 12541 C CA . ASN H 1 161 ? 149.315 166.475 175.082 1.00 30.00 160 ASN G CA 1
ATOM 12542 C C . ASN H 1 161 ? 148.673 167.849 175.276 1.00 30.00 160 ASN G C 1
ATOM 12543 O O . ASN H 1 161 ? 148.890 168.453 176.335 1.00 30.00 160 ASN G O 1
ATOM 12548 N N . TYR H 1 162 ? 147.897 168.305 174.297 1.00 30.00 161 TYR G N 1
ATOM 12549 C CA . TYR H 1 162 ? 147.174 169.592 174.438 1.00 30.00 161 TYR G CA 1
ATOM 12550 C C . TYR H 1 162 ? 145.771 169.291 174.961 1.00 30.00 161 TYR G C 1
ATOM 12551 O O . TYR H 1 162 ? 145.221 168.242 174.603 1.00 30.00 161 TYR G O 1
ATOM 12560 N N . ASN H 1 163 ? 145.219 170.179 175.783 1.00 30.00 162 ASN G N 1
ATOM 12561 C CA . ASN H 1 163 ? 143.886 169.930 176.389 1.00 30.00 162 ASN G CA 1
ATOM 12562 C C . ASN H 1 163 ? 142.801 170.545 175.503 1.00 30.00 162 ASN G C 1
ATOM 12563 O O . ASN H 1 163 ? 141.640 170.131 175.633 1.00 30.00 162 ASN G O 1
ATOM 12568 N N . THR H 1 164 ? 143.173 171.487 174.636 1.00 30.00 163 THR G N 1
ATOM 12569 C CA . THR H 1 164 ? 142.197 172.113 173.709 1.00 30.00 163 THR G CA 1
ATOM 12570 C C . THR H 1 164 ? 141.389 171.010 173.022 1.00 30.00 163 THR G C 1
ATOM 12571 O O . THR H 1 164 ? 141.999 170.042 172.548 1.00 30.00 163 THR G O 1
ATOM 12575 N N . GLU H 1 165 ? 140.064 171.134 172.994 1.00 30.00 164 GLU G N 1
ATOM 12576 C CA . GLU H 1 165 ? 139.168 170.124 172.377 1.00 30.00 164 GLU G CA 1
ATOM 12577 C C . GLU H 1 165 ? 138.849 170.577 170.955 1.00 30.00 164 GLU G C 1
ATOM 12578 O O . GLU H 1 165 ? 138.442 171.726 170.804 1.00 30.00 164 GLU G O 1
ATOM 12584 N N . ILE H 1 166 ? 138.992 169.702 169.965 1.00 30.00 165 ILE G N 1
ATOM 12585 C CA . ILE H 1 166 ? 138.791 170.063 168.535 1.00 30.00 165 ILE G CA 1
ATOM 12586 C C . ILE H 1 166 ? 137.310 169.934 168.191 1.00 30.00 165 ILE G C 1
ATOM 12587 O O . ILE H 1 166 ? 136.757 168.853 168.407 1.00 30.00 165 ILE G O 1
ATOM 12592 N N . ILE H 1 167 ? 136.693 170.982 167.652 1.00 30.00 166 ILE G N 1
ATOM 12593 C CA . ILE H 1 167 ? 135.270 170.938 167.209 1.00 30.00 166 ILE G CA 1
ATOM 12594 C C . ILE H 1 167 ? 135.249 171.036 165.685 1.00 30.00 166 ILE G C 1
ATOM 12595 O O . ILE H 1 167 ? 135.234 172.160 165.176 1.00 30.00 166 ILE G O 1
ATOM 12600 N N . VAL H 1 168 ? 135.251 169.903 164.983 1.00 30.00 167 VAL G N 1
ATOM 12601 C CA . VAL H 1 168 ? 135.162 169.892 163.497 1.00 30.00 167 VAL G CA 1
ATOM 12602 C C . VAL H 1 168 ? 133.858 170.604 163.147 1.00 30.00 167 VAL G C 1
ATOM 12603 O O . VAL H 1 168 ? 132.830 170.157 163.647 1.00 30.00 167 VAL G O 1
ATOM 12607 N N . ALA H 1 169 ? 133.896 171.675 162.357 1.00 30.00 168 ALA G N 1
ATOM 12608 C CA . ALA H 1 169 ? 132.712 172.504 162.044 1.00 30.00 168 ALA G CA 1
ATOM 12609 C C . ALA H 1 169 ? 132.381 172.462 160.555 1.00 30.00 168 ALA G C 1
ATOM 12610 O O . ALA H 1 169 ? 133.118 171.797 159.819 1.00 30.00 168 ALA G O 1
ATOM 12612 N N . ALA H 1 170 ? 131.309 173.133 160.135 1.00 30.00 169 ALA G N 1
ATOM 12613 C CA . ALA H 1 170 ? 130.861 173.180 158.725 1.00 30.00 169 ALA G CA 1
ATOM 12614 C C . ALA H 1 170 ? 130.611 171.764 158.198 1.00 30.00 169 ALA G C 1
ATOM 12615 O O . ALA H 1 170 ? 130.778 171.565 156.994 1.00 30.00 169 ALA G O 1
ATOM 12617 N N . LEU H 1 171 ? 130.219 170.816 159.055 1.00 30.00 170 LEU G N 1
ATOM 12618 C CA . LEU H 1 171 ? 129.889 169.427 158.637 1.00 30.00 170 LEU G CA 1
ATOM 12619 C C . LEU H 1 171 ? 128.541 169.451 157.919 1.00 30.00 170 LEU G C 1
ATOM 12620 O O . LEU H 1 171 ? 127.643 170.136 158.426 1.00 30.00 170 LEU G O 1
ATOM 12625 N N . ARG H 1 172 ? 128.390 168.722 156.811 1.00 30.00 171 ARG G N 1
ATOM 12626 C CA . ARG H 1 172 ? 127.155 168.769 155.985 1.00 30.00 171 ARG G CA 1
ATOM 12627 C C . ARG H 1 172 ? 126.513 167.386 155.825 1.00 30.00 171 ARG G C 1
ATOM 12628 O O . ARG H 1 172 ? 125.374 167.349 155.352 1.00 30.00 171 ARG G O 1
ATOM 12636 N N . ASN H 1 173 ? 127.187 166.298 156.194 1.00 30.00 172 ASN G N 1
ATOM 12637 C CA . ASN H 1 173 ? 126.651 164.921 156.039 1.00 30.00 172 ASN G CA 1
ATOM 12638 C C . ASN H 1 173 ? 127.220 164.008 157.123 1.00 30.00 172 ASN G C 1
ATOM 12639 O O . ASN H 1 173 ? 128.226 164.389 157.736 1.00 30.00 172 ASN G O 1
ATOM 12644 N N . GLY H 1 174 ? 126.605 162.844 157.332 1.00 30.00 173 GLY G N 1
ATOM 12645 C CA . GLY H 1 174 ? 127.023 161.889 158.373 1.00 30.00 173 GLY G CA 1
ATOM 12646 C C . GLY H 1 174 ? 128.306 161.170 158.017 1.00 30.00 173 GLY G C 1
ATOM 12647 O O . GLY H 1 174 ? 128.897 160.585 158.925 1.00 30.00 173 GLY G O 1
ATOM 12648 N N . LYS H 1 175 ? 128.713 161.182 156.750 1.00 30.00 174 LYS G N 1
ATOM 12649 C CA . LYS H 1 175 ? 129.992 160.566 156.315 1.00 30.00 174 LYS G CA 1
ATOM 12650 C C . LYS H 1 175 ? 131.127 161.463 156.801 1.00 30.00 174 LYS G C 1
ATOM 12651 O O . LYS H 1 175 ? 132.191 160.923 157.088 1.00 30.00 174 LYS G O 1
ATOM 12657 N N . GLN H 1 176 ? 130.893 162.768 156.897 1.00 30.00 175 GLN G N 1
ATOM 12658 C CA . GLN H 1 176 ? 131.903 163.742 157.377 1.00 30.00 175 GLN G CA 1
ATOM 12659 C C . GLN H 1 176 ? 131.948 163.636 158.899 1.00 30.00 175 GLN G C 1
ATOM 12660 O O . GLN H 1 176 ? 132.996 163.956 159.462 1.00 30.00 175 GLN G O 1
ATOM 12666 N N . ILE H 1 177 ? 130.858 163.146 159.508 1.00 30.00 176 ILE G N 1
ATOM 12667 C CA . ILE H 1 177 ? 130.833 162.857 160.970 1.00 30.00 176 ILE G CA 1
ATOM 12668 C C . ILE H 1 177 ? 131.681 161.601 161.162 1.00 30.00 176 ILE G C 1
ATOM 12669 O O . ILE H 1 177 ? 132.520 161.611 162.037 1.00 30.00 176 ILE G O 1
ATOM 12674 N N . VAL H 1 178 ? 131.486 160.592 160.318 1.00 30.00 177 VAL G N 1
ATOM 12675 C CA . VAL H 1 178 ? 132.308 159.362 160.367 1.00 30.00 177 VAL G CA 1
ATOM 12676 C C . VAL H 1 178 ? 133.786 159.726 160.202 1.00 30.00 177 VAL G C 1
ATOM 12677 O O . VAL H 1 178 ? 134.544 159.145 160.945 1.00 30.00 177 VAL G O 1
ATOM 12679 N N . ASP H 1 179 ? 134.144 160.642 159.293 1.00 30.00 178 ASP G N 1
ATOM 12680 C CA . ASP H 1 179 ? 135.552 161.038 159.000 1.00 30.00 178 ASP G CA 1
ATOM 12681 C C . ASP H 1 179 ? 136.146 161.677 160.263 1.00 30.00 178 ASP G C 1
ATOM 12682 O O . ASP H 1 179 ? 137.255 161.331 160.607 1.00 30.00 178 ASP G O 1
ATOM 12687 N N . ALA H 1 180 ? 135.381 162.527 160.973 1.00 30.00 179 ALA G N 1
ATOM 12688 C CA . ALA H 1 180 ? 135.873 163.239 162.170 1.00 30.00 179 ALA G CA 1
ATOM 12689 C C . ALA H 1 180 ? 136.063 162.226 163.294 1.00 30.00 179 ALA G C 1
ATOM 12690 O O . ALA H 1 180 ? 137.066 162.326 163.985 1.00 30.00 179 ALA G O 1
ATOM 12692 N N . ALA H 1 181 ? 135.149 161.270 163.441 1.00 30.00 180 ALA G N 1
ATOM 12693 C CA . ALA H 1 181 ? 135.214 160.234 164.490 1.00 30.00 180 ALA G CA 1
ATOM 12694 C C . ALA H 1 181 ? 136.381 159.293 164.204 1.00 30.00 180 ALA G C 1
ATOM 12695 O O . ALA H 1 181 ? 137.045 158.880 165.161 1.00 30.00 180 ALA G O 1
ATOM 12697 N N . LYS H 1 182 ? 136.618 158.959 162.939 1.00 30.00 181 LYS G N 1
ATOM 12698 C CA . LYS H 1 182 ? 137.724 158.057 162.536 1.00 30.00 181 LYS G CA 1
ATOM 12699 C C . LYS H 1 182 ? 139.052 158.764 162.803 1.00 30.00 181 LYS G C 1
ATOM 12700 O O . LYS H 1 182 ? 140.032 158.061 163.073 1.00 30.00 181 LYS G O 1
ATOM 12702 N N . ALA H 1 183 ? 139.087 160.093 162.731 1.00 30.00 182 ALA G N 1
ATOM 12703 C CA . ALA H 1 183 ? 140.308 160.888 162.970 1.00 30.00 182 ALA G CA 1
ATOM 12704 C C . ALA H 1 183 ? 140.578 160.935 164.470 1.00 30.00 182 ALA G C 1
ATOM 12705 O O . ALA H 1 183 ? 141.733 160.820 164.852 1.00 30.00 182 ALA G O 1
ATOM 12707 N N . GLY H 1 184 ? 139.543 161.021 165.293 1.00 30.00 183 GLY G N 1
ATOM 12708 C CA . GLY H 1 184 ? 139.695 161.140 166.752 1.00 30.00 183 GLY G CA 1
ATOM 12709 C C . GLY H 1 184 ? 139.310 162.517 167.254 1.00 30.00 183 GLY G C 1
ATOM 12710 O O . GLY H 1 184 ? 139.636 162.830 168.407 1.00 30.00 183 GLY G O 1
ATOM 12711 N N . ALA H 1 185 ? 138.632 163.307 166.423 1.00 30.00 184 ALA G N 1
ATOM 12712 C CA . ALA H 1 185 ? 138.156 164.638 166.855 1.00 30.00 184 ALA G CA 1
ATOM 12713 C C . ALA H 1 185 ? 137.311 164.484 168.117 1.00 30.00 184 ALA G C 1
ATOM 12714 O O . ALA H 1 185 ? 136.575 163.494 168.216 1.00 30.00 184 ALA G O 1
ATOM 12716 N N . HIS H 1 186 ? 137.404 165.456 169.022 1.00 30.00 185 HIS G N 1
ATOM 12717 C CA . HIS H 1 186 ? 136.705 165.419 170.325 1.00 30.00 185 HIS G CA 1
ATOM 12718 C C . HIS H 1 186 ? 135.224 165.673 170.108 1.00 30.00 185 HIS G C 1
ATOM 12719 O O . HIS H 1 186 ? 134.438 164.861 170.583 1.00 30.00 185 HIS G O 1
ATOM 12726 N N . ILE H 1 187 ? 134.877 166.753 169.418 1.00 30.00 186 ILE G N 1
ATOM 12727 C CA . ILE H 1 187 ? 133.461 167.154 169.202 1.00 30.00 186 ILE G CA 1
ATOM 12728 C C . ILE H 1 187 ? 133.212 167.333 167.710 1.00 30.00 186 ILE G C 1
ATOM 12729 O O . ILE H 1 187 ? 134.184 167.543 166.982 1.00 30.00 186 ILE G O 1
ATOM 12734 N N . VAL H 1 188 ? 131.965 167.222 167.276 1.00 30.00 187 VAL G N 1
ATOM 12735 C CA . VAL H 1 188 ? 131.569 167.506 165.873 1.00 30.00 187 VAL G CA 1
ATOM 12736 C C . VAL H 1 188 ? 130.335 168.389 166.001 1.00 30.00 187 VAL G C 1
ATOM 12737 O O . VAL H 1 188 ? 129.431 167.975 166.713 1.00 30.00 187 VAL G O 1
ATOM 12741 N N . THR H 1 189 ? 130.327 169.568 165.393 1.00 30.00 188 THR G N 1
ATOM 12742 C CA . THR H 1 189 ? 129.150 170.471 165.409 1.00 30.00 188 THR G CA 1
ATOM 12743 C C . THR H 1 189 ? 128.440 170.356 164.062 1.00 30.00 188 THR G C 1
ATOM 12744 O O . THR H 1 189 ? 129.123 170.492 163.036 1.00 30.00 188 THR G O 1
ATOM 12748 N N . CYS H 1 190 ? 127.134 170.108 164.062 1.00 30.00 189 CYS G N 1
ATOM 12749 C CA . CYS H 1 190 ? 126.349 169.894 162.820 1.00 30.00 189 CYS G CA 1
ATOM 12750 C C . CYS H 1 190 ? 124.943 170.457 162.998 1.00 30.00 189 CYS G C 1
ATOM 12751 O O . CYS H 1 190 ? 124.506 170.562 164.148 1.00 30.00 189 CYS G O 1
ATOM 12754 N N . GLY H 1 191 ? 124.271 170.821 161.907 1.00 30.00 190 GLY G N 1
ATOM 12755 C CA . GLY H 1 191 ? 122.874 171.280 161.968 1.00 30.00 190 GLY G CA 1
ATOM 12756 C C . GLY H 1 191 ? 121.936 170.150 162.334 1.00 30.00 190 GLY G C 1
ATOM 12757 O O . GLY H 1 191 ? 122.348 168.993 162.185 1.00 30.00 190 GLY G O 1
ATOM 12758 N N . PHE H 1 192 ? 120.722 170.456 162.795 1.00 30.00 191 PHE G N 1
ATOM 12759 C CA . PHE H 1 192 ? 119.728 169.451 163.233 1.00 30.00 191 PHE G CA 1
ATOM 12760 C C . PHE H 1 192 ? 119.491 168.410 162.141 1.00 30.00 191 PHE G C 1
ATOM 12761 O O . PHE H 1 192 ? 119.432 167.230 162.489 1.00 30.00 191 PHE G O 1
ATOM 12769 N N . ASP H 1 193 ? 119.372 168.816 160.881 1.00 30.00 192 ASP G N 1
ATOM 12770 C CA . ASP H 1 193 ? 119.029 167.892 159.771 1.00 30.00 192 ASP G CA 1
ATOM 12771 C C . ASP H 1 193 ? 120.200 166.968 159.442 1.00 30.00 192 ASP G C 1
ATOM 12772 O O . ASP H 1 193 ? 119.932 165.834 159.072 1.00 30.00 192 ASP G O 1
ATOM 12777 N N . VAL H 1 194 ? 121.438 167.435 159.558 1.00 30.00 193 VAL G N 1
ATOM 12778 C CA . VAL H 1 194 ? 122.636 166.588 159.309 1.00 30.00 193 VAL G CA 1
ATOM 12779 C C . VAL H 1 194 ? 122.604 165.439 160.315 1.00 30.00 193 VAL G C 1
ATOM 12780 O O . VAL H 1 194 ? 122.923 164.322 159.907 1.00 30.00 193 VAL G O 1
ATOM 12784 N N . TYR H 1 195 ? 122.206 165.690 161.562 1.00 30.00 194 TYR G N 1
ATOM 12785 C CA . TYR H 1 195 ? 122.188 164.667 162.640 1.00 30.00 194 TYR G CA 1
ATOM 12786 C C . TYR H 1 195 ? 121.036 163.684 162.420 1.00 30.00 194 TYR G C 1
ATOM 12787 O O . TYR H 1 195 ? 121.191 162.509 162.655 1.00 30.00 194 TYR G O 1
ATOM 12796 N N . LYS H 1 196 ? 119.862 164.162 162.053 1.00 30.00 195 LYS G N 1
ATOM 12797 C CA . LYS H 1 196 ? 118.690 163.283 161.813 1.00 30.00 195 LYS G CA 1
ATOM 12798 C C . LYS H 1 196 ? 119.008 162.304 160.679 1.00 30.00 195 LYS G C 1
ATOM 12799 O O . LYS H 1 196 ? 118.839 161.090 160.886 1.00 30.00 195 LYS G O 1
ATOM 12801 N N . GLU H 1 197 ? 119.466 162.812 159.538 1.00 30.00 196 GLU G N 1
ATOM 12802 C CA . GLU H 1 197 ? 119.721 161.943 158.360 1.00 30.00 196 GLU G CA 1
ATOM 12803 C C . GLU H 1 197 ? 120.849 160.961 158.675 1.00 30.00 196 GLU G C 1
ATOM 12804 O O . GLU H 1 197 ? 120.790 159.832 158.177 1.00 30.00 196 GLU G O 1
ATOM 12810 N N . SER H 1 198 ? 121.823 161.354 159.494 1.00 30.00 197 SER G N 1
ATOM 12811 C CA . SER H 1 198 ? 122.979 160.500 159.867 1.00 30.00 197 SER G CA 1
ATOM 12812 C C . SER H 1 198 ? 122.491 159.277 160.636 1.00 30.00 197 SER G C 1
ATOM 12813 O O . SER H 1 198 ? 123.200 158.267 160.618 1.00 30.00 197 SER G O 1
ATOM 12816 N N . PHE H 1 199 ? 121.330 159.362 161.278 1.00 30.00 198 PHE G N 1
ATOM 12817 C CA . PHE H 1 199 ? 120.772 158.261 162.100 1.00 30.00 198 PHE G CA 1
ATOM 12818 C C . PHE H 1 199 ? 119.912 157.351 161.227 1.00 30.00 198 PHE G C 1
ATOM 12819 O O . PHE H 1 199 ? 119.463 156.321 161.745 1.00 30.00 198 PHE G O 1
ATOM 12827 N N . GLN H 1 200 ? 119.706 157.691 159.957 1.00 30.00 199 GLN G N 1
ATOM 12828 C CA . GLN H 1 200 ? 118.785 156.938 159.069 1.00 30.00 199 GLN G CA 1
ATOM 12829 C C . GLN H 1 200 ? 119.535 156.270 157.918 1.00 30.00 199 GLN G C 1
ATOM 12830 O O . GLN H 1 200 ? 120.585 156.790 157.526 1.00 30.00 199 GLN G O 1
ATOM 12836 N N . HIS H 1 201 ? 119.006 155.165 157.400 1.00 30.00 200 HIS G N 1
ATOM 12837 C CA . HIS H 1 201 ? 119.614 154.414 156.275 1.00 30.00 200 HIS G CA 1
ATOM 12838 C C . HIS H 1 201 ? 118.478 153.735 155.513 1.00 30.00 200 HIS G C 1
ATOM 12839 O O . HIS H 1 201 ? 117.492 153.355 156.160 1.00 30.00 200 HIS G O 1
ATOM 12846 N N . ALA H 1 202 ? 118.586 153.593 154.196 1.00 30.00 201 ALA G N 1
ATOM 12847 C CA . ALA H 1 202 ? 117.562 152.954 153.347 1.00 30.00 201 ALA G CA 1
ATOM 12848 C C . ALA H 1 202 ? 117.468 151.470 153.685 1.00 30.00 201 ALA G C 1
ATOM 12849 O O . ALA H 1 202 ? 116.358 150.932 153.647 1.00 30.00 201 ALA G O 1
ATOM 12851 N N . PHE H 1 203 ? 118.593 150.840 153.997 1.00 30.00 202 PHE G N 1
ATOM 12852 C CA . PHE H 1 203 ? 118.650 149.393 154.301 1.00 30.00 202 PHE G CA 1
ATOM 12853 C C . PHE H 1 203 ? 117.956 149.120 155.633 1.00 30.00 202 PHE G C 1
ATOM 12854 O O . PHE H 1 203 ? 117.614 147.962 155.852 1.00 30.00 202 PHE G O 1
ATOM 12862 N N . THR H 1 204 ? 117.766 150.127 156.483 1.00 30.00 203 THR G N 1
ATOM 12863 C CA . THR H 1 204 ? 117.032 149.979 157.765 1.00 30.00 203 THR G CA 1
ATOM 12864 C C . THR H 1 204 ? 115.545 149.916 157.439 1.00 30.00 203 THR G C 1
ATOM 12865 O O . THR H 1 204 ? 114.829 149.201 158.139 1.00 30.00 203 THR G O 1
ATOM 12869 N N . ASP H 1 205 ? 115.111 150.629 156.406 1.00 30.00 204 ASP G N 1
ATOM 12870 C CA . ASP H 1 205 ? 113.692 150.655 155.974 1.00 30.00 204 ASP G CA 1
ATOM 12871 C C . ASP H 1 205 ? 113.415 149.380 155.186 1.00 30.00 204 ASP G C 1
ATOM 12872 O O . ASP H 1 205 ? 112.289 148.885 155.262 1.00 30.00 204 ASP G O 1
ATOM 12877 N N . TYR H 1 206 ? 114.403 148.864 154.467 1.00 30.00 205 TYR G N 1
ATOM 12878 C CA . TYR H 1 206 ? 114.281 147.606 153.701 1.00 30.00 205 TYR G CA 1
ATOM 12879 C C . TYR H 1 206 ? 114.086 146.458 154.688 1.00 30.00 205 TYR G C 1
ATOM 12880 O O . TYR H 1 206 ? 113.109 145.709 154.543 1.00 30.00 205 TYR G O 1
ATOM 12889 N N . GLY H 1 207 ? 114.985 146.329 155.661 1.00 30.00 206 GLY G N 1
ATOM 12890 C CA . GLY H 1 207 ? 114.910 145.265 156.673 1.00 30.00 206 GLY G CA 1
ATOM 12891 C C . GLY H 1 207 ? 113.638 145.373 157.480 1.00 30.00 206 GLY G C 1
ATOM 12892 O O . GLY H 1 207 ? 113.081 144.330 157.826 1.00 30.00 206 GLY G O 1
ATOM 12893 N N . LEU H 1 208 ? 113.228 146.598 157.791 1.00 30.00 207 LEU G N 1
ATOM 12894 C CA . LEU H 1 208 ? 112.004 146.849 158.583 1.00 30.00 207 LEU G CA 1
ATOM 12895 C C . LEU H 1 208 ? 110.813 146.282 157.829 1.00 30.00 207 LEU G C 1
ATOM 12896 O O . LEU H 1 208 ? 109.937 145.756 158.484 1.00 30.00 207 LEU G O 1
ATOM 12901 N N . ASN H 1 209 ? 110.793 146.412 156.508 1.00 30.00 208 ASN G N 1
ATOM 12902 C CA . ASN H 1 209 ? 109.681 145.908 155.669 1.00 30.00 208 ASN G CA 1
ATOM 12903 C C . ASN H 1 209 ? 109.739 144.384 155.647 1.00 30.00 208 ASN G C 1
ATOM 12904 O O . ASN H 1 209 ? 108.677 143.777 155.688 1.00 30.00 208 ASN G O 1
ATOM 12909 N N . LYS H 1 210 ? 110.934 143.804 155.583 1.00 30.00 209 LYS G N 1
ATOM 12910 C CA . LYS H 1 210 ? 111.114 142.334 155.562 1.00 30.00 209 LYS G CA 1
ATOM 12911 C C . LYS H 1 210 ? 110.682 141.776 156.915 1.00 30.00 209 LYS G C 1
ATOM 12912 O O . LYS H 1 210 ? 110.052 140.712 156.923 1.00 30.00 209 LYS G O 1
ATOM 12914 N N . PHE H 1 211 ? 111.000 142.462 158.008 1.00 30.00 210 PHE G N 1
ATOM 12915 C CA . PHE H 1 211 ? 110.652 142.044 159.386 1.00 30.00 210 PHE G CA 1
ATOM 12916 C C . PHE H 1 211 ? 109.169 142.297 159.649 1.00 30.00 210 PHE G C 1
ATOM 12917 O O . PHE H 1 211 ? 108.616 141.601 160.489 1.00 30.00 210 PHE G O 1
ATOM 12925 N N . ARG H 1 212 ? 108.562 143.282 158.997 1.00 30.00 211 ARG G N 1
ATOM 12926 C CA . ARG H 1 212 ? 107.126 143.592 159.198 1.00 30.00 211 ARG G CA 1
ATOM 12927 C C . ARG H 1 212 ? 106.315 142.544 158.439 1.00 30.00 211 ARG G C 1
ATOM 12928 O O . ARG H 1 212 ? 105.239 142.192 158.933 1.00 30.00 211 ARG G O 1
ATOM 12936 N N . ASN H 1 213 ? 106.814 142.039 157.310 1.00 30.00 212 ASN G N 1
ATOM 12937 C CA . ASN H 1 213 ? 106.132 140.978 156.532 1.00 30.00 212 ASN G CA 1
ATOM 12938 C C . ASN H 1 213 ? 106.194 139.680 157.331 1.00 30.00 212 ASN G C 1
ATOM 12939 O O . ASN H 1 213 ? 105.178 138.993 157.375 1.00 30.00 212 ASN G O 1
ATOM 12944 N N . ALA H 1 214 ? 107.330 139.373 157.951 1.00 30.00 213 ALA G N 1
ATOM 12945 C CA . ALA H 1 214 ? 107.524 138.138 158.740 1.00 30.00 213 ALA G CA 1
ATOM 12946 C C . ALA H 1 214 ? 106.617 138.159 159.968 1.00 30.00 213 ALA G C 1
ATOM 12947 O O . ALA H 1 214 ? 105.907 137.170 160.181 1.00 30.00 213 ALA G O 1
ATOM 12949 N N . TRP H 1 215 ? 106.657 139.228 160.758 1.00 30.00 214 TRP G N 1
ATOM 12950 C CA . TRP H 1 215 ? 105.783 139.393 161.944 1.00 30.00 214 TRP G CA 1
ATOM 12951 C C . TRP H 1 215 ? 104.338 139.087 161.554 1.00 30.00 214 TRP G C 1
ATOM 12952 O O . TRP H 1 215 ? 103.658 138.393 162.321 1.00 30.00 214 TRP G O 1
ATOM 12963 N N . ASP H 1 216 ? 103.902 139.585 160.400 1.00 30.00 215 ASP G N 1
ATOM 12964 C CA . ASP H 1 216 ? 102.498 139.387 159.957 1.00 30.00 215 ASP G CA 1
ATOM 12965 C C . ASP H 1 216 ? 102.246 137.910 159.636 1.00 30.00 215 ASP G C 1
ATOM 12966 O O . ASP H 1 216 ? 101.165 137.412 159.984 1.00 30.00 215 ASP G O 1
ATOM 12971 N N . ASN H 1 217 ? 103.210 137.238 159.008 1.00 30.00 216 ASN G N 1
ATOM 12972 C CA . ASN H 1 217 ? 103.054 135.805 158.654 1.00 30.00 216 ASN G CA 1
ATOM 12973 C C . ASN H 1 217 ? 103.482 134.950 159.848 1.00 30.00 216 ASN G C 1
ATOM 12974 O O . ASN H 1 217 ? 104.105 133.902 159.628 1.00 30.00 216 ASN G O 1
ATOM 12979 N N . THR H 1 218 ? 103.150 135.387 161.061 1.00 30.00 217 THR G N 1
ATOM 12980 C CA . THR H 1 218 ? 103.548 134.657 162.289 1.00 30.00 217 THR G CA 1
ATOM 12981 C C . THR H 1 218 ? 102.456 134.833 163.344 1.00 30.00 217 THR G C 1
ATOM 12982 O O . THR H 1 218 ? 101.866 135.925 163.388 1.00 30.00 217 THR G O 1
ATOM 12986 N N . VAL H 1 219 ? 102.201 133.793 164.138 1.00 30.00 218 VAL G N 1
ATOM 12987 C CA . VAL H 1 219 ? 101.269 133.863 165.299 1.00 30.00 218 VAL G CA 1
ATOM 12988 C C . VAL H 1 219 ? 102.087 134.222 166.545 1.00 30.00 218 VAL G C 1
ATOM 12989 O O . VAL H 1 219 ? 102.835 135.190 166.496 1.00 30.00 218 VAL G O 1
ATOM 12993 N N . MET I 1 1 ? 136.180 136.698 172.497 1.00 62.99 1 MET I N 1
ATOM 12994 C CA . MET I 1 1 ? 135.374 136.622 171.247 1.00 62.99 1 MET I CA 1
ATOM 12995 C C . MET I 1 1 ? 134.128 135.782 171.519 1.00 62.99 1 MET I C 1
ATOM 12996 O O . MET I 1 1 ? 134.286 134.589 171.805 1.00 62.99 1 MET I O 1
ATOM 12998 N N . LYS I 1 2 ? 132.942 136.378 171.435 1.00 30.00 2 LYS I N 1
ATOM 12999 C CA . LYS I 1 2 ? 131.671 135.678 171.731 1.00 30.00 2 LYS I CA 1
ATOM 13000 C C . LYS I 1 2 ? 131.050 135.172 170.434 1.00 30.00 2 LYS I C 1
ATOM 13001 O O . LYS I 1 2 ? 131.153 135.892 169.443 1.00 30.00 2 LYS I O 1
ATOM 13007 N N . TYR I 1 3 ? 130.464 133.977 170.437 1.00 30.00 3 TYR I N 1
ATOM 13008 C CA . TYR I 1 3 ? 129.772 133.390 169.272 1.00 30.00 3 TYR I CA 1
ATOM 13009 C C . TYR I 1 3 ? 128.302 133.243 169.650 1.00 30.00 3 TYR I C 1
ATOM 13010 O O . TYR I 1 3 ? 127.990 132.287 170.361 1.00 30.00 3 TYR I O 1
ATOM 13019 N N . PHE I 1 4 ? 127.434 134.148 169.203 1.00 30.00 4 PHE I N 1
ATOM 13020 C CA . PHE I 1 4 ? 125.979 134.059 169.469 1.00 30.00 4 PHE I CA 1
ATOM 13021 C C . PHE I 1 4 ? 125.308 133.292 168.333 1.00 30.00 4 PHE I C 1
ATOM 13022 O O . PHE I 1 4 ? 125.595 133.570 167.193 1.00 30.00 4 PHE I O 1
ATOM 13030 N N . LEU I 1 5 ? 124.401 132.378 168.637 1.00 30.00 5 LEU I N 1
ATOM 13031 C CA . LEU I 1 5 ? 123.667 131.593 167.616 1.00 30.00 5 LEU I CA 1
ATOM 13032 C C . LEU I 1 5 ? 122.480 132.416 167.123 1.00 30.00 5 LEU I C 1
ATOM 13033 O O . LEU I 1 5 ? 121.596 132.706 167.938 1.00 30.00 5 LEU I O 1
ATOM 13038 N N . ASP I 1 6 ? 122.490 132.773 165.849 1.00 30.00 6 ASP I N 1
ATOM 13039 C CA . ASP I 1 6 ? 121.394 133.533 165.222 1.00 30.00 6 ASP I CA 1
ATOM 13040 C C . ASP I 1 6 ? 120.304 132.537 164.844 1.00 30.00 6 ASP I C 1
ATOM 13041 O O . ASP I 1 6 ? 120.200 132.222 163.652 1.00 30.00 6 ASP I O 1
ATOM 13046 N N . SER I 1 7 ? 119.536 132.040 165.812 1.00 30.00 7 SER I N 1
ATOM 13047 C CA . SER I 1 7 ? 118.515 130.992 165.576 1.00 30.00 7 SER I CA 1
ATOM 13048 C C . SER I 1 7 ? 117.392 131.105 166.601 1.00 30.00 7 SER I C 1
ATOM 13049 O O . SER I 1 7 ? 117.661 131.621 167.696 1.00 30.00 7 SER I O 1
ATOM 13052 N N . ALA I 1 8 ? 116.185 130.652 166.260 1.00 30.00 8 ALA I N 1
ATOM 13053 C CA . ALA I 1 8 ? 115.028 130.627 167.179 1.00 30.00 8 ALA I CA 1
ATOM 13054 C C . ALA I 1 8 ? 114.630 129.165 167.392 1.00 30.00 8 ALA I C 1
ATOM 13055 O O . ALA I 1 8 ? 113.547 128.933 167.948 1.00 30.00 8 ALA I O 1
ATOM 13057 N N . ILE I 1 9 ? 115.456 128.217 166.949 1.00 30.00 9 ILE I N 1
ATOM 13058 C CA . ILE I 1 9 ? 115.192 126.756 167.092 1.00 30.00 9 ILE I CA 1
ATOM 13059 C C . ILE I 1 9 ? 115.932 126.286 168.340 1.00 30.00 9 ILE I C 1
ATOM 13060 O O . ILE I 1 9 ? 117.152 126.458 168.364 1.00 30.00 9 ILE I O 1
ATOM 13065 N N . LEU I 1 10 ? 115.240 125.704 169.321 1.00 30.00 10 LEU I N 1
ATOM 13066 C CA . LEU I 1 10 ? 115.867 125.340 170.619 1.00 30.00 10 LEU I CA 1
ATOM 13067 C C . LEU I 1 10 ? 116.645 124.029 170.515 1.00 30.00 10 LEU I C 1
ATOM 13068 O O . LEU I 1 10 ? 117.376 123.747 171.443 1.00 30.00 10 LEU I O 1
ATOM 13070 N N . GLU I 1 11 ? 116.492 123.246 169.454 1.00 30.00 11 GLU I N 1
ATOM 13071 C CA . GLU I 1 11 ? 117.310 122.021 169.276 1.00 30.00 11 GLU I CA 1
ATOM 13072 C C . GLU I 1 11 ? 118.720 122.468 168.892 1.00 30.00 11 GLU I C 1
ATOM 13073 O O . GLU I 1 11 ? 119.673 121.803 169.314 1.00 30.00 11 GLU I O 1
ATOM 13075 N N . GLU I 1 12 ? 118.843 123.563 168.145 1.00 30.00 12 GLU I N 1
ATOM 13076 C CA . GLU I 1 12 ? 120.148 124.086 167.675 1.00 30.00 12 GLU I CA 1
ATOM 13077 C C . GLU I 1 12 ? 120.757 124.956 168.768 1.00 30.00 12 GLU I C 1
ATOM 13078 O O . GLU I 1 12 ? 121.979 125.033 168.817 1.00 30.00 12 GLU I O 1
ATOM 13084 N N . ILE I 1 13 ? 119.928 125.627 169.566 1.00 30.00 13 ILE I N 1
ATOM 13085 C CA . ILE I 1 13 ? 120.414 126.496 170.670 1.00 30.00 13 ILE I CA 1
ATOM 13086 C C . ILE I 1 13 ? 120.953 125.579 171.766 1.00 30.00 13 ILE I C 1
ATOM 13087 O O . ILE I 1 13 ? 121.989 125.921 172.342 1.00 30.00 13 ILE I O 1
ATOM 13092 N N . ARG I 1 14 ? 120.297 124.449 172.019 1.00 30.00 14 ARG I N 1
ATOM 13093 C CA . ARG I 1 14 ? 120.710 123.511 173.093 1.00 30.00 14 ARG I CA 1
ATOM 13094 C C . ARG I 1 14 ? 122.025 122.855 172.691 1.00 30.00 14 ARG I C 1
ATOM 13095 O O . ARG I 1 14 ? 122.936 122.832 173.526 1.00 30.00 14 ARG I O 1
ATOM 13103 N N . TYR I 1 15 ? 122.120 122.358 171.460 1.00 30.00 15 TYR I N 1
ATOM 13104 C CA . TYR I 1 15 ? 123.344 121.703 170.946 1.00 30.00 15 TYR I CA 1
ATOM 13105 C C . TYR I 1 15 ? 124.514 122.681 171.003 1.00 30.00 15 TYR I C 1
ATOM 13106 O O . TYR I 1 15 ? 125.511 122.343 171.615 1.00 30.00 15 TYR I O 1
ATOM 13115 N N . ALA I 1 16 ? 124.401 123.853 170.388 1.00 30.00 16 ALA I N 1
ATOM 13116 C CA . ALA I 1 16 ? 125.501 124.839 170.310 1.00 30.00 16 ALA I CA 1
ATOM 13117 C C . ALA I 1 16 ? 125.960 125.252 171.709 1.00 30.00 16 ALA I C 1
ATOM 13118 O O . ALA I 1 16 ? 127.129 125.591 171.849 1.00 30.00 16 ALA I O 1
ATOM 13120 N N . TYR I 1 17 ? 125.069 125.295 172.694 1.00 30.00 17 TYR I N 1
ATOM 13121 C CA . TYR I 1 17 ? 125.393 125.709 174.079 1.00 30.00 17 TYR I CA 1
ATOM 13122 C C . TYR I 1 17 ? 126.186 124.605 174.778 1.00 30.00 17 TYR I C 1
ATOM 13123 O O . TYR I 1 17 ? 127.083 124.933 175.569 1.00 30.00 17 TYR I O 1
ATOM 13132 N N . GLU I 1 18 ? 125.881 123.343 174.486 1.00 30.00 18 GLU I N 1
ATOM 13133 C CA . GLU I 1 18 ? 126.538 122.221 175.203 1.00 30.00 18 GLU I CA 1
ATOM 13134 C C . GLU I 1 18 ? 127.802 121.755 174.479 1.00 30.00 18 GLU I C 1
ATOM 13135 O O . GLU I 1 18 ? 128.646 121.137 175.141 1.00 30.00 18 GLU I O 1
ATOM 13137 N N . ASN I 1 19 ? 127.939 122.036 173.187 1.00 30.00 19 ASN I N 1
ATOM 13138 C CA . ASN I 1 19 ? 129.083 121.473 172.426 1.00 30.00 19 ASN I CA 1
ATOM 13139 C C . ASN I 1 19 ? 129.991 122.582 171.890 1.00 30.00 19 ASN I C 1
ATOM 13140 O O . ASN I 1 19 ? 131.202 122.341 171.801 1.00 30.00 19 ASN I O 1
ATOM 13145 N N . TRP I 1 20 ? 129.438 123.745 171.550 1.00 30.00 20 TRP I N 1
ATOM 13146 C CA . TRP I 1 20 ? 130.259 124.812 170.920 1.00 30.00 20 TRP I CA 1
ATOM 13147 C C . TRP I 1 20 ? 130.500 125.941 171.920 1.00 30.00 20 TRP I C 1
ATOM 13148 O O . TRP I 1 20 ? 131.254 126.863 171.584 1.00 30.00 20 TRP I O 1
ATOM 13159 N N . ALA I 1 21 ? 129.863 125.873 173.086 1.00 30.00 21 ALA I N 1
ATOM 13160 C CA . ALA I 1 21 ? 129.997 126.935 174.108 1.00 30.00 21 ALA I CA 1
ATOM 13161 C C . ALA I 1 21 ? 129.546 128.281 173.539 1.00 30.00 21 ALA I C 1
ATOM 13162 O O . ALA I 1 21 ? 130.307 129.249 173.670 1.00 30.00 21 ALA I O 1
ATOM 13164 N N . ILE I 1 22 ? 128.352 128.346 172.944 1.00 30.00 22 ILE I N 1
ATOM 13165 C CA . ILE I 1 22 ? 127.833 129.661 172.467 1.00 30.00 22 ILE I CA 1
ATOM 13166 C C . ILE I 1 22 ? 127.672 130.580 173.678 1.00 30.00 22 ILE I C 1
ATOM 13167 O O . ILE I 1 22 ? 127.387 130.069 174.770 1.00 30.00 22 ILE I O 1
ATOM 13172 N N . ASP I 1 23 ? 127.839 131.886 173.485 1.00 30.00 23 ASP I N 1
ATOM 13173 C CA . ASP I 1 23 ? 127.822 132.826 174.631 1.00 30.00 23 ASP I CA 1
ATOM 13174 C C . ASP I 1 23 ? 126.501 133.596 174.662 1.00 30.00 23 ASP I C 1
ATOM 13175 O O . ASP I 1 23 ? 126.332 134.428 175.562 1.00 30.00 23 ASP I O 1
ATOM 13180 N N . GLY I 1 24 ? 125.606 133.318 173.718 1.00 30.00 24 GLY I N 1
ATOM 13181 C CA . GLY I 1 24 ? 124.332 134.052 173.649 1.00 30.00 24 GLY I CA 1
ATOM 13182 C C . GLY I 1 24 ? 123.514 133.645 172.444 1.00 30.00 24 GLY I C 1
ATOM 13183 O O . GLY I 1 24 ? 124.000 132.815 171.666 1.00 30.00 24 GLY I O 1
ATOM 13184 N N . VAL I 1 25 ? 122.313 134.194 172.278 1.00 30.00 25 VAL I N 1
ATOM 13185 C CA . VAL I 1 25 ? 121.403 133.837 171.153 1.00 30.00 25 VAL I CA 1
ATOM 13186 C C . VAL I 1 25 ? 120.711 135.106 170.664 1.00 30.00 25 VAL I C 1
ATOM 13187 O O . VAL I 1 25 ? 120.189 135.840 171.504 1.00 30.00 25 VAL I O 1
ATOM 13191 N N . THR I 1 26 ? 120.725 135.360 169.360 1.00 30.00 26 THR I N 1
ATOM 13192 C CA . THR I 1 26 ? 120.041 136.526 168.752 1.00 30.00 26 THR I CA 1
ATOM 13193 C C . THR I 1 26 ? 118.916 135.986 167.874 1.00 30.00 26 THR I C 1
ATOM 13194 O O . THR I 1 26 ? 119.124 134.937 167.251 1.00 30.00 26 THR I O 1
ATOM 13198 N N . THR I 1 27 ? 117.764 136.646 167.862 1.00 30.00 27 THR I N 1
ATOM 13199 C CA . THR I 1 27 ? 116.595 136.233 167.050 1.00 30.00 27 THR I CA 1
ATOM 13200 C C . THR I 1 27 ? 116.010 137.463 166.367 1.00 30.00 27 THR I C 1
ATOM 13201 O O . THR I 1 27 ? 116.223 138.567 166.886 1.00 30.00 27 THR I O 1
ATOM 13205 N N . ASN I 1 28 ? 115.325 137.286 165.244 1.00 30.00 28 ASN I N 1
ATOM 13206 C CA . ASN I 1 28 ? 114.646 138.398 164.534 1.00 30.00 28 ASN I CA 1
ATOM 13207 C C . ASN I 1 28 ? 113.267 137.886 164.121 1.00 30.00 28 ASN I C 1
ATOM 13208 O O . ASN I 1 28 ? 113.068 136.664 164.147 1.00 30.00 28 ASN I O 1
ATOM 13213 N N . PRO I 1 29 ? 112.307 138.763 163.777 1.00 30.00 29 PRO I N 1
ATOM 13214 C CA . PRO I 1 29 ? 110.960 138.319 163.439 1.00 30.00 29 PRO I CA 1
ATOM 13215 C C . PRO I 1 29 ? 110.940 137.209 162.378 1.00 30.00 29 PRO I C 1
ATOM 13216 O O . PRO I 1 29 ? 109.997 136.463 162.372 1.00 30.00 29 PRO I O 1
ATOM 13220 N N . ARG I 1 30 ? 111.963 137.119 161.529 1.00 30.00 30 ARG I N 1
ATOM 13221 C CA . ARG I 1 30 ? 112.031 136.108 160.443 1.00 30.00 30 ARG I CA 1
ATOM 13222 C C . ARG I 1 30 ? 112.482 134.765 161.008 1.00 30.00 30 ARG I C 1
ATOM 13223 O O . ARG I 1 30 ? 112.041 133.751 160.471 1.00 30.00 30 ARG I O 1
ATOM 13231 N N . HIS I 1 31 ? 113.337 134.749 162.029 1.00 30.00 31 HIS I N 1
ATOM 13232 C CA . HIS I 1 31 ? 113.817 133.504 162.677 1.00 30.00 31 HIS I CA 1
ATOM 13233 C C . HIS I 1 31 ? 112.671 132.892 163.480 1.00 30.00 31 HIS I C 1
ATOM 13234 O O . HIS I 1 31 ? 112.610 131.658 163.556 1.00 30.00 31 HIS I O 1
ATOM 13241 N N . ILE I 1 32 ? 111.796 133.722 164.044 1.00 30.00 32 ILE I N 1
ATOM 13242 C CA . ILE I 1 32 ? 110.646 133.247 164.864 1.00 30.00 32 ILE I CA 1
ATOM 13243 C C . ILE I 1 32 ? 109.583 132.718 163.906 1.00 30.00 32 ILE I C 1
ATOM 13244 O O . ILE I 1 32 ? 108.933 131.725 164.253 1.00 30.00 32 ILE I O 1
ATOM 13249 N N . MET I 1 33 ? 109.399 133.359 162.755 1.00 30.00 33 MET I N 1
ATOM 13250 C CA . MET I 1 33 ? 108.455 132.880 161.718 1.00 30.00 33 MET I CA 1
ATOM 13251 C C . MET I 1 33 ? 108.922 131.501 161.261 1.00 30.00 33 MET I C 1
ATOM 13252 O O . MET I 1 33 ? 108.069 130.615 161.129 1.00 30.00 33 MET I O 1
ATOM 13257 N N . ASN I 1 34 ? 110.222 131.326 161.031 1.00 30.00 34 ASN I N 1
ATOM 13258 C CA . ASN I 1 34 ? 110.762 130.041 160.519 1.00 30.00 34 ASN I CA 1
ATOM 13259 C C . ASN I 1 34 ? 110.734 128.994 161.637 1.00 30.00 34 ASN I C 1
ATOM 13260 O O . ASN I 1 34 ? 110.817 127.801 161.313 1.00 30.00 34 ASN I O 1
ATOM 13265 N N . SER I 1 35 ? 110.614 129.426 162.895 1.00 30.00 35 SER I N 1
ATOM 13266 C CA . SER I 1 35 ? 110.504 128.472 164.029 1.00 30.00 35 SER I CA 1
ATOM 13267 C C . SER I 1 35 ? 109.244 127.626 163.856 1.00 30.00 35 SER I C 1
ATOM 13268 O O . SER I 1 35 ? 109.282 126.436 164.204 1.00 30.00 35 SER I O 1
ATOM 13271 N N . GLY I 1 36 ? 108.157 128.217 163.361 1.00 30.00 36 GLY I N 1
ATOM 13272 C CA . GLY I 1 36 ? 106.873 127.511 163.201 1.00 30.00 36 GLY I CA 1
ATOM 13273 C C . GLY I 1 36 ? 106.042 127.579 164.467 1.00 30.00 36 GLY I C 1
ATOM 13274 O O . GLY I 1 36 ? 104.874 127.170 164.411 1.00 30.00 36 GLY I O 1
ATOM 13275 N N . LYS I 1 37 ? 106.612 128.075 165.566 1.00 30.00 37 LYS I N 1
ATOM 13276 C CA . LYS I 1 37 ? 105.905 128.205 166.866 1.00 30.00 37 LYS I CA 1
ATOM 13277 C C . LYS I 1 37 ? 105.478 129.665 167.028 1.00 30.00 37 LYS I C 1
ATOM 13278 O O . LYS I 1 37 ? 106.104 130.527 166.393 1.00 30.00 37 LYS I O 1
ATOM 13280 N N . PRO I 1 38 ? 104.458 129.989 167.849 1.00 30.00 38 PRO I N 1
ATOM 13281 C CA . PRO I 1 38 ? 104.075 131.379 168.065 1.00 30.00 38 PRO I CA 1
ATOM 13282 C C . PRO I 1 38 ? 105.182 132.116 168.827 1.00 30.00 38 PRO I C 1
ATOM 13283 O O . PRO I 1 38 ? 105.903 131.469 169.520 1.00 30.00 38 PRO I O 1
ATOM 13287 N N . PHE I 1 39 ? 105.302 133.431 168.665 1.00 30.00 39 PHE I N 1
ATOM 13288 C CA . PHE I 1 39 ? 106.380 134.235 169.290 1.00 30.00 39 PHE I CA 1
ATOM 13289 C C . PHE I 1 39 ? 106.415 133.990 170.794 1.00 30.00 39 PHE I C 1
ATOM 13290 O O . PHE I 1 39 ? 107.485 133.657 171.278 1.00 30.00 39 PHE I O 1
ATOM 13298 N N . LEU I 1 40 ? 105.289 134.134 171.487 1.00 30.00 40 LEU I N 1
ATOM 13299 C CA . LEU I 1 40 ? 105.227 134.008 172.963 1.00 30.00 40 LEU I CA 1
ATOM 13300 C C . LEU I 1 40 ? 105.670 132.603 173.379 1.00 30.00 40 LEU I C 1
ATOM 13301 O O . LEU I 1 40 ? 106.293 132.479 174.447 1.00 30.00 40 LEU I O 1
ATOM 13306 N N . THR I 1 41 ? 105.374 131.596 172.560 1.00 30.00 41 THR I N 1
ATOM 13307 C CA . THR I 1 41 ? 105.797 130.206 172.868 1.00 30.00 41 THR I CA 1
ATOM 13308 C C . THR I 1 41 ? 107.322 130.127 172.821 1.00 30.00 41 THR I C 1
ATOM 13309 O O . THR I 1 41 ? 107.920 129.657 173.802 1.00 30.00 41 THR I O 1
ATOM 13313 N N . VAL I 1 42 ? 107.917 130.573 171.716 1.00 30.00 42 VAL I N 1
ATOM 13314 C CA . VAL I 1 42 ? 109.399 130.575 171.586 1.00 30.00 42 VAL I CA 1
ATOM 13315 C C . VAL I 1 42 ? 109.991 131.261 172.820 1.00 30.00 42 VAL I C 1
ATOM 13316 O O . VAL I 1 42 ? 110.970 130.734 173.368 1.00 30.00 42 VAL I O 1
ATOM 13320 N N . LEU I 1 43 ? 109.392 132.367 173.258 1.00 30.00 43 LEU I N 1
ATOM 13321 C CA . LEU I 1 43 ? 109.943 133.135 174.405 1.00 30.00 43 LEU I CA 1
ATOM 13322 C C . LEU I 1 43 ? 109.848 132.304 175.687 1.00 30.00 43 LEU I C 1
ATOM 13323 O O . LEU I 1 43 ? 110.846 132.252 176.421 1.00 30.00 43 LEU I O 1
ATOM 13328 N N . ASP I 1 44 ? 108.694 131.688 175.942 1.00 30.00 44 ASP I N 1
ATOM 13329 C CA . ASP I 1 44 ? 108.505 130.867 177.166 1.00 30.00 44 ASP I CA 1
ATOM 13330 C C . ASP I 1 44 ? 109.557 129.759 177.198 1.00 30.00 44 ASP I C 1
ATOM 13331 O O . ASP I 1 44 ? 110.139 129.530 178.270 1.00 30.00 44 ASP I O 1
ATOM 13333 N N . GLU I 1 45 ? 109.784 129.103 176.061 1.00 30.00 45 GLU I N 1
ATOM 13334 C CA . GLU I 1 45 ? 110.773 127.998 175.992 1.00 30.00 45 GLU I CA 1
ATOM 13335 C C . GLU I 1 45 ? 112.167 128.554 176.286 1.00 30.00 45 GLU I C 1
ATOM 13336 O O . GLU I 1 45 ? 112.891 127.933 177.077 1.00 30.00 45 GLU I O 1
ATOM 13338 N N . PHE I 1 46 ? 112.518 129.685 175.675 1.00 30.00 46 PHE I N 1
ATOM 13339 C CA . PHE I 1 46 ? 113.863 130.284 175.865 1.00 30.00 46 PHE I CA 1
ATOM 13340 C C . PHE I 1 46 ? 114.020 130.717 177.323 1.00 30.00 46 PHE I C 1
ATOM 13341 O O . PHE I 1 46 ? 115.132 130.614 177.862 1.00 30.00 46 PHE I O 1
ATOM 13349 N N . ALA I 1 47 ? 112.935 131.192 177.936 1.00 30.00 47 ALA I N 1
ATOM 13350 C CA . ALA I 1 47 ? 112.997 131.679 179.331 1.00 30.00 47 ALA I CA 1
ATOM 13351 C C . ALA I 1 47 ? 113.252 130.506 180.278 1.00 30.00 47 ALA I C 1
ATOM 13352 O O . ALA I 1 47 ? 114.013 130.685 181.240 1.00 30.00 47 ALA I O 1
ATOM 13354 N N . SER I 1 48 ? 112.633 129.356 180.011 1.00 30.00 48 SER I N 1
ATOM 13355 C CA . SER I 1 48 ? 112.787 128.177 180.899 1.00 30.00 48 SER I CA 1
ATOM 13356 C C . SER I 1 48 ? 114.128 127.492 180.629 1.00 30.00 48 SER I C 1
ATOM 13357 O O . SER I 1 48 ? 114.805 127.122 181.599 1.00 30.00 48 SER I O 1
ATOM 13360 N N . GLU I 1 49 ? 114.483 127.325 179.358 1.00 30.00 49 GLU I N 1
ATOM 13361 C CA . GLU I 1 49 ? 115.741 126.651 178.959 1.00 30.00 49 GLU I CA 1
ATOM 13362 C C . GLU I 1 49 ? 116.911 127.299 179.687 1.00 30.00 49 GLU I C 1
ATOM 13363 O O . GLU I 1 49 ? 117.806 126.553 180.111 1.00 30.00 49 GLU I O 1
ATOM 13369 N N . PHE I 1 50 ? 116.916 128.623 179.816 1.00 30.00 50 PHE I N 1
ATOM 13370 C CA . PHE I 1 50 ? 118.077 129.331 180.405 1.00 30.00 50 PHE I CA 1
ATOM 13371 C C . PHE I 1 50 ? 117.633 130.083 181.660 1.00 30.00 50 PHE I C 1
ATOM 13372 O O . PHE I 1 50 ? 118.228 131.126 181.967 1.00 30.00 50 PHE I O 1
ATOM 13380 N N . LYS I 1 51 ? 116.632 129.553 182.363 1.00 30.00 51 LYS I N 1
ATOM 13381 C CA . LYS I 1 51 ? 116.108 130.221 183.583 1.00 30.00 51 LYS I CA 1
ATOM 13382 C C . LYS I 1 51 ? 117.274 130.691 184.457 1.00 30.00 51 LYS I C 1
ATOM 13383 O O . LYS I 1 51 ? 117.377 131.908 184.687 1.00 30.00 51 LYS I O 1
ATOM 13385 N N . GLY I 1 52 ? 118.114 129.768 184.923 1.00 30.00 52 GLY I N 1
ATOM 13386 C CA . GLY I 1 52 ? 119.206 130.148 185.840 1.00 30.00 52 GLY I CA 1
ATOM 13387 C C . GLY I 1 52 ? 120.438 130.650 185.109 1.00 30.00 52 GLY I C 1
ATOM 13388 O O . GLY I 1 52 ? 121.125 131.526 185.662 1.00 30.00 52 GLY I O 1
ATOM 13389 N N . VAL I 1 53 ? 120.711 130.119 183.915 1.00 30.00 53 VAL I N 1
ATOM 13390 C CA . VAL I 1 53 ? 121.941 130.497 183.162 1.00 30.00 53 VAL I CA 1
ATOM 13391 C C . VAL I 1 53 ? 122.150 132.008 183.272 1.00 30.00 53 VAL I C 1
ATOM 13392 O O . VAL I 1 53 ? 121.223 132.757 182.929 1.00 30.00 53 VAL I O 1
ATOM 13396 N N . GLU I 1 54 ? 123.324 132.422 183.745 1.00 30.00 54 GLU I N 1
ATOM 13397 C CA . GLU I 1 54 ? 123.646 133.868 183.825 1.00 30.00 54 GLU I CA 1
ATOM 13398 C C . GLU I 1 54 ? 124.599 134.214 182.681 1.00 30.00 54 GLU I C 1
ATOM 13399 O O . GLU I 1 54 ? 125.215 133.285 182.129 1.00 30.00 54 GLU I O 1
ATOM 13401 N N . ASN I 1 55 ? 124.698 135.497 182.336 1.00 30.00 55 ASN I N 1
ATOM 13402 C CA . ASN I 1 55 ? 125.591 135.941 181.234 1.00 30.00 55 ASN I CA 1
ATOM 13403 C C . ASN I 1 55 ? 125.236 135.212 179.932 1.00 30.00 55 ASN I C 1
ATOM 13404 O O . ASN I 1 55 ? 126.164 134.942 179.152 1.00 30.00 55 ASN I O 1
ATOM 13406 N N . PHE I 1 56 ? 123.960 134.892 179.710 1.00 30.00 56 PHE I N 1
ATOM 13407 C CA . PHE I 1 56 ? 123.550 134.305 178.409 1.00 30.00 56 PHE I CA 1
ATOM 13408 C C . PHE I 1 56 ? 122.507 135.229 177.785 1.00 30.00 56 PHE I C 1
ATOM 13409 O O . PHE I 1 56 ? 121.304 134.993 177.958 1.00 30.00 56 PHE I O 1
ATOM 13417 N N . PRO I 1 57 ? 122.937 136.285 177.067 1.00 30.00 57 PRO I N 1
ATOM 13418 C CA . PRO I 1 57 ? 122.007 137.239 176.474 1.00 30.00 57 PRO I CA 1
ATOM 13419 C C . PRO I 1 57 ? 121.110 136.605 175.405 1.00 30.00 57 PRO I C 1
ATOM 13420 O O . PRO I 1 57 ? 121.620 135.873 174.591 1.00 30.00 57 PRO I O 1
ATOM 13424 N N . ILE I 1 58 ? 119.807 136.879 175.406 1.00 30.00 58 ILE I N 1
ATOM 13425 C CA . ILE I 1 58 ? 118.862 136.347 174.380 1.00 30.00 58 ILE I CA 1
ATOM 13426 C C . ILE I 1 58 ? 118.159 137.531 173.715 1.00 30.00 58 ILE I C 1
ATOM 13427 O O . ILE I 1 58 ? 117.087 137.907 174.196 1.00 30.00 58 ILE I O 1
ATOM 13432 N N . SER I 1 59 ? 118.720 138.076 172.634 1.00 30.00 59 SER I N 1
ATOM 13433 C CA . SER I 1 59 ? 118.170 139.260 171.926 1.00 30.00 59 SER I CA 1
ATOM 13434 C C . SER I 1 59 ? 116.818 138.920 171.303 1.00 30.00 59 SER I C 1
ATOM 13435 O O . SER I 1 59 ? 116.759 137.950 170.536 1.00 30.00 59 SER I O 1
ATOM 13438 N N . VAL I 1 60 ? 115.784 139.695 171.617 1.00 30.00 60 VAL I N 1
ATOM 13439 C CA . VAL I 1 60 ? 114.398 139.447 171.131 1.00 30.00 60 VAL I CA 1
ATOM 13440 C C . VAL I 1 60 ? 113.855 140.758 170.565 1.00 30.00 60 VAL I C 1
ATOM 13441 O O . VAL I 1 60 ? 113.748 141.720 171.336 1.00 30.00 60 VAL I O 1
ATOM 13445 N N . GLU I 1 61 ? 113.553 140.809 169.269 1.00 30.00 61 GLU I N 1
ATOM 13446 C CA . GLU I 1 61 ? 113.048 142.038 168.602 1.00 30.00 61 GLU I CA 1
ATOM 13447 C C . GLU I 1 61 ? 111.578 142.280 168.937 1.00 30.00 61 GLU I C 1
ATOM 13448 O O . GLU I 1 61 ? 110.808 141.312 168.911 1.00 30.00 61 GLU I O 1
ATOM 13454 N N . ILE I 1 62 ? 111.210 143.528 169.224 1.00 30.00 62 ILE I N 1
ATOM 13455 C CA . ILE I 1 62 ? 109.806 143.922 169.538 1.00 30.00 62 ILE I CA 1
ATOM 13456 C C . ILE I 1 62 ? 109.031 144.039 168.227 1.00 30.00 62 ILE I C 1
ATOM 13457 O O . ILE I 1 62 ? 109.655 143.877 167.167 1.00 30.00 62 ILE I O 1
ATOM 13462 N N . ASN I 1 63 ? 107.732 144.336 168.294 1.00 30.00 63 ASN I N 1
ATOM 13463 C CA . ASN I 1 63 ? 106.856 144.473 167.103 1.00 30.00 63 ASN I CA 1
ATOM 13464 C C . ASN I 1 63 ? 107.526 145.398 166.087 1.00 30.00 63 ASN I C 1
ATOM 13465 O O . ASN I 1 63 ? 107.840 146.535 166.457 1.00 30.00 63 ASN I O 1
ATOM 13470 N N . PRO I 1 64 ? 107.768 144.964 164.832 1.00 30.00 64 PRO I N 1
ATOM 13471 C CA . PRO I 1 64 ? 108.477 145.793 163.863 1.00 30.00 64 PRO I CA 1
ATOM 13472 C C . PRO I 1 64 ? 107.573 146.901 163.309 1.00 30.00 64 PRO I C 1
ATOM 13473 O O . PRO I 1 64 ? 108.079 147.755 162.627 1.00 30.00 64 PRO I O 1
ATOM 13477 N N . HIS I 1 65 ? 106.279 146.866 163.621 1.00 30.00 65 HIS I N 1
ATOM 13478 C CA . HIS I 1 65 ? 105.303 147.884 163.155 1.00 30.00 65 HIS I CA 1
ATOM 13479 C C . HIS I 1 65 ? 105.294 149.078 164.111 1.00 30.00 65 HIS I C 1
ATOM 13480 O O . HIS I 1 65 ? 104.806 150.138 163.697 1.00 30.00 65 HIS I O 1
ATOM 13487 N N . LEU I 1 66 ? 105.796 148.918 165.337 1.00 30.00 66 LEU I N 1
ATOM 13488 C CA . LEU I 1 66 ? 105.889 150.018 166.334 1.00 30.00 66 LEU I CA 1
ATOM 13489 C C . LEU I 1 66 ? 106.549 151.227 165.673 1.00 30.00 66 LEU I C 1
ATOM 13490 O O . LEU I 1 66 ? 107.657 151.054 165.145 1.00 30.00 66 LEU I O 1
ATOM 13495 N N . ASP I 1 67 ? 105.910 152.398 165.707 1.00 30.00 67 ASP I N 1
ATOM 13496 C CA . ASP I 1 67 ? 106.447 153.626 165.063 1.00 30.00 67 ASP I CA 1
ATOM 13497 C C . ASP I 1 67 ? 106.744 154.706 166.105 1.00 30.00 67 ASP I C 1
ATOM 13498 O O . ASP I 1 67 ? 107.382 155.698 165.725 1.00 30.00 67 ASP I O 1
ATOM 13500 N N . ASN I 1 68 ? 106.297 154.543 167.351 1.00 30.00 68 ASN I N 1
ATOM 13501 C CA . ASN I 1 68 ? 106.474 155.558 168.422 1.00 30.00 68 ASN I CA 1
ATOM 13502 C C . ASN I 1 68 ? 107.416 154.993 169.481 1.00 30.00 68 ASN I C 1
ATOM 13503 O O . ASN I 1 68 ? 107.285 153.799 169.799 1.00 30.00 68 ASN I O 1
ATOM 13505 N N . ALA I 1 69 ? 108.313 155.818 170.016 1.00 30.00 69 ALA I N 1
ATOM 13506 C CA . ALA I 1 69 ? 109.289 155.398 171.039 1.00 30.00 69 ALA I CA 1
ATOM 13507 C C . ALA I 1 69 ? 108.553 155.045 172.331 1.00 30.00 69 ALA I C 1
ATOM 13508 O O . ALA I 1 69 ? 109.128 154.297 173.128 1.00 30.00 69 ALA I O 1
ATOM 13510 N N . LYS I 1 70 ? 107.339 155.556 172.529 1.00 30.00 70 LYS I N 1
ATOM 13511 C CA . LYS I 1 70 ? 106.528 155.281 173.744 1.00 30.00 70 LYS I CA 1
ATOM 13512 C C . LYS I 1 70 ? 105.913 153.890 173.622 1.00 30.00 70 LYS I C 1
ATOM 13513 O O . LYS I 1 70 ? 105.889 153.172 174.635 1.00 30.00 70 LYS I O 1
ATOM 13515 N N . ASP I 1 71 ? 105.446 153.523 172.432 1.00 30.00 71 ASP I N 1
ATOM 13516 C CA . ASP I 1 71 ? 104.814 152.204 172.188 1.00 30.00 71 ASP I CA 1
ATOM 13517 C C . ASP I 1 71 ? 105.899 151.131 172.249 1.00 30.00 71 ASP I C 1
ATOM 13518 O O . ASP I 1 71 ? 105.589 150.033 172.716 1.00 30.00 71 ASP I O 1
ATOM 13520 N N . MET I 1 72 ? 107.113 151.429 171.789 1.00 30.00 72 MET I N 1
ATOM 13521 C CA . MET I 1 72 ? 108.251 150.476 171.795 1.00 30.00 72 MET I CA 1
ATOM 13522 C C . MET I 1 72 ? 108.687 150.224 173.237 1.00 30.00 72 MET I C 1
ATOM 13523 O O . MET I 1 72 ? 108.973 149.066 173.558 1.00 30.00 72 MET I O 1
ATOM 13528 N N . VAL I 1 73 ? 108.708 151.261 174.071 1.00 30.00 73 VAL I N 1
ATOM 13529 C CA . VAL I 1 73 ? 109.185 151.151 175.478 1.00 30.00 73 VAL I CA 1
ATOM 13530 C C . VAL I 1 73 ? 108.162 150.354 176.290 1.00 30.00 73 VAL I C 1
ATOM 13531 O O . VAL I 1 73 ? 108.582 149.676 177.236 1.00 30.00 73 VAL I O 1
ATOM 13535 N N . GLU I 1 74 ? 106.881 150.401 175.928 1.00 30.00 74 GLU I N 1
ATOM 13536 C CA . GLU I 1 74 ? 105.805 149.671 176.645 1.00 30.00 74 GLU I CA 1
ATOM 13537 C C . GLU I 1 74 ? 105.853 148.200 176.236 1.00 30.00 74 GLU I C 1
ATOM 13538 O O . GLU I 1 74 ? 105.697 147.347 177.122 1.00 30.00 74 GLU I O 1
ATOM 13540 N N . GLU I 1 75 ? 106.077 147.917 174.955 1.00 30.00 75 GLU I N 1
ATOM 13541 C CA . GLU I 1 75 ? 106.110 146.530 174.432 1.00 30.00 75 GLU I CA 1
ATOM 13542 C C . GLU I 1 75 ? 107.395 145.840 174.891 1.00 30.00 75 GLU I C 1
ATOM 13543 O O . GLU I 1 75 ? 107.305 144.680 175.311 1.00 30.00 75 GLU I O 1
ATOM 13545 N N . GLY I 1 76 ? 108.537 146.525 174.827 1.00 30.00 76 GLY I N 1
ATOM 13546 C CA . GLY I 1 76 ? 109.836 145.941 175.203 1.00 30.00 76 GLY I CA 1
ATOM 13547 C C . GLY I 1 76 ? 109.969 145.781 176.700 1.00 30.00 76 GLY I C 1
ATOM 13548 O O . GLY I 1 76 ? 110.768 144.950 177.113 1.00 30.00 76 GLY I O 1
ATOM 13549 N N . THR I 1 77 ? 109.259 146.564 177.501 1.00 30.00 77 THR I N 1
ATOM 13550 C CA . THR I 1 77 ? 109.251 146.434 178.978 1.00 30.00 77 THR I CA 1
ATOM 13551 C C . THR I 1 77 ? 108.540 145.130 179.334 1.00 30.00 77 THR I C 1
ATOM 13552 O O . THR I 1 77 ? 109.041 144.409 180.211 1.00 30.00 77 THR I O 1
ATOM 13556 N N . LYS I 1 78 ? 107.437 144.827 178.656 1.00 30.00 78 LYS I N 1
ATOM 13557 C CA . LYS I 1 78 ? 106.669 143.578 178.886 1.00 30.00 78 LYS I CA 1
ATOM 13558 C C . LYS I 1 78 ? 107.544 142.373 178.531 1.00 30.00 78 LYS I C 1
ATOM 13559 O O . LYS I 1 78 ? 107.626 141.463 179.364 1.00 30.00 78 LYS I O 1
ATOM 13561 N N . ILE I 1 79 ? 108.180 142.369 177.359 1.00 30.00 79 ILE I N 1
ATOM 13562 C CA . ILE I 1 79 ? 109.022 141.229 176.890 1.00 30.00 79 ILE I CA 1
ATOM 13563 C C . ILE I 1 79 ? 110.182 141.048 177.864 1.00 30.00 79 ILE I C 1
ATOM 13564 O O . ILE I 1 79 ? 110.519 139.901 178.142 1.00 30.00 79 ILE I O 1
ATOM 13569 N N . ALA I 1 80 ? 110.784 142.136 178.336 1.00 30.00 80 ALA I N 1
ATOM 13570 C CA . ALA I 1 80 ? 111.960 142.098 179.231 1.00 30.00 80 ALA I CA 1
ATOM 13571 C C . ALA I 1 80 ? 111.568 141.533 180.595 1.00 30.00 80 ALA I C 1
ATOM 13572 O O . ALA I 1 80 ? 112.450 140.985 181.272 1.00 30.00 80 ALA I O 1
ATOM 13574 N N . LYS I 1 81 ? 110.298 141.647 180.979 1.00 30.00 81 LYS I N 1
ATOM 13575 C CA . LYS I 1 81 ? 109.806 141.152 182.291 1.00 30.00 81 LYS I CA 1
ATOM 13576 C C . LYS I 1 81 ? 109.597 139.637 182.227 1.00 30.00 81 LYS I C 1
ATOM 13577 O O . LYS I 1 81 ? 109.305 139.055 183.279 1.00 30.00 81 LYS I O 1
ATOM 13579 N N . LEU I 1 82 ? 109.749 139.017 181.056 1.00 30.00 82 LEU I N 1
ATOM 13580 C CA . LEU I 1 82 ? 109.520 137.558 180.882 1.00 30.00 82 LEU I CA 1
ATOM 13581 C C . LEU I 1 82 ? 110.781 136.776 181.266 1.00 30.00 82 LEU I C 1
ATOM 13582 O O . LEU I 1 82 ? 110.638 135.618 181.687 1.00 30.00 82 LEU I O 1
ATOM 13587 N N . SER I 1 83 ? 111.962 137.387 181.137 1.00 30.00 83 SER I N 1
ATOM 13588 C CA . SER I 1 83 ? 113.223 136.711 181.541 1.00 30.00 83 SER I CA 1
ATOM 13589 C C . SER I 1 83 ? 114.352 137.730 181.712 1.00 30.00 83 SER I C 1
ATOM 13590 O O . SER I 1 83 ? 114.383 138.710 180.951 1.00 30.00 83 SER I O 1
ATOM 13593 N N . SER I 1 84 ? 115.258 137.481 182.657 1.00 30.00 84 SER I N 1
ATOM 13594 C CA . SER I 1 84 ? 116.399 138.395 182.906 1.00 30.00 84 SER I CA 1
ATOM 13595 C C . SER I 1 84 ? 117.471 138.207 181.831 1.00 30.00 84 SER I C 1
ATOM 13596 O O . SER I 1 84 ? 118.421 139.001 181.803 1.00 30.00 84 SER I O 1
ATOM 13599 N N . ASN I 1 85 ? 117.325 137.182 180.994 1.00 30.00 85 ASN I N 1
ATOM 13600 C CA . ASN I 1 85 ? 118.309 136.907 179.921 1.00 30.00 85 ASN I CA 1
ATOM 13601 C C . ASN I 1 85 ? 117.880 137.639 178.649 1.00 30.00 85 ASN I C 1
ATOM 13602 O O . ASN I 1 85 ? 118.707 137.737 177.732 1.00 30.00 85 ASN I O 1
ATOM 13607 N N . PHE I 1 86 ? 116.654 138.164 178.614 1.00 30.00 86 PHE I N 1
ATOM 13608 C CA . PHE I 1 86 ? 116.127 138.788 177.373 1.00 30.00 86 PHE I CA 1
ATOM 13609 C C . PHE I 1 86 ? 116.705 140.188 177.167 1.00 30.00 86 PHE I C 1
ATOM 13610 O O . PHE I 1 86 ? 116.698 140.982 178.115 1.00 30.00 86 PHE I O 1
ATOM 13618 N N . VAL I 1 87 ? 117.184 140.512 175.962 1.00 30.00 87 VAL I N 1
ATOM 13619 C CA . VAL I 1 87 ? 117.719 141.864 175.609 1.00 30.00 87 VAL I CA 1
ATOM 13620 C C . VAL I 1 87 ? 116.846 142.431 174.489 1.00 30.00 87 VAL I C 1
ATOM 13621 O O . VAL I 1 87 ? 116.956 141.924 173.385 1.00 30.00 87 VAL I O 1
ATOM 13625 N N . ILE I 1 88 ? 116.077 143.490 174.727 1.00 30.00 88 ILE I N 1
ATOM 13626 C CA . ILE I 1 88 ? 115.129 144.059 173.723 1.00 30.00 88 ILE I CA 1
ATOM 13627 C C . ILE I 1 88 ? 115.892 144.525 172.480 1.00 30.00 88 ILE I C 1
ATOM 13628 O O . ILE I 1 88 ? 116.739 145.407 172.624 1.00 30.00 88 ILE I O 1
ATOM 13633 N N . LYS I 1 89 ? 115.592 143.971 171.302 1.00 30.00 89 LYS I N 1
ATOM 13634 C CA . LYS I 1 89 ? 116.243 144.363 170.024 1.00 30.00 89 LYS I CA 1
ATOM 13635 C C . LYS I 1 89 ? 115.391 145.451 169.364 1.00 30.00 89 LYS I C 1
ATOM 13636 O O . LYS I 1 89 ? 114.220 145.167 169.087 1.00 30.00 89 LYS I O 1
ATOM 13642 N N . ILE I 1 90 ? 115.939 146.646 169.135 1.00 30.00 90 ILE I N 1
ATOM 13643 C CA . ILE I 1 90 ? 115.196 147.818 168.585 1.00 30.00 90 ILE I CA 1
ATOM 13644 C C . ILE I 1 90 ? 115.865 148.262 167.278 1.00 30.00 90 ILE I C 1
ATOM 13645 O O . ILE I 1 90 ? 117.095 148.330 167.245 1.00 30.00 90 ILE I O 1
ATOM 13650 N N . PRO I 1 91 ? 115.109 148.585 166.208 1.00 30.00 91 PRO I N 1
ATOM 13651 C CA . PRO I 1 91 ? 115.700 149.039 164.948 1.00 30.00 91 PRO I CA 1
ATOM 13652 C C . PRO I 1 91 ? 116.359 150.420 165.071 1.00 30.00 91 PRO I C 1
ATOM 13653 O O . PRO I 1 91 ? 115.875 151.225 165.831 1.00 30.00 91 PRO I O 1
ATOM 13657 N N . CYS I 1 92 ? 117.437 150.655 164.320 1.00 30.00 92 CYS I N 1
ATOM 13658 C CA . CYS I 1 92 ? 118.122 151.975 164.352 1.00 30.00 92 CYS I CA 1
ATOM 13659 C C . CYS I 1 92 ? 117.281 153.019 163.615 1.00 30.00 92 CYS I C 1
ATOM 13660 O O . CYS I 1 92 ? 117.643 153.383 162.490 1.00 30.00 92 CYS I O 1
ATOM 13663 N N . THR I 1 93 ? 116.194 153.484 164.223 1.00 30.00 93 THR I N 1
ATOM 13664 C CA . THR I 1 93 ? 115.311 154.529 163.653 1.00 30.00 93 THR I CA 1
ATOM 13665 C C . THR I 1 93 ? 115.284 155.685 164.644 1.00 30.00 93 THR I C 1
ATOM 13666 O O . THR I 1 93 ? 115.743 155.481 165.774 1.00 30.00 93 THR I O 1
ATOM 13670 N N . GLU I 1 94 ? 114.762 156.837 164.241 1.00 30.00 94 GLU I N 1
ATOM 13671 C CA . GLU I 1 94 ? 114.588 157.984 165.161 1.00 30.00 94 GLU I CA 1
ATOM 13672 C C . GLU I 1 94 ? 113.873 157.487 166.417 1.00 30.00 94 GLU I C 1
ATOM 13673 O O . GLU I 1 94 ? 114.452 157.621 167.494 1.00 30.00 94 GLU I O 1
ATOM 13679 N N . PRO I 1 95 ? 112.662 156.897 166.318 1.00 30.00 95 PRO I N 1
ATOM 13680 C CA . PRO I 1 95 ? 111.909 156.482 167.500 1.00 30.00 95 PRO I CA 1
ATOM 13681 C C . PRO I 1 95 ? 112.535 155.263 168.183 1.00 30.00 95 PRO I C 1
ATOM 13682 O O . PRO I 1 95 ? 112.225 155.059 169.322 1.00 30.00 95 PRO I O 1
ATOM 13686 N N . GLY I 1 96 ? 113.323 154.457 167.472 1.00 30.00 96 GLY I N 1
ATOM 13687 C CA . GLY I 1 96 ? 114.046 153.307 168.041 1.00 30.00 96 GLY I CA 1
ATOM 13688 C C . GLY I 1 96 ? 115.199 153.771 168.902 1.00 30.00 96 GLY I C 1
ATOM 13689 O O . GLY I 1 96 ? 115.399 153.187 169.971 1.00 30.00 96 GLY I O 1
ATOM 13690 N N . LEU I 1 97 ? 115.918 154.803 168.467 1.00 30.00 97 LEU I N 1
ATOM 13691 C CA . LEU I 1 97 ? 117.078 155.344 169.217 1.00 30.00 97 LEU I CA 1
ATOM 13692 C C . LEU I 1 97 ? 116.556 156.150 170.403 1.00 30.00 97 LEU I C 1
ATOM 13693 O O . LEU I 1 97 ? 117.261 156.203 171.417 1.00 30.00 97 LEU I O 1
ATOM 13698 N N . ILE I 1 98 ? 115.371 156.743 170.286 1.00 30.00 98 ILE I N 1
ATOM 13699 C CA . ILE I 1 98 ? 114.737 157.494 171.404 1.00 30.00 98 ILE I CA 1
ATOM 13700 C C . ILE I 1 98 ? 114.238 156.457 172.407 1.00 30.00 98 ILE I C 1
ATOM 13701 O O . ILE I 1 98 ? 114.374 156.702 173.610 1.00 30.00 98 ILE I O 1
ATOM 13706 N N . ALA I 1 99 ? 113.704 155.338 171.924 1.00 30.00 99 ALA I N 1
ATOM 13707 C CA . ALA I 1 99 ? 113.159 154.266 172.780 1.00 30.00 99 ALA I CA 1
ATOM 13708 C C . ALA I 1 99 ? 114.304 153.491 173.422 1.00 30.00 99 ALA I C 1
ATOM 13709 O O . ALA I 1 99 ? 114.078 152.976 174.501 1.00 30.00 99 ALA I O 1
ATOM 13711 N N . ALA I 1 100 ? 115.460 153.399 172.769 1.00 30.00 100 ALA I N 1
ATOM 13712 C CA . ALA I 1 100 ? 116.628 152.643 173.271 1.00 30.00 100 ALA I CA 1
ATOM 13713 C C . ALA I 1 100 ? 117.307 153.457 174.364 1.00 30.00 100 ALA I C 1
ATOM 13714 O O . ALA I 1 100 ? 117.955 152.849 175.215 1.00 30.00 100 ALA I O 1
ATOM 13716 N N . LYS I 1 101 ? 117.184 154.780 174.316 1.00 30.00 101 LYS I N 1
ATOM 13717 C CA . LYS I 1 101 ? 117.787 155.679 175.326 1.00 30.00 101 LYS I CA 1
ATOM 13718 C C . LYS I 1 101 ? 116.933 155.610 176.588 1.00 30.00 101 LYS I C 1
ATOM 13719 O O . LYS I 1 101 ? 117.517 155.540 177.675 1.00 30.00 101 LYS I O 1
ATOM 13725 N N . GLU I 1 102 ? 115.608 155.607 176.445 1.00 30.00 102 GLU I N 1
ATOM 13726 C CA . GLU I 1 102 ? 114.679 155.513 177.598 1.00 30.00 102 GLU I CA 1
ATOM 13727 C C . GLU I 1 102 ? 114.842 154.141 178.246 1.00 30.00 102 GLU I C 1
ATOM 13728 O O . GLU I 1 102 ? 114.906 154.090 179.480 1.00 30.00 102 GLU I O 1
ATOM 13730 N N . PHE I 1 103 ? 114.888 153.078 177.443 1.00 30.00 103 PHE I N 1
ATOM 13731 C CA . PHE I 1 103 ? 115.062 151.692 177.934 1.00 30.00 103 PHE I CA 1
ATOM 13732 C C . PHE I 1 103 ? 116.343 151.600 178.751 1.00 30.00 103 PHE I C 1
ATOM 13733 O O . PHE I 1 103 ? 116.278 151.103 179.863 1.00 30.00 103 PHE I O 1
ATOM 13741 N N . GLU I 1 104 ? 117.463 152.075 178.218 1.00 30.00 104 GLU I N 1
ATOM 13742 C CA . GLU I 1 104 ? 118.790 151.979 178.876 1.00 30.00 104 GLU I CA 1
ATOM 13743 C C . GLU I 1 104 ? 118.792 152.797 180.167 1.00 30.00 104 GLU I C 1
ATOM 13744 O O . GLU I 1 104 ? 119.555 152.436 181.074 1.00 30.00 104 GLU I O 1
ATOM 13750 N N . LYS I 1 105 ? 117.988 153.852 180.255 1.00 30.00 105 LYS I N 1
ATOM 13751 C CA . LYS I 1 105 ? 117.882 154.729 181.451 1.00 30.00 105 LYS I CA 1
ATOM 13752 C C . LYS I 1 105 ? 117.100 153.985 182.534 1.00 30.00 105 LYS I C 1
ATOM 13753 O O . LYS I 1 105 ? 117.348 154.263 183.715 1.00 30.00 105 LYS I O 1
ATOM 13755 N N . GLN I 1 106 ? 116.212 153.071 182.149 1.00 30.00 106 GLN I N 1
ATOM 13756 C CA . GLN I 1 106 ? 115.383 152.284 183.098 1.00 30.00 106 GLN I CA 1
ATOM 13757 C C . GLN I 1 106 ? 116.112 150.981 183.431 1.00 30.00 106 GLN I C 1
ATOM 13758 O O . GLN I 1 106 ? 115.569 150.205 184.231 1.00 30.00 106 GLN I O 1
ATOM 13760 N N . GLY I 1 107 ? 117.272 150.732 182.824 1.00 30.00 107 GLY I N 1
ATOM 13761 C CA . GLY I 1 107 ? 118.094 149.546 183.128 1.00 30.00 107 GLY I CA 1
ATOM 13762 C C . GLY I 1 107 ? 117.723 148.331 182.301 1.00 30.00 107 GLY I C 1
ATOM 13763 O O . GLY I 1 107 ? 118.178 147.236 182.663 1.00 30.00 107 GLY I O 1
ATOM 13764 N N . ILE I 1 108 ? 116.938 148.500 181.234 1.00 30.00 108 ILE I N 1
ATOM 13765 C CA . ILE I 1 108 ? 116.568 147.388 180.311 1.00 30.00 108 ILE I CA 1
ATOM 13766 C C . ILE I 1 108 ? 117.622 147.328 179.203 1.00 30.00 108 ILE I C 1
ATOM 13767 O O . ILE I 1 108 ? 117.720 148.305 178.447 1.00 30.00 108 ILE I O 1
ATOM 13772 N N . SER I 1 109 ? 118.394 146.241 179.114 1.00 30.00 109 SER I N 1
ATOM 13773 C CA . SER I 1 109 ? 119.438 146.067 178.073 1.00 30.00 109 SER I CA 1
ATOM 13774 C C . SER I 1 109 ? 118.788 146.123 176.694 1.00 30.00 109 SER I C 1
ATOM 13775 O O . SER I 1 109 ? 117.749 145.471 176.517 1.00 30.00 109 SER I O 1
ATOM 13778 N N . THR I 1 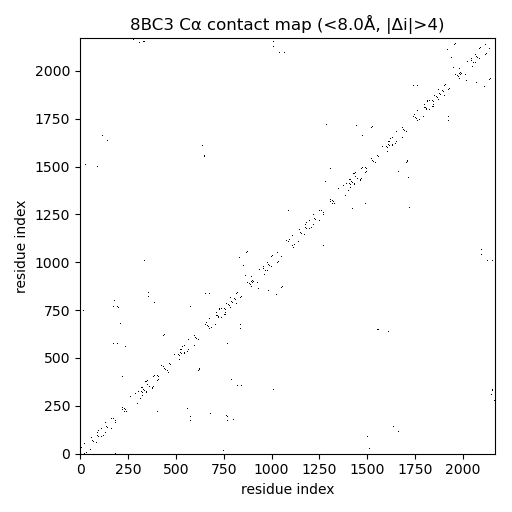110 ? 119.394 146.834 175.746 1.00 30.00 110 THR I N 1
ATOM 13779 C CA . THR I 1 110 ? 118.832 147.005 174.386 1.00 30.00 110 THR I CA 1
ATOM 13780 C C . THR I 1 110 ? 119.879 146.635 173.341 1.00 30.00 110 THR I C 1
ATOM 13781 O O . THR I 1 110 ? 121.061 146.856 173.614 1.00 30.00 110 THR I O 1
ATOM 13785 N N . ASN I 1 111 ? 119.463 146.066 172.210 1.00 30.00 111 ASN I N 1
ATOM 13786 C CA . ASN I 1 111 ? 120.362 145.734 171.080 1.00 30.00 111 ASN I CA 1
ATOM 13787 C C . ASN I 1 111 ? 119.863 146.524 169.871 1.00 30.00 111 ASN I C 1
ATOM 13788 O O . ASN I 1 111 ? 118.973 146.018 169.185 1.00 30.00 111 ASN I O 1
ATOM 13793 N N . VAL I 1 112 ? 120.400 147.717 169.618 1.00 30.00 112 VAL I N 1
ATOM 13794 C CA . VAL I 1 112 ? 120.008 148.561 168.454 1.00 30.00 112 VAL I CA 1
ATOM 13795 C C . VAL I 1 112 ? 120.415 147.810 167.187 1.00 30.00 112 VAL I C 1
ATOM 13796 O O . VAL I 1 112 ? 121.607 147.813 166.888 1.00 30.00 112 VAL I O 1
ATOM 13800 N N . THR I 1 113 ? 119.470 147.222 166.457 1.00 30.00 113 THR I N 1
ATOM 13801 C CA . THR I 1 113 ? 119.760 146.379 165.270 1.00 30.00 113 THR I CA 1
ATOM 13802 C C . THR I 1 113 ? 119.557 147.151 163.966 1.00 30.00 113 THR I C 1
ATOM 13803 O O . THR I 1 113 ? 119.238 148.336 164.043 1.00 30.00 113 THR I O 1
ATOM 13807 N N . LEU I 1 114 ? 119.760 146.500 162.821 1.00 30.00 114 LEU I N 1
ATOM 13808 C CA . LEU I 1 114 ? 119.596 147.111 161.477 1.00 30.00 114 LEU I CA 1
ATOM 13809 C C . LEU I 1 114 ? 120.442 148.381 161.382 1.00 30.00 114 LEU I C 1
ATOM 13810 O O . LEU I 1 114 ? 119.891 149.424 161.010 1.00 30.00 114 LEU I O 1
ATOM 13815 N N . VAL I 1 115 ? 121.722 148.296 161.731 1.00 30.00 115 VAL I N 1
ATOM 13816 C CA . VAL I 1 115 ? 122.680 149.426 161.590 1.00 30.00 115 VAL I CA 1
ATOM 13817 C C . VAL I 1 115 ? 123.525 149.076 160.368 1.00 30.00 115 VAL I C 1
ATOM 13818 O O . VAL I 1 115 ? 124.031 147.964 160.341 1.00 30.00 115 VAL I O 1
ATOM 13822 N N . PHE I 1 116 ? 123.636 149.958 159.380 1.00 30.00 116 PHE I N 1
ATOM 13823 C CA . PHE I 1 116 ? 124.343 149.671 158.108 1.00 30.00 116 PHE I CA 1
ATOM 13824 C C . PHE I 1 116 ? 125.387 150.750 157.819 1.00 30.00 116 PHE I C 1
ATOM 13825 O O . PHE I 1 116 ? 125.926 150.739 156.707 1.00 30.00 116 PHE I O 1
ATOM 13833 N N . SER I 1 117 ? 125.691 151.629 158.773 1.00 30.00 117 SER I N 1
ATOM 13834 C CA . SER I 1 117 ? 126.739 152.667 158.616 1.00 30.00 117 SER I CA 1
ATOM 13835 C C . SER I 1 117 ? 127.382 152.951 159.972 1.00 30.00 117 SER I C 1
ATOM 13836 O O . SER I 1 117 ? 126.750 152.674 161.000 1.00 30.00 117 SER I O 1
ATOM 13839 N N . PRO I 1 118 ? 128.619 153.478 160.005 1.00 30.00 118 PRO I N 1
ATOM 13840 C CA . PRO I 1 118 ? 129.268 153.820 161.265 1.00 30.00 118 PRO I CA 1
ATOM 13841 C C . PRO I 1 118 ? 128.629 155.055 161.915 1.00 30.00 118 PRO I C 1
ATOM 13842 O O . PRO I 1 118 ? 128.827 155.228 163.091 1.00 30.00 118 PRO I O 1
ATOM 13846 N N . SER I 1 119 ? 127.879 155.863 161.165 1.00 30.00 119 SER I N 1
ATOM 13847 C CA . SER I 1 119 ? 127.177 157.056 161.705 1.00 30.00 119 SER I CA 1
ATOM 13848 C C . SER I 1 119 ? 125.923 156.591 162.440 1.00 30.00 119 SER I C 1
ATOM 13849 O O . SER I 1 119 ? 125.559 157.230 163.434 1.00 30.00 119 SER I O 1
ATOM 13852 N N . GLN I 1 120 ? 125.301 155.515 161.971 1.00 30.00 120 GLN I N 1
ATOM 13853 C CA . GLN I 1 120 ? 124.086 154.945 162.601 1.00 30.00 120 GLN I CA 1
ATOM 13854 C C . GLN I 1 120 ? 124.515 154.161 163.839 1.00 30.00 120 GLN I C 1
ATOM 13855 O O . GLN I 1 120 ? 123.664 153.956 164.705 1.00 30.00 120 GLN I O 1
ATOM 13861 N N . ALA I 1 121 ? 125.777 153.742 163.918 1.00 30.00 121 ALA I N 1
ATOM 13862 C CA . ALA I 1 121 ? 126.311 152.949 165.044 1.00 30.00 121 ALA I CA 1
ATOM 13863 C C . ALA I 1 121 ? 126.765 153.863 166.181 1.00 30.00 121 ALA I C 1
ATOM 13864 O O . ALA I 1 121 ? 126.713 153.414 167.327 1.00 30.00 121 ALA I O 1
ATOM 13866 N N . LEU I 1 122 ? 127.162 155.098 165.894 1.00 30.00 122 LEU I N 1
ATOM 13867 C CA . LEU I 1 122 ? 127.730 155.999 166.930 1.00 30.00 122 LEU I CA 1
ATOM 13868 C C . LEU I 1 122 ? 126.648 156.478 167.901 1.00 30.00 122 LEU I C 1
ATOM 13869 O O . LEU I 1 122 ? 126.951 156.536 169.089 1.00 30.00 122 LEU I O 1
ATOM 13874 N N . GLN I 1 123 ? 125.448 156.810 167.426 1.00 30.00 123 GLN I N 1
ATOM 13875 C CA . GLN I 1 123 ? 124.337 157.289 168.290 1.00 30.00 123 GLN I CA 1
ATOM 13876 C C . GLN I 1 123 ? 123.950 156.192 169.283 1.00 30.00 123 GLN I C 1
ATOM 13877 O O . GLN I 1 123 ? 123.825 156.513 170.466 1.00 30.00 123 GLN I O 1
ATOM 13883 N N . PRO I 1 124 ? 123.710 154.931 168.866 1.00 30.00 124 PRO I N 1
ATOM 13884 C CA . PRO I 1 124 ? 123.442 153.859 169.816 1.00 30.00 124 PRO I CA 1
ATOM 13885 C C . PRO I 1 124 ? 124.507 153.849 170.919 1.00 30.00 124 PRO I C 1
ATOM 13886 O O . PRO I 1 124 ? 124.149 153.622 172.035 1.00 30.00 124 PRO I O 1
ATOM 13890 N N . ALA I 1 125 ? 125.768 154.131 170.595 1.00 30.00 125 ALA I N 1
ATOM 13891 C CA . ALA I 1 125 ? 126.891 154.098 171.560 1.00 30.00 125 ALA I CA 1
ATOM 13892 C C . ALA I 1 125 ? 126.832 155.297 172.501 1.00 30.00 125 ALA I C 1
ATOM 13893 O O . ALA I 1 125 ? 127.232 155.134 173.658 1.00 30.00 125 ALA I O 1
ATOM 13895 N N . ARG I 1 126 ? 126.438 156.458 171.995 1.00 30.00 126 ARG I N 1
ATOM 13896 C CA . ARG I 1 126 ? 126.295 157.699 172.804 1.00 30.00 126 ARG I CA 1
ATOM 13897 C C . ARG I 1 126 ? 125.145 157.597 173.819 1.00 30.00 126 ARG I C 1
ATOM 13898 O O . ARG I 1 126 ? 125.269 158.251 174.825 1.00 30.00 126 ARG I O 1
ATOM 13906 N N . ILE I 1 127 ? 124.151 156.742 173.617 1.00 30.00 127 ILE I N 1
ATOM 13907 C CA . ILE I 1 127 ? 122.959 156.598 174.503 1.00 30.00 127 ILE I CA 1
ATOM 13908 C C . ILE I 1 127 ? 123.139 155.378 175.412 1.00 30.00 127 ILE I C 1
ATOM 13909 O O . ILE I 1 127 ? 122.184 155.062 176.131 1.00 30.00 127 ILE I O 1
ATOM 13914 N N . GLY I 1 128 ? 124.292 154.705 175.379 1.00 30.00 128 GLY I N 1
ATOM 13915 C CA . GLY I 1 128 ? 124.566 153.575 176.287 1.00 30.00 128 GLY I CA 1
ATOM 13916 C C . GLY I 1 128 ? 123.835 152.296 175.930 1.00 30.00 128 GLY I C 1
ATOM 13917 O O . GLY I 1 128 ? 123.488 151.557 176.859 1.00 30.00 128 GLY I O 1
ATOM 13918 N N . ALA I 1 129 ? 123.616 152.024 174.645 1.00 30.00 129 ALA I N 1
ATOM 13919 C CA . ALA I 1 129 ? 123.013 150.732 174.257 1.00 30.00 129 ALA I CA 1
ATOM 13920 C C . ALA I 1 129 ? 123.970 149.615 174.673 1.00 30.00 129 ALA I C 1
ATOM 13921 O O . ALA I 1 129 ? 125.186 149.808 174.549 1.00 30.00 129 ALA I O 1
ATOM 13923 N N . LYS I 1 130 ? 123.438 148.501 175.167 1.00 30.00 130 LYS I N 1
ATOM 13924 C CA . LYS I 1 130 ? 124.253 147.343 175.604 1.00 30.00 130 LYS I CA 1
ATOM 13925 C C . LYS I 1 130 ? 124.905 146.717 174.375 1.00 30.00 130 LYS I C 1
ATOM 13926 O O . LYS I 1 130 ? 126.064 146.321 174.485 1.00 30.00 130 LYS I O 1
ATOM 13932 N N . PHE I 1 131 ? 124.177 146.622 173.266 1.00 30.00 131 PHE I N 1
ATOM 13933 C CA . PHE I 1 131 ? 124.674 145.997 172.020 1.00 30.00 131 PHE I CA 1
ATOM 13934 C C . PHE I 1 131 ? 124.284 146.833 170.803 1.00 30.00 131 PHE I C 1
ATOM 13935 O O . PHE I 1 131 ? 123.266 147.530 170.876 1.00 30.00 131 PHE I O 1
ATOM 13943 N N . VAL I 1 132 ? 125.089 146.787 169.746 1.00 30.00 132 VAL I N 1
ATOM 13944 C CA . VAL I 1 132 ? 124.796 147.454 168.449 1.00 30.00 132 VAL I CA 1
ATOM 13945 C C . VAL I 1 132 ? 125.073 146.381 167.398 1.00 30.00 132 VAL I C 1
ATOM 13946 O O . VAL I 1 132 ? 126.167 145.862 167.427 1.00 30.00 132 VAL I O 1
ATOM 13950 N N . SER I 1 133 ? 124.123 146.017 166.541 1.00 30.00 133 SER I N 1
ATOM 13951 C CA . SER I 1 133 ? 124.298 144.934 165.538 1.00 30.00 133 SER I CA 1
ATOM 13952 C C . SER I 1 133 ? 124.507 145.487 164.126 1.00 30.00 133 SER I C 1
ATOM 13953 O O . SER I 1 133 ? 123.504 145.698 163.434 1.00 30.00 133 SER I O 1
ATOM 13956 N N . PRO I 1 134 ? 125.751 145.744 163.668 1.00 30.00 134 PRO I N 1
ATOM 13957 C CA . PRO I 1 134 ? 125.998 146.144 162.278 1.00 30.00 134 PRO I CA 1
ATOM 13958 C C . PRO I 1 134 ? 125.836 144.971 161.300 1.00 30.00 134 PRO I C 1
ATOM 13959 O O . PRO I 1 134 ? 126.542 144.020 161.468 1.00 30.00 134 PRO I O 1
ATOM 13963 N N . PHE I 1 135 ? 124.941 145.059 160.312 1.00 30.00 135 PHE I N 1
ATOM 13964 C CA . PHE I 1 135 ? 124.642 143.956 159.357 1.00 30.00 135 PHE I CA 1
ATOM 13965 C C . PHE I 1 135 ? 125.644 143.954 158.199 1.00 30.00 135 PHE I C 1
ATOM 13966 O O . PHE I 1 135 ? 125.952 145.039 157.694 1.00 30.00 135 PHE I O 1
ATOM 13974 N N . VAL I 1 136 ? 126.108 142.782 157.763 1.00 30.00 136 VAL I N 1
ATOM 13975 C CA . VAL I 1 136 ? 127.105 142.642 156.660 1.00 30.00 136 VAL I CA 1
ATOM 13976 C C . VAL I 1 136 ? 126.463 141.998 155.428 1.00 30.00 136 VAL I C 1
ATOM 13977 O O . VAL I 1 136 ? 126.487 142.635 154.362 1.00 30.00 136 VAL I O 1
ATOM 13981 N N . GLY I 1 137 ? 125.922 140.789 155.556 1.00 30.00 137 GLY I N 1
ATOM 13982 C CA . GLY I 1 137 ? 125.354 140.021 154.428 1.00 30.00 137 GLY I CA 1
ATOM 13983 C C . GLY I 1 137 ? 124.471 140.822 153.493 1.00 30.00 137 GLY I C 1
ATOM 13984 O O . GLY I 1 137 ? 124.709 140.741 152.283 1.00 30.00 137 GLY I O 1
ATOM 13985 N N . TRP I 1 138 ? 123.471 141.542 153.999 1.00 30.00 138 TRP I N 1
ATOM 13986 C CA . TRP I 1 138 ? 122.495 142.288 153.161 1.00 30.00 138 TRP I CA 1
ATOM 13987 C C . TRP I 1 138 ? 123.209 143.206 152.177 1.00 30.00 138 TRP I C 1
ATOM 13988 O O . TRP I 1 138 ? 122.883 143.154 150.981 1.00 30.00 138 TRP I O 1
ATOM 13999 N N . LYS I 1 139 ? 124.119 144.036 152.668 1.00 30.00 139 LYS I N 1
ATOM 14000 C CA . LYS I 1 139 ? 124.841 145.021 151.832 1.00 30.00 139 LYS I CA 1
ATOM 14001 C C . LYS I 1 139 ? 125.644 144.267 150.775 1.00 30.00 139 LYS I C 1
ATOM 14002 O O . LYS I 1 139 ? 125.694 144.743 149.635 1.00 30.00 139 LYS I O 1
ATOM 14008 N N . GLU I 1 140 ? 126.225 143.126 151.133 1.00 30.00 140 GLU I N 1
ATOM 14009 C CA . GLU I 1 140 ? 127.043 142.311 150.200 1.00 30.00 140 GLU I CA 1
ATOM 14010 C C . GLU I 1 140 ? 126.144 141.742 149.103 1.00 30.00 140 GLU I C 1
ATOM 14011 O O . GLU I 1 140 ? 126.585 141.726 147.949 1.00 30.00 140 GLU I O 1
ATOM 14017 N N . ASN I 1 141 ? 124.932 141.308 149.443 1.00 30.00 141 ASN I N 1
ATOM 14018 C CA . ASN I 1 141 ? 123.989 140.706 148.466 1.00 30.00 141 ASN I CA 1
ATOM 14019 C C . ASN I 1 141 ? 123.681 141.751 147.398 1.00 30.00 141 ASN I C 1
ATOM 14020 O O . ASN I 1 141 ? 123.403 141.349 146.259 1.00 30.00 141 ASN I O 1
ATOM 14025 N N . SER I 1 142 ? 123.733 143.035 147.748 1.00 30.00 142 SER I N 1
ATOM 14026 C CA . SER I 1 142 ? 123.460 144.156 146.814 1.00 30.00 142 SER I CA 1
ATOM 14027 C C . SER I 1 142 ? 124.778 144.705 146.268 1.00 30.00 142 SER I C 1
ATOM 14028 O O . SER I 1 142 ? 124.780 145.869 145.894 1.00 30.00 142 SER I O 1
ATOM 14031 N N . GLY I 1 143 ? 125.865 143.935 146.30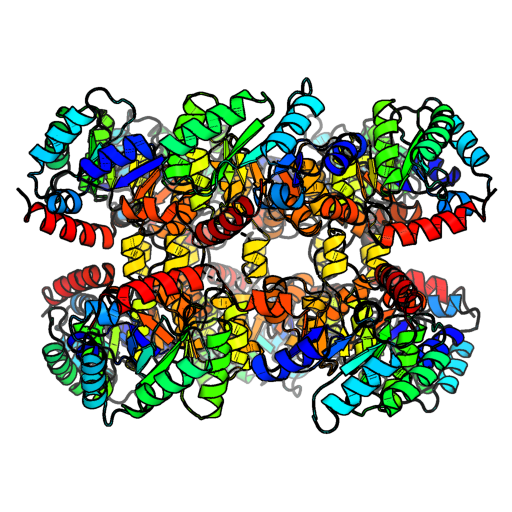4 1.00 30.00 143 GLY I N 1
ATOM 14032 C CA . GLY I 1 143 ? 127.155 144.329 145.709 1.00 30.00 143 GLY I CA 1
ATOM 14033 C C . GLY I 1 143 ? 127.901 145.413 146.460 1.00 30.00 143 GLY I C 1
ATOM 14034 O O . GLY I 1 143 ? 128.730 146.069 145.821 1.00 30.00 143 GLY I O 1
ATOM 14035 N N . ASP I 1 144 ? 127.675 145.576 147.761 1.00 30.00 144 ASP I N 1
ATOM 14036 C CA . ASP I 1 144 ? 128.386 146.586 148.590 1.00 30.00 144 ASP I CA 1
ATOM 14037 C C . ASP I 1 144 ? 129.470 145.920 149.435 1.00 30.00 144 ASP I C 1
ATOM 14038 O O . ASP I 1 144 ? 129.253 144.778 149.862 1.00 30.00 144 ASP I O 1
ATOM 14043 N N . ASP I 1 145 ? 130.593 146.601 149.668 1.00 30.00 145 ASP I N 1
ATOM 14044 C CA . ASP I 1 145 ? 131.691 146.089 150.530 1.00 30.00 145 ASP I CA 1
ATOM 14045 C C . ASP I 1 145 ? 131.386 146.491 151.975 1.00 30.00 145 ASP I C 1
ATOM 14046 O O . ASP I 1 145 ? 130.790 147.524 152.282 1.00 30.00 145 ASP I O 1
ATOM 14048 N N . THR I 1 146 ? 131.835 145.674 152.926 1.00 30.00 146 THR I N 1
ATOM 14049 C CA . THR I 1 146 ? 131.464 145.947 154.343 1.00 30.00 146 THR I CA 1
ATOM 14050 C C . THR I 1 146 ? 132.718 146.018 155.217 1.00 30.00 146 THR I C 1
ATOM 14051 O O . THR I 1 146 ? 133.800 145.720 154.676 1.00 30.00 146 THR I O 1
ATOM 14055 N N . TYR I 1 149 ? 133.209 149.266 156.758 1.00 30.00 148 TYR I N 1
ATOM 14056 C CA . TYR I 1 149 ? 132.641 150.158 157.792 1.00 30.00 148 TYR I CA 1
ATOM 14057 C C . TYR I 1 149 ? 132.673 149.418 159.151 1.00 30.00 148 TYR I C 1
ATOM 14058 O O . TYR I 1 149 ? 132.548 150.070 160.165 1.00 30.00 148 TYR I O 1
ATOM 14067 N N . ILE I 1 150 ? 132.767 148.093 159.156 1.00 30.00 149 ILE I N 1
ATOM 14068 C CA . ILE I 1 150 ? 132.860 147.251 160.393 1.00 30.00 149 ILE I CA 1
ATOM 14069 C C . ILE I 1 150 ? 134.109 147.628 161.204 1.00 30.00 149 ILE I C 1
ATOM 14070 O O . ILE I 1 150 ? 133.995 147.802 162.385 1.00 30.00 149 ILE I O 1
ATOM 14075 N N . GLN I 1 151 ? 135.238 147.784 160.573 1.00 30.00 150 GLN I N 1
ATOM 14076 C CA . GLN I 1 151 ? 136.507 148.169 161.235 1.00 30.00 150 GLN I CA 1
ATOM 14077 C C . GLN I 1 151 ? 136.379 149.596 161.768 1.00 30.00 150 GLN I C 1
ATOM 14078 O O . GLN I 1 151 ? 136.844 149.843 162.888 1.00 30.00 150 GLN I O 1
ATOM 14084 N N . ASP I 1 152 ? 135.750 150.481 160.999 1.00 30.00 151 ASP I N 1
ATOM 14085 C CA . ASP I 1 152 ? 135.527 151.880 161.442 1.00 30.00 151 ASP I CA 1
ATOM 14086 C C . ASP I 1 152 ? 134.762 151.887 162.765 1.00 30.00 151 ASP I C 1
ATOM 14087 O O . ASP I 1 152 ? 135.187 152.597 163.680 1.00 30.00 151 ASP I O 1
ATOM 14092 N N . ILE I 1 153 ? 133.674 151.124 162.850 1.00 30.00 152 ILE I N 1
ATOM 14093 C CA . ILE I 1 153 ? 132.852 151.096 164.092 1.00 30.00 152 ILE I CA 1
ATOM 14094 C C . ILE I 1 153 ? 133.723 150.578 165.241 1.00 30.00 152 ILE I C 1
ATOM 14095 O O . ILE I 1 153 ? 133.702 151.194 166.313 1.00 30.00 152 ILE I O 1
ATOM 14100 N N . VAL I 1 154 ? 134.475 149.507 165.004 1.00 30.00 153 VAL I N 1
ATOM 14101 C CA . VAL I 1 154 ? 135.325 148.920 166.077 1.00 30.00 153 VAL I CA 1
ATOM 14102 C C . VAL I 1 154 ? 136.325 149.990 166.517 1.00 30.00 153 VAL I C 1
ATOM 14103 O O . VAL I 1 154 ? 136.461 150.204 167.728 1.00 30.00 153 VAL I O 1
ATOM 14107 N N . ASN I 1 155 ? 136.961 150.657 165.558 1.00 30.00 154 ASN I N 1
ATOM 14108 C CA . ASN I 1 155 ? 137.994 151.674 165.873 1.00 30.00 154 ASN I CA 1
ATOM 14109 C C . ASN I 1 155 ? 137.367 152.864 166.606 1.00 30.00 154 ASN I C 1
ATOM 14110 O O . ASN I 1 155 ? 137.955 153.306 167.601 1.00 30.00 154 ASN I O 1
ATOM 14115 N N . ILE I 1 156 ? 136.221 153.352 166.134 1.00 30.00 155 ILE I N 1
ATOM 14116 C CA . ILE I 1 156 ? 135.532 154.496 166.793 1.00 30.00 155 ILE I CA 1
ATOM 14117 C C . ILE I 1 156 ? 135.176 154.091 168.223 1.00 30.00 155 ILE I C 1
ATOM 14118 O O . ILE I 1 156 ? 135.514 154.841 169.146 1.00 30.00 155 ILE I O 1
ATOM 14123 N N . TYR I 1 157 ? 134.500 152.961 168.388 1.00 30.00 156 TYR I N 1
ATOM 14124 C CA . TYR I 1 157 ? 134.083 152.469 169.719 1.00 30.00 156 TYR I CA 1
ATOM 14125 C C . TYR I 1 157 ? 135.316 152.471 170.618 1.00 30.00 156 TYR I C 1
ATOM 14126 O O . TYR I 1 157 ? 135.242 153.003 171.706 1.00 30.00 156 TYR I O 1
ATOM 14135 N N . LYS I 1 158 ? 136.450 151.989 170.133 1.00 30.00 157 LYS I N 1
ATOM 14136 C CA . LYS I 1 158 ? 137.675 151.852 170.957 1.00 30.00 157 LYS I CA 1
ATOM 14137 C C . LYS I 1 158 ? 138.240 153.242 171.251 1.00 30.00 157 LYS I C 1
ATOM 14138 O O . LYS I 1 158 ? 138.516 153.523 172.425 1.00 30.00 157 LYS I O 1
ATOM 14144 N N . ASN I 1 159 ? 138.389 154.076 170.223 1.00 30.00 158 ASN I N 1
ATOM 14145 C CA . ASN I 1 159 ? 138.976 155.427 170.403 1.00 30.00 158 ASN I CA 1
ATOM 14146 C C . ASN I 1 159 ? 138.206 156.215 171.463 1.00 30.00 158 ASN I C 1
ATOM 14147 O O . ASN I 1 159 ? 138.849 156.983 172.190 1.00 30.00 158 ASN I O 1
ATOM 14152 N N . TYR I 1 160 ? 136.891 156.036 171.552 1.00 30.00 159 TYR I N 1
ATOM 14153 C CA . TYR I 1 160 ? 136.089 156.861 172.490 1.00 30.00 159 TYR I CA 1
ATOM 14154 C C . TYR I 1 160 ? 135.682 156.033 173.709 1.00 30.00 159 TYR I C 1
ATOM 14155 O O . TYR I 1 160 ? 134.760 156.449 174.422 1.00 30.00 159 TYR I O 1
ATOM 14164 N N . ASN I 1 161 ? 136.352 154.906 173.936 1.00 30.00 160 ASN I N 1
ATOM 14165 C CA . ASN I 1 161 ? 136.086 154.076 175.140 1.00 30.00 160 ASN I CA 1
ATOM 14166 C C . ASN I 1 161 ? 134.580 153.890 175.333 1.00 30.00 160 ASN I C 1
ATOM 14167 O O . ASN I 1 161 ? 134.072 154.281 176.393 1.00 30.00 160 ASN I O 1
ATOM 14172 N N . TYR I 1 162 ? 133.907 153.295 174.353 1.00 30.00 161 TYR I N 1
ATOM 14173 C CA . TYR I 1 162 ? 132.460 153.005 174.492 1.00 30.00 161 TYR I CA 1
ATOM 14174 C C . TYR I 1 162 ? 132.312 151.576 175.012 1.00 30.00 161 TYR I C 1
ATOM 14175 O O . TYR I 1 162 ? 133.140 150.730 174.653 1.00 30.00 161 TYR I O 1
ATOM 14184 N N . ASN I 1 163 ? 131.296 151.325 175.833 1.00 30.00 162 ASN I N 1
ATOM 14185 C CA . ASN I 1 163 ? 131.120 149.979 176.436 1.00 30.00 162 ASN I CA 1
ATOM 14186 C C . ASN I 1 163 ? 130.200 149.139 175.548 1.00 30.00 162 ASN I C 1
ATOM 14187 O O . ASN I 1 163 ? 130.235 147.907 175.676 1.00 30.00 162 ASN I O 1
ATOM 14192 N N . THR I 1 164 ? 129.420 149.786 174.682 1.00 30.00 163 THR I N 1
ATOM 14193 C CA . THR I 1 164 ? 128.523 149.053 173.753 1.00 30.00 163 THR I CA 1
ATOM 14194 C C . THR I 1 164 ? 129.323 147.945 173.064 1.00 30.00 163 THR I C 1
ATOM 14195 O O . THR I 1 164 ? 130.433 148.226 172.591 1.00 30.00 163 THR I O 1
ATOM 14199 N N . GLU I 1 165 ? 128.795 146.723 173.034 1.00 30.00 164 GLU I N 1
ATOM 14200 C CA . GLU I 1 165 ? 129.479 145.560 172.415 1.00 30.00 164 GLU I CA 1
ATOM 14201 C C . GLU I 1 165 ? 128.950 145.400 170.993 1.00 30.00 164 GLU I C 1
ATOM 14202 O O . GLU I 1 165 ? 127.732 145.368 170.841 1.00 30.00 164 GLU I O 1
ATOM 14208 N N . ILE I 1 166 ? 129.827 145.267 170.003 1.00 30.00 165 ILE I N 1
ATOM 14209 C CA . ILE I 1 166 ? 129.423 145.190 168.572 1.00 30.00 165 ILE I CA 1
ATOM 14210 C C . ILE I 1 166 ? 129.088 143.742 168.225 1.00 30.00 165 ILE I C 1
ATOM 14211 O O . ILE I 1 166 ? 129.945 142.882 168.441 1.00 30.00 165 ILE I O 1
ATOM 14216 N N . ILE I 1 167 ? 127.900 143.480 167.685 1.00 30.00 166 ILE I N 1
ATOM 14217 C CA . ILE I 1 167 ? 127.503 142.115 167.239 1.00 30.00 166 ILE I CA 1
ATOM 14218 C C . ILE I 1 167 ? 127.404 142.128 165.715 1.00 30.00 166 ILE I C 1
ATOM 14219 O O . ILE I 1 167 ? 126.331 142.462 165.206 1.00 30.00 166 ILE I O 1
ATOM 14224 N N . VAL I 1 168 ? 128.482 141.781 165.014 1.00 30.00 167 VAL I N 1
ATOM 14225 C CA . VAL I 1 168 ? 128.466 141.695 163.528 1.00 30.00 167 VAL I CA 1
ATOM 14226 C C . VAL I 1 168 ? 127.386 140.676 163.175 1.00 30.00 167 VAL I C 1
ATOM 14227 O O . VAL I 1 168 ? 127.493 139.560 163.673 1.00 30.00 167 VAL I O 1
ATOM 14231 N N . ALA I 1 169 ? 126.379 141.045 162.385 1.00 30.00 168 ALA I N 1
ATOM 14232 C CA . ALA I 1 169 ? 125.226 140.176 162.070 1.00 30.00 168 ALA I CA 1
ATOM 14233 C C . ALA I 1 169 ? 125.164 139.851 160.580 1.00 30.00 168 ALA I C 1
ATOM 14234 O O . ALA I 1 169 ? 126.025 140.347 159.846 1.00 30.00 168 ALA I O 1
ATOM 14236 N N . ALA I 1 170 ? 124.194 139.040 160.158 1.00 30.00 169 ALA I N 1
ATOM 14237 C CA . ALA I 1 170 ? 124.012 138.631 158.747 1.00 30.00 169 ALA I CA 1
ATOM 14238 C C . ALA I 1 170 ? 125.282 137.956 158.219 1.00 30.00 169 ALA I C 1
ATOM 14239 O O . ALA I 1 170 ? 125.523 138.056 157.015 1.00 30.00 169 ALA I O 1
ATOM 14241 N N . LEU I 1 171 ? 126.062 137.289 159.075 1.00 30.00 170 LEU I N 1
ATOM 14242 C CA . LEU I 1 171 ? 127.281 136.546 158.657 1.00 30.00 170 LEU I CA 1
ATOM 14243 C C . LEU I 1 171 ? 126.841 135.273 157.936 1.00 30.00 170 LEU I C 1
ATOM 14244 O O . LEU I 1 171 ? 125.912 134.630 158.441 1.00 30.00 170 LEU I O 1
ATOM 14249 N N . ARG I 1 172 ? 127.488 134.906 156.828 1.00 30.00 171 ARG I N 1
ATOM 14250 C CA . ARG I 1 172 ? 127.063 133.747 155.999 1.00 30.00 171 ARG I CA 1
ATOM 14251 C C . ARG I 1 172 ? 128.179 132.709 155.838 1.00 30.00 171 ARG I C 1
ATOM 14252 O O . ARG I 1 172 ? 127.863 131.615 155.363 1.00 30.00 171 ARG I O 1
ATOM 14260 N N . ASN I 1 173 ? 129.423 133.013 156.209 1.00 30.00 172 ASN I N 1
ATOM 14261 C CA . ASN I 1 173 ? 130.566 132.078 156.053 1.00 30.00 172 ASN I CA 1
ATOM 14262 C C . ASN I 1 173 ? 131.610 132.335 157.138 1.00 30.00 172 ASN I C 1
ATOM 14263 O O . ASN I 1 173 ? 131.557 133.408 157.753 1.00 30.00 172 ASN I O 1
ATOM 14268 N N . GLY I 1 174 ? 132.526 131.390 157.346 1.00 30.00 173 GLY I N 1
ATOM 14269 C CA . GLY I 1 174 ? 133.562 131.490 158.387 1.00 30.00 173 GLY I CA 1
ATOM 14270 C C . GLY I 1 174 ? 134.644 132.488 158.034 1.00 30.00 173 GLY I C 1
ATOM 14271 O O . GLY I 1 174 ? 135.382 132.868 158.943 1.00 30.00 173 GLY I O 1
ATOM 14272 N N . LYS I 1 175 ? 134.759 132.881 156.768 1.00 30.00 174 LYS I N 1
ATOM 14273 C CA . LYS I 1 175 ? 135.741 133.908 156.336 1.00 30.00 174 LYS I CA 1
ATOM 14274 C C . LYS I 1 175 ? 135.238 135.263 156.824 1.00 30.00 174 LYS I C 1
ATOM 14275 O O . LYS I 1 175 ? 136.081 136.108 157.112 1.00 30.00 174 LYS I O 1
ATOM 14281 N N . GLN I 1 176 ? 133.924 135.444 156.919 1.00 30.00 175 GLN I N 1
ATOM 14282 C CA . GLN I 1 176 ? 133.311 136.705 157.401 1.00 30.00 175 GLN I CA 1
ATOM 14283 C C . GLN I 1 176 ? 133.424 136.712 158.923 1.00 30.00 175 GLN I C 1
ATOM 14284 O O . GLN I 1 176 ? 133.444 137.806 159.489 1.00 30.00 175 GLN I O 1
ATOM 14290 N N . ILE I 1 177 ? 133.553 135.522 159.530 1.00 30.00 176 ILE I N 1
ATOM 14291 C CA . ILE I 1 177 ? 133.819 135.407 160.992 1.00 30.00 176 ILE I CA 1
ATOM 14292 C C . ILE I 1 177 ? 135.275 135.825 161.185 1.00 30.00 176 ILE I C 1
ATOM 14293 O O . ILE I 1 177 ? 135.526 136.624 162.062 1.00 30.00 176 ILE I O 1
ATOM 14298 N N . VAL I 1 178 ? 136.175 135.329 160.342 1.00 30.00 177 VAL I N 1
ATOM 14299 C CA . VAL I 1 178 ? 137.600 135.730 160.392 1.00 30.00 177 VAL I CA 1
ATOM 14300 C C . VAL I 1 178 ? 137.711 137.249 160.230 1.00 30.00 177 VAL I C 1
ATOM 14301 O O . VAL I 1 178 ? 138.497 137.788 160.974 1.00 30.00 177 VAL I O 1
ATOM 14303 N N . ASP I 1 179 ? 136.950 137.874 159.322 1.00 30.00 178 ASP I N 1
ATOM 14304 C CA . ASP I 1 179 ? 137.009 139.336 159.032 1.00 30.00 178 ASP I CA 1
ATOM 14305 C C . ASP I 1 179 ? 136.585 140.096 160.296 1.00 30.00 178 ASP I C 1
ATOM 14306 O O . ASP I 1 179 ? 137.257 141.043 160.641 1.00 30.00 178 ASP I O 1
ATOM 14311 N N . ALA I 1 180 ? 135.540 139.630 161.005 1.00 30.00 179 ALA I N 1
ATOM 14312 C CA . ALA I 1 180 ? 135.014 140.316 162.202 1.00 30.00 179 ALA I CA 1
ATOM 14313 C C . ALA I 1 180 ? 136.035 140.181 163.326 1.00 30.00 179 ALA I C 1
ATOM 14314 O O . ALA I 1 180 ? 136.250 141.165 164.019 1.00 30.00 179 ALA I O 1
ATOM 14316 N N . ALA I 1 181 ? 136.661 139.016 163.472 1.00 30.00 180 ALA I N 1
ATOM 14317 C CA . ALA I 1 181 ? 137.666 138.755 164.521 1.00 30.00 180 ALA I CA 1
ATOM 14318 C C . ALA I 1 181 ? 138.922 139.575 164.237 1.00 30.00 180 ALA I C 1
ATOM 14319 O O . ALA I 1 181 ? 139.520 140.077 165.195 1.00 30.00 180 ALA I O 1
ATOM 14321 N N . LYS I 1 182 ? 139.314 139.699 162.973 1.00 30.00 181 LYS I N 1
ATOM 14322 C CA . LYS I 1 182 ? 140.514 140.473 162.572 1.00 30.00 181 LYS I CA 1
ATOM 14323 C C . LYS I 1 182 ? 140.253 141.954 162.842 1.00 30.00 181 LYS I C 1
ATOM 14324 O O . LYS I 1 182 ? 141.223 142.668 163.114 1.00 30.00 181 LYS I O 1
ATOM 14326 N N . ALA I 1 183 ? 138.999 142.398 162.769 1.00 30.00 182 ALA I N 1
ATOM 14327 C CA . ALA I 1 183 ? 138.620 143.805 163.011 1.00 30.00 182 ALA I CA 1
ATOM 14328 C C . ALA I 1 183 ? 138.659 144.073 164.511 1.00 30.00 182 ALA I C 1
ATOM 14329 O O . ALA I 1 183 ? 139.125 145.135 164.896 1.00 30.00 182 ALA I O 1
ATOM 14331 N N . GLY I 1 184 ? 138.256 143.114 165.332 1.00 30.00 183 GLY I N 1
ATOM 14332 C CA . GLY I 1 184 ? 138.189 143.293 166.792 1.00 30.00 183 GLY I CA 1
ATOM 14333 C C . GLY I 1 184 ? 136.760 143.352 167.293 1.00 30.00 183 GLY I C 1
ATOM 14334 O O . GLY I 1 184 ? 136.563 143.757 168.447 1.00 30.00 183 GLY I O 1
ATOM 14335 N N . ALA I 1 185 ? 135.800 142.953 166.461 1.00 30.00 184 ALA I N 1
ATOM 14336 C CA . ALA I 1 185 ? 134.386 142.911 166.891 1.00 30.00 184 ALA I CA 1
ATOM 14337 C C . ALA I 1 185 ? 134.271 142.058 168.152 1.00 30.00 184 ALA I C 1
ATOM 14338 O O . ALA I 1 185 ? 134.984 141.051 168.249 1.00 30.00 184 ALA I O 1
ATOM 14340 N N . HIS I 1 186 ? 133.375 142.445 169.056 1.00 30.00 185 HIS I N 1
ATOM 14341 C CA . HIS I 1 186 ? 133.192 141.767 170.359 1.00 30.00 185 HIS I CA 1
ATOM 14342 C C . HIS I 1 186 ? 132.493 140.436 170.139 1.00 30.00 185 HIS I C 1
ATOM 14343 O O . HIS I 1 186 ? 133.022 139.437 170.612 1.00 30.00 185 HIS I O 1
ATOM 14350 N N . ILE I 1 187 ? 131.359 140.442 169.448 1.00 30.00 186 ILE I N 1
ATOM 14351 C CA . ILE I 1 187 ? 130.540 139.220 169.229 1.00 30.00 186 ILE I CA 1
ATOM 14352 C C . ILE I 1 187 ? 130.294 139.041 167.737 1.00 30.00 186 ILE I C 1
ATOM 14353 O O . ILE I 1 187 ? 130.395 140.032 167.010 1.00 30.00 186 ILE I O 1
ATOM 14358 N N . VAL I 1 188 ? 130.014 137.822 167.300 1.00 30.00 187 VAL I N 1
ATOM 14359 C CA . VAL I 1 188 ? 129.622 137.536 165.896 1.00 30.00 187 VAL I CA 1
ATOM 14360 C C . VAL I 1 188 ? 128.401 136.636 166.022 1.00 30.00 187 VAL I C 1
ATOM 14361 O O . VAL I 1 188 ? 128.514 135.646 166.732 1.00 30.00 187 VAL I O 1
ATOM 14365 N N . THR I 1 189 ? 127.277 136.993 165.414 1.00 30.00 188 THR I N 1
ATOM 14366 C CA . THR I 1 189 ? 126.055 136.153 165.428 1.00 30.00 188 THR I CA 1
ATOM 14367 C C . THR I 1 189 ? 125.945 135.445 164.079 1.00 30.00 188 THR I C 1
ATOM 14368 O O . THR I 1 189 ? 126.028 136.139 163.055 1.00 30.00 188 THR I O 1
ATOM 14372 N N . CYS I 1 190 ? 125.777 134.126 164.076 1.00 30.00 189 CYS I N 1
ATOM 14373 C CA . CYS I 1 190 ? 125.739 133.316 162.833 1.00 30.00 189 CYS I CA 1
ATOM 14374 C C . CYS I 1 190 ? 124.768 132.153 163.008 1.00 30.00 189 CYS I C 1
ATOM 14375 O O . CYS I 1 190 ? 124.532 131.768 164.158 1.00 30.00 189 CYS I O 1
ATOM 14378 N N . GLY I 1 191 ? 124.215 131.628 161.916 1.00 30.00 190 GLY I N 1
ATOM 14379 C CA . GLY I 1 191 ? 123.346 130.442 161.974 1.00 30.00 190 GLY I CA 1
ATOM 14380 C C . GLY I 1 191 ? 124.131 129.200 162.338 1.00 30.00 190 GLY I C 1
ATOM 14381 O O . GLY I 1 191 ? 125.359 129.234 162.190 1.00 30.00 190 GLY I O 1
ATOM 14382 N N . PHE I 1 192 ? 123.464 128.139 162.797 1.00 30.00 191 PHE I N 1
ATOM 14383 C CA . PHE I 1 192 ? 124.112 126.882 163.233 1.00 30.00 191 PHE I CA 1
ATOM 14384 C C . PHE I 1 192 ? 125.029 126.337 162.140 1.00 30.00 191 PHE I C 1
ATOM 14385 O O . PHE I 1 192 ? 126.133 125.915 162.488 1.00 30.00 191 PHE I O 1
ATOM 14393 N N . ASP I 1 193 ? 124.607 126.351 160.880 1.00 30.00 192 ASP I N 1
ATOM 14394 C CA . ASP I 1 193 ? 125.381 125.741 159.769 1.00 30.00 192 ASP I CA 1
ATOM 14395 C C . ASP I 1 193 ? 126.622 126.569 159.443 1.00 30.00 192 ASP I C 1
ATOM 14396 O O . ASP I 1 193 ? 127.617 125.965 159.073 1.00 30.00 192 ASP I O 1
ATOM 14401 N N . VAL I 1 194 ? 126.561 127.892 159.561 1.00 30.00 193 VAL I N 1
ATOM 14402 C CA . VAL I 1 194 ? 127.737 128.769 159.315 1.00 30.00 193 VAL I CA 1
ATOM 14403 C C . VAL I 1 194 ? 128.819 128.381 160.321 1.00 30.00 193 VAL I C 1
ATOM 14404 O O . VAL I 1 194 ? 129.980 128.340 159.913 1.00 30.00 193 VAL I O 1
ATOM 14408 N N . TYR I 1 195 ? 128.456 128.078 161.567 1.00 30.00 194 TYR I N 1
ATOM 14409 C CA . TYR I 1 195 ? 129.423 127.743 162.645 1.00 30.00 194 TYR I CA 1
ATOM 14410 C C . TYR I 1 195 ? 130.001 126.344 162.423 1.00 30.00 194 TYR I C 1
ATOM 14411 O O . TYR I 1 195 ? 131.167 126.128 162.658 1.00 30.00 194 TYR I O 1
ATOM 14420 N N . LYS I 1 196 ? 129.183 125.376 162.053 1.00 30.00 195 LYS I N 1
ATOM 14421 C CA . LYS I 1 196 ? 129.658 123.990 161.811 1.00 30.00 195 LYS I CA 1
ATOM 14422 C C . LYS I 1 196 ? 130.687 123.992 160.678 1.00 30.00 195 LYS I C 1
ATOM 14423 O O . LYS I 1 196 ? 131.790 123.455 160.885 1.00 30.00 195 LYS I O 1
ATOM 14425 N N . GLU I 1 197 ? 130.347 124.586 159.537 1.00 30.00 196 GLU I N 1
ATOM 14426 C CA . GLU I 1 197 ? 131.252 124.563 158.361 1.00 30.00 196 GLU I CA 1
ATOM 14427 C C . GLU I 1 197 ? 132.536 125.331 158.678 1.00 30.00 196 GLU I C 1
ATOM 14428 O O . GLU I 1 197 ? 133.592 124.927 158.180 1.00 30.00 196 GLU I O 1
ATOM 14434 N N . SER I 1 198 ? 132.462 126.377 159.498 1.00 30.00 197 SER I N 1
ATOM 14435 C CA . SER I 1 198 ? 133.632 127.211 159.873 1.00 30.00 197 SER I CA 1
ATOM 14436 C C . SER I 1 198 ? 134.644 126.367 160.642 1.00 30.00 197 SER I C 1
ATOM 14437 O O . SER I 1 198 ? 135.823 126.730 160.625 1.00 30.00 197 SER I O 1
ATOM 14440 N N . PHE I 1 199 ? 134.203 125.288 161.282 1.00 30.00 198 PHE I N 1
ATOM 14441 C CA . PHE I 1 199 ? 135.077 124.416 162.102 1.00 30.00 198 PHE I CA 1
ATOM 14442 C C . PHE I 1 199 ? 135.677 123.318 161.228 1.00 30.00 198 PHE I C 1
ATOM 14443 O O . PHE I 1 199 ? 136.517 122.572 161.745 1.00 30.00 198 PHE I O 1
ATOM 14451 N N . GLN I 1 200 ? 135.291 123.230 159.958 1.00 30.00 199 GLN I N 1
ATOM 14452 C CA . GLN I 1 200 ? 135.722 122.123 159.068 1.00 30.00 199 GLN I CA 1
ATOM 14453 C C . GLN I 1 200 ? 136.591 122.632 157.918 1.00 30.00 199 GLN I C 1
ATOM 14454 O O . GLN I 1 200 ? 136.421 123.792 157.529 1.00 30.00 199 GLN I O 1
ATOM 14460 N N . HIS I 1 201 ? 137.478 121.788 157.399 1.00 30.00 200 HIS I N 1
ATOM 14461 C CA . HIS I 1 201 ? 138.381 122.136 156.275 1.00 30.00 200 HIS I CA 1
ATOM 14462 C C . HIS I 1 201 ? 138.676 120.847 155.511 1.00 30.00 200 HIS I C 1
ATOM 14463 O O . HIS I 1 201 ? 138.732 119.790 156.156 1.00 30.00 200 HIS I O 1
ATOM 14470 N N . ALA I 1 202 ? 138.846 120.908 154.195 1.00 30.00 201 ALA I N 1
ATOM 14471 C CA . ALA I 1 202 ? 139.137 119.738 153.343 1.00 30.00 201 ALA I CA 1
ATOM 14472 C C . ALA I 1 202 ? 140.518 119.190 153.682 1.00 30.00 201 ALA I C 1
ATOM 14473 O O . ALA I 1 202 ? 140.687 117.967 153.641 1.00 30.00 201 ALA I O 1
ATOM 14475 N N . PHE I 1 203 ? 141.465 120.064 153.995 1.00 30.00 202 PHE I N 1
ATOM 14476 C CA . PHE I 1 203 ? 142.859 119.669 154.300 1.00 30.00 202 PHE I CA 1
ATOM 14477 C C . PHE I 1 203 ? 142.903 118.923 155.630 1.00 30.00 202 PHE I C 1
ATOM 14478 O O . PHE I 1 203 ? 143.898 118.239 155.848 1.00 30.00 202 PHE I O 1
ATOM 14486 N N . THR I 1 204 ? 141.885 119.052 156.480 1.00 30.00 203 THR I N 1
ATOM 14487 C CA . THR I 1 204 ? 141.799 118.306 157.761 1.00 30.00 203 THR I CA 1
ATOM 14488 C C . THR I 1 204 ? 141.399 116.872 157.431 1.00 30.00 203 THR I C 1
ATOM 14489 O O . THR I 1 204 ? 141.856 115.969 158.131 1.00 30.00 203 THR I O 1
ATOM 14493 N N . ASP I 1 205 ? 140.587 116.682 156.398 1.00 30.00 204 ASP I N 1
ATOM 14494 C CA . ASP I 1 205 ? 140.124 115.342 155.963 1.00 30.00 204 ASP I CA 1
ATOM 14495 C C . ASP I 1 205 ? 141.251 114.685 155.175 1.00 30.00 204 ASP I C 1
ATOM 14496 O O . ASP I 1 205 ? 141.374 113.461 155.248 1.00 30.00 204 ASP I O 1
ATOM 14501 N N . TYR I 1 206 ? 142.048 115.467 154.458 1.00 30.00 205 TYR I N 1
ATOM 14502 C CA . TYR I 1 206 ? 143.208 114.963 153.691 1.00 30.00 205 TYR I CA 1
ATOM 14503 C C . TYR I 1 206 ? 144.238 114.421 154.678 1.00 30.00 205 TYR I C 1
ATOM 14504 O O . TYR I 1 206 ? 144.648 113.260 154.531 1.00 30.00 205 TYR I O 1
ATOM 14513 N N . GLY I 1 207 ? 144.638 115.234 155.652 1.00 30.00 206 GLY I N 1
ATOM 14514 C CA . GLY I 1 207 ? 145.626 114.832 156.665 1.00 30.00 206 GLY I CA 1
ATOM 14515 C C . GLY I 1 207 ? 145.130 113.653 157.469 1.00 30.00 206 GLY I C 1
ATOM 14516 O O . GLY I 1 207 ? 145.948 112.801 157.814 1.00 30.00 206 GLY I O 1
ATOM 14517 N N . LEU I 1 208 ? 143.838 113.643 157.780 1.00 30.00 207 LEU I N 1
ATOM 14518 C CA . LEU I 1 208 ? 143.219 112.554 158.569 1.00 30.00 207 LEU I CA 1
ATOM 14519 C C . LEU I 1 208 ? 143.391 111.248 157.812 1.00 30.00 207 LEU I C 1
ATOM 14520 O O . LEU I 1 208 ? 143.620 110.251 158.465 1.00 30.00 207 LEU I O 1
ATOM 14525 N N . ASN I 1 209 ? 143.262 111.272 156.491 1.00 30.00 208 ASN I N 1
ATOM 14526 C CA . ASN I 1 209 ? 143.398 110.060 155.650 1.00 30.00 208 ASN I CA 1
ATOM 14527 C C . ASN I 1 209 ? 144.865 109.644 155.629 1.00 30.00 208 ASN I C 1
ATOM 14528 O O . ASN I 1 209 ? 145.114 108.446 155.667 1.00 30.00 208 ASN I O 1
ATOM 14533 N N . LYS I 1 210 ? 145.786 110.601 155.567 1.00 30.00 209 LYS I N 1
ATOM 14534 C CA . LYS I 1 210 ? 147.240 110.318 155.546 1.00 30.00 209 LYS I CA 1
ATOM 14535 C C . LYS I 1 210 ? 147.636 109.732 156.898 1.00 30.00 209 LYS I C 1
ATOM 14536 O O . LYS I 1 210 ? 148.453 108.804 156.906 1.00 30.00 209 LYS I O 1
ATOM 14538 N N . PHE I 1 211 ? 147.081 110.244 157.992 1.00 30.00 210 PHE I N 1
ATOM 14539 C CA . PHE I 1 211 ? 147.370 109.781 159.369 1.00 30.00 210 PHE I CA 1
ATOM 14540 C C . PHE I 1 211 ? 146.671 108.449 159.629 1.00 30.00 210 PHE I C 1
ATOM 14541 O O . PHE I 1 211 ? 147.161 107.706 160.469 1.00 30.00 210 PHE I O 1
ATOM 14549 N N . ARG I 1 212 ? 145.546 108.177 158.976 1.00 30.00 211 ARG I N 1
ATOM 14550 C CA . ARG I 1 212 ? 144.808 106.908 159.174 1.00 30.00 211 ARG I CA 1
ATOM 14551 C C . ARG I 1 212 ? 145.554 105.813 158.414 1.00 30.00 211 ARG I C 1
ATOM 14552 O O . ARG I 1 212 ? 145.556 104.680 158.906 1.00 30.00 211 ARG I O 1
ATOM 14560 N N . ASN I 1 213 ? 146.189 106.134 157.286 1.00 30.00 212 ASN I N 1
ATOM 14561 C CA . ASN I 1 213 ? 146.988 105.158 156.506 1.00 30.00 212 ASN I CA 1
ATOM 14562 C C . ASN I 1 213 ? 148.241 104.814 157.306 1.00 30.00 212 ASN I C 1
ATOM 14563 O O . ASN I 1 213 ? 148.580 103.635 157.348 1.00 30.00 212 ASN I O 1
ATOM 14568 N N . ALA I 1 214 ? 148.884 105.799 157.928 1.00 30.00 213 ALA I N 1
ATOM 14569 C CA . ALA I 1 214 ? 150.117 105.599 158.718 1.00 30.00 213 ALA I CA 1
ATOM 14570 C C . ALA I 1 214 ? 149.816 104.741 159.944 1.00 30.00 213 ALA I C 1
ATOM 14571 O O . ALA I 1 214 ? 150.537 103.760 160.155 1.00 30.00 213 ALA I O 1
ATOM 14573 N N . TRP I 1 215 ? 148.812 105.109 160.734 1.00 30.00 214 TRP I N 1
ATOM 14574 C CA . TRP I 1 215 ? 148.383 104.326 161.918 1.00 30.00 214 TRP I CA 1
ATOM 14575 C C . TRP I 1 215 ? 148.228 102.858 161.525 1.00 30.00 214 TRP I C 1
ATOM 14576 O O . TRP I 1 215 ? 148.677 101.995 162.290 1.00 30.00 214 TRP I O 1
ATOM 14587 N N . ASP I 1 216 ? 147.621 102.599 160.370 1.00 30.00 215 ASP I N 1
ATOM 14588 C CA . ASP I 1 216 ? 147.375 101.204 159.924 1.00 30.00 215 ASP I CA 1
ATOM 14589 C C . ASP I 1 216 ? 148.702 100.508 159.603 1.00 30.00 215 ASP I C 1
ATOM 14590 O O . ASP I 1 216 ? 148.841 99.326 159.949 1.00 30.00 215 ASP I O 1
ATOM 14595 N N . ASN I 1 217 ? 149.639 101.218 158.977 1.00 30.00 216 ASN I N 1
ATOM 14596 C CA . ASN I 1 217 ? 150.954 100.627 158.623 1.00 30.00 216 ASN I CA 1
ATOM 14597 C C . ASN I 1 217 ? 151.898 100.768 159.817 1.00 30.00 216 ASN I C 1
ATOM 14598 O O . ASN I 1 217 ? 153.088 101.037 159.599 1.00 30.00 216 ASN I O 1
ATOM 14603 N N . THR I 1 218 ? 151.379 100.585 161.030 1.00 30.00 217 THR I N 1
ATOM 14604 C CA . THR I 1 218 ? 152.196 100.735 162.259 1.00 30.00 217 THR I CA 1
ATOM 14605 C C . THR I 1 218 ? 151.690 99.750 163.311 1.00 30.00 217 THR I C 1
ATOM 14606 O O . THR I 1 218 ? 150.469 99.526 163.354 1.00 30.00 217 THR I O 1
ATOM 14610 N N . VAL I 1 219 ? 152.599 99.184 164.105 1.00 30.00 218 VAL I N 1
ATOM 14611 C CA . VAL I 1 219 ? 152.244 98.317 165.264 1.00 30.00 218 VAL I CA 1
ATOM 14612 C C . VAL I 1 219 ? 152.155 99.203 166.512 1.00 30.00 218 VAL I C 1
ATOM 14613 O O . VAL I 1 219 ? 151.466 100.214 166.464 1.00 30.00 218 VAL I O 1
ATOM 14617 N N . MET J 1 1 ? 160.327 132.434 172.491 1.00 62.99 1 MET J N 1
ATOM 14618 C CA . MET J 1 1 ? 160.151 131.644 171.241 1.00 62.99 1 MET J CA 1
ATOM 14619 C C . MET J 1 1 ? 160.566 130.200 171.512 1.00 62.99 1 MET J C 1
ATOM 14620 O O . MET J 1 1 ? 161.749 129.983 171.799 1.00 62.99 1 MET J O 1
ATOM 14622 N N . LYS J 1 2 ? 159.633 129.256 171.428 1.00 30.00 2 LYS J N 1
ATOM 14623 C CA . LYS J 1 2 ? 159.906 127.831 171.723 1.00 30.00 2 LYS J CA 1
ATOM 14624 C C . LYS J 1 2 ? 160.197 127.085 170.426 1.00 30.00 2 LYS J C 1
ATOM 14625 O O . LYS J 1 2 ? 159.544 127.405 169.434 1.00 30.00 2 LYS J O 1
ATOM 14631 N N . TYR J 1 3 ? 161.152 126.159 170.429 1.00 30.00 3 TYR J N 1
ATOM 14632 C CA . TYR J 1 3 ? 161.497 125.319 169.263 1.00 30.00 3 TYR J CA 1
ATOM 14633 C C . TYR J 1 3 ? 161.184 123.876 169.640 1.00 30.00 3 TYR J C 1
ATOM 14634 O O . TYR J 1 3 ? 161.997 123.284 170.352 1.00 30.00 3 TYR J O 1
ATOM 14643 N N . PHE J 1 4 ? 160.055 123.330 169.193 1.00 30.00 4 PHE J N 1
ATOM 14644 C CA . PHE J 1 4 ? 159.691 121.918 169.459 1.00 30.00 4 PHE J CA 1
ATOM 14645 C C . PHE J 1 4 ? 160.214 121.044 168.322 1.00 30.00 4 PHE J C 1
ATOM 14646 O O . PHE J 1 4 ? 160.039 121.403 167.182 1.00 30.00 4 PHE J O 1
ATOM 14654 N N . LEU J 1 5 ? 160.803 119.898 168.626 1.00 30.00 5 LEU J N 1
ATOM 14655 C CA . LEU J 1 5 ? 161.324 118.959 167.604 1.00 30.00 5 LEU J CA 1
ATOM 14656 C C . LEU J 1 5 ? 160.175 118.084 167.111 1.00 30.00 5 LEU J C 1
ATOM 14657 O O . LEU J 1 5 ? 159.626 117.332 167.926 1.00 30.00 5 LEU J O 1
ATOM 14662 N N . ASP J 1 6 ? 159.839 118.204 165.837 1.00 30.00 6 ASP J N 1
ATOM 14663 C CA . ASP J 1 6 ? 158.778 117.397 165.209 1.00 30.00 6 ASP J CA 1
ATOM 14664 C C . ASP J 1 6 ? 159.389 116.052 164.831 1.00 30.00 6 ASP J C 1
ATOM 14665 O O . ASP J 1 6 ? 159.657 115.857 163.638 1.00 30.00 6 ASP J O 1
ATOM 14670 N N . SER J 1 7 ? 159.625 115.168 165.798 1.00 30.00 7 SER J N 1
ATOM 14671 C CA . SER J 1 7 ? 160.306 113.873 165.562 1.00 30.00 7 SER J CA 1
ATOM 14672 C C . SER J 1 7 ? 159.852 112.840 166.586 1.00 30.00 7 SER J C 1
ATOM 14673 O O . SER J 1 7 ? 159.444 113.255 167.681 1.00 30.00 7 SER J O 1
ATOM 14676 N N . ALA J 1 8 ? 159.911 111.552 166.245 1.00 30.00 8 ALA J N 1
ATOM 14677 C CA . ALA J 1 8 ? 159.577 110.444 167.163 1.00 30.00 8 ALA J CA 1
ATOM 14678 C C . ALA J 1 8 ? 160.844 109.613 167.377 1.00 30.00 8 ALA J C 1
ATOM 14679 O O . ALA J 1 8 ? 160.731 108.511 167.932 1.00 30.00 8 ALA J O 1
ATOM 14681 N N . ILE J 1 9 ? 162.002 110.107 166.934 1.00 30.00 9 ILE J N 1
ATOM 14682 C CA . ILE J 1 9 ? 163.310 109.405 167.077 1.00 30.00 9 ILE J CA 1
ATOM 14683 C C . ILE J 1 9 ? 163.985 109.963 168.325 1.00 30.00 9 ILE J C 1
ATOM 14684 O O . ILE J 1 9 ? 164.198 111.177 168.350 1.00 30.00 9 ILE J O 1
ATOM 14689 N N . LEU J 1 10 ? 164.324 109.126 169.307 1.00 30.00 10 LEU J N 1
ATOM 14690 C CA . LEU J 1 10 ? 164.864 109.609 170.604 1.00 30.00 10 LEU J CA 1
ATOM 14691 C C . LEU J 1 10 ? 166.351 109.944 170.501 1.00 30.00 10 LEU J C 1
ATOM 14692 O O . LEU J 1 10 ? 166.845 110.552 171.430 1.00 30.00 10 LEU J O 1
ATOM 14694 N N . GLU J 1 11 ? 167.049 109.557 169.440 1.00 30.00 11 GLU J N 1
ATOM 14695 C CA . GLU J 1 11 ? 168.466 109.958 169.263 1.00 30.00 11 GLU J CA 1
ATOM 14696 C C . GLU J 1 11 ? 168.477 111.437 168.880 1.00 30.00 11 GLU J C 1
ATOM 14697 O O . GLU J 1 11 ? 169.403 112.138 169.302 1.00 30.00 11 GLU J O 1
ATOM 14699 N N . GLU J 1 12 ? 167.473 111.893 168.132 1.00 30.00 12 GLU J N 1
ATOM 14700 C CA . GLU J 1 12 ? 167.379 113.295 167.663 1.00 30.00 12 GLU J CA 1
ATOM 14701 C C . GLU J 1 12 ? 166.738 114.143 168.756 1.00 30.00 12 GLU J C 1
ATOM 14702 O O . GLU J 1 12 ? 167.042 115.328 168.806 1.00 30.00 12 GLU J O 1
ATOM 14708 N N . ILE J 1 13 ? 165.845 113.560 169.553 1.00 30.00 13 ILE J N 1
ATOM 14709 C CA . ILE J 1 13 ? 165.167 114.290 170.657 1.00 30.00 13 ILE J CA 1
ATOM 14710 C C . ILE J 1 13 ? 166.206 114.520 171.754 1.00 30.00 13 ILE J C 1
ATOM 14711 O O . ILE J 1 13 ? 166.200 115.610 172.331 1.00 30.00 13 ILE J O 1
ATOM 14716 N N . ARG J 1 14 ? 167.078 113.546 172.007 1.00 30.00 14 ARG J N 1
ATOM 14717 C CA . ARG J 1 14 ? 168.097 113.650 173.082 1.00 30.00 14 ARG J CA 1
ATOM 14718 C C . ARG J 1 14 ? 169.127 114.699 172.680 1.00 30.00 14 ARG J C 1
ATOM 14719 O O . ARG J 1 14 ? 169.430 115.557 173.516 1.00 30.00 14 ARG J O 1
ATOM 14727 N N . TYR J 1 15 ? 169.629 114.636 171.449 1.00 30.00 15 TYR J N 1
ATOM 14728 C CA . TYR J 1 15 ? 170.631 115.598 170.936 1.00 30.00 15 TYR J CA 1
ATOM 14729 C C . TYR J 1 15 ? 170.062 117.013 170.993 1.00 30.00 15 TYR J C 1
ATOM 14730 O O . TYR J 1 15 ? 170.690 117.856 171.606 1.00 30.00 15 TYR J O 1
ATOM 14739 N N . ALA J 1 16 ? 168.912 117.267 170.378 1.00 30.00 16 ALA J N 1
ATOM 14740 C CA . ALA J 1 16 ? 168.313 118.618 170.300 1.00 30.00 16 ALA J CA 1
ATOM 14741 C C . ALA J 1 16 ? 168.062 119.181 171.700 1.00 30.00 16 ALA J C 1
ATOM 14742 O O . ALA J 1 16 ? 168.100 120.398 171.840 1.00 30.00 16 ALA J O 1
ATOM 14744 N N . TYR J 1 17 ? 167.745 118.346 172.685 1.00 30.00 17 TYR J N 1
ATOM 14745 C CA . TYR J 1 17 ? 167.451 118.782 174.070 1.00 30.00 17 TYR J CA 1
ATOM 14746 C C . TYR J 1 17 ? 168.745 119.195 174.769 1.00 30.00 17 TYR J C 1
ATOM 14747 O O . TYR J 1 17 ? 168.710 120.149 175.560 1.00 30.00 17 TYR J O 1
ATOM 14756 N N . GLU J 1 18 ? 169.852 118.516 174.477 1.00 30.00 18 GLU J N 1
ATOM 14757 C CA . GLU J 1 18 ? 171.122 118.795 175.194 1.00 30.00 18 GLU J CA 1
ATOM 14758 C C . GLU J 1 18 ? 171.956 119.853 174.472 1.00 30.00 18 GLU J C 1
ATOM 14759 O O . GLU J 1 18 ? 172.804 120.465 175.134 1.00 30.00 18 GLU J O 1
ATOM 14761 N N . ASN J 1 19 ? 171.731 120.071 173.179 1.00 30.00 19 ASN J N 1
ATOM 14762 C CA . ASN J 1 19 ? 172.620 120.986 172.419 1.00 30.00 19 ASN J CA 1
ATOM 14763 C C . ASN J 1 19 ? 171.845 122.192 171.883 1.00 30.00 19 ASN J C 1
ATOM 14764 O O . ASN J 1 19 ? 172.447 123.269 171.795 1.00 30.00 19 ASN J O 1
ATOM 14769 N N . TRP J 1 20 ? 170.568 122.024 171.543 1.00 30.00 20 TRP J N 1
ATOM 14770 C CA . TRP J 1 20 ? 169.807 123.135 170.913 1.00 30.00 20 TRP J CA 1
ATOM 14771 C C . TRP J 1 20 ? 168.808 123.713 171.913 1.00 30.00 20 TRP J C 1
ATOM 14772 O O . TRP J 1 20 ? 168.163 124.714 171.577 1.00 30.00 20 TRP J O 1
ATOM 14783 N N . ALA J 1 21 ? 168.674 123.085 173.079 1.00 30.00 21 ALA J N 1
ATOM 14784 C CA . ALA J 1 21 ? 167.706 123.539 174.101 1.00 30.00 21 ALA J CA 1
ATOM 14785 C C . ALA J 1 21 ? 166.286 123.526 173.531 1.00 30.00 21 ALA J C 1
ATOM 14786 O O . ALA J 1 21 ? 165.600 124.549 173.663 1.00 30.00 21 ALA J O 1
ATOM 14788 N N . ILE J 1 22 ? 165.856 122.411 172.936 1.00 30.00 22 ILE J N 1
ATOM 14789 C CA . ILE J 1 22 ? 164.446 122.323 172.458 1.00 30.00 22 ILE J CA 1
ATOM 14790 C C . ILE J 1 22 ? 163.521 122.453 173.669 1.00 30.00 22 ILE J C 1
ATOM 14791 O O . ILE J 1 22 ? 163.919 122.024 174.760 1.00 30.00 22 ILE J O 1
ATOM 14796 N N . ASP J 1 23 ? 162.331 123.015 173.475 1.00 30.00 23 ASP J N 1
ATOM 14797 C CA . ASP J 1 23 ? 161.431 123.288 174.621 1.00 30.00 23 ASP J CA 1
ATOM 14798 C C . ASP J 1 23 ? 160.291 122.269 174.651 1.00 30.00 23 ASP J C 1
ATOM 14799 O O . ASP J 1 23 ? 159.447 122.365 175.552 1.00 30.00 23 ASP J O 1
ATOM 14804 N N . GLY J 1 24 ? 160.280 121.332 173.707 1.00 30.00 24 GLY J N 1
ATOM 14805 C CA . GLY J 1 24 ? 159.188 120.348 173.638 1.00 30.00 24 GLY J CA 1
ATOM 14806 C C . GLY J 1 24 ? 159.324 119.444 172.432 1.00 30.00 24 GLY J C 1
ATOM 14807 O O . GLY J 1 24 ? 160.262 119.651 171.654 1.00 30.00 24 GLY J O 1
ATOM 14808 N N . VAL J 1 25 ? 158.430 118.472 172.265 1.00 30.00 25 VAL J N 1
ATOM 14809 C CA . VAL J 1 25 ? 158.490 117.496 171.140 1.00 30.00 25 VAL J CA 1
ATOM 14810 C C . VAL J 1 25 ? 157.069 117.230 170.650 1.00 30.00 25 VAL J C 1
ATOM 14811 O O . VAL J 1 25 ? 156.209 116.960 171.490 1.00 30.00 25 VAL J O 1
ATOM 14815 N N . THR J 1 26 ? 156.832 117.322 169.347 1.00 30.00 26 THR J N 1
ATOM 14816 C CA . THR J 1 26 ? 155.512 117.032 168.737 1.00 30.00 26 THR J CA 1
ATOM 14817 C C . THR J 1 26 ? 155.679 115.795 167.859 1.00 30.00 26 THR J C 1
ATOM 14818 O O . THR J 1 26 ? 156.741 115.669 167.236 1.00 30.00 26 THR J O 1
ATOM 14822 N N . THR J 1 27 ? 154.696 114.903 167.846 1.00 30.00 27 THR J N 1
ATOM 14823 C CA . THR J 1 27 ? 154.728 113.664 167.034 1.00 30.00 27 THR J CA 1
ATOM 14824 C C . THR J 1 27 ? 153.378 113.488 166.350 1.00 30.00 27 THR J C 1
ATOM 14825 O O . THR J 1 27 ? 152.393 114.031 166.870 1.00 30.00 27 THR J O 1
ATOM 14829 N N . ASN J 1 28 ? 153.335 112.781 165.227 1.00 30.00 28 ASN J N 1
ATOM 14830 C CA . ASN J 1 28 ? 152.069 112.479 164.517 1.00 30.00 28 ASN J CA 1
ATOM 14831 C C . ASN J 1 28 ? 152.130 111.010 164.103 1.00 30.00 28 ASN J C 1
ATOM 14832 O O . ASN J 1 28 ? 153.230 110.443 164.129 1.00 30.00 28 ASN J O 1
ATOM 14837 N N . PRO J 1 29 ? 151.000 110.367 163.758 1.00 30.00 29 PRO J N 1
ATOM 14838 C CA . PRO J 1 29 ? 151.006 108.949 163.420 1.00 30.00 29 PRO J CA 1
ATOM 14839 C C . PRO J 1 29 ? 152.057 108.588 162.359 1.00 30.00 29 PRO J C 1
ATOM 14840 O O . PRO J 1 29 ? 152.475 107.461 162.352 1.00 30.00 29 PRO J O 1
ATOM 14844 N N . ARG J 1 30 ? 152.458 109.534 161.510 1.00 30.00 30 ARG J N 1
ATOM 14845 C CA . ARG J 1 30 ? 153.441 109.287 160.424 1.00 30.00 30 ARG J CA 1
ATOM 14846 C C . ARG J 1 30 ? 154.858 109.301 160.990 1.00 30.00 30 ARG J C 1
ATOM 14847 O O . ARG J 1 30 ? 155.686 108.569 160.453 1.00 30.00 30 ARG J O 1
ATOM 14855 N N . HIS J 1 31 ? 155.136 110.109 162.011 1.00 30.00 31 HIS J N 1
ATOM 14856 C CA . HIS J 1 31 ? 156.468 110.181 162.660 1.00 30.00 31 HIS J CA 1
ATOM 14857 C C . HIS J 1 31 ? 156.696 108.902 163.463 1.00 30.00 31 HIS J C 1
ATOM 14858 O O . HIS J 1 31 ? 157.852 108.463 163.538 1.00 30.00 31 HIS J O 1
ATOM 14865 N N . ILE J 1 32 ? 155.636 108.325 164.026 1.00 30.00 32 ILE J N 1
ATOM 14866 C CA . ILE J 1 32 ? 155.734 107.085 164.846 1.00 30.00 32 ILE J CA 1
ATOM 14867 C C . ILE J 1 32 ? 155.909 105.911 163.886 1.00 30.00 32 ILE J C 1
ATOM 14868 O O . ILE J 1 32 ? 156.653 104.986 164.234 1.00 30.00 32 ILE J O 1
ATOM 14873 N N . MET J 1 33 ? 155.243 105.934 162.736 1.00 30.00 33 MET J N 1
ATOM 14874 C CA . MET J 1 33 ? 155.408 104.889 161.699 1.00 30.00 33 MET J CA 1
ATOM 14875 C C . MET J 1 33 ? 156.863 104.908 161.241 1.00 30.00 33 MET J C 1
ATOM 14876 O O . MET J 1 33 ? 157.443 103.823 161.110 1.00 30.00 33 MET J O 1
ATOM 14881 N N . ASN J 1 34 ? 157.431 106.090 161.012 1.00 30.00 34 ASN J N 1
ATOM 14882 C CA . ASN J 1 34 ? 158.820 106.208 160.501 1.00 30.00 34 ASN J CA 1
ATOM 14883 C C . ASN J 1 34 ? 159.807 105.857 161.619 1.00 30.00 34 ASN J C 1
ATOM 14884 O O . ASN J 1 34 ? 160.968 105.569 161.295 1.00 30.00 34 ASN J O 1
ATOM 14889 N N . SER J 1 35 ? 159.359 105.876 162.877 1.00 30.00 35 SER J N 1
ATOM 14890 C CA . SER J 1 35 ? 160.232 105.477 164.011 1.00 30.00 35 SER J CA 1
ATOM 14891 C C . SER J 1 35 ? 160.648 104.017 163.837 1.00 30.00 35 SER J C 1
ATOM 14892 O O . SER J 1 35 ? 161.792 103.685 164.186 1.00 30.00 35 SER J O 1
ATOM 14895 N N . GLY J 1 36 ? 159.751 103.166 163.342 1.00 30.00 36 GLY J N 1
ATOM 14896 C CA . GLY J 1 36 ? 160.026 101.727 163.182 1.00 30.00 36 GLY J CA 1
ATOM 14897 C C . GLY J 1 36 ? 159.704 100.957 164.447 1.00 30.00 36 GLY J C 1
ATOM 14898 O O . GLY J 1 36 ? 159.733 99.719 164.390 1.00 30.00 36 GLY J O 1
ATOM 14899 N N . LYS J 1 37 ? 159.408 101.651 165.546 1.00 30.00 37 LYS J N 1
ATOM 14900 C CA . LYS J 1 37 ? 159.066 101.018 166.846 1.00 30.00 37 LYS J CA 1
ATOM 14901 C C . LYS J 1 37 ? 157.545 101.063 167.007 1.00 30.00 37 LYS J C 1
ATOM 14902 O O . LYS J 1 37 ? 156.919 101.925 166.373 1.00 30.00 37 LYS J O 1
ATOM 14904 N N . PRO J 1 38 ? 156.923 100.192 167.828 1.00 30.00 38 PRO J N 1
ATOM 14905 C CA . PRO J 1 38 ? 155.482 100.256 168.043 1.00 30.00 38 PRO J CA 1
ATOM 14906 C C . PRO J 1 38 ? 155.122 101.537 168.806 1.00 30.00 38 PRO J C 1
ATOM 14907 O O . PRO J 1 38 ? 155.960 102.023 169.499 1.00 30.00 38 PRO J O 1
ATOM 14911 N N . PHE J 1 39 ? 153.909 102.057 168.644 1.00 30.00 39 PHE J N 1
ATOM 14912 C CA . PHE J 1 39 ? 153.476 103.330 169.269 1.00 30.00 39 PHE J CA 1
ATOM 14913 C C . PHE J 1 39 ? 153.719 103.287 170.773 1.00 30.00 39 PHE J C 1
ATOM 14914 O O . PHE J 1 39 ? 154.367 104.202 171.258 1.00 30.00 39 PHE J O 1
ATOM 14922 N N . LEU J 1 40 ? 153.235 102.260 171.466 1.00 30.00 40 LEU J N 1
ATOM 14923 C CA . LEU J 1 40 ? 153.335 102.161 172.942 1.00 30.00 40 LEU J CA 1
ATOM 14924 C C . LEU J 1 40 ? 154.808 102.149 173.358 1.00 30.00 40 LEU J C 1
ATOM 14925 O O . LEU J 1 40 ? 155.118 102.703 174.427 1.00 30.00 40 LEU J O 1
ATOM 14930 N N . THR J 1 41 ? 155.675 101.557 172.539 1.00 30.00 41 THR J N 1
ATOM 14931 C CA . THR J 1 41 ? 157.127 101.531 172.848 1.00 30.00 41 THR J CA 1
ATOM 14932 C C . THR J 1 41 ? 157.673 102.957 172.801 1.00 30.00 41 THR J C 1
ATOM 14933 O O . THR J 1 41 ? 158.305 103.380 173.783 1.00 30.00 41 THR J O 1
ATOM 14937 N N . VAL J 1 42 ? 157.432 103.660 171.697 1.00 30.00 42 VAL J N 1
ATOM 14938 C CA . VAL J 1 42 ? 157.888 105.072 171.567 1.00 30.00 42 VAL J CA 1
ATOM 14939 C C . VAL J 1 42 ? 157.418 105.846 172.801 1.00 30.00 42 VAL J C 1
ATOM 14940 O O . VAL J 1 42 ? 158.221 106.614 173.350 1.00 30.00 42 VAL J O 1
ATOM 14944 N N . LEU J 1 43 ? 156.181 105.617 173.239 1.00 30.00 43 LEU J N 1
ATOM 14945 C CA . LEU J 1 43 ? 155.620 106.377 174.386 1.00 30.00 43 LEU J CA 1
ATOM 14946 C C . LEU J 1 43 ? 156.381 106.030 175.668 1.00 30.00 43 LEU J C 1
ATOM 14947 O O . LEU J 1 43 ? 156.738 106.963 176.403 1.00 30.00 43 LEU J O 1
ATOM 14952 N N . ASP J 1 44 ? 156.611 104.742 175.923 1.00 30.00 44 ASP J N 1
ATOM 14953 C CA . ASP J 1 44 ? 157.333 104.308 177.147 1.00 30.00 44 ASP J CA 1
ATOM 14954 C C . ASP J 1 44 ? 158.712 104.967 177.180 1.00 30.00 44 ASP J C 1
ATOM 14955 O O . ASP J 1 44 ? 159.108 105.449 178.252 1.00 30.00 44 ASP J O 1
ATOM 14957 N N . GLU J 1 45 ? 159.406 104.981 176.043 1.00 30.00 45 GLU J N 1
ATOM 14958 C CA . GLU J 1 45 ? 160.762 105.581 175.975 1.00 30.00 45 GLU J CA 1
ATOM 14959 C C . GLU J 1 45 ? 160.663 107.078 176.269 1.00 30.00 45 GLU J C 1
ATOM 14960 O O . GLU J 1 45 ? 161.477 107.575 177.061 1.00 30.00 45 GLU J O 1
ATOM 14962 N N . PHE J 1 46 ? 159.696 107.761 175.658 1.00 30.00 46 PHE J N 1
ATOM 14963 C CA . PHE J 1 46 ? 159.541 109.225 175.849 1.00 30.00 46 PHE J CA 1
ATOM 14964 C C . PHE J 1 46 ? 159.177 109.508 177.307 1.00 30.00 46 PHE J C 1
ATOM 14965 O O . PHE J 1 46 ? 159.618 110.534 177.846 1.00 30.00 46 PHE J O 1
ATOM 14973 N N . ALA J 1 47 ? 158.391 108.622 177.919 1.00 30.00 47 ALA J N 1
ATOM 14974 C CA . ALA J 1 47 ? 157.946 108.831 179.314 1.00 30.00 47 ALA J CA 1
ATOM 14975 C C . ALA J 1 47 ? 159.140 108.711 180.261 1.00 30.00 47 ALA J C 1
ATOM 14976 O O . ALA J 1 47 ? 159.205 109.490 181.224 1.00 30.00 47 ALA J O 1
ATOM 14978 N N . SER J 1 48 ? 160.043 107.768 179.994 1.00 30.00 48 SER J N 1
ATOM 14979 C CA . SER J 1 48 ? 161.211 107.549 180.882 1.00 30.00 48 SER J CA 1
ATOM 14980 C C . SER J 1 48 ? 162.277 108.614 180.613 1.00 30.00 48 SER J C 1
ATOM 14981 O O . SER J 1 48 ? 162.837 109.143 181.584 1.00 30.00 48 SER J O 1
ATOM 14984 N N . GLU J 1 49 ? 162.546 108.901 179.342 1.00 30.00 49 GLU J N 1
ATOM 14985 C CA . GLU J 1 49 ? 163.575 109.889 178.944 1.00 30.00 49 GLU J CA 1
ATOM 14986 C C . GLU J 1 49 ? 163.320 111.202 179.672 1.00 30.00 49 GLU J C 1
ATOM 14987 O O . GLU J 1 49 ? 164.305 111.823 180.098 1.00 30.00 49 GLU J O 1
ATOM 14993 N N . PHE J 1 50 ? 162.061 111.615 179.802 1.00 30.00 50 PHE J N 1
ATOM 14994 C CA . PHE J 1 50 ? 161.746 112.938 180.391 1.00 30.00 50 PHE J CA 1
ATOM 14995 C C . PHE J 1 50 ? 160.894 112.747 181.646 1.00 30.00 50 PHE J C 1
ATOM 14996 O O . PHE J 1 50 ? 160.085 113.635 181.953 1.00 30.00 50 PHE J O 1
ATOM 15004 N N . LYS J 1 51 ? 161.088 111.631 182.348 1.00 30.00 51 LYS J N 1
ATOM 15005 C CA . LYS J 1 51 ? 160.291 111.338 183.568 1.00 30.00 51 LYS J CA 1
ATOM 15006 C C . LYS J 1 51 ? 160.203 112.592 184.442 1.00 30.00 51 LYS J C 1
ATOM 15007 O O . LYS J 1 51 ? 159.078 113.065 184.672 1.00 30.00 51 LYS J O 1
ATOM 15009 N N . GLY J 1 52 ? 161.341 113.106 184.909 1.00 30.00 52 GLY J N 1
ATOM 15010 C CA . GLY J 1 52 ? 161.315 114.262 185.826 1.00 30.00 52 GLY J CA 1
ATOM 15011 C C . GLY J 1 52 ? 161.219 115.589 185.096 1.00 30.00 52 GLY J C 1
ATOM 15012 O O . GLY J 1 52 ? 160.597 116.512 185.649 1.00 30.00 52 GLY J O 1
ATOM 15013 N N . VAL J 1 53 ? 161.808 115.685 183.903 1.00 30.00 53 VAL J N 1
ATOM 15014 C CA . VAL J 1 53 ? 161.829 116.972 183.150 1.00 30.00 53 VAL J CA 1
ATOM 15015 C C . VAL J 1 53 ? 160.456 117.637 183.260 1.00 30.00 53 VAL J C 1
ATOM 15016 O O . VAL J 1 53 ? 159.458 116.986 182.916 1.00 30.00 53 VAL J O 1
ATOM 15020 N N . GLU J 1 54 ? 160.424 118.881 183.733 1.00 30.00 54 GLU J N 1
ATOM 15021 C CA . GLU J 1 54 ? 159.148 119.634 183.813 1.00 30.00 54 GLU J CA 1
ATOM 15022 C C . GLU J 1 54 ? 159.113 120.647 182.670 1.00 30.00 54 GLU J C 1
ATOM 15023 O O . GLU J 1 54 ? 160.187 120.946 182.118 1.00 30.00 54 GLU J O 1
ATOM 15025 N N . ASN J 1 55 ? 157.924 121.138 182.324 1.00 30.00 55 ASN J N 1
ATOM 15026 C CA . ASN J 1 55 ? 157.777 122.125 181.223 1.00 30.00 55 ASN J CA 1
ATOM 15027 C C . ASN J 1 55 ? 158.362 121.563 179.921 1.00 30.00 55 ASN J C 1
ATOM 15028 O O . ASN J 1 55 ? 158.905 122.362 179.142 1.00 30.00 55 ASN J O 1
ATOM 15030 N N . PHE J 1 56 ? 158.273 120.250 179.698 1.00 30.00 56 PHE J N 1
ATOM 15031 C CA . PHE J 1 56 ? 158.705 119.679 178.397 1.00 30.00 56 PHE J CA 1
ATOM 15032 C C . PHE J 1 56 ? 157.504 118.973 177.772 1.00 30.00 56 PHE J C 1
ATOM 15033 O O . PHE J 1 56 ? 157.357 117.756 177.945 1.00 30.00 56 PHE J O 1
ATOM 15041 N N . PRO J 1 57 ? 156.633 119.708 177.055 1.00 30.00 57 PRO J N 1
ATOM 15042 C CA . PRO J 1 57 ? 155.438 119.118 176.461 1.00 30.00 57 PRO J CA 1
ATOM 15043 C C . PRO J 1 57 ? 155.765 118.070 175.392 1.00 30.00 57 PRO J C 1
ATOM 15044 O O . PRO J 1 57 ? 156.619 118.329 174.578 1.00 30.00 57 PRO J O 1
ATOM 15048 N N . ILE J 1 58 ? 155.102 116.915 175.392 1.00 30.00 58 ILE J N 1
ATOM 15049 C CA . ILE J 1 58 ? 155.317 115.852 174.365 1.00 30.00 58 ILE J CA 1
ATOM 15050 C C . ILE J 1 58 ? 153.974 115.549 173.699 1.00 30.00 58 ILE J C 1
ATOM 15051 O O . ILE J 1 58 ? 153.286 114.645 174.180 1.00 30.00 58 ILE J O 1
ATOM 15056 N N . SER J 1 59 ? 153.629 116.252 172.619 1.00 30.00 59 SER J N 1
ATOM 15057 C CA . SER J 1 59 ? 152.333 116.094 171.911 1.00 30.00 59 SER J CA 1
ATOM 15058 C C . SER J 1 59 ? 152.240 114.703 171.287 1.00 30.00 59 SER J C 1
ATOM 15059 O O . SER J 1 59 ? 153.144 114.348 170.520 1.00 30.00 59 SER J O 1
ATOM 15062 N N . VAL J 1 60 ? 151.184 113.958 171.600 1.00 30.00 60 VAL J N 1
ATOM 15063 C CA . VAL J 1 60 ? 150.992 112.564 171.113 1.00 30.00 60 VAL J CA 1
ATOM 15064 C C . VAL J 1 60 ? 149.577 112.453 170.546 1.00 30.00 60 VAL J C 1
ATOM 15065 O O . VAL J 1 60 ? 148.629 112.647 171.317 1.00 30.00 60 VAL J O 1
ATOM 15069 N N . GLU J 1 61 ? 149.436 112.182 169.250 1.00 30.00 61 GLU J N 1
ATOM 15070 C CA . GLU J 1 61 ? 148.112 112.081 168.583 1.00 30.00 61 GLU J CA 1
ATOM 15071 C C . GLU J 1 61 ? 147.428 110.756 168.917 1.00 30.00 61 GLU J C 1
ATOM 15072 O O . GLU J 1 61 ? 148.111 109.725 168.891 1.00 30.00 61 GLU J O 1
ATOM 15078 N N . ILE J 1 62 ? 146.127 110.792 169.204 1.00 30.00 62 ILE J N 1
ATOM 15079 C CA . ILE J 1 62 ? 145.319 109.578 169.517 1.00 30.00 62 ILE J CA 1
ATOM 15080 C C . ILE J 1 62 ? 144.969 108.877 168.206 1.00 30.00 62 ILE J C 1
ATOM 15081 O O . ILE J 1 62 ? 145.316 109.421 167.146 1.00 30.00 62 ILE J O 1
ATOM 15086 N N . ASN J 1 63 ? 144.286 107.733 168.272 1.00 30.00 63 ASN J N 1
ATOM 15087 C CA . ASN J 1 63 ? 143.885 106.943 167.081 1.00 30.00 63 ASN J CA 1
ATOM 15088 C C . ASN J 1 63 ? 143.212 107.865 166.065 1.00 30.00 63 ASN J C 1
ATOM 15089 O O . ASN J 1 63 ? 142.228 108.515 166.435 1.00 30.00 63 ASN J O 1
ATOM 15094 N N . PRO J 1 64 ? 143.701 107.962 164.810 1.00 30.00 64 PRO J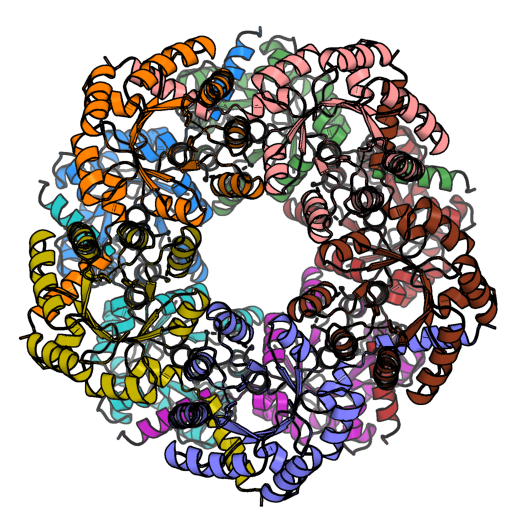 N 1
ATOM 15095 C CA . PRO J 1 64 ? 143.131 108.893 163.841 1.00 30.00 64 PRO J CA 1
ATOM 15096 C C . PRO J 1 64 ? 141.798 108.376 163.287 1.00 30.00 64 PRO J C 1
ATOM 15097 O O . PRO J 1 64 ? 141.142 109.121 162.604 1.00 30.00 64 PRO J O 1
ATOM 15101 N N . HIS J 1 65 ? 141.432 107.134 163.598 1.00 30.00 65 HIS J N 1
ATOM 15102 C CA . HIS J 1 65 ? 140.163 106.520 163.132 1.00 30.00 65 HIS J CA 1
ATOM 15103 C C . HIS J 1 65 ? 139.024 106.879 164.087 1.00 30.00 65 HIS J C 1
ATOM 15104 O O . HIS J 1 65 ? 137.865 106.742 163.672 1.00 30.00 65 HIS J O 1
ATOM 15111 N N . LEU J 1 66 ? 139.330 107.306 165.313 1.00 30.00 66 LEU J N 1
ATOM 15112 C CA . LEU J 1 66 ? 138.313 107.734 166.310 1.00 30.00 66 LEU J CA 1
ATOM 15113 C C . LEU J 1 66 ? 137.367 108.735 165.649 1.00 30.00 66 LEU J C 1
ATOM 15114 O O . LEU J 1 66 ? 137.873 109.737 165.122 1.00 30.00 66 LEU J O 1
ATOM 15119 N N . ASP J 1 67 ? 136.055 108.489 165.683 1.00 30.00 67 ASP J N 1
ATOM 15120 C CA . ASP J 1 67 ? 135.053 109.379 165.039 1.00 30.00 67 ASP J CA 1
ATOM 15121 C C . ASP J 1 67 ? 134.117 109.994 166.080 1.00 30.00 67 ASP J C 1
ATOM 15122 O O . ASP J 1 67 ? 133.371 110.908 165.701 1.00 30.00 67 ASP J O 1
ATOM 15124 N N . ASN J 1 68 ? 134.134 109.518 167.326 1.00 30.00 68 ASN J N 1
ATOM 15125 C CA . ASN J 1 68 ? 133.223 109.999 168.398 1.00 30.00 68 ASN J CA 1
ATOM 15126 C C . ASN J 1 68 ? 134.051 110.721 169.458 1.00 30.00 68 ASN J C 1
ATOM 15127 O O . ASN J 1 68 ? 135.146 110.227 169.775 1.00 30.00 68 ASN J O 1
ATOM 15129 N N . ALA J 1 69 ? 133.542 111.828 169.992 1.00 30.00 69 ALA J N 1
ATOM 15130 C CA . ALA J 1 69 ? 134.243 112.626 171.016 1.00 30.00 69 ALA J CA 1
ATOM 15131 C C . ALA J 1 69 ? 134.351 111.817 172.308 1.00 30.00 69 ALA J C 1
ATOM 15132 O O . ALA J 1 69 ? 135.240 112.132 173.105 1.00 30.00 69 ALA J O 1
ATOM 15134 N N . LYS J 1 70 ? 133.490 110.820 172.505 1.00 30.00 70 LYS J N 1
ATOM 15135 C CA . LYS J 1 70 ? 133.501 109.963 173.719 1.00 30.00 70 LYS J CA 1
ATOM 15136 C C . LYS J 1 70 ? 134.635 108.948 173.598 1.00 30.00 70 LYS J C 1
ATOM 15137 O O . LYS J 1 70 ? 135.310 108.704 174.610 1.00 30.00 70 LYS J O 1
ATOM 15139 N N . ASP J 1 71 ? 134.840 108.391 172.408 1.00 30.00 71 ASP J N 1
ATOM 15140 C CA . ASP J 1 71 ? 135.900 107.384 172.163 1.00 30.00 71 ASP J CA 1
ATOM 15141 C C . ASP J 1 71 ? 137.255 108.085 172.224 1.00 30.00 71 ASP J C 1
ATOM 15142 O O . ASP J 1 71 ? 138.204 107.451 172.692 1.00 30.00 71 ASP J O 1
ATOM 15144 N N . MET J 1 72 ? 137.346 109.331 171.765 1.00 30.00 72 MET J N 1
ATOM 15145 C CA . MET J 1 72 ? 138.604 110.119 171.773 1.00 30.00 72 MET J CA 1
ATOM 15146 C C . MET J 1 72 ? 138.977 110.456 173.215 1.00 30.00 72 MET J C 1
ATOM 15147 O O . MET J 1 72 ? 140.168 110.371 173.536 1.00 30.00 72 MET J O 1
ATOM 15152 N N . VAL J 1 73 ? 137.998 110.796 174.049 1.00 30.00 73 VAL J N 1
ATOM 15153 C CA . VAL J 1 73 ? 138.249 111.215 175.456 1.00 30.00 73 VAL J CA 1
ATOM 15154 C C . VAL J 1 73 ? 138.691 109.995 176.267 1.00 30.00 73 VAL J C 1
ATOM 15155 O O . VAL J 1 73 ? 139.465 110.185 177.213 1.00 30.00 73 VAL J O 1
ATOM 15159 N N . GLU J 1 74 ? 138.252 108.792 175.904 1.00 30.00 74 GLU J N 1
ATOM 15160 C CA . GLU J 1 74 ? 138.614 107.543 176.622 1.00 30.00 74 GLU J CA 1
ATOM 15161 C C . GLU J 1 74 ? 140.027 107.135 176.213 1.00 30.00 74 GLU J C 1
ATOM 15162 O O . GLU J 1 74 ? 140.790 106.722 177.098 1.00 30.00 74 GLU J O 1
ATOM 15164 N N . GLU J 1 75 ? 140.366 107.262 174.931 1.00 30.00 75 GLU J N 1
ATOM 15165 C CA . GLU J 1 75 ? 141.696 106.864 174.409 1.00 30.00 75 GLU J CA 1
ATOM 15166 C C . GLU J 1 75 ? 142.749 107.874 174.869 1.00 30.00 75 GLU J C 1
ATOM 15167 O O . GLU J 1 75 ? 143.825 107.430 175.288 1.00 30.00 75 GLU J O 1
ATOM 15169 N N . GLY J 1 76 ? 142.450 109.171 174.805 1.00 30.00 76 GLY J N 1
ATOM 15170 C CA . GLY J 1 76 ? 143.405 110.226 175.181 1.00 30.00 76 GLY J CA 1
ATOM 15171 C C . GLY J 1 76 ? 143.599 110.303 176.679 1.00 30.00 76 GLY J C 1
ATOM 15172 O O . GLY J 1 76 ? 144.635 110.806 177.092 1.00 30.00 76 GLY J O 1
ATOM 15173 N N . THR J 1 77 ? 142.634 109.869 177.479 1.00 30.00 77 THR J N 1
ATOM 15174 C CA . THR J 1 77 ? 142.755 109.820 178.957 1.00 30.00 77 THR J CA 1
ATOM 15175 C C . THR J 1 77 ? 143.776 108.742 179.313 1.00 30.00 77 THR J C 1
ATOM 15176 O O . THR J 1 77 ? 144.616 108.996 180.190 1.00 30.00 77 THR J O 1
ATOM 15180 N N . LYS J 1 78 ? 143.724 107.600 178.634 1.00 30.00 78 LYS J N 1
ATOM 15181 C CA . LYS J 1 78 ? 144.675 106.484 178.864 1.00 30.00 78 LYS J CA 1
ATOM 15182 C C . LYS J 1 78 ? 146.092 106.944 178.509 1.00 30.00 78 LYS J C 1
ATOM 15183 O O . LYS J 1 78 ? 146.982 106.741 179.342 1.00 30.00 78 LYS J O 1
ATOM 15185 N N . ILE J 1 79 ? 146.292 107.548 177.338 1.00 30.00 79 ILE J N 1
ATOM 15186 C CA . ILE J 1 79 ? 147.636 107.998 176.869 1.00 30.00 79 ILE J CA 1
ATOM 15187 C C . ILE J 1 79 ? 148.166 109.044 177.844 1.00 30.00 79 ILE J C 1
ATOM 15188 O O . ILE J 1 79 ? 149.361 109.011 178.122 1.00 30.00 79 ILE J O 1
ATOM 15193 N N . ALA J 1 80 ? 147.316 109.953 178.316 1.00 30.00 80 ALA J N 1
ATOM 15194 C CA . ALA J 1 80 ? 147.715 111.059 179.212 1.00 30.00 80 ALA J CA 1
ATOM 15195 C C . ALA J 1 80 ? 148.132 110.511 180.576 1.00 30.00 80 ALA J C 1
ATOM 15196 O O . ALA J 1 80 ? 148.925 111.181 181.253 1.00 30.00 80 ALA J O 1
ATOM 15198 N N . LYS J 1 81 ? 147.631 109.339 180.959 1.00 30.00 81 LYS J N 1
ATOM 15199 C CA . LYS J 1 81 ? 147.949 108.717 182.271 1.00 30.00 81 LYS J CA 1
ATOM 15200 C C . LYS J 1 81 ? 149.326 108.051 182.207 1.00 30.00 81 LYS J C 1
ATOM 15201 O O . LYS J 1 81 ? 149.789 107.593 183.259 1.00 30.00 81 LYS J O 1
ATOM 15203 N N . LEU J 1 82 ? 149.963 108.005 181.036 1.00 30.00 82 LEU J N 1
ATOM 15204 C CA . LEU J 1 82 ? 151.280 107.337 180.862 1.00 30.00 82 LEU J CA 1
ATOM 15205 C C . LEU J 1 82 ? 152.413 108.295 181.247 1.00 30.00 82 LEU J C 1
ATOM 15206 O O . LEU J 1 82 ? 153.470 107.802 181.668 1.00 30.00 82 LEU J O 1
ATOM 15211 N N . SER J 1 83 ? 152.197 109.607 181.118 1.00 30.00 83 SER J N 1
ATOM 15212 C CA . SER J 1 83 ? 153.228 110.598 181.523 1.00 30.00 83 SER J CA 1
ATOM 15213 C C . SER J 1 83 ? 152.607 111.986 181.695 1.00 30.00 83 SER J C 1
ATOM 15214 O O . SER J 1 83 ? 151.685 112.318 180.934 1.00 30.00 83 SER J O 1
ATOM 15217 N N . SER J 1 84 ? 153.124 112.770 182.640 1.00 30.00 84 SER J N 1
ATOM 15218 C CA . SER J 1 84 ? 152.606 114.138 182.889 1.00 30.00 84 SER J CA 1
ATOM 15219 C C . SER J 1 84 ? 153.116 115.099 181.815 1.00 30.00 84 SER J C 1
ATOM 15220 O O . SER J 1 84 ? 152.654 116.248 181.788 1.00 30.00 84 SER J O 1
ATOM 15223 N N . ASN J 1 85 ? 154.046 114.645 180.978 1.00 30.00 85 ASN J N 1
ATOM 15224 C CA . ASN J 1 85 ? 154.612 115.497 179.905 1.00 30.00 85 ASN J CA 1
ATOM 15225 C C . ASN J 1 85 ? 153.783 115.314 178.633 1.00 30.00 85 ASN J C 1
ATOM 15226 O O . ASN J 1 85 ? 153.946 116.132 177.716 1.00 30.00 85 ASN J O 1
ATOM 15231 N N . PHE J 1 86 ? 152.906 114.310 178.598 1.00 30.00 86 PHE J N 1
ATOM 15232 C CA . PHE J 1 86 ? 152.150 114.002 177.357 1.00 30.00 86 PHE J CA 1
ATOM 15233 C C . PHE J 1 86 ? 150.997 114.985 177.150 1.00 30.00 86 PHE J C 1
ATOM 15234 O O . PHE J 1 86 ? 150.240 115.222 178.099 1.00 30.00 86 PHE J O 1
ATOM 15242 N N . VAL J 1 87 ? 150.837 115.541 175.945 1.00 30.00 87 VAL J N 1
ATOM 15243 C CA . VAL J 1 87 ? 149.717 116.467 175.592 1.00 30.00 87 VAL J CA 1
ATOM 15244 C C . VAL J 1 87 ? 148.908 115.812 174.472 1.00 30.00 87 VAL J C 1
ATOM 15245 O O . VAL J 1 87 ? 149.424 115.760 173.368 1.00 30.00 87 VAL J O 1
ATOM 15249 N N . ILE J 1 88 ? 147.663 115.407 174.710 1.00 30.00 88 ILE J N 1
ATOM 15250 C CA . ILE J 1 88 ? 146.830 114.681 173.705 1.00 30.00 88 ILE J CA 1
ATOM 15251 C C . ILE J 1 88 ? 146.622 115.552 172.463 1.00 30.00 88 ILE J C 1
ATOM 15252 O O . ILE J 1 88 ? 146.045 116.629 172.606 1.00 30.00 88 ILE J O 1
ATOM 15257 N N . LYS J 1 89 ? 147.057 115.096 171.284 1.00 30.00 89 LYS J N 1
ATOM 15258 C CA . LYS J 1 89 ? 146.885 115.837 170.007 1.00 30.00 89 LYS J CA 1
ATOM 15259 C C . LYS J 1 89 ? 145.588 115.362 169.346 1.00 30.00 89 LYS J C 1
ATOM 15260 O O . LYS J 1 89 ? 145.497 114.161 169.068 1.00 30.00 89 LYS J O 1
ATOM 15266 N N . ILE J 1 90 ? 144.620 116.252 169.117 1.00 30.00 90 ILE J N 1
ATOM 15267 C CA . ILE J 1 90 ? 143.277 115.908 168.566 1.00 30.00 90 ILE J CA 1
ATOM 15268 C C . ILE J 1 90 ? 143.061 116.682 167.260 1.00 30.00 90 ILE J C 1
ATOM 15269 O O . ILE J 1 90 ? 143.376 117.872 167.227 1.00 30.00 90 ILE J O 1
ATOM 15274 N N . PRO J 1 91 ? 142.521 116.062 166.189 1.00 30.00 91 PRO J N 1
ATOM 15275 C CA . PRO J 1 91 ? 142.271 116.765 164.929 1.00 30.00 91 PRO J CA 1
ATOM 15276 C C . PRO J 1 91 ? 141.161 117.818 165.053 1.00 30.00 91 PRO J C 1
ATOM 15277 O O . PRO J 1 91 ? 140.247 117.606 165.812 1.00 30.00 91 PRO J O 1
ATOM 15281 N N . CYS J 1 92 ? 141.270 118.916 164.302 1.00 30.00 92 CYS J N 1
ATOM 15282 C CA . CYS J 1 92 ? 140.226 119.975 164.334 1.00 30.00 92 CYS J CA 1
ATOM 15283 C C . CYS J 1 92 ? 138.974 119.497 163.597 1.00 30.00 92 CYS J C 1
ATOM 15284 O O . CYS J 1 92 ? 138.740 119.955 162.472 1.00 30.00 92 CYS J O 1
ATOM 15287 N N . THR J 1 93 ? 138.196 118.607 164.203 1.00 30.00 93 THR J N 1
ATOM 15288 C CA . THR J 1 93 ? 136.930 118.090 163.634 1.00 30.00 93 THR J CA 1
ATOM 15289 C C . THR J 1 93 ? 135.822 118.420 164.624 1.00 30.00 93 THR J C 1
ATOM 15290 O O . THR J 1 93 ? 136.157 118.794 165.754 1.00 30.00 93 THR J O 1
ATOM 15294 N N . GLU J 1 94 ? 134.565 118.279 164.220 1.00 30.00 94 GLU J N 1
ATOM 15295 C CA . GLU J 1 94 ? 133.420 118.467 165.141 1.00 30.00 94 GLU J CA 1
ATOM 15296 C C . GLU J 1 94 ? 133.671 117.633 166.396 1.00 30.00 94 GLU J C 1
ATOM 15297 O O . GLU J 1 94 ? 133.722 118.225 167.474 1.00 30.00 94 GLU J O 1
ATOM 15303 N N . PRO J 1 95 ? 133.859 116.300 166.296 1.00 30.00 95 PRO J N 1
ATOM 15304 C CA . PRO J 1 95 ? 134.021 115.455 167.478 1.00 30.00 95 PRO J CA 1
ATOM 15305 C C . PRO J 1 95 ? 135.374 115.674 168.161 1.00 30.00 95 PRO J C 1
ATOM 15306 O O . PRO J 1 95 ? 135.472 115.315 169.300 1.00 30.00 95 PRO J O 1
ATOM 15310 N N . GLY J 1 96 ? 136.384 116.175 167.451 1.00 30.00 96 GLY J N 1
ATOM 15311 C CA . GLY J 1 96 ? 137.700 116.507 168.021 1.00 30.00 96 GLY J CA 1
ATOM 15312 C C . GLY J 1 96 ? 137.614 117.747 168.882 1.00 30.00 96 GLY J C 1
ATOM 15313 O O . GLY J 1 96 ? 138.232 117.756 169.951 1.00 30.00 96 GLY J O 1
ATOM 15314 N N . LEU J 1 97 ? 136.856 118.749 168.448 1.00 30.00 97 LEU J N 1
ATOM 15315 C CA . LEU J 1 97 ? 136.699 120.019 169.198 1.00 30.00 97 LEU J CA 1
ATOM 15316 C C . LEU J 1 97 ? 135.770 119.771 170.384 1.00 30.00 97 LEU J C 1
ATOM 15317 O O . LEU J 1 97 ? 135.937 120.458 171.398 1.00 30.00 97 LEU J O 1
ATOM 15322 N N . ILE J 1 98 ? 134.840 118.827 170.266 1.00 30.00 98 ILE J N 1
ATOM 15323 C CA . ILE J 1 98 ? 133.930 118.455 171.384 1.00 30.00 98 ILE J CA 1
ATOM 15324 C C . ILE J 1 98 ? 134.763 117.660 172.386 1.00 30.00 98 ILE J C 1
ATOM 15325 O O . ILE J 1 98 ? 134.570 117.864 173.590 1.00 30.00 98 ILE J O 1
ATOM 15330 N N . ALA J 1 99 ? 135.662 116.807 171.904 1.00 30.00 99 ALA J N 1
ATOM 15331 C CA . ALA J 1 99 ? 136.513 115.958 172.759 1.00 30.00 99 ALA J CA 1
ATOM 15332 C C . ALA J 1 99 ? 137.603 116.807 173.402 1.00 30.00 99 ALA J C 1
ATOM 15333 O O . ALA J 1 99 ? 138.023 116.433 174.481 1.00 30.00 99 ALA J O 1
ATOM 15335 N N . ALA J 1 100 ? 138.048 117.879 172.750 1.00 30.00 100 ALA J N 1
ATOM 15336 C CA . ALA J 1 100 ? 139.127 118.756 173.252 1.00 30.00 100 ALA J CA 1
ATOM 15337 C C . ALA J 1 100 ? 138.562 119.652 174.345 1.00 30.00 100 ALA J C 1
ATOM 15338 O O . ALA J 1 100 ? 139.340 120.081 175.197 1.00 30.00 100 ALA J O 1
ATOM 15340 N N . LYS J 1 101 ? 137.265 119.944 174.297 1.00 30.00 101 LYS J N 1
ATOM 15341 C CA . LYS J 1 101 ? 136.596 120.795 175.307 1.00 30.00 101 LYS J CA 1
ATOM 15342 C C . LYS J 1 101 ? 136.398 119.960 176.569 1.00 30.00 101 LYS J C 1
ATOM 15343 O O . LYS J 1 101 ? 136.645 120.494 177.656 1.00 30.00 101 LYS J O 1
ATOM 15349 N N . GLU J 1 102 ? 135.992 118.699 176.425 1.00 30.00 102 GLU J N 1
ATOM 15350 C CA . GLU J 1 102 ? 135.795 117.786 177.578 1.00 30.00 102 GLU J CA 1
ATOM 15351 C C . GLU J 1 102 ? 137.150 117.517 178.226 1.00 30.00 102 GLU J C 1
ATOM 15352 O O . GLU J 1 102 ? 137.218 117.561 179.460 1.00 30.00 102 GLU J O 1
ATOM 15354 N N . PHE J 1 103 ? 138.175 117.234 177.423 1.00 30.00 103 PHE J N 1
ATOM 15355 C CA . PHE J 1 103 ? 139.547 116.971 177.915 1.00 30.00 103 PHE J CA 1
ATOM 15356 C C . PHE J 1 103 ? 140.029 118.161 178.732 1.00 30.00 103 PHE J C 1
ATOM 15357 O O . PHE J 1 103 ? 140.482 117.945 179.844 1.00 30.00 103 PHE J O 1
ATOM 15365 N N . GLU J 1 104 ? 139.923 119.372 178.200 1.00 30.00 104 GLU J N 1
ATOM 15366 C CA . GLU J 1 104 ? 140.424 120.605 178.858 1.00 30.00 104 GLU J CA 1
ATOM 15367 C C . GLU J 1 104 ? 139.646 120.858 180.150 1.00 30.00 104 GLU J C 1
ATOM 15368 O O . GLU J 1 104 ? 140.225 121.473 181.057 1.00 30.00 104 GLU J O 1
ATOM 15374 N N . LYS J 1 105 ? 138.395 120.420 180.237 1.00 30.00 105 LYS J N 1
ATOM 15375 C CA . LYS J 1 105 ? 137.527 120.589 181.433 1.00 30.00 105 LYS J CA 1
ATOM 15376 C C . LYS J 1 105 ? 137.993 119.616 182.515 1.00 30.00 105 LYS J C 1
ATOM 15377 O O . LYS J 1 105 ? 137.805 119.936 183.696 1.00 30.00 105 LYS J O 1
ATOM 15379 N N . GLN J 1 106 ? 138.589 118.488 182.130 1.00 30.00 106 GLN J N 1
ATOM 15380 C CA . GLN J 1 106 ? 139.081 117.457 183.078 1.00 30.00 106 GLN J CA 1
ATOM 15381 C C . GLN J 1 106 ? 140.546 117.748 183.413 1.00 30.00 106 GLN J C 1
ATOM 15382 O O . GLN J 1 106 ? 141.116 116.992 184.212 1.00 30.00 106 GLN J O 1
ATOM 15384 N N . GLY J 1 107 ? 141.141 118.774 182.806 1.00 30.00 107 GLY J N 1
ATOM 15385 C CA . GLY J 1 107 ? 142.522 119.191 183.111 1.00 30.00 107 GLY J CA 1
ATOM 15386 C C . GLY J 1 107 ? 143.564 118.463 182.284 1.00 30.00 107 GLY J C 1
ATOM 15387 O O . GLY J 1 107 ? 144.745 118.558 182.646 1.00 30.00 107 GLY J O 1
ATOM 15388 N N . ILE J 1 108 ? 143.161 117.769 181.217 1.00 30.00 108 ILE J N 1
ATOM 15389 C CA . ILE J 1 108 ? 144.105 117.074 180.293 1.00 30.00 108 ILE J CA 1
ATOM 15390 C C . ILE J 1 108 ? 144.488 118.059 179.186 1.00 30.00 108 ILE J C 1
ATOM 15391 O O . ILE J 1 108 ? 143.589 118.454 178.430 1.00 30.00 108 ILE J O 1
ATOM 15396 N N . SER J 1 109 ? 145.760 118.457 179.098 1.00 30.00 109 SER J N 1
ATOM 15397 C CA . SER J 1 109 ? 146.248 119.398 178.057 1.00 30.00 109 SER J CA 1
ATOM 15398 C C . SER J 1 109 ? 145.994 118.797 176.678 1.00 30.00 109 SER J C 1
ATOM 15399 O O . SER J 1 109 ? 146.294 117.608 176.500 1.00 30.00 109 SER J O 1
ATOM 15402 N N . THR J 1 110 ? 145.506 119.594 175.730 1.00 30.00 110 THR J N 1
ATOM 15403 C CA . THR J 1 110 ? 145.170 119.113 174.370 1.00 30.00 110 THR J CA 1
ATOM 15404 C C . THR J 1 110 ? 145.845 119.994 173.325 1.00 30.00 110 THR J C 1
ATOM 15405 O O . THR J 1 110 ? 145.999 121.187 173.598 1.00 30.00 110 THR J O 1
ATOM 15409 N N . ASN J 1 111 ? 146.258 119.424 172.194 1.00 30.00 111 ASN J N 1
ATOM 15410 C CA . ASN J 1 111 ? 146.852 120.177 171.065 1.00 30.00 111 ASN J CA 1
ATOM 15411 C C . ASN J 1 111 ? 145.947 119.947 169.855 1.00 30.00 111 ASN J C 1
ATOM 15412 O O . ASN J 1 111 ? 146.154 118.945 169.169 1.00 30.00 111 ASN J O 1
ATOM 15417 N N . VAL J 1 112 ? 144.978 120.826 169.602 1.00 30.00 112 VAL J N 1
ATOM 15418 C CA . VAL J 1 112 ? 144.054 120.714 168.438 1.00 30.00 112 VAL J CA 1
ATOM 15419 C C . VAL J 1 112 ? 144.894 120.870 167.171 1.00 30.00 112 VAL J C 1
ATOM 15420 O O . VAL J 1 112 ? 145.260 122.004 166.873 1.00 30.00 112 VAL J O 1
ATOM 15424 N N . THR J 1 113 ? 145.162 119.790 166.441 1.00 30.00 113 THR J N 1
ATOM 15425 C CA . THR J 1 113 ? 146.055 119.806 165.254 1.00 30.00 113 THR J CA 1
ATOM 15426 C C . THR J 1 113 ? 145.258 119.852 163.950 1.00 30.00 113 THR J C 1
ATOM 15427 O O . THR J 1 113 ? 144.033 119.914 164.026 1.00 30.00 113 THR J O 1
ATOM 15431 N N . LEU J 1 114 ? 145.941 119.845 162.805 1.00 30.00 114 LEU J N 1
ATOM 15432 C CA . LEU J 1 114 ? 145.309 119.878 161.460 1.00 30.00 114 LEU J CA 1
ATOM 15433 C C . LEU J 1 114 ? 144.362 121.074 161.366 1.00 30.00 114 LEU J C 1
ATOM 15434 O O . LEU J 1 114 ? 143.200 120.872 160.993 1.00 30.00 114 LEU J O 1
ATOM 15439 N N . VAL J 1 115 ? 144.838 122.265 161.716 1.00 30.00 115 VAL J N 1
ATOM 15440 C CA . VAL J 1 115 ? 144.059 123.526 161.575 1.00 30.00 115 VAL J CA 1
ATOM 15441 C C . VAL J 1 115 ? 144.653 124.221 160.353 1.00 30.00 115 VAL J C 1
ATOM 15442 O O . VAL J 1 115 ? 145.867 124.360 160.327 1.00 30.00 115 VAL J O 1
ATOM 15446 N N . PHE J 1 116 ? 143.848 124.600 159.365 1.00 30.00 116 PHE J N 1
ATOM 15447 C CA . PHE J 1 116 ? 144.339 125.184 158.094 1.00 30.00 116 PHE J CA 1
ATOM 15448 C C . PHE J 1 116 ? 143.636 126.510 157.805 1.00 30.00 116 PHE J C 1
ATOM 15449 O O . PHE J 1 116 ? 143.813 127.020 156.694 1.00 30.00 116 PHE J O 1
ATOM 15457 N N . SER J 1 117 ? 142.893 127.070 158.759 1.00 30.00 117 SER J N 1
ATOM 15458 C CA . SER J 1 117 ? 142.229 128.388 158.602 1.00 30.00 117 SER J CA 1
ATOM 15459 C C . SER J 1 117 ? 142.157 129.086 159.959 1.00 30.00 117 SER J C 1
ATOM 15460 O O . SER J 1 117 ? 142.225 128.399 160.986 1.00 30.00 117 SER J O 1
ATOM 15463 N N . PRO J 1 118 ? 142.037 130.426 159.993 1.00 30.00 118 PRO J N 1
ATOM 15464 C CA . PRO J 1 118 ? 141.912 131.148 161.252 1.00 30.00 118 PRO J CA 1
ATOM 15465 C C . PRO J 1 118 ? 140.540 130.921 161.902 1.00 30.00 118 PRO J C 1
ATOM 15466 O O . PRO J 1 118 ? 140.436 131.162 163.079 1.00 30.00 118 PRO J O 1
ATOM 15470 N N . SER J 1 119 ? 139.540 130.457 161.152 1.00 30.00 119 SER J N 1
ATOM 15471 C CA . SER J 1 119 ? 138.189 130.157 161.691 1.00 30.00 119 SER J CA 1
ATOM 15472 C C . SER J 1 119 ? 138.244 128.821 162.425 1.00 30.00 119 SER J C 1
ATOM 15473 O O . SER J 1 119 ? 137.523 128.671 163.419 1.00 30.00 119 SER J O 1
ATOM 15476 N N . GLN J 1 120 ? 139.075 127.898 161.957 1.00 30.00 120 GLN J N 1
ATOM 15477 C CA . GLN J 1 120 ? 139.242 126.566 162.586 1.00 30.00 120 GLN J CA 1
ATOM 15478 C C . GLN J 1 120 ? 140.120 126.731 163.824 1.00 30.00 120 GLN J C 1
ATOM 15479 O O . GLN J 1 120 ? 140.052 125.857 164.690 1.00 30.00 120 GLN J O 1
ATOM 15485 N N . ALA J 1 121 ? 140.908 127.802 163.904 1.00 30.00 121 ALA J N 1
ATOM 15486 C CA . ALA J 1 121 ? 141.827 128.065 165.031 1.00 30.00 121 ALA J CA 1
ATOM 15487 C C . ALA J 1 121 ? 141.098 128.778 166.168 1.00 30.00 121 ALA J C 1
ATOM 15488 O O . ALA J 1 121 ? 141.507 128.589 167.314 1.00 30.00 121 ALA J O 1
ATOM 15490 N N . LEU J 1 122 ? 140.045 129.537 165.881 1.00 30.00 122 LEU J N 1
ATOM 15491 C CA . LEU J 1 122 ? 139.363 130.355 166.917 1.00 30.00 122 LEU J CA 1
ATOM 15492 C C . LEU J 1 122 ? 138.573 129.472 167.887 1.00 30.00 122 LEU J C 1
ATOM 15493 O O . LEU J 1 122 ? 138.611 129.779 169.075 1.00 30.00 122 LEU J O 1
ATOM 15498 N N . GLN J 1 123 ? 137.887 128.434 167.411 1.00 30.00 123 GLN J N 1
ATOM 15499 C CA . GLN J 1 123 ? 137.088 127.525 168.275 1.00 30.00 123 GLN J CA 1
ATOM 15500 C C . GLN J 1 123 ? 138.012 126.817 169.267 1.00 30.00 123 GLN J C 1
ATOM 15501 O O . GLN J 1 123 ? 137.668 126.797 170.450 1.00 30.00 123 GLN J O 1
ATOM 15507 N N . PRO J 1 124 ? 139.138 126.200 168.851 1.00 30.00 124 PRO J N 1
ATOM 15508 C CA . PRO J 1 124 ? 140.074 125.615 169.800 1.00 30.00 124 PRO J CA 1
ATOM 15509 C C . PRO J 1 124 ? 140.412 126.624 170.905 1.00 30.00 124 PRO J C 1
ATOM 15510 O O . PRO J 1 124 ? 140.518 126.213 172.020 1.00 30.00 124 PRO J O 1
ATOM 15514 N N . ALA J 1 125 ? 140.533 127.910 170.581 1.00 30.00 125 ALA J N 1
ATOM 15515 C CA . ALA J 1 125 ? 140.911 128.968 171.546 1.00 30.00 125 ALA J CA 1
ATOM 15516 C C . ALA J 1 125 ? 139.751 129.281 172.488 1.00 30.00 125 ALA J C 1
ATOM 15517 O O . ALA J 1 125 ? 140.030 129.612 173.645 1.00 30.00 125 ALA J O 1
ATOM 15519 N N . ARG J 1 126 ? 138.525 129.265 171.981 1.00 30.00 126 ARG J N 1
ATOM 15520 C CA . ARG J 1 126 ? 137.301 129.512 172.790 1.00 30.00 126 ARG J CA 1
ATOM 15521 C C . ARG J 1 126 ? 137.043 128.386 173.803 1.00 30.00 126 ARG J C 1
ATOM 15522 O O . ARG J 1 126 ? 136.459 128.706 174.810 1.00 30.00 126 ARG J O 1
ATOM 15530 N N . ILE J 1 127 ? 137.549 127.176 173.602 1.00 30.00 127 ILE J N 1
ATOM 15531 C CA . ILE J 1 127 ? 137.318 125.998 174.487 1.00 30.00 127 ILE J CA 1
ATOM 15532 C C . ILE J 1 127 ? 138.534 125.793 175.396 1.00 30.00 127 ILE J C 1
ATOM 15533 O O . ILE J 1 127 ? 138.540 124.786 176.115 1.00 30.00 127 ILE J O 1
ATOM 15538 N N . GLY J 1 128 ? 139.530 126.682 175.364 1.00 30.00 128 GLY J N 1
ATOM 15539 C CA . GLY J 1 128 ? 140.689 126.592 176.272 1.00 30.00 128 GLY J CA 1
ATOM 15540 C C . GLY J 1 128 ? 141.681 125.503 175.915 1.00 30.00 128 GLY J C 1
ATOM 15541 O O . GLY J 1 128 ? 142.276 124.945 176.844 1.00 30.00 128 GLY J O 1
ATOM 15542 N N . ALA J 1 129 ? 141.872 125.211 174.630 1.00 30.00 129 ALA J N 1
ATOM 15543 C CA . ALA J 1 129 ? 142.915 124.240 174.242 1.00 30.00 129 ALA J CA 1
ATOM 15544 C C . ALA J 1 129 ? 144.273 124.805 174.659 1.00 30.00 129 ALA J C 1
ATOM 15545 O O . ALA J 1 129 ? 144.465 126.021 174.535 1.00 30.00 129 ALA J O 1
ATOM 15547 N N . LYS J 1 130 ? 145.168 123.954 175.152 1.00 30.00 130 LYS J N 1
ATOM 15548 C CA . LYS J 1 130 ? 146.520 124.373 175.591 1.00 30.00 130 LYS J CA 1
ATOM 15549 C C . LYS J 1 130 ? 147.317 124.800 174.362 1.00 30.00 130 LYS J C 1
ATOM 15550 O O . LYS J 1 130 ? 148.052 125.781 174.472 1.00 30.00 130 LYS J O 1
ATOM 15556 N N . PHE J 1 131 ? 147.184 124.079 173.252 1.00 30.00 131 PHE J N 1
ATOM 15557 C CA . PHE J 1 131 ? 147.932 124.359 172.006 1.00 30.00 131 PHE J CA 1
ATOM 15558 C C . PHE J 1 131 ? 147.017 124.247 170.790 1.00 30.00 131 PHE J C 1
ATOM 15559 O O . PHE J 1 131 ? 146.040 123.493 170.862 1.00 30.00 131 PHE J O 1
ATOM 15567 N N . VAL J 1 132 ? 147.309 124.999 169.732 1.00 30.00 132 VAL J N 1
ATOM 15568 C CA . VAL J 1 132 ? 146.585 124.926 168.435 1.00 30.00 132 VAL J CA 1
ATOM 15569 C C . VAL J 1 132 ? 147.692 124.860 167.385 1.00 30.00 132 VAL J C 1
ATOM 15570 O O . VAL J 1 132 ? 148.523 125.740 167.415 1.00 30.00 132 VAL J O 1
ATOM 15574 N N . SER J 1 133 ? 147.744 123.844 166.527 1.00 30.00 133 SER J N 1
ATOM 15575 C CA . SER J 1 133 ? 148.829 123.677 165.525 1.00 30.00 133 SER J CA 1
ATOM 15576 C C . SER J 1 133 ? 148.369 124.047 164.112 1.00 30.00 133 SER J C 1
ATOM 15577 O O . SER J 1 133 ? 147.859 123.158 163.420 1.00 30.00 133 SER J O 1
ATOM 15580 N N . PRO J 1 134 ? 148.508 125.310 163.655 1.00 30.00 134 PRO J N 1
ATOM 15581 C CA . PRO J 1 134 ? 148.204 125.669 162.265 1.00 30.00 134 PRO J CA 1
ATOM 15582 C C . PRO J 1 134 ? 149.270 125.152 161.288 1.00 30.00 134 PRO J C 1
ATOM 15583 O O . PRO J 1 134 ? 150.392 125.531 161.455 1.00 30.00 134 PRO J O 1
ATOM 15587 N N . PHE J 1 135 ? 148.911 124.329 160.299 1.00 30.00 135 PHE J N 1
ATOM 15588 C CA . PHE J 1 135 ? 149.867 123.705 159.344 1.00 30.00 135 PHE J CA 1
ATOM 15589 C C . PHE J 1 135 ? 150.180 124.658 158.186 1.00 30.00 135 PHE J C 1
ATOM 15590 O O . PHE J 1 135 ? 149.243 125.286 157.682 1.00 30.00 135 PHE J O 1
ATOM 15598 N N . VAL J 1 136 ? 151.438 124.738 157.751 1.00 30.00 136 VAL J N 1
ATOM 15599 C CA . VAL J 1 136 ? 151.878 125.644 156.648 1.00 30.00 136 VAL J CA 1
ATOM 15600 C C . VAL J 1 136 ? 152.293 124.835 155.416 1.00 30.00 136 VAL J C 1
ATOM 15601 O O . VAL J 1 136 ? 151.695 125.054 154.350 1.00 30.00 136 VAL J O 1
ATOM 15605 N N . GLY J 1 137 ? 153.277 123.946 155.545 1.00 30.00 137 GLY J N 1
ATOM 15606 C CA . GLY J 1 137 ? 153.832 123.170 154.417 1.00 30.00 137 GLY J CA 1
ATOM 15607 C C . GLY J 1 137 ? 152.797 122.578 153.480 1.00 30.00 137 GLY J C 1
ATOM 15608 O O . GLY J 1 137 ? 152.949 122.779 152.270 1.00 30.00 137 GLY J O 1
ATOM 15609 N N . TRP J 1 138 ? 151.804 121.849 153.986 1.00 30.00 138 TRP J N 1
ATOM 15610 C CA . TRP J 1 138 ? 150.794 121.151 153.147 1.00 30.00 138 TRP J CA 1
ATOM 15611 C C . TRP J 1 138 ? 150.141 122.114 152.164 1.00 30.00 138 TRP J C 1
ATOM 15612 O O . TRP J 1 138 ? 150.091 121.787 150.967 1.00 30.00 138 TRP J O 1
ATOM 15623 N N . LYS J 1 139 ? 149.632 123.235 152.655 1.00 30.00 139 LYS J N 1
ATOM 15624 C CA . LYS J 1 139 ? 148.919 124.226 151.819 1.00 30.00 139 LYS J CA 1
ATOM 15625 C C . LYS J 1 139 ? 149.884 124.758 150.762 1.00 30.00 139 LYS J C 1
ATOM 15626 O O . LYS J 1 139 ? 149.446 124.952 149.622 1.00 30.00 139 LYS J O 1
ATOM 15632 N N . GLU J 1 140 ? 151.149 124.958 151.121 1.00 30.00 140 GLU J N 1
ATOM 15633 C CA . GLU J 1 140 ? 152.176 125.485 150.189 1.00 30.00 140 GLU J CA 1
ATOM 15634 C C . GLU J 1 140 ? 152.441 124.454 149.092 1.00 30.00 140 GLU J C 1
ATOM 15635 O O . GLU J 1 140 ? 152.592 124.870 147.937 1.00 30.00 140 GLU J O 1
ATOM 15641 N N . ASN J 1 141 ? 152.479 123.168 149.431 1.00 30.00 141 ASN J N 1
ATOM 15642 C CA . ASN J 1 141 ? 152.761 122.085 148.453 1.00 30.00 141 ASN J CA 1
ATOM 15643 C C . ASN J 1 141 ? 151.672 122.116 147.385 1.00 30.00 141 ASN J C 1
ATOM 15644 O O . ASN J 1 141 ? 151.969 121.728 146.246 1.00 30.00 141 ASN J O 1
ATOM 15649 N N . SER J 1 142 ? 150.467 122.561 147.735 1.00 30.00 142 SER J N 1
ATOM 15650 C CA . SER J 1 142 ? 149.317 122.648 146.801 1.00 30.00 142 SER J CA 1
ATOM 15651 C C . SER J 1 142 ? 149.201 124.071 146.255 1.00 30.00 142 SER J C 1
ATOM 15652 O O . SER J 1 142 ? 148.095 124.432 145.880 1.00 30.00 142 SER J O 1
ATOM 15655 N N . GLY J 1 143 ? 150.269 124.868 146.292 1.00 30.00 143 GLY J N 1
ATOM 15656 C CA . GLY J 1 143 ? 150.293 126.217 145.698 1.00 30.00 143 GLY J CA 1
ATOM 15657 C C . GLY J 1 143 ? 149.491 127.260 146.449 1.00 30.00 143 GLY J C 1
ATOM 15658 O O . GLY J 1 143 ? 149.123 128.251 145.810 1.00 30.00 143 GLY J O 1
ATOM 15659 N N . ASP J 1 144 ? 149.266 127.095 147.750 1.00 30.00 144 ASP J N 1
ATOM 15660 C CA . ASP J 1 144 ? 148.525 128.082 148.578 1.00 30.00 144 ASP J CA 1
ATOM 15661 C C . ASP J 1 144 ? 149.493 128.908 149.424 1.00 30.00 144 ASP J C 1
ATOM 15662 O O . ASP J 1 144 ? 150.512 128.349 149.852 1.00 30.00 144 ASP J O 1
ATOM 15667 N N . ASP J 1 145 ? 149.191 130.185 149.658 1.00 30.00 145 ASP J N 1
ATOM 15668 C CA . ASP J 1 145 ? 150.016 131.072 150.521 1.00 30.00 145 ASP J CA 1
ATOM 15669 C C . ASP J 1 145 ? 149.540 130.905 151.965 1.00 30.00 145 ASP J C 1
ATOM 15670 O O . ASP J 1 145 ? 148.373 130.657 152.271 1.00 30.00 145 ASP J O 1
ATOM 15672 N N . THR J 1 146 ? 150.456 131.080 152.917 1.00 30.00 146 THR J N 1
ATOM 15673 C CA . THR J 1 146 ? 150.081 130.810 154.333 1.00 30.00 146 THR J CA 1
ATOM 15674 C C . THR J 1 146 ? 150.399 132.025 155.208 1.00 30.00 146 THR J C 1
ATOM 15675 O O . THR J 1 146 ? 151.017 132.962 154.668 1.00 30.00 146 THR J O 1
ATOM 15679 N N . TYR J 1 149 ? 147.461 133.493 156.748 1.00 30.00 148 TYR J N 1
ATOM 15680 C CA . TYR J 1 149 ? 146.437 133.228 157.783 1.00 30.00 148 TYR J CA 1
ATOM 15681 C C . TYR J 1 149 ? 147.151 133.030 159.141 1.00 30.00 148 TYR J C 1
ATOM 15682 O O . TYR J 1 149 ? 146.491 133.111 160.155 1.00 30.00 148 TYR J O 1
ATOM 15691 N N . ILE J 1 150 ? 148.440 132.710 159.147 1.00 30.00 149 ILE J N 1
ATOM 15692 C CA . ILE J 1 150 ? 149.268 132.538 160.384 1.00 30.00 149 ILE J CA 1
ATOM 15693 C C . ILE J 1 150 ? 149.296 133.842 161.195 1.00 30.00 149 ILE J C 1
ATOM 15694 O O . ILE J 1 150 ? 149.094 133.787 162.376 1.00 30.00 149 ILE J O 1
ATOM 15699 N N . GLN J 1 151 ? 149.496 134.964 160.565 1.00 30.00 150 GLN J N 1
ATOM 15700 C CA . GLN J 1 151 ? 149.521 136.290 161.228 1.00 30.00 150 GLN J CA 1
ATOM 15701 C C . GLN J 1 151 ? 148.124 136.608 161.760 1.00 30.00 150 GLN J C 1
ATOM 15702 O O . GLN J 1 151 ? 148.032 137.127 162.880 1.00 30.00 150 GLN J O 1
ATOM 15708 N N . ASP J 1 152 ? 147.088 136.284 160.990 1.00 30.00 151 ASP J N 1
ATOM 15709 C CA . ASP J 1 152 ? 145.689 136.503 161.434 1.00 30.00 151 ASP J CA 1
ATOM 15710 C C . ASP J 1 152 ? 145.445 135.777 162.756 1.00 30.00 151 ASP J C 1
ATOM 15711 O O . ASP J 1 152 ? 144.900 136.399 163.671 1.00 30.00 151 ASP J O 1
ATOM 15716 N N . ILE J 1 153 ? 145.835 134.507 162.840 1.00 30.00 152 ILE J N 1
ATOM 15717 C CA . ILE J 1 153 ? 145.608 133.715 164.083 1.00 30.00 152 ILE J CA 1
ATOM 15718 C C . ILE J 1 153 ? 146.369 134.383 165.231 1.00 30.00 152 ILE J C 1
ATOM 15719 O O . ILE J 1 153 ? 145.776 134.553 166.304 1.00 30.00 152 ILE J O 1
ATOM 15724 N N . VAL J 1 154 ? 147.620 134.768 164.995 1.00 30.00 153 VAL J N 1
ATOM 15725 C CA . VAL J 1 154 ? 148.440 135.395 166.069 1.00 30.00 153 VAL J CA 1
ATOM 15726 C C . VAL J 1 154 ? 147.731 136.676 166.509 1.00 30.00 153 VAL J C 1
ATOM 15727 O O . VAL J 1 154 ? 147.568 136.871 167.720 1.00 30.00 153 VAL J O 1
ATOM 15731 N N . ASN J 1 155 ? 147.293 137.488 165.550 1.00 30.00 154 ASN J N 1
ATOM 15732 C CA . ASN J 1 155 ? 146.645 138.784 165.866 1.00 30.00 154 ASN J CA 1
ATOM 15733 C C . ASN J 1 155 ? 145.319 138.554 166.599 1.00 30.00 154 ASN J C 1
ATOM 15734 O O . ASN J 1 155 ? 145.079 139.249 167.593 1.00 30.00 154 ASN J O 1
ATOM 15739 N N . ILE J 1 156 ? 144.501 137.614 166.125 1.00 30.00 155 ILE J N 1
ATOM 15740 C CA . ILE J 1 156 ? 143.200 137.312 166.784 1.00 30.00 155 ILE J CA 1
ATOM 15741 C C . ILE J 1 156 ? 143.475 136.848 168.214 1.00 30.00 155 ILE J C 1
ATOM 15742 O O . ILE J 1 156 ? 142.866 137.401 169.137 1.00 30.00 155 ILE J O 1
ATOM 15747 N N . TYR J 1 157 ? 144.341 135.856 168.379 1.00 30.00 156 TYR J N 1
ATOM 15748 C CA . TYR J 1 157 ? 144.680 135.307 169.709 1.00 30.00 156 TYR J CA 1
ATOM 15749 C C . TYR J 1 157 ? 145.058 136.481 170.609 1.00 30.00 156 TYR J C 1
ATOM 15750 O O . TYR J 1 157 ? 144.529 136.574 171.697 1.00 30.00 156 TYR J O 1
ATOM 15759 N N . LYS J 1 158 ? 145.867 137.410 170.125 1.00 30.00 157 LYS J N 1
ATOM 15760 C CA . LYS J 1 158 ? 146.374 138.533 170.950 1.00 30.00 157 LYS J CA 1
ATOM 15761 C C . LYS J 1 158 ? 145.227 139.500 171.243 1.00 30.00 157 LYS J C 1
ATOM 15762 O O . LYS J 1 158 ? 145.045 139.848 172.418 1.00 30.00 157 LYS J O 1
ATOM 15768 N N . ASN J 1 159 ? 144.480 139.899 170.216 1.00 30.00 158 ASN J N 1
ATOM 15769 C CA . ASN J 1 159 ? 143.375 140.874 170.395 1.00 30.00 158 ASN J CA 1
ATOM 15770 C C . ASN J 1 159 ? 142.388 140.384 171.455 1.00 30.00 158 ASN J C 1
ATOM 15771 O O . ASN J 1 159 ? 141.856 141.232 172.182 1.00 30.00 158 ASN J O 1
ATOM 15776 N N . TYR J 1 160 ? 142.153 139.078 171.543 1.00 30.00 159 TYR J N 1
ATOM 15777 C CA . TYR J 1 160 ? 141.121 138.569 172.481 1.00 30.00 159 TYR J CA 1
ATOM 15778 C C . TYR J 1 160 ? 141.782 137.927 173.700 1.00 30.00 159 TYR J C 1
ATOM 15779 O O . TYR J 1 160 ? 141.102 137.177 174.412 1.00 30.00 159 TYR J O 1
ATOM 15788 N N . ASN J 1 161 ? 143.061 138.215 173.928 1.00 30.00 160 ASN J N 1
ATOM 15789 C CA . ASN J 1 161 ? 143.768 137.705 175.132 1.00 30.00 160 ASN J CA 1
ATOM 15790 C C . ASN J 1 161 ? 143.480 136.216 175.324 1.00 30.00 160 ASN J C 1
ATOM 15791 O O . ASN J 1 161 ? 142.951 135.853 176.383 1.00 30.00 160 ASN J O 1
ATOM 15796 N N . TYR J 1 162 ? 143.839 135.393 174.343 1.00 30.00 161 TYR J N 1
ATOM 15797 C CA . TYR J 1 162 ? 143.668 133.926 174.482 1.00 30.00 161 TYR J CA 1
ATOM 15798 C C . TYR J 1 162 ? 144.981 133.345 175.002 1.00 30.00 161 TYR J C 1
ATOM 15799 O O . TYR J 1 162 ? 146.041 133.871 174.643 1.00 30.00 161 TYR J O 1
ATOM 15808 N N . ASN J 1 163 ? 144.906 132.300 175.822 1.00 30.00 162 ASN J N 1
ATOM 15809 C CA . ASN J 1 163 ? 146.132 131.718 176.426 1.00 30.00 162 ASN J CA 1
ATOM 15810 C C . ASN J 1 163 ? 146.648 130.584 175.537 1.00 30.00 162 ASN J C 1
ATOM 15811 O O . ASN J 1 163 ? 147.830 130.237 175.665 1.00 30.00 162 ASN J O 1
ATOM 15816 N N . THR J 1 164 ? 145.792 130.041 174.671 1.00 30.00 163 THR J N 1
ATOM 15817 C CA . THR J 1 164 ? 146.212 128.963 173.741 1.00 30.00 163 THR J CA 1
ATOM 15818 C C . THR J 1 164 ? 147.513 129.382 173.053 1.00 30.00 163 THR J C 1
ATOM 15819 O O . THR J 1 164 ? 147.588 130.525 172.581 1.00 30.00 163 THR J O 1
ATOM 15823 N N . GLU J 1 165 ? 148.513 128.503 173.023 1.00 30.00 164 GLU J N 1
ATOM 15824 C CA . GLU J 1 165 ? 149.830 128.795 172.404 1.00 30.00 164 GLU J CA 1
ATOM 15825 C C . GLU J 1 165 ? 149.820 128.243 170.982 1.00 30.00 164 GLU J C 1
ATOM 15826 O O . GLU J 1 165 ? 149.475 127.074 170.829 1.00 30.00 164 GLU J O 1
ATOM 15832 N N . ILE J 1 166 ? 150.217 129.037 169.992 1.00 30.00 165 ILE J N 1
ATOM 15833 C CA . ILE J 1 166 ? 150.166 128.629 168.562 1.00 30.00 165 ILE J CA 1
ATOM 15834 C C . ILE J 1 166 ? 151.440 127.864 168.215 1.00 30.00 165 ILE J C 1
ATOM 15835 O O . ILE J 1 166 ? 152.523 128.413 168.431 1.00 30.00 165 ILE J O 1
ATOM 15840 N N . ILE J 1 167 ? 151.323 126.653 167.674 1.00 30.00 166 ILE J N 1
ATOM 15841 C CA . ILE J 1 167 ? 152.499 125.854 167.228 1.00 30.00 166 ILE J CA 1
ATOM 15842 C C . ILE J 1 167 ? 152.457 125.765 165.704 1.00 30.00 166 ILE J C 1
ATOM 15843 O O . ILE J 1 167 ? 151.808 124.847 165.194 1.00 30.00 166 ILE J O 1
ATOM 15848 N N . VAL J 1 168 ? 153.120 126.684 165.003 1.00 30.00 167 VAL J N 1
ATOM 15849 C CA . VAL J 1 168 ? 153.197 126.643 163.517 1.00 30.00 167 VAL J CA 1
ATOM 15850 C C . VAL J 1 168 ? 153.833 125.301 163.164 1.00 30.00 167 VAL J C 1
ATOM 15851 O O . VAL J 1 168 ? 154.928 125.058 163.662 1.00 30.00 167 VAL J O 1
ATOM 15855 N N . ALA J 1 169 ? 153.172 124.458 162.374 1.00 30.00 168 ALA J N 1
ATOM 15856 C CA . ALA J 1 169 ? 153.643 123.092 162.058 1.00 30.00 168 ALA J CA 1
ATOM 15857 C C . ALA J 1 169 ? 153.933 122.934 160.568 1.00 30.00 168 ALA J C 1
ATOM 15858 O O . ALA J 1 169 ? 153.727 123.907 159.834 1.00 30.00 168 ALA J O 1
ATOM 15860 N N . ALA J 1 170 ? 154.406 121.761 160.145 1.00 30.00 169 ALA J N 1
ATOM 15861 C CA . ALA J 1 170 ? 154.739 121.463 158.734 1.00 30.00 169 ALA J CA 1
ATOM 15862 C C . ALA J 1 170 ? 155.773 122.462 158.207 1.00 30.00 169 ALA J C 1
ATOM 15863 O O . ALA J 1 170 ? 155.753 122.723 157.004 1.00 30.00 169 ALA J O 1
ATOM 15865 N N . LEU J 1 171 ? 156.648 122.998 159.064 1.00 30.00 170 LEU J N 1
ATOM 15866 C CA . LEU J 1 171 ? 157.730 123.929 158.647 1.00 30.00 170 LEU J CA 1
ATOM 15867 C C . LEU J 1 171 ? 158.806 123.118 157.926 1.00 30.00 170 LEU J C 1
ATOM 15868 O O . LEU J 1 171 ? 159.131 122.035 158.431 1.00 30.00 170 LEU J O 1
ATOM 15873 N N . ARG J 1 172 ? 159.355 123.621 156.818 1.00 30.00 171 ARG J N 1
ATOM 15874 C CA . ARG J 1 172 ? 160.326 122.859 155.989 1.00 30.00 171 ARG J CA 1
ATOM 15875 C C . ARG J 1 172 ? 161.658 123.600 155.829 1.00 30.00 171 ARG J C 1
ATOM 15876 O O . ARG J 1 172 ? 162.601 122.962 155.354 1.00 30.00 171 ARG J O 1
ATOM 15884 N N . ASN J 1 173 ? 161.752 124.877 156.200 1.00 30.00 172 ASN J N 1
ATOM 15885 C CA . ASN J 1 173 ? 162.995 125.676 156.045 1.00 30.00 172 ASN J CA 1
ATOM 15886 C C . ASN J 1 173 ? 163.073 126.747 157.131 1.00 30.00 172 ASN J C 1
ATOM 15887 O O . ASN J 1 173 ? 162.036 127.028 157.745 1.00 30.00 172 ASN J O 1
ATOM 15892 N N . GLY J 1 174 ? 164.254 127.327 157.339 1.00 30.00 173 GLY J N 1
ATOM 15893 C CA . GLY J 1 174 ? 164.479 128.344 158.381 1.00 30.00 173 GLY J CA 1
ATOM 15894 C C . GLY J 1 174 ? 163.863 129.680 158.028 1.00 30.00 173 GLY J C 1
ATOM 15895 O O . GLY J 1 174 ? 163.729 130.500 158.938 1.00 30.00 173 GLY J O 1
ATOM 15896 N N . LYS J 1 175 ? 163.525 129.912 156.762 1.00 30.00 174 LYS J N 1
ATOM 15897 C CA . LYS J 1 175 ? 162.851 131.163 156.330 1.00 30.00 174 LYS J CA 1
ATOM 15898 C C . LYS J 1 175 ? 161.407 131.103 156.818 1.00 30.00 174 LYS J C 1
ATOM 15899 O O . LYS J 1 175 ? 160.863 132.164 157.107 1.00 30.00 174 LYS J O 1
ATOM 15905 N N . GLN J 1 176 ? 160.829 129.909 156.912 1.00 30.00 175 GLN J N 1
ATOM 15906 C CA . GLN J 1 176 ? 159.440 129.714 157.394 1.00 30.00 175 GLN J CA 1
ATOM 15907 C C . GLN J 1 176 ? 159.468 129.823 158.916 1.00 30.00 175 GLN J C 1
ATOM 15908 O O . GLN J 1 176 ? 158.433 130.180 159.481 1.00 30.00 175 GLN J O 1
ATOM 15914 N N . ILE J 1 177 ? 160.639 129.579 159.523 1.00 30.00 176 ILE J N 1
ATOM 15915 C CA . ILE J 1 177 ? 160.831 129.795 160.985 1.00 30.00 176 ILE J CA 1
ATOM 15916 C C . ILE J 1 177 ? 160.883 131.309 161.179 1.00 30.00 176 ILE J C 1
ATOM 15917 O O . ILE J 1 177 ? 160.199 131.794 162.056 1.00 30.00 176 ILE J O 1
ATOM 15922 N N . VAL J 1 178 ? 161.632 132.012 160.336 1.00 30.00 177 VAL J N 1
ATOM 15923 C CA . VAL J 1 178 ? 161.690 133.491 160.388 1.00 30.00 177 VAL J CA 1
ATOM 15924 C C . VAL J 1 178 ? 160.280 134.065 160.225 1.00 30.00 177 VAL J C 1
ATOM 15925 O O . VAL J 1 178 ? 160.009 134.979 160.969 1.00 30.00 177 VAL J O 1
ATOM 15927 N N . ASP J 1 179 ? 159.451 133.536 159.316 1.00 30.00 178 ASP J N 1
ATOM 15928 C CA . ASP J 1 179 ? 158.078 134.043 159.026 1.00 30.00 178 ASP J CA 1
ATOM 15929 C C . ASP J 1 179 ? 157.224 133.873 160.290 1.00 30.00 178 ASP J C 1
ATOM 15930 O O . ASP J 1 179 ? 156.531 134.805 160.635 1.00 30.00 178 ASP J O 1
ATOM 15935 N N . ALA J 1 180 ? 157.344 132.735 160.998 1.00 30.00 179 ALA J N 1
ATOM 15936 C CA . ALA J 1 180 ? 156.529 132.446 162.195 1.00 30.00 179 ALA J CA 1
ATOM 15937 C C . ALA J 1 180 ? 156.973 133.376 163.320 1.00 30.00 179 ALA J C 1
ATOM 15938 O O . ALA J 1 180 ? 156.103 133.883 164.013 1.00 30.00 179 ALA J O 1
ATOM 15940 N N . ALA J 1 181 ? 158.274 133.611 163.466 1.00 30.00 180 ALA J N 1
ATOM 15941 C CA . ALA J 1 181 ? 158.832 134.486 164.515 1.00 30.00 180 ALA J CA 1
ATOM 15942 C C . ALA J 1 181 ? 158.440 135.934 164.232 1.00 30.00 180 ALA J C 1
ATOM 15943 O O . ALA J 1 181 ? 158.147 136.657 165.191 1.00 30.00 180 ALA J O 1
ATOM 15945 N N . LYS J 1 182 ? 158.443 136.345 162.968 1.00 30.00 181 LYS J N 1
ATOM 15946 C CA . LYS J 1 182 ? 158.078 137.726 162.568 1.00 30.00 181 LYS J CA 1
ATOM 15947 C C . LYS J 1 182 ? 156.588 137.934 162.837 1.00 30.00 181 LYS J C 1
ATOM 15948 O O . LYS J 1 182 ? 156.208 139.078 163.110 1.00 30.00 181 LYS J O 1
ATOM 15950 N N . ALA J 1 183 ? 155.779 136.879 162.764 1.00 30.00 182 ALA J N 1
ATOM 15951 C CA . ALA J 1 183 ? 154.323 136.953 163.005 1.00 30.00 182 ALA J CA 1
ATOM 15952 C C . ALA J 1 183 ? 154.080 137.072 164.506 1.00 30.00 182 ALA J C 1
ATOM 15953 O O . ALA J 1 183 ? 153.213 137.843 164.890 1.00 30.00 182 ALA J O 1
ATOM 15955 N N . GLY J 1 184 ? 154.868 136.392 165.327 1.00 30.00 183 GLY J N 1
ATOM 15956 C CA . GLY J 1 184 ? 154.676 136.383 166.786 1.00 30.00 183 GLY J CA 1
ATOM 15957 C C . GLY J 1 184 ? 154.179 135.041 167.286 1.00 30.00 183 GLY J C 1
ATOM 15958 O O . GLY J 1 184 ? 153.733 134.978 168.440 1.00 30.00 183 GLY J O 1
ATOM 15959 N N . ALA J 1 185 ? 154.263 134.005 166.454 1.00 30.00 184 ALA J N 1
ATOM 15960 C CA . ALA J 1 185 ? 153.866 132.648 166.883 1.00 30.00 184 ALA J CA 1
ATOM 15961 C C . ALA J 1 185 ? 154.641 132.274 168.144 1.00 30.00 184 ALA J C 1
ATOM 15962 O O . ALA J 1 185 ? 155.820 132.642 168.242 1.00 30.00 184 ALA J O 1
ATOM 15964 N N . HIS J 1 186 ? 153.997 131.540 169.048 1.00 30.00 185 HIS J N 1
ATOM 15965 C CA . HIS J 1 186 ? 154.585 131.157 170.351 1.00 30.00 185 HIS J CA 1
ATOM 15966 C C . HIS J 1 186 ? 155.635 130.082 170.131 1.00 30.00 185 HIS J C 1
ATOM 15967 O O . HIS J 1 186 ? 156.748 130.276 170.604 1.00 30.00 185 HIS J O 1
ATOM 15974 N N . ILE J 1 187 ? 155.280 129.005 169.439 1.00 30.00 186 ILE J N 1
ATOM 15975 C CA . ILE J 1 187 ? 156.189 127.849 169.220 1.00 30.00 186 ILE J CA 1
ATOM 15976 C C . ILE J 1 187 ? 156.284 127.561 167.728 1.00 30.00 186 ILE J C 1
ATOM 15977 O O . ILE J 1 187 ? 155.373 127.963 167.001 1.00 30.00 186 ILE J O 1
ATOM 15982 N N . VAL J 1 188 ? 157.357 126.918 167.291 1.00 30.00 187 VAL J N 1
ATOM 15983 C CA . VAL J 1 188 ? 157.509 126.458 165.887 1.00 30.00 187 VAL J CA 1
ATOM 15984 C C . VAL J 1 188 ? 157.989 125.018 166.012 1.00 30.00 187 VAL J C 1
ATOM 15985 O O . VAL J 1 188 ? 158.965 124.820 166.722 1.00 30.00 187 VAL J O 1
ATOM 15989 N N . THR J 1 189 ? 157.302 124.060 165.404 1.00 30.00 188 THR J N 1
ATOM 15990 C CA . THR J 1 189 ? 157.724 122.638 165.417 1.00 30.00 188 THR J CA 1
ATOM 15991 C C . THR J 1 189 ? 158.364 122.316 164.068 1.00 30.00 188 THR J C 1
ATOM 15992 O O . THR J 1 189 ? 157.730 122.609 163.044 1.00 30.00 188 THR J O 1
ATOM 15996 N N . CYS J 1 190 ? 159.567 121.749 164.066 1.00 30.00 189 CYS J N 1
ATOM 15997 C CA . CYS J 1 190 ? 160.326 121.463 162.822 1.00 30.00 189 CYS J CA 1
ATOM 15998 C C . CYS J 1 190 ? 161.132 120.181 162.997 1.00 30.00 189 CYS J C 1
ATOM 15999 O O . CYS J 1 190 ? 161.426 119.837 164.147 1.00 30.00 189 CYS J O 1
ATOM 16002 N N . GLY J 1 191 ? 161.462 119.494 161.905 1.00 30.00 190 GLY J N 1
ATOM 16003 C CA . GLY J 1 191 ? 162.322 118.301 161.963 1.00 30.00 190 GLY J CA 1
ATOM 16004 C C . GLY J 1 191 ? 163.745 118.664 162.327 1.00 30.00 190 GLY J C 1
ATOM 16005 O O . GLY J 1 191 ? 164.092 119.843 162.180 1.00 30.00 190 GLY J O 1
ATOM 16006 N N . PHE J 1 192 ? 164.548 117.702 162.786 1.00 30.00 191 PHE J N 1
ATOM 16007 C CA . PHE J 1 192 ? 165.944 117.930 163.223 1.00 30.00 191 PHE J CA 1
ATOM 16008 C C . PHE J 1 192 ? 166.746 118.635 162.131 1.00 30.00 191 PHE J C 1
ATOM 16009 O O . PHE J 1 192 ? 167.487 119.554 162.479 1.00 30.00 191 PHE J O 1
ATOM 16017 N N . ASP J 1 193 ? 166.602 118.239 160.870 1.00 30.00 192 ASP J N 1
ATOM 16018 C CA . ASP J 1 193 ? 167.421 118.787 159.760 1.00 30.00 192 ASP J CA 1
ATOM 16019 C C . ASP J 1 193 ? 167.017 120.223 159.434 1.00 30.00 192 ASP J C 1
ATOM 16020 O O . ASP J 1 193 ? 167.899 120.984 159.065 1.00 30.00 192 ASP J O 1
ATOM 16025 N N . VAL J 1 194 ? 165.740 120.573 159.552 1.00 30.00 193 VAL J N 1
ATOM 16026 C CA . VAL J 1 194 ? 165.268 121.962 159.306 1.00 30.00 193 VAL J CA 1
ATOM 16027 C C . VAL J 1 194 ? 165.971 122.872 160.312 1.00 30.00 193 VAL J C 1
ATOM 16028 O O . VAL J 1 194 ? 166.368 123.963 159.906 1.00 30.00 193 VAL J O 1
ATOM 16032 N N . TYR J 1 195 ? 166.147 122.433 161.558 1.00 30.00 194 TYR J N 1
ATOM 16033 C CA . TYR J 1 195 ? 166.763 123.248 162.637 1.00 30.00 194 TYR J CA 1
ATOM 16034 C C . TYR J 1 195 ? 168.273 123.366 162.416 1.00 30.00 194 TYR J C 1
ATOM 16035 O O . TYR J 1 195 ? 168.838 124.408 162.651 1.00 30.00 194 TYR J O 1
ATOM 16044 N N . LYS J 1 196 ? 168.942 122.290 162.046 1.00 30.00 195 LYS J N 1
ATOM 16045 C CA . LYS J 1 196 ? 170.406 122.314 161.804 1.00 30.00 195 LYS J CA 1
ATOM 16046 C C . LYS J 1 196 ? 170.722 123.294 160.672 1.00 30.00 195 LYS J C 1
ATOM 16047 O O . LYS J 1 196 ? 171.574 124.177 160.879 1.00 30.00 195 LYS J O 1
ATOM 16049 N N . GLU J 1 197 ? 170.053 123.154 159.531 1.00 30.00 196 GLU J N 1
ATOM 16050 C CA . GLU J 1 197 ? 170.355 124.009 158.354 1.00 30.00 196 GLU J CA 1
ATOM 16051 C C . GLU J 1 197 ? 170.020 125.466 158.672 1.00 30.00 196 GLU J C 1
ATOM 16052 O O . GLU J 1 197 ? 170.730 126.346 158.175 1.00 30.00 196 GLU J O 1
ATOM 16058 N N . SER J 1 198 ? 169.001 125.719 159.492 1.00 30.00 197 SER J N 1
ATOM 16059 C CA . SER J 1 198 ? 168.569 127.088 159.868 1.00 30.00 197 SER J CA 1
ATOM 16060 C C . SER J 1 198 ? 169.684 127.790 160.637 1.00 30.00 197 SER J C 1
ATOM 16061 O O . SER J 1 198 ? 169.703 129.024 160.621 1.00 30.00 197 SER J O 1
ATOM 16064 N N . PHE J 1 199 ? 170.574 127.038 161.277 1.00 30.00 198 PHE J N 1
ATOM 16065 C CA . PHE J 1 199 ? 171.673 127.600 162.098 1.00 30.00 198 PHE J CA 1
ATOM 16066 C C . PHE J 1 199 ? 172.903 127.833 161.225 1.00 30.00 198 PHE J C 1
ATOM 16067 O O . PHE J 1 199 ? 173.872 128.401 161.742 1.00 30.00 198 PHE J O 1
ATOM 16075 N N . GLN J 1 200 ? 172.868 127.439 159.954 1.00 30.00 199 GLN J N 1
ATOM 16076 C CA . GLN J 1 200 ? 174.055 127.507 159.064 1.00 30.00 199 GLN J CA 1
ATOM 16077 C C . GLN J 1 200 ? 173.839 128.491 157.915 1.00 30.00 199 GLN J C 1
ATOM 16078 O O . GLN J 1 200 ? 172.683 128.687 157.525 1.00 30.00 199 GLN J O 1
ATOM 16084 N N . HIS J 1 201 ? 174.915 129.075 157.396 1.00 30.00 200 HIS J N 1
ATOM 16085 C CA . HIS J 1 201 ? 174.863 130.041 156.273 1.00 30.00 200 HIS J CA 1
ATOM 16086 C C . HIS J 1 201 ? 176.181 129.925 155.510 1.00 30.00 200 HIS J C 1
ATOM 16087 O O . HIS J 1 201 ? 177.203 129.652 156.155 1.00 30.00 200 HIS J O 1
ATOM 16094 N N . ALA J 1 202 ? 176.175 130.106 154.193 1.00 30.00 201 ALA J N 1
ATOM 16095 C CA . ALA J 1 202 ? 177.379 130.022 153.342 1.00 30.00 201 ALA J CA 1
ATOM 16096 C C . ALA J 1 202 ? 178.326 131.167 153.681 1.00 30.00 201 ALA J C 1
ATOM 16097 O O . ALA J 1 202 ? 179.541 130.950 153.641 1.00 30.00 201 ALA J O 1
ATOM 16099 N N . PHE J 1 203 ? 177.787 132.337 153.995 1.00 30.00 202 PHE J N 1
ATOM 16100 C CA . PHE J 1 203 ? 178.592 133.541 154.301 1.00 30.00 202 PHE J CA 1
ATOM 16101 C C . PHE J 1 203 ? 179.315 133.352 155.631 1.00 30.00 202 PHE J C 1
ATOM 16102 O O . PHE J 1 203 ? 180.272 134.087 155.850 1.00 30.00 202 PHE J O 1
ATOM 16110 N N . THR J 1 204 ? 178.879 132.423 156.480 1.00 30.00 203 THR J N 1
ATOM 16111 C CA . THR J 1 204 ? 179.560 132.110 157.761 1.00 30.00 203 THR J CA 1
ATOM 16112 C C . THR J 1 204 ? 180.801 131.288 157.432 1.00 30.00 203 THR J C 1
ATOM 16113 O O . THR J 1 204 ? 181.801 131.444 158.131 1.00 30.00 203 THR J O 1
ATOM 16117 N N . ASP J 1 205 ? 180.731 130.458 156.398 1.00 30.00 204 ASP J N 1
ATOM 16118 C CA . ASP J 1 205 ? 181.864 129.603 155.963 1.00 30.00 204 ASP J CA 1
ATOM 16119 C C . ASP J 1 205 ? 182.837 130.474 155.175 1.00 30.00 204 ASP J C 1
ATOM 16120 O O . ASP J 1 205 ? 184.039 130.212 155.249 1.00 30.00 204 ASP J O 1
ATOM 16125 N N . TYR J 1 206 ? 182.339 131.473 154.459 1.00 30.00 205 TYR J N 1
ATOM 16126 C CA . TYR J 1 206 ? 183.176 132.421 153.693 1.00 30.00 205 TYR J CA 1
ATOM 16127 C C . TYR J 1 206 ? 184.010 133.233 154.680 1.00 30.00 205 TYR J C 1
ATOM 16128 O O . TYR J 1 206 ? 185.240 133.265 154.534 1.00 30.00 205 TYR J O 1
ATOM 16137 N N . GLY J 1 207 ? 183.359 133.864 155.655 1.00 30.00 206 GLY J N 1
ATOM 16138 C CA . GLY J 1 207 ? 184.047 134.679 156.668 1.00 30.00 206 GLY J CA 1
ATOM 16139 C C . GLY J 1 207 ? 185.014 133.843 157.472 1.00 30.00 206 GLY J C 1
ATOM 16140 O O . GLY J 1 207 ? 186.077 134.359 157.817 1.00 30.00 206 GLY J O 1
ATOM 16141 N N . LEU J 1 208 ? 184.626 132.611 157.782 1.00 30.00 207 LEU J N 1
ATOM 16142 C CA . LEU J 1 208 ? 185.470 131.686 158.571 1.00 30.00 207 LEU J CA 1
ATOM 16143 C C . LEU J 1 208 ? 186.766 131.447 157.815 1.00 30.00 207 LEU J C 1
ATOM 16144 O O . LEU J 1 208 ? 187.785 131.357 158.468 1.00 30.00 207 LEU J O 1
ATOM 16149 N N . ASN J 1 209 ? 186.704 131.332 156.494 1.00 30.00 208 ASN J N 1
ATOM 16150 C CA . ASN J 1 209 ? 187.898 131.088 155.653 1.00 30.00 208 ASN J CA 1
ATOM 16151 C C . ASN J 1 209 ? 188.747 132.355 155.632 1.00 30.00 208 ASN J C 1
ATOM 16152 O O . ASN J 1 209 ? 189.963 132.222 155.671 1.00 30.00 208 ASN J O 1
ATOM 16157 N N . LYS J 1 210 ? 188.121 133.526 155.571 1.00 30.00 209 LYS J N 1
ATOM 16158 C CA . LYS J 1 210 ? 188.839 134.822 155.551 1.00 30.00 209 LYS J CA 1
ATOM 16159 C C . LYS J 1 210 ? 189.518 135.017 156.903 1.00 30.00 209 LYS J C 1
ATOM 16160 O O . LYS J 1 210 ? 190.653 135.508 156.911 1.00 30.00 209 LYS J O 1
ATOM 16162 N N . PHE J 1 211 ? 188.859 134.647 157.997 1.00 30.00 210 PHE J N 1
ATOM 16163 C CA . PHE J 1 211 ? 189.388 134.778 159.374 1.00 30.00 210 PHE J CA 1
ATOM 16164 C C . PHE J 1 211 ? 190.439 133.702 159.634 1.00 30.00 210 PHE J C 1
ATOM 16165 O O . PHE J 1 211 ? 191.298 133.939 160.474 1.00 30.00 210 PHE J O 1
ATOM 16173 N N . ARG J 1 212 ? 190.351 132.549 158.980 1.00 30.00 211 ARG J N 1
ATOM 16174 C CA . ARG J 1 212 ? 191.331 131.455 159.178 1.00 30.00 211 ARG J CA 1
ATOM 16175 C C . ARG J 1 212 ? 192.603 131.827 158.419 1.00 30.00 211 ARG J C 1
ATOM 16176 O O . ARG J 1 212 ? 193.680 131.479 158.910 1.00 30.00 211 ARG J O 1
ATOM 16184 N N . ASN J 1 213 ? 192.494 132.531 157.291 1.00 30.00 212 ASN J N 1
ATOM 16185 C CA . ASN J 1 213 ? 193.669 132.990 156.512 1.00 30.00 212 ASN J CA 1
ATOM 16186 C C . ASN J 1 213 ? 194.382 134.075 157.312 1.00 30.00 212 ASN J C 1
ATOM 16187 O O . ASN J 1 213 ? 195.608 134.034 157.354 1.00 30.00 212 ASN J O 1
ATOM 16192 N N . ALA J 1 214 ? 193.644 134.990 157.934 1.00 30.00 213 ALA J N 1
ATOM 16193 C CA . ALA J 1 214 ? 194.214 136.102 158.725 1.00 30.00 213 ALA J CA 1
ATOM 16194 C C . ALA J 1 214 ? 194.937 135.550 159.951 1.00 30.00 213 ALA J C 1
ATOM 16195 O O . ALA J 1 214 ? 196.092 135.932 160.163 1.00 30.00 213 ALA J O 1
ATOM 16197 N N . TRP J 1 215 ? 194.277 134.707 160.740 1.00 30.00 214 TRP J N 1
ATOM 16198 C CA . TRP J 1 215 ? 194.889 134.058 161.924 1.00 30.00 214 TRP J CA 1
ATOM 16199 C C . TRP J 1 215 ? 196.237 133.457 161.531 1.00 30.00 214 TRP J C 1
ATOM 16200 O O . TRP J 1 215 ? 197.196 133.618 162.297 1.00 30.00 214 TRP J O 1
ATOM 16211 N N . ASP J 1 216 ? 196.296 132.800 160.376 1.00 30.00 215 ASP J N 1
ATOM 16212 C CA . ASP J 1 216 ? 197.548 132.136 159.930 1.00 30.00 215 ASP J CA 1
ATOM 16213 C C . ASP J 1 216 ? 198.619 133.183 159.610 1.00 30.00 215 ASP J C 1
ATOM 16214 O O . ASP J 1 216 ? 199.787 132.951 159.956 1.00 30.00 215 ASP J O 1
ATOM 16219 N N . ASN J 1 217 ? 198.233 134.294 158.985 1.00 30.00 216 ASN J N 1
ATOM 16220 C CA . ASN J 1 217 ? 199.202 135.363 158.631 1.00 30.00 216 ASN J CA 1
ATOM 16221 C C . ASN J 1 217 ? 199.358 136.304 159.826 1.00 30.00 216 ASN J C 1
ATOM 16222 O O . ASN J 1 217 ? 199.470 137.518 159.608 1.00 30.00 216 ASN J O 1
ATOM 16227 N N . THR J 1 218 ? 199.372 135.753 161.038 1.00 30.00 217 THR J N 1
ATOM 16228 C CA . THR J 1 218 ? 199.481 136.576 162.267 1.00 30.00 217 THR J CA 1
ATOM 16229 C C . THR J 1 218 ? 200.262 135.791 163.320 1.00 30.00 217 THR J C 1
ATOM 16230 O O . THR J 1 218 ? 200.098 134.560 163.362 1.00 30.00 217 THR J O 1
ATOM 16234 N N . VAL J 1 219 ? 201.080 136.481 164.115 1.00 30.00 218 VAL J N 1
ATOM 16235 C CA . VAL J 1 219 ? 201.795 135.875 165.274 1.00 30.00 218 VAL J CA 1
ATOM 16236 C C . VAL J 1 219 ? 200.924 136.063 166.521 1.00 30.00 218 VAL J C 1
ATOM 16237 O O . VAL J 1 219 ? 199.750 135.719 166.473 1.00 30.00 218 VAL J O 1
#

B-factor: mean 30.08, std 1.6, range [30.0, 62.99]